Protein 4ZM3 (pdb70)

CATH classification: 3.90.1150.10 (+1 more: 3.40.640.10)

Foldseek 3Di:
DDFAFDDFWQQWTQGPVRDIFREQCQVPAAAQAGPPDPLQVVLLVVCVVVFFFDLDDDPLLVLLQVLLCVQAVFFNGKFKDQAQLVQLVVLQVLLCVVLVAQAEEEEAQADRDDDQQGAACHPVAVDQFDGHHNDPPRDPCSPVRYTYDHAQDLVVVVVCLVVCLLRASEYEYQCFRQRQFGFHHDVCRLVSRLVSNVVSVHFYEHECQRQDCALGSNGVCVVVVPHTQKYKYHRNQQSPRRMIMMGGPCVSVVDDPSSTPTRSSSSSNSSRSVVSVVCVCSQVLLQVLLVLLVVLVVVLCVVLPFDWDWDDRRQKMFIFTFDPPPDNGNVSVVVGGDLVVLLQLQVQLVVLRYHDDSGRRNIGGDHSSCDSVVSVSSSVSSNSSSVVD/DDFDDFWQQWTQDPVRDIFREQCQVPAAAQATPPPPLLVVLLVVCVVVFFFDLDDDPLLVLLQVLLCVQAVFFNGKFKAQAQLVQLVVLQVLLCVVLVAQAEEEEQQADRDQQQQGQAPNVPQFDGHHNDPPRDPCSPVRYTYDHAQDLVVVVVCLVVCLQRYSEYEYQCFNQRQFGFHHDPCRLVSVLVSNVVSVHFYEHECQRQDCALGSNGPCVVNVHHTQKYKYHRNQQSPRRMIMMGGPPVSPCYDSSTPTRSSSSSNSSRSVVSVVCVCSQVLLQVLCVLLVVLVVVLCVVLPWDWDWDDRRQKMFIFTFCVDNGNVSVVVGGDLVVLLQLQVQLVVLRYHDDSGRRNIGGDHPSCDSVVSVSSSVSSNSSSVVD/DADFDDFDQQWTQGPVRDIFREQCQVPAAAQATPPDPLLVVLLVVCVVVFFFDPDDDPLVVLLQVLLCVQAVFFNGKDKDQAQLVQLVVLQVLLCVVLVAQAEEEEAQADRDDDQQPAACHPNVCQFFDGHHNDPPRDPCSPVRYTYDHAQDLVVVVVCLVPCLLRYSEYEYQCFRQRQFGFHHPVCRLVSVLVSNVVSVHFYEHECQRQDCALGSNGVCVVVVNHTQKYKYHRNQQSPRRMIMMGGPCVSPVVDTRSSSSSNSSRSVVSVVCVCSLVLLQVLCVLLVVLVVVLCVVLVWDWDWDDRRQKMFIFTFDPPDPDNGNVSVVVGGDLVVLLQLQVQLVVLRYHDDSGRRNITGDHSSCDSVVSVSSSVSSNSSSVVD/DAFDDFWQQWTQHPVRDIFREQCQVPAQAQATPPDPLLVVLLVVCVVVFFFDVDDDPLVVLLQVLLCVQAVFFNGKDKDQAQLVQLVVLLVLLCVVLVAQAEEEEAQADRDQDQQGAFCNVVSQDPCPTDHNDPPRDPCSPVRYYYDHAQDLVVVVVCLVPCLLRYSEYEYQCFNFQWQGFHHDVCRLVSVLVSCVVSVHFYEHECQRQDCALGSNGVCVVVVHHTQKYKYHRNQQSPRRMIMMGGPCVSVVVDTRSSSSSNSSRSVVSVVCVCSQVVLQVLCVLLVVLVVVLCVVLPWAWDWDDRRQKMFIFTFPDHDPVVQDDNGSNSVSVGGDLVVLLQLQVQLVVLRYHDDSGRTNIGGDHPSCDSVVSVSSSVSSNSSSVVD

Secondary structure (DSSP, 8-state):
----EEEEEBTEEEETT--EEEESSGGGTT-TT-BS-HHHHHHHHHHHHT-S--SS-BHHHHHHHHHHHHH-TT-SEEEEESSHHHHHHHHHHHHHHHHT--EEEEETT----S-TTT-B--TT---TT---BSSTT--TTTTTTEEEE-TT-HHHHHHHHHHHGGGEEEEEE-SSB-SSS-BPPPTTHHHHHHHHHHHHTPEEEEEETTTTTTSSTTHHHHHHT---SEEEE-GGGGTTSS-EEEEE-TTTT----TTTT-HHHHHHHHHHHHHHHT-TTHHHHHHHHHHHHHHHHHHHHHHTT--EEEEEETTEEEEEEBP-----SHHHHHHHB-HHHHHHHHHHHHHTTEE--SSTTSPEE--TTS-HHHHHHHHHHHHHHHHT-/--EEEEEBTEEEETT--EEEESSGGGTT-TT-BS-HHHHHHHHHHHHT-S--SS-BHHHHHHHHHHHHHSTT-SEEEEESSHHHHHHHHHHHHHHHHT--EEEEETT----S-TTT-B----TT---BSSTT--TTTTTTEEEE-TT-HHHHHHHHHHHGGGEEEEEE-SSB-SSS-BPPPTTHHHHHHHHHHHHTPEEEEEETTTTTTSSTTHHHHHHT---SEEEE-GGGGTTSS-EEEEE-TTTT---TTTT-HHHHHHHHHHHHHHHT-TTHHHHHHHHHHHHHHHHHHHHHHTT--EEEEEETTEEEEEEB----SHHHHHHHB-HHHHHHHHHHHHHTTEE--SSTTSPEE--TTS-HHHHHHHHHHHHHHHHT-/---EEEEEBTEEEETT--EEEESSGGGTT-TT-BS-HHHHHHHHHHHHT-S--SS-BHHHHHHHHHHHHH-TT-SEEEEESSHHHHHHHHHHHHHHHHT--EEEEETT----S-TTT-B--GGG--TT---BSSTT--TTTTTTEEEE-TT-HHHHHHHHHHHGGGEEEEEE-SSB-SSS-BPPPTTHHHHHHHHHHHHTPEEEEEETTTTTTSSTTHHHHHHT---SEEEE-GGGGTTSS-EEEEE-HHHH----HHHHHHHHHHHHHHHT-TTHHHHHHHHHHHHHHHHHHHHHHTT--EEEEEETTEEEEEEBPTT----SHHHHHHHB-HHHHHHHHHHHHHTTEE--SSTTSPEE--TTS-HHHHHHHHHHHHHHHHT-/--EEEEEBTEEEETTS-EEEESSGGGTT-TT-BS-HHHHHHHHHHHHT-S--SS-BHHHHHHHHHHHHH-TT-SEEEEESSHHHHHHHHHHHHHHHHT--EEEEETT----S-TTT-B-SGGGGS-----BSSTT--TTTTTTEEEE-TT-HHHHHHHHHHHGGGEEEEEE-SSB-SSS-BPPPTTHHHHHHHHHHHHTPEEEEEETTTTTTSSTTHHHHHHT---SEEEE-GGGGTTSS-EEEEE-TTTT----HHHHHHHHHHHHHHHT-TTHHHHHHHHHHHHHHHHHHHHHHTT--EEEEEETTEEEEEEBSS---TTS---SHHHHHHHB-HHHHHHHHHHHHHTTEE--SSTTSPEE--TTS-HHHHHHHHHHHHHHHHT-

Sequence (1541 aa):
LPLVVRSAGGCLLRDVEDGEIIDLNMGYGPHLFGYADREVLDAVADQFAKGHMTGLPHELDARAGALIAELVPGVEQVRFANSGTEAVASALRLARATTGRTLVVTFEGHYHGWSETVLRAGKTATRPTDVVPGALGMIPEALAHTVQLGWNDPDALRELFARDGDRIAAVIVEPVLANAGVIPPAPGFLQLLRELTGRSGAMLVFDEVITGFRVARGGAQERYGVEPDLTVLSKVMGGGFPVAAFGGRRHAMRMAGVYAGNHAALRAVVAMLGKIRSLPDLYERLEDTGQYMEDTVREVFATEKRPVHINRVGTLMSVALLKGSEPRDLRQLAALVDFPRHRRLQTLAQKEGVYFHPNALEPWFLSTAHTRDVIDKVAGALQRSLVGLLVVRSAGGCLLRDVEDGEIIDLNMGYGPHLFGYADREVLDAVADQFAKGHMTGLPHELDARAGALIAELVPGVEQVRFANSGTEAVASALRLARATTGRTLVVTFEGHYHGWSETVLRAGTRPTDVVPGALGMIPEALAHTVQLGWNDPDALRELFARDGDRIAAVIVEPVLANAGVIPPAPGFLQLLRELTGRSGAMLVFDEVITGFRVARGGAQERYGVEPDLTVLSKVMGGGFPVAAFGGRRHAMRAGVYAGNHAALRAVVAMLGKIRSLPDLYERLEDTGQYMEDTVREVFATEKRPVHINRVGTLMSVALLKEPRDLRQLAALVDFPRHRRLQTLAQKEGVYFHPNALEPWFLSTAHTRDVIDKVAGALQRSLVGLPLVVRSAGGCLLRDVEDGEIIDLNMGYGPHLFGYADREVLDAVADQFAKGHMTGLPHELDARAGALIAELVPGVEQVRFANSGTEAVASALRLARATTGRTLVVTFEGHYHGWSETVLRAGKTALRPTDVVPGALGMIPEALAHTVQLGWNDPDALRELFARDGDRIAAVIVEPVLANAGVIPPAPGFLQLLRELTGRSGAMLVFDEVITGFRVARGGAQERYGVEPDLTVLSKVMGGGFPVAAFGGRRHAMRMGNHAALRAVVAMLGKIRSLPDLYERLEDTGQYMEDTVREVFATEKRPVHINRVGTLMSVALLKGSAEPRDLRQLAALVDFPRHRRLQTLAQKEGVYFHPNALEPWFLSTAHTRDVIDKVAGALQRSLVGLLVVRSAGGCLLRDVEDGEIIDLNMGYGPHLFGYADREVLDAVADQFAKGHMTGLPHELDARAGALIAELVPGVEQVRFANSGTEAVASALRLARATTGRTLVVTFEGHYHGWSETVLRAGKTALHMEDVVPGALGMIPEALAHTVQLGWNDPDALRELFARDGDRIAAVIVEPVLANAGVIPPAPGFLQLLRELTGRSGAMLVFDEVITGFRVARGGAQERYGVEPDLTVLSKVMGGGFPVAAFGGRRHAMRMGNHAALRAVVAMLGKIRSLPDLYERLEDTGQYMEDTVREVFATEKRPVHINRVGTLMSVALLKGSAEPSAEPRDLRQLAALVDFPRHRRLQTLAQKEGVYFHPNALEPWFLSTAHTRDVIDKVAGALQRSLVGL

Solvent-accessible surface area: 53387 Å² total; per-residue (Å²): 105,133,12,51,1,88,16,2,16,26,6,57,0,76,22,56,147,104,29,104,11,18,0,0,2,1,0,53,2,0,6,0,21,3,5,20,23,145,107,3,11,75,10,0,21,47,5,5,51,89,1,13,1,1,39,20,74,12,66,7,50,78,132,0,16,62,25,0,35,80,2,2,44,1,2,44,60,16,136,35,3,3,12,14,8,6,0,1,9,38,0,2,25,20,0,10,10,28,24,54,34,36,16,1,0,0,0,7,7,4,89,3,6,18,10,12,8,1,19,18,13,22,79,128,47,124,162,31,80,57,47,62,74,34,35,152,15,20,3,95,48,2,16,63,21,5,41,4,8,7,0,4,38,58,100,26,0,140,108,5,14,94,164,32,4,108,119,0,0,0,0,0,0,6,0,0,0,1,31,0,0,0,3,44,16,36,143,40,5,3,88,23,1,42,63,31,0,9,60,19,8,4,16,0,0,0,7,1,21,17,2,1,0,3,6,14,84,0,2,0,5,80,108,64,66,8,43,4,34,0,1,0,2,2,16,0,0,0,5,0,2,1,1,0,0,16,1,0,31,130,130,11,14,156,69,103,11,62,6,29,18,8,4,0,1,2,43,0,0,14,19,4,0,24,30,1,124,78,50,115,70,0,41,111,109,3,57,72,10,0,73,75,0,25,74,19,0,95,122,10,2,76,85,20,165,68,64,26,19,8,21,42,5,6,0,0,0,2,4,2,2,35,92,86,139,170,17,100,16,8,73,74,2,31,65,74,2,16,54,80,116,2,124,124,1,7,40,29,0,17,133,68,18,0,13,2,46,43,41,2,5,29,2,5,3,0,0,50,25,0,70,107,102,24,0,70,142,0,16,24,3,2,69,136,2,4,106,39,33,59,55,1,76,13,7,30,27,6,70,0,82,27,52,144,88,27,107,18,17,0,0,2,0,0,55,1,0,6,0,22,3,5,23,30,173,97,8,21,72,13,0,25,46,4,2,47,88,1,4,1,1,40,20,74,12,63,7,50,79,134,0,13,60,25,0,35,95,7,3,60,2,2,66,62,33,77,28,1,3,12,14,7,3,0,1,7,18,0,2,24,38,0,10,45,52,35,68,54,44,13,0,0,0,0,30,12,4,78,3,7,13,10,11,7,1,19,21,36,108,97,110,42,80,36,49,62,62,22,26,33,14,20,4,92,45,2,18,64,27,5,39,9,10,7,0,3,37,49,94,29,0,112,90,15,14,92,162,34,4,106,130,0,0,0,0,0,0,6,0,0,0,1,48,5,0,0,4,43,13,34,141,42,5,4,92,27,0,63,88,10,0,49,177,27,43,5,15,0,0,0,7,1,22,17,2,1,0,3,5,11,65,0,2,0,5,86,108,62,66,8,58,4,36,0,1,0,3,1,13,0,0,0,5,0,3,1,1,0,0,10,1,0,100,153,135,13,30,192,89,6,58,3,24,17,8,4,0,1,2,41,0,0,14,14,5,0,21,37,0,120,80,52,110,84,0,38,116,115,2,57,89,25,0,73,68,0,26,76,20,0,96,113,10,1,74,83,41,176,61,73,26,21,8,13,44,4,5,0,0,0,3,4,2,2,36,163,170,18,96,17,27,94,74,2,33,65,76,2,17,53,102,98,3,89,130,1,11,71,35,0,50,163,60,15,1,15,2,42,34,39,2,25,46,2,5,4,0,0,41,25,1,66,157,83,20,1,66,132,0,16,44,13,2,68,133,2,4,97,39,37,146,22,51,1,89,33,7,31,25,5,65,0,96,14,52,133,89,29,84,11,18,1,0,3,0,0,68,1,0,7,0,22,3,6,24,24,143,108,10,17,68,14,4,20,46,5,3,51,88,1,10,42,1,40,23,72,9,66,16,50,77,139,0,16,62,20,0,34,85,3,2,59,1,1,61,83,34,150,21,6,40,18,15,12,20,0,1,10,36,0,2,24,17,0,10,29,44,36,70,54,44,9,0,0,0,0,8,8,4,102,4,6,43,9,13,9,1,20,17,12,21,65,114,44,100,185,37,72,69,46,67,73,35,36,131,15,20,4,90,47,2,17,64,28,5,42,7,10,6,1,2,56,45,113,24,0,134,107,6,14,96,146,20,3,106,129,0,0,0,0,0,0,6,0,0,0,1,35,0,0,0,4,43,16,18,140,41,4,3,91,22,0,60,98,30,0,12,136,23,43,4,16,0,0,0,8,1,22,15,2,2,0,3,6,14,84,0,2,0,4,82,107,63,67,8,56,3,36,0,1,0,2,12,55,0,0,1,5,5,9,18,4,0,0,12,1,0,102,137,89,12,20,71,53,50,22,2,0,1,1,46,0,0,16,19,4,0,25,32,1,120,75,53,117,83,0,36,117,119,2,63,60,17,0,76,64,0,25,64,16,0,93,119,13,2,72,96,51,177,69,64,27,20,10,12,43,6,6,0,0,0,1,4,2,2,23,84,83,106,72,170,18,101,23,1,74,80,2,13,64,55,2,17,49,91,116,2,130,119,2,11,72,27,0,37,168,67,18,1,14,3,45,43,40,2,4,31,4,5,5,0,0,38,24,1,72,129,104,25,0,71,143,0,16,26,4,1,67,130,1,3,106,34,44,64,58,1,80,17,8,30,27,7,80,0,101,21,56,148,83,27,84,12,18,0,0,3,0,0,67,1,0,5,0,22,3,6,21,23,179,104,5,26,80,14,0,21,47,4,6,46,87,1,19,47,1,39,19,74,16,58,12,53,76,127,0,18,61,26,0,34,86,2,2,49,3,2,99,44,21,142,46,6,42,18,14,11,26,0,1,8,36,0,2,24,23,0,9,23,32,34,69,56,45,7,0,0,0,0,12,10,4,110,3,7,46,9,13,9,1,18,20,10,39,107,9,4,44,32,113,136,126,46,41,71,30,35,43,15,20,4,94,46,2,15,64,28,6,36,27,25,18,1,5,34,46,101,29,0,112,99,20,14,92,178,30,4,107,136,0,0,0,0,0,0,7,0,0,0,0,37,6,0,0,3,51,17,34,142,40,3,2,92,30,0,63,97,10,0,49,169,24,42,5,15,0,0,0,8,1,25,20,2,1,0,3,5,13,82,1,1,0,2,80,108,62,65,7,52,10,36,0,1,0,3,12,53,0,0,0,5,6,7,17,4,0,1,16,1,0,122,166,134,8,20,149,124,49,22,4,0,1,3,46,0,0,28,18,4,0,25,33,0,126,76,48,121,78,0,44,109,106,3,60,78,24,0,73,66,0,25,75,18,0,98,122,11,2,72,90,52,187,68,42,16,19,10,15,47,6,7,0,0,0,2,4,1,2,11,137,40,103,47,110,100,104,61,103,10,106,10,10,23,72,1,9,63,72,2,18,45,46,116,2,38,114,1,6,61,30,0,55,158,65,19,1,15,2,43,14,36,2,7,42,2,5,4,0,0,48,26,2,72,162,103,24,0,70,141,0,16,25,3,2,64,129,2,3,107,37,36

Nearest PDB structures (foldseek):
  4zm3-assembly2_D  TM=1.003E+00  e=1.899E-80  Streptomyces pactum
  4zm3-assembly1_A  TM=9.795E-01  e=1.947E-73  Streptomyces pactum
  4zm4-assembly3_E  TM=9.783E-01  e=1.465E-72  Streptomyces pactum
  4zm4-assembly2_D  TM=9.568E-01  e=1.021E-60  Streptomyces pactum
  3bs8-assembly1_A-2  TM=9.179E-01  e=4.945E-38  Bacillus subtilis

B-factor: mean 33.94, std 11.96, range [5.8, 99.67]

Organism: NCBI:txid68249

Structure (mmCIF, N/CA/C/O backbone):
data_4ZM3
#
_entry.id   4ZM3
#
_cell.length_a   58.990
_cell.length_b   170.830
_cell.length_c   74.570
_cell.angle_alpha   90.00
_cell.angle_beta   98.33
_cell.angle_gamma   90.00
#
_symmetry.space_group_name_H-M   'P 1 21 1'
#
loop_
_entity.id
_entity.type
_entity.pdbx_description
1 polymer Aminotransferase
2 non-polymer "PYRIDOXAL-5'-PHOSPHATE"
3 non-polymer 'TRIETHYLENE GLYCOL'
4 non-polymer DI(HYDROXYETHYL)ETHER
5 water water
#
loop_
_atom_site.group_PDB
_atom_site.id
_atom_site.type_symbol
_atom_site.label_atom_id
_atom_site.label_alt_id
_atom_site.label_comp_id
_atom_site.label_asym_id
_atom_site.label_entity_id
_atom_site.label_seq_id
_atom_site.pdbx_PDB_ins_code
_atom_site.Cartn_x
_atom_site.Cartn_y
_atom_site.Cartn_z
_atom_site.occupancy
_atom_site.B_iso_or_equiv
_atom_site.auth_seq_id
_atom_site.auth_comp_id
_atom_site.auth_asym_id
_atom_site.auth_atom_id
_atom_site.pdbx_PDB_model_num
ATOM 1 N N . LEU A 1 57 ? 11.692 67.071 43.411 1.00 42.42 37 LEU A N 1
ATOM 2 C CA . LEU A 1 57 ? 10.501 67.918 43.076 1.00 45.70 37 LEU A CA 1
ATOM 3 C C . LEU A 1 57 ? 9.226 67.453 43.839 1.00 48.17 37 LEU A C 1
ATOM 4 O O . LEU A 1 57 ? 8.653 66.406 43.507 1.00 42.70 37 LEU A O 1
ATOM 9 N N . PRO A 1 58 ? 8.797 68.227 44.875 1.00 54.38 38 PRO A N 1
ATOM 10 C CA . PRO A 1 58 ? 7.659 67.853 45.740 1.00 54.36 38 PRO A CA 1
ATOM 11 C C . PRO A 1 58 ? 6.382 67.480 44.974 1.00 52.14 38 PRO A C 1
ATOM 12 O O . PRO A 1 58 ? 5.920 68.261 44.159 1.00 51.47 38 PRO A O 1
ATOM 16 N N . LEU A 1 59 ? 5.896 66.264 45.221 1.00 48.30 39 LEU A N 1
ATOM 17 C CA . LEU A 1 59 ? 4.679 65.685 44.712 1.00 49.39 39 LEU A CA 1
ATOM 18 C C . LEU A 1 59 ? 3.973 65.082 45.926 1.00 54.23 39 LEU A C 1
ATOM 19 O O . LEU A 1 59 ? 4.473 64.120 46.516 1.00 54.42 39 LEU A O 1
ATOM 24 N N . VAL A 1 60 ? 2.834 65.664 46.303 1.00 46.57 40 VAL A N 1
ATOM 25 C CA . VAL A 1 60 ? 1.984 65.113 47.352 1.00 40.70 40 VAL A CA 1
ATOM 26 C C . VAL A 1 60 ? 0.697 64.625 46.709 1.00 38.06 40 VAL A C 1
ATOM 27 O O . VAL A 1 60 ? 0.032 65.376 46.014 1.00 37.44 40 VAL A O 1
ATOM 31 N N . VAL A 1 61 ? 0.362 63.359 46.942 1.00 35.77 41 VAL A N 1
ATOM 32 C CA . VAL A 1 61 ? -0.755 62.714 46.306 1.00 34.59 41 VAL A CA 1
ATOM 33 C C . VAL A 1 61 ? -2.058 63.080 46.990 1.00 35.68 41 VAL A C 1
ATOM 34 O O . VAL A 1 61 ? -2.154 63.068 48.216 1.00 39.63 41 VAL A O 1
ATOM 38 N N . ARG A 1 62 ? -3.077 63.343 46.174 1.00 37.97 42 ARG A N 1
ATOM 39 C CA . ARG A 1 62 ? -4.458 63.553 46.621 1.00 39.34 42 ARG A CA 1
ATOM 40 C C . ARG A 1 62 ? -5.295 62.313 46.328 1.00 39.66 42 ARG A C 1
ATOM 41 O O . ARG A 1 62 ? -6.045 61.836 47.172 1.00 40.80 42 ARG A O 1
ATOM 49 N N . SER A 1 63 ? -5.174 61.780 45.121 1.00 37.77 43 SER A N 1
ATOM 50 C CA . SER A 1 63 ? -5.856 60.543 44.799 1.00 34.18 43 SER A CA 1
ATOM 51 C C . SER A 1 63 ? -5.169 59.860 43.608 1.00 31.06 43 SER A C 1
ATOM 52 O O . SER A 1 63 ? -4.243 60.388 43.007 1.00 30.21 43 SER A O 1
ATOM 55 N N . ALA A 1 64 ? -5.625 58.657 43.287 1.00 30.86 44 ALA A N 1
ATOM 56 C CA . ALA A 1 64 ? -5.016 57.902 42.218 1.00 27.21 44 ALA A CA 1
ATOM 57 C C . ALA A 1 64 ? -6.055 56.936 41.654 1.00 27.80 44 ALA A C 1
ATOM 58 O O . ALA A 1 64 ? -6.886 56.401 42.393 1.00 27.60 44 ALA A O 1
ATOM 60 N N . GLY A 1 65 ? -5.970 56.679 40.357 1.00 26.98 45 GLY A N 1
ATOM 61 C CA . GLY A 1 65 ? -6.897 55.773 39.689 1.00 27.93 45 GLY A CA 1
ATOM 62 C C . GLY A 1 65 ? -6.287 55.402 38.348 1.00 28.05 45 GLY A C 1
ATOM 63 O O . GLY A 1 65 ? -5.696 56.250 37.714 1.00 27.83 45 GLY A O 1
ATOM 64 N N . GLY A 1 66 ? -6.343 54.124 37.976 1.00 27.23 46 GLY A N 1
ATOM 65 C CA . GLY A 1 66 ? -5.660 53.614 36.797 1.00 26.47 46 GLY A CA 1
ATOM 66 C C . GLY A 1 66 ? -4.156 53.809 36.857 1.00 28.24 46 GLY A C 1
ATOM 67 O O . GLY A 1 66 ? -3.493 53.319 37.766 1.00 29.89 46 GLY A O 1
ATOM 68 N N . CYS A 1 67 ? -3.609 54.560 35.904 1.00 30.74 47 CYS A N 1
ATOM 69 C CA . CYS A 1 67 ? -2.179 54.886 35.911 1.00 29.90 47 CYS A CA 1
ATOM 70 C C . CYS A 1 67 ? -1.956 56.338 36.272 1.00 29.30 47 CYS A C 1
ATOM 71 O O . CYS A 1 67 ? -0.860 56.853 36.096 1.00 35.55 47 CYS A O 1
ATOM 74 N N . LEU A 1 68 ? -2.965 56.989 36.842 1.00 28.74 48 LEU A N 1
ATOM 75 C CA . LEU A 1 68 ? -2.901 58.419 37.105 1.00 31.90 48 LEU A CA 1
ATOM 76 C C . LEU A 1 68 ? -2.852 58.767 38.593 1.00 33.98 48 LEU A C 1
ATOM 77 O O . LEU A 1 68 ? -3.622 58.234 39.376 1.00 30.36 48 LEU A O 1
ATOM 82 N N . LEU A 1 69 ? -1.969 59.700 38.940 1.00 35.58 49 LEU A N 1
ATOM 83 C CA . LEU A 1 69 ? -1.992 60.366 40.222 1.00 34.78 49 LEU A CA 1
ATOM 84 C C . LEU A 1 69 ? -2.629 61.753 40.062 1.00 38.39 49 LEU A C 1
ATOM 85 O O . LEU A 1 69 ? -2.450 62.388 39.048 1.00 31.33 49 LEU A O 1
ATOM 90 N N . ARG A 1 70 ? -3.310 62.213 41.106 1.00 45.18 50 ARG A N 1
ATOM 91 C CA . ARG A 1 70 ? -3.724 63.606 41.248 1.00 47.34 50 ARG A CA 1
ATOM 92 C C . ARG A 1 70 ? -2.984 64.154 42.435 1.00 48.26 50 ARG A C 1
ATOM 93 O O . ARG A 1 70 ? -3.060 63.598 43.512 1.00 39.41 50 ARG A O 1
ATOM 101 N N . ASP A 1 71 ? -2.196 65.195 42.213 1.00 47.75 51 ASP A N 1
ATOM 102 C CA . ASP A 1 71 ? -1.507 65.820 43.314 1.00 51.88 51 ASP A CA 1
ATOM 103 C C . ASP A 1 71 ? -2.435 66.856 43.994 1.00 50.90 51 ASP A C 1
ATOM 104 O O . ASP A 1 71 ? -3.588 67.021 43.602 1.00 50.43 51 ASP A O 1
ATOM 109 N N . VAL A 1 72 ? -1.919 67.512 45.028 1.00 49.87 52 VAL A N 1
ATOM 110 C CA . VAL A 1 72 ? -2.708 68.448 45.837 1.00 51.70 52 VAL A CA 1
ATOM 111 C C . VAL A 1 72 ? -2.968 69.769 45.128 1.00 53.93 52 VAL A C 1
ATOM 112 O O . VAL A 1 72 ? -3.734 70.587 45.627 1.00 57.14 52 VAL A O 1
ATOM 116 N N . GLU A 1 73 ? -2.324 69.974 43.984 1.00 57.99 53 GLU A N 1
ATOM 117 C CA . GLU A 1 73 ? -2.632 71.096 43.102 1.00 64.73 53 GLU A CA 1
ATOM 118 C C . GLU A 1 73 ? -3.700 70.696 42.092 1.00 62.02 53 GLU A C 1
ATOM 119 O O . GLU A 1 73 ? -3.963 71.438 41.159 1.00 67.99 53 GLU A O 1
ATOM 125 N N . ASP A 1 74 ? -4.289 69.516 42.258 1.00 63.62 54 ASP A N 1
ATOM 126 C CA . ASP A 1 74 ? -5.142 68.890 41.234 1.00 60.74 54 ASP A CA 1
ATOM 127 C C . ASP A 1 74 ? -4.443 68.676 39.887 1.00 53.52 54 ASP A C 1
ATOM 128 O O . ASP A 1 74 ? -5.116 68.518 38.866 1.00 58.66 54 ASP A O 1
ATOM 133 N N . GLY A 1 75 ? -3.113 68.674 39.867 1.00 48.90 55 GLY A N 1
ATOM 134 C CA . GLY A 1 75 ? -2.375 68.252 38.670 1.00 47.67 55 GLY A CA 1
ATOM 135 C C . GLY A 1 75 ? -2.542 66.741 38.470 1.00 45.65 55 GLY A C 1
ATOM 136 O O . GLY A 1 75 ? -2.734 66.006 39.438 1.00 48.27 55 GLY A O 1
ATOM 137 N N . GLU A 1 76 ? -2.477 66.286 37.225 1.00 41.70 56 GLU A N 1
ATOM 138 C CA . GLU A 1 76 ? -2.572 64.868 36.903 1.00 43.24 56 GLU A CA 1
ATOM 139 C C . GLU A 1 76 ? -1.256 64.344 36.326 1.00 39.52 56 GLU A C 1
ATOM 140 O O . GLU A 1 76 ? -0.581 65.024 35.567 1.00 37.30 56 GLU A O 1
ATOM 146 N N . ILE A 1 77 ? -0.859 63.153 36.761 1.00 36.01 57 ILE A N 1
ATOM 147 C CA . ILE A 1 77 ? 0.473 62.629 36.454 1.00 33.91 57 ILE A CA 1
ATOM 148 C C . ILE A 1 77 ? 0.356 61.161 36.112 1.00 31.33 57 ILE A C 1
ATOM 149 O O . ILE A 1 77 ? -0.256 60.389 36.870 1.00 24.52 57 ILE A O 1
ATOM 154 N N . ILE A 1 78 ? 0.931 60.789 34.975 1.00 28.57 58 ILE A N 1
ATOM 155 C CA . ILE A 1 78 ? 1.018 59.380 34.618 1.00 31.88 58 ILE A CA 1
ATOM 156 C C . ILE A 1 78 ? 2.149 58.762 35.433 1.00 31.81 58 ILE A C 1
ATOM 157 O O . ILE A 1 78 ? 3.263 59.318 35.470 1.00 28.39 58 ILE A O 1
ATOM 162 N N . ASP A 1 79 ? 1.827 57.664 36.123 1.00 28.89 59 ASP A N 1
ATOM 163 C CA . ASP A 1 79 ? 2.737 57.053 37.085 1.00 27.07 59 ASP A CA 1
ATOM 164 C C . ASP A 1 79 ? 3.336 55.786 36.453 1.00 25.71 59 ASP A C 1
ATOM 165 O O . ASP A 1 79 ? 2.603 54.879 36.064 1.00 26.28 59 ASP A O 1
ATOM 170 N N . LEU A 1 80 ? 4.662 55.744 36.362 1.00 25.35 60 LEU A N 1
ATOM 171 C CA . LEU A 1 80 ? 5.377 54.576 35.846 1.00 24.71 60 LEU A CA 1
ATOM 172 C C . LEU A 1 80 ? 5.920 53.695 36.966 1.00 28.95 60 LEU A C 1
ATOM 173 O O . LEU A 1 80 ? 6.354 52.547 36.718 1.00 24.12 60 LEU A O 1
ATOM 178 N N . ASN A 1 81 ? 5.899 54.229 38.196 1.00 27.97 61 ASN A N 1
ATOM 179 C CA . ASN A 1 81 ? 6.395 53.531 39.377 1.00 27.51 61 ASN A CA 1
ATOM 180 C C . ASN A 1 81 ? 5.314 52.641 39.982 1.00 27.35 61 ASN A C 1
ATOM 181 O O . ASN A 1 81 ? 5.567 51.486 40.366 1.00 28.91 61 ASN A O 1
ATOM 186 N N . MET A 1 82 ? 4.095 53.162 40.009 1.00 26.03 62 MET A N 1
ATOM 187 C CA . MET A 1 82 ? 2.928 52.398 40.374 1.00 25.17 62 MET A CA 1
ATOM 188 C C . MET A 1 82 ? 3.094 51.763 41.754 1.00 27.89 62 MET A C 1
ATOM 189 O O . MET A 1 82 ? 2.683 50.618 41.992 1.00 26.51 62 MET A O 1
ATOM 194 N N . GLY A 1 83 ? 3.672 52.509 42.678 1.00 26.55 63 GLY A N 1
ATOM 195 C CA . GLY A 1 83 ? 3.740 52.022 44.060 1.00 26.30 63 GLY A CA 1
ATOM 196 C C . GLY A 1 83 ? 4.625 50.828 44.244 1.00 25.96 63 GLY A C 1
ATOM 197 O O . GLY A 1 83 ? 4.442 50.089 45.181 1.00 25.15 63 GLY A O 1
ATOM 198 N N . TYR A 1 84 ? 5.587 50.629 43.341 1.00 28.83 64 TYR A N 1
ATOM 199 C CA . TYR A 1 84 ? 6.650 49.619 43.514 1.00 27.82 64 TYR A CA 1
ATOM 200 C C . TYR A 1 84 ? 6.181 48.158 43.382 1.00 27.52 64 TYR A C 1
ATOM 201 O O . TYR A 1 84 ? 6.755 47.271 43.991 1.00 25.54 64 TYR A O 1
ATOM 210 N N . GLY A 1 85 ? 5.156 47.900 42.576 1.00 30.07 65 GLY A N 1
ATOM 211 C CA . GLY A 1 85 ? 4.946 46.552 42.101 1.00 28.52 65 GLY A CA 1
ATOM 212 C C . GLY A 1 85 ? 3.624 45.841 42.229 1.00 28.20 65 GLY A C 1
ATOM 213 O O . GLY A 1 85 ? 3.398 44.898 41.497 1.00 29.01 65 GLY A O 1
ATOM 214 N N . PRO A 1 86 ? 2.759 46.241 43.163 1.00 29.10 66 PRO A N 1
ATOM 215 C CA . PRO A 1 86 ? 1.552 45.413 43.394 1.00 28.61 66 PRO A CA 1
ATOM 216 C C . PRO A 1 86 ? 0.416 45.580 42.407 1.00 30.40 66 PRO A C 1
ATOM 217 O O . PRO A 1 86 ? -0.452 44.704 42.311 1.00 32.84 66 PRO A O 1
ATOM 221 N N . HIS A 1 87 ? 0.420 46.672 41.652 1.00 31.38 67 HIS A N 1
ATOM 222 C CA . HIS A 1 87 ? -0.754 47.063 40.872 1.00 30.86 67 HIS A CA 1
ATOM 223 C C . HIS A 1 87 ? -0.676 46.634 39.408 1.00 30.78 67 HIS A C 1
ATOM 224 O O . HIS A 1 87 ? -0.557 47.475 38.505 1.00 32.33 67 HIS A O 1
ATOM 231 N N . LEU A 1 88 ? -0.848 45.340 39.184 1.00 29.34 68 LEU A N 1
ATOM 232 C CA . LEU A 1 88 ? -0.920 44.796 37.850 1.00 28.63 68 LEU A CA 1
ATOM 233 C C . LEU A 1 88 ? -2.050 45.391 36.986 1.00 25.19 68 LEU A C 1
ATOM 234 O O . LEU A 1 88 ? -1.911 45.460 35.767 1.00 29.36 68 LEU A O 1
ATOM 239 N N . PHE A 1 89 ? -3.164 45.768 37.583 1.00 26.40 69 PHE A N 1
ATOM 240 C CA . PHE A 1 89 ? -4.304 46.321 36.840 1.00 28.78 69 PHE A CA 1
ATOM 241 C C . PHE A 1 89 ? -4.494 47.790 37.134 1.00 34.14 69 PHE A C 1
ATOM 242 O O . PHE A 1 89 ? -5.504 48.360 36.752 1.00 35.19 69 PHE A O 1
ATOM 250 N N . GLY A 1 90 ? -3.512 48.423 37.762 1.00 32.53 70 GLY A N 1
ATOM 251 C CA . GLY A 1 90 ? -3.597 49.851 37.993 1.00 33.33 70 GLY A CA 1
ATOM 252 C C . GLY A 1 90 ? -4.237 50.152 39.310 1.00 31.37 70 GLY A C 1
ATOM 253 O O . GLY A 1 90 ? -4.641 49.255 40.041 1.00 30.20 70 GLY A O 1
ATOM 254 N N . TYR A 1 91 ? -4.308 51.437 39.609 1.00 30.90 71 TYR A N 1
ATOM 255 C CA . TYR A 1 91 ? -4.775 51.921 40.900 1.00 32.95 71 TYR A CA 1
ATOM 256 C C . TYR A 1 91 ? -6.287 51.884 40.934 1.00 33.52 71 TYR A C 1
ATOM 257 O O . TYR A 1 91 ? -6.931 51.936 39.882 1.00 29.73 71 TYR A O 1
ATOM 266 N N . ALA A 1 92 ? -6.844 51.819 42.145 1.00 31.78 72 ALA A N 1
ATOM 267 C CA . ALA A 1 92 ? -8.291 51.765 42.344 1.00 31.01 72 ALA A CA 1
ATOM 268 C C . ALA A 1 92 ? -8.982 50.672 41.516 1.00 32.02 72 ALA A C 1
ATOM 269 O O . ALA A 1 92 ? -9.988 50.934 40.886 1.00 34.22 72 ALA A O 1
ATOM 271 N N . ASP A 1 93 ? -8.449 49.446 41.539 1.00 34.10 73 ASP A N 1
ATOM 272 C CA . ASP A 1 93 ? -9.045 48.320 40.830 1.00 38.75 73 ASP A CA 1
ATOM 273 C C . ASP A 1 93 ? -10.314 47.889 41.555 1.00 41.08 73 ASP A C 1
ATOM 274 O O . ASP A 1 93 ? -10.257 47.429 42.687 1.00 38.74 73 ASP A O 1
ATOM 279 N N . ARG A 1 94 ? -11.458 48.034 40.895 1.00 45.24 74 ARG A N 1
ATOM 280 C CA . ARG A 1 94 ? -12.764 47.841 41.545 1.00 49.87 74 ARG A CA 1
ATOM 281 C C . ARG A 1 94 ? -13.082 46.402 41.893 1.00 43.10 74 ARG A C 1
ATOM 282 O O . ARG A 1 94 ? -13.604 46.127 42.960 1.00 34.85 74 ARG A O 1
ATOM 290 N N . GLU A 1 95 ? -12.716 45.467 41.038 1.00 49.32 75 GLU A N 1
ATOM 291 C CA . GLU A 1 95 ? -12.930 44.051 41.370 1.00 51.59 75 GLU A CA 1
ATOM 292 C C . GLU A 1 95 ? -12.281 43.694 42.705 1.00 48.17 75 GLU A C 1
ATOM 293 O O . GLU A 1 95 ? -12.860 42.971 43.541 1.00 53.07 75 GLU A O 1
ATOM 299 N N . VAL A 1 96 ? -11.112 44.262 42.957 1.00 43.18 76 VAL A N 1
ATOM 300 C CA . VAL A 1 96 ? -10.374 43.904 44.154 1.00 43.77 76 VAL A CA 1
ATOM 301 C C . VAL A 1 96 ? -10.857 44.696 45.312 1.00 40.45 76 VAL A C 1
ATOM 302 O O . VAL A 1 96 ? -11.057 44.201 46.434 1.00 41.28 76 VAL A O 1
ATOM 306 N N . LEU A 1 97 ? -10.984 45.977 45.102 1.00 38.13 77 LEU A N 1
ATOM 307 C CA . LEU A 1 97 ? -11.305 46.750 46.212 1.00 39.89 77 LEU A CA 1
ATOM 308 C C . LEU A 1 97 ? -12.808 46.547 46.699 1.00 41.31 77 LEU A C 1
ATOM 309 O O . LEU A 1 97 ? -13.079 46.561 47.911 1.00 36.45 77 LEU A O 1
ATOM 314 N N . ASP A 1 98 ? -13.738 46.209 45.811 1.00 38.93 78 ASP A N 1
ATOM 315 C CA . ASP A 1 98 ? -15.096 45.824 46.236 1.00 48.98 78 ASP A CA 1
ATOM 316 C C . ASP A 1 98 ? -15.035 44.620 47.177 1.00 48.43 78 ASP A C 1
ATOM 317 O O . ASP A 1 98 ? -15.766 44.559 48.154 1.00 50.79 78 ASP A O 1
ATOM 322 N N . ALA A 1 99 ? -14.196 43.640 46.849 1.00 44.33 79 ALA A N 1
ATOM 323 C CA . ALA A 1 99 ? -14.044 42.458 47.681 1.00 41.26 79 ALA A CA 1
ATOM 324 C C . ALA A 1 99 ? -13.456 42.778 49.055 1.00 40.58 79 ALA A C 1
ATOM 325 O O . ALA A 1 99 ? -13.913 42.251 50.081 1.00 37.16 79 ALA A O 1
ATOM 327 N N . VAL A 1 100 ? -12.449 43.636 49.091 1.00 37.04 80 VAL A N 1
ATOM 328 C CA . VAL A 1 100 ? -11.803 43.980 50.354 1.00 36.42 80 VAL A CA 1
ATOM 329 C C . VAL A 1 100 ? -12.749 44.809 51.235 1.00 38.44 80 VAL A C 1
ATOM 330 O O . VAL A 1 100 ? -12.892 44.545 52.439 1.00 47.43 80 VAL A O 1
ATOM 334 N N . ALA A 1 101 ? -13.421 45.785 50.661 1.00 38.84 81 ALA A N 1
ATOM 335 C CA . ALA A 1 101 ? -14.430 46.569 51.395 1.00 41.12 81 ALA A CA 1
ATOM 336 C C . ALA A 1 101 ? -15.525 45.663 51.948 1.00 44.42 81 ALA A C 1
ATOM 337 O O . ALA A 1 101 ? -16.003 45.835 53.061 1.00 49.59 81 ALA A O 1
ATOM 339 N N . ASP A 1 102 ? -15.956 44.710 51.139 1.00 40.36 82 ASP A N 1
ATOM 340 C CA . ASP A 1 102 ? -16.961 43.772 51.570 1.00 41.99 82 ASP A CA 1
ATOM 341 C C . ASP A 1 102 ? -16.488 42.995 52.800 1.00 42.54 82 ASP A C 1
ATOM 342 O O . ASP A 1 102 ? -17.264 42.739 53.710 1.00 43.82 82 ASP A O 1
ATOM 347 N N . GLN A 1 103 ? -15.212 42.615 52.831 1.00 41.16 83 GLN A N 1
ATOM 348 C CA . GLN A 1 103 ? -14.696 41.861 53.970 1.00 38.27 83 GLN A CA 1
ATOM 349 C C . GLN A 1 103 ? -14.629 42.723 55.228 1.00 36.14 83 GLN A C 1
ATOM 350 O O . GLN A 1 103 ? -14.819 42.217 56.336 1.00 39.44 83 GLN A O 1
ATOM 356 N N . PHE A 1 104 ? -14.365 44.012 55.068 1.00 36.99 84 PHE A N 1
ATOM 357 C CA . PHE A 1 104 ? -14.453 44.942 56.205 1.00 41.85 84 PHE A CA 1
ATOM 358 C C . PHE A 1 104 ? -15.862 44.967 56.798 1.00 41.49 84 PHE A C 1
ATOM 359 O O . PHE A 1 104 ? -16.028 45.018 57.992 1.00 40.08 84 PHE A O 1
ATOM 367 N N . ALA A 1 105 ? -16.870 44.897 55.939 1.00 42.28 85 ALA A N 1
ATOM 368 C CA . ALA A 1 105 ? -18.264 44.871 56.379 1.00 48.51 85 ALA A CA 1
ATOM 369 C C . ALA A 1 105 ? -18.630 43.542 57.068 1.00 49.24 85 ALA A C 1
ATOM 370 O O . ALA A 1 105 ? -19.569 43.529 57.844 1.00 52.36 85 ALA A O 1
ATOM 372 N N . LYS A 1 106 ? -17.862 42.474 56.830 1.00 46.28 86 LYS A N 1
ATOM 373 C CA . LYS A 1 106 ? -18.153 41.143 57.358 1.00 46.75 86 LYS A CA 1
ATOM 374 C C . LYS A 1 106 ? -17.150 40.605 58.381 1.00 40.64 86 LYS A C 1
ATOM 375 O O . LYS A 1 106 ? -17.201 39.425 58.718 1.00 38.48 86 LYS A O 1
ATOM 381 N N . GLY A 1 107 ? -16.250 41.448 58.884 1.00 40.05 87 GLY A N 1
ATOM 382 C CA . GLY A 1 107 ? -15.222 41.013 59.857 1.00 38.50 87 GLY A CA 1
ATOM 383 C C . GLY A 1 107 ? -13.847 40.854 59.229 1.00 38.50 87 GLY A C 1
ATOM 384 O O . GLY A 1 107 ? -13.591 39.842 58.547 1.00 37.51 87 GLY A O 1
ATOM 385 N N . HIS A 1 108 ? -12.961 41.828 59.450 1.00 36.15 88 HIS A N 1
ATOM 386 C CA . HIS A 1 108 ? -11.659 41.800 58.771 1.00 39.16 88 HIS A CA 1
ATOM 387 C C . HIS A 1 108 ? -10.568 41.105 59.537 1.00 34.78 88 HIS A C 1
ATOM 388 O O . HIS A 1 108 ? -9.520 40.787 58.979 1.00 40.78 88 HIS A O 1
ATOM 395 N N . MET A 1 109 ? -10.787 40.924 60.828 1.00 35.48 89 MET A N 1
ATOM 396 C CA . MET A 1 109 ? -9.793 40.332 61.671 1.00 33.29 89 MET A CA 1
ATOM 397 C C . MET A 1 109 ? -10.341 39.822 62.988 1.00 31.28 89 MET A C 1
ATOM 398 O O . MET A 1 109 ? -10.577 40.578 63.933 1.00 30.35 89 MET A O 1
ATOM 403 N N . THR A 1 110 ? -10.420 38.512 63.076 1.00 28.91 90 THR A N 1
ATOM 404 C CA . THR A 1 110 ? -10.808 37.852 64.296 1.00 30.71 90 THR A CA 1
ATOM 405 C C . THR A 1 110 ? -9.679 37.066 64.949 1.00 31.99 90 THR A C 1
ATOM 406 O O . THR A 1 110 ? -9.851 36.523 66.052 1.00 32.46 90 THR A O 1
ATOM 410 N N . GLY A 1 111 ? -8.546 36.956 64.256 1.00 33.37 91 GLY A N 1
ATOM 411 C CA . GLY A 1 111 ? -7.460 36.063 64.680 1.00 33.68 91 GLY A CA 1
ATOM 412 C C . GLY A 1 111 ? -7.778 34.573 64.664 1.00 36.54 91 GLY A C 1
ATOM 413 O O . GLY A 1 111 ? -7.006 33.788 65.152 1.00 41.56 91 GLY A O 1
ATOM 414 N N . LEU A 1 112 ? -8.917 34.181 64.105 1.00 38.18 92 LEU A N 1
ATOM 415 C CA . LEU A 1 112 ? -9.364 32.802 64.147 1.00 38.47 92 LEU A CA 1
ATOM 416 C C . LEU A 1 112 ? -9.323 32.201 62.738 1.00 37.79 92 LEU A C 1
ATOM 417 O O . LEU A 1 112 ? -9.318 32.924 61.738 1.00 32.23 92 LEU A O 1
ATOM 422 N N . PRO A 1 113 ? -9.319 30.877 62.643 1.00 41.65 93 PRO A N 1
ATOM 423 C CA . PRO A 1 113 ? -9.500 30.270 61.313 1.00 41.78 93 PRO A CA 1
ATOM 424 C C . PRO A 1 113 ? -10.769 30.760 60.583 1.00 38.53 93 PRO A C 1
ATOM 425 O O . PRO A 1 113 ? -11.811 30.963 61.212 1.00 36.83 93 PRO A O 1
ATOM 429 N N . HIS A 1 114 ? -10.663 30.954 59.264 1.00 39.19 94 HIS A N 1
ATOM 430 C CA . HIS A 1 114 ? -11.738 31.495 58.411 1.00 39.51 94 HIS A CA 1
ATOM 431 C C . HIS A 1 114 ? -11.886 30.666 57.116 1.00 40.17 94 HIS A C 1
ATOM 432 O O . HIS A 1 114 ? -10.910 30.062 56.669 1.00 38.72 94 HIS A O 1
ATOM 439 N N . GLU A 1 115 ? -13.069 30.653 56.505 1.00 45.66 95 GLU A N 1
ATOM 440 C CA . GLU A 1 115 ? -13.277 29.928 55.202 1.00 48.97 95 GLU A CA 1
ATOM 441 C C . GLU A 1 115 ? -12.298 30.363 54.103 1.00 47.53 95 GLU A C 1
ATOM 442 O O . GLU A 1 115 ? -11.920 29.567 53.262 1.00 46.73 95 GLU A O 1
ATOM 448 N N . LEU A 1 116 ? -11.926 31.641 54.111 1.00 46.57 96 LEU A N 1
ATOM 449 C CA . LEU A 1 116 ? -11.039 32.220 53.120 1.00 46.79 96 LEU A CA 1
ATOM 450 C C . LEU A 1 116 ? -9.661 31.594 53.131 1.00 41.76 96 LEU A C 1
ATOM 451 O O . LEU A 1 116 ? -8.989 31.548 52.104 1.00 37.86 96 LEU A O 1
ATOM 456 N N . ASP A 1 117 ? -9.226 31.142 54.292 1.00 41.05 97 ASP A N 1
ATOM 457 C CA . ASP A 1 117 ? -7.872 30.590 54.431 1.00 40.19 97 ASP A CA 1
ATOM 458 C C . ASP A 1 117 ? -7.577 29.539 53.391 1.00 42.12 97 ASP A C 1
ATOM 459 O O . ASP A 1 117 ? -6.563 29.621 52.691 1.00 43.13 97 ASP A O 1
ATOM 464 N N . ALA A 1 118 ? -8.470 28.551 53.299 1.00 43.01 98 ALA A N 1
ATOM 465 C CA . ALA A 1 118 ? -8.311 27.442 52.370 1.00 43.24 98 ALA A CA 1
ATOM 466 C C . ALA A 1 118 ? -8.431 27.890 50.902 1.00 38.57 98 ALA A C 1
ATOM 467 O O . ALA A 1 118 ? -7.739 27.375 50.048 1.00 40.68 98 ALA A O 1
ATOM 469 N N . ARG A 1 119 ? -9.265 28.877 50.616 1.00 39.70 99 ARG A N 1
ATOM 470 C CA . ARG A 1 119 ? -9.402 29.400 49.243 1.00 42.38 99 ARG A CA 1
ATOM 471 C C . ARG A 1 119 ? -8.140 30.145 48.774 1.00 39.81 99 ARG A C 1
ATOM 472 O O . ARG A 1 119 ? -7.765 30.029 47.613 1.00 31.78 99 ARG A O 1
ATOM 480 N N . ALA A 1 120 ? -7.524 30.950 49.643 1.00 36.10 100 ALA A N 1
ATOM 481 C CA . ALA A 1 120 ? -6.349 31.728 49.226 1.00 35.90 100 ALA A CA 1
ATOM 482 C C . ALA A 1 120 ? -5.196 30.785 49.002 1.00 30.18 100 ALA A C 1
ATOM 483 O O . ALA A 1 120 ? -4.507 30.863 48.022 1.00 31.22 100 ALA A O 1
ATOM 485 N N . GLY A 1 121 ? -5.023 29.852 49.926 1.00 31.72 101 GLY A N 1
ATOM 486 C CA . GLY A 1 121 ? -4.013 28.805 49.813 1.00 31.42 101 GLY A CA 1
ATOM 487 C C . GLY A 1 121 ? -4.156 28.005 48.540 1.00 32.74 101 GLY A C 1
ATOM 488 O O . GLY A 1 121 ? -3.163 27.719 47.868 1.00 27.35 101 GLY A O 1
ATOM 489 N N . ALA A 1 122 ? -5.400 27.673 48.174 1.00 33.48 102 ALA A N 1
ATOM 490 C CA . ALA A 1 122 ? -5.628 26.814 47.011 1.00 35.10 102 ALA A CA 1
ATOM 491 C C . ALA A 1 122 ? -5.325 27.594 45.738 1.00 34.33 102 ALA A C 1
ATOM 492 O O . ALA A 1 122 ? -4.721 27.055 44.829 1.00 37.85 102 ALA A O 1
ATOM 494 N N . LEU A 1 123 ? -5.694 28.874 45.675 1.00 34.66 103 LEU A N 1
ATOM 495 C CA . LEU A 1 123 ? -5.372 29.682 44.474 1.00 34.18 103 LEU A CA 1
ATOM 496 C C . LEU A 1 123 ? -3.856 29.867 44.293 1.00 35.67 103 LEU A C 1
ATOM 497 O O . LEU A 1 123 ? -3.364 29.756 43.178 1.00 34.47 103 LEU A O 1
ATOM 502 N N . ILE A 1 124 ? -3.109 30.064 45.373 1.00 32.18 104 ILE A N 1
ATOM 503 C CA . ILE A 1 124 ? -1.651 30.172 45.253 1.00 34.32 104 ILE A CA 1
ATOM 504 C C . ILE A 1 124 ? -1.049 28.862 44.773 1.00 35.65 104 ILE A C 1
ATOM 505 O O . ILE A 1 124 ? -0.237 28.841 43.835 1.00 39.65 104 ILE A O 1
ATOM 510 N N . ALA A 1 125 ? -1.447 27.758 45.406 1.00 38.42 105 ALA A N 1
ATOM 511 C CA . ALA A 1 125 ? -0.991 26.407 44.984 1.00 36.61 105 ALA A CA 1
ATOM 512 C C . ALA A 1 125 ? -1.305 26.142 43.511 1.00 33.09 105 ALA A C 1
ATOM 513 O O . ALA A 1 125 ? -0.531 25.507 42.829 1.00 35.02 105 ALA A O 1
ATOM 515 N N . GLU A 1 126 ? -2.452 26.604 43.042 1.00 32.67 106 GLU A N 1
ATOM 516 C CA . GLU A 1 126 ? -2.842 26.387 41.668 1.00 36.53 106 GLU A CA 1
ATOM 517 C C . GLU A 1 126 ? -1.966 27.173 40.705 1.00 36.45 106 GLU A C 1
ATOM 518 O O . GLU A 1 126 ? -1.490 26.626 39.710 1.00 37.22 106 GLU A O 1
ATOM 524 N N . LEU A 1 127 ? -1.785 28.467 40.966 1.00 33.73 107 LEU A N 1
ATOM 525 C CA . LEU A 1 127 ? -1.060 29.304 40.033 1.00 31.73 107 LEU A CA 1
ATOM 526 C C . LEU A 1 127 ? 0.459 29.159 40.170 1.00 30.75 107 LEU A C 1
ATOM 527 O O . LEU A 1 127 ? 1.197 29.358 39.218 1.00 32.39 107 LEU A O 1
ATOM 532 N N . VAL A 1 128 ? 0.959 28.814 41.347 1.00 32.30 108 VAL A N 1
ATOM 533 C CA . VAL A 1 128 ? 2.409 28.718 41.501 1.00 33.04 108 VAL A CA 1
ATOM 534 C C . VAL A 1 128 ? 2.844 27.252 41.635 1.00 35.02 108 VAL A C 1
ATOM 535 O O . VAL A 1 128 ? 2.631 26.638 42.664 1.00 29.39 108 VAL A O 1
ATOM 539 N N . PRO A 1 129 ? 3.513 26.737 40.595 1.00 41.82 109 PRO A N 1
ATOM 540 C CA . PRO A 1 129 ? 3.828 25.309 40.517 1.00 45.35 109 PRO A CA 1
ATOM 541 C C . PRO A 1 129 ? 4.505 24.764 41.794 1.00 42.03 109 PRO A C 1
ATOM 542 O O . PRO A 1 129 ? 4.047 23.772 42.364 1.00 39.61 109 PRO A O 1
ATOM 546 N N . GLY A 1 130 ? 5.582 25.405 42.223 1.00 38.93 110 GLY A N 1
ATOM 547 C CA . GLY A 1 130 ? 6.369 24.916 43.356 1.00 37.21 110 GLY A CA 1
ATOM 548 C C . GLY A 1 130 ? 5.772 25.113 44.740 1.00 37.22 110 GLY A C 1
ATOM 549 O O . GLY A 1 130 ? 6.415 24.788 45.743 1.00 34.41 110 GLY A O 1
ATOM 550 N N . VAL A 1 131 ? 4.564 25.667 44.805 1.00 34.28 111 VAL A N 1
ATOM 551 C CA . VAL A 1 131 ? 3.928 25.904 46.077 1.00 37.21 111 VAL A CA 1
ATOM 552 C C . VAL A 1 131 ? 2.768 24.929 46.238 1.00 41.86 111 VAL A C 1
ATOM 553 O O . VAL A 1 131 ? 1.898 24.825 45.361 1.00 44.84 111 VAL A O 1
ATOM 557 N N . GLU A 1 132 ? 2.773 24.229 47.360 1.00 41.05 112 GLU A N 1
ATOM 558 C CA . GLU A 1 132 ? 1.686 23.323 47.737 1.00 39.44 112 GLU A CA 1
ATOM 559 C C . GLU A 1 132 ? 1.088 23.702 49.093 1.00 39.80 112 GLU A C 1
ATOM 560 O O . GLU A 1 132 ? -0.115 23.591 49.271 1.00 43.27 112 GLU A O 1
ATOM 566 N N . GLN A 1 133 ? 1.930 24.052 50.067 1.00 38.72 113 GLN A N 1
ATOM 567 C CA . GLN A 1 133 ? 1.495 24.601 51.331 1.00 36.75 113 GLN A CA 1
ATOM 568 C C . GLN A 1 133 ? 2.082 25.992 51.463 1.00 34.55 113 GLN A C 1
ATOM 569 O O . GLN A 1 133 ? 3.180 26.238 50.991 1.00 31.69 113 GLN A O 1
ATOM 575 N N . VAL A 1 134 ? 1.349 26.876 52.120 1.00 33.14 114 VAL A N 1
ATOM 576 C CA . VAL A 1 134 ? 1.755 28.259 52.312 1.00 36.83 114 VAL A CA 1
ATOM 577 C C . VAL A 1 134 ? 1.527 28.666 53.752 1.00 34.54 114 VAL A C 1
ATOM 578 O O . VAL A 1 134 ? 0.659 28.128 54.415 1.00 38.57 114 VAL A O 1
ATOM 582 N N . ARG A 1 135 ? 2.345 29.577 54.237 1.00 33.69 115 ARG A N 1
ATOM 583 C CA . ARG A 1 135 ? 2.123 30.263 55.515 1.00 35.27 115 ARG A CA 1
ATOM 584 C C . ARG A 1 135 ? 2.079 31.756 55.181 1.00 33.42 115 ARG A C 1
ATOM 585 O O . ARG A 1 135 ? 2.902 32.261 54.400 1.00 36.16 115 ARG A O 1
ATOM 593 N N . PHE A 1 136 ? 1.103 32.445 55.731 1.00 29.19 116 PHE A N 1
ATOM 594 C CA . PHE A 1 136 ? 0.930 33.833 55.427 1.00 26.47 116 PHE A CA 1
ATOM 595 C C . PHE A 1 136 ? 1.697 34.682 56.411 1.00 25.38 116 PHE A C 1
ATOM 596 O O . PHE A 1 136 ? 2.013 34.262 57.492 1.00 26.21 116 PHE A O 1
ATOM 604 N N . ALA A 1 137 ? 1.959 35.900 56.006 1.00 23.53 117 ALA A N 1
ATOM 605 C CA . ALA A 1 137 ? 2.685 36.849 56.808 1.00 24.05 117 ALA A CA 1
ATOM 606 C C . ALA A 1 137 ? 2.176 38.227 56.415 1.00 23.32 117 ALA A C 1
ATOM 607 O O . ALA A 1 137 ? 1.407 38.371 55.454 1.00 19.46 117 ALA A O 1
ATOM 609 N N . ASN A 1 138 ? 2.575 39.217 57.192 1.00 22.76 118 ASN A N 1
ATOM 610 C CA . ASN A 1 138 ? 2.087 40.567 57.028 1.00 25.36 118 ASN A CA 1
ATOM 611 C C . ASN A 1 138 ? 2.958 41.384 56.091 1.00 25.04 118 ASN A C 1
ATOM 612 O O . ASN A 1 138 ? 2.526 42.399 55.582 1.00 28.65 118 ASN A O 1
ATOM 617 N N . SER A 1 139 ? 4.162 40.903 55.806 1.00 25.03 119 SER A N 1
ATOM 618 C CA . SER A 1 139 ? 5.067 41.572 54.869 1.00 24.53 119 SER A CA 1
ATOM 619 C C . SER A 1 139 ? 6.057 40.620 54.206 1.00 22.68 119 SER A C 1
ATOM 620 O O . SER A 1 139 ? 6.259 39.515 54.656 1.00 21.87 119 SER A O 1
ATOM 623 N N . GLY A 1 140 ? 6.701 41.096 53.150 1.00 24.51 120 GLY A N 1
ATOM 624 C CA . GLY A 1 140 ? 7.765 40.342 52.532 1.00 22.75 120 GLY A CA 1
ATOM 625 C C . GLY A 1 140 ? 8.865 40.073 53.545 1.00 22.22 120 GLY A C 1
ATOM 626 O O . GLY A 1 140 ? 9.459 38.977 53.594 1.00 20.81 120 GLY A O 1
ATOM 627 N N . THR A 1 141 ? 9.202 41.097 54.297 1.00 18.99 121 THR A N 1
ATOM 628 C CA . THR A 1 141 ? 10.310 40.997 55.244 1.00 19.04 121 THR A CA 1
ATOM 629 C C . THR A 1 141 ? 10.071 39.868 56.193 1.00 20.54 121 THR A C 1
ATOM 630 O O . THR A 1 141 ? 11.000 39.091 56.478 1.00 21.92 121 THR A O 1
ATOM 634 N N . GLU A 1 142 ? 8.847 39.765 56.676 1.00 20.54 122 GLU A N 1
ATOM 635 C CA . GLU A 1 142 ? 8.470 38.716 57.622 1.00 24.78 122 GLU A CA 1
ATOM 636 C C . GLU A 1 142 ? 8.534 37.308 56.965 1.00 25.20 122 GLU A C 1
ATOM 637 O O . GLU A 1 142 ? 9.043 36.349 57.569 1.00 24.73 122 GLU A O 1
ATOM 643 N N . ALA A 1 143 ? 8.008 37.213 55.752 1.00 24.12 123 ALA A N 1
ATOM 644 C CA . ALA A 1 143 ? 8.014 35.978 55.030 1.00 26.15 123 ALA A CA 1
ATOM 645 C C . ALA A 1 143 ? 9.463 35.504 54.770 1.00 25.39 123 ALA A C 1
ATOM 646 O O . ALA A 1 143 ? 9.743 34.310 54.865 1.00 24.84 123 ALA A O 1
ATOM 648 N N . VAL A 1 144 ? 10.347 36.441 54.426 1.00 21.57 124 VAL A N 1
ATOM 649 C CA . VAL A 1 144 ? 11.740 36.126 54.213 1.00 21.37 124 VAL A CA 1
ATOM 650 C C . VAL A 1 144 ? 12.335 35.607 55.520 1.00 22.09 124 VAL A C 1
ATOM 651 O O . VAL A 1 144 ? 12.989 34.569 55.533 1.00 19.88 124 VAL A O 1
ATOM 655 N N . ALA A 1 145 ? 12.108 36.335 56.606 1.00 20.47 125 ALA A N 1
ATOM 656 C CA . ALA A 1 145 ? 12.705 35.950 57.844 1.00 22.34 125 ALA A CA 1
ATOM 657 C C . ALA A 1 145 ? 12.251 34.533 58.215 1.00 23.69 125 ALA A C 1
ATOM 658 O O . ALA A 1 145 ? 13.068 33.709 58.629 1.00 22.14 125 ALA A O 1
ATOM 660 N N . SER A 1 146 ? 10.947 34.267 58.087 1.00 23.00 126 SER A N 1
ATOM 661 C CA . SER A 1 146 ? 10.404 32.950 58.397 1.00 25.20 126 SER A CA 1
ATOM 662 C C . SER A 1 146 ? 10.959 31.861 57.462 1.00 23.01 126 SER A C 1
ATOM 663 O O . SER A 1 146 ? 11.306 30.797 57.911 1.00 20.72 126 SER A O 1
ATOM 666 N N . ALA A 1 147 ? 11.047 32.155 56.179 1.00 24.93 127 ALA A N 1
ATOM 667 C CA . ALA A 1 147 ? 11.581 31.184 55.247 1.00 24.95 127 ALA A CA 1
ATOM 668 C C . ALA A 1 147 ? 13.013 30.838 55.607 1.00 25.39 127 ALA A C 1
ATOM 669 O O . ALA A 1 147 ? 13.403 29.650 55.601 1.00 21.72 127 ALA A O 1
ATOM 671 N N . LEU A 1 148 ? 13.784 31.853 55.968 1.00 22.09 128 LEU A N 1
ATOM 672 C CA . LEU A 1 148 ? 15.198 31.609 56.296 1.00 24.97 128 LEU A CA 1
ATOM 673 C C . LEU A 1 148 ? 15.352 30.887 57.617 1.00 25.18 128 LEU A C 1
ATOM 674 O O . LEU A 1 148 ? 16.212 30.036 57.744 1.00 29.89 128 LEU A O 1
ATOM 679 N N . ARG A 1 149 ? 14.520 31.207 58.598 1.00 26.17 129 ARG A N 1
ATOM 680 C CA . ARG A 1 149 ? 14.537 30.449 59.831 1.00 28.85 129 ARG A CA 1
ATOM 681 C C . ARG A 1 149 ? 14.159 28.972 59.579 1.00 26.80 129 ARG A C 1
ATOM 682 O O . ARG A 1 149 ? 14.746 28.091 60.181 1.00 25.74 129 ARG A O 1
ATOM 690 N N . LEU A 1 150 ? 13.195 28.734 58.701 1.00 25.89 130 LEU A N 1
ATOM 691 C CA . LEU A 1 150 ? 12.794 27.394 58.351 1.00 26.46 130 LEU A CA 1
ATOM 692 C C . LEU A 1 150 ? 13.972 26.645 57.733 1.00 26.92 130 LEU A C 1
ATOM 693 O O . LEU A 1 150 ? 14.234 25.524 58.088 1.00 25.86 130 LEU A O 1
ATOM 698 N N . ALA A 1 151 ? 14.682 27.282 56.812 1.00 27.94 131 ALA A N 1
ATOM 699 C CA . ALA A 1 151 ? 15.808 26.655 56.165 1.00 26.47 131 ALA A CA 1
ATOM 700 C C . ALA A 1 151 ? 16.926 26.350 57.184 1.00 29.61 131 ALA A C 1
ATOM 701 O O . ALA A 1 151 ? 17.473 25.235 57.193 1.00 28.84 131 ALA A O 1
ATOM 703 N N . ARG A 1 152 ? 17.237 27.294 58.073 1.00 26.39 132 ARG A N 1
ATOM 704 C CA . ARG A 1 152 ? 18.299 27.072 59.083 1.00 26.72 132 ARG A CA 1
ATOM 705 C C . ARG A 1 152 ? 17.907 25.905 59.993 1.00 27.28 132 ARG A C 1
ATOM 706 O O . ARG A 1 152 ? 18.716 25.042 60.331 1.00 27.45 132 ARG A O 1
ATOM 714 N N . ALA A 1 153 ? 16.633 25.872 60.357 1.00 27.99 133 ALA A N 1
ATOM 715 C CA . ALA A 1 153 ? 16.120 24.886 61.298 1.00 28.29 133 ALA A CA 1
ATOM 716 C C . ALA A 1 153 ? 16.050 23.507 60.664 1.00 30.33 133 ALA A C 1
ATOM 717 O O . ALA A 1 153 ? 16.403 22.517 61.290 1.00 32.18 133 ALA A O 1
ATOM 719 N N . THR A 1 154 ? 15.596 23.478 59.411 1.00 32.28 134 THR A N 1
ATOM 720 C CA . THR A 1 154 ? 15.430 22.267 58.653 1.00 32.08 134 THR A CA 1
ATOM 721 C C . THR A 1 154 ? 16.771 21.600 58.310 1.00 35.09 134 THR A C 1
ATOM 722 O O . THR A 1 154 ? 16.890 20.369 58.405 1.00 31.71 134 THR A O 1
ATOM 726 N N . THR A 1 155 ? 17.774 22.399 57.953 1.00 29.64 135 THR A N 1
ATOM 727 C CA . THR A 1 155 ? 19.078 21.851 57.582 1.00 30.63 135 THR A CA 1
ATOM 728 C C . THR A 1 155 ? 20.035 21.739 58.741 1.00 29.87 135 THR A C 1
ATOM 729 O O . THR A 1 155 ? 21.032 21.034 58.634 1.00 32.39 135 THR A O 1
ATOM 733 N N . GLY A 1 156 ? 19.738 22.379 59.867 1.00 28.37 136 GLY A N 1
ATOM 734 C CA . GLY A 1 156 ? 20.692 22.378 60.973 1.00 26.88 136 GLY A CA 1
ATOM 735 C C . GLY A 1 156 ? 21.933 23.208 60.681 1.00 29.64 136 GLY A C 1
ATOM 736 O O . GLY A 1 156 ? 22.951 23.096 61.367 1.00 31.90 136 GLY A O 1
ATOM 737 N N . ARG A 1 157 ? 21.841 24.106 59.712 1.00 28.72 137 ARG A N 1
ATOM 738 C CA . ARG A 1 157 ? 22.954 24.929 59.341 1.00 27.86 137 ARG A CA 1
ATOM 739 C C . ARG A 1 157 ? 22.601 26.408 59.548 1.00 28.74 137 ARG A C 1
ATOM 740 O O . ARG A 1 157 ? 21.444 26.750 59.737 1.00 26.30 137 ARG A O 1
ATOM 748 N N . THR A 1 158 ? 23.597 27.282 59.486 1.00 30.28 138 THR A N 1
ATOM 749 C CA . THR A 1 158 ? 23.353 28.676 59.751 1.00 32.89 138 THR A CA 1
ATOM 750 C C . THR A 1 158 ? 23.617 29.610 58.594 1.00 33.85 138 THR A C 1
ATOM 751 O O . THR A 1 158 ? 23.081 30.711 58.574 1.00 34.82 138 THR A O 1
ATOM 755 N N . LEU A 1 159 ? 24.446 29.201 57.644 1.00 32.99 139 LEU A N 1
ATOM 756 C CA . LEU A 1 159 ? 24.888 30.141 56.632 1.00 29.10 139 LEU A CA 1
ATOM 757 C C . LEU A 1 159 ? 23.854 30.381 55.575 1.00 24.13 139 LEU A C 1
ATOM 758 O O . LEU A 1 159 ? 23.324 29.435 55.010 1.00 22.14 139 LEU A O 1
ATOM 763 N N . VAL A 1 160 ? 23.639 31.661 55.259 1.00 21.75 140 VAL A N 1
ATOM 764 C CA . VAL A 1 160 ? 22.734 32.032 54.175 1.00 22.23 140 VAL A CA 1
ATOM 765 C C . VAL A 1 160 ? 23.466 32.841 53.140 1.00 22.51 140 VAL A C 1
ATOM 766 O O . VAL A 1 160 ? 24.223 33.753 53.472 1.00 27.66 140 VAL A O 1
ATOM 770 N N . VAL A 1 161 ? 23.286 32.463 51.897 1.00 22.54 141 VAL A N 1
ATOM 771 C CA . VAL A 1 161 ? 23.978 33.082 50.784 1.00 23.02 141 VAL A CA 1
ATOM 772 C C . VAL A 1 161 ? 23.022 34.053 50.088 1.00 24.68 141 VAL A C 1
ATOM 773 O O . VAL A 1 161 ? 21.845 33.732 49.838 1.00 21.05 141 VAL A O 1
ATOM 777 N N . THR A 1 162 ? 23.521 35.284 49.891 1.00 24.12 142 THR A N 1
ATOM 778 C CA . THR A 1 162 ? 22.803 36.333 49.204 1.00 24.99 142 THR A CA 1
ATOM 779 C C . THR A 1 162 ? 23.611 36.803 47.990 1.00 24.80 142 THR A C 1
ATOM 780 O O . THR A 1 162 ? 24.814 36.530 47.910 1.00 26.15 142 THR A O 1
ATOM 784 N N . PHE A 1 163 ? 22.967 37.556 47.115 1.00 23.34 143 PHE A N 1
ATOM 785 C CA . PHE A 1 163 ? 23.659 38.226 46.017 1.00 27.42 143 PHE A CA 1
ATOM 786 C C . PHE A 1 163 ? 23.639 39.758 46.152 1.00 27.18 143 PHE A C 1
ATOM 787 O O . PHE A 1 163 ? 22.643 40.350 46.622 1.00 30.34 143 PHE A O 1
ATOM 795 N N . GLU A 1 164 ? 24.753 40.391 45.779 1.00 26.63 144 GLU A N 1
ATOM 796 C CA . GLU A 1 164 ? 24.854 41.860 45.855 1.00 25.73 144 GLU A CA 1
ATOM 797 C C . GLU A 1 164 ? 23.750 42.596 45.089 1.00 25.36 144 GLU A C 1
ATOM 798 O O . GLU A 1 164 ? 23.574 42.390 43.883 1.00 26.81 144 GLU A O 1
ATOM 804 N N . GLY A 1 165 ? 23.057 43.480 45.787 1.00 21.67 145 GLY A N 1
ATOM 805 C CA . GLY A 1 165 ? 22.000 44.262 45.221 1.00 23.79 145 GLY A CA 1
ATOM 806 C C . GLY A 1 165 ? 20.615 43.677 45.449 1.00 24.07 145 GLY A C 1
ATOM 807 O O . GLY A 1 165 ? 19.623 44.373 45.236 1.00 21.47 145 GLY A O 1
ATOM 808 N N . HIS A 1 166 ? 20.568 42.370 45.754 1.00 23.82 146 HIS A N 1
ATOM 809 C CA . HIS A 1 166 ? 19.349 41.664 45.961 1.00 22.93 146 HIS A CA 1
ATOM 810 C C . HIS A 1 166 ? 18.830 42.033 47.308 1.00 22.03 146 HIS A C 1
ATOM 811 O O . HIS A 1 166 ? 19.549 42.006 48.309 1.00 23.53 146 HIS A O 1
ATOM 818 N N . TYR A 1 167 ? 17.566 42.420 47.350 1.00 22.61 147 TYR A N 1
ATOM 819 C CA . TYR A 1 167 ? 16.967 42.965 48.587 1.00 22.92 147 TYR A CA 1
ATOM 820 C C . TYR A 1 167 ? 15.858 42.038 49.075 1.00 21.29 147 TYR A C 1
ATOM 821 O O . TYR A 1 167 ? 14.971 41.665 48.300 1.00 21.51 147 TYR A O 1
ATOM 830 N N . HIS A 1 168 ? 15.923 41.678 50.353 1.00 20.06 148 HIS A N 1
ATOM 831 C CA . HIS A 1 168 ? 15.027 40.706 50.943 1.00 20.36 148 HIS A CA 1
ATOM 832 C C . HIS A 1 168 ? 14.313 41.218 52.171 1.00 20.92 148 HIS A C 1
ATOM 833 O O . HIS A 1 168 ? 13.915 40.443 53.061 1.00 18.14 148 HIS A O 1
ATOM 840 N N . GLY A 1 169 ? 14.194 42.544 52.245 1.00 21.55 149 GLY A N 1
ATOM 841 C CA . GLY A 1 169 ? 13.600 43.192 53.411 1.00 21.93 149 GLY A CA 1
ATOM 842 C C . GLY A 1 169 ? 14.574 43.597 54.492 1.00 20.61 149 GLY A C 1
ATOM 843 O O . GLY A 1 169 ? 15.807 43.533 54.309 1.00 23.17 149 GLY A O 1
ATOM 844 N N . TRP A 1 170 ? 14.027 43.967 55.639 1.00 21.66 150 TRP A N 1
ATOM 845 C CA . TRP A 1 170 ? 14.812 44.733 56.649 1.00 23.74 150 TRP A CA 1
ATOM 846 C C . TRP A 1 170 ? 15.226 43.870 57.858 1.00 22.03 150 TRP A C 1
ATOM 847 O O . TRP A 1 170 ? 15.822 44.379 58.784 1.00 23.51 150 TRP A O 1
ATOM 858 N N . SER A 1 171 ? 14.968 42.563 57.833 1.00 20.48 151 SER A N 1
ATOM 859 C CA . SER A 1 171 ? 15.264 41.742 58.972 1.00 19.54 151 SER A CA 1
ATOM 860 C C . SER A 1 171 ? 16.783 41.667 59.206 1.00 20.28 151 SER A C 1
ATOM 861 O O . SER A 1 171 ? 17.596 41.860 58.310 1.00 21.76 151 SER A O 1
ATOM 864 N N . GLU A 1 172 ? 17.127 41.345 60.441 1.00 22.52 152 GLU A N 1
ATOM 865 C CA . GLU A 1 172 ? 18.437 41.514 60.976 1.00 23.30 152 GLU A CA 1
ATOM 866 C C . GLU A 1 172 ? 19.512 40.728 60.206 1.00 25.06 152 GLU A C 1
ATOM 867 O O . GLU A 1 172 ? 20.644 41.231 60.076 1.00 29.05 152 GLU A O 1
ATOM 873 N N . THR A 1 173 ? 19.192 39.520 59.705 1.00 23.00 153 THR A N 1
ATOM 874 C CA . THR A 1 173 ? 20.214 38.634 59.138 1.00 23.65 153 THR A CA 1
ATOM 875 C C . THR A 1 173 ? 20.448 38.882 57.659 1.00 23.31 153 THR A C 1
ATOM 876 O O . THR A 1 173 ? 21.405 38.358 57.110 1.00 23.55 153 THR A O 1
ATOM 880 N N . VAL A 1 174 ? 19.553 39.616 56.996 1.00 21.89 154 VAL A N 1
ATOM 881 C CA . VAL A 1 174 ? 19.690 39.832 55.570 1.00 21.67 154 VAL A CA 1
ATOM 882 C C . VAL A 1 174 ? 19.881 41.289 55.190 1.00 21.60 154 VAL A C 1
ATOM 883 O O . VAL A 1 174 ? 20.162 41.543 54.021 1.00 24.32 154 VAL A O 1
ATOM 887 N N . LEU A 1 175 ? 19.690 42.245 56.087 1.00 22.92 155 LEU A N 1
ATOM 888 C CA . LEU A 1 175 ? 19.733 43.677 55.663 1.00 25.28 155 LEU A CA 1
ATOM 889 C C . LEU A 1 175 ? 21.164 44.117 55.405 1.00 24.55 155 LEU A C 1
ATOM 890 O O . LEU A 1 175 ? 21.911 44.421 56.317 1.00 24.71 155 LEU A O 1
ATOM 895 N N . ARG A 1 176 ? 21.517 44.120 54.131 1.00 27.03 156 ARG A N 1
ATOM 896 C CA . ARG A 1 176 ? 22.821 44.535 53.655 1.00 26.12 156 ARG A CA 1
ATOM 897 C C . ARG A 1 176 ? 22.708 45.933 53.017 1.00 27.91 156 ARG A C 1
ATOM 898 O O . ARG A 1 176 ? 21.636 46.356 52.567 1.00 25.89 156 ARG A O 1
ATOM 906 N N . ALA A 1 177 ? 23.833 46.632 52.970 1.00 32.07 157 ALA A N 1
ATOM 907 C CA . ALA A 1 177 ? 23.939 47.858 52.172 1.00 36.16 157 ALA A CA 1
ATOM 908 C C . ALA A 1 177 ? 24.044 47.351 50.715 1.00 38.25 157 ALA A C 1
ATOM 909 O O . ALA A 1 177 ? 24.893 46.507 50.407 1.00 40.87 157 ALA A O 1
ATOM 911 N N . GLY A 1 178 ? 23.130 47.781 49.870 1.00 40.09 158 GLY A N 1
ATOM 912 C CA . GLY A 1 178 ? 23.102 47.373 48.463 1.00 40.11 158 GLY A CA 1
ATOM 913 C C . GLY A 1 178 ? 23.705 48.429 47.541 1.00 47.62 158 GLY A C 1
ATOM 914 O O . GLY A 1 178 ? 24.918 48.527 47.411 1.00 46.23 158 GLY A O 1
ATOM 915 N N . LYS A 1 179 ? 22.850 49.248 46.944 1.00 52.85 159 LYS A N 1
ATOM 916 C CA . LYS A 1 179 ? 23.329 50.366 46.149 1.00 60.28 159 LYS A CA 1
ATOM 917 C C . LYS A 1 179 ? 24.281 51.243 46.945 1.00 63.56 159 LYS A C 1
ATOM 918 O O . LYS A 1 179 ? 25.236 51.775 46.384 1.00 65.03 159 LYS A O 1
ATOM 924 N N . THR A 1 180 ? 24.044 51.382 48.252 1.00 67.27 160 THR A N 1
ATOM 925 C CA . THR A 1 180 ? 24.894 52.252 49.076 1.00 68.51 160 THR A CA 1
ATOM 926 C C . THR A 1 180 ? 26.323 51.703 49.174 1.00 67.62 160 THR A C 1
ATOM 927 O O . THR A 1 180 ? 27.244 52.448 49.480 1.00 70.13 160 THR A O 1
ATOM 931 N N . ALA A 1 181 ? 26.494 50.409 48.907 1.00 64.33 161 ALA A N 1
ATOM 932 C CA . ALA A 1 181 ? 27.790 49.865 48.594 1.00 62.60 161 ALA A CA 1
ATOM 933 C C . ALA A 1 181 ? 27.959 50.085 47.092 1.00 63.81 161 ALA A C 1
ATOM 934 O O . ALA A 1 181 ? 29.005 50.515 46.627 1.00 68.84 161 ALA A O 1
ATOM 936 N N . THR A 1 187 ? 35.526 48.787 47.899 1.00 69.34 167 THR A N 1
ATOM 937 C CA . THR A 1 187 ? 34.650 47.729 48.375 1.00 64.33 167 THR A CA 1
ATOM 938 C C . THR A 1 187 ? 34.364 46.694 47.273 1.00 57.50 167 THR A C 1
ATOM 939 O O . THR A 1 187 ? 34.600 46.949 46.098 1.00 52.01 167 THR A O 1
ATOM 943 N N . ARG A 1 188 ? 33.824 45.542 47.664 1.00 51.15 168 ARG A N 1
ATOM 944 C CA . ARG A 1 188 ? 33.674 44.378 46.758 1.00 57.40 168 ARG A CA 1
ATOM 945 C C . ARG A 1 188 ? 32.328 43.629 46.921 1.00 44.66 168 ARG A C 1
ATOM 946 O O . ARG A 1 188 ? 31.720 43.709 47.967 1.00 40.24 168 ARG A O 1
ATOM 954 N N . PRO A 1 189 ? 31.917 42.833 45.920 1.00 42.68 169 PRO A N 1
ATOM 955 C CA . PRO A 1 189 ? 30.630 42.151 46.052 1.00 41.96 169 PRO A CA 1
ATOM 956 C C . PRO A 1 189 ? 30.560 41.130 47.164 1.00 39.64 169 PRO A C 1
ATOM 957 O O . PRO A 1 189 ? 29.458 40.826 47.627 1.00 36.96 169 PRO A O 1
ATOM 961 N N . THR A 1 190 ? 31.711 40.662 47.628 1.00 37.71 170 THR A N 1
ATOM 962 C CA . THR A 1 190 ? 31.786 39.663 48.699 1.00 35.84 170 THR A CA 1
ATOM 963 C C . THR A 1 190 ? 31.841 40.315 50.091 1.00 36.75 170 THR A C 1
ATOM 964 O O . THR A 1 190 ? 31.797 39.625 51.098 1.00 36.18 170 THR A O 1
ATOM 968 N N . ASP A 1 191 ? 31.933 41.632 50.161 1.00 35.36 171 ASP A N 1
ATOM 969 C CA . ASP A 1 191 ? 31.824 42.315 51.453 1.00 38.77 171 ASP A CA 1
ATOM 970 C C . ASP A 1 191 ? 30.380 42.301 51.963 1.00 39.76 171 ASP A C 1
ATOM 971 O O . ASP A 1 191 ? 29.431 42.605 51.220 1.00 36.28 171 ASP A O 1
ATOM 976 N N . VAL A 1 192 ? 30.211 41.965 53.237 1.00 36.22 172 VAL A N 1
ATOM 977 C CA . VAL A 1 192 ? 28.897 41.978 53.846 1.00 34.53 172 VAL A CA 1
ATOM 978 C C . VAL A 1 192 ? 28.823 43.200 54.757 1.00 30.69 172 VAL A C 1
ATOM 979 O O . VAL A 1 192 ? 29.430 43.222 55.807 1.00 35.87 172 VAL A O 1
ATOM 983 N N . VAL A 1 193 ? 28.146 44.248 54.286 1.00 29.79 173 VAL A N 1
ATOM 984 C CA . VAL A 1 193 ? 28.055 45.538 54.986 1.00 29.51 173 VAL A CA 1
ATOM 985 C C . VAL A 1 193 ? 26.652 45.735 55.473 1.00 28.52 173 VAL A C 1
ATOM 986 O O . VAL A 1 193 ? 25.705 45.577 54.698 1.00 29.64 173 VAL A O 1
ATOM 990 N N . PRO A 1 194 ? 26.487 46.032 56.769 1.00 31.97 174 PRO A N 1
ATOM 991 C CA . PRO A 1 194 ? 25.136 46.194 57.309 1.00 31.56 174 PRO A CA 1
ATOM 992 C C . PRO A 1 194 ? 24.384 47.323 56.609 1.00 32.60 174 PRO A C 1
ATOM 993 O O . PRO A 1 194 ? 24.968 48.356 56.264 1.00 30.15 174 PRO A O 1
ATOM 997 N N . GLY A 1 195 ? 23.091 47.129 56.401 1.00 31.19 175 GLY A N 1
ATOM 998 C CA . GLY A 1 195 ? 22.313 48.102 55.646 1.00 29.73 175 GLY A CA 1
ATOM 999 C C . GLY A 1 195 ? 21.640 49.168 56.491 1.00 30.28 175 GLY A C 1
ATOM 1000 O O . GLY A 1 195 ? 21.009 50.051 55.956 1.00 35.40 175 GLY A O 1
ATOM 1001 N N . ALA A 1 196 ? 21.684 49.034 57.809 1.00 30.95 176 ALA A N 1
ATOM 1002 C CA . ALA A 1 196 ? 21.103 50.013 58.711 1.00 32.65 176 ALA A CA 1
ATOM 1003 C C . ALA A 1 196 ? 21.994 50.123 59.922 1.00 35.47 176 ALA A C 1
ATOM 1004 O O . ALA A 1 196 ? 22.706 49.185 60.272 1.00 38.40 176 ALA A O 1
ATOM 1006 N N . LEU A 1 197 ? 21.977 51.292 60.540 1.00 36.08 177 LEU A N 1
ATOM 1007 C CA . LEU A 1 197 ? 22.705 51.519 61.796 1.00 34.85 177 LEU A CA 1
ATOM 1008 C C . LEU A 1 197 ? 21.895 50.897 62.920 1.00 32.68 177 LEU A C 1
ATOM 1009 O O . LEU A 1 197 ? 20.672 50.843 62.843 1.00 29.99 177 LEU A O 1
ATOM 1014 N N . GLY A 1 198 ? 22.571 50.480 63.978 1.00 30.23 178 GLY A N 1
ATOM 1015 C CA . GLY A 1 198 ? 21.898 50.002 65.158 1.00 29.62 178 GLY A CA 1
ATOM 1016 C C . GLY A 1 198 ? 21.564 48.527 65.127 1.00 27.88 178 GLY A C 1
ATOM 1017 O O . GLY A 1 198 ? 20.943 48.028 66.030 1.00 23.60 178 GLY A O 1
ATOM 1018 N N . MET A 1 199 ? 21.993 47.829 64.086 1.00 30.28 179 MET A N 1
ATOM 1019 C CA . MET A 1 199 ? 21.945 46.370 64.040 1.00 28.65 179 MET A CA 1
ATOM 1020 C C . MET A 1 199 ? 22.991 45.826 64.988 1.00 31.40 179 MET A C 1
ATOM 1021 O O . MET A 1 199 ? 24.035 46.445 65.160 1.00 31.05 179 MET A O 1
ATOM 1026 N N . ILE A 1 200 ? 22.750 44.639 65.560 1.00 30.98 180 ILE A N 1
ATOM 1027 C CA . ILE A 1 200 ? 23.789 44.013 66.348 1.00 28.15 180 ILE A CA 1
ATOM 1028 C C . ILE A 1 200 ? 25.010 43.676 65.528 1.00 29.59 180 ILE A C 1
ATOM 1029 O O . ILE A 1 200 ? 24.918 43.343 64.344 1.00 28.11 180 ILE A O 1
ATOM 1034 N N . PRO A 1 201 ? 26.192 43.731 66.171 1.00 33.41 181 PRO A N 1
ATOM 1035 C CA . PRO A 1 201 ? 27.451 43.462 65.478 1.00 34.78 181 PRO A CA 1
ATOM 1036 C C . PRO A 1 201 ? 27.507 42.126 64.739 1.00 32.51 181 PRO A C 1
ATOM 1037 O O . PRO A 1 201 ? 28.092 42.056 63.679 1.00 35.33 181 PRO A O 1
ATOM 1041 N N . GLU A 1 202 ? 26.886 41.087 65.277 1.00 31.37 182 GLU A N 1
ATOM 1042 C CA . GLU A 1 202 ? 26.895 39.759 64.650 1.00 30.48 182 GLU A CA 1
ATOM 1043 C C . GLU A 1 202 ? 25.707 39.526 63.706 1.00 31.71 182 GLU A C 1
ATOM 1044 O O . GLU A 1 202 ? 25.478 38.380 63.247 1.00 33.27 182 GLU A O 1
ATOM 1050 N N . ALA A 1 203 ? 24.988 40.606 63.367 1.00 28.94 183 ALA A N 1
ATOM 1051 C CA . ALA A 1 203 ? 23.745 40.466 62.571 1.00 30.34 183 ALA A CA 1
ATOM 1052 C C . ALA A 1 203 ? 23.947 39.618 61.322 1.00 27.88 183 ALA A C 1
ATOM 1053 O O . ALA A 1 203 ? 23.134 38.774 60.981 1.00 25.12 183 ALA A O 1
ATOM 1055 N N . LEU A 1 204 ? 25.034 39.909 60.648 1.00 27.17 184 LEU A N 1
ATOM 1056 C CA . LEU A 1 204 ? 25.383 39.356 59.368 1.00 30.97 184 LEU A CA 1
ATOM 1057 C C . LEU A 1 204 ? 26.512 38.345 59.454 1.00 31.13 184 LEU A C 1
ATOM 1058 O O . LEU A 1 204 ? 27.116 37.998 58.465 1.00 37.72 184 LEU A O 1
ATOM 1063 N N . ALA A 1 205 ? 26.787 37.841 60.629 1.00 32.27 185 ALA A N 1
ATOM 1064 C CA . ALA A 1 205 ? 27.938 36.981 60.778 1.00 31.46 185 ALA A CA 1
ATOM 1065 C C . ALA A 1 205 ? 27.666 35.630 60.146 1.00 32.89 185 ALA A C 1
ATOM 1066 O O . ALA A 1 205 ? 28.602 34.903 59.943 1.00 30.14 185 ALA A O 1
ATOM 1068 N N . HIS A 1 206 ? 26.402 35.297 59.848 1.00 29.72 186 HIS A N 1
ATOM 1069 C CA . HIS A 1 206 ? 26.067 34.025 59.147 1.00 29.33 186 HIS A CA 1
ATOM 1070 C C . HIS A 1 206 ? 25.471 34.263 57.785 1.00 27.20 186 HIS A C 1
ATOM 1071 O O . HIS A 1 206 ? 24.739 33.444 57.230 1.00 29.14 186 HIS A O 1
ATOM 1078 N N . THR A 1 207 ? 25.813 35.401 57.237 1.00 25.60 187 THR A N 1
ATOM 1079 C CA . THR A 1 207 ? 25.342 35.784 55.936 1.00 25.15 187 THR A CA 1
ATOM 1080 C C . THR A 1 207 ? 26.524 36.075 55.036 1.00 27.83 187 THR A C 1
ATOM 1081 O O . THR A 1 207 ? 27.438 36.774 55.415 1.00 28.93 187 THR A O 1
ATOM 1085 N N . VAL A 1 208 ? 26.486 35.533 53.837 1.00 30.06 188 VAL A N 1
ATOM 1086 C CA . VAL A 1 208 ? 27.541 35.690 52.854 1.00 32.37 188 VAL A CA 1
ATOM 1087 C C . VAL A 1 208 ? 26.981 36.311 51.607 1.00 27.21 188 VAL A C 1
ATOM 1088 O O . VAL A 1 208 ? 25.783 36.250 51.375 1.00 23.61 188 VAL A O 1
ATOM 1092 N N . GLN A 1 209 ? 27.855 36.868 50.774 1.00 24.73 189 GLN A N 1
ATOM 1093 C CA . GLN A 1 209 ? 27.385 37.539 49.598 1.00 25.94 189 GLN A CA 1
ATOM 1094 C C . GLN A 1 209 ? 28.335 37.335 48.425 1.00 25.46 189 GLN A C 1
ATOM 1095 O O . GLN A 1 209 ? 29.534 37.378 48.589 1.00 26.59 189 GLN A O 1
ATOM 1101 N N . LEU A 1 210 ? 27.733 37.162 47.260 1.00 25.09 190 LEU A N 1
ATOM 1102 C CA . LEU A 1 210 ? 28.393 37.031 46.004 1.00 27.28 190 LEU A CA 1
ATOM 1103 C C . LEU A 1 210 ? 27.801 38.001 45.025 1.00 26.54 190 LEU A C 1
ATOM 1104 O O . LEU A 1 210 ? 26.692 38.474 45.204 1.00 28.67 190 LEU A O 1
ATOM 1109 N N . GLY A 1 211 ? 28.545 38.246 43.962 1.00 27.91 191 GLY A N 1
ATOM 1110 C CA . GLY A 1 211 ? 28.060 38.990 42.817 1.00 29.69 191 GLY A CA 1
ATOM 1111 C C . GLY A 1 211 ? 26.985 38.186 42.103 1.00 29.67 191 GLY A C 1
ATOM 1112 O O . GLY A 1 211 ? 27.135 36.982 41.902 1.00 35.88 191 GLY A O 1
ATOM 1113 N N . TRP A 1 212 ? 25.913 38.858 41.728 1.00 28.31 192 TRP A N 1
ATOM 1114 C CA . TRP A 1 212 ? 24.896 38.280 40.856 1.00 29.66 192 TRP A CA 1
ATOM 1115 C C . TRP A 1 212 ? 25.534 37.766 39.550 1.00 30.96 192 TRP A C 1
ATOM 1116 O O . TRP A 1 212 ? 26.421 38.413 38.978 1.00 29.86 192 TRP A O 1
ATOM 1127 N N . ASN A 1 213 ? 25.091 36.600 39.093 1.00 31.48 193 ASN A N 1
ATOM 1128 C CA . ASN A 1 213 ? 25.507 36.091 37.770 1.00 31.77 193 ASN A CA 1
ATOM 1129 C C . ASN A 1 213 ? 27.027 35.863 37.675 1.00 30.62 193 ASN A C 1
ATOM 1130 O O . ASN A 1 213 ? 27.629 36.132 36.639 1.00 29.74 193 ASN A O 1
ATOM 1135 N N . ASP A 1 214 ? 27.639 35.404 38.759 1.00 28.99 194 ASP A N 1
ATOM 1136 C CA . ASP A 1 214 ? 29.063 35.011 38.735 1.00 32.58 194 ASP A CA 1
ATOM 1137 C C . ASP A 1 214 ? 29.186 33.479 39.050 1.00 30.50 194 ASP A C 1
ATOM 1138 O O . ASP A 1 214 ? 29.391 33.097 40.195 1.00 29.57 194 ASP A O 1
ATOM 1143 N N . PRO A 1 215 ? 28.970 32.610 38.050 1.00 29.83 195 PRO A N 1
ATOM 1144 C CA . PRO A 1 215 ? 29.013 31.140 38.326 1.00 34.26 195 PRO A CA 1
ATOM 1145 C C . PRO A 1 215 ? 30.309 30.598 38.956 1.00 31.68 195 PRO A C 1
ATOM 1146 O O . PRO A 1 215 ? 30.268 29.669 39.739 1.00 32.52 195 PRO A O 1
ATOM 1150 N N . ASP A 1 216 ? 31.436 31.217 38.656 1.00 37.57 196 ASP A N 1
ATOM 1151 C CA . ASP A 1 216 ? 32.736 30.743 39.161 1.00 36.48 196 ASP A CA 1
ATOM 1152 C C . ASP A 1 216 ? 32.825 30.959 40.637 1.00 37.91 196 ASP A C 1
ATOM 1153 O O . ASP A 1 216 ? 33.162 30.045 41.358 1.00 36.47 196 ASP A O 1
ATOM 1158 N N . ALA A 1 217 ? 32.484 32.158 41.105 1.00 38.19 197 ALA A N 1
ATOM 1159 C CA . ALA A 1 217 ? 32.478 32.425 42.557 1.00 32.70 197 ALA A CA 1
ATOM 1160 C C . ALA A 1 217 ? 31.488 31.492 43.263 1.00 29.63 197 ALA A C 1
ATOM 1161 O O . ALA A 1 217 ? 31.735 31.015 44.355 1.00 28.01 197 ALA A O 1
ATOM 1163 N N . LEU A 1 218 ? 30.344 31.261 42.633 1.00 30.37 198 LEU A N 1
ATOM 1164 C CA . LEU A 1 218 ? 29.299 30.480 43.243 1.00 31.42 198 LEU A CA 1
ATOM 1165 C C . LEU A 1 218 ? 29.771 29.006 43.371 1.00 34.73 198 LEU A C 1
ATOM 1166 O O . LEU A 1 218 ? 29.547 28.361 44.395 1.00 36.23 198 LEU A O 1
ATOM 1171 N N . ARG A 1 219 ? 30.382 28.482 42.321 1.00 34.44 199 ARG A N 1
ATOM 1172 C CA . ARG A 1 219 ? 30.953 27.114 42.385 1.00 38.48 199 ARG A CA 1
ATOM 1173 C C . ARG A 1 219 ? 32.023 27.026 43.471 1.00 36.51 199 ARG A C 1
ATOM 1174 O O . ARG A 1 219 ? 32.016 26.105 44.273 1.00 38.66 199 ARG A O 1
ATOM 1182 N N . GLU A 1 220 ? 32.916 28.006 43.501 1.00 35.49 200 GLU A N 1
ATOM 1183 C CA . GLU A 1 220 ? 33.968 28.076 44.523 1.00 38.39 200 GLU A CA 1
ATOM 1184 C C . GLU A 1 220 ? 33.392 28.051 45.952 1.00 40.63 200 GLU A C 1
ATOM 1185 O O . GLU A 1 220 ? 33.867 27.297 46.819 1.00 41.17 200 GLU A O 1
ATOM 1191 N N . LEU A 1 221 ? 32.375 28.879 46.193 1.00 36.44 201 LEU A N 1
ATOM 1192 C CA . LEU A 1 221 ? 31.741 28.908 47.475 1.00 35.40 201 LEU A CA 1
ATOM 1193 C C . LEU A 1 221 ? 31.158 27.544 47.835 1.00 34.61 201 LEU A C 1
ATOM 1194 O O . LEU A 1 221 ? 31.343 27.079 48.949 1.00 38.12 201 LEU A O 1
ATOM 1199 N N . PHE A 1 222 ? 30.424 26.908 46.937 1.00 34.59 202 PHE A N 1
ATOM 1200 C CA . PHE A 1 222 ? 29.908 25.559 47.263 1.00 36.64 202 PHE A CA 1
ATOM 1201 C C . PHE A 1 222 ? 30.994 24.495 47.426 1.00 40.71 202 PHE A C 1
ATOM 1202 O O . PHE A 1 222 ? 30.824 23.582 48.236 1.00 42.68 202 PHE A O 1
ATOM 1210 N N . ALA A 1 223 ? 32.090 24.605 46.676 1.00 41.88 203 ALA A N 1
ATOM 1211 C CA . ALA A 1 223 ? 33.202 23.642 46.815 1.00 46.74 203 ALA A CA 1
ATOM 1212 C C . ALA A 1 223 ? 33.840 23.758 48.189 1.00 49.17 203 ALA A C 1
ATOM 1213 O O . ALA A 1 223 ? 34.239 22.775 48.761 1.00 47.89 203 ALA A O 1
ATOM 1215 N N . ARG A 1 224 ? 33.907 24.982 48.703 1.00 57.53 204 ARG A N 1
ATOM 1216 C CA . ARG A 1 224 ? 34.502 25.255 49.999 1.00 52.92 204 ARG A CA 1
ATOM 1217 C C . ARG A 1 224 ? 33.531 25.012 51.162 1.00 59.26 204 ARG A C 1
ATOM 1218 O O . ARG A 1 224 ? 33.928 24.456 52.187 1.00 61.23 204 ARG A O 1
ATOM 1226 N N . ASP A 1 225 ? 32.270 25.428 51.008 1.00 55.04 205 ASP A N 1
ATOM 1227 C CA . ASP A 1 225 ? 31.371 25.580 52.151 1.00 50.28 205 ASP A CA 1
ATOM 1228 C C . ASP A 1 225 ? 29.980 24.987 51.990 1.00 49.35 205 ASP A C 1
ATOM 1229 O O . ASP A 1 225 ? 29.125 25.188 52.850 1.00 46.12 205 ASP A O 1
ATOM 1234 N N . GLY A 1 226 ? 29.757 24.269 50.896 1.00 43.04 206 GLY A N 1
ATOM 1235 C CA . GLY A 1 226 ? 28.452 23.728 50.591 1.00 46.03 206 GLY A CA 1
ATOM 1236 C C . GLY A 1 226 ? 27.828 23.006 51.762 1.00 46.45 206 GLY A C 1
ATOM 1237 O O . GLY A 1 226 ? 26.603 23.013 51.910 1.00 46.68 206 GLY A O 1
ATOM 1238 N N . ASP A 1 227 ? 28.669 22.366 52.572 1.00 45.57 207 ASP A N 1
ATOM 1239 C CA . ASP A 1 227 ? 28.206 21.547 53.700 1.00 45.21 207 ASP A CA 1
ATOM 1240 C C . ASP A 1 227 ? 27.634 22.413 54.845 1.00 43.60 207 ASP A C 1
ATOM 1241 O O . ASP A 1 227 ? 26.809 21.955 55.616 1.00 38.32 207 ASP A O 1
ATOM 1246 N N . ARG A 1 228 ? 28.033 23.681 54.885 1.00 41.68 208 ARG A N 1
ATOM 1247 C CA . ARG A 1 228 ? 27.579 24.644 55.875 1.00 40.80 208 ARG A CA 1
ATOM 1248 C C . ARG A 1 228 ? 26.428 25.556 55.445 1.00 36.89 208 ARG A C 1
ATOM 1249 O O . ARG A 1 228 ? 25.893 26.282 56.260 1.00 34.45 208 ARG A O 1
ATOM 1257 N N . ILE A 1 229 ? 26.008 25.485 54.193 1.00 34.39 209 ILE A N 1
ATOM 1258 C CA . ILE A 1 229 ? 25.007 26.446 53.683 1.00 32.30 209 ILE A CA 1
ATOM 1259 C C . ILE A 1 229 ? 23.593 25.978 53.950 1.00 29.03 209 ILE A C 1
ATOM 1260 O O . ILE A 1 229 ? 23.161 24.917 53.461 1.00 25.72 209 ILE A O 1
ATOM 1265 N N . ALA A 1 230 ? 22.851 26.780 54.710 1.00 26.11 210 ALA A N 1
ATOM 1266 C CA . ALA A 1 230 ? 21.437 26.450 54.960 1.00 22.91 210 ALA A CA 1
ATOM 1267 C C . ALA A 1 230 ? 20.550 26.814 53.804 1.00 23.81 210 ALA A C 1
ATOM 1268 O O . ALA A 1 230 ? 19.564 26.120 53.510 1.00 25.98 210 ALA A O 1
ATOM 1270 N N . ALA A 1 231 ? 20.873 27.920 53.144 1.00 24.82 211 ALA A N 1
ATOM 1271 C CA . ALA A 1 231 ? 20.032 28.402 52.073 1.00 24.18 211 ALA A CA 1
ATOM 1272 C C . ALA A 1 231 ? 20.761 29.361 51.185 1.00 25.41 211 ALA A C 1
ATOM 1273 O O . ALA A 1 231 ? 21.695 30.044 51.639 1.00 26.17 211 ALA A O 1
ATOM 1275 N N . VAL A 1 232 ? 20.336 29.401 49.925 1.00 23.02 212 VAL A N 1
ATOM 1276 C CA . VAL A 1 232 ? 20.651 30.498 49.031 1.00 22.67 212 VAL A CA 1
ATOM 1277 C C . VAL A 1 232 ? 19.323 31.212 48.761 1.00 24.54 212 VAL A C 1
ATOM 1278 O O . VAL A 1 232 ? 18.310 30.568 48.356 1.00 20.02 212 VAL A O 1
ATOM 1282 N N . ILE A 1 233 ? 19.317 32.522 49.035 1.00 21.20 213 ILE A N 1
ATOM 1283 C CA . ILE A 1 233 ? 18.178 33.350 48.723 1.00 21.82 213 ILE A CA 1
ATOM 1284 C C . ILE A 1 233 ? 18.548 34.262 47.578 1.00 22.02 213 ILE A C 1
ATOM 1285 O O . ILE A 1 233 ? 19.701 34.671 47.447 1.00 22.87 213 ILE A O 1
ATOM 1290 N N . VAL A 1 234 ? 17.581 34.521 46.729 1.00 23.67 214 VAL A N 1
ATOM 1291 C CA . VAL A 1 234 ? 17.831 35.172 45.441 1.00 24.57 214 VAL A CA 1
ATOM 1292 C C . VAL A 1 234 ? 16.562 35.757 44.898 1.00 25.09 214 VAL A C 1
ATOM 1293 O O . VAL A 1 234 ? 15.495 35.119 45.001 1.00 24.98 214 VAL A O 1
ATOM 1297 N N . GLU A 1 235 ? 16.655 36.987 44.365 1.00 24.00 215 GLU A N 1
ATOM 1298 C CA . GLU A 1 235 ? 15.647 37.495 43.442 1.00 23.60 215 GLU A CA 1
ATOM 1299 C C . GLU A 1 235 ? 15.913 36.822 42.098 1.00 23.84 215 GLU A C 1
ATOM 1300 O O . GLU A 1 235 ? 16.902 37.110 41.462 1.00 24.36 215 GLU A O 1
ATOM 1306 N N . PRO A 1 236 ? 15.025 35.939 41.643 1.00 26.18 216 PRO A N 1
ATOM 1307 C CA . PRO A 1 236 ? 15.376 35.181 40.432 1.00 27.95 216 PRO A CA 1
ATOM 1308 C C . PRO A 1 236 ? 15.656 36.057 39.216 1.00 30.72 216 PRO A C 1
ATOM 1309 O O . PRO A 1 236 ? 16.518 35.701 38.381 1.00 26.75 216 PRO A O 1
ATOM 1313 N N . VAL A 1 237 ? 14.875 37.140 39.095 1.00 28.75 217 VAL A N 1
ATOM 1314 C CA . VAL A 1 237 ? 15.240 38.303 38.285 1.00 28.85 217 VAL A CA 1
ATOM 1315 C C . VAL A 1 237 ? 15.518 39.454 39.245 1.00 25.40 217 VAL A C 1
ATOM 1316 O O . VAL A 1 237 ? 14.681 39.782 40.062 1.00 25.18 217 VAL A O 1
ATOM 1320 N N . LEU A 1 238 ? 16.697 40.061 39.166 1.00 25.69 218 LEU A N 1
ATOM 1321 C CA . LEU A 1 238 ? 17.016 41.150 40.086 1.00 26.98 218 LEU A CA 1
ATOM 1322 C C . LEU A 1 238 ? 16.139 42.326 39.702 1.00 25.52 218 LEU A C 1
ATOM 1323 O O . LEU A 1 238 ? 16.194 42.770 38.594 1.00 23.97 218 LEU A O 1
ATOM 1328 N N . ALA A 1 239 ? 15.313 42.801 40.612 1.00 28.84 219 ALA A N 1
ATOM 1329 C CA . ALA A 1 239 ? 14.396 43.900 40.298 1.00 33.91 219 ALA A CA 1
ATOM 1330 C C . ALA A 1 239 ? 14.484 45.067 41.301 1.00 40.36 219 ALA A C 1
ATOM 1331 O O . ALA A 1 239 ? 13.597 45.900 41.322 1.00 53.08 219 ALA A O 1
ATOM 1333 N N . ASN A 1 240 ? 15.539 45.099 42.131 1.00 37.27 220 ASN A N 1
ATOM 1334 C CA . ASN A 1 240 ? 15.813 46.167 43.128 1.00 35.49 220 ASN A CA 1
ATOM 1335 C C . ASN A 1 240 ? 17.114 46.909 42.911 1.00 34.51 220 ASN A C 1
ATOM 1336 O O . ASN A 1 240 ? 17.554 47.649 43.789 1.00 33.31 220 ASN A O 1
ATOM 1341 N N . ALA A 1 241 ? 17.724 46.735 41.751 1.00 33.57 221 ALA A N 1
ATOM 1342 C CA . ALA A 1 241 ? 19.027 47.339 41.502 1.00 35.76 221 ALA A CA 1
ATOM 1343 C C . ALA A 1 241 ? 19.229 47.271 40.013 1.00 35.37 221 ALA A C 1
ATOM 1344 O O . ALA A 1 241 ? 20.159 46.602 39.551 1.00 35.64 221 ALA A O 1
ATOM 1346 N N . GLY A 1 242 ? 18.305 47.897 39.285 1.00 30.83 222 GLY A N 1
ATOM 1347 C CA . GLY A 1 242 ? 18.088 47.589 37.905 1.00 29.76 222 GLY A CA 1
ATOM 1348 C C . GLY A 1 242 ? 17.198 46.339 37.840 1.00 32.31 222 GLY A C 1
ATOM 1349 O O . GLY A 1 242 ? 16.814 45.743 38.872 1.00 29.16 222 GLY A O 1
ATOM 1350 N N . VAL A 1 243 ? 16.818 45.996 36.623 1.00 31.48 223 VAL A N 1
ATOM 1351 C CA . VAL A 1 243 ? 16.181 44.735 36.299 1.00 31.33 223 VAL A CA 1
ATOM 1352 C C . VAL A 1 243 ? 17.246 43.946 35.592 1.00 32.30 223 VAL A C 1
ATOM 1353 O O . VAL A 1 243 ? 17.593 44.253 34.484 1.00 36.24 223 VAL A O 1
ATOM 1357 N N . ILE A 1 244 ? 17.801 42.939 36.243 1.00 32.06 224 ILE A N 1
ATOM 1358 C CA . ILE A 1 244 ? 18.903 42.153 35.668 1.00 30.21 224 ILE A CA 1
ATOM 1359 C C . ILE A 1 244 ? 18.514 40.684 35.710 1.00 26.55 224 ILE A C 1
ATOM 1360 O O . ILE A 1 244 ? 18.582 40.067 36.766 1.00 24.21 224 ILE A O 1
ATOM 1365 N N . PRO A 1 245 ? 18.088 40.132 34.573 1.00 26.83 225 PRO A N 1
ATOM 1366 C CA . PRO A 1 245 ? 17.687 38.714 34.543 1.00 25.79 225 PRO A CA 1
ATOM 1367 C C . PRO A 1 245 ? 18.865 37.816 34.865 1.00 24.53 225 PRO A C 1
ATOM 1368 O O . PRO A 1 245 ? 19.996 38.299 34.905 1.00 24.51 225 PRO A O 1
ATOM 1372 N N . PRO A 1 246 ? 18.601 36.560 35.212 1.00 24.65 226 PRO A N 1
ATOM 1373 C CA . PRO A 1 246 ? 19.685 35.619 35.512 1.00 26.28 226 PRO A CA 1
ATOM 1374 C C . PRO A 1 246 ? 20.383 35.315 34.219 1.00 26.75 226 PRO A C 1
ATOM 1375 O O . PRO A 1 246 ? 19.719 35.314 33.187 1.00 29.32 226 PRO A O 1
ATOM 1379 N N . ALA A 1 247 ? 21.699 35.150 34.241 1.00 24.72 227 ALA A N 1
ATOM 1380 C CA . ALA A 1 247 ? 22.432 34.694 33.033 1.00 27.33 227 ALA A CA 1
ATOM 1381 C C . ALA A 1 247 ? 21.946 33.299 32.636 1.00 28.24 227 ALA A C 1
ATOM 1382 O O . ALA A 1 247 ? 21.474 32.541 33.490 1.00 26.56 227 ALA A O 1
ATOM 1384 N N . PRO A 1 248 ? 22.070 32.941 31.360 1.00 31.52 228 PRO A N 1
ATOM 1385 C CA . PRO A 1 248 ? 21.575 31.622 30.921 1.00 32.02 228 PRO A CA 1
ATOM 1386 C C . PRO A 1 248 ? 22.212 30.505 31.710 1.00 27.42 228 PRO A C 1
ATOM 1387 O O . PRO A 1 248 ? 23.431 30.507 31.938 1.00 26.94 228 PRO A O 1
ATOM 1391 N N . GLY A 1 249 ? 21.392 29.611 32.226 1.00 27.90 229 GLY A N 1
ATOM 1392 C CA . GLY A 1 249 ? 21.894 28.506 33.060 1.00 26.69 229 GLY A CA 1
ATOM 1393 C C . GLY A 1 249 ? 22.142 28.828 34.521 1.00 27.70 229 GLY A C 1
ATOM 1394 O O . GLY A 1 249 ? 22.428 27.914 35.327 1.00 29.22 229 GLY A O 1
ATOM 1395 N N . PHE A 1 250 ? 22.080 30.111 34.906 1.00 26.39 230 PHE A N 1
ATOM 1396 C CA . PHE A 1 250 ? 22.480 30.495 36.277 1.00 25.73 230 PHE A CA 1
ATOM 1397 C C . PHE A 1 250 ? 21.511 29.963 37.319 1.00 26.77 230 PHE A C 1
ATOM 1398 O O . PHE A 1 250 ? 21.949 29.365 38.289 1.00 26.41 230 PHE A O 1
ATOM 1406 N N . LEU A 1 251 ? 20.206 30.136 37.105 1.00 27.54 231 LEU A N 1
ATOM 1407 C CA . LEU A 1 251 ? 19.244 29.575 38.033 1.00 28.46 231 LEU A CA 1
ATOM 1408 C C . LEU A 1 251 ? 19.372 28.034 38.129 1.00 31.04 231 LEU A C 1
ATOM 1409 O O . LEU A 1 251 ? 19.212 27.460 39.221 1.00 28.88 231 LEU A O 1
ATOM 1414 N N . GLN A 1 252 ? 19.633 27.371 36.998 1.00 32.48 232 GLN A N 1
ATOM 1415 C CA . GLN A 1 252 ? 19.784 25.902 36.986 1.00 35.08 232 GLN A CA 1
ATOM 1416 C C . GLN A 1 252 ? 21.032 25.490 37.791 1.00 34.08 232 GLN A C 1
ATOM 1417 O O . GLN A 1 252 ? 21.002 24.511 38.518 1.00 34.11 232 GLN A O 1
ATOM 1423 N N . LEU A 1 253 ? 22.104 26.259 37.673 1.00 30.64 233 LEU A N 1
ATOM 1424 C CA . LEU A 1 253 ? 23.302 25.998 38.445 1.00 30.28 233 LEU A CA 1
ATOM 1425 C C . LEU A 1 253 ? 23.044 26.138 39.959 1.00 29.06 233 LEU A C 1
ATOM 1426 O O . LEU A 1 253 ? 23.332 25.217 40.733 1.00 25.52 233 LEU A O 1
ATOM 1431 N N . LEU A 1 254 ? 22.414 27.240 40.363 1.00 28.51 234 LEU A N 1
ATOM 1432 C CA . LEU A 1 254 ? 21.933 27.403 41.758 1.00 27.51 234 LEU A CA 1
ATOM 1433 C C . LEU A 1 254 ? 21.100 26.165 42.225 1.00 24.28 234 LEU A C 1
ATOM 1434 O O . LEU A 1 254 ? 21.294 25.660 43.306 1.00 24.55 234 LEU A O 1
ATOM 1439 N N . ARG A 1 255 ? 20.147 25.753 41.415 1.00 25.35 235 ARG A N 1
ATOM 1440 C CA . ARG A 1 255 ? 19.332 24.591 41.750 1.00 31.38 235 ARG A CA 1
ATOM 1441 C C . ARG A 1 255 ? 20.198 23.309 41.916 1.00 29.42 235 ARG A C 1
ATOM 1442 O O . ARG A 1 255 ? 20.033 22.586 42.872 1.00 26.50 235 ARG A O 1
ATOM 1450 N N . GLU A 1 256 ? 21.120 23.080 40.999 1.00 33.89 236 GLU A N 1
ATOM 1451 C CA . GLU A 1 256 ? 22.024 21.916 41.078 1.00 37.71 236 GLU A CA 1
ATOM 1452 C C . GLU A 1 256 ? 22.933 21.978 42.305 1.00 35.41 236 GLU A C 1
ATOM 1453 O O . GLU A 1 256 ? 23.072 20.999 43.058 1.00 31.92 236 GLU A O 1
ATOM 1459 N N . LEU A 1 257 ? 23.556 23.122 42.548 1.00 38.10 237 LEU A N 1
ATOM 1460 C CA . LEU A 1 257 ? 24.501 23.194 43.680 1.00 37.61 237 LEU A CA 1
ATOM 1461 C C . LEU A 1 257 ? 23.788 23.055 45.019 1.00 35.92 237 LEU A C 1
ATOM 1462 O O . LEU A 1 257 ? 24.302 22.404 45.926 1.00 38.29 237 LEU A O 1
ATOM 1467 N N . THR A 1 258 ? 22.623 23.697 45.155 1.00 34.79 238 THR A N 1
ATOM 1468 C CA . THR A 1 258 ? 21.892 23.641 46.425 1.00 30.22 238 THR A CA 1
ATOM 1469 C C . THR A 1 258 ? 21.365 22.187 46.626 1.00 27.48 238 THR A C 1
ATOM 1470 O O . THR A 1 258 ? 21.496 21.604 47.701 1.00 21.96 238 THR A O 1
ATOM 1474 N N . GLY A 1 259 ? 20.799 21.622 45.578 1.00 24.16 239 GLY A N 1
ATOM 1475 C CA . GLY A 1 259 ? 20.299 20.252 45.652 1.00 26.93 239 GLY A CA 1
ATOM 1476 C C . GLY A 1 259 ? 21.399 19.299 46.075 1.00 26.59 239 GLY A C 1
ATOM 1477 O O . GLY A 1 259 ? 21.187 18.461 46.964 1.00 24.49 239 GLY A O 1
ATOM 1478 N N . ARG A 1 260 ? 22.580 19.457 45.489 1.00 26.60 240 ARG A N 1
ATOM 1479 C CA . ARG A 1 260 ? 23.654 18.551 45.796 1.00 32.27 240 ARG A CA 1
ATOM 1480 C C . ARG A 1 260 ? 24.183 18.713 47.212 1.00 35.69 240 ARG A C 1
ATOM 1481 O O . ARG A 1 260 ? 24.600 17.722 47.835 1.00 34.75 240 ARG A O 1
ATOM 1489 N N . SER A 1 261 ? 24.161 19.943 47.735 1.00 33.15 241 SER A N 1
ATOM 1490 C CA . SER A 1 261 ? 24.770 20.212 49.023 1.00 34.33 241 SER A CA 1
ATOM 1491 C C . SER A 1 261 ? 23.840 19.977 50.203 1.00 31.72 241 SER A C 1
ATOM 1492 O O . SER A 1 261 ? 24.309 19.963 51.342 1.00 32.96 241 SER A O 1
ATOM 1495 N N . GLY A 1 262 ? 22.555 19.811 49.937 1.00 27.19 242 GLY A N 1
ATOM 1496 C CA . GLY A 1 262 ? 21.544 19.834 50.986 1.00 28.07 242 GLY A CA 1
ATOM 1497 C C . GLY A 1 262 ? 21.009 21.227 51.388 1.00 30.36 242 GLY A C 1
ATOM 1498 O O . GLY A 1 262 ? 20.298 21.349 52.401 1.00 30.59 242 GLY A O 1
ATOM 1499 N N . ALA A 1 263 ? 21.421 22.280 50.673 1.00 28.38 243 ALA A N 1
ATOM 1500 C CA . ALA A 1 263 ? 21.002 23.645 51.006 1.00 27.69 243 ALA A CA 1
ATOM 1501 C C . ALA A 1 263 ? 19.664 23.895 50.386 1.00 28.01 243 ALA A C 1
ATOM 1502 O O . ALA A 1 263 ? 19.393 23.439 49.287 1.00 27.33 243 ALA A O 1
ATOM 1504 N N . MET A 1 264 ? 18.814 24.632 51.066 1.00 29.48 244 MET A N 1
ATOM 1505 C CA . MET A 1 264 ? 17.546 25.062 50.468 1.00 30.56 244 MET A CA 1
ATOM 1506 C C . MET A 1 264 ? 17.720 26.233 49.493 1.00 28.19 244 MET A C 1
ATOM 1507 O O . MET A 1 264 ? 18.490 27.167 49.728 1.00 27.21 244 MET A O 1
ATOM 1512 N N . LEU A 1 265 ? 16.998 26.172 48.384 1.00 26.55 245 LEU A N 1
ATOM 1513 C CA . LEU A 1 265 ? 17.000 27.243 47.429 1.00 24.45 245 LEU A CA 1
ATOM 1514 C C . LEU A 1 265 ? 15.734 28.042 47.628 1.00 23.39 245 LEU A C 1
ATOM 1515 O O . LEU A 1 265 ? 14.613 27.496 47.524 1.00 22.84 245 LEU A O 1
ATOM 1520 N N . VAL A 1 266 ? 15.905 29.345 47.926 1.00 22.16 246 VAL A N 1
ATOM 1521 C CA . VAL A 1 266 ? 14.765 30.210 48.226 1.00 20.69 246 VAL A CA 1
ATOM 1522 C C . VAL A 1 266 ? 14.658 31.280 47.177 1.00 19.17 246 VAL A C 1
ATOM 1523 O O . VAL A 1 266 ? 15.540 32.136 47.042 1.00 17.63 246 VAL A O 1
ATOM 1527 N N . PHE A 1 267 ? 13.556 31.242 46.431 1.00 19.48 247 PHE A N 1
ATOM 1528 C CA . PHE A 1 267 ? 13.283 32.275 45.468 1.00 20.58 247 PHE A CA 1
ATOM 1529 C C . PHE A 1 267 ? 12.482 33.362 46.183 1.00 21.60 247 PHE A C 1
ATOM 1530 O O . PHE A 1 267 ? 11.362 33.114 46.635 1.00 21.71 247 PHE A O 1
ATOM 1538 N N . ASP A 1 268 ? 13.039 34.564 46.260 1.00 21.68 248 ASP A N 1
ATOM 1539 C CA . ASP A 1 268 ? 12.264 35.752 46.718 1.00 20.40 248 ASP A CA 1
ATOM 1540 C C . ASP A 1 268 ? 11.528 36.291 45.528 1.00 20.48 248 ASP A C 1
ATOM 1541 O O . ASP A 1 268 ? 12.118 36.971 44.675 1.00 21.37 248 ASP A O 1
ATOM 1546 N N . GLU A 1 269 ? 10.237 35.981 45.435 1.00 22.68 249 GLU A N 1
ATOM 1547 C CA . GLU A 1 269 ? 9.399 36.380 44.294 1.00 22.24 249 GLU A CA 1
ATOM 1548 C C . GLU A 1 269 ? 8.414 37.472 44.711 1.00 22.85 249 GLU A C 1
ATOM 1549 O O . GLU A 1 269 ? 7.306 37.595 44.173 1.00 23.44 249 GLU A O 1
ATOM 1555 N N . VAL A 1 270 ? 8.806 38.255 45.699 1.00 23.08 250 VAL A N 1
ATOM 1556 C CA . VAL A 1 270 ? 7.972 39.375 46.158 1.00 21.44 250 VAL A CA 1
ATOM 1557 C C . VAL A 1 270 ? 7.621 40.316 44.987 1.00 20.30 250 VAL A C 1
ATOM 1558 O O . VAL A 1 270 ? 6.481 40.814 44.899 1.00 23.54 250 VAL A O 1
ATOM 1562 N N . ILE A 1 271 ? 8.563 40.510 44.080 1.00 19.39 251 ILE A N 1
ATOM 1563 C CA . ILE A 1 271 ? 8.330 41.315 42.905 1.00 21.42 251 ILE A CA 1
ATOM 1564 C C . ILE A 1 271 ? 7.949 40.446 41.716 1.00 21.45 251 ILE A C 1
ATOM 1565 O O . ILE A 1 271 ? 6.967 40.739 41.037 1.00 21.76 251 ILE A O 1
ATOM 1570 N N . THR A 1 272 ? 8.747 39.406 41.442 1.00 21.94 252 THR A N 1
ATOM 1571 C CA . THR A 1 272 ? 8.516 38.571 40.237 1.00 22.30 252 THR A CA 1
ATOM 1572 C C . THR A 1 272 ? 7.223 37.738 40.245 1.00 21.33 252 THR A C 1
ATOM 1573 O O . THR A 1 272 ? 6.698 37.389 39.200 1.00 24.12 252 THR A O 1
ATOM 1577 N N . GLY A 1 273 ? 6.699 37.438 41.415 1.00 22.26 253 GLY A N 1
ATOM 1578 C CA . GLY A 1 273 ? 5.501 36.594 41.527 1.00 22.41 253 GLY A CA 1
ATOM 1579 C C . GLY A 1 273 ? 4.289 37.212 40.900 1.00 20.71 253 GLY A C 1
ATOM 1580 O O . GLY A 1 273 ? 4.043 38.385 41.073 1.00 20.90 253 GLY A O 1
ATOM 1581 N N . PHE A 1 274 ? 3.537 36.410 40.141 1.00 22.91 254 PHE A N 1
ATOM 1582 C CA . PHE A 1 274 ? 2.340 36.872 39.399 1.00 21.69 254 PHE A CA 1
ATOM 1583 C C . PHE A 1 274 ? 2.621 38.077 38.522 1.00 22.62 254 PHE A C 1
ATOM 1584 O O . PHE A 1 274 ? 1.707 38.775 38.132 1.00 25.11 254 PHE A O 1
ATOM 1592 N N . ARG A 1 275 ? 3.882 38.296 38.166 1.00 22.75 255 ARG A N 1
ATOM 1593 C CA . ARG A 1 275 ? 4.238 39.492 37.414 1.00 24.70 255 ARG A CA 1
ATOM 1594 C C . ARG A 1 275 ? 4.948 39.152 36.132 1.00 24.69 255 ARG A C 1
ATOM 1595 O O . ARG A 1 275 ? 4.560 39.624 35.063 1.00 28.69 255 ARG A O 1
ATOM 1603 N N . VAL A 1 276 ? 6.036 38.398 36.235 1.00 29.00 256 VAL A N 1
ATOM 1604 C CA . VAL A 1 276 ? 6.819 38.031 35.037 1.00 27.83 256 VAL A CA 1
ATOM 1605 C C . VAL A 1 276 ? 6.197 36.817 34.323 1.00 29.31 256 VAL A C 1
ATOM 1606 O O . VAL A 1 276 ? 6.608 36.471 33.230 1.00 27.03 256 VAL A O 1
ATOM 1610 N N . ALA A 1 277 ? 5.194 36.218 34.962 1.00 30.20 257 ALA A N 1
ATOM 1611 C CA . ALA A 1 277 ? 4.395 35.111 34.430 1.00 31.94 257 ALA A CA 1
ATOM 1612 C C . ALA A 1 277 ? 3.430 34.773 35.549 1.00 34.08 257 ALA A C 1
ATOM 1613 O O . ALA A 1 277 ? 3.628 35.196 36.717 1.00 34.13 257 ALA A O 1
ATOM 1615 N N . ARG A 1 278 ? 2.406 34.010 35.199 1.00 30.58 258 ARG A N 1
ATOM 1616 C CA . ARG A 1 278 ? 1.365 33.669 36.148 1.00 30.49 258 ARG A CA 1
ATOM 1617 C C . ARG A 1 278 ? 1.942 32.942 37.349 1.00 27.84 258 ARG A C 1
ATOM 1618 O O . ARG A 1 278 ? 1.575 33.237 38.474 1.00 27.80 258 ARG A O 1
ATOM 1626 N N . GLY A 1 279 ? 2.790 31.937 37.081 1.00 30.90 259 GLY A N 1
ATOM 1627 C CA . GLY A 1 279 ? 3.571 31.222 38.105 1.00 27.00 259 GLY A CA 1
ATOM 1628 C C . GLY A 1 279 ? 4.963 31.800 38.398 1.00 28.04 259 GLY A C 1
ATOM 1629 O O . GLY A 1 279 ? 5.839 31.118 38.933 1.00 25.15 259 GLY A O 1
ATOM 1630 N N . GLY A 1 280 ? 5.156 33.090 38.122 1.00 28.92 260 GLY A N 1
ATOM 1631 C CA . GLY A 1 280 ? 6.379 33.778 38.511 1.00 27.01 260 GLY A CA 1
ATOM 1632 C C . GLY A 1 280 ? 7.605 33.388 37.690 1.00 27.74 260 GLY A C 1
ATOM 1633 O O . GLY A 1 280 ? 7.511 32.728 36.675 1.00 29.52 260 GLY A O 1
ATOM 1634 N N . ALA A 1 281 ? 8.776 33.782 38.175 1.00 29.80 261 ALA A N 1
ATOM 1635 C CA . ALA A 1 281 ? 10.043 33.447 37.516 1.00 28.29 261 ALA A CA 1
ATOM 1636 C C . ALA A 1 281 ? 10.265 31.931 37.483 1.00 25.05 261 ALA A C 1
ATOM 1637 O O . ALA A 1 281 ? 10.799 31.388 36.561 1.00 20.66 261 ALA A O 1
ATOM 1639 N N . GLN A 1 282 ? 9.844 31.265 38.539 1.00 29.73 262 GLN A N 1
ATOM 1640 C CA . GLN A 1 282 ? 9.834 29.806 38.597 1.00 29.25 262 GLN A CA 1
ATOM 1641 C C . GLN A 1 282 ? 9.285 29.176 37.357 1.00 26.45 262 GLN A C 1
ATOM 1642 O O . GLN A 1 282 ? 9.903 28.318 36.755 1.00 27.30 262 GLN A O 1
ATOM 1648 N N . GLU A 1 283 ? 8.100 29.615 36.990 1.00 26.87 263 GLU A N 1
ATOM 1649 C CA . GLU A 1 283 ? 7.450 29.123 35.793 1.00 29.68 263 GLU A CA 1
ATOM 1650 C C . GLU A 1 283 ? 8.136 29.645 34.531 1.00 31.73 263 GLU A C 1
ATOM 1651 O O . GLU A 1 283 ? 8.513 28.873 33.652 1.00 33.92 263 GLU A O 1
ATOM 1657 N N . ARG A 1 284 ? 8.394 30.940 34.489 1.00 30.13 264 ARG A N 1
ATOM 1658 C CA . ARG A 1 284 ? 9.050 31.516 33.332 1.00 32.24 264 ARG A CA 1
ATOM 1659 C C . ARG A 1 284 ? 10.401 30.877 33.001 1.00 30.18 264 ARG A C 1
ATOM 1660 O O . ARG A 1 284 ? 10.687 30.703 31.833 1.00 27.80 264 ARG A O 1
ATOM 1668 N N . TYR A 1 285 ? 11.233 30.575 33.993 1.00 26.95 265 TYR A N 1
ATOM 1669 C CA . TYR A 1 285 ? 12.534 29.991 33.698 1.00 29.33 265 TYR A CA 1
ATOM 1670 C C . TYR A 1 285 ? 12.589 28.470 33.866 1.00 32.00 265 TYR A C 1
ATOM 1671 O O . TYR A 1 285 ? 13.626 27.876 33.636 1.00 35.15 265 TYR A O 1
ATOM 1680 N N . GLY A 1 286 ? 11.477 27.844 34.243 1.00 29.49 266 GLY A N 1
ATOM 1681 C CA . GLY A 1 286 ? 11.456 26.415 34.421 1.00 28.81 266 GLY A CA 1
ATOM 1682 C C . GLY A 1 286 ? 12.384 25.910 35.512 1.00 31.37 266 GLY A C 1
ATOM 1683 O O . GLY A 1 286 ? 12.958 24.841 35.379 1.00 34.41 266 GLY A O 1
ATOM 1684 N N . VAL A 1 287 ? 12.572 26.665 36.592 1.00 30.66 267 VAL A N 1
ATOM 1685 C CA . VAL A 1 287 ? 13.389 26.180 37.696 1.00 28.30 267 VAL A CA 1
ATOM 1686 C C . VAL A 1 287 ? 12.585 26.355 38.964 1.00 29.56 267 VAL A C 1
ATOM 1687 O O . VAL A 1 287 ? 12.146 27.456 39.269 1.00 28.76 267 VAL A O 1
ATOM 1691 N N . GLU A 1 288 ? 12.437 25.271 39.712 1.00 31.41 268 GLU A N 1
ATOM 1692 C CA . GLU A 1 288 ? 11.620 25.271 40.905 1.00 33.51 268 GLU A CA 1
ATOM 1693 C C . GLU A 1 288 ? 12.448 25.293 42.181 1.00 28.02 268 GLU A C 1
ATOM 1694 O O . GLU A 1 288 ? 13.288 24.423 42.396 1.00 35.25 268 GLU A O 1
ATOM 1700 N N . PRO A 1 289 ? 12.239 26.307 43.028 1.00 25.00 269 PRO A N 1
ATOM 1701 C CA . PRO A 1 289 ? 13.026 26.411 44.271 1.00 24.01 269 PRO A CA 1
ATOM 1702 C C . PRO A 1 289 ? 12.430 25.501 45.350 1.00 22.42 269 PRO A C 1
ATOM 1703 O O . PRO A 1 289 ? 11.373 24.928 45.156 1.00 21.31 269 PRO A O 1
ATOM 1707 N N . ASP A 1 290 ? 13.081 25.396 46.479 1.00 24.06 270 ASP A N 1
ATOM 1708 C CA . ASP A 1 290 ? 12.494 24.688 47.608 1.00 25.53 270 ASP A CA 1
ATOM 1709 C C . ASP A 1 290 ? 11.495 25.568 48.341 1.00 27.29 270 ASP A C 1
ATOM 1710 O O . ASP A 1 290 ? 10.513 25.066 48.854 1.00 28.72 270 ASP A O 1
ATOM 1715 N N . LEU A 1 291 ? 11.775 26.887 48.450 1.00 24.20 271 LEU A N 1
ATOM 1716 C CA . LEU A 1 291 ? 10.804 27.816 49.041 1.00 22.60 271 LEU A CA 1
ATOM 1717 C C . LEU A 1 291 ? 10.639 29.037 48.176 1.00 21.33 271 LEU A C 1
ATOM 1718 O O . LEU A 1 291 ? 11.571 29.449 47.506 1.00 21.51 271 LEU A O 1
ATOM 1723 N N . THR A 1 292 ? 9.423 29.565 48.193 1.00 22.70 272 THR A N 1
ATOM 1724 C CA . THR A 1 292 ? 9.049 30.731 47.437 1.00 25.01 272 THR A CA 1
ATOM 1725 C C . THR A 1 292 ? 8.448 31.759 48.365 1.00 26.13 272 THR A C 1
ATOM 1726 O O . THR A 1 292 ? 7.611 31.446 49.199 1.00 22.51 272 THR A O 1
ATOM 1730 N N . VAL A 1 293 ? 8.913 33.013 48.243 1.00 29.20 273 VAL A N 1
ATOM 1731 C CA . VAL A 1 293 ? 8.322 34.141 48.981 1.00 26.99 273 VAL A CA 1
ATOM 1732 C C . VAL A 1 293 ? 7.503 34.985 48.002 1.00 26.77 273 VAL A C 1
ATOM 1733 O O . VAL A 1 293 ? 7.959 35.308 46.899 1.00 26.17 273 VAL A O 1
ATOM 1737 N N . LEU A 1 294 ? 6.280 35.298 48.400 1.00 23.86 274 LEU A N 1
ATOM 1738 C CA . LEU A 1 294 ? 5.361 36.070 47.571 1.00 25.27 274 LEU A CA 1
ATOM 1739 C C . LEU A 1 294 ? 4.846 37.301 48.314 1.00 24.33 274 LEU A C 1
ATOM 1740 O O . LEU A 1 294 ? 4.673 37.257 49.535 1.00 29.33 274 LEU A O 1
ATOM 1745 N N . SER A 1 295 ? 4.486 38.332 47.551 1.00 23.18 275 SER A N 1
ATOM 1746 C CA . SER A 1 295 ? 3.809 39.510 48.102 1.00 24.99 275 SER A CA 1
ATOM 1747 C C . SER A 1 295 ? 3.314 40.409 46.957 1.00 26.03 275 SER A C 1
ATOM 1748 O O . SER A 1 295 ? 3.109 39.957 45.830 1.00 32.56 275 SER A O 1
ATOM 1751 N N . LYS A 1 296 ? 3.175 41.694 47.219 1.00 26.95 276 LYS A N 1
ATOM 1752 C CA . LYS A 1 296 ? 2.926 42.700 46.191 1.00 26.18 276 LYS A CA 1
ATOM 1753 C C . LYS A 1 296 ? 1.753 42.375 45.275 1.00 27.32 276 LYS A C 1
ATOM 1754 O O . LYS A 1 296 ? 0.641 42.648 45.668 1.00 25.34 276 LYS A O 1
ATOM 1760 N N . VAL A 1 297 ? 1.967 41.773 44.098 1.00 27.60 277 VAL A N 1
ATOM 1761 C CA . VAL A 1 297 ? 0.817 41.535 43.184 1.00 30.86 277 VAL A CA 1
ATOM 1762 C C . VAL A 1 297 ? -0.223 40.655 43.850 1.00 29.58 277 VAL A C 1
ATOM 1763 O O . VAL A 1 297 ? -1.427 40.847 43.643 1.00 27.10 277 VAL A O 1
ATOM 1767 N N . MET A 1 298 ? 0.255 39.738 44.677 1.00 30.24 278 MET A N 1
ATOM 1768 C CA . MET A 1 298 ? -0.577 38.694 45.280 1.00 31.12 278 MET A CA 1
ATOM 1769 C C . MET A 1 298 ? -1.780 39.256 45.977 1.00 32.27 278 MET A C 1
ATOM 1770 O O . MET A 1 298 ? -2.856 38.653 45.939 1.00 31.81 278 MET A O 1
ATOM 1775 N N . GLY A 1 299 ? -1.579 40.394 46.644 1.00 35.06 279 GLY A N 1
ATOM 1776 C CA . GLY A 1 299 ? -2.623 40.984 47.477 1.00 35.52 279 GLY A CA 1
ATOM 1777 C C . GLY A 1 299 ? -3.168 42.260 46.897 1.00 31.48 279 GLY A C 1
ATOM 1778 O O . GLY A 1 299 ? -3.914 42.979 47.558 1.00 29.99 279 GLY A O 1
ATOM 1779 N N . GLY A 1 300 ? -2.737 42.595 45.695 1.00 32.16 280 GLY A N 1
ATOM 1780 C CA . GLY A 1 300 ? -3.205 43.826 45.036 1.00 32.00 280 GLY A CA 1
ATOM 1781 C C . GLY A 1 300 ? -2.818 45.104 45.746 1.00 31.58 280 GLY A C 1
ATOM 1782 O O . GLY A 1 300 ? -3.476 46.123 45.602 1.00 31.43 280 GLY A O 1
ATOM 1783 N N . GLY A 1 301 ? -1.744 45.073 46.522 1.00 32.25 281 GLY A N 1
ATOM 1784 C CA . GLY A 1 301 ? -1.361 46.251 47.314 1.00 36.20 281 GLY A CA 1
ATOM 1785 C C . GLY A 1 301 ? -1.955 46.344 48.708 1.00 38.05 281 GLY A C 1
ATOM 1786 O O . GLY A 1 301 ? -1.629 47.273 49.474 1.00 36.57 281 GLY A O 1
ATOM 1787 N N . PHE A 1 302 ? -2.808 45.380 49.064 1.00 39.33 282 PHE A N 1
ATOM 1788 C CA . PHE A 1 302 ? -3.145 45.186 50.476 1.00 34.31 282 PHE A CA 1
ATOM 1789 C C . PHE A 1 302 ? -1.916 44.581 51.154 1.00 29.67 282 PHE A C 1
ATOM 1790 O O . PHE A 1 302 ? -1.262 43.708 50.594 1.00 33.76 282 PHE A O 1
ATOM 1798 N N . PRO A 1 303 ? -1.582 45.028 52.364 1.00 27.52 283 PRO A N 1
ATOM 1799 C CA . PRO A 1 303 ? -0.388 44.426 52.965 1.00 27.99 283 PRO A CA 1
ATOM 1800 C C . PRO A 1 303 ? -0.599 42.932 53.290 1.00 27.02 283 PRO A C 1
ATOM 1801 O O . PRO A 1 303 ? -1.263 42.569 54.264 1.00 28.90 283 PRO A O 1
ATOM 1805 N N . VAL A 1 304 ? 0.056 42.075 52.539 1.00 26.22 284 VAL A N 1
ATOM 1806 C CA . VAL A 1 304 ? 0.023 40.629 52.812 1.00 23.46 284 VAL A CA 1
ATOM 1807 C C . VAL A 1 304 ? 1.185 39.994 52.081 1.00 23.08 284 VAL A C 1
ATOM 1808 O O . VAL A 1 304 ? 1.717 40.554 51.096 1.00 24.83 284 VAL A O 1
ATOM 1812 N N . ALA A 1 305 ? 1.612 38.836 52.543 1.00 23.65 285 ALA A N 1
ATOM 1813 C CA . ALA A 1 305 ? 2.747 38.155 51.939 1.00 23.49 285 ALA A CA 1
ATOM 1814 C C . ALA A 1 305 ? 2.624 36.679 52.303 1.00 23.91 285 ALA A C 1
ATOM 1815 O O . ALA A 1 305 ? 1.746 36.299 53.043 1.00 22.27 285 ALA A O 1
ATOM 1817 N N . ALA A 1 306 ? 3.497 35.867 51.775 1.00 22.10 286 ALA A N 1
ATOM 1818 C CA . ALA A 1 306 ? 3.454 34.455 52.102 1.00 24.13 286 ALA A CA 1
ATOM 1819 C C . ALA A 1 306 ? 4.769 33.832 51.777 1.00 23.31 286 ALA A C 1
ATOM 1820 O O . ALA A 1 306 ? 5.516 34.325 50.959 1.00 21.98 286 ALA A O 1
ATOM 1822 N N . PHE A 1 307 ? 5.029 32.700 52.376 1.00 27.05 287 PHE A N 1
ATOM 1823 C CA . PHE A 1 307 ? 6.024 31.813 51.825 1.00 25.69 287 PHE A CA 1
ATOM 1824 C C . PHE A 1 307 ? 5.449 30.431 51.813 1.00 29.03 287 PHE A C 1
ATOM 1825 O O . PHE A 1 307 ? 4.596 30.108 52.606 1.00 25.49 287 PHE A O 1
ATOM 1833 N N . GLY A 1 308 ? 5.958 29.623 50.885 1.00 32.13 288 GLY A N 1
ATOM 1834 C CA . GLY A 1 308 ? 5.548 28.269 50.754 1.00 32.57 288 GLY A CA 1
ATOM 1835 C C . GLY A 1 308 ? 6.461 27.448 49.869 1.00 34.49 288 GLY A C 1
ATOM 1836 O O . GLY A 1 308 ? 7.515 27.901 49.378 1.00 32.71 288 GLY A O 1
ATOM 1837 N N . GLY A 1 309 ? 6.022 26.223 49.652 1.00 33.30 289 GLY A N 1
ATOM 1838 C CA . GLY A 1 309 ? 6.838 25.211 49.012 1.00 34.00 289 GLY A CA 1
ATOM 1839 C C . GLY A 1 309 ? 6.070 23.909 48.895 1.00 38.12 289 GLY A C 1
ATOM 1840 O O . GLY A 1 309 ? 4.858 23.865 49.186 1.00 34.93 289 GLY A O 1
ATOM 1841 N N . ARG A 1 310 ? 6.750 22.869 48.415 1.00 37.08 290 ARG A N 1
ATOM 1842 C CA . ARG A 1 310 ? 6.177 21.517 48.393 1.00 42.69 290 ARG A CA 1
ATOM 1843 C C . ARG A 1 310 ? 6.077 21.027 49.825 1.00 44.81 290 ARG A C 1
ATOM 1844 O O . ARG A 1 310 ? 6.798 21.541 50.736 1.00 38.25 290 ARG A O 1
ATOM 1852 N N . ARG A 1 311 ? 5.178 20.073 50.040 1.00 49.89 291 ARG A N 1
ATOM 1853 C CA . ARG A 1 311 ? 4.997 19.449 51.365 1.00 56.67 291 ARG A CA 1
ATOM 1854 C C . ARG A 1 311 ? 6.292 19.033 52.059 1.00 54.17 291 ARG A C 1
ATOM 1855 O O . ARG A 1 311 ? 6.474 19.295 53.260 1.00 51.46 291 ARG A O 1
ATOM 1863 N N . HIS A 1 312 ? 7.206 18.424 51.318 1.00 54.35 292 HIS A N 1
ATOM 1864 C CA . HIS A 1 312 ? 8.487 18.013 51.907 1.00 61.35 292 HIS A CA 1
ATOM 1865 C C . HIS A 1 312 ? 9.200 19.206 52.562 1.00 56.58 292 HIS A C 1
ATOM 1866 O O . HIS A 1 312 ? 9.548 19.162 53.748 1.00 55.27 292 HIS A O 1
ATOM 1873 N N . ALA A 1 313 ? 9.404 20.278 51.788 1.00 55.38 293 ALA A N 1
ATOM 1874 C CA . ALA A 1 313 ? 10.094 21.502 52.283 1.00 56.73 293 ALA A CA 1
ATOM 1875 C C . ALA A 1 313 ? 9.414 22.181 53.482 1.00 49.97 293 ALA A C 1
ATOM 1876 O O . ALA A 1 313 ? 10.081 22.879 54.262 1.00 54.47 293 ALA A O 1
ATOM 1878 N N . MET A 1 314 ? 8.100 21.996 53.614 1.00 45.10 294 MET A N 1
ATOM 1879 C CA . MET A 1 314 ? 7.306 22.717 54.622 1.00 45.32 294 MET A CA 1
ATOM 1880 C C . MET A 1 314 ? 7.040 21.908 55.901 1.00 46.01 294 MET A C 1
ATOM 1881 O O . MET A 1 314 ? 6.218 22.305 56.729 1.00 40.79 294 MET A O 1
ATOM 1886 N N . ARG A 1 315 ? 7.730 20.775 56.046 1.00 58.99 295 ARG A N 1
ATOM 1887 C CA . ARG A 1 315 ? 7.532 19.795 57.149 1.00 63.29 295 ARG A CA 1
ATOM 1888 C C . ARG A 1 315 ? 7.534 20.372 58.560 1.00 60.01 295 ARG A C 1
ATOM 1889 O O . ARG A 1 315 ? 6.869 19.833 59.429 1.00 59.39 295 ARG A O 1
ATOM 1897 N N . MET A 1 316 ? 8.313 21.430 58.790 1.00 65.56 296 MET A N 1
ATOM 1898 C CA . MET A 1 316 ? 8.454 22.050 60.109 1.00 65.52 296 MET A CA 1
ATOM 1899 C C . MET A 1 316 ? 7.373 23.122 60.302 1.00 64.75 296 MET A C 1
ATOM 1900 O O . MET A 1 316 ? 6.601 23.080 61.263 1.00 61.92 296 MET A O 1
ATOM 1905 N N . ALA A 1 325 ? 3.342 34.487 62.306 1.00 51.12 305 ALA A N 1
ATOM 1906 C CA . ALA A 1 325 ? 3.418 34.819 63.720 1.00 47.00 305 ALA A CA 1
ATOM 1907 C C . ALA A 1 325 ? 3.036 36.290 63.988 1.00 47.15 305 ALA A C 1
ATOM 1908 O O . ALA A 1 325 ? 2.387 36.539 64.989 1.00 62.74 305 ALA A O 1
ATOM 1910 N N . GLY A 1 326 ? 3.357 37.245 63.106 1.00 48.53 306 GLY A N 1
ATOM 1911 C CA . GLY A 1 326 ? 2.796 38.612 63.210 1.00 50.55 306 GLY A CA 1
ATOM 1912 C C . GLY A 1 326 ? 1.275 38.576 63.358 1.00 55.51 306 GLY A C 1
ATOM 1913 O O . GLY A 1 326 ? 0.587 37.868 62.602 1.00 57.31 306 GLY A O 1
ATOM 1914 N N . VAL A 1 327 ? 0.729 39.317 64.316 1.00 54.47 307 VAL A N 1
ATOM 1915 C CA . VAL A 1 327 ? -0.699 39.159 64.627 1.00 56.20 307 VAL A CA 1
ATOM 1916 C C . VAL A 1 327 ? -1.608 39.508 63.430 1.00 52.42 307 VAL A C 1
ATOM 1917 O O . VAL A 1 327 ? -2.691 38.936 63.277 1.00 50.16 307 VAL A O 1
ATOM 1921 N N . TYR A 1 328 ? -1.159 40.415 62.564 1.00 52.72 308 TYR A N 1
ATOM 1922 C CA . TYR A 1 328 ? -1.914 40.727 61.341 1.00 46.41 308 TYR A CA 1
ATOM 1923 C C . TYR A 1 328 ? -1.800 39.648 60.248 1.00 45.20 308 TYR A C 1
ATOM 1924 O O . TYR A 1 328 ? -2.553 39.705 59.257 1.00 40.69 308 TYR A O 1
ATOM 1933 N N . ALA A 1 329 ? -0.862 38.702 60.426 1.00 41.11 309 ALA A N 1
ATOM 1934 C CA . ALA A 1 329 ? -0.563 37.668 59.412 1.00 44.45 309 ALA A CA 1
ATOM 1935 C C . ALA A 1 329 ? -1.737 36.746 59.142 1.00 43.62 309 ALA A C 1
ATOM 1936 O O . ALA A 1 329 ? -2.123 35.915 59.972 1.00 47.68 309 ALA A O 1
ATOM 1938 N N . GLY A 1 330 ? -2.299 36.884 57.963 1.00 43.63 310 GLY A N 1
ATOM 1939 C CA . GLY A 1 330 ? -3.318 35.990 57.528 1.00 46.45 310 GLY A CA 1
ATOM 1940 C C . GLY A 1 330 ? -4.701 36.507 57.837 1.00 44.81 310 GLY A C 1
ATOM 1941 O O . GLY A 1 330 ? -5.648 35.734 57.779 1.00 40.63 310 GLY A O 1
ATOM 1942 N N . ASN A 1 331 ? -4.823 37.803 58.179 1.00 43.18 311 ASN A N 1
ATOM 1943 C CA . ASN A 1 331 ? -6.137 38.361 58.531 1.00 36.89 311 ASN A CA 1
ATOM 1944 C C . ASN A 1 331 ? -7.089 38.312 57.339 1.00 31.70 311 ASN A C 1
ATOM 1945 O O . ASN A 1 331 ? -6.661 38.222 56.223 1.00 27.43 311 ASN A O 1
ATOM 1950 N N . HIS A 1 332 ? -8.382 38.406 57.606 1.00 32.51 312 HIS A N 1
ATOM 1951 C CA . HIS A 1 332 ? -9.399 38.059 56.629 1.00 31.90 312 HIS A CA 1
ATOM 1952 C C . HIS A 1 332 ? -9.454 38.996 55.459 1.00 29.14 312 HIS A C 1
ATOM 1953 O O . HIS A 1 332 ? -9.648 38.545 54.323 1.00 29.78 312 HIS A O 1
ATOM 1960 N N . ALA A 1 333 ? -9.300 40.294 55.690 1.00 27.51 313 ALA A N 1
ATOM 1961 C CA . ALA A 1 333 ? -9.296 41.219 54.555 1.00 26.83 313 ALA A CA 1
ATOM 1962 C C . ALA A 1 333 ? -8.102 40.984 53.584 1.00 27.87 313 ALA A C 1
ATOM 1963 O O . ALA A 1 333 ? -8.249 41.085 52.367 1.00 27.70 313 ALA A O 1
ATOM 1965 N N . ALA A 1 334 ? -6.936 40.675 54.152 1.00 26.99 314 ALA A N 1
ATOM 1966 C CA . ALA A 1 334 ? -5.736 40.327 53.385 1.00 26.11 314 ALA A CA 1
ATOM 1967 C C . ALA A 1 334 ? -6.001 39.118 52.513 1.00 25.21 314 ALA A C 1
ATOM 1968 O O . ALA A 1 334 ? -5.695 39.127 51.323 1.00 26.34 314 ALA A O 1
ATOM 1970 N N . LEU A 1 335 ? -6.522 38.051 53.104 1.00 25.91 315 LEU A N 1
ATOM 1971 C CA . LEU A 1 335 ? -6.796 36.836 52.322 1.00 28.75 315 LEU A CA 1
ATOM 1972 C C . LEU A 1 335 ? -7.898 37.052 51.311 1.00 31.25 315 LEU A C 1
ATOM 1973 O O . LEU A 1 335 ? -7.865 36.473 50.225 1.00 34.58 315 LEU A O 1
ATOM 1978 N N . ARG A 1 336 ? -8.841 37.944 51.610 1.00 30.23 316 ARG A N 1
ATOM 1979 C CA . ARG A 1 336 ? -9.877 38.265 50.639 1.00 28.77 316 ARG A CA 1
ATOM 1980 C C . ARG A 1 336 ? -9.271 38.951 49.402 1.00 27.51 316 ARG A C 1
ATOM 1981 O O . ARG A 1 336 ? -9.622 38.638 48.259 1.00 23.66 316 ARG A O 1
ATOM 1989 N N . ALA A 1 337 ? -8.341 39.878 49.653 1.00 25.84 317 ALA A N 1
ATOM 1990 C CA . ALA A 1 337 ? -7.633 40.561 48.600 1.00 27.81 317 ALA A CA 1
ATOM 1991 C C . ALA A 1 337 ? -6.873 39.557 47.741 1.00 26.08 317 ALA A C 1
ATOM 1992 O O . ALA A 1 337 ? -6.819 39.684 46.524 1.00 23.41 317 ALA A O 1
ATOM 1994 N N . VAL A 1 338 ? -6.269 38.562 48.387 1.00 26.74 318 VAL A N 1
ATOM 1995 C CA . VAL A 1 338 ? -5.562 37.515 47.658 1.00 26.12 318 VAL A CA 1
ATOM 1996 C C . VAL A 1 338 ? -6.547 36.729 46.792 1.00 28.26 318 VAL A C 1
ATOM 1997 O O . VAL A 1 338 ? -6.315 36.546 45.599 1.00 28.24 318 VAL A O 1
ATOM 2001 N N . VAL A 1 339 ? -7.674 36.314 47.384 1.00 27.67 319 VAL A N 1
ATOM 2002 C CA . VAL A 1 339 ? -8.681 35.588 46.648 1.00 29.72 319 VAL A CA 1
ATOM 2003 C C . VAL A 1 339 ? -9.201 36.421 45.432 1.00 29.04 319 VAL A C 1
ATOM 2004 O O . VAL A 1 339 ? -9.254 35.921 44.319 1.00 28.66 319 VAL A O 1
ATOM 2008 N N . ALA A 1 340 ? -9.515 37.690 45.635 1.00 25.63 320 ALA A N 1
ATOM 2009 C CA . ALA A 1 340 ? -10.012 38.531 44.552 1.00 25.27 320 ALA A CA 1
ATOM 2010 C C . ALA A 1 340 ? -8.962 38.788 43.493 1.00 30.64 320 ALA A C 1
ATOM 2011 O O . ALA A 1 340 ? -9.271 38.728 42.293 1.00 32.54 320 ALA A O 1
ATOM 2013 N N . MET A 1 341 ? -7.707 39.052 43.905 1.00 29.32 321 MET A N 1
ATOM 2014 C CA . MET A 1 341 ? -6.647 39.317 42.936 1.00 27.95 321 MET A CA 1
ATOM 2015 C C . MET A 1 341 ? -6.232 38.078 42.165 1.00 27.37 321 MET A C 1
ATOM 2016 O O . MET A 1 341 ? -6.116 38.136 40.949 1.00 28.20 321 MET A O 1
ATOM 2021 N N . LEU A 1 342 ? -5.985 36.968 42.869 1.00 27.07 322 LEU A N 1
ATOM 2022 C CA . LEU A 1 342 ? -5.558 35.733 42.198 1.00 28.43 322 LEU A CA 1
ATOM 2023 C C . LEU A 1 342 ? -6.716 35.139 41.394 1.00 32.19 322 LEU A C 1
ATOM 2024 O O . LEU A 1 342 ? -6.500 34.545 40.335 1.00 31.82 322 LEU A O 1
ATOM 2029 N N . GLY A 1 343 ? -7.937 35.321 41.885 1.00 32.53 323 GLY A N 1
ATOM 2030 C CA . GLY A 1 343 ? -9.127 34.935 41.149 1.00 31.18 323 GLY A CA 1
ATOM 2031 C C . GLY A 1 343 ? -9.223 35.697 39.836 1.00 32.24 323 GLY A C 1
ATOM 2032 O O . GLY A 1 343 ? -9.452 35.100 38.798 1.00 31.17 323 GLY A O 1
ATOM 2033 N N . LYS A 1 344 ? -9.033 37.015 39.889 1.00 30.59 324 LYS A N 1
ATOM 2034 C CA . LYS A 1 344 ? -9.108 37.837 38.697 1.00 27.72 324 LYS A CA 1
ATOM 2035 C C . LYS A 1 344 ? -8.065 37.430 37.674 1.00 28.70 324 LYS A C 1
ATOM 2036 O O . LYS A 1 344 ? -8.384 37.227 36.496 1.00 31.96 324 LYS A O 1
ATOM 2042 N N . ILE A 1 345 ? -6.825 37.231 38.118 1.00 30.78 325 ILE A N 1
ATOM 2043 C CA . ILE A 1 345 ? -5.743 36.725 37.250 1.00 28.47 325 ILE A CA 1
ATOM 2044 C C . ILE A 1 345 ? -6.062 35.336 36.654 1.00 30.51 325 ILE A C 1
ATOM 2045 O O . ILE A 1 345 ? -5.769 35.053 35.506 1.00 32.63 325 ILE A O 1
ATOM 2050 N N . ARG A 1 346 ? -6.553 34.445 37.474 1.00 35.36 326 ARG A N 1
ATOM 2051 C CA . ARG A 1 346 ? -6.892 33.109 37.026 1.00 39.15 326 ARG A CA 1
ATOM 2052 C C . ARG A 1 346 ? -7.933 33.172 35.936 1.00 40.12 326 ARG A C 1
ATOM 2053 O O . ARG A 1 346 ? -7.880 32.389 35.014 1.00 43.64 326 ARG A O 1
ATOM 2061 N N . SER A 1 347 ? -8.835 34.142 35.995 1.00 36.79 327 SER A N 1
ATOM 2062 C CA . SER A 1 347 ? -9.873 34.258 34.989 1.00 35.21 327 SER A CA 1
ATOM 2063 C C . SER A 1 347 ? -9.403 34.959 33.687 1.00 40.37 327 SER A C 1
ATOM 2064 O O . SER A 1 347 ? -10.196 35.109 32.773 1.00 40.00 327 SER A O 1
ATOM 2067 N N . LEU A 1 348 ? -8.135 35.386 33.586 1.00 37.61 328 LEU A N 1
ATOM 2068 C CA . LEU A 1 348 ? -7.655 36.108 32.383 1.00 36.12 328 LEU A CA 1
ATOM 2069 C C . LEU A 1 348 ? -6.515 35.334 31.754 1.00 37.43 328 LEU A C 1
ATOM 2070 O O . LEU A 1 348 ? -5.336 35.657 31.964 1.00 35.88 328 LEU A O 1
ATOM 2075 N N . PRO A 1 349 ? -6.849 34.290 30.987 1.00 39.24 329 PRO A N 1
ATOM 2076 C CA . PRO A 1 349 ? -5.809 33.349 30.540 1.00 38.64 329 PRO A CA 1
ATOM 2077 C C . PRO A 1 349 ? -4.804 33.952 29.563 1.00 36.00 329 PRO A C 1
ATOM 2078 O O . PRO A 1 349 ? -3.758 33.377 29.376 1.00 40.58 329 PRO A O 1
ATOM 2082 N N . ASP A 1 350 ? -5.114 35.097 28.972 1.00 34.98 330 ASP A N 1
ATOM 2083 C CA . ASP A 1 350 ? -4.188 35.755 28.072 1.00 37.00 330 ASP A CA 1
ATOM 2084 C C . ASP A 1 350 ? -3.518 36.960 28.701 1.00 32.09 330 ASP A C 1
ATOM 2085 O O . ASP A 1 350 ? -2.827 37.694 28.008 1.00 31.74 330 ASP A O 1
ATOM 2090 N N . LEU A 1 351 ? -3.749 37.180 29.990 1.00 29.37 331 LEU A N 1
ATOM 2091 C CA . LEU A 1 351 ? -3.239 38.350 30.684 1.00 30.39 331 LEU A CA 1
ATOM 2092 C C . LEU A 1 351 ? -1.741 38.600 30.452 1.00 28.78 331 LEU A C 1
ATOM 2093 O O . LEU A 1 351 ? -1.332 39.736 30.181 1.00 23.03 331 LEU A O 1
ATOM 2098 N N . TYR A 1 352 ? -0.931 37.559 30.571 1.00 25.23 332 TYR A N 1
ATOM 2099 C CA . TYR A 1 352 ? 0.511 37.775 30.482 1.00 27.47 332 TYR A CA 1
ATOM 2100 C C . TYR A 1 352 ? 0.971 38.028 29.069 1.00 32.48 332 TYR A C 1
ATOM 2101 O O . TYR A 1 352 ? 2.020 38.632 28.879 1.00 33.02 332 TYR A O 1
ATOM 2110 N N . GLU A 1 353 ? 0.188 37.596 28.066 1.00 37.49 333 GLU A N 1
ATOM 2111 C CA . GLU A 1 353 ? 0.522 37.913 26.668 1.00 35.05 333 GLU A CA 1
ATOM 2112 C C . GLU A 1 353 ? 0.224 39.386 26.462 1.00 30.87 333 GLU A C 1
ATOM 2113 O O . GLU A 1 353 ? 0.981 40.088 25.815 1.00 31.99 333 GLU A O 1
ATOM 2119 N N . ARG A 1 354 ? -0.864 39.864 27.053 1.00 31.12 334 ARG A N 1
ATOM 2120 C CA . ARG A 1 354 ? -1.257 41.258 26.919 1.00 30.46 334 ARG A CA 1
ATOM 2121 C C . ARG A 1 354 ? -0.275 42.160 27.682 1.00 30.65 334 ARG A C 1
ATOM 2122 O O . ARG A 1 354 ? 0.098 43.231 27.203 1.00 29.74 334 ARG A O 1
ATOM 2130 N N . LEU A 1 355 ? 0.136 41.737 28.875 1.00 28.64 335 LEU A N 1
ATOM 2131 C CA . LEU A 1 355 ? 1.126 42.497 29.636 1.00 29.88 335 LEU A CA 1
ATOM 2132 C C . LEU A 1 355 ? 2.402 42.530 28.862 1.00 29.98 335 LEU A C 1
ATOM 2133 O O . LEU A 1 355 ? 3.019 43.590 28.732 1.00 27.31 335 LEU A O 1
ATOM 2138 N N . GLU A 1 356 ? 2.778 41.393 28.285 1.00 29.94 336 GLU A N 1
ATOM 2139 C CA . GLU A 1 356 ? 3.995 41.371 27.479 1.00 32.95 336 GLU A CA 1
ATOM 2140 C C . GLU A 1 356 ? 3.915 42.434 26.380 1.00 32.68 336 GLU A C 1
ATOM 2141 O O . GLU A 1 356 ? 4.913 43.121 26.153 1.00 33.27 336 GLU A O 1
ATOM 2147 N N . ASP A 1 357 ? 2.758 42.561 25.703 1.00 31.28 337 ASP A N 1
ATOM 2148 C CA . ASP A 1 357 ? 2.619 43.548 24.605 1.00 35.85 337 ASP A CA 1
ATOM 2149 C C . ASP A 1 357 ? 2.712 45.015 25.082 1.00 30.52 337 ASP A C 1
ATOM 2150 O O . ASP A 1 357 ? 3.232 45.857 24.396 1.00 34.37 337 ASP A O 1
ATOM 2155 N N . THR A 1 358 ? 2.151 45.309 26.227 1.00 31.65 338 THR A N 1
ATOM 2156 C CA . THR A 1 358 ? 2.309 46.602 26.878 1.00 31.05 338 THR A CA 1
ATOM 2157 C C . THR A 1 358 ? 3.781 46.899 27.138 1.00 30.41 338 THR A C 1
ATOM 2158 O O . THR A 1 358 ? 4.264 48.008 26.895 1.00 28.18 338 THR A O 1
ATOM 2162 N N . GLY A 1 359 ? 4.489 45.906 27.667 1.00 28.76 339 GLY A N 1
ATOM 2163 C CA . GLY A 1 359 ? 5.891 46.041 27.997 1.00 25.40 339 GLY A CA 1
ATOM 2164 C C . GLY A 1 359 ? 6.703 46.321 26.776 1.00 26.17 339 GLY A C 1
ATOM 2165 O O . GLY A 1 359 ? 7.463 47.279 26.738 1.00 26.17 339 GLY A O 1
ATOM 2166 N N . GLN A 1 360 ? 6.505 45.496 25.751 1.00 26.58 340 GLN A N 1
ATOM 2167 C CA . GLN A 1 360 ? 7.166 45.685 24.470 1.00 27.15 340 GLN A CA 1
ATOM 2168 C C . GLN A 1 360 ? 6.916 47.083 23.877 1.00 24.02 340 GLN A C 1
ATOM 2169 O O . GLN A 1 360 ? 7.827 47.755 23.453 1.00 24.57 340 GLN A O 1
ATOM 2175 N N . TYR A 1 361 ? 5.676 47.500 23.847 1.00 23.84 341 TYR A N 1
ATOM 2176 C CA . TYR A 1 361 ? 5.344 48.767 23.260 1.00 25.63 341 TYR A CA 1
ATOM 2177 C C . TYR A 1 361 ? 5.999 49.931 24.012 1.00 26.40 341 TYR A C 1
ATOM 2178 O O . TYR A 1 361 ? 6.496 50.872 23.398 1.00 27.47 341 TYR A O 1
ATOM 2187 N N . MET A 1 362 ? 6.044 49.854 25.343 1.00 27.54 342 MET A N 1
ATOM 2188 C CA . MET A 1 362 ? 6.728 50.868 26.149 1.00 25.55 342 MET A CA 1
ATOM 2189 C C . MET A 1 362 ? 8.225 50.871 25.917 1.00 26.35 342 MET A C 1
ATOM 2190 O O . MET A 1 362 ? 8.828 51.927 25.686 1.00 26.41 342 MET A O 1
ATOM 2195 N N . GLU A 1 363 ? 8.831 49.690 25.928 1.00 26.13 343 GLU A N 1
ATOM 2196 C CA . GLU A 1 363 ? 10.255 49.563 25.649 1.00 26.57 343 GLU A CA 1
ATOM 2197 C C . GLU A 1 363 ? 10.621 50.139 24.270 1.00 28.67 343 GLU A C 1
ATOM 2198 O O . GLU A 1 363 ? 11.595 50.906 24.147 1.00 28.33 343 GLU A O 1
ATOM 2204 N N . ASP A 1 364 ? 9.849 49.769 23.236 1.00 27.35 344 ASP A N 1
ATOM 2205 C CA . ASP A 1 364 ? 10.133 50.260 21.880 1.00 28.42 344 ASP A CA 1
ATOM 2206 C C . ASP A 1 364 ? 9.995 51.773 21.830 1.00 29.11 344 ASP A C 1
ATOM 2207 O O . ASP A 1 364 ? 10.857 52.469 21.296 1.00 28.58 344 ASP A O 1
ATOM 2212 N N . THR A 1 365 ? 8.899 52.263 22.396 1.00 27.07 345 THR A N 1
ATOM 2213 C CA . THR A 1 365 ? 8.619 53.701 22.444 1.00 27.85 345 THR A CA 1
ATOM 2214 C C . THR A 1 365 ? 9.753 54.489 23.125 1.00 26.97 345 THR A C 1
ATOM 2215 O O . THR A 1 365 ? 10.271 55.461 22.591 1.00 25.60 345 THR A O 1
ATOM 2219 N N . VAL A 1 366 ? 10.142 54.050 24.319 1.00 29.83 346 VAL A N 1
ATOM 2220 C CA . VAL A 1 366 ? 11.175 54.776 25.057 1.00 29.04 346 VAL A CA 1
ATOM 2221 C C . VAL A 1 366 ? 12.500 54.704 24.302 1.00 27.47 346 VAL A C 1
ATOM 2222 O O . VAL A 1 366 ? 13.192 55.690 24.160 1.00 29.20 346 VAL A O 1
ATOM 2226 N N . ARG A 1 367 ? 12.844 53.540 23.763 1.00 27.41 347 ARG A N 1
ATOM 2227 C CA . ARG A 1 367 ? 14.074 53.421 22.981 1.00 27.60 347 ARG A CA 1
ATOM 2228 C C . ARG A 1 367 ? 14.125 54.367 21.828 1.00 25.03 347 ARG A C 1
ATOM 2229 O O . ARG A 1 367 ? 15.177 54.900 21.526 1.00 28.85 347 ARG A O 1
ATOM 2237 N N . GLU A 1 368 ? 13.013 54.489 21.125 1.00 26.92 348 GLU A N 1
ATOM 2238 C CA . GLU A 1 368 ? 12.944 55.313 19.939 1.00 33.35 348 GLU A CA 1
ATOM 2239 C C . GLU A 1 368 ? 13.167 56.764 20.301 1.00 31.89 348 GLU A C 1
ATOM 2240 O O . GLU A 1 368 ? 13.875 57.461 19.609 1.00 33.33 348 GLU A O 1
ATOM 2246 N N . VAL A 1 369 ? 12.552 57.201 21.390 1.00 31.04 349 VAL A N 1
ATOM 2247 C CA . VAL A 1 369 ? 12.673 58.576 21.825 1.00 29.86 349 VAL A CA 1
ATOM 2248 C C . VAL A 1 369 ? 14.109 58.897 22.236 1.00 31.50 349 VAL A C 1
ATOM 2249 O O . VAL A 1 369 ? 14.631 59.947 21.854 1.00 30.54 349 VAL A O 1
ATOM 2253 N N . PHE A 1 370 ? 14.736 58.009 23.000 1.00 29.77 350 PHE A N 1
ATOM 2254 C CA . PHE A 1 370 ? 16.138 58.210 23.364 1.00 30.68 350 PHE A CA 1
ATOM 2255 C C . PHE A 1 370 ? 17.075 58.127 22.158 1.00 30.26 350 PHE A C 1
ATOM 2256 O O . PHE A 1 370 ? 17.932 58.987 21.999 1.00 27.53 350 PHE A O 1
ATOM 2264 N N . ALA A 1 371 ? 16.873 57.147 21.268 1.00 28.72 351 ALA A N 1
ATOM 2265 C CA . ALA A 1 371 ? 17.722 57.086 20.063 1.00 29.48 351 ALA A CA 1
ATOM 2266 C C . ALA A 1 371 ? 17.551 58.335 19.215 1.00 28.70 351 ALA A C 1
ATOM 2267 O O . ALA A 1 371 ? 18.515 58.880 18.680 1.00 28.72 351 ALA A O 1
ATOM 2269 N N . THR A 1 372 ? 16.333 58.850 19.141 1.00 29.28 352 THR A N 1
ATOM 2270 C CA . THR A 1 372 ? 16.059 60.046 18.337 1.00 30.18 352 THR A CA 1
ATOM 2271 C C . THR A 1 372 ? 16.773 61.294 18.870 1.00 32.59 352 THR A C 1
ATOM 2272 O O . THR A 1 372 ? 17.146 62.174 18.105 1.00 31.54 352 THR A O 1
ATOM 2276 N N . GLU A 1 373 ? 16.942 61.382 20.189 1.00 37.67 353 GLU A N 1
ATOM 2277 C CA . GLU A 1 373 ? 17.650 62.510 20.791 1.00 39.55 353 GLU A CA 1
ATOM 2278 C C . GLU A 1 373 ? 19.106 62.160 20.997 1.00 41.16 353 GLU A C 1
ATOM 2279 O O . GLU A 1 373 ? 19.837 62.908 21.644 1.00 37.61 353 GLU A O 1
ATOM 2285 N N . LYS A 1 374 ? 19.526 61.038 20.411 1.00 43.07 354 LYS A N 1
ATOM 2286 C CA . LYS A 1 374 ? 20.890 60.565 20.471 1.00 44.97 354 LYS A CA 1
ATOM 2287 C C . LYS A 1 374 ? 21.408 60.614 21.920 1.00 37.38 354 LYS A C 1
ATOM 2288 O O . LYS A 1 374 ? 22.519 61.008 22.195 1.00 38.64 354 LYS A O 1
ATOM 2294 N N . ARG A 1 375 ? 20.579 60.146 22.846 1.00 37.20 355 ARG A N 1
ATOM 2295 C CA . ARG A 1 375 ? 20.967 59.968 24.258 1.00 36.64 355 ARG A CA 1
ATOM 2296 C C . ARG A 1 375 ? 21.067 58.474 24.576 1.00 34.34 355 ARG A C 1
ATOM 2297 O O . ARG A 1 375 ? 20.088 57.770 24.589 1.00 33.75 355 ARG A O 1
ATOM 2305 N N . PRO A 1 376 ? 22.265 57.994 24.839 1.00 34.97 356 PRO A N 1
ATOM 2306 C CA . PRO A 1 376 ? 22.350 56.589 25.196 1.00 34.40 356 PRO A CA 1
ATOM 2307 C C . PRO A 1 376 ? 21.588 56.208 26.469 1.00 32.04 356 PRO A C 1
ATOM 2308 O O . PRO A 1 376 ? 21.491 56.975 27.428 1.00 33.37 356 PRO A O 1
ATOM 2312 N N . VAL A 1 377 ? 21.023 55.014 26.455 1.00 30.86 357 VAL A N 1
ATOM 2313 C CA . VAL A 1 377 ? 20.134 54.585 27.497 1.00 31.51 357 VAL A CA 1
ATOM 2314 C C . VAL A 1 377 ? 20.317 53.086 27.700 1.00 31.08 357 VAL A C 1
ATOM 2315 O O . VAL A 1 377 ? 20.586 52.368 26.768 1.00 31.67 357 VAL A O 1
ATOM 2319 N N . HIS A 1 378 ? 20.135 52.613 28.922 1.00 32.50 358 HIS A N 1
ATOM 2320 C CA . HIS A 1 378 ? 20.062 51.184 29.165 1.00 30.75 358 HIS A CA 1
ATOM 2321 C C . HIS A 1 378 ? 18.663 50.796 29.609 1.00 29.50 358 HIS A C 1
ATOM 2322 O O . HIS A 1 378 ? 18.138 51.370 30.546 1.00 29.14 358 HIS A O 1
ATOM 2329 N N . ILE A 1 379 ? 18.080 49.806 28.937 1.00 27.36 359 ILE A N 1
ATOM 2330 C CA . ILE A 1 379 ? 16.778 49.307 29.269 1.00 25.94 359 ILE A CA 1
ATOM 2331 C C . ILE A 1 379 ? 16.792 47.782 29.325 1.00 28.79 359 ILE A C 1
ATOM 2332 O O . ILE A 1 379 ? 17.048 47.121 28.344 1.00 24.62 359 ILE A O 1
ATOM 2337 N N . ASN A 1 380 ? 16.476 47.253 30.487 1.00 29.96 360 ASN A N 1
ATOM 2338 C CA . ASN A 1 380 ? 16.176 45.854 30.648 1.00 30.02 360 ASN A CA 1
ATOM 2339 C C . ASN A 1 380 ? 14.692 45.691 31.020 1.00 30.76 360 ASN A C 1
ATOM 2340 O O . ASN A 1 380 ? 14.167 46.422 31.853 1.00 25.94 360 ASN A O 1
ATOM 2345 N N . ARG A 1 381 ? 14.039 44.699 30.418 1.00 26.76 361 ARG A N 1
ATOM 2346 C CA . ARG A 1 381 ? 12.635 44.439 30.626 1.00 25.32 361 ARG A CA 1
ATOM 2347 C C . ARG A 1 381 ? 12.392 42.934 30.725 1.00 27.23 361 ARG A C 1
ATOM 2348 O O . ARG A 1 381 ? 12.936 42.155 29.941 1.00 27.07 361 ARG A O 1
ATOM 2356 N N . VAL A 1 382 ? 11.607 42.552 31.723 1.00 27.25 362 VAL A N 1
ATOM 2357 C CA . VAL A 1 382 ? 10.996 41.242 31.782 1.00 26.09 362 VAL A CA 1
ATOM 2358 C C . VAL A 1 382 ? 9.515 41.458 31.976 1.00 25.06 362 VAL A C 1
ATOM 2359 O O . VAL A 1 382 ? 9.080 41.871 33.063 1.00 24.67 362 VAL A O 1
ATOM 2363 N N . GLY A 1 383 ? 8.736 41.284 30.912 1.00 22.59 363 GLY A N 1
ATOM 2364 C CA . GLY A 1 383 ? 7.318 41.563 30.980 1.00 24.67 363 GLY A CA 1
ATOM 2365 C C . GLY A 1 383 ? 7.044 43.038 31.233 1.00 25.52 363 GLY A C 1
ATOM 2366 O O . GLY A 1 383 ? 7.480 43.884 30.478 1.00 28.86 363 GLY A O 1
ATOM 2367 N N . THR A 1 384 ? 6.315 43.355 32.291 1.00 24.23 364 THR A N 1
ATOM 2368 C CA . THR A 1 384 ? 5.979 44.750 32.619 1.00 24.99 364 THR A CA 1
ATOM 2369 C C . THR A 1 384 ? 6.923 45.342 33.676 1.00 25.89 364 THR A C 1
ATOM 2370 O O . THR A 1 384 ? 6.742 46.467 34.114 1.00 27.31 364 THR A O 1
ATOM 2374 N N . LEU A 1 385 ? 7.922 44.563 34.042 1.00 30.66 365 LEU A N 1
ATOM 2375 C CA . LEU A 1 385 ? 9.023 44.968 34.891 1.00 31.47 365 LEU A CA 1
ATOM 2376 C C . LEU A 1 385 ? 10.144 45.492 34.020 1.00 28.60 365 LEU A C 1
ATOM 2377 O O . LEU A 1 385 ? 10.546 44.823 33.096 1.00 29.74 365 LEU A O 1
ATOM 2382 N N . MET A 1 386 ? 10.676 46.669 34.329 1.00 30.61 366 MET A N 1
ATOM 2383 C CA . MET A 1 386 ? 11.535 47.347 33.416 1.00 32.85 366 MET A CA 1
ATOM 2384 C C . MET A 1 386 ? 12.365 48.497 34.055 1.00 35.26 366 MET A C 1
ATOM 2385 O O . MET A 1 386 ? 11.800 49.422 34.660 1.00 36.68 366 MET A O 1
ATOM 2390 N N . SER A 1 387 ? 13.683 48.494 33.823 1.00 29.66 367 SER A N 1
ATOM 2391 C CA . SER A 1 387 ? 14.556 49.581 34.271 1.00 28.63 367 SER A CA 1
ATOM 2392 C C . SER A 1 387 ? 14.992 50.405 33.095 1.00 26.29 367 SER A C 1
ATOM 2393 O O . SER A 1 387 ? 15.255 49.896 32.014 1.00 27.60 367 SER A O 1
ATOM 2396 N N . VAL A 1 388 ? 14.992 51.716 33.291 1.00 24.13 368 VAL A N 1
ATOM 2397 C CA . VAL A 1 388 ? 15.362 52.665 32.244 1.00 24.23 368 VAL A CA 1
ATOM 2398 C C . VAL A 1 388 ? 16.403 53.609 32.838 1.00 23.62 368 VAL A C 1
ATOM 2399 O O . VAL A 1 388 ? 16.119 54.290 33.804 1.00 23.13 368 VAL A O 1
ATOM 2403 N N . ALA A 1 389 ? 17.603 53.628 32.269 1.00 24.06 369 ALA A N 1
ATOM 2404 C CA . ALA A 1 389 ? 18.762 54.362 32.849 1.00 24.69 369 ALA A CA 1
ATOM 2405 C C . ALA A 1 389 ? 19.577 55.112 31.781 1.00 23.77 369 ALA A C 1
ATOM 2406 O O . ALA A 1 389 ? 20.039 54.533 30.819 1.00 26.54 369 ALA A O 1
ATOM 2408 N N . LEU A 1 390 ? 19.680 56.419 31.937 1.00 23.99 370 LEU A N 1
ATOM 2409 C CA . LEU A 1 390 ? 20.452 57.268 31.053 1.00 22.92 370 LEU A CA 1
ATOM 2410 C C . LEU A 1 390 ? 21.907 56.939 31.286 1.00 22.11 370 LEU A C 1
ATOM 2411 O O . LEU A 1 390 ? 22.345 56.865 32.428 1.00 19.74 370 LEU A O 1
ATOM 2416 N N . LEU A 1 391 ? 22.654 56.745 30.214 1.00 23.31 371 LEU A N 1
ATOM 2417 C CA . LEU A 1 391 ? 24.055 56.446 30.313 1.00 27.44 371 LEU A CA 1
ATOM 2418 C C . LEU A 1 391 ? 24.952 57.678 30.140 1.00 27.61 371 LEU A C 1
ATOM 2419 O O . LEU A 1 391 ? 24.576 58.667 29.564 1.00 26.85 371 LEU A O 1
ATOM 2424 N N . LYS A 1 392 ? 26.122 57.580 30.752 1.00 31.39 372 LYS A N 1
ATOM 2425 C CA . LYS A 1 392 ? 27.184 58.540 30.617 1.00 34.82 372 LYS A CA 1
ATOM 2426 C C . LYS A 1 392 ? 27.604 58.615 29.176 1.00 36.69 372 LYS A C 1
ATOM 2427 O O . LYS A 1 392 ? 27.781 57.553 28.558 1.00 33.99 372 LYS A O 1
ATOM 2433 N N . GLY A 1 393 ? 27.863 59.845 28.686 1.00 39.35 373 GLY A N 1
ATOM 2434 C CA . GLY A 1 393 ? 28.427 60.099 27.317 1.00 41.32 373 GLY A CA 1
ATOM 2435 C C . GLY A 1 393 ? 29.483 59.088 26.881 1.00 46.19 373 GLY A C 1
ATOM 2436 O O . GLY A 1 393 ? 29.523 58.679 25.719 1.00 49.62 373 GLY A O 1
ATOM 2437 N N . SER A 1 394 ? 30.320 58.663 27.831 1.00 53.01 374 SER A N 1
ATOM 2438 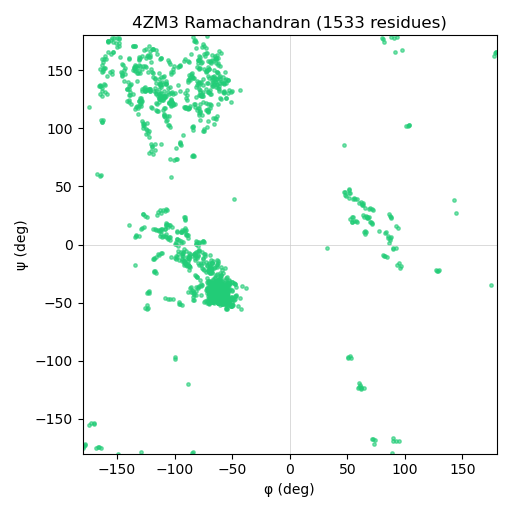C CA . SER A 1 394 ? 31.216 57.505 27.678 1.00 54.33 374 SER A CA 1
ATOM 2439 C C . SER A 1 394 ? 30.515 56.223 28.132 1.00 51.42 374 SER A C 1
ATOM 2440 O O . SER A 1 394 ? 31.001 55.128 27.926 1.00 53.19 374 SER A O 1
ATOM 2443 N N . GLU A 1 400 ? 26.494 44.112 27.817 1.00 51.72 380 GLU A N 1
ATOM 2444 C CA . GLU A 1 400 ? 25.394 43.799 28.692 1.00 45.96 380 GLU A CA 1
ATOM 2445 C C . GLU A 1 400 ? 25.871 43.630 30.166 1.00 43.76 380 GLU A C 1
ATOM 2446 O O . GLU A 1 400 ? 26.532 42.671 30.498 1.00 39.12 380 GLU A O 1
ATOM 2452 N N . PRO A 1 401 ? 25.568 44.595 31.045 1.00 38.09 381 PRO A N 1
ATOM 2453 C CA . PRO A 1 401 ? 25.945 44.437 32.466 1.00 35.87 381 PRO A CA 1
ATOM 2454 C C . PRO A 1 401 ? 25.293 43.227 33.114 1.00 36.53 381 PRO A C 1
ATOM 2455 O O . PRO A 1 401 ? 24.116 43.003 32.921 1.00 34.35 381 PRO A O 1
ATOM 2459 N N . ARG A 1 402 ? 26.052 42.427 33.853 1.00 36.12 382 ARG A N 1
ATOM 2460 C CA . ARG A 1 402 ? 25.485 41.194 34.405 1.00 39.26 382 ARG A CA 1
ATOM 2461 C C . ARG A 1 402 ? 25.162 41.350 35.891 1.00 34.68 382 ARG A C 1
ATOM 2462 O O . ARG A 1 402 ? 24.483 40.507 36.473 1.00 28.43 382 ARG A O 1
ATOM 2470 N N . ASP A 1 403 ? 25.623 42.444 36.482 1.00 32.44 383 ASP A N 1
ATOM 2471 C CA . ASP A 1 403 ? 25.389 42.701 37.877 1.00 31.75 383 ASP A CA 1
ATOM 2472 C C . ASP A 1 403 ? 25.289 44.212 38.144 1.00 31.08 383 ASP A C 1
ATOM 2473 O O . ASP A 1 403 ? 25.383 45.034 37.223 1.00 30.06 383 ASP A O 1
ATOM 2478 N N . LEU A 1 404 ? 25.013 44.544 39.393 1.00 29.93 384 LEU A N 1
ATOM 2479 C CA . LEU A 1 404 ? 24.783 45.916 39.816 1.00 31.71 384 LEU A CA 1
ATOM 2480 C C . LEU A 1 404 ? 25.971 46.841 39.616 1.00 30.26 384 LEU A C 1
ATOM 2481 O O . LEU A 1 404 ? 25.790 48.010 39.206 1.00 30.81 384 LEU A O 1
ATOM 2486 N N . ARG A 1 405 ? 27.179 46.326 39.910 1.00 29.44 385 ARG A N 1
ATOM 2487 C CA . ARG A 1 405 ? 28.405 47.101 39.755 1.00 27.81 385 ARG A CA 1
ATOM 2488 C C . ARG A 1 405 ? 28.610 47.498 38.313 1.00 26.42 385 ARG A C 1
ATOM 2489 O O . ARG A 1 405 ? 28.764 48.675 37.995 1.00 29.11 385 ARG A O 1
ATOM 2497 N N . GLN A 1 406 ? 28.482 46.536 37.419 1.00 27.58 386 GLN A N 1
ATOM 2498 C CA . GLN A 1 406 ? 28.624 46.814 35.999 1.00 25.60 386 GLN A CA 1
ATOM 2499 C C . GLN A 1 406 ? 27.583 47.812 35.536 1.00 26.47 386 GLN A C 1
ATOM 2500 O O . GLN A 1 406 ? 27.913 48.690 34.745 1.00 26.31 386 GLN A O 1
ATOM 2506 N N . LEU A 1 407 ? 26.332 47.674 36.003 1.00 26.12 387 LEU A N 1
ATOM 2507 C CA . LEU A 1 407 ? 25.253 48.578 35.530 1.00 27.51 387 LEU A CA 1
ATOM 2508 C C . LEU A 1 407 ? 25.446 50.002 36.063 1.00 25.06 387 LEU A C 1
ATOM 2509 O O . LEU A 1 407 ? 25.452 50.944 35.319 1.00 30.93 387 LEU A O 1
ATOM 2514 N N . ALA A 1 408 ? 25.668 50.128 37.357 1.00 25.08 388 ALA A N 1
ATOM 2515 C CA . ALA A 1 408 ? 25.871 51.394 37.996 1.00 24.58 388 ALA A CA 1
ATOM 2516 C C . ALA A 1 408 ? 27.029 52.154 37.368 1.00 27.41 388 ALA A C 1
ATOM 2517 O O . ALA A 1 408 ? 26.894 53.346 37.104 1.00 28.19 388 ALA A O 1
ATOM 2519 N N . ALA A 1 409 ? 28.137 51.474 37.083 1.00 27.95 389 ALA A N 1
ATOM 2520 C CA . ALA A 1 409 ? 29.311 52.118 36.425 1.00 28.69 389 ALA A CA 1
ATOM 2521 C C . ALA A 1 409 ? 28.966 52.805 35.112 1.00 28.93 389 ALA A C 1
ATOM 2522 O O . ALA A 1 409 ? 29.590 53.806 34.781 1.00 30.83 389 ALA A O 1
ATOM 2524 N N . LEU A 1 410 ? 27.936 52.332 34.395 1.00 27.29 390 LEU A N 1
ATOM 2525 C CA . LEU A 1 410 ? 27.570 52.952 33.108 1.00 28.62 390 LEU A CA 1
ATOM 2526 C C . LEU A 1 410 ? 26.609 54.125 33.209 1.00 26.94 390 LEU A C 1
ATOM 2527 O O . LEU A 1 410 ? 26.461 54.882 32.262 1.00 25.71 390 LEU A O 1
ATOM 2532 N N . VAL A 1 411 ? 25.918 54.231 34.343 1.00 26.46 391 VAL A N 1
ATOM 2533 C CA . VAL A 1 411 ? 24.757 55.108 34.448 1.00 24.88 391 VAL A CA 1
ATOM 2534 C C . VAL A 1 411 ? 25.202 56.530 34.867 1.00 24.19 391 VAL A C 1
ATOM 2535 O O . VAL A 1 411 ? 26.064 56.692 35.719 1.00 22.97 391 VAL A O 1
ATOM 2539 N N . ASP A 1 412 ? 24.548 57.531 34.288 1.00 26.57 392 ASP A N 1
ATOM 2540 C CA . ASP A 1 412 ? 24.700 58.963 34.685 1.00 23.44 392 ASP A CA 1
ATOM 2541 C C . ASP A 1 412 ? 23.590 59.323 35.682 1.00 22.42 392 ASP A C 1
ATOM 2542 O O . ASP A 1 412 ? 22.539 59.780 35.312 1.00 21.93 392 ASP A O 1
ATOM 2547 N N . PHE A 1 413 ? 23.838 59.103 36.962 1.00 21.89 393 PHE A N 1
ATOM 2548 C CA . PHE A 1 413 ? 22.837 59.286 37.956 1.00 20.13 393 PHE A CA 1
ATOM 2549 C C . PHE A 1 413 ? 22.321 60.729 38.064 1.00 21.43 393 PHE A C 1
ATOM 2550 O O . PHE A 1 413 ? 21.103 60.934 37.999 1.00 21.44 393 PHE A O 1
ATOM 2558 N N . PRO A 1 414 ? 23.211 61.725 38.174 1.00 21.26 394 PRO A N 1
ATOM 2559 C CA . PRO A 1 414 ? 22.758 63.126 38.236 1.00 22.49 394 PRO A CA 1
ATOM 2560 C C . PRO A 1 414 ? 21.852 63.579 37.091 1.00 21.96 394 PRO A C 1
ATOM 2561 O O . PRO A 1 414 ? 20.805 64.148 37.332 1.00 21.31 394 PRO A O 1
ATOM 2565 N N . ARG A 1 415 ? 22.237 63.273 35.859 1.00 23.79 395 ARG A N 1
ATOM 2566 C CA . ARG A 1 415 ? 21.403 63.605 34.709 1.00 25.54 395 ARG A CA 1
ATOM 2567 C C . ARG A 1 415 ? 20.091 62.828 34.696 1.00 25.10 395 ARG A C 1
ATOM 2568 O O . ARG A 1 415 ? 19.078 63.351 34.235 1.00 23.96 395 ARG A O 1
ATOM 2576 N N . HIS A 1 416 ? 20.110 61.573 35.148 1.00 24.32 396 HIS A N 1
ATOM 2577 C CA . HIS A 1 416 ? 18.869 60.819 35.209 1.00 22.96 396 HIS A CA 1
ATOM 2578 C C . HIS A 1 416 ? 17.924 61.446 36.227 1.00 23.01 396 HIS A C 1
ATOM 2579 O O . HIS A 1 416 ? 16.741 61.543 35.957 1.00 19.94 396 HIS A O 1
ATOM 2586 N N . ARG A 1 417 ? 18.442 61.902 37.378 1.00 23.34 397 ARG A N 1
ATOM 2587 C CA . ARG A 1 417 ? 17.604 62.692 38.313 1.00 26.47 397 ARG A CA 1
ATOM 2588 C C . ARG A 1 417 ? 17.032 63.976 37.676 1.00 25.55 397 ARG A C 1
ATOM 2589 O O . ARG A 1 417 ? 15.872 64.315 37.874 1.00 23.86 397 ARG A O 1
ATOM 2597 N N . ARG A 1 418 ? 17.873 64.694 36.944 1.00 25.92 398 ARG A N 1
ATOM 2598 C CA . ARG A 1 418 ? 17.427 65.904 36.260 1.00 29.98 398 ARG A CA 1
ATOM 2599 C C . ARG A 1 418 ? 16.320 65.529 35.298 1.00 28.80 398 ARG A C 1
ATOM 2600 O O . ARG A 1 418 ? 15.283 66.215 35.229 1.00 27.58 398 ARG A O 1
ATOM 2608 N N . LEU A 1 419 ? 16.507 64.431 34.554 1.00 25.82 399 LEU A N 1
ATOM 2609 C CA . LEU A 1 419 ? 15.466 63.967 33.606 1.00 23.40 399 LEU A CA 1
ATOM 2610 C C . LEU A 1 419 ? 14.168 63.701 34.340 1.00 24.22 399 LEU A C 1
ATOM 2611 O O . LEU A 1 419 ? 13.100 64.070 33.877 1.00 22.78 399 LEU A O 1
ATOM 2616 N N . GLN A 1 420 ? 14.263 63.065 35.505 1.00 25.26 400 GLN A N 1
ATOM 2617 C CA . GLN A 1 420 ? 13.065 62.745 36.281 1.00 23.39 400 GLN A CA 1
ATOM 2618 C C . GLN A 1 420 ? 12.298 64.029 36.679 1.00 24.07 400 GLN A C 1
ATOM 2619 O O . GLN A 1 420 ? 11.061 64.083 36.613 1.00 23.28 400 GLN A O 1
ATOM 2625 N N . THR A 1 421 ? 13.035 65.039 37.130 1.00 26.22 401 THR A N 1
ATOM 2626 C CA . THR A 1 421 ? 12.437 66.356 37.465 1.00 27.32 401 THR A CA 1
ATOM 2627 C C . THR A 1 421 ? 11.670 66.902 36.276 1.00 27.51 401 THR A C 1
ATOM 2628 O O . THR A 1 421 ? 10.477 67.254 36.382 1.00 29.69 401 THR A O 1
ATOM 2632 N N . LEU A 1 422 ? 12.326 66.905 35.120 1.00 28.72 402 LEU A N 1
ATOM 2633 C CA . LEU A 1 422 ? 11.731 67.417 33.886 1.00 28.65 402 LEU A CA 1
ATOM 2634 C C . LEU A 1 422 ? 10.491 66.601 33.480 1.00 27.30 402 LEU A C 1
ATOM 2635 O O . LEU A 1 422 ? 9.491 67.176 33.125 1.00 26.64 402 LEU A O 1
ATOM 2640 N N . ALA A 1 423 ? 10.582 65.272 33.529 1.00 24.38 403 ALA A N 1
ATOM 2641 C CA . ALA A 1 423 ? 9.483 64.436 33.168 1.00 25.06 403 ALA A CA 1
ATOM 2642 C C . ALA A 1 423 ? 8.274 64.668 34.102 1.00 24.87 403 ALA A C 1
ATOM 2643 O O . ALA A 1 423 ? 7.126 64.657 33.683 1.00 23.99 403 ALA A O 1
ATOM 2645 N N . GLN A 1 424 ? 8.555 64.862 35.370 1.00 25.48 404 GLN A N 1
ATOM 2646 C CA . GLN A 1 424 ? 7.493 65.111 36.302 1.00 26.36 404 GLN A CA 1
ATOM 2647 C C . GLN A 1 424 ? 6.742 66.402 35.949 1.00 28.09 404 GLN A C 1
ATOM 2648 O O . GLN A 1 424 ? 5.525 66.420 35.972 1.00 27.57 404 GLN A O 1
ATOM 2654 N N . LYS A 1 425 ? 7.467 67.465 35.604 1.00 31.53 405 LYS A N 1
ATOM 2655 C CA . LYS A 1 425 ? 6.837 68.719 35.137 1.00 32.28 405 LYS A CA 1
ATOM 2656 C C . LYS A 1 425 ? 6.005 68.484 33.890 1.00 32.38 405 LYS A C 1
ATOM 2657 O O . LYS A 1 425 ? 5.021 69.155 33.673 1.00 30.48 405 LYS A O 1
ATOM 2663 N N . GLU A 1 426 ? 6.444 67.569 33.040 1.00 32.08 406 GLU A N 1
ATOM 2664 C CA . GLU A 1 426 ? 5.669 67.212 31.863 1.00 31.23 406 GLU A CA 1
ATOM 2665 C C . GLU A 1 426 ? 4.513 66.262 32.163 1.00 29.46 406 GLU A C 1
ATOM 2666 O O . GLU A 1 426 ? 3.829 65.838 31.238 1.00 32.50 406 GLU A O 1
ATOM 2672 N N . GLY A 1 427 ? 4.298 65.892 33.421 1.00 24.70 407 GLY A N 1
ATOM 2673 C CA . GLY A 1 427 ? 3.199 64.964 33.736 1.00 26.99 407 GLY A CA 1
ATOM 2674 C C . GLY A 1 427 ? 3.501 63.462 33.679 1.00 26.48 407 GLY A C 1
ATOM 2675 O O . GLY A 1 427 ? 2.585 62.659 33.513 1.00 26.83 407 GLY A O 1
ATOM 2676 N N . VAL A 1 428 ? 4.774 63.078 33.826 1.00 25.70 408 VAL A N 1
ATOM 2677 C CA . VAL A 1 428 ? 5.134 61.675 33.984 1.00 28.57 408 VAL A CA 1
ATOM 2678 C C . VAL A 1 428 ? 6.055 61.443 35.200 1.00 26.97 408 VAL A C 1
ATOM 2679 O O . VAL A 1 428 ? 7.131 62.042 35.318 1.00 28.68 408 VAL A O 1
ATOM 2683 N N . TYR A 1 429 ? 5.647 60.567 36.085 1.00 26.78 409 TYR A N 1
ATOM 2684 C CA . TYR A 1 429 ? 6.442 60.251 37.267 1.00 25.97 409 TYR A CA 1
ATOM 2685 C C . TYR A 1 429 ? 7.152 58.909 37.098 1.00 26.33 409 TYR A C 1
ATOM 2686 O O . TYR A 1 429 ? 6.512 57.872 36.863 1.00 29.20 409 TYR A O 1
ATOM 2695 N N . PHE A 1 430 ? 8.483 58.921 37.223 1.00 25.45 410 PHE A N 1
ATOM 2696 C CA . PHE A 1 430 ? 9.264 57.692 37.553 1.00 23.23 410 PHE A CA 1
ATOM 2697 C C . PHE A 1 430 ? 10.210 58.030 38.694 1.00 21.85 410 PHE A C 1
ATOM 2698 O O . PHE A 1 430 ? 10.432 59.193 38.986 1.00 20.65 410 PHE A O 1
ATOM 2706 N N . HIS A 1 431 ? 10.682 57.022 39.402 1.00 21.00 411 HIS A N 1
ATOM 2707 C CA . HIS A 1 431 ? 11.578 57.292 40.524 1.00 24.00 411 HIS A CA 1
ATOM 2708 C C . HIS A 1 431 ? 12.863 57.943 39.999 1.00 23.37 411 HIS A C 1
ATOM 2709 O O . HIS A 1 431 ? 13.396 57.497 38.993 1.00 19.69 411 HIS A O 1
ATOM 2716 N N . PRO A 1 432 ? 13.378 58.970 40.698 1.00 24.84 412 PRO A N 1
ATOM 2717 C CA . PRO A 1 432 ? 14.620 59.650 40.248 1.00 25.32 412 PRO A CA 1
ATOM 2718 C C . PRO A 1 432 ? 15.901 58.793 40.158 1.00 24.08 412 PRO A C 1
ATOM 2719 O O . PRO A 1 432 ? 16.830 59.129 39.435 1.00 26.42 412 PRO A O 1
ATOM 2723 N N . ASN A 1 433 ? 15.993 57.771 40.951 1.00 23.28 413 ASN A N 1
ATOM 2724 C CA . ASN A 1 433 ? 17.123 56.838 40.901 1.00 24.87 413 ASN A CA 1
ATOM 2725 C C . ASN A 1 433 ? 16.926 55.851 39.764 1.00 24.32 413 ASN A C 1
ATOM 2726 O O . ASN A 1 433 ? 15.966 55.060 39.777 1.00 20.27 413 ASN A O 1
ATOM 2731 N N . ALA A 1 434 ? 17.848 55.898 38.815 1.00 23.70 414 ALA A N 1
ATOM 2732 C CA . ALA A 1 434 ? 17.757 55.109 37.590 1.00 26.88 414 ALA A CA 1
ATOM 2733 C C . ALA A 1 434 ? 17.764 53.590 37.833 1.00 27.34 414 ALA A C 1
ATOM 2734 O O . ALA A 1 434 ? 17.338 52.853 36.959 1.00 25.34 414 ALA A O 1
ATOM 2736 N N . LEU A 1 435 ? 18.169 53.151 39.021 1.00 25.09 415 LEU A N 1
ATOM 2737 C CA . LEU A 1 435 ? 18.106 51.736 39.372 1.00 26.47 415 LEU A CA 1
ATOM 2738 C C . LEU A 1 435 ? 16.736 51.295 39.929 1.00 26.74 415 LEU A C 1
ATOM 2739 O O . LEU A 1 435 ? 16.483 50.079 40.064 1.00 25.19 415 LEU A O 1
ATOM 2744 N N . GLU A 1 436 ? 15.844 52.230 40.227 1.00 26.01 416 GLU A N 1
ATOM 2745 C CA . GLU A 1 436 ? 14.481 51.844 40.631 1.00 26.45 416 GLU A CA 1
ATOM 2746 C C . GLU A 1 436 ? 13.639 51.581 39.386 1.00 26.02 416 GLU A C 1
ATOM 2747 O O . GLU A 1 436 ? 13.486 52.435 38.536 1.00 23.31 416 GLU A O 1
ATOM 2753 N N . PRO A 1 437 ? 13.097 50.357 39.258 1.00 25.57 417 PRO A N 1
ATOM 2754 C CA . PRO A 1 437 ? 12.396 50.021 38.010 1.00 22.86 417 PRO A CA 1
ATOM 2755 C C . PRO A 1 437 ? 11.038 50.668 37.868 1.00 22.32 417 PRO A C 1
ATOM 2756 O O . PRO A 1 437 ? 10.485 51.184 38.811 1.00 21.62 417 PRO A O 1
ATOM 2760 N N . TRP A 1 438 ? 10.547 50.662 36.637 1.00 23.91 418 TRP A N 1
ATOM 2761 C CA . TRP A 1 438 ? 9.154 50.925 36.335 1.00 23.18 418 TRP A CA 1
ATOM 2762 C C . TRP A 1 438 ? 8.325 49.627 36.461 1.00 22.60 418 TRP A C 1
ATOM 2763 O O . TRP A 1 438 ? 8.804 48.517 36.137 1.00 21.13 418 TRP A O 1
ATOM 2774 N N . PHE A 1 439 ? 7.071 49.777 36.883 1.00 23.59 419 PHE A N 1
ATOM 2775 C CA . PHE A 1 439 ? 6.103 48.678 36.978 1.00 22.45 419 PHE A CA 1
ATOM 2776 C C . PHE A 1 439 ? 4.817 48.983 36.197 1.00 24.06 419 PHE A C 1
ATOM 2777 O O . PHE A 1 439 ? 3.935 49.701 36.680 1.00 25.14 419 PHE A O 1
ATOM 2785 N N . LEU A 1 440 ? 4.746 48.506 34.961 1.00 25.07 420 LEU A N 1
ATOM 2786 C CA . LEU A 1 440 ? 3.611 48.803 34.126 1.00 25.11 420 LEU A CA 1
ATOM 2787 C C . LEU A 1 440 ? 2.410 47.950 34.494 1.00 25.87 420 LEU A C 1
ATOM 2788 O O . LEU A 1 440 ? 2.530 46.894 35.132 1.00 28.61 420 LEU A O 1
ATOM 2793 N N . SER A 1 441 ? 1.248 48.401 34.067 1.00 26.23 421 SER A N 1
ATOM 2794 C CA . SER A 1 441 ? -0.039 47.788 34.405 1.00 27.20 421 SER A CA 1
ATOM 2795 C C . SER A 1 441 ? -0.913 47.716 33.163 1.00 30.75 421 SER A C 1
ATOM 2796 O O . SER A 1 441 ? -0.563 48.286 32.126 1.00 31.62 421 SER A O 1
ATOM 2799 N N . THR A 1 442 ? -2.049 47.019 33.247 1.00 31.19 422 THR A N 1
ATOM 2800 C CA . THR A 1 442 ? -2.958 46.987 32.106 1.00 30.65 422 THR A CA 1
ATOM 2801 C C . THR A 1 442 ? -3.555 48.360 31.873 1.00 29.26 422 THR A C 1
ATOM 2802 O O . THR A 1 442 ? -4.113 48.610 30.812 1.00 35.20 422 THR A O 1
ATOM 2806 N N . ALA A 1 443 ? -3.455 49.255 32.844 1.00 26.90 423 ALA A N 1
ATOM 2807 C CA . ALA A 1 443 ? -3.942 50.612 32.642 1.00 27.39 423 ALA A CA 1
ATOM 2808 C C . ALA A 1 443 ? -2.940 51.472 31.846 1.00 30.33 423 ALA A C 1
ATOM 2809 O O . ALA A 1 443 ? -3.283 52.594 31.450 1.00 31.84 423 ALA A O 1
ATOM 2811 N N . HIS A 1 444 ? -1.719 50.967 31.610 1.00 26.39 424 HIS A N 1
ATOM 2812 C CA . HIS A 1 444 ? -0.788 51.651 30.695 1.00 26.81 424 HIS A CA 1
ATOM 2813 C C . HIS A 1 444 ? -1.081 51.238 29.249 1.00 27.76 424 HIS A C 1
ATOM 2814 O O . HIS A 1 444 ? -0.377 50.441 28.670 1.00 27.70 424 HIS A O 1
ATOM 2821 N N . THR A 1 445 ? -2.162 51.800 28.694 1.00 31.38 425 THR A N 1
ATOM 2822 C CA . THR A 1 445 ? -2.632 51.476 27.340 1.00 30.13 425 THR A CA 1
ATOM 2823 C C . THR A 1 445 ? -1.696 52.081 26.311 1.00 30.24 425 THR A C 1
ATOM 2824 O O . THR A 1 445 ? -0.870 52.956 26.643 1.00 31.88 425 THR A O 1
ATOM 2828 N N . ARG A 1 446 ? -1.879 51.678 25.056 1.00 30.22 426 ARG A N 1
ATOM 2829 C CA . ARG A 1 446 ? -1.148 52.250 23.944 1.00 34.99 426 ARG A CA 1
ATOM 2830 C C . ARG A 1 446 ? -1.282 53.795 23.908 1.00 32.53 426 ARG A C 1
ATOM 2831 O O . ARG A 1 446 ? -0.286 54.467 23.664 1.00 33.49 426 ARG A O 1
ATOM 2839 N N . ASP A 1 447 ? -2.465 54.350 24.188 1.00 30.06 427 ASP A N 1
ATOM 2840 C CA . ASP A 1 447 ? -2.606 55.806 24.217 1.00 33.95 427 ASP A CA 1
ATOM 2841 C C . ASP A 1 447 ? -1.868 56.440 25.414 1.00 31.27 427 ASP A C 1
ATOM 2842 O O . ASP A 1 447 ? -1.320 57.524 25.284 1.00 29.83 427 ASP A O 1
ATOM 2847 N N . VAL A 1 448 ? -1.821 55.755 26.552 1.00 28.10 428 VAL A N 1
ATOM 2848 C CA . VAL A 1 448 ? -1.065 56.280 27.674 1.00 28.56 428 VAL A CA 1
ATOM 2849 C C . VAL A 1 448 ? 0.426 56.310 27.330 1.00 24.22 428 VAL A C 1
ATOM 2850 O O . VAL A 1 448 ? 1.093 57.292 27.558 1.00 26.80 428 VAL A O 1
ATOM 2854 N N . ILE A 1 449 ? 0.907 55.246 26.724 1.00 24.54 429 ILE A N 1
ATOM 2855 C CA . ILE A 1 449 ? 2.303 55.115 26.361 1.00 24.74 429 ILE A CA 1
ATOM 2856 C C . ILE A 1 449 ? 2.689 56.142 25.306 1.00 28.42 429 ILE A C 1
ATOM 2857 O O . ILE A 1 449 ? 3.759 56.748 25.401 1.00 30.62 429 ILE A O 1
ATOM 2862 N N . ASP A 1 450 ? 1.832 56.356 24.301 1.00 29.94 430 ASP A N 1
ATOM 2863 C CA . ASP A 1 450 ? 2.064 57.433 23.325 1.00 35.22 430 ASP A CA 1
ATOM 2864 C C . ASP A 1 450 ? 2.182 58.797 24.031 1.00 33.42 430 ASP A C 1
ATOM 2865 O O . ASP A 1 450 ? 3.081 59.564 23.724 1.00 38.56 430 ASP A O 1
ATOM 2870 N N . LYS A 1 451 ? 1.314 59.083 24.996 1.00 34.30 431 LYS A N 1
ATOM 2871 C CA . LYS A 1 451 ? 1.496 60.309 25.796 1.00 35.88 431 LYS A CA 1
ATOM 2872 C C . LYS A 1 451 ? 2.832 60.332 26.545 1.00 32.27 431 LYS A C 1
ATOM 2873 O O . LYS A 1 451 ? 3.477 61.373 26.640 1.00 32.22 431 LYS A O 1
ATOM 2879 N N . VAL A 1 452 ? 3.251 59.194 27.089 1.00 31.58 432 VAL A N 1
ATOM 2880 C CA . VAL A 1 452 ? 4.502 59.153 27.872 1.00 31.45 432 VAL A CA 1
ATOM 2881 C C . VAL A 1 452 ? 5.654 59.483 26.964 1.00 31.50 432 VAL A C 1
ATOM 2882 O O . VAL A 1 452 ? 6.559 60.217 27.324 1.00 34.42 432 VAL A O 1
ATOM 2886 N N . ALA A 1 453 ? 5.600 58.945 25.754 1.00 28.70 433 ALA A N 1
ATOM 2887 C CA . ALA A 1 453 ? 6.596 59.239 24.749 1.00 29.95 433 ALA A CA 1
ATOM 2888 C C . ALA A 1 453 ? 6.737 60.743 24.513 1.00 26.97 433 ALA A C 1
ATOM 2889 O O . ALA A 1 453 ? 7.827 61.261 24.469 1.00 25.28 433 ALA A O 1
ATOM 2891 N N . GLY A 1 454 ? 5.631 61.427 24.277 1.00 29.43 434 GLY A N 1
ATOM 2892 C CA . GLY A 1 454 ? 5.672 62.899 24.037 1.00 31.61 434 GLY A CA 1
ATOM 2893 C C . GLY A 1 454 ? 6.279 63.622 25.212 1.00 28.15 434 GLY A C 1
ATOM 2894 O O . GLY A 1 454 ? 7.163 64.448 25.057 1.00 30.30 434 GLY A O 1
ATOM 2895 N N . ALA A 1 455 ? 5.857 63.236 26.410 1.00 29.94 435 ALA A N 1
ATOM 2896 C CA . ALA A 1 455 ? 6.402 63.817 27.632 1.00 26.37 435 ALA A CA 1
ATOM 2897 C C . ALA A 1 455 ? 7.883 63.567 27.794 1.00 26.25 435 ALA A C 1
ATOM 2898 O O . ALA A 1 455 ? 8.642 64.461 28.207 1.00 31.09 435 ALA A O 1
ATOM 2900 N N . LEU A 1 456 ? 8.335 62.356 27.496 1.00 27.81 436 LEU A N 1
ATOM 2901 C CA . LEU A 1 456 ? 9.762 62.046 27.622 1.00 26.68 436 LEU A CA 1
ATOM 2902 C C . LEU A 1 456 ? 10.591 62.805 26.620 1.00 25.13 436 LEU A C 1
ATOM 2903 O O . LEU A 1 456 ? 11.727 63.184 26.911 1.00 24.46 436 LEU A O 1
ATOM 2908 N N . GLN A 1 457 ? 10.083 62.920 25.396 1.00 25.79 437 GLN A N 1
ATOM 2909 C CA . GLN A 1 457 ? 10.787 63.665 24.360 1.00 28.93 437 GLN A CA 1
ATOM 2910 C C . GLN A 1 457 ? 10.892 65.158 24.751 1.00 30.37 437 GLN A C 1
ATOM 2911 O O . GLN A 1 457 ? 11.955 65.756 24.627 1.00 29.36 437 GLN A O 1
ATOM 2917 N N . ARG A 1 458 ? 9.779 65.739 25.177 1.00 30.94 438 ARG A N 1
ATOM 2918 C CA . ARG A 1 458 ? 9.792 67.114 25.672 1.00 35.09 438 ARG A CA 1
ATOM 2919 C C . ARG A 1 458 ? 10.812 67.247 26.819 1.00 34.24 438 ARG A C 1
ATOM 2920 O O . ARG A 1 458 ? 11.475 68.267 26.922 1.00 34.35 438 ARG A O 1
ATOM 2928 N N . SER A 1 459 ? 10.950 66.202 27.652 1.00 31.33 439 SER A N 1
ATOM 2929 C CA . SER A 1 459 ? 11.907 66.234 28.782 1.00 29.62 439 SER A CA 1
ATOM 2930 C C . SER A 1 459 ? 13.352 66.200 28.300 1.00 30.36 439 SER A C 1
ATOM 2931 O O . SER A 1 459 ? 14.195 66.929 28.824 1.00 33.75 439 SER A O 1
ATOM 2934 N N . LEU A 1 460 ? 13.650 65.301 27.356 1.00 28.07 440 LEU A N 1
ATOM 2935 C CA . LEU A 1 460 ? 15.019 65.078 26.885 1.00 24.97 440 LEU A CA 1
ATOM 2936 C C . LEU A 1 460 ? 15.573 66.287 26.191 1.00 24.89 440 LEU A C 1
ATOM 2937 O O . LEU A 1 460 ? 16.693 66.682 26.432 1.00 21.66 440 LEU A O 1
ATOM 2942 N N . VAL A 1 461 ? 14.759 66.878 25.348 1.00 26.66 441 VAL A N 1
ATOM 2943 C CA . VAL A 1 461 ? 15.085 68.153 24.709 1.00 31.49 441 VAL A CA 1
ATOM 2944 C C . VAL A 1 461 ? 15.455 69.224 25.716 1.00 30.34 441 VAL A C 1
ATOM 2945 O O . VAL A 1 461 ? 16.286 70.056 25.450 1.00 34.21 441 VAL A O 1
ATOM 2949 N N . GLY A 1 462 ? 14.837 69.178 26.893 1.00 34.72 442 GLY A N 1
ATOM 2950 C CA . GLY A 1 462 ? 15.146 70.130 27.954 1.00 30.07 442 GLY A CA 1
ATOM 2951 C C . GLY A 1 462 ? 16.366 69.809 28.763 1.00 29.02 442 GLY A C 1
ATOM 2952 O O . GLY A 1 462 ? 16.718 70.573 29.656 1.00 27.49 442 GLY A O 1
ATOM 2953 N N . LEU A 1 463 ? 16.969 68.641 28.525 1.00 29.17 443 LEU A N 1
ATOM 2954 C CA . LEU A 1 463 ? 18.060 68.107 29.363 1.00 26.12 443 LEU A CA 1
ATOM 2955 C C . LEU A 1 463 ? 19.409 68.548 28.839 1.00 26.08 443 LEU A C 1
ATOM 2956 O O . LEU A 1 463 ? 20.261 68.856 29.626 1.00 28.16 443 LEU A O 1
ATOM 2961 N N . LEU B 1 59 ? -13.950 25.679 65.542 1.00 58.99 39 LEU B N 1
ATOM 2962 C CA . LEU B 1 59 ? -14.446 27.069 65.221 1.00 60.51 39 LEU B CA 1
ATOM 2963 C C . LEU B 1 59 ? -13.787 27.700 63.994 1.00 61.13 39 LEU B C 1
ATOM 2964 O O . LEU B 1 59 ? -12.665 28.213 64.063 1.00 68.12 39 LEU B O 1
ATOM 2969 N N . VAL B 1 60 ? -14.523 27.706 62.881 1.00 56.85 40 VAL B N 1
ATOM 2970 C CA . VAL B 1 60 ? -14.116 28.401 61.666 1.00 51.10 40 VAL B CA 1
ATOM 2971 C C . VAL B 1 60 ? -15.099 29.548 61.444 1.00 46.69 40 VAL B C 1
ATOM 2972 O O . VAL B 1 60 ? -16.305 29.351 61.384 1.00 41.50 40 VAL B O 1
ATOM 2976 N N . VAL B 1 61 ? -14.565 30.754 61.299 1.00 48.38 41 VAL B N 1
ATOM 2977 C CA . VAL B 1 61 ? -15.370 31.965 61.177 1.00 40.65 41 VAL B CA 1
ATOM 2978 C C . VAL B 1 61 ? -15.908 32.139 59.766 1.00 40.10 41 VAL B C 1
ATOM 2979 O O . VAL B 1 61 ? -15.178 31.959 58.777 1.00 41.28 41 VAL B O 1
ATOM 2983 N N . ARG B 1 62 ? -17.165 32.571 59.687 1.00 42.45 42 ARG B N 1
ATOM 2984 C CA . ARG B 1 62 ? -17.824 32.960 58.439 1.00 44.64 42 ARG B CA 1
ATOM 2985 C C . ARG B 1 62 ? -17.948 34.472 58.350 1.00 46.67 42 ARG B C 1
ATOM 2986 O O . ARG B 1 62 ? -17.658 35.074 57.327 1.00 49.73 42 ARG B O 1
ATOM 2994 N N . SER B 1 63 ? -18.397 35.094 59.425 1.00 47.70 43 SER B N 1
ATOM 2995 C CA . SER B 1 63 ? -18.427 36.537 59.476 1.00 40.98 43 SER B CA 1
ATOM 2996 C C . SER B 1 63 ? -18.443 37.018 60.929 1.00 37.13 43 SER B C 1
ATOM 2997 O O . SER B 1 63 ? -18.502 36.219 61.878 1.00 33.41 43 SER B O 1
ATOM 3000 N N . ALA B 1 64 ? -18.371 38.333 61.103 1.00 34.27 44 ALA B N 1
ATOM 3001 C CA . ALA B 1 64 ? -18.301 38.897 62.425 1.00 33.40 44 ALA B CA 1
ATOM 3002 C C . ALA B 1 64 ? -18.810 40.321 62.392 1.00 33.18 44 ALA B C 1
ATOM 3003 O O . ALA B 1 64 ? -18.640 41.035 61.414 1.00 32.75 44 ALA B O 1
ATOM 3005 N N . GLY B 1 65 ? -19.418 40.752 63.486 1.00 34.77 45 GLY B N 1
ATOM 3006 C CA . GLY B 1 65 ? -19.977 42.104 63.571 1.00 30.95 45 GLY B CA 1
ATOM 3007 C C . GLY B 1 65 ? -20.230 42.360 65.035 1.00 29.86 45 GLY B C 1
ATOM 3008 O O . GLY B 1 65 ? -20.724 41.472 65.728 1.00 29.23 45 GLY B O 1
ATOM 3009 N N . GLY B 1 66 ? -19.888 43.549 65.510 1.00 27.49 46 GLY B N 1
ATOM 3010 C CA . GLY B 1 66 ? -20.012 43.866 66.920 1.00 29.03 46 GLY B CA 1
ATOM 3011 C C . GLY B 1 66 ? -19.159 42.952 67.780 1.00 33.10 46 GLY B C 1
ATOM 3012 O O . GLY B 1 66 ? -17.933 42.908 67.606 1.00 30.43 46 GLY B O 1
ATOM 3013 N N . CYS B 1 67 ? -19.783 42.227 68.708 1.00 32.76 47 CYS B N 1
ATOM 3014 C CA . CYS B 1 67 ? -19.051 41.277 69.538 1.00 41.03 47 CYS B CA 1
ATOM 3015 C C . CYS B 1 67 ? -19.370 39.855 69.133 1.00 39.29 47 CYS B C 1
ATOM 3016 O O . CYS B 1 67 ? -19.060 38.915 69.870 1.00 36.68 47 CYS B O 1
ATOM 3019 N N . LEU B 1 68 ? -19.939 39.683 67.942 1.00 41.21 48 LEU B N 1
ATOM 3020 C CA . LEU B 1 68 ? -20.437 38.368 67.535 1.00 43.34 48 LEU B CA 1
ATOM 3021 C C . LEU B 1 68 ? -19.659 37.783 66.401 1.00 39.12 48 LEU B C 1
ATOM 3022 O O . LEU B 1 68 ? -19.377 38.469 65.427 1.00 42.60 48 LEU B O 1
ATOM 3027 N N . LEU B 1 69 ? -19.380 36.487 66.512 1.00 38.02 49 LEU B N 1
ATOM 3028 C CA . LEU B 1 69 ? -18.889 35.677 65.411 1.00 37.64 49 LEU B CA 1
ATOM 3029 C C . LEU B 1 69 ? -20.015 34.818 64.875 1.00 38.81 49 LEU B C 1
ATOM 3030 O O . LEU B 1 69 ? -20.869 34.394 65.636 1.00 38.45 49 LEU B O 1
ATOM 3035 N N . ARG B 1 70 ? -19.989 34.562 63.567 1.00 41.79 50 ARG B N 1
ATOM 3036 C CA . ARG B 1 70 ? -20.802 33.526 62.954 1.00 47.20 50 ARG B CA 1
ATOM 3037 C C . ARG B 1 70 ? -19.850 32.453 62.428 1.00 49.19 50 ARG B C 1
ATOM 3038 O O . ARG B 1 70 ? -18.966 32.787 61.657 1.00 55.80 50 ARG B O 1
ATOM 3046 N N . ASP B 1 71 ? -20.042 31.218 62.903 1.00 48.40 51 ASP B N 1
ATOM 3047 C CA . ASP B 1 71 ? -19.428 29.936 62.504 1.00 56.56 51 ASP B CA 1
ATOM 3048 C C . ASP B 1 71 ? -19.871 29.536 61.109 1.00 63.02 51 ASP B C 1
ATOM 3049 O O . ASP B 1 71 ? -20.835 30.092 60.589 1.00 66.35 51 ASP B O 1
ATOM 3054 N N . VAL B 1 72 ? -19.139 28.605 60.489 1.00 59.76 52 VAL B N 1
ATOM 3055 C CA . VAL B 1 72 ? -19.533 28.048 59.187 1.00 65.27 52 VAL B CA 1
ATOM 3056 C C . VAL B 1 72 ? -20.776 27.164 59.289 1.00 68.76 52 VAL B C 1
ATOM 3057 O O . VAL B 1 72 ? -21.306 26.740 58.268 1.00 62.94 52 VAL B O 1
ATOM 3061 N N . GLU B 1 73 ? -21.209 26.878 60.521 1.00 72.46 53 GLU B N 1
ATOM 3062 C CA . GLU B 1 73 ? -22.489 26.232 60.794 1.00 73.81 53 GLU B CA 1
ATOM 3063 C C . GLU B 1 73 ? -23.590 27.265 60.975 1.00 68.56 53 GLU B C 1
ATOM 3064 O O . GLU B 1 73 ? -24.695 26.925 61.363 1.00 64.52 53 GLU B O 1
ATOM 3070 N N . ASP B 1 74 ? -23.293 28.524 60.684 1.00 76.03 54 ASP B N 1
ATOM 3071 C CA . ASP B 1 74 ? -24.169 29.658 61.036 1.00 82.86 54 ASP B CA 1
ATOM 3072 C C . ASP B 1 74 ? -24.511 29.764 62.536 1.00 78.58 54 ASP B C 1
ATOM 3073 O O . ASP B 1 74 ? -25.496 30.415 62.896 1.00 78.27 54 ASP B O 1
ATOM 3078 N N . GLY B 1 75 ? -23.709 29.138 63.403 1.00 75.01 55 GLY B N 1
ATOM 3079 C CA . GLY B 1 75 ? -23.839 29.351 64.846 1.00 67.89 55 GLY B CA 1
ATOM 3080 C C . GLY B 1 75 ? -23.374 30.755 65.198 1.00 66.46 55 GLY B C 1
ATOM 3081 O O . GLY B 1 75 ? -22.525 31.322 64.486 1.00 68.61 55 GLY B O 1
ATOM 3082 N N . GLU B 1 76 ? -23.930 31.338 66.264 1.00 59.11 56 GLU B N 1
ATOM 3083 C CA . GLU B 1 76 ? -23.498 32.666 66.722 1.00 61.29 56 GLU B CA 1
ATOM 3084 C C . GLU B 1 76 ? -22.783 32.572 68.055 1.00 58.64 56 GLU B C 1
ATOM 3085 O O . GLU B 1 76 ? -23.180 31.809 68.918 1.00 53.07 56 GLU B O 1
ATOM 3091 N N . ILE B 1 77 ? -21.678 33.311 68.182 1.00 54.36 57 ILE B N 1
ATOM 3092 C CA . ILE B 1 77 ? -20.792 33.174 69.326 1.00 45.50 57 ILE B CA 1
ATOM 3093 C C . ILE B 1 77 ? -20.384 34.591 69.807 1.00 44.46 57 ILE B C 1
ATOM 3094 O O . ILE B 1 77 ? -19.944 35.437 69.010 1.00 35.20 57 ILE B O 1
ATOM 3099 N N . ILE B 1 78 ? -20.535 34.854 71.107 1.00 40.54 58 ILE B N 1
ATOM 3100 C CA . ILE B 1 78 ? -20.042 36.104 71.676 1.00 36.82 58 ILE B CA 1
ATOM 3101 C C . ILE B 1 78 ? -18.555 35.928 71.868 1.00 35.42 58 ILE B C 1
ATOM 3102 O O . ILE B 1 78 ? -18.122 34.925 72.455 1.00 37.26 58 ILE B O 1
ATOM 3107 N N . ASP B 1 79 ? -17.795 36.889 71.346 1.00 31.39 59 ASP B N 1
ATOM 3108 C CA . ASP B 1 79 ? -16.303 36.817 71.327 1.00 31.40 59 ASP B CA 1
ATOM 3109 C C . ASP B 1 79 ? -15.743 37.722 72.423 1.00 29.63 59 ASP B C 1
ATOM 3110 O O . ASP B 1 79 ? -16.010 38.953 72.432 1.00 29.39 59 ASP B O 1
ATOM 3115 N N . LEU B 1 80 ? -15.015 37.123 73.353 1.00 27.68 60 LEU B N 1
ATOM 3116 C CA . LEU B 1 80 ? -14.311 37.859 74.402 1.00 29.47 60 LEU B CA 1
ATOM 3117 C C . LEU B 1 80 ? -12.847 38.182 74.050 1.00 27.72 60 LEU B C 1
ATOM 3118 O O . LEU B 1 80 ? -12.199 39.014 74.706 1.00 27.50 60 LEU B O 1
ATOM 3123 N N . ASN B 1 81 ? -12.365 37.542 73.009 1.00 30.38 61 ASN B N 1
ATOM 3124 C CA . ASN B 1 81 ? -10.983 37.684 72.567 1.00 32.21 61 ASN B CA 1
ATOM 3125 C C . ASN B 1 81 ? -10.849 38.871 71.585 1.00 32.03 61 ASN B C 1
ATOM 3126 O O . ASN B 1 81 ? -9.887 39.647 71.635 1.00 26.88 61 ASN B O 1
ATOM 3131 N N . MET B 1 82 ? -11.832 39.000 70.699 1.00 30.00 62 MET B N 1
ATOM 3132 C CA . MET B 1 82 ? -11.925 40.126 69.802 1.00 28.13 62 MET B CA 1
ATOM 3133 C C . MET B 1 82 ? -10.664 40.326 68.971 1.00 25.18 62 MET B C 1
ATOM 3134 O O . MET B 1 82 ? -10.233 41.452 68.729 1.00 23.85 62 MET B O 1
ATOM 3139 N N . GLY B 1 83 ? -10.070 39.229 68.534 1.00 24.86 63 GLY B N 1
ATOM 3140 C CA . GLY B 1 83 ? -8.975 39.341 67.601 1.00 25.66 63 GLY B CA 1
ATOM 3141 C C . GLY B 1 83 ? -7.753 39.933 68.220 1.00 25.28 63 GLY B C 1
ATOM 3142 O O . GLY B 1 83 ? -6.908 40.473 67.511 1.00 23.15 63 GLY B O 1
ATOM 3143 N N . TYR B 1 84 ? -7.649 39.816 69.535 1.00 26.01 64 TYR B N 1
ATOM 3144 C CA . TYR B 1 84 ? -6.424 40.133 70.262 1.00 28.71 64 TYR B CA 1
ATOM 3145 C C . TYR B 1 84 ? -6.067 41.613 70.303 1.00 28.25 64 TYR B C 1
ATOM 3146 O O . TYR B 1 84 ? -4.881 41.978 70.379 1.00 24.56 64 TYR B O 1
ATOM 3155 N N . GLY B 1 85 ? -7.064 42.484 70.290 1.00 27.64 65 GLY B N 1
ATOM 3156 C CA . GLY B 1 85 ? -6.823 43.852 70.756 1.00 25.01 65 GLY B CA 1
ATOM 3157 C C . GLY B 1 85 ? -7.193 45.065 69.959 1.00 25.13 65 GLY B C 1
ATOM 3158 O O . GLY B 1 85 ? -7.330 46.136 70.550 1.00 27.37 65 GLY B O 1
ATOM 3159 N N . PRO B 1 86 ? -7.329 44.950 68.633 1.00 25.58 66 PRO B N 1
ATOM 3160 C CA . PRO B 1 86 ? -7.548 46.189 67.877 1.00 26.26 66 PRO B CA 1
ATOM 3161 C C . PRO B 1 86 ? -8.975 46.797 67.924 1.00 27.31 66 PRO B C 1
ATOM 3162 O O . PRO B 1 86 ? -9.146 47.983 67.578 1.00 27.96 66 PRO B O 1
ATOM 3166 N N . HIS B 1 87 ? -9.963 46.014 68.311 1.00 26.33 67 HIS B N 1
ATOM 3167 C CA . HIS B 1 87 ? -11.362 46.386 68.070 1.00 28.00 67 HIS B CA 1
ATOM 3168 C C . HIS B 1 87 ? -12.061 47.014 69.266 1.00 26.88 67 HIS B C 1
ATOM 3169 O O . HIS B 1 87 ? -12.880 46.382 69.933 1.00 26.62 67 HIS B O 1
ATOM 3176 N N . LEU B 1 88 ? -11.703 48.257 69.533 1.00 24.50 68 LEU B N 1
ATOM 3177 C CA . LEU B 1 88 ? -12.244 48.994 70.678 1.00 25.71 68 LEU B CA 1
ATOM 3178 C C . LEU B 1 88 ? -13.748 49.185 70.565 1.00 24.39 68 LEU B C 1
ATOM 3179 O O . LEU B 1 88 ? -14.425 49.262 71.566 1.00 22.23 68 LEU B O 1
ATOM 3184 N N . PHE B 1 89 ? -14.243 49.288 69.339 1.00 26.89 69 PHE B N 1
ATOM 3185 C CA . PHE B 1 89 ? -15.655 49.494 69.116 1.00 29.56 69 PHE B CA 1
ATOM 3186 C C . PHE B 1 89 ? -16.329 48.253 68.558 1.00 30.35 69 PHE B C 1
ATOM 3187 O O . PHE B 1 89 ? -17.431 48.343 68.044 1.00 33.79 69 PHE B O 1
ATOM 3195 N N . GLY B 1 90 ? -15.654 47.106 68.604 1.00 31.98 70 GLY B N 1
ATOM 3196 C CA . GLY B 1 90 ? -16.220 45.886 68.053 1.00 30.69 70 GLY B CA 1
ATOM 3197 C C . GLY B 1 90 ? -15.914 45.685 66.580 1.00 30.04 70 GLY B C 1
ATOM 3198 O O . GLY B 1 90 ? -15.261 46.527 65.922 1.00 33.32 70 GLY B O 1
ATOM 3199 N N . TYR B 1 91 ? -16.386 44.564 66.063 1.00 27.59 71 TYR B N 1
ATOM 3200 C CA . TYR B 1 91 ? -16.125 44.158 64.680 1.00 28.34 71 TYR B CA 1
ATOM 3201 C C . TYR B 1 91 ? -16.983 44.941 63.744 1.00 31.40 71 TYR B C 1
ATOM 3202 O O . TYR B 1 91 ? -18.057 45.407 64.129 1.00 33.80 71 TYR B O 1
ATOM 3211 N N . ALA B 1 92 ? -16.548 45.050 62.496 1.00 34.50 72 ALA B N 1
ATOM 3212 C CA . ALA B 1 92 ? -17.303 45.743 61.446 1.00 34.54 72 ALA B CA 1
ATOM 3213 C C . ALA B 1 92 ? -17.753 47.163 61.830 1.00 37.26 72 ALA B C 1
ATOM 3214 O O . ALA B 1 92 ? -18.897 47.525 61.617 1.00 34.40 72 ALA B O 1
ATOM 3216 N N . ASP B 1 93 ? -16.847 47.949 62.385 1.00 39.20 73 ASP B N 1
ATOM 3217 C CA . ASP B 1 93 ? -17.122 49.342 62.732 1.00 40.50 73 ASP B CA 1
ATOM 3218 C C . ASP B 1 93 ? -17.236 50.116 61.435 1.00 42.52 73 ASP B C 1
ATOM 3219 O O . ASP B 1 93 ? -16.255 50.266 60.699 1.00 36.40 73 ASP B O 1
ATOM 3224 N N . ARG B 1 94 ? -18.431 50.611 61.153 1.00 45.52 74 ARG B N 1
ATOM 3225 C CA . ARG B 1 94 ? -18.723 51.229 59.864 1.00 50.47 74 ARG B CA 1
ATOM 3226 C C . ARG B 1 94 ? -17.981 52.558 59.675 1.00 47.96 74 ARG B C 1
ATOM 3227 O O . ARG B 1 94 ? -17.516 52.892 58.582 1.00 39.96 74 ARG B O 1
ATOM 3235 N N . GLU B 1 95 ? -17.827 53.335 60.719 1.00 45.33 75 GLU B N 1
ATOM 3236 C CA . GLU B 1 95 ? -17.077 54.559 60.508 1.00 45.33 75 GLU B CA 1
ATOM 3237 C C . GLU B 1 95 ? -15.720 54.288 59.915 1.00 43.45 75 GLU B C 1
ATOM 3238 O O . GLU B 1 95 ? -15.194 55.098 59.181 1.00 42.97 75 GLU B O 1
ATOM 3244 N N . VAL B 1 96 ? -15.084 53.252 60.424 1.00 40.62 76 VAL B N 1
ATOM 3245 C CA . VAL B 1 96 ? -13.700 52.965 60.068 1.00 40.38 76 VAL B CA 1
ATOM 3246 C C . VAL B 1 96 ? -13.662 52.239 58.728 1.00 39.74 76 VAL B C 1
ATOM 3247 O O . VAL B 1 96 ? -12.908 52.622 57.865 1.00 40.88 76 VAL B O 1
ATOM 3251 N N . LEU B 1 97 ? -14.548 51.274 58.539 1.00 41.23 77 LEU B N 1
ATOM 3252 C CA . LEU B 1 97 ? -14.802 50.603 57.233 1.00 49.66 77 LEU B CA 1
ATOM 3253 C C . LEU B 1 97 ? -15.024 51.545 56.078 1.00 49.95 77 LEU B C 1
ATOM 3254 O O . LEU B 1 97 ? -14.432 51.397 55.018 1.00 52.00 77 LEU B O 1
ATOM 3259 N N . ASP B 1 98 ? -15.962 52.462 56.269 1.00 49.67 78 ASP B N 1
ATOM 3260 C CA . ASP B 1 98 ? -16.355 53.372 55.205 1.00 50.23 78 ASP B CA 1
ATOM 3261 C C . ASP B 1 98 ? -15.143 54.171 54.769 1.00 46.09 78 ASP B C 1
ATOM 3262 O O . ASP B 1 98 ? -14.930 54.377 53.584 1.00 52.20 78 ASP B O 1
ATOM 3267 N N . ALA B 1 99 ? -14.355 54.634 55.726 1.00 40.91 79 ALA B N 1
ATOM 3268 C CA . ALA B 1 99 ? -13.158 55.400 55.406 1.00 40.05 79 ALA B CA 1
ATOM 3269 C C . ALA B 1 99 ? -12.107 54.568 54.632 1.00 39.54 79 ALA B C 1
ATOM 3270 O O . ALA B 1 99 ? -11.498 55.057 53.686 1.00 43.45 79 ALA B O 1
ATOM 3272 N N . VAL B 1 100 ? -11.877 53.342 55.059 1.00 37.93 80 VAL B N 1
ATOM 3273 C CA . VAL B 1 100 ? -10.858 52.509 54.425 1.00 41.95 80 VAL B CA 1
ATOM 3274 C C . VAL B 1 100 ? -11.302 52.116 52.992 1.00 44.36 80 VAL B C 1
ATOM 3275 O O . VAL B 1 100 ? -10.520 52.187 52.052 1.00 44.58 80 VAL B O 1
ATOM 3279 N N . ALA B 1 101 ? -12.573 51.755 52.827 1.00 43.56 81 ALA B N 1
ATOM 3280 C CA . ALA B 1 101 ? -13.121 51.466 51.514 1.00 43.53 81 ALA B CA 1
ATOM 3281 C C . ALA B 1 101 ? -13.015 52.673 50.597 1.00 43.04 81 ALA B C 1
ATOM 3282 O O . ALA B 1 101 ? -12.699 52.554 49.425 1.00 42.77 81 ALA B O 1
ATOM 3284 N N . ASP B 1 102 ? -13.323 53.831 51.130 1.00 38.09 82 ASP B N 1
ATOM 3285 C CA . ASP B 1 102 ? -13.225 55.047 50.375 1.00 38.78 82 ASP B CA 1
ATOM 3286 C C . ASP B 1 102 ? -11.796 55.279 49.886 1.00 42.77 82 ASP B C 1
ATOM 3287 O O . ASP B 1 102 ? -11.584 55.672 48.746 1.00 48.02 82 ASP B O 1
ATOM 3292 N N . GLN B 1 103 ? -10.807 54.973 50.715 1.00 38.17 83 GLN B N 1
ATOM 3293 C CA . GLN B 1 103 ? -9.425 55.131 50.289 1.00 36.32 83 GLN B CA 1
ATOM 3294 C C . GLN B 1 103 ? -9.024 54.128 49.198 1.00 36.87 83 GLN B C 1
ATOM 3295 O O . GLN B 1 103 ? -8.185 54.447 48.350 1.00 38.20 83 GLN B O 1
ATOM 3301 N N . PHE B 1 104 ? -9.587 52.926 49.232 1.00 37.71 84 PHE B N 1
ATOM 3302 C CA . PHE B 1 104 ? -9.367 51.979 48.147 1.00 42.99 84 PHE B CA 1
ATOM 3303 C C . PHE B 1 104 ? -9.879 52.549 46.814 1.00 43.23 84 PHE B C 1
ATOM 3304 O O . PHE B 1 104 ? -9.254 52.379 45.781 1.00 41.45 84 PHE B O 1
ATOM 3312 N N . ALA B 1 105 ? -11.009 53.234 46.863 1.00 42.76 85 ALA B N 1
ATOM 3313 C CA . ALA B 1 105 ? -11.588 53.838 45.682 1.00 42.33 85 ALA B CA 1
ATOM 3314 C C . ALA B 1 105 ? -10.752 55.014 45.174 1.00 40.70 85 ALA B C 1
ATOM 3315 O O . ALA B 1 105 ? -10.856 55.359 44.002 1.00 38.20 85 ALA B O 1
ATOM 3317 N N . LYS B 1 106 ? -9.900 55.587 46.024 1.00 39.50 86 LYS B N 1
ATOM 3318 C CA . LYS B 1 106 ? -9.109 56.780 45.679 1.00 40.96 86 LYS B CA 1
ATOM 3319 C C . LYS B 1 106 ? -7.583 56.584 45.609 1.00 39.59 86 LYS B C 1
ATOM 3320 O O . LYS B 1 106 ? -6.839 57.569 45.588 1.00 40.55 86 LYS B O 1
ATOM 3326 N N . GLY B 1 107 ? -7.112 55.349 45.615 1.00 37.21 87 GLY B N 1
ATOM 3327 C CA . GLY B 1 107 ? -5.668 55.067 45.650 1.00 35.54 87 GLY B CA 1
ATOM 3328 C C . GLY B 1 107 ? -5.156 54.644 47.017 1.00 38.45 87 GLY B C 1
ATOM 3329 O O . GLY B 1 107 ? -4.920 55.509 47.879 1.00 41.28 87 GLY B O 1
ATOM 3330 N N . HIS B 1 108 ? -4.935 53.331 47.224 1.00 35.66 88 HIS B N 1
ATOM 3331 C CA . HIS B 1 108 ? -4.522 52.844 48.539 1.00 35.56 88 HIS B CA 1
ATOM 3332 C C . HIS B 1 108 ? -3.028 52.755 48.745 1.00 32.39 88 HIS B C 1
ATOM 3333 O O . HIS B 1 108 ? -2.553 52.643 49.898 1.00 31.08 88 HIS B O 1
ATOM 3340 N N . MET B 1 109 ? -2.277 52.808 47.662 1.00 33.28 89 MET B N 1
ATOM 3341 C CA . MET B 1 109 ? -0.823 52.699 47.767 1.00 33.09 89 MET B CA 1
ATOM 3342 C C . MET B 1 109 ? -0.065 53.166 46.547 1.00 30.36 89 MET B C 1
ATOM 3343 O O . MET B 1 109 ? 0.004 52.476 45.528 1.00 26.25 89 MET B O 1
ATOM 3348 N N . THR B 1 110 ? 0.537 54.336 46.674 1.00 27.48 90 THR B N 1
ATOM 3349 C CA . THR B 1 110 ? 1.343 54.882 45.609 1.00 29.38 90 THR B CA 1
ATOM 3350 C C . THR B 1 110 ? 2.830 54.956 45.991 1.00 29.37 90 THR B C 1
ATOM 3351 O O . THR B 1 110 ? 3.672 55.273 45.140 1.00 28.94 90 THR B O 1
ATOM 3355 N N . GLY B 1 111 ? 3.131 54.699 47.259 1.00 27.04 91 GLY B N 1
ATOM 3356 C CA . GLY B 1 111 ? 4.487 54.860 47.779 1.00 31.02 91 GLY B CA 1
ATOM 3357 C C . GLY B 1 111 ? 4.980 56.295 47.807 1.00 34.37 91 GLY B C 1
ATOM 3358 O O . GLY B 1 111 ? 6.136 56.540 48.073 1.00 35.41 91 GLY B O 1
ATOM 3359 N N . LEU B 1 112 ? 4.090 57.251 47.584 1.00 37.25 92 LEU B N 1
ATOM 3360 C CA . LEU B 1 112 ? 4.487 58.653 47.527 1.00 37.15 92 LEU B CA 1
ATOM 3361 C C . LEU B 1 112 ? 3.908 59.399 48.736 1.00 37.49 92 LEU B C 1
ATOM 3362 O O . LEU B 1 112 ? 2.972 58.917 49.363 1.00 33.42 92 LEU B O 1
ATOM 3367 N N . PRO B 1 113 ? 4.480 60.566 49.069 1.00 38.77 93 PRO B N 1
ATOM 3368 C CA . PRO B 1 113 ? 3.858 61.382 50.106 1.00 38.38 93 PRO B CA 1
ATOM 3369 C C . PRO B 1 113 ? 2.365 61.644 49.781 1.00 38.38 93 PRO B C 1
ATOM 3370 O O . PRO B 1 113 ? 2.002 61.858 48.611 1.00 38.29 93 PRO B O 1
ATOM 3374 N N . HIS B 1 114 ? 1.533 61.630 50.821 1.00 35.28 94 HIS B N 1
ATOM 3375 C CA . HIS B 1 114 ? 0.078 61.807 50.726 1.00 37.59 94 HIS B CA 1
ATOM 3376 C C . HIS B 1 114 ? -0.416 62.827 51.768 1.00 35.74 94 HIS B C 1
ATOM 3377 O O . HIS B 1 114 ? 0.204 62.977 52.808 1.00 36.74 94 HIS B O 1
ATOM 3384 N N . GLU B 1 115 ? -1.513 63.528 51.491 1.00 43.26 95 GLU B N 1
ATOM 3385 C CA . GLU B 1 115 ? -2.112 64.478 52.470 1.00 45.69 95 GLU B CA 1
ATOM 3386 C C . GLU B 1 115 ? -2.396 63.837 53.834 1.00 47.84 95 GLU B C 1
ATOM 3387 O O . GLU B 1 115 ? -2.310 64.491 54.852 1.00 53.49 95 GLU B O 1
ATOM 3393 N N . LEU B 1 116 ? -2.768 62.565 53.828 1.00 43.19 96 LEU B N 1
ATOM 3394 C CA . LEU B 1 116 ? -3.085 61.846 55.025 1.00 39.91 96 LEU B CA 1
ATOM 3395 C C . LEU B 1 116 ? -1.914 61.742 55.990 1.00 41.20 96 LEU B C 1
ATOM 3396 O O . LEU B 1 116 ? -2.113 61.605 57.193 1.00 36.53 96 LEU B O 1
ATOM 3401 N N . ASP B 1 117 ? -0.699 61.717 55.462 1.00 39.26 97 ASP B N 1
ATOM 3402 C CA . ASP B 1 117 ? 0.488 61.486 56.290 1.00 40.94 97 ASP B CA 1
ATOM 3403 C C . ASP B 1 117 ? 0.534 62.444 57.452 1.00 42.06 97 ASP B C 1
ATOM 3404 O O . ASP B 1 117 ? 0.688 62.011 58.595 1.00 37.62 97 ASP B O 1
ATOM 3409 N N . ALA B 1 118 ? 0.362 63.739 57.145 1.00 37.65 98 ALA B N 1
ATOM 3410 C CA . ALA B 1 118 ? 0.400 64.806 58.147 1.00 38.42 98 ALA B CA 1
ATOM 3411 C C . ALA B 1 118 ? -0.797 64.746 59.107 1.00 36.47 98 ALA B C 1
ATOM 3412 O O . ALA B 1 118 ? -0.619 64.987 60.282 1.00 35.00 98 ALA B O 1
ATOM 3414 N N . ARG B 1 119 ? -1.975 64.331 58.633 1.00 34.38 99 ARG B N 1
ATOM 3415 C CA . ARG B 1 119 ? -3.140 64.167 59.514 1.00 34.94 99 ARG B CA 1
ATOM 3416 C C . ARG B 1 119 ? -2.979 63.003 60.499 1.00 34.45 99 ARG B C 1
ATOM 3417 O O . ARG B 1 119 ? -3.363 63.123 61.642 1.00 32.99 99 ARG B O 1
ATOM 3425 N N . ALA B 1 120 ? -2.450 61.859 60.059 1.00 30.04 100 ALA B N 1
ATOM 3426 C CA . ALA B 1 120 ? -2.305 60.728 60.955 1.00 29.61 100 ALA B CA 1
ATOM 3427 C C . ALA B 1 120 ? -1.254 61.058 62.017 1.00 27.68 100 ALA B C 1
ATOM 3428 O O . ALA B 1 120 ? -1.448 60.798 63.209 1.00 23.98 100 ALA B O 1
ATOM 3430 N N . GLY B 1 121 ? -0.159 61.656 61.581 1.00 27.38 101 GLY B N 1
ATOM 3431 C CA . GLY B 1 121 ? 0.906 62.074 62.488 1.00 28.07 101 GLY B CA 1
ATOM 3432 C C . GLY B 1 121 ? 0.420 63.047 63.526 1.00 29.88 101 GLY B C 1
ATOM 3433 O O . GLY B 1 121 ? 0.767 62.928 64.715 1.00 32.27 101 GLY B O 1
ATOM 3434 N N . ALA B 1 122 ? -0.428 63.983 63.098 1.00 30.76 102 ALA B N 1
ATOM 3435 C CA . ALA B 1 122 ? -0.884 65.020 64.003 1.00 31.81 102 ALA B CA 1
ATOM 3436 C C . ALA B 1 122 ? -1.827 64.430 65.025 1.00 29.95 102 ALA B C 1
ATOM 3437 O O . ALA B 1 122 ? -1.746 64.777 66.199 1.00 28.97 102 ALA B O 1
ATOM 3439 N N . LEU B 1 123 ? -2.701 63.519 64.601 1.00 29.57 103 LEU B N 1
ATOM 3440 C CA . LEU B 1 123 ? -3.603 62.882 65.567 1.00 31.12 103 LEU B CA 1
ATOM 3441 C C . LEU B 1 123 ? -2.851 62.074 66.631 1.00 31.26 103 LEU B C 1
ATOM 3442 O O . LEU B 1 123 ? -3.197 62.131 67.809 1.00 27.27 103 LEU B O 1
ATOM 3447 N N . ILE B 1 124 ? -1.806 61.357 66.230 1.00 28.19 104 ILE B N 1
ATOM 3448 C CA . ILE B 1 124 ? -1.060 60.593 67.205 1.00 29.99 104 ILE B CA 1
ATOM 3449 C C . ILE B 1 124 ? -0.363 61.565 68.199 1.00 29.91 104 ILE B C 1
ATOM 3450 O O . ILE B 1 124 ? -0.400 61.338 69.414 1.00 27.67 104 ILE B O 1
ATOM 3455 N N . ALA B 1 125 ? 0.297 62.586 67.661 1.00 29.99 105 ALA B N 1
ATOM 3456 C CA . ALA B 1 125 ? 0.992 63.629 68.493 1.00 30.39 105 ALA B CA 1
ATOM 3457 C C . ALA B 1 125 ? 0.049 64.327 69.425 1.00 29.68 105 ALA B C 1
ATOM 3458 O O . ALA B 1 125 ? 0.386 64.555 70.577 1.00 31.91 105 ALA B O 1
ATOM 3460 N N . GLU B 1 126 ? -1.181 64.538 68.996 1.00 31.51 106 GLU B N 1
ATOM 3461 C CA . GLU B 1 126 ? -2.192 65.102 69.890 1.00 32.43 106 GLU B CA 1
ATOM 3462 C C . GLU B 1 126 ? -2.599 64.151 71.037 1.00 33.96 106 GLU B C 1
ATOM 3463 O O . GLU B 1 126 ? -2.646 64.566 72.197 1.00 33.05 106 GLU B O 1
ATOM 3469 N N . LEU B 1 127 ? -2.929 62.896 70.721 1.00 31.56 107 LEU B N 1
ATOM 3470 C CA . LEU B 1 127 ? -3.449 61.975 71.723 1.00 32.26 107 LEU B CA 1
ATOM 3471 C C . LEU B 1 127 ? -2.379 61.350 72.587 1.00 32.48 107 LEU B C 1
ATOM 3472 O O . LEU B 1 127 ? -2.634 61.010 73.756 1.00 31.50 107 LEU B O 1
ATOM 3477 N N . VAL B 1 128 ? -1.171 61.218 72.062 1.00 31.79 108 VAL B N 1
ATOM 3478 C CA . VAL B 1 128 ? -0.167 60.573 72.872 1.00 32.45 108 VAL B CA 1
ATOM 3479 C C . VAL B 1 128 ? 0.845 61.595 73.313 1.00 41.93 108 VAL B C 1
ATOM 3480 O O . VAL B 1 128 ? 1.636 62.063 72.505 1.00 36.79 108 VAL B O 1
ATOM 3484 N N . PRO B 1 129 ? 0.861 61.890 74.640 1.00 53.58 109 PRO B N 1
ATOM 3485 C CA . PRO B 1 129 ? 1.672 63.002 75.174 1.00 57.51 109 PRO B CA 1
ATOM 3486 C C . PRO B 1 129 ? 3.152 62.962 74.723 1.00 53.82 109 PRO B C 1
ATOM 3487 O O . PRO B 1 129 ? 3.678 63.930 74.163 1.00 54.91 109 PRO B O 1
ATOM 3491 N N . GLY B 1 130 ? 3.794 61.823 74.939 1.00 50.76 110 GLY B N 1
ATOM 3492 C CA . GLY B 1 130 ? 5.225 61.671 74.632 1.00 46.32 110 GLY B CA 1
ATOM 3493 C C . GLY B 1 130 ? 5.586 61.532 73.156 1.00 44.10 110 GLY B C 1
ATOM 3494 O O . GLY B 1 130 ? 6.752 61.302 72.848 1.00 43.95 110 GLY B O 1
ATOM 3495 N N . VAL B 1 131 ? 4.607 61.626 72.249 1.00 36.97 111 VAL B N 1
ATOM 3496 C CA . VAL B 1 131 ? 4.896 61.459 70.843 1.00 36.56 111 VAL B CA 1
ATOM 3497 C C . VAL B 1 131 ? 4.759 62.807 70.160 1.00 41.51 111 VAL B C 1
ATOM 3498 O O . VAL B 1 131 ? 3.749 63.489 70.329 1.00 53.87 111 VAL B O 1
ATOM 3502 N N . GLU B 1 132 ? 5.808 63.210 69.452 1.00 41.66 112 GLU B N 1
ATOM 3503 C CA . GLU B 1 132 ? 5.845 64.456 68.672 1.00 42.03 112 GLU B CA 1
ATOM 3504 C C . GLU B 1 132 ? 6.159 64.182 67.206 1.00 41.71 112 GLU B C 1
ATOM 3505 O O . GLU B 1 132 ? 5.574 64.797 66.336 1.00 44.14 112 GLU B O 1
ATOM 3511 N N . GLN B 1 133 ? 7.086 63.260 66.946 1.00 38.75 113 GLN B N 1
ATOM 3512 C CA . GLN B 1 133 ? 7.329 62.758 65.617 1.00 41.10 113 GLN B CA 1
ATOM 3513 C C . GLN B 1 133 ? 7.096 61.272 65.623 1.00 36.34 113 GLN B C 1
ATOM 3514 O O . GLN B 1 133 ? 7.355 60.613 66.602 1.00 35.65 113 GLN B O 1
ATOM 3520 N N . VAL B 1 134 ? 6.691 60.751 64.494 1.00 34.05 114 VAL B N 1
ATOM 3521 C CA . VAL B 1 134 ? 6.344 59.371 64.407 1.00 34.98 114 VAL B CA 1
ATOM 3522 C C . VAL B 1 134 ? 6.776 58.794 63.052 1.00 34.62 114 VAL B C 1
ATOM 3523 O O . VAL B 1 134 ? 6.816 59.493 62.080 1.00 32.26 114 VAL B O 1
ATOM 3527 N N . ARG B 1 135 ? 7.153 57.523 63.028 1.00 34.97 115 ARG B N 1
ATOM 3528 C CA . ARG B 1 135 ? 7.504 56.829 61.801 1.00 36.28 115 ARG B CA 1
ATOM 3529 C C . ARG B 1 135 ? 6.545 55.654 61.747 1.00 36.45 115 ARG B C 1
ATOM 3530 O O . ARG B 1 135 ? 6.339 54.940 62.755 1.00 35.71 115 ARG B O 1
ATOM 3538 N N . PHE B 1 136 ? 5.918 55.467 60.592 1.00 32.81 116 PHE B N 1
ATOM 3539 C CA . PHE B 1 136 ? 4.989 54.370 60.426 1.00 31.59 116 PHE B CA 1
ATOM 3540 C C . PHE B 1 136 ? 5.678 53.099 59.972 1.00 29.25 116 PHE B C 1
ATOM 3541 O O . PHE B 1 136 ? 6.751 53.104 59.429 1.00 26.75 116 PHE B O 1
ATOM 3549 N N . ALA B 1 137 ? 5.024 51.991 60.242 1.00 32.08 117 ALA B N 1
ATOM 3550 C CA . ALA B 1 137 ? 5.525 50.688 59.900 1.00 29.54 117 ALA B CA 1
ATOM 3551 C C . ALA B 1 137 ? 4.300 49.817 59.613 1.00 27.10 117 ALA B C 1
ATOM 3552 O O . ALA B 1 137 ? 3.175 50.196 59.856 1.00 26.63 117 ALA B O 1
ATOM 3554 N N . ASN B 1 138 ? 4.554 48.633 59.104 1.00 29.04 118 ASN B N 1
ATOM 3555 C CA . ASN B 1 138 ? 3.510 47.724 58.696 1.00 27.37 118 ASN B CA 1
ATOM 3556 C C . ASN B 1 138 ? 3.063 46.821 59.839 1.00 23.17 118 ASN B C 1
ATOM 3557 O O . ASN B 1 138 ? 2.029 46.221 59.769 1.00 24.75 118 ASN B O 1
ATOM 3562 N N . SER B 1 139 ? 3.875 46.689 60.887 1.00 21.43 119 SER B N 1
ATOM 3563 C CA . SER B 1 139 ? 3.543 45.820 61.995 1.00 20.97 119 SER B CA 1
ATOM 3564 C C . SER B 1 139 ? 4.203 46.267 63.291 1.00 20.49 119 SER B C 1
ATOM 3565 O O . SER B 1 139 ? 5.159 47.038 63.283 1.00 22.83 119 SER B O 1
ATOM 3568 N N . GLY B 1 140 ? 3.729 45.710 64.402 1.00 21.30 120 GLY B N 1
ATOM 3569 C CA . GLY B 1 140 ? 4.363 45.986 65.695 1.00 22.81 120 GLY B CA 1
ATOM 3570 C C . GLY B 1 140 ? 5.804 45.478 65.709 1.00 23.16 120 GLY B C 1
ATOM 3571 O O . GLY B 1 140 ? 6.717 46.152 66.192 1.00 25.04 120 GLY B O 1
ATOM 3572 N N . THR B 1 141 ? 6.007 44.301 65.137 1.00 22.68 121 THR B N 1
ATOM 3573 C CA . THR B 1 141 ? 7.325 43.730 65.087 1.00 23.51 121 THR B CA 1
ATOM 3574 C C . THR B 1 141 ? 8.313 44.692 64.423 1.00 22.95 121 THR B C 1
ATOM 3575 O O . THR B 1 141 ? 9.414 44.873 64.918 1.00 23.50 121 THR B O 1
ATOM 3579 N N . GLU B 1 142 ? 7.921 45.260 63.296 1.00 24.91 122 GLU B N 1
ATOM 3580 C CA . GLU B 1 142 ? 8.777 46.172 62.540 1.00 27.95 122 GLU B CA 1
ATOM 3581 C C . GLU B 1 142 ? 9.047 47.487 63.311 1.00 26.96 122 GLU B C 1
ATOM 3582 O O . GLU B 1 142 ? 10.169 47.958 63.381 1.00 28.88 122 GLU B O 1
ATOM 3588 N N . ALA B 1 143 ? 8.008 48.016 63.938 1.00 25.54 123 ALA B N 1
ATOM 3589 C CA . ALA B 1 143 ? 8.147 49.218 64.739 1.00 26.38 123 ALA B CA 1
ATOM 3590 C C . ALA B 1 143 ? 9.076 48.982 65.928 1.00 24.80 123 ALA B C 1
ATOM 3591 O O . ALA B 1 143 ? 9.885 49.858 66.270 1.00 21.92 123 ALA B O 1
ATOM 3593 N N . VAL B 1 144 ? 8.965 47.809 66.555 1.00 22.94 124 VAL B N 1
ATOM 3594 C CA . VAL B 1 144 ? 9.876 47.450 67.646 1.00 23.95 124 VAL B CA 1
ATOM 3595 C C . VAL B 1 144 ? 11.294 47.361 67.128 1.00 25.31 124 VAL B C 1
ATOM 3596 O O . VAL B 1 144 ? 12.210 47.927 67.711 1.00 28.79 124 VAL B O 1
ATOM 3600 N N . ALA B 1 145 ? 11.483 46.647 66.023 1.00 25.43 125 ALA B N 1
ATOM 3601 C CA . ALA B 1 145 ? 12.824 46.488 65.485 1.00 26.29 125 ALA B CA 1
ATOM 3602 C C . ALA B 1 145 ? 13.449 47.858 65.173 1.00 23.71 125 ALA B C 1
ATOM 3603 O O . ALA B 1 145 ? 14.576 48.120 65.529 1.00 24.52 125 ALA B O 1
ATOM 3605 N N . SER B 1 146 ? 12.688 48.712 64.515 1.00 25.59 126 SER B N 1
ATOM 3606 C CA . SER B 1 146 ? 13.165 50.059 64.216 1.00 27.69 126 SER B CA 1
ATOM 3607 C C . SER B 1 146 ? 13.438 50.847 65.475 1.00 25.49 126 SER B C 1
ATOM 3608 O O . SER B 1 146 ? 14.431 51.555 65.537 1.00 26.43 126 SER B O 1
ATOM 3611 N N . ALA B 1 147 ? 12.562 50.755 66.475 1.00 24.49 127 ALA B N 1
ATOM 3612 C CA . ALA B 1 147 ? 12.791 51.532 67.685 1.00 25.16 127 ALA B CA 1
ATOM 3613 C C . ALA B 1 147 ? 14.081 51.113 68.332 1.00 26.91 127 ALA B C 1
ATOM 3614 O O . ALA B 1 147 ? 14.872 51.937 68.794 1.00 27.06 127 ALA B O 1
ATOM 3616 N N . LEU B 1 148 ? 14.306 49.804 68.382 1.00 25.88 128 LEU B N 1
ATOM 3617 C CA . LEU B 1 148 ? 15.481 49.282 69.028 1.00 23.17 128 LEU B CA 1
ATOM 3618 C C . LEU B 1 148 ? 16.728 49.593 68.244 1.00 22.59 128 LEU B C 1
ATOM 3619 O O . LEU B 1 148 ? 17.761 49.883 68.837 1.00 21.90 128 LEU B O 1
ATOM 3624 N N . ARG B 1 149 ? 16.662 49.548 66.916 1.00 25.30 129 ARG B N 1
ATOM 3625 C CA . ARG B 1 149 ? 17.812 49.973 66.131 1.00 28.29 129 ARG B CA 1
ATOM 3626 C C . ARG B 1 149 ? 18.127 51.458 66.357 1.00 32.79 129 ARG B C 1
ATOM 3627 O O . ARG B 1 149 ? 19.299 51.854 66.429 1.00 33.89 129 ARG B O 1
ATOM 3635 N N . LEU B 1 150 ? 17.087 52.280 66.464 1.00 34.00 130 LEU B N 1
ATOM 3636 C CA . LEU B 1 150 ? 17.263 53.715 66.732 1.00 32.04 130 LEU B CA 1
ATOM 3637 C C . LEU B 1 150 ? 17.947 53.898 68.074 1.00 30.21 130 LEU B C 1
ATOM 3638 O O . LEU B 1 150 ? 18.883 54.664 68.191 1.00 24.91 130 LEU B O 1
ATOM 3643 N N . ALA B 1 151 ? 17.513 53.153 69.085 1.00 29.41 131 ALA B N 1
ATOM 3644 C CA . ALA B 1 151 ? 18.127 53.286 70.385 1.00 29.73 131 ALA B CA 1
ATOM 3645 C C . ALA B 1 151 ? 19.612 52.866 70.339 1.00 31.50 131 ALA B C 1
ATOM 3646 O O . ALA B 1 151 ? 20.470 53.538 70.916 1.00 29.19 131 ALA B O 1
ATOM 3648 N N . ARG B 1 152 ? 19.906 51.740 69.685 1.00 32.05 132 ARG B N 1
ATOM 3649 C CA . ARG B 1 152 ? 21.278 51.230 69.652 1.00 31.96 132 ARG B CA 1
ATOM 3650 C C . ARG B 1 152 ? 22.167 52.283 68.936 1.00 33.52 132 ARG B C 1
ATOM 3651 O O . ARG B 1 152 ? 23.290 52.593 69.339 1.00 32.13 132 ARG B O 1
ATOM 3659 N N . ALA B 1 153 ? 21.639 52.818 67.866 1.00 38.29 133 ALA B N 1
ATOM 3660 C CA . ALA B 1 153 ? 22.391 53.750 67.026 1.00 41.34 133 ALA B CA 1
ATOM 3661 C C . ALA B 1 153 ? 22.602 55.092 67.740 1.00 42.25 133 ALA B C 1
ATOM 3662 O O . ALA B 1 153 ? 23.674 55.676 67.665 1.00 47.73 133 ALA B O 1
ATOM 3664 N N . THR B 1 154 ? 21.555 55.558 68.407 1.00 41.95 134 THR B N 1
ATOM 3665 C CA . THR B 1 154 ? 21.544 56.837 69.105 1.00 38.76 134 THR B CA 1
ATOM 3666 C C . THR B 1 154 ? 22.474 56.820 70.297 1.00 37.70 134 THR B C 1
ATOM 3667 O O . THR B 1 154 ? 23.170 57.792 70.536 1.00 37.47 134 THR B O 1
ATOM 3671 N N . THR B 1 155 ? 22.496 55.726 71.047 1.00 34.83 135 THR B N 1
ATOM 3672 C CA . THR B 1 155 ? 23.328 55.651 72.244 1.00 31.50 135 THR B CA 1
ATOM 3673 C C . THR B 1 155 ? 24.716 55.122 71.956 1.00 33.61 135 THR B C 1
ATOM 3674 O O . THR B 1 155 ? 25.588 55.209 72.809 1.00 36.08 135 THR B O 1
ATOM 3678 N N . GLY B 1 156 ? 24.920 54.488 70.811 1.00 36.04 136 GLY B N 1
ATOM 3679 C CA . GLY B 1 156 ? 26.194 53.793 70.565 1.00 34.42 136 GLY B CA 1
ATOM 3680 C C . GLY B 1 156 ? 26.357 52.529 71.406 1.00 32.90 136 GLY B C 1
ATOM 3681 O O . GLY B 1 156 ? 27.468 51.996 71.534 1.00 31.62 136 GLY B O 1
ATOM 3682 N N . ARG B 1 157 ? 25.256 51.994 71.928 1.00 31.65 137 ARG B N 1
ATOM 3683 C CA . ARG B 1 157 ? 25.323 50.793 72.768 1.00 32.17 137 ARG B CA 1
ATOM 3684 C C . ARG B 1 157 ? 24.547 49.685 72.124 1.00 31.80 137 ARG B C 1
ATOM 3685 O O . ARG B 1 157 ? 23.817 49.920 71.144 1.00 33.64 137 ARG B O 1
ATOM 3693 N N . THR B 1 158 ? 24.704 48.465 72.637 1.00 32.34 138 THR B N 1
ATOM 3694 C CA . THR B 1 158 ? 24.061 47.304 72.019 1.00 31.73 138 THR B CA 1
ATOM 3695 C C . THR B 1 158 ? 23.072 46.582 72.894 1.00 32.83 138 THR B C 1
ATOM 3696 O O . THR B 1 158 ? 22.195 45.897 72.362 1.00 32.55 138 THR B O 1
ATOM 3700 N N . LEU B 1 159 ? 23.199 46.700 74.201 1.00 30.00 139 LEU B N 1
ATOM 3701 C CA . LEU B 1 159 ? 22.420 45.845 75.075 1.00 29.35 139 LEU B CA 1
ATOM 3702 C C . LEU B 1 159 ? 20.999 46.314 75.220 1.00 29.36 139 LEU B C 1
ATOM 3703 O O . LEU B 1 159 ? 20.750 47.511 75.467 1.00 26.52 139 LEU B O 1
ATOM 3708 N N . VAL B 1 160 ? 20.068 45.372 75.103 1.00 27.08 140 VAL B N 1
ATOM 3709 C CA . VAL B 1 160 ? 18.658 45.683 75.280 1.00 25.26 140 VAL B CA 1
ATOM 3710 C C . VAL B 1 160 ? 18.114 44.850 76.391 1.00 25.40 140 VAL B C 1
ATOM 3711 O O . VAL B 1 160 ? 18.335 43.635 76.425 1.00 27.38 140 VAL B O 1
ATOM 3715 N N . VAL B 1 161 ? 17.360 45.488 77.280 1.00 23.77 141 VAL B N 1
ATOM 3716 C CA . VAL B 1 161 ? 16.770 44.806 78.436 1.00 23.45 141 VAL B CA 1
ATOM 3717 C C . VAL B 1 161 ? 15.291 44.539 78.168 1.00 22.34 141 VAL B C 1
ATOM 3718 O O . VAL B 1 161 ? 14.559 45.412 77.689 1.00 23.90 141 VAL B O 1
ATOM 3722 N N . THR B 1 162 ? 14.888 43.304 78.407 1.00 23.11 142 THR B N 1
ATOM 3723 C CA . THR B 1 162 ? 13.499 42.851 78.272 1.00 22.48 142 THR B CA 1
ATOM 3724 C C . THR B 1 162 ? 13.065 42.191 79.589 1.00 20.95 142 THR B C 1
ATOM 3725 O O . THR B 1 162 ? 13.878 41.949 80.475 1.00 22.54 142 THR B O 1
ATOM 3729 N N . PHE B 1 163 ? 11.776 41.976 79.717 1.00 21.80 143 PHE B N 1
ATOM 3730 C CA . PHE B 1 163 ? 11.183 41.327 80.896 1.00 22.47 143 PHE B CA 1
ATOM 3731 C C . PHE B 1 163 ? 10.493 40.003 80.510 1.00 21.75 143 PHE B C 1
ATOM 3732 O O . PHE B 1 163 ? 9.917 39.888 79.398 1.00 18.15 143 PHE B O 1
ATOM 3740 N N . GLU B 1 164 ? 10.604 39.019 81.394 1.00 21.72 144 GLU B N 1
ATOM 3741 C CA . GLU B 1 164 ? 10.045 37.686 81.126 1.00 25.65 144 GLU B CA 1
ATOM 3742 C C . GLU B 1 164 ? 8.546 37.713 80.912 1.00 25.37 144 GLU B C 1
ATOM 3743 O O . GLU B 1 164 ? 7.806 38.222 81.729 1.00 28.12 144 GLU B O 1
ATOM 3749 N N . GLY B 1 165 ? 8.110 37.156 79.796 1.00 24.87 145 GLY B N 1
ATOM 3750 C CA . GLY B 1 165 ? 6.708 37.094 79.452 1.00 23.87 145 GLY B CA 1
ATOM 3751 C C . GLY B 1 165 ? 6.281 38.214 78.533 1.00 25.27 145 GLY B C 1
ATOM 3752 O O . GLY B 1 165 ? 5.235 38.120 77.885 1.00 27.21 145 GLY B O 1
ATOM 3753 N N . HIS B 1 166 ? 7.093 39.276 78.471 1.00 26.70 146 HIS B N 1
ATOM 3754 C CA . HIS B 1 166 ? 6.810 40.429 77.646 1.00 24.24 146 HIS B CA 1
ATOM 3755 C C . HIS B 1 166 ? 7.147 40.110 76.207 1.00 21.53 146 HIS B C 1
ATOM 3756 O O . HIS B 1 166 ? 8.237 39.651 75.901 1.00 21.96 146 HIS B O 1
ATOM 3763 N N . TYR B 1 167 ? 6.208 40.365 75.320 1.00 21.93 147 TYR B N 1
ATOM 3764 C CA . TYR B 1 167 ? 6.338 39.989 73.912 1.00 21.43 147 TYR B CA 1
ATOM 3765 C C . TYR B 1 167 ? 6.411 41.242 73.049 1.00 23.28 147 TYR B C 1
ATOM 3766 O O . TYR B 1 167 ? 5.546 42.124 73.138 1.00 23.01 147 TYR B O 1
ATOM 3775 N N . HIS B 1 168 ? 7.433 41.309 72.209 1.00 21.68 148 HIS B N 1
ATOM 3776 C CA . HIS B 1 168 ? 7.707 42.472 71.339 1.00 21.67 148 HIS B CA 1
ATOM 3777 C C . HIS B 1 168 ? 7.803 42.132 69.851 1.00 23.25 148 HIS B C 1
ATOM 3778 O O . HIS B 1 168 ? 8.446 42.855 69.058 1.00 25.46 148 HIS B O 1
ATOM 3785 N N . GLY B 1 169 ? 7.169 41.027 69.470 1.00 25.74 149 GLY B N 1
ATOM 3786 C CA . GLY B 1 169 ? 7.169 40.589 68.073 1.00 23.70 149 GLY B CA 1
ATOM 3787 C C . GLY B 1 169 ? 8.276 39.585 67.817 1.00 23.24 149 GLY B C 1
ATOM 3788 O O . GLY B 1 169 ? 8.935 39.090 68.759 1.00 24.99 149 GLY B O 1
ATOM 3789 N N . TRP B 1 170 ? 8.501 39.314 66.540 1.00 22.96 150 TRP B N 1
ATOM 3790 C CA . TRP B 1 170 ? 9.249 38.131 66.133 1.00 23.77 150 TRP B CA 1
ATOM 3791 C C . TRP B 1 170 ? 10.659 38.489 65.667 1.00 22.70 150 TRP B C 1
ATOM 3792 O O . TRP B 1 170 ? 11.378 37.616 65.227 1.00 24.11 150 TRP B O 1
ATOM 3803 N N . SER B 1 171 ? 11.076 39.754 65.763 1.00 22.85 151 SER B N 1
ATOM 3804 C CA . SER B 1 171 ? 12.374 40.127 65.252 1.00 21.62 151 SER B CA 1
ATOM 3805 C C . SER B 1 171 ? 13.508 39.431 66.007 1.00 23.41 151 SER B C 1
ATOM 3806 O O . SER B 1 171 ? 13.364 38.973 67.152 1.00 24.55 151 SER B O 1
ATOM 3809 N N . GLU B 1 172 ? 14.636 39.329 65.317 1.00 24.49 152 GLU B N 1
ATOM 3810 C CA . GLU B 1 172 ? 15.727 38.423 65.695 1.00 24.58 152 GLU B CA 1
ATOM 3811 C C . GLU B 1 172 ? 16.270 38.691 67.095 1.00 24.67 152 GLU B C 1
ATOM 3812 O O . GLU B 1 172 ? 16.667 37.764 67.788 1.00 24.48 152 GLU B O 1
ATOM 3818 N N . THR B 1 173 ? 16.305 39.956 67.509 1.00 23.35 153 THR B N 1
ATOM 3819 C CA . THR B 1 173 ? 17.002 40.354 68.719 1.00 23.78 153 THR B CA 1
ATOM 3820 C C . THR B 1 173 ? 16.113 40.345 69.967 1.00 23.03 153 THR B C 1
ATOM 3821 O O . THR B 1 173 ? 16.630 40.390 71.080 1.00 24.17 153 THR B O 1
ATOM 3825 N N . VAL B 1 174 ? 14.799 40.253 69.789 1.00 23.26 154 VAL B N 1
ATOM 3826 C CA . VAL B 1 174 ? 13.875 40.195 70.906 1.00 25.01 154 VAL B CA 1
ATOM 3827 C C . VAL B 1 174 ? 13.051 38.915 71.065 1.00 25.41 154 VAL B C 1
ATOM 3828 O O . VAL B 1 174 ? 12.409 38.778 72.081 1.00 26.26 154 VAL B O 1
ATOM 3832 N N . LEU B 1 175 ? 13.040 38.006 70.090 1.00 25.29 155 LEU B N 1
ATOM 3833 C CA . LEU B 1 175 ? 12.143 36.849 70.150 1.00 23.93 155 LEU B CA 1
ATOM 3834 C C . LEU B 1 175 ? 12.647 35.833 71.150 1.00 23.46 155 LEU B C 1
ATOM 3835 O O . LEU B 1 175 ? 13.590 35.080 70.865 1.00 22.51 155 LEU B O 1
ATOM 3840 N N . ARG B 1 176 ? 12.085 35.898 72.351 1.00 22.89 156 ARG B N 1
ATOM 3841 C CA . ARG B 1 176 ? 12.437 35.003 73.453 1.00 26.46 156 ARG B CA 1
ATOM 3842 C C . ARG B 1 176 ? 11.310 33.962 73.603 1.00 27.85 156 ARG B C 1
ATOM 3843 O O . ARG B 1 176 ? 10.173 34.183 73.149 1.00 24.29 156 ARG B O 1
ATOM 3851 N N . ALA B 1 177 ? 11.648 32.811 74.168 1.00 32.17 157 ALA B N 1
ATOM 3852 C CA . ALA B 1 177 ? 10.622 31.799 74.504 1.00 35.22 157 ALA B CA 1
ATOM 3853 C C . ALA B 1 177 ? 9.704 32.264 75.632 1.00 40.29 157 ALA B C 1
ATOM 3854 O O . ALA B 1 177 ? 10.178 32.567 76.727 1.00 48.82 157 ALA B O 1
ATOM 3856 N N . GLY B 1 178 ? 8.402 32.363 75.361 1.00 47.69 158 GLY B N 1
ATOM 3857 C CA . GLY B 1 178 ? 7.405 32.641 76.404 1.00 52.79 158 GLY B CA 1
ATOM 3858 C C . GLY B 1 178 ? 6.737 31.352 76.862 1.00 49.28 158 GLY B C 1
ATOM 3859 O O . GLY B 1 178 ? 7.226 30.691 77.778 1.00 50.74 158 GLY B O 1
ATOM 3860 N N . THR B 1 187 ? 14.587 26.383 85.393 1.00 42.06 167 THR B N 1
ATOM 3861 C CA . THR B 1 187 ? 14.856 27.607 84.627 1.00 47.23 167 THR B CA 1
ATOM 3862 C C . THR B 1 187 ? 14.511 28.879 85.424 1.00 47.37 167 THR B C 1
ATOM 3863 O O . THR B 1 187 ? 13.828 28.816 86.426 1.00 45.93 167 THR B O 1
ATOM 3867 N N . ARG B 1 188 ? 14.959 30.030 84.927 1.00 46.29 168 ARG B N 1
ATOM 3868 C CA . ARG B 1 188 ? 14.855 31.295 85.657 1.00 45.91 168 ARG B CA 1
ATOM 3869 C C . ARG B 1 188 ? 14.476 32.492 84.782 1.00 38.73 168 ARG B C 1
ATOM 3870 O O . ARG B 1 188 ? 14.719 32.485 83.571 1.00 32.65 168 ARG B O 1
ATOM 3878 N N . PRO B 1 189 ? 13.955 33.561 85.402 1.00 37.48 169 PRO B N 1
ATOM 3879 C CA . PRO B 1 189 ? 13.556 34.726 84.591 1.00 36.87 169 PRO B CA 1
ATOM 3880 C C . PRO B 1 189 ? 14.688 35.411 83.862 1.00 32.08 169 PRO B C 1
ATOM 3881 O O . PRO B 1 189 ? 14.476 36.097 82.893 1.00 30.20 169 PRO B O 1
ATOM 3885 N N . THR B 1 190 ? 15.906 35.168 84.311 1.00 35.01 170 THR B N 1
ATOM 3886 C CA . THR B 1 190 ? 17.100 35.779 83.755 1.00 32.31 170 THR B CA 1
ATOM 3887 C C . THR B 1 190 ? 17.664 34.958 82.573 1.00 30.77 170 THR B C 1
ATOM 3888 O O . THR B 1 190 ? 18.595 35.371 81.916 1.00 31.28 170 THR B O 1
ATOM 3892 N N . ASP B 1 191 ? 17.171 33.743 82.364 1.00 31.36 171 ASP B N 1
ATOM 3893 C CA . ASP B 1 191 ? 17.579 32.953 81.180 1.00 33.10 171 ASP B CA 1
ATOM 3894 C C . ASP B 1 191 ? 17.046 33.554 79.890 1.00 30.33 171 ASP B C 1
ATOM 3895 O O . ASP B 1 191 ? 15.884 33.919 79.821 1.00 27.50 171 ASP B O 1
ATOM 3900 N N . VAL B 1 192 ? 17.931 33.745 78.902 1.00 30.00 172 VAL B N 1
ATOM 3901 C CA . VAL B 1 192 ? 17.527 34.260 77.599 1.00 33.43 172 VAL B CA 1
ATOM 3902 C C . VAL B 1 192 ? 17.501 33.091 76.608 1.00 35.58 172 VAL B C 1
ATOM 3903 O O . VAL B 1 192 ? 18.544 32.603 76.179 1.00 30.98 172 VAL B O 1
ATOM 3907 N N . VAL B 1 193 ? 16.290 32.593 76.343 1.00 37.24 173 VAL B N 1
ATOM 3908 C CA . VAL B 1 193 ? 16.066 31.438 75.508 1.00 33.47 173 VAL B CA 1
ATOM 3909 C C . VAL B 1 193 ? 15.434 31.908 74.205 1.00 34.37 173 VAL B C 1
ATOM 3910 O O . VAL B 1 193 ? 14.395 32.563 74.241 1.00 30.90 173 VAL B O 1
ATOM 3914 N N . PRO B 1 194 ? 16.020 31.520 73.045 1.00 34.62 174 PRO B N 1
ATOM 3915 C CA . PRO B 1 194 ? 15.418 31.838 71.741 1.00 32.09 174 PRO B CA 1
ATOM 3916 C C . PRO B 1 194 ? 13.988 31.329 71.558 1.00 32.85 174 PRO B C 1
ATOM 3917 O O . PRO B 1 194 ? 13.633 30.228 72.025 1.00 36.09 174 PRO B O 1
ATOM 3921 N N . GLY B 1 195 ? 13.144 32.160 70.963 1.00 32.28 175 GLY B N 1
ATOM 3922 C CA . GLY B 1 195 ? 11.707 31.863 70.872 1.00 35.12 175 GLY B CA 1
ATOM 3923 C C . GLY B 1 195 ? 11.298 31.156 69.599 1.00 34.43 175 GLY B C 1
ATOM 3924 O O . GLY B 1 195 ? 10.168 30.755 69.463 1.00 37.94 175 GLY B O 1
ATOM 3925 N N . ALA B 1 196 ? 12.228 31.008 68.669 1.00 33.40 176 ALA B N 1
ATOM 3926 C CA . ALA B 1 196 ? 11.979 30.286 67.436 1.00 33.18 176 ALA B CA 1
ATOM 3927 C C . ALA B 1 196 ? 13.233 29.542 67.049 1.00 34.09 176 ALA B C 1
ATOM 3928 O O . ALA B 1 196 ? 14.345 29.955 67.414 1.00 28.60 176 ALA B O 1
ATOM 3930 N N . LEU B 1 197 ? 13.047 28.415 66.370 1.00 32.57 177 LEU B N 1
ATOM 3931 C CA . LEU B 1 197 ? 14.184 27.650 65.828 1.00 34.15 177 LEU B CA 1
ATOM 3932 C C . LEU B 1 197 ? 14.661 28.330 64.561 1.00 30.84 177 LEU B C 1
ATOM 3933 O O . LEU B 1 197 ? 13.886 29.009 63.900 1.00 28.67 177 LEU B O 1
ATOM 3938 N N . GLY B 1 198 ? 15.940 28.195 64.249 1.00 26.07 178 GLY B N 1
ATOM 3939 C CA . GLY B 1 198 ? 16.470 28.784 63.030 1.00 27.78 178 GLY B CA 1
ATOM 3940 C C . GLY B 1 198 ? 16.939 30.236 63.174 1.00 25.04 178 GLY B C 1
ATOM 3941 O O . GLY B 1 198 ? 17.319 30.852 62.208 1.00 26.27 178 GLY B O 1
ATOM 3942 N N . MET B 1 199 ? 16.931 30.770 64.372 1.00 22.55 179 MET B N 1
ATOM 3943 C CA . MET B 1 199 ? 17.549 32.052 64.646 1.00 24.91 179 MET B CA 1
ATOM 3944 C C . MET B 1 199 ? 19.053 31.889 64.672 1.00 25.97 179 MET B C 1
ATOM 3945 O O . MET B 1 199 ? 19.548 30.817 65.030 1.00 25.76 179 MET B O 1
ATOM 3950 N N . ILE B 1 200 ? 19.807 32.939 64.320 1.00 25.27 180 ILE B N 1
ATOM 3951 C CA . ILE B 1 200 ? 21.269 32.847 64.436 1.00 22.33 180 ILE B CA 1
ATOM 3952 C C . ILE B 1 200 ? 21.730 32.711 65.895 1.00 23.54 180 ILE B C 1
ATOM 3953 O O . ILE B 1 200 ? 21.068 33.221 66.802 1.00 20.96 180 ILE B O 1
ATOM 3958 N N . PRO B 1 201 ? 22.866 32.027 66.111 1.00 24.96 181 PRO B N 1
ATOM 3959 C CA . PRO B 1 201 ? 23.370 31.781 67.428 1.00 26.66 181 PRO B CA 1
ATOM 3960 C C . PRO B 1 201 ? 23.538 33.046 68.285 1.00 30.27 181 PRO B C 1
ATOM 3961 O O . PRO B 1 201 ? 23.290 33.006 69.469 1.00 32.77 181 PRO B O 1
ATOM 3965 N N . GLU B 1 202 ? 23.947 34.145 67.685 1.00 33.36 182 GLU B N 1
ATOM 3966 C CA . GLU B 1 202 ? 24.146 35.384 68.413 1.00 33.34 182 GLU B CA 1
ATOM 3967 C C . GLU B 1 202 ? 22.902 36.278 68.469 1.00 31.33 182 GLU B C 1
ATOM 3968 O O . GLU B 1 202 ? 22.986 37.434 68.907 1.00 28.85 182 GLU B O 1
ATOM 3974 N N . ALA B 1 203 ? 21.740 35.732 68.098 1.00 30.67 183 ALA B N 1
ATOM 3975 C CA . ALA B 1 203 ? 20.506 36.543 67.959 1.00 29.27 183 ALA B CA 1
ATOM 3976 C C . ALA B 1 203 ? 20.251 37.367 69.204 1.00 28.13 183 ALA B C 1
ATOM 3977 O O . ALA B 1 203 ? 19.921 38.537 69.131 1.00 27.74 183 ALA B O 1
ATOM 3979 N N . LEU B 1 204 ? 20.368 36.697 70.333 1.00 29.83 184 LEU B N 1
ATOM 3980 C CA . LEU B 1 204 ? 20.033 37.235 71.646 1.00 27.69 184 LEU B CA 1
ATOM 3981 C C . LEU B 1 204 ? 21.300 37.520 72.468 1.00 27.18 184 LEU B C 1
ATOM 3982 O O . LEU B 1 204 ? 21.236 37.696 73.681 1.00 26.53 184 LEU B O 1
ATOM 3987 N N . ALA B 1 205 ? 22.436 37.619 71.814 1.00 25.77 185 ALA B N 1
ATOM 3988 C CA . ALA B 1 205 ? 23.679 37.814 72.567 1.00 29.65 185 ALA B CA 1
ATOM 3989 C C . ALA B 1 205 ? 23.737 39.224 73.148 1.00 28.00 185 ALA B C 1
ATOM 3990 O O . ALA B 1 205 ? 24.507 39.421 74.055 1.00 27.81 185 ALA B O 1
ATOM 3992 N N . HIS B 1 206 ? 22.927 40.171 72.633 1.00 28.45 186 HIS B N 1
ATOM 3993 C CA . HIS B 1 206 ? 22.874 41.541 73.177 1.00 28.39 186 HIS B CA 1
ATOM 3994 C C . HIS B 1 206 ? 21.550 41.841 73.843 1.00 25.84 186 HIS B C 1
ATOM 3995 O O . HIS B 1 206 ? 21.106 42.979 73.904 1.00 24.33 186 HIS B O 1
ATOM 4002 N N . THR B 1 207 ? 20.920 40.785 74.332 1.00 24.70 187 THR B N 1
ATOM 4003 C CA . THR B 1 207 ? 19.605 40.912 74.912 1.00 26.04 187 THR B CA 1
ATOM 4004 C C . THR B 1 207 ? 19.630 40.262 76.283 1.00 25.35 187 THR B C 1
ATOM 4005 O O . THR B 1 207 ? 20.091 39.167 76.432 1.00 25.14 187 THR B O 1
ATOM 4009 N N . VAL B 1 208 ? 19.108 40.971 77.262 1.00 25.84 188 VAL B N 1
ATOM 4010 C CA . VAL B 1 208 ? 19.059 40.519 78.631 1.00 28.41 188 VAL B CA 1
ATOM 4011 C C . VAL B 1 208 ? 17.629 40.460 79.097 1.00 26.71 188 VAL B C 1
ATOM 4012 O O . VAL B 1 208 ? 16.772 41.113 78.519 1.00 29.69 188 VAL B O 1
ATOM 4016 N N . GLN B 1 209 ? 17.357 39.650 80.115 1.00 25.00 189 GLN B N 1
ATOM 4017 C CA . GLN B 1 209 ? 16.037 39.508 80.596 1.00 25.62 189 GLN B CA 1
ATOM 4018 C C . GLN B 1 209 ? 15.992 39.476 82.127 1.00 27.87 189 GLN B C 1
ATOM 4019 O O . GLN B 1 209 ? 16.808 38.836 82.768 1.00 26.00 189 GLN B O 1
ATOM 4025 N N . LEU B 1 210 ? 14.990 40.185 82.670 1.00 28.52 190 LEU B N 1
ATOM 4026 C CA . LEU B 1 210 ? 14.669 40.187 84.074 1.00 30.15 190 LEU B CA 1
ATOM 4027 C C . LEU B 1 210 ? 13.230 39.761 84.271 1.00 27.60 190 LEU B C 1
ATOM 4028 O O . LEU B 1 210 ? 12.412 39.876 83.370 1.00 27.13 190 LEU B O 1
ATOM 4033 N N . GLY B 1 211 ? 12.916 39.382 85.500 1.00 26.60 191 GLY B N 1
ATOM 4034 C CA . GLY B 1 211 ? 11.535 39.203 85.936 1.00 25.30 191 GLY B CA 1
ATOM 4035 C C . GLY B 1 211 ? 10.781 40.535 85.976 1.00 27.02 191 GLY B C 1
ATOM 4036 O O . GLY B 1 211 ? 11.310 41.550 86.420 1.00 28.05 191 GLY B O 1
ATOM 4037 N N . TRP B 1 212 ? 9.534 40.511 85.508 1.00 28.26 192 TRP B N 1
ATOM 4038 C CA . TRP B 1 212 ? 8.622 41.635 85.604 1.00 28.13 192 TRP B CA 1
ATOM 4039 C C . TRP B 1 212 ? 8.425 42.002 87.060 1.00 27.07 192 TRP B C 1
ATOM 4040 O O . TRP B 1 212 ? 8.315 41.130 87.924 1.00 26.33 192 TRP B O 1
ATOM 4051 N N . ASN B 1 213 ? 8.388 43.297 87.335 1.00 27.16 193 ASN B N 1
ATOM 4052 C CA . ASN B 1 213 ? 8.078 43.775 88.687 1.00 27.76 193 ASN B CA 1
ATOM 4053 C C . ASN B 1 213 ? 9.048 43.249 89.756 1.00 28.99 193 ASN B C 1
ATOM 4054 O O . ASN B 1 213 ? 8.652 42.989 90.873 1.00 30.26 193 ASN B O 1
ATOM 4059 N N . ASP B 1 214 ? 10.335 43.175 89.430 1.00 31.25 194 ASP B N 1
ATOM 4060 C CA . ASP B 1 214 ? 11.382 42.853 90.397 1.00 30.16 194 ASP B CA 1
ATOM 4061 C C . ASP B 1 214 ? 12.405 44.028 90.504 1.00 31.00 194 ASP B C 1
ATOM 4062 O O . ASP B 1 214 ? 13.432 44.052 89.836 1.00 27.41 194 ASP B O 1
ATOM 4067 N N . PRO B 1 215 ? 12.110 45.042 91.348 1.00 38.10 195 PRO B N 1
ATOM 4068 C CA . PRO B 1 215 ? 12.986 46.234 91.407 1.00 36.83 195 PRO B CA 1
ATOM 4069 C C . PRO B 1 215 ? 14.409 45.944 91.842 1.00 35.19 195 PRO B C 1
ATOM 4070 O O . PRO B 1 215 ? 15.341 46.636 91.403 1.00 39.28 195 PRO B O 1
ATOM 4074 N N . ASP B 1 216 ? 14.606 44.919 92.656 1.00 39.88 196 ASP B N 1
ATOM 4075 C CA . ASP B 1 216 ? 15.956 44.600 93.149 1.00 40.60 196 ASP B CA 1
ATOM 4076 C C . ASP B 1 216 ? 16.849 44.139 92.024 1.00 35.60 196 ASP B C 1
ATOM 4077 O O . ASP B 1 216 ? 17.954 44.627 91.878 1.00 31.43 196 ASP B O 1
ATOM 4082 N N . ALA B 1 217 ? 16.371 43.196 91.218 1.00 33.83 197 ALA B N 1
ATOM 4083 C CA . ALA B 1 217 ? 17.164 42.714 90.085 1.00 31.33 197 ALA B CA 1
ATOM 4084 C C . ALA B 1 217 ? 17.425 43.842 89.098 1.00 34.57 197 ALA B C 1
ATOM 4085 O O . ALA B 1 217 ? 18.530 43.973 88.532 1.00 32.33 197 ALA B O 1
ATOM 4087 N N . LEU B 1 218 ? 16.415 44.693 88.901 1.00 32.27 198 LEU B N 1
ATOM 4088 C CA . LEU B 1 218 ? 16.564 45.798 87.977 1.00 32.71 198 LEU B CA 1
ATOM 4089 C C . LEU B 1 218 ? 17.649 46.789 88.451 1.00 30.93 198 LEU B C 1
ATOM 4090 O O . LEU B 1 218 ? 18.456 47.287 87.673 1.00 28.43 198 LEU B O 1
ATOM 4095 N N . ARG B 1 219 ? 17.628 47.117 89.729 1.00 34.29 199 ARG B N 1
ATOM 4096 C CA . ARG B 1 219 ? 18.657 48.021 90.288 1.00 37.22 199 ARG B CA 1
ATOM 4097 C C . ARG B 1 219 ? 20.055 47.409 90.173 1.00 35.42 199 ARG B C 1
ATOM 4098 O O . ARG B 1 219 ? 20.983 48.072 89.746 1.00 37.20 199 ARG B O 1
ATOM 4106 N N . GLU B 1 220 ? 20.165 46.122 90.492 1.00 40.23 200 GLU B N 1
ATOM 4107 C CA . GLU B 1 220 ? 21.431 45.371 90.344 1.00 41.71 200 GLU B CA 1
ATOM 4108 C C . GLU B 1 220 ? 21.987 45.418 88.925 1.00 43.17 200 GLU B C 1
ATOM 4109 O O . GLU B 1 220 ? 23.186 45.716 88.705 1.00 39.26 200 GLU B O 1
ATOM 4115 N N . LEU B 1 221 ? 21.103 45.178 87.951 1.00 36.82 201 LEU B N 1
ATOM 4116 C CA . LEU B 1 221 ? 21.510 45.248 86.563 1.00 31.45 201 LEU B CA 1
ATOM 4117 C C . LEU B 1 221 ? 22.022 46.656 86.196 1.00 30.93 201 LEU B C 1
ATOM 4118 O O . LEU B 1 221 ? 23.055 46.773 85.551 1.00 28.29 201 LEU B O 1
ATOM 4123 N N . PHE B 1 222 ? 21.300 47.708 86.554 1.00 25.74 202 PHE B N 1
ATOM 4124 C CA . PHE B 1 222 ? 21.803 49.053 86.231 1.00 32.26 202 PHE B CA 1
ATOM 4125 C C . PHE B 1 222 ? 23.058 49.458 86.996 1.00 33.11 202 PHE B C 1
ATOM 4126 O O . PHE B 1 222 ? 23.902 50.147 86.431 1.00 34.74 202 PHE B O 1
ATOM 4134 N N . ALA B 1 223 ? 23.199 48.995 88.245 1.00 35.65 203 ALA B N 1
ATOM 4135 C CA . ALA B 1 223 ? 24.428 49.250 89.012 1.00 40.23 203 ALA B CA 1
ATOM 4136 C C . ALA B 1 223 ? 25.627 48.636 88.333 1.00 42.09 203 ALA B C 1
ATOM 4137 O O . ALA B 1 223 ? 26.704 49.218 88.334 1.00 37.34 203 ALA B O 1
ATOM 4139 N N . ARG B 1 224 ? 25.438 47.450 87.766 1.00 46.70 204 ARG B N 1
ATOM 4140 C CA . ARG B 1 224 ? 26.539 46.737 87.110 1.00 50.00 204 ARG B CA 1
ATOM 4141 C C . ARG B 1 224 ? 26.777 47.202 85.673 1.00 46.09 204 ARG B C 1
ATOM 4142 O O . ARG B 1 224 ? 27.925 47.318 85.254 1.00 43.32 204 ARG B O 1
ATOM 4150 N N . ASP B 1 225 ? 25.703 47.396 84.910 1.00 42.31 205 ASP B N 1
ATOM 4151 C CA . ASP B 1 225 ? 25.800 47.488 83.444 1.00 42.54 205 ASP B CA 1
ATOM 4152 C C . ASP B 1 225 ? 25.096 48.678 82.809 1.00 40.39 205 ASP B C 1
ATOM 4153 O O . ASP B 1 225 ? 25.012 48.758 81.557 1.00 37.31 205 ASP B O 1
ATOM 4158 N N . GLY B 1 226 ? 24.598 49.599 83.637 1.00 37.00 206 GLY B N 1
ATOM 4159 C CA . GLY B 1 226 ? 23.863 50.744 83.134 1.00 32.93 206 GLY B CA 1
ATOM 4160 C C . GLY B 1 226 ? 24.543 51.450 81.990 1.00 34.99 206 GLY B C 1
ATOM 4161 O O . GLY B 1 226 ? 23.886 51.978 81.076 1.00 34.50 206 GLY B O 1
ATOM 4162 N N . ASP B 1 227 ? 25.870 51.471 82.021 1.00 39.76 207 ASP B N 1
ATOM 4163 C CA . ASP B 1 227 ? 26.669 52.203 81.015 1.00 43.47 207 ASP B CA 1
ATOM 4164 C C . ASP B 1 227 ? 26.625 51.527 79.628 1.00 37.70 207 ASP B C 1
ATOM 4165 O O . ASP B 1 227 ? 26.818 52.170 78.593 1.00 34.55 207 ASP B O 1
ATOM 4170 N N . ARG B 1 228 ? 26.319 50.238 79.61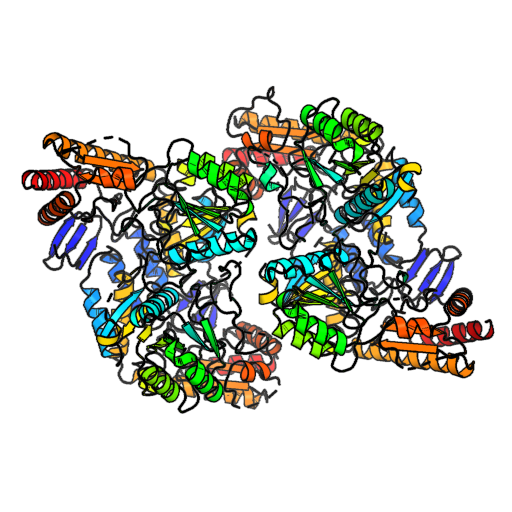8 1.00 38.24 208 ARG B N 1
ATOM 4171 C CA . ARG B 1 228 ? 26.230 49.439 78.384 1.00 38.03 208 ARG B CA 1
ATOM 4172 C C . ARG B 1 228 ? 24.809 49.323 77.789 1.00 36.24 208 ARG B C 1
ATOM 4173 O O . ARG B 1 228 ? 24.649 48.788 76.700 1.00 31.06 208 ARG B O 1
ATOM 4181 N N . ILE B 1 229 ? 23.783 49.818 78.485 1.00 32.75 209 ILE B N 1
ATOM 4182 C CA . ILE B 1 229 ? 22.380 49.519 78.077 1.00 30.54 209 ILE B CA 1
ATOM 4183 C C . ILE B 1 229 ? 21.886 50.532 77.083 1.00 28.85 209 ILE B C 1
ATOM 4184 O O . ILE B 1 229 ? 21.843 51.725 77.388 1.00 33.34 209 ILE B O 1
ATOM 4189 N N . ALA B 1 230 ? 21.563 50.078 75.870 1.00 27.06 210 ALA B N 1
ATOM 4190 C CA . ALA B 1 230 ? 21.032 50.982 74.857 1.00 24.85 210 ALA B CA 1
ATOM 4191 C C . ALA B 1 230 ? 19.565 51.301 75.139 1.00 24.35 210 ALA B C 1
ATOM 4192 O O . ALA B 1 230 ? 19.080 52.424 74.872 1.00 21.57 210 ALA B O 1
ATOM 4194 N N . ALA B 1 231 ? 18.839 50.329 75.680 1.00 24.62 211 ALA B N 1
ATOM 4195 C CA . ALA B 1 231 ? 17.387 50.493 75.868 1.00 22.47 211 ALA B CA 1
ATOM 4196 C C . ALA B 1 231 ? 16.837 49.466 76.810 1.00 23.76 211 ALA B C 1
ATOM 4197 O O . ALA B 1 231 ? 17.343 48.363 76.898 1.00 23.36 211 ALA B O 1
ATOM 4199 N N . VAL B 1 232 ? 15.769 49.849 77.491 1.00 26.47 212 VAL B N 1
ATOM 4200 C CA . VAL B 1 232 ? 14.878 48.940 78.136 1.00 26.38 212 VAL B CA 1
ATOM 4201 C C . VAL B 1 232 ? 13.558 48.986 77.425 1.00 22.75 212 VAL B C 1
ATOM 4202 O O . VAL B 1 232 ? 12.976 50.075 77.218 1.00 20.98 212 VAL B O 1
ATOM 4206 N N . ILE B 1 233 ? 13.075 47.797 77.031 1.00 22.06 213 ILE B N 1
ATOM 4207 C CA . ILE B 1 233 ? 11.787 47.698 76.359 1.00 22.15 213 ILE B CA 1
ATOM 4208 C C . ILE B 1 233 ? 10.859 46.947 77.279 1.00 22.49 213 ILE B C 1
ATOM 4209 O O . ILE B 1 233 ? 11.297 46.067 78.010 1.00 25.84 213 ILE B O 1
ATOM 4214 N N . VAL B 1 234 ? 9.583 47.291 77.234 1.00 22.55 214 VAL B N 1
ATOM 4215 C CA . VAL B 1 234 ? 8.642 46.864 78.248 1.00 21.44 214 VAL B CA 1
ATOM 4216 C C . VAL B 1 234 ? 7.206 47.093 77.772 1.00 22.47 214 VAL B C 1
ATOM 4217 O O . VAL B 1 234 ? 6.934 48.111 77.155 1.00 23.63 214 VAL B O 1
ATOM 4221 N N . GLU B 1 235 ? 6.330 46.106 78.006 1.00 21.58 215 GLU B N 1
ATOM 4222 C CA . GLU B 1 235 ? 4.880 46.286 77.967 1.00 21.63 215 GLU B CA 1
ATOM 4223 C C . GLU B 1 235 ? 4.501 46.937 79.271 1.00 22.46 215 GLU B C 1
ATOM 4224 O O . GLU B 1 235 ? 4.658 46.336 80.336 1.00 23.24 215 GLU B O 1
ATOM 4230 N N . PRO B 1 236 ? 4.064 48.195 79.228 1.00 22.75 216 PRO B N 1
ATOM 4231 C CA . PRO B 1 236 ? 3.956 48.908 80.520 1.00 21.95 216 PRO B CA 1
ATOM 4232 C C . PRO B 1 236 ? 2.948 48.259 81.474 1.00 21.77 216 PRO B C 1
ATOM 4233 O O . PRO B 1 236 ? 3.157 48.286 82.683 1.00 23.42 216 PRO B O 1
ATOM 4237 N N . VAL B 1 237 ? 1.905 47.688 80.900 1.00 19.74 217 VAL B N 1
ATOM 4238 C CA . VAL B 1 237 ? 1.109 46.664 81.514 1.00 20.08 217 VAL B CA 1
ATOM 4239 C C . VAL B 1 237 ? 1.358 45.355 80.747 1.00 20.74 217 VAL B C 1
ATOM 4240 O O . VAL B 1 237 ? 1.147 45.330 79.535 1.00 21.69 217 VAL B O 1
ATOM 4244 N N . LEU B 1 238 ? 1.714 44.269 81.427 1.00 20.40 218 LEU B N 1
ATOM 4245 C CA . LEU B 1 238 ? 1.939 42.986 80.735 1.00 22.01 218 LEU B CA 1
ATOM 4246 C C . LEU B 1 238 ? 0.612 42.417 80.279 1.00 23.39 218 LEU B C 1
ATOM 4247 O O . LEU B 1 238 ? -0.282 42.244 81.071 1.00 30.27 218 LEU B O 1
ATOM 4252 N N . ALA B 1 239 ? 0.416 42.308 78.987 1.00 25.22 219 ALA B N 1
ATOM 4253 C CA . ALA B 1 239 ? -0.898 41.907 78.452 1.00 28.44 219 ALA B CA 1
ATOM 4254 C C . ALA B 1 239 ? -0.771 40.712 77.494 1.00 32.42 219 ALA B C 1
ATOM 4255 O O . ALA B 1 239 ? -1.720 40.403 76.807 1.00 33.40 219 ALA B O 1
ATOM 4257 N N . ASN B 1 240 ? 0.375 40.020 77.520 1.00 35.93 220 ASN B N 1
ATOM 4258 C CA . ASN B 1 240 ? 0.637 38.775 76.758 1.00 42.25 220 ASN B CA 1
ATOM 4259 C C . ASN B 1 240 ? 0.916 37.525 77.595 1.00 46.87 220 ASN B C 1
ATOM 4260 O O . ASN B 1 240 ? 1.437 36.549 77.071 1.00 41.63 220 ASN B O 1
ATOM 4265 N N . ALA B 1 241 ? 0.639 37.575 78.894 1.00 53.00 221 ALA B N 1
ATOM 4266 C CA . ALA B 1 241 ? 1.019 36.509 79.805 1.00 51.36 221 ALA B CA 1
ATOM 4267 C C . ALA B 1 241 ? 0.262 36.791 81.095 1.00 50.82 221 ALA B C 1
ATOM 4268 O O . ALA B 1 241 ? 0.881 36.968 82.146 1.00 47.96 221 ALA B O 1
ATOM 4270 N N . GLY B 1 242 ? -1.071 36.791 80.996 1.00 47.87 222 GLY B N 1
ATOM 4271 C CA . GLY B 1 242 ? -1.938 37.400 81.969 1.00 42.69 222 GLY B CA 1
ATOM 4272 C C . GLY B 1 242 ? -1.958 38.891 81.645 1.00 46.21 222 GLY B C 1
ATOM 4273 O O . GLY B 1 242 ? -1.242 39.387 80.721 1.00 47.15 222 GLY B O 1
ATOM 4274 N N . VAL B 1 243 ? -2.764 39.606 82.411 1.00 37.12 223 VAL B N 1
ATOM 4275 C CA . VAL B 1 243 ? -2.707 41.087 82.457 1.00 31.29 223 VAL B CA 1
ATOM 4276 C C . VAL B 1 243 ? -2.095 41.422 83.819 1.00 28.76 223 VAL B C 1
ATOM 4277 O O . VAL B 1 243 ? -2.724 41.211 84.849 1.00 33.75 223 VAL B O 1
ATOM 4281 N N . ILE B 1 244 ? -0.857 41.852 83.842 1.00 25.88 224 ILE B N 1
ATOM 4282 C CA . ILE B 1 244 ? -0.141 42.104 85.110 1.00 28.39 224 ILE B CA 1
ATOM 4283 C C . ILE B 1 244 ? 0.370 43.526 85.081 1.00 28.22 224 ILE B C 1
ATOM 4284 O O . ILE B 1 244 ? 1.344 43.824 84.403 1.00 25.65 224 ILE B O 1
ATOM 4289 N N . PRO B 1 245 ? -0.347 44.424 85.743 1.00 29.89 225 PRO B N 1
ATOM 4290 C CA . PRO B 1 245 ? 0.075 45.823 85.727 1.00 29.98 225 PRO B CA 1
ATOM 4291 C C . PRO B 1 245 ? 1.445 45.948 86.298 1.00 26.05 225 PRO B C 1
ATOM 4292 O O . PRO B 1 245 ? 1.910 45.023 86.954 1.00 26.00 225 PRO B O 1
ATOM 4296 N N . PRO B 1 246 ? 2.092 47.085 86.086 1.00 27.03 226 PRO B N 1
ATOM 4297 C CA . PRO B 1 246 ? 3.337 47.331 86.794 1.00 28.66 226 PRO B CA 1
ATOM 4298 C C . PRO B 1 246 ? 3.078 47.482 88.277 1.00 27.58 226 PRO B C 1
ATOM 4299 O O . PRO B 1 246 ? 2.074 48.025 88.664 1.00 29.04 226 PRO B O 1
ATOM 4303 N N . ALA B 1 247 ? 3.977 46.979 89.109 1.00 32.62 227 ALA B N 1
ATOM 4304 C CA . ALA B 1 247 ? 3.885 47.224 90.536 1.00 32.43 227 ALA B CA 1
ATOM 4305 C C . ALA B 1 247 ? 3.969 48.752 90.742 1.00 36.46 227 ALA B C 1
ATOM 4306 O O . ALA B 1 247 ? 4.678 49.477 90.024 1.00 30.84 227 ALA B O 1
ATOM 4308 N N . PRO B 1 248 ? 3.245 49.255 91.736 1.00 37.18 228 PRO B N 1
ATOM 4309 C CA . PRO B 1 248 ? 3.345 50.692 91.999 1.00 35.02 228 PRO B CA 1
ATOM 4310 C C . PRO B 1 248 ? 4.814 51.173 92.132 1.00 30.21 228 PRO B C 1
ATOM 4311 O O . PRO B 1 248 ? 5.613 50.600 92.860 1.00 26.63 228 PRO B O 1
ATOM 4315 N N . GLY B 1 249 ? 5.164 52.240 91.431 1.00 29.83 229 GLY B N 1
ATOM 4316 C CA . GLY B 1 249 ? 6.525 52.773 91.442 1.00 27.21 229 GLY B CA 1
ATOM 4317 C C . GLY B 1 249 ? 7.503 52.120 90.467 1.00 30.22 229 GLY B C 1
ATOM 4318 O O . GLY B 1 249 ? 8.605 52.659 90.203 1.00 26.49 229 GLY B O 1
ATOM 4319 N N . PHE B 1 250 ? 7.103 50.997 89.861 1.00 28.69 230 PHE B N 1
ATOM 4320 C CA . PHE B 1 250 ? 8.008 50.276 88.986 1.00 26.19 230 PHE B CA 1
ATOM 4321 C C . PHE B 1 250 ? 8.326 51.029 87.701 1.00 27.39 230 PHE B C 1
ATOM 4322 O O . PHE B 1 250 ? 9.494 51.143 87.348 1.00 24.92 230 PHE B O 1
ATOM 4330 N N . LEU B 1 251 ? 7.313 51.563 87.026 1.00 27.67 231 LEU B N 1
ATOM 4331 C CA . LEU B 1 251 ? 7.578 52.357 85.827 1.00 28.00 231 LEU B CA 1
ATOM 4332 C C . LEU B 1 251 ? 8.451 53.584 86.130 1.00 30.45 231 LEU B C 1
ATOM 4333 O O . LEU B 1 251 ? 9.310 53.954 85.315 1.00 28.67 231 LEU B O 1
ATOM 4338 N N . GLN B 1 252 ? 8.228 54.208 87.292 1.00 32.61 232 GLN B N 1
ATOM 4339 C CA . GLN B 1 252 ? 8.995 55.401 87.702 1.00 34.28 232 GLN B CA 1
ATOM 4340 C C . GLN B 1 252 ? 10.447 55.050 87.952 1.00 29.86 232 GLN B C 1
ATOM 4341 O O . GLN B 1 252 ? 11.344 55.760 87.541 1.00 27.89 232 GLN B O 1
ATOM 4347 N N . LEU B 1 253 ? 10.669 53.905 88.577 1.00 31.16 233 LEU B N 1
ATOM 4348 C CA . LEU B 1 253 ? 12.007 53.401 88.742 1.00 29.08 233 LEU B CA 1
ATOM 4349 C C . LEU B 1 253 ? 12.699 53.192 87.395 1.00 29.79 233 LEU B C 1
ATOM 4350 O O . LEU B 1 253 ? 13.836 53.656 87.169 1.00 33.07 233 LEU B O 1
ATOM 4355 N N . LEU B 1 254 ? 12.042 52.491 86.484 1.00 30.42 234 LEU B N 1
ATOM 4356 C CA . LEU B 1 254 ? 12.584 52.325 85.120 1.00 31.50 234 LEU B CA 1
ATOM 4357 C C . LEU B 1 254 ? 12.958 53.640 84.476 1.00 28.07 234 LEU B C 1
ATOM 4358 O O . LEU B 1 254 ? 13.999 53.758 83.830 1.00 27.30 234 LEU B O 1
ATOM 4363 N N . ARG B 1 255 ? 12.056 54.606 84.574 1.00 30.82 235 ARG B N 1
ATOM 4364 C CA . ARG B 1 255 ? 12.303 55.954 84.007 1.00 29.87 235 ARG B CA 1
ATOM 4365 C C . ARG B 1 255 ? 13.544 56.575 84.649 1.00 29.50 235 ARG B C 1
ATOM 4366 O O . ARG B 1 255 ? 14.396 57.107 83.972 1.00 29.90 235 ARG B O 1
ATOM 4374 N N . GLU B 1 256 ? 13.651 56.490 85.967 1.00 29.52 236 GLU B N 1
ATOM 4375 C CA . GLU B 1 256 ? 14.807 57.017 86.660 1.00 32.08 236 GLU B CA 1
ATOM 4376 C C . GLU B 1 256 ? 16.130 56.292 86.297 1.00 30.02 236 GLU B C 1
ATOM 4377 O O . GLU B 1 256 ? 17.149 56.936 86.043 1.00 30.86 236 GLU B O 1
ATOM 4383 N N . LEU B 1 257 ? 16.123 54.964 86.298 1.00 30.21 237 LEU B N 1
ATOM 4384 C CA . LEU B 1 257 ? 17.371 54.231 86.018 1.00 29.05 237 LEU B CA 1
ATOM 4385 C C . LEU B 1 257 ? 17.844 54.424 84.594 1.00 28.26 237 LEU B C 1
ATOM 4386 O O . LEU B 1 257 ? 19.043 54.649 84.370 1.00 28.99 237 LEU B O 1
ATOM 4391 N N . THR B 1 258 ? 16.911 54.434 83.635 1.00 28.25 238 THR B N 1
ATOM 4392 C CA . THR B 1 258 ? 17.273 54.669 82.258 1.00 27.42 238 THR B CA 1
ATOM 4393 C C . THR B 1 258 ? 17.786 56.102 82.101 1.00 28.97 238 THR B C 1
ATOM 4394 O O . THR B 1 258 ? 18.790 56.349 81.443 1.00 28.67 238 THR B O 1
ATOM 4398 N N . GLY B 1 259 ? 17.075 57.059 82.670 1.00 31.58 239 GLY B N 1
ATOM 4399 C CA . GLY B 1 259 ? 17.453 58.484 82.518 1.00 32.25 239 GLY B CA 1
ATOM 4400 C C . GLY B 1 259 ? 18.826 58.712 83.077 1.00 35.95 239 GLY B C 1
ATOM 4401 O O . GLY B 1 259 ? 19.656 59.333 82.418 1.00 40.03 239 GLY B O 1
ATOM 4402 N N . ARG B 1 260 ? 19.116 58.117 84.241 1.00 37.53 240 ARG B N 1
ATOM 4403 C CA . ARG B 1 260 ? 20.445 58.265 84.849 1.00 38.44 240 ARG B CA 1
ATOM 4404 C C . ARG B 1 260 ? 21.552 57.612 84.018 1.00 38.64 240 ARG B C 1
ATOM 4405 O O . ARG B 1 260 ? 22.666 58.136 83.956 1.00 35.64 240 ARG B O 1
ATOM 4413 N N . SER B 1 261 ? 21.261 56.485 83.362 1.00 36.60 241 SER B N 1
ATOM 4414 C CA . SER B 1 261 ? 22.303 55.735 82.665 1.00 35.28 241 SER B CA 1
ATOM 4415 C C . SER B 1 261 ? 22.532 56.175 81.238 1.00 30.61 241 SER B C 1
ATOM 4416 O O . SER B 1 261 ? 23.544 55.800 80.647 1.00 30.79 241 SER B O 1
ATOM 4419 N N . GLY B 1 262 ? 21.649 56.992 80.694 1.00 29.54 242 GLY B N 1
ATOM 4420 C CA . GLY B 1 262 ? 21.702 57.307 79.250 1.00 31.39 242 GLY B CA 1
ATOM 4421 C C . GLY B 1 262 ? 21.032 56.259 78.334 1.00 37.00 242 GLY B C 1
ATOM 4422 O O . GLY B 1 262 ? 21.169 56.313 77.100 1.00 35.21 242 GLY B O 1
ATOM 4423 N N . ALA B 1 263 ? 20.314 55.299 78.928 1.00 36.76 243 ALA B N 1
ATOM 4424 C CA . ALA B 1 263 ? 19.597 54.300 78.165 1.00 33.45 243 ALA B CA 1
ATOM 4425 C C . ALA B 1 263 ? 18.237 54.858 77.773 1.00 30.71 243 ALA B C 1
ATOM 4426 O O . ALA B 1 263 ? 17.634 55.575 78.526 1.00 30.36 243 ALA B O 1
ATOM 4428 N N . MET B 1 264 ? 17.762 54.487 76.594 1.00 32.27 244 MET B N 1
ATOM 4429 C CA . MET B 1 264 ? 16.415 54.823 76.161 1.00 33.17 244 MET B CA 1
ATOM 4430 C C . MET B 1 264 ? 15.341 53.911 76.771 1.00 33.76 244 MET B C 1
ATOM 4431 O O . MET B 1 264 ? 15.541 52.692 76.904 1.00 33.81 244 MET B O 1
ATOM 4436 N N . LEU B 1 265 ? 14.242 54.514 77.197 1.00 25.11 245 LEU B N 1
ATOM 4437 C CA . LEU B 1 265 ? 13.140 53.744 77.716 1.00 27.22 245 LEU B CA 1
ATOM 4438 C C . LEU B 1 265 ? 12.100 53.611 76.642 1.00 24.59 245 LEU B C 1
ATOM 4439 O O . LEU B 1 265 ? 11.614 54.631 76.122 1.00 21.92 245 LEU B O 1
ATOM 4444 N N . VAL B 1 266 ? 11.781 52.367 76.278 1.00 22.65 246 VAL B N 1
ATOM 4445 C CA . VAL B 1 266 ? 10.840 52.106 75.185 1.00 22.14 246 VAL B CA 1
ATOM 4446 C C . VAL B 1 266 ? 9.616 51.427 75.712 1.00 22.83 246 VAL B C 1
ATOM 4447 O O . VAL B 1 266 ? 9.666 50.280 76.208 1.00 29.39 246 VAL B O 1
ATOM 4451 N N . PHE B 1 267 ? 8.499 52.110 75.614 1.00 22.97 247 PHE B N 1
ATOM 4452 C CA . PHE B 1 267 ? 7.217 51.517 75.964 1.00 21.76 247 PHE B CA 1
ATOM 4453 C C . PHE B 1 267 ? 6.638 50.860 74.722 1.00 22.91 247 PHE B C 1
ATOM 4454 O O . PHE B 1 267 ? 6.369 51.534 73.731 1.00 22.93 247 PHE B O 1
ATOM 4462 N N . ASP B 1 268 ? 6.447 49.544 74.779 1.00 22.89 248 ASP B N 1
ATOM 4463 C CA . ASP B 1 268 ? 5.717 48.820 73.737 1.00 22.50 248 ASP B CA 1
ATOM 4464 C C . ASP B 1 268 ? 4.250 48.937 74.101 1.00 22.61 248 ASP B C 1
ATOM 4465 O O . ASP B 1 268 ? 3.758 48.179 74.948 1.00 21.43 248 ASP B O 1
ATOM 4470 N N . GLU B 1 269 ? 3.547 49.848 73.427 1.00 24.05 249 GLU B N 1
ATOM 4471 C CA . GLU B 1 269 ? 2.121 50.093 73.682 1.00 24.85 249 GLU B CA 1
ATOM 4472 C C . GLU B 1 269 ? 1.262 49.548 72.556 1.00 23.76 249 GLU B C 1
ATOM 4473 O O . GLU B 1 269 ? 0.199 50.080 72.242 1.00 24.87 249 GLU B O 1
ATOM 4479 N N . VAL B 1 270 ? 1.729 48.495 71.921 1.00 21.96 250 VAL B N 1
ATOM 4480 C CA . VAL B 1 270 ? 0.965 47.846 70.857 1.00 22.31 250 VAL B CA 1
ATOM 4481 C C . VAL B 1 270 ? -0.402 47.427 71.336 1.00 20.87 250 VAL B C 1
ATOM 4482 O O . VAL B 1 270 ? -1.392 47.563 70.595 1.00 19.88 250 VAL B O 1
ATOM 4486 N N . ILE B 1 271 ? -0.469 46.971 72.579 1.00 21.61 251 ILE B N 1
ATOM 4487 C CA . ILE B 1 271 ? -1.731 46.603 73.170 1.00 23.26 251 ILE B CA 1
ATOM 4488 C C . ILE B 1 271 ? -2.306 47.764 73.978 1.00 24.93 251 ILE B C 1
ATOM 4489 O O . ILE B 1 271 ? -3.471 48.069 73.833 1.00 23.14 251 ILE B O 1
ATOM 4494 N N . THR B 1 272 ? -1.506 48.331 74.871 1.00 22.20 252 THR B N 1
ATOM 4495 C CA . THR B 1 272 ? -1.996 49.324 75.805 1.00 25.14 252 THR B CA 1
ATOM 4496 C C . THR B 1 272 ? -2.369 50.679 75.149 1.00 23.14 252 THR B C 1
ATOM 4497 O O . THR B 1 272 ? -3.141 51.417 75.697 1.00 28.04 252 THR B O 1
ATOM 4501 N N . GLY B 1 273 ? -1.806 50.980 73.995 1.00 23.50 253 GLY B N 1
ATOM 4502 C CA . GLY B 1 273 ? -2.036 52.249 73.332 1.00 22.72 253 GLY B CA 1
ATOM 4503 C C . GLY B 1 273 ? -3.497 52.394 72.989 1.00 24.48 253 GLY B C 1
ATOM 4504 O O . GLY B 1 273 ? -4.105 51.464 72.464 1.00 21.82 253 GLY B O 1
ATOM 4505 N N . PHE B 1 274 ? -4.058 53.589 73.273 1.00 21.62 254 PHE B N 1
ATOM 4506 C CA . PHE B 1 274 ? -5.429 53.907 72.982 1.00 20.28 254 PHE B CA 1
ATOM 4507 C C . PHE B 1 274 ? -6.381 52.889 73.573 1.00 20.08 254 PHE B C 1
ATOM 4508 O O . PHE B 1 274 ? -7.520 52.795 73.148 1.00 21.03 254 PHE B O 1
ATOM 4516 N N . ARG B 1 275 ? -5.956 52.179 74.611 1.00 19.22 255 ARG B N 1
ATOM 4517 C CA . ARG B 1 275 ? -6.770 51.134 75.183 1.00 21.21 255 ARG B CA 1
ATOM 4518 C C . ARG B 1 275 ? -6.988 51.306 76.661 1.00 20.89 255 ARG B C 1
ATOM 4519 O O . ARG B 1 275 ? -8.103 51.258 77.145 1.00 21.35 255 ARG B O 1
ATOM 4527 N N . VAL B 1 276 ? -5.911 51.424 77.401 1.00 21.43 256 VAL B N 1
ATOM 4528 C CA . VAL B 1 276 ? -6.022 51.580 78.846 1.00 23.02 256 VAL B CA 1
ATOM 4529 C C . VAL B 1 276 ? -6.282 53.029 79.207 1.00 24.05 256 VAL B C 1
ATOM 4530 O O . VAL B 1 276 ? -6.491 53.332 80.358 1.00 25.62 256 VAL B O 1
ATOM 4534 N N . ALA B 1 277 ? -6.191 53.914 78.200 1.00 26.92 257 ALA B N 1
ATOM 4535 C CA . ALA B 1 277 ? -6.426 55.368 78.315 1.00 27.76 257 ALA B CA 1
ATOM 4536 C C . ALA B 1 277 ? -6.131 55.907 76.949 1.00 29.33 257 ALA B C 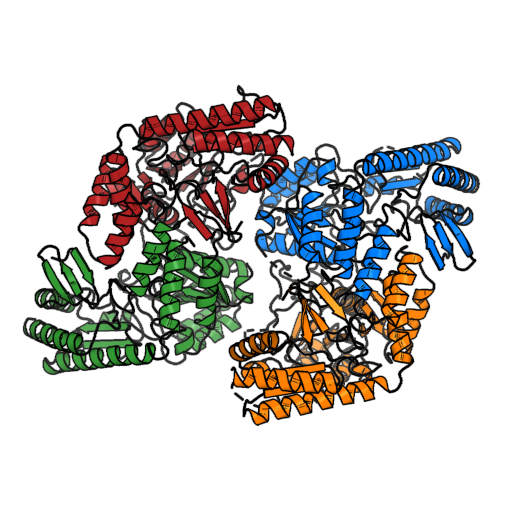1
ATOM 4537 O O . ALA B 1 277 ? -5.510 55.230 76.104 1.00 30.65 257 ALA B O 1
ATOM 4539 N N . ARG B 1 278 ? -6.611 57.100 76.717 1.00 24.62 258 ARG B N 1
ATOM 4540 C CA . ARG B 1 278 ? -6.522 57.697 75.416 1.00 27.81 258 ARG B CA 1
ATOM 4541 C C . ARG B 1 278 ? -5.058 57.877 74.983 1.00 24.66 258 ARG B C 1
ATOM 4542 O O . ARG B 1 278 ? -4.718 57.597 73.837 1.00 23.93 258 ARG B O 1
ATOM 4550 N N . GLY B 1 279 ? -4.242 58.367 75.898 1.00 22.22 259 GLY B N 1
ATOM 4551 C CA . GLY B 1 279 ? -2.779 58.444 75.734 1.00 25.18 259 GLY B CA 1
ATOM 4552 C C . GLY B 1 279 ? -2.028 57.218 76.242 1.00 22.27 259 GLY B C 1
ATOM 4553 O O . GLY B 1 279 ? -0.839 57.293 76.536 1.00 23.05 259 GLY B O 1
ATOM 4554 N N . GLY B 1 280 ? -2.713 56.087 76.341 1.00 24.30 260 GLY B N 1
ATOM 4555 C CA . GLY B 1 280 ? -2.049 54.817 76.716 1.00 25.67 260 GLY B CA 1
ATOM 4556 C C . GLY B 1 280 ? -1.597 54.717 78.155 1.00 27.33 260 GLY B C 1
ATOM 4557 O O . GLY B 1 280 ? -1.972 55.509 79.009 1.00 27.39 260 GLY B O 1
ATOM 4558 N N . ALA B 1 281 ? -0.771 53.714 78.437 1.00 31.20 261 ALA B N 1
ATOM 4559 C CA . ALA B 1 281 ? -0.236 53.504 79.782 1.00 27.20 261 ALA B CA 1
ATOM 4560 C C . ALA B 1 281 ? 0.608 54.701 80.225 1.00 26.95 261 ALA B C 1
ATOM 4561 O O . ALA B 1 281 ? 0.607 55.073 81.381 1.00 25.68 261 ALA B O 1
ATOM 4563 N N . GLN B 1 282 ? 1.340 55.277 79.287 1.00 26.75 262 GLN B N 1
ATOM 4564 C CA . GLN B 1 282 ? 2.058 56.540 79.515 1.00 31.35 262 GLN B CA 1
ATOM 4565 C C . GLN B 1 282 ? 1.232 57.572 80.289 1.00 29.00 262 GLN B C 1
ATOM 4566 O O . GLN B 1 282 ? 1.654 58.115 81.272 1.00 31.26 262 GLN B O 1
ATOM 4572 N N . GLU B 1 283 ? 0.068 57.860 79.745 1.00 26.55 263 GLU B N 1
ATOM 4573 C CA . GLU B 1 283 ? -0.828 58.792 80.349 1.00 27.70 263 GLU B CA 1
ATOM 4574 C C . GLU B 1 283 ? -1.433 58.215 81.633 1.00 29.09 263 GLU B C 1
ATOM 4575 O O . GLU B 1 283 ? -1.419 58.853 82.663 1.00 31.91 263 GLU B O 1
ATOM 4581 N N . ARG B 1 284 ? -1.931 56.982 81.580 1.00 29.65 264 ARG B N 1
ATOM 4582 C CA . ARG B 1 284 ? -2.560 56.392 82.736 1.00 28.45 264 ARG B CA 1
ATOM 4583 C C . ARG B 1 284 ? -1.640 56.351 83.955 1.00 28.57 264 ARG B C 1
ATOM 4584 O O . ARG B 1 284 ? -2.097 56.549 85.049 1.00 25.78 264 ARG B O 1
ATOM 4592 N N . TYR B 1 285 ? -0.363 56.031 83.772 1.00 30.19 265 TYR B N 1
ATOM 4593 C CA . TYR B 1 285 ? 0.520 55.934 84.910 1.00 27.43 265 TYR B CA 1
ATOM 4594 C C . TYR B 1 285 ? 1.385 57.174 85.103 1.00 28.81 265 TYR B C 1
ATOM 4595 O O . TYR B 1 285 ? 2.159 57.240 86.038 1.00 30.28 265 TYR B O 1
ATOM 4604 N N . GLY B 1 286 ? 1.241 58.174 84.247 1.00 27.97 266 GLY B N 1
ATOM 4605 C CA . GLY B 1 286 ? 2.017 59.398 84.407 1.00 26.86 266 GLY B CA 1
ATOM 4606 C C . GLY B 1 286 ? 3.512 59.184 84.255 1.00 28.24 266 GLY B C 1
ATOM 4607 O O . GLY B 1 286 ? 4.286 59.873 84.861 1.00 26.76 266 GLY B O 1
ATOM 4608 N N . VAL B 1 287 ? 3.935 58.256 83.394 1.00 28.88 267 VAL B N 1
ATOM 4609 C CA . VAL B 1 287 ? 5.360 58.100 83.111 1.00 27.25 267 VAL B CA 1
ATOM 4610 C C . VAL B 1 287 ? 5.584 58.082 81.597 1.00 30.31 267 VAL B C 1
ATOM 4611 O O . VAL B 1 287 ? 4.991 57.286 80.882 1.00 29.15 267 VAL B O 1
ATOM 4615 N N . GLU B 1 288 ? 6.464 58.955 81.134 1.00 30.92 268 GLU B N 1
ATOM 4616 C CA . GLU B 1 288 ? 6.713 59.137 79.728 1.00 32.08 268 GLU B CA 1
ATOM 4617 C C . GLU B 1 288 ? 8.019 58.478 79.283 1.00 31.72 268 GLU B C 1
ATOM 4618 O O . GLU B 1 288 ? 9.079 58.792 79.814 1.00 29.42 268 GLU B O 1
ATOM 4624 N N . PRO B 1 289 ? 7.946 57.580 78.279 1.00 29.79 269 PRO B N 1
ATOM 4625 C CA . PRO B 1 289 ? 9.147 56.891 77.813 1.00 29.85 269 PRO B CA 1
ATOM 4626 C C . PRO B 1 289 ? 9.894 57.763 76.822 1.00 26.96 269 PRO B C 1
ATOM 4627 O O . PRO B 1 289 ? 9.395 58.838 76.458 1.00 25.72 269 PRO B O 1
ATOM 4631 N N . ASP B 1 290 ? 11.064 57.327 76.375 1.00 22.89 270 ASP B N 1
ATOM 4632 C CA . ASP B 1 290 ? 11.724 58.007 75.265 1.00 22.39 270 ASP B CA 1
ATOM 4633 C C . ASP B 1 290 ? 11.142 57.615 73.936 1.00 21.71 270 ASP B C 1
ATOM 4634 O O . ASP B 1 290 ? 11.067 58.438 73.023 1.00 20.73 270 ASP B O 1
ATOM 4639 N N . LEU B 1 291 ? 10.770 56.342 73.782 1.00 23.20 271 LEU B N 1
ATOM 4640 C CA . LEU B 1 291 ? 10.062 55.920 72.561 1.00 22.60 271 LEU B CA 1
ATOM 4641 C C . LEU B 1 291 ? 8.848 55.117 72.885 1.00 22.66 271 LEU B C 1
ATOM 4642 O O . LEU B 1 291 ? 8.812 54.414 73.897 1.00 24.31 271 LEU B O 1
ATOM 4647 N N . THR B 1 292 ? 7.852 55.229 72.022 1.00 22.47 272 THR B N 1
ATOM 4648 C CA . THR B 1 292 ? 6.605 54.539 72.148 1.00 20.68 272 THR B CA 1
ATOM 4649 C C . THR B 1 292 ? 6.326 53.759 70.860 1.00 22.30 272 THR B C 1
ATOM 4650 O O . THR B 1 292 ? 6.460 54.291 69.767 1.00 22.61 272 THR B O 1
ATOM 4654 N N . VAL B 1 293 ? 5.931 52.490 71.005 1.00 21.56 273 VAL B N 1
ATOM 4655 C CA . VAL B 1 293 ? 5.443 51.719 69.879 1.00 21.99 273 VAL B CA 1
ATOM 4656 C C . VAL B 1 293 ? 3.920 51.619 69.972 1.00 21.49 273 VAL B C 1
ATOM 4657 O O . VAL B 1 293 ? 3.385 51.251 71.004 1.00 23.23 273 VAL B O 1
ATOM 4661 N N . LEU B 1 294 ? 3.257 51.823 68.848 1.00 23.07 274 LEU B N 1
ATOM 4662 C CA . LEU B 1 294 ? 1.797 51.732 68.728 1.00 22.41 274 LEU B CA 1
ATOM 4663 C C . LEU B 1 294 ? 1.357 50.830 67.593 1.00 23.58 274 LEU B C 1
ATOM 4664 O O . LEU B 1 294 ? 2.066 50.660 66.610 1.00 24.74 274 LEU B O 1
ATOM 4669 N N . SER B 1 295 ? 0.181 50.228 67.758 1.00 23.47 275 SER B N 1
ATOM 4670 C CA . SER B 1 295 ? -0.437 49.420 66.730 1.00 27.03 275 SER B CA 1
ATOM 4671 C C . SER B 1 295 ? -1.909 49.069 67.120 1.00 29.10 275 SER B C 1
ATOM 4672 O O . SER B 1 295 ? -2.503 49.725 67.935 1.00 36.89 275 SER B O 1
ATOM 4675 N N . LYS B 1 296 ? -2.431 47.972 66.600 1.00 33.06 276 LYS B N 1
ATOM 4676 C CA . LYS B 1 296 ? -3.695 47.380 67.066 1.00 32.56 276 LYS B CA 1
ATOM 4677 C C . LYS B 1 296 ? -4.817 48.418 67.059 1.00 30.11 276 LYS B C 1
ATOM 4678 O O . LYS B 1 296 ? -5.410 48.616 66.035 1.00 31.28 276 LYS B O 1
ATOM 4684 N N . VAL B 1 297 ? -5.140 49.052 68.184 1.00 31.03 277 VAL B N 1
ATOM 4685 C CA . VAL B 1 297 ? -6.307 49.938 68.244 1.00 28.11 277 VAL B CA 1
ATOM 4686 C C . VAL B 1 297 ? -6.114 51.102 67.277 1.00 30.06 277 VAL B C 1
ATOM 4687 O O . VAL B 1 297 ? -7.054 51.533 66.641 1.00 30.46 277 VAL B O 1
ATOM 4691 N N . MET B 1 298 ? -4.867 51.551 67.137 1.00 28.82 278 MET B N 1
ATOM 4692 C CA . MET B 1 298 ? -4.520 52.696 66.325 1.00 29.14 278 MET B CA 1
ATOM 4693 C C . MET B 1 298 ? -5.097 52.642 64.928 1.00 32.73 278 MET B C 1
ATOM 4694 O O . MET B 1 298 ? -5.482 53.690 64.395 1.00 34.83 278 MET B O 1
ATOM 4699 N N . GLY B 1 299 ? -5.104 51.449 64.335 1.00 29.90 279 GLY B N 1
ATOM 4700 C CA . GLY B 1 299 ? -5.513 51.269 62.947 1.00 29.48 279 GLY B CA 1
ATOM 4701 C C . GLY B 1 299 ? -6.805 50.471 62.820 1.00 28.61 279 GLY B C 1
ATOM 4702 O O . GLY B 1 299 ? -7.216 50.150 61.728 1.00 29.36 279 GLY B O 1
ATOM 4703 N N . GLY B 1 300 ? -7.449 50.192 63.941 1.00 26.05 280 GLY B N 1
ATOM 4704 C CA . GLY B 1 300 ? -8.730 49.516 63.931 1.00 28.20 280 GLY B CA 1
ATOM 4705 C C . GLY B 1 300 ? -8.672 48.067 63.435 1.00 27.38 280 GLY B C 1
ATOM 4706 O O . GLY B 1 300 ? -9.632 47.558 62.911 1.00 25.37 280 GLY B O 1
ATOM 4707 N N . GLY B 1 301 ? -7.520 47.444 63.520 1.00 26.24 281 GLY B N 1
ATOM 4708 C CA . GLY B 1 301 ? -7.338 46.140 62.906 1.00 27.42 281 GLY B CA 1
ATOM 4709 C C . GLY B 1 301 ? -6.921 46.132 61.423 1.00 27.50 281 GLY B C 1
ATOM 4710 O O . GLY B 1 301 ? -6.720 45.065 60.852 1.00 25.57 281 GLY B O 1
ATOM 4711 N N . PHE B 1 302 ? -6.739 47.299 60.820 1.00 27.04 282 PHE B N 1
ATOM 4712 C CA . PHE B 1 302 ? -5.988 47.380 59.562 1.00 29.43 282 PHE B CA 1
ATOM 4713 C C . PHE B 1 302 ? -4.508 47.226 59.901 1.00 27.43 282 PHE B C 1
ATOM 4714 O O . PHE B 1 302 ? -4.036 47.736 60.914 1.00 27.93 282 PHE B O 1
ATOM 4722 N N . PRO B 1 303 ? -3.773 46.453 59.122 1.00 28.25 283 PRO B N 1
ATOM 4723 C CA . PRO B 1 303 ? -2.341 46.295 59.518 1.00 29.11 283 PRO B CA 1
ATOM 4724 C C . PRO B 1 303 ? -1.537 47.603 59.440 1.00 25.94 283 PRO B C 1
ATOM 4725 O O . PRO B 1 303 ? -1.197 48.058 58.352 1.00 28.22 283 PRO B O 1
ATOM 4729 N N . VAL B 1 304 ? -1.188 48.158 60.597 1.00 24.34 284 VAL B N 1
ATOM 4730 C CA . VAL B 1 304 ? -0.394 49.375 60.639 1.00 25.33 284 VAL B CA 1
ATOM 4731 C C . VAL B 1 304 ? 0.171 49.521 62.021 1.00 24.20 284 VAL B C 1
ATOM 4732 O O . VAL B 1 304 ? -0.361 48.958 62.975 1.00 24.94 284 VAL B O 1
ATOM 4736 N N . ALA B 1 305 ? 1.285 50.215 62.127 1.00 24.79 285 ALA B N 1
ATOM 4737 C CA . ALA B 1 305 ? 1.949 50.391 63.423 1.00 24.84 285 ALA B CA 1
ATOM 4738 C C . ALA B 1 305 ? 2.763 51.628 63.353 1.00 24.24 285 ALA B C 1
ATOM 4739 O O . ALA B 1 305 ? 2.873 52.240 62.288 1.00 22.48 285 ALA B O 1
ATOM 4741 N N . ALA B 1 306 ? 3.374 52.012 64.462 1.00 22.57 286 ALA B N 1
ATOM 4742 C CA . ALA B 1 306 ? 4.234 53.200 64.427 1.00 23.32 286 ALA B CA 1
ATOM 4743 C C . ALA B 1 306 ? 5.128 53.214 65.623 1.00 23.72 286 ALA B C 1
ATOM 4744 O O . ALA B 1 306 ? 4.861 52.544 66.606 1.00 23.57 286 ALA B O 1
ATOM 4746 N N . PHE B 1 307 ? 6.209 53.955 65.534 1.00 25.42 287 PHE B N 1
ATOM 4747 C CA . PHE B 1 307 ? 6.918 54.299 66.725 1.00 26.52 287 PHE B CA 1
ATOM 4748 C C . PHE B 1 307 ? 7.258 55.737 66.633 1.00 24.34 287 PHE B C 1
ATOM 4749 O O . PHE B 1 307 ? 7.368 56.300 65.560 1.00 26.75 287 PHE B O 1
ATOM 4757 N N . GLY B 1 308 ? 7.387 56.341 67.795 1.00 27.28 288 GLY B N 1
ATOM 4758 C CA . GLY B 1 308 ? 7.707 57.747 67.889 1.00 27.28 288 GLY B CA 1
ATOM 4759 C C . GLY B 1 308 ? 8.083 58.181 69.292 1.00 26.48 288 GLY B C 1
ATOM 4760 O O . GLY B 1 308 ? 8.189 57.382 70.228 1.00 24.88 288 GLY B O 1
ATOM 4761 N N . GLY B 1 309 ? 8.275 59.477 69.402 1.00 27.22 289 GLY B N 1
ATOM 4762 C CA . GLY B 1 309 ? 8.855 60.082 70.590 1.00 29.46 289 GLY B CA 1
ATOM 4763 C C . GLY B 1 309 ? 8.920 61.599 70.448 1.00 30.93 289 GLY B C 1
ATOM 4764 O O . GLY B 1 309 ? 8.420 62.166 69.467 1.00 24.51 289 GLY B O 1
ATOM 4765 N N . ARG B 1 310 ? 9.564 62.248 71.415 1.00 34.93 290 ARG B N 1
ATOM 4766 C CA . ARG B 1 310 ? 9.861 63.676 71.318 1.00 38.07 290 ARG B CA 1
ATOM 4767 C C . ARG B 1 310 ? 10.913 63.862 70.242 1.00 41.65 290 ARG B C 1
ATOM 4768 O O . ARG B 1 310 ? 11.668 62.915 69.930 1.00 38.02 290 ARG B O 1
ATOM 4776 N N . ARG B 1 311 ? 10.977 65.082 69.694 1.00 43.23 291 ARG B N 1
ATOM 4777 C CA . ARG B 1 311 ? 12.006 65.470 68.714 1.00 41.18 291 ARG B CA 1
ATOM 4778 C C . ARG B 1 311 ? 13.443 65.064 69.114 1.00 42.44 291 ARG B C 1
ATOM 4779 O O . ARG B 1 311 ? 14.180 64.545 68.285 1.00 36.49 291 ARG B O 1
ATOM 4787 N N . HIS B 1 312 ? 13.819 65.270 70.369 1.00 44.35 292 HIS B N 1
ATOM 4788 C CA . HIS B 1 312 ? 15.157 64.907 70.833 1.00 55.60 292 HIS B CA 1
ATOM 4789 C C . HIS B 1 312 ? 15.428 63.409 70.540 1.00 55.11 292 HIS B C 1
ATOM 4790 O O . HIS B 1 312 ? 16.396 63.067 69.838 1.00 55.69 292 HIS B O 1
ATOM 4797 N N . ALA B 1 313 ? 14.544 62.532 71.031 1.00 49.05 293 ALA B N 1
ATOM 4798 C CA . ALA B 1 313 ? 14.676 61.065 70.842 1.00 48.46 293 ALA B CA 1
ATOM 4799 C C . ALA B 1 313 ? 14.656 60.598 69.376 1.00 45.51 293 ALA B C 1
ATOM 4800 O O . ALA B 1 313 ? 15.211 59.544 69.052 1.00 41.52 293 ALA B O 1
ATOM 4802 N N . MET B 1 314 ? 14.048 61.388 68.499 1.00 41.98 294 MET B N 1
ATOM 4803 C CA . MET B 1 314 ? 13.853 60.976 67.110 1.00 46.32 294 MET B CA 1
ATOM 4804 C C . MET B 1 314 ? 14.897 61.522 66.127 1.00 52.20 294 MET B C 1
ATOM 4805 O O . MET B 1 314 ? 14.722 61.363 64.924 1.00 53.69 294 MET B O 1
ATOM 4810 N N . ARG B 1 315 ? 15.988 62.101 66.636 1.00 61.84 295 ARG B N 1
ATOM 4811 C CA . ARG B 1 315 ? 17.122 62.558 65.788 1.00 68.75 295 ARG B CA 1
ATOM 4812 C C . ARG B 1 315 ? 17.587 61.490 64.787 1.00 69.88 295 ARG B C 1
ATOM 4813 O O . ARG B 1 315 ? 17.719 61.756 63.589 1.00 67.94 295 ARG B O 1
ATOM 4821 N N . ALA B 1 325 ? 12.206 50.956 55.709 1.00 51.70 305 ALA B N 1
ATOM 4822 C CA . ALA B 1 325 ? 10.746 50.891 55.722 1.00 52.86 305 ALA B CA 1
ATOM 4823 C C . ALA B 1 325 ? 10.236 49.719 54.893 1.00 50.89 305 ALA B C 1
ATOM 4824 O O . ALA B 1 325 ? 10.436 49.682 53.674 1.00 45.37 305 ALA B O 1
ATOM 4826 N N . GLY B 1 326 ? 9.547 48.791 55.549 1.00 47.27 306 GLY B N 1
ATOM 4827 C CA . GLY B 1 326 ? 8.678 47.853 54.838 1.00 48.55 306 GLY B CA 1
ATOM 4828 C C . GLY B 1 326 ? 7.881 48.586 53.777 1.00 47.24 306 GLY B C 1
ATOM 4829 O O . GLY B 1 326 ? 7.325 49.662 54.038 1.00 49.87 306 GLY B O 1
ATOM 4830 N N . VAL B 1 327 ? 7.825 48.057 52.565 1.00 45.62 307 VAL B N 1
ATOM 4831 C CA . VAL B 1 327 ? 7.217 48.837 51.471 1.00 46.89 307 VAL B CA 1
ATOM 4832 C C . VAL B 1 327 ? 5.744 49.218 51.736 1.00 47.97 307 VAL B C 1
ATOM 4833 O O . VAL B 1 327 ? 5.244 50.235 51.211 1.00 46.74 307 VAL B O 1
ATOM 4837 N N . TYR B 1 328 ? 5.040 48.386 52.511 1.00 42.11 308 TYR B N 1
ATOM 4838 C CA . TYR B 1 328 ? 3.672 48.692 52.898 1.00 41.87 308 TYR B CA 1
ATOM 4839 C C . TYR B 1 328 ? 3.578 49.779 53.990 1.00 45.58 308 TYR B C 1
ATOM 4840 O O . TYR B 1 328 ? 2.473 50.296 54.241 1.00 45.96 308 TYR B O 1
ATOM 4849 N N . ALA B 1 329 ? 4.716 50.113 54.618 1.00 42.04 309 ALA B N 1
ATOM 4850 C CA . ALA B 1 329 ? 4.755 51.035 55.785 1.00 40.73 309 ALA B CA 1
ATOM 4851 C C . ALA B 1 329 ? 4.304 52.473 55.450 1.00 45.32 309 ALA B C 1
ATOM 4852 O O . ALA B 1 329 ? 4.987 53.242 54.778 1.00 47.45 309 ALA B O 1
ATOM 4854 N N . GLY B 1 330 ? 3.133 52.830 55.933 1.00 48.50 310 GLY B N 1
ATOM 4855 C CA . GLY B 1 330 ? 2.625 54.158 55.758 1.00 47.29 310 GLY B CA 1
ATOM 4856 C C . GLY B 1 330 ? 1.763 54.275 54.517 1.00 41.29 310 GLY B C 1
ATOM 4857 O O . GLY B 1 330 ? 1.520 55.372 54.072 1.00 43.23 310 GLY B O 1
ATOM 4858 N N . ASN B 1 331 ? 1.310 53.160 53.949 1.00 36.80 311 ASN B N 1
ATOM 4859 C CA . ASN B 1 331 ? 0.434 53.243 52.779 1.00 35.97 311 ASN B CA 1
ATOM 4860 C C . ASN B 1 331 ? -0.881 53.962 53.113 1.00 33.23 311 ASN B C 1
ATOM 4861 O O . ASN B 1 331 ? -1.283 54.005 54.255 1.00 29.34 311 ASN B O 1
ATOM 4866 N N . HIS B 1 332 ? -1.561 54.446 52.092 1.00 36.25 312 HIS B N 1
ATOM 4867 C CA . HIS B 1 332 ? -2.649 55.388 52.264 1.00 34.37 312 HIS B CA 1
ATOM 4868 C C . HIS B 1 332 ? -3.882 54.807 52.937 1.00 33.85 312 HIS B C 1
ATOM 4869 O O . HIS B 1 332 ? -4.482 55.470 53.778 1.00 32.32 312 HIS B O 1
ATOM 4876 N N . ALA B 1 333 ? -4.239 53.562 52.632 1.00 32.47 313 ALA B N 1
ATOM 4877 C CA . ALA B 1 333 ? -5.372 52.954 53.331 1.00 32.49 313 ALA B CA 1
ATOM 4878 C C . ALA B 1 333 ? -5.098 52.768 54.853 1.00 34.92 313 ALA B C 1
ATOM 4879 O O . ALA B 1 333 ? -6.022 52.957 55.681 1.00 29.50 313 ALA B O 1
ATOM 4881 N N . ALA B 1 334 ? -3.851 52.402 55.208 1.00 28.77 314 ALA B N 1
ATOM 4882 C CA . ALA B 1 334 ? -3.434 52.244 56.608 1.00 27.18 314 ALA B CA 1
ATOM 4883 C C . ALA B 1 334 ? -3.553 53.584 57.359 1.00 27.91 314 ALA B C 1
ATOM 4884 O O . ALA B 1 334 ? -4.155 53.646 58.426 1.00 24.75 314 ALA B O 1
ATOM 4886 N N . LEU B 1 335 ? -2.988 54.640 56.777 1.00 26.26 315 LEU B N 1
ATOM 4887 C CA . LEU B 1 335 ? -3.076 55.955 57.398 1.00 28.11 315 LEU B CA 1
ATOM 4888 C C . LEU B 1 335 ? -4.522 56.469 57.453 1.00 28.20 315 LEU B C 1
ATOM 4889 O O . LEU B 1 335 ? -4.908 57.141 58.403 1.00 29.92 315 LEU B O 1
ATOM 4894 N N . ARG B 1 336 ? -5.337 56.101 56.479 1.00 29.58 316 ARG B N 1
ATOM 4895 C CA . ARG B 1 336 ? -6.745 56.465 56.523 1.00 32.27 316 ARG B CA 1
ATOM 4896 C C . ARG B 1 336 ? -7.451 55.833 57.721 1.00 31.80 316 ARG B C 1
ATOM 4897 O O . ARG B 1 336 ? -8.233 56.478 58.423 1.00 33.30 316 ARG B O 1
ATOM 4905 N N . ALA B 1 337 ? -7.187 54.547 57.930 1.00 31.70 317 ALA B N 1
ATOM 4906 C CA . ALA B 1 337 ? -7.741 53.811 59.037 1.00 28.18 317 ALA B CA 1
ATOM 4907 C C . ALA B 1 337 ? -7.303 54.462 60.358 1.00 27.67 317 ALA B C 1
ATOM 4908 O O . ALA B 1 337 ? -8.070 54.570 61.302 1.00 25.08 317 ALA B O 1
ATOM 4910 N N . VAL B 1 338 ? -6.057 54.908 60.421 1.00 28.25 318 VAL B N 1
ATOM 4911 C CA . VAL B 1 338 ? -5.562 55.596 61.590 1.00 26.38 318 VAL B CA 1
ATOM 4912 C C . VAL B 1 338 ? -6.343 56.915 61.782 1.00 27.89 318 VAL B C 1
ATOM 4913 O O . VAL B 1 338 ? -6.805 57.223 62.885 1.00 27.35 318 VAL B O 1
ATOM 4917 N N . VAL B 1 339 ? -6.525 57.667 60.706 1.00 28.77 319 VAL B N 1
ATOM 4918 C CA . VAL B 1 339 ? -7.224 58.949 60.790 1.00 29.47 319 VAL B CA 1
ATOM 4919 C C . VAL B 1 339 ? -8.666 58.745 61.238 1.00 27.99 319 VAL B C 1
ATOM 4920 O O . VAL B 1 339 ? -9.134 59.390 62.175 1.00 24.56 319 VAL B O 1
ATOM 4924 N N . ALA B 1 340 ? -9.344 57.779 60.645 1.00 29.81 320 ALA B N 1
ATOM 4925 C CA . ALA B 1 340 ? -10.730 57.471 61.026 1.00 29.80 320 ALA B CA 1
ATOM 4926 C C . ALA B 1 340 ? -10.821 56.964 62.468 1.00 31.44 320 ALA B C 1
ATOM 4927 O O . ALA B 1 340 ? -11.729 57.346 63.202 1.00 33.18 320 ALA B O 1
ATOM 4929 N N . MET B 1 341 ? -9.903 56.087 62.873 1.00 30.89 321 MET B N 1
ATOM 4930 C CA . MET B 1 341 ? -9.984 55.501 64.241 1.00 31.40 321 MET B CA 1
ATOM 4931 C C . MET B 1 341 ? -9.598 56.494 65.317 1.00 30.10 321 MET B C 1
ATOM 4932 O O . MET B 1 341 ? -10.284 56.603 66.315 1.00 32.52 321 MET B O 1
ATOM 4937 N N . LEU B 1 342 ? -8.465 57.177 65.138 1.00 29.23 322 LEU B N 1
ATOM 4938 C CA . LEU B 1 342 ? -8.014 58.159 66.121 1.00 28.91 322 LEU B CA 1
ATOM 4939 C C . LEU B 1 342 ? -8.899 59.393 66.116 1.00 30.70 322 LEU B C 1
ATOM 4940 O O . LEU B 1 342 ? -9.146 59.982 67.186 1.00 28.26 322 LEU B O 1
ATOM 4945 N N . GLY B 1 343 ? -9.421 59.750 64.940 1.00 29.89 323 GLY B N 1
ATOM 4946 C CA . GLY B 1 343 ? -10.445 60.790 64.861 1.00 30.38 323 GLY B CA 1
ATOM 4947 C C . GLY B 1 343 ? -11.649 60.438 65.691 1.00 30.88 323 GLY B C 1
ATOM 4948 O O . GLY B 1 343 ? -12.167 61.269 66.465 1.00 32.90 323 GLY B O 1
ATOM 4949 N N . LYS B 1 344 ? -12.120 59.200 65.563 1.00 30.13 324 LYS B N 1
ATOM 4950 C CA . LYS B 1 344 ? -13.294 58.767 66.310 1.00 29.53 324 LYS B CA 1
ATOM 4951 C C . LYS B 1 344 ? -13.068 58.843 67.813 1.00 31.55 324 LYS B C 1
ATOM 4952 O O . LYS B 1 344 ? -13.911 59.348 68.557 1.00 39.13 324 LYS B O 1
ATOM 4958 N N . ILE B 1 345 ? -11.938 58.315 68.260 1.00 31.93 325 ILE B N 1
ATOM 4959 C CA . ILE B 1 345 ? -11.563 58.339 69.687 1.00 27.08 325 ILE B CA 1
ATOM 4960 C C . ILE B 1 345 ? -11.374 59.774 70.209 1.00 26.95 325 ILE B C 1
ATOM 4961 O O . ILE B 1 345 ? -11.789 60.093 71.298 1.00 25.39 325 ILE B O 1
ATOM 4966 N N . ARG B 1 346 ? -10.721 60.613 69.433 1.00 28.30 326 ARG B N 1
ATOM 4967 C CA . ARG B 1 346 ? -10.581 62.023 69.782 1.00 31.78 326 ARG B CA 1
ATOM 4968 C C . ARG B 1 346 ? -11.952 62.691 70.012 1.00 30.01 326 ARG B C 1
ATOM 4969 O O . ARG B 1 346 ? -12.088 63.459 70.924 1.00 29.05 326 ARG B O 1
ATOM 4977 N N . SER B 1 347 ? -12.971 62.295 69.260 1.00 31.56 327 SER B N 1
ATOM 4978 C CA . SER B 1 347 ? -14.319 62.850 69.436 1.00 31.33 327 SER B CA 1
ATOM 4979 C C . SER B 1 347 ? -15.073 62.325 70.620 1.00 31.37 327 SER B C 1
ATOM 4980 O O . SER B 1 347 ? -16.189 62.750 70.806 1.00 32.21 327 SER B O 1
ATOM 4983 N N . LEU B 1 348 ? -14.543 61.325 71.340 1.00 32.03 328 LEU B N 1
ATOM 4984 C CA . LEU B 1 348 ? -15.280 60.707 72.424 1.00 30.25 328 LEU B CA 1
ATOM 4985 C C . LEU B 1 348 ? -14.518 60.901 73.715 1.00 32.48 328 LEU B C 1
ATOM 4986 O O . LEU B 1 348 ? -13.905 59.988 74.215 1.00 35.45 328 LEU B O 1
ATOM 4991 N N . PRO B 1 349 ? -14.603 62.102 74.286 1.00 34.70 329 PRO B N 1
ATOM 4992 C CA . PRO B 1 349 ? -13.829 62.407 75.458 1.00 32.91 329 PRO B CA 1
ATOM 4993 C C . PRO B 1 349 ? -14.122 61.603 76.693 1.00 30.91 329 PRO B C 1
ATOM 4994 O O . PRO B 1 349 ? -13.303 61.588 77.591 1.00 32.05 329 PRO B O 1
ATOM 4998 N N . ASP B 1 350 ? -15.257 60.945 76.765 1.00 33.39 330 ASP B N 1
ATOM 4999 C CA . ASP B 1 350 ? -15.557 60.105 77.919 1.00 39.87 330 ASP B CA 1
ATOM 5000 C C . ASP B 1 350 ? -15.394 58.616 77.629 1.00 35.94 330 ASP B C 1
ATOM 5001 O O . ASP B 1 350 ? -15.810 57.795 78.433 1.00 31.49 330 ASP B O 1
ATOM 5006 N N . LEU B 1 351 ? -14.883 58.287 76.450 1.00 32.83 331 LEU B N 1
ATOM 5007 C CA . LEU B 1 351 ? -14.795 56.901 76.006 1.00 32.18 331 LEU B CA 1
ATOM 5008 C C . LEU B 1 351 ? -14.149 55.985 77.028 1.00 31.53 331 LEU B C 1
ATOM 5009 O O . LEU B 1 351 ? -14.659 54.897 77.284 1.00 35.63 331 LEU B O 1
ATOM 5014 N N . TYR B 1 352 ? -13.039 56.412 77.620 1.00 29.45 332 TYR B N 1
ATOM 5015 C CA . TYR B 1 352 ? -12.318 55.562 78.542 1.00 31.66 332 TYR B CA 1
ATOM 5016 C C . TYR B 1 352 ? -13.040 55.402 79.882 1.00 34.89 332 TYR B C 1
ATOM 5017 O O . TYR B 1 352 ? -12.845 54.404 80.555 1.00 30.60 332 TYR B O 1
ATOM 5026 N N . GLU B 1 353 ? -13.902 56.360 80.237 1.00 35.47 333 GLU B N 1
ATOM 5027 C CA . GLU B 1 353 ? -14.776 56.231 81.400 1.00 39.17 333 GLU B CA 1
ATOM 5028 C C . GLU B 1 353 ? -15.849 55.186 81.122 1.00 34.18 333 GLU B C 1
ATOM 5029 O O . GLU B 1 353 ? -16.153 54.343 81.957 1.00 32.57 333 GLU B O 1
ATOM 5035 N N . ARG B 1 354 ? -16.389 55.218 79.913 1.00 33.57 334 ARG B N 1
ATOM 5036 C CA . ARG B 1 354 ? -17.384 54.264 79.514 1.00 35.92 334 ARG B CA 1
ATOM 5037 C C . ARG B 1 354 ? -16.776 52.847 79.350 1.00 35.59 334 ARG B C 1
ATOM 5038 O O . ARG B 1 354 ? -17.388 51.832 79.751 1.00 32.94 334 ARG B O 1
ATOM 5046 N N . LEU B 1 355 ? -15.587 52.759 78.751 1.00 31.23 335 LEU B N 1
ATOM 5047 C CA . LEU B 1 355 ? -14.899 51.455 78.670 1.00 29.78 335 LEU B CA 1
ATOM 5048 C C . LEU B 1 355 ? -14.646 50.958 80.077 1.00 29.16 335 LEU B C 1
ATOM 5049 O O . LEU B 1 355 ? -14.878 49.789 80.364 1.00 24.33 335 LEU B O 1
ATOM 5054 N N . GLU B 1 356 ? -14.215 51.847 80.978 1.00 30.52 336 GLU B N 1
ATOM 5055 C CA . GLU B 1 356 ? -13.997 51.429 82.379 1.00 33.51 336 GLU B CA 1
ATOM 5056 C C . GLU B 1 356 ? -15.250 50.783 82.960 1.00 37.20 336 GLU B C 1
ATOM 5057 O O . GLU B 1 356 ? -15.141 49.746 83.602 1.00 36.43 336 GLU B O 1
ATOM 5063 N N . ASP B 1 357 ? -16.426 51.381 82.717 1.00 39.52 337 ASP B N 1
ATOM 5064 C CA . ASP B 1 357 ? -17.713 50.827 83.240 1.00 37.45 337 ASP B CA 1
ATOM 5065 C C . ASP B 1 357 ? -18.111 49.466 82.658 1.00 34.59 337 ASP B C 1
ATOM 5066 O O . ASP B 1 357 ? -18.615 48.616 83.358 1.00 33.16 337 ASP B O 1
ATOM 5071 N N . THR B 1 358 ? -17.884 49.264 81.365 1.00 36.17 338 THR B N 1
ATOM 5072 C CA . THR B 1 358 ? -17.981 47.954 80.753 1.00 37.23 338 THR B CA 1
ATOM 5073 C C . THR B 1 358 ? -17.058 46.926 81.427 1.00 38.35 338 THR B C 1
ATOM 5074 O O . THR B 1 358 ? -17.471 45.788 81.712 1.00 38.56 338 THR B O 1
ATOM 5078 N N . GLY B 1 359 ? -15.802 47.319 81.635 1.00 33.49 339 GLY B N 1
ATOM 5079 C CA . GLY B 1 359 ? -14.812 46.458 82.277 1.00 34.24 339 GLY B CA 1
ATOM 5080 C C . GLY B 1 359 ? -15.234 46.060 83.667 1.00 34.82 339 GLY B C 1
ATOM 5081 O O . GLY B 1 359 ? -15.262 44.884 83.991 1.00 34.41 339 GLY B O 1
ATOM 5082 N N . GLN B 1 360 ? -15.627 47.051 84.465 1.00 40.19 340 GLN B N 1
ATOM 5083 C CA . GLN B 1 360 ? -16.108 46.812 85.823 1.00 40.67 340 GLN B CA 1
ATOM 5084 C C . GLN B 1 360 ? -17.325 45.885 85.847 1.00 43.20 340 GLN B C 1
ATOM 5085 O O . GLN B 1 360 ? -17.355 44.928 86.606 1.00 41.72 340 GLN B O 1
ATOM 5091 N N . TYR B 1 361 ? -18.315 46.150 84.994 1.00 42.02 341 TYR B N 1
ATOM 5092 C CA . TYR B 1 361 ? -19.496 45.346 84.982 1.00 43.12 341 TYR B CA 1
ATOM 5093 C C . TYR B 1 361 ? -19.189 43.870 84.627 1.00 45.31 341 TYR B C 1
ATOM 5094 O O . TYR B 1 361 ? -19.735 42.942 85.235 1.00 40.94 341 TYR B O 1
ATOM 5103 N N . MET B 1 362 ? -18.289 43.658 83.666 1.00 45.53 342 MET B N 1
ATOM 5104 C CA . MET B 1 362 ? -17.842 42.296 83.320 1.00 41.66 342 MET B CA 1
ATOM 5105 C C . MET B 1 362 ? -17.102 41.630 84.482 1.00 38.84 342 MET B C 1
ATOM 5106 O O . MET B 1 362 ? -17.367 40.487 84.816 1.00 36.53 342 MET B O 1
ATOM 5111 N N . GLU B 1 363 ? -16.164 42.351 85.072 1.00 38.98 343 GLU B N 1
ATOM 5112 C CA . GLU B 1 363 ? -15.408 41.811 86.171 1.00 37.76 343 GLU B CA 1
ATOM 5113 C C . GLU B 1 363 ? -16.329 41.394 87.335 1.00 42.75 343 GLU B C 1
ATOM 5114 O O . GLU B 1 363 ? -16.185 40.283 87.892 1.00 35.93 343 GLU B O 1
ATOM 5120 N N . ASP B 1 364 ? -17.263 42.276 87.702 1.00 41.75 344 ASP B N 1
ATOM 5121 C CA . ASP B 1 364 ? -18.191 41.986 88.813 1.00 44.46 344 ASP B CA 1
ATOM 5122 C C . ASP B 1 364 ? -19.054 40.779 88.484 1.00 43.27 344 ASP B C 1
ATOM 5123 O O . ASP B 1 364 ? -19.198 39.855 89.292 1.00 40.68 344 ASP B O 1
ATOM 5128 N N . THR B 1 365 ? -19.606 40.785 87.277 1.00 42.01 345 THR B N 1
ATOM 5129 C CA . THR B 1 365 ? -20.421 39.681 86.804 1.00 44.22 345 THR B CA 1
ATOM 5130 C C . THR B 1 365 ? -19.683 38.323 86.864 1.00 41.65 345 THR B C 1
ATOM 5131 O O . THR B 1 365 ? -20.201 37.310 87.391 1.00 42.58 345 THR B O 1
ATOM 5135 N N . VAL B 1 366 ? -18.492 38.285 86.295 1.00 40.78 346 VAL B N 1
ATOM 5136 C CA . VAL B 1 366 ? -17.745 37.038 86.229 1.00 44.90 346 VAL B CA 1
ATOM 5137 C C . VAL B 1 366 ? -17.398 36.589 87.659 1.00 42.75 346 VAL B C 1
ATOM 5138 O O . VAL B 1 366 ? -17.531 35.417 87.988 1.00 38.49 346 VAL B O 1
ATOM 5142 N N . ARG B 1 367 ? -16.976 37.522 88.510 1.00 41.06 347 ARG B N 1
ATOM 5143 C CA . ARG B 1 367 ? -16.644 37.169 89.894 1.00 44.04 347 ARG B CA 1
ATOM 5144 C C . ARG B 1 367 ? -17.806 36.541 90.635 1.00 42.26 347 ARG B C 1
ATOM 5145 O O . ARG B 1 367 ? -17.632 35.602 91.373 1.00 36.12 347 ARG B O 1
ATOM 5153 N N . GLU B 1 368 ? -18.979 37.111 90.444 1.00 44.52 348 GLU B N 1
ATOM 5154 C CA . GLU B 1 368 ? -20.177 36.609 91.070 1.00 50.00 348 GLU B CA 1
ATOM 5155 C C . GLU B 1 368 ? -20.531 35.192 90.631 1.00 43.91 348 GLU B C 1
ATOM 5156 O O . GLU B 1 368 ? -20.886 34.359 91.451 1.00 47.29 348 GLU B O 1
ATOM 5162 N N . VAL B 1 369 ? -20.443 34.931 89.343 1.00 40.14 349 VAL B N 1
ATOM 5163 C CA . VAL B 1 369 ? -20.743 33.611 88.819 1.00 39.98 349 VAL B CA 1
ATOM 5164 C C . VAL B 1 369 ? -19.783 32.563 89.346 1.00 39.46 349 VAL B C 1
ATOM 5165 O O . VAL B 1 369 ? -20.193 31.457 89.732 1.00 38.16 349 VAL B O 1
ATOM 5169 N N . PHE B 1 370 ? -18.496 32.891 89.353 1.00 40.59 350 PHE B N 1
ATOM 5170 C CA . PHE B 1 370 ? -17.511 31.965 89.913 1.00 41.52 350 PHE B CA 1
ATOM 5171 C C . PHE B 1 370 ? -17.695 31.787 91.417 1.00 42.72 350 PHE B C 1
ATOM 5172 O O . PHE B 1 370 ? -17.624 30.661 91.904 1.00 42.48 350 PHE B O 1
ATOM 5180 N N . ALA B 1 371 ? -17.907 32.871 92.154 1.00 37.82 351 ALA B N 1
ATOM 5181 C CA . ALA B 1 371 ? -18.100 32.725 93.588 1.00 42.87 351 ALA B CA 1
ATOM 5182 C C . ALA B 1 371 ? -19.353 31.880 93.883 1.00 47.63 351 ALA B C 1
ATOM 5183 O O . ALA B 1 371 ? -19.344 31.040 94.780 1.00 46.54 351 ALA B O 1
ATOM 5185 N N . THR B 1 372 ? -20.394 32.056 93.080 1.00 49.75 352 THR B N 1
ATOM 5186 C CA . THR B 1 372 ? -21.630 31.300 93.244 1.00 51.58 352 THR B CA 1
ATOM 5187 C C . THR B 1 372 ? -21.449 29.789 93.008 1.00 56.18 352 THR B C 1
ATOM 5188 O O . THR B 1 372 ? -22.102 28.974 93.670 1.00 53.03 352 THR B O 1
ATOM 5192 N N . GLU B 1 373 ? -20.526 29.407 92.134 1.00 53.25 353 GLU B N 1
ATOM 5193 C CA . GLU B 1 373 ? -20.211 27.989 91.943 1.00 49.24 353 GLU B CA 1
ATOM 5194 C C . GLU B 1 373 ? -19.042 27.551 92.786 1.00 52.98 353 GLU B C 1
ATOM 5195 O O . GLU B 1 373 ? -18.504 26.447 92.605 1.00 54.81 353 GLU B O 1
ATOM 5201 N N . LYS B 1 374 ? -18.635 28.411 93.716 1.00 56.94 354 LYS B N 1
ATOM 5202 C CA . LYS B 1 374 ? -17.494 28.141 94.577 1.00 57.54 354 LYS B CA 1
ATOM 5203 C C . LYS B 1 374 ? -16.239 27.676 93.810 1.00 58.40 354 LYS B C 1
ATOM 5204 O O . LYS B 1 374 ? -15.546 26.751 94.226 1.00 69.26 354 LYS B O 1
ATOM 5210 N N . ARG B 1 375 ? -15.959 28.296 92.680 1.00 57.00 355 ARG B N 1
ATOM 5211 C CA . ARG B 1 375 ? -14.760 27.982 91.903 1.00 52.66 355 ARG B CA 1
ATOM 5212 C C . ARG B 1 375 ? -13.786 29.135 92.033 1.00 45.31 355 ARG B C 1
ATOM 5213 O O . ARG B 1 375 ? -14.074 30.229 91.580 1.00 41.93 355 ARG B O 1
ATOM 5221 N N . PRO B 1 376 ? -12.617 28.889 92.601 1.00 41.83 356 PRO B N 1
ATOM 5222 C CA . PRO B 1 376 ? -11.685 30.005 92.689 1.00 40.16 356 PRO B CA 1
ATOM 5223 C C . PRO B 1 376 ? -11.220 30.476 91.305 1.00 39.84 356 PRO B C 1
ATOM 5224 O O . PRO B 1 376 ? -11.008 29.674 90.386 1.00 42.39 356 PRO B O 1
ATOM 5228 N N . VAL B 1 377 ? -11.014 31.771 91.179 1.00 33.53 357 VAL B N 1
ATOM 5229 C CA . VAL B 1 377 ? -10.679 32.369 89.918 1.00 32.69 357 VAL B CA 1
ATOM 5230 C C . VAL B 1 377 ? -9.723 33.549 90.163 1.00 33.41 357 VAL B C 1
ATOM 5231 O O . VAL B 1 377 ? -9.778 34.193 91.197 1.00 33.38 357 VAL B O 1
ATOM 5235 N N . HIS B 1 378 ? -8.820 33.805 89.231 1.00 34.46 358 HIS B N 1
ATOM 5236 C CA . HIS B 1 378 ? -8.008 34.999 89.291 1.00 34.14 358 HIS B CA 1
ATOM 5237 C C . HIS B 1 378 ? -8.397 35.915 88.158 1.00 30.92 358 HIS B C 1
ATOM 5238 O O . HIS B 1 378 ? -8.437 35.506 87.007 1.00 28.66 358 HIS B O 1
ATOM 5245 N N . ILE B 1 379 ? -8.643 37.165 88.497 1.00 31.91 359 ILE B N 1
ATOM 5246 C CA . ILE B 1 379 ? -9.010 38.183 87.532 1.00 33.21 359 ILE B CA 1
ATOM 5247 C C . ILE B 1 379 ? -8.225 39.438 87.747 1.00 33.26 359 ILE B C 1
ATOM 5248 O O . ILE B 1 379 ? -8.306 40.027 88.802 1.00 32.88 359 ILE B O 1
ATOM 5253 N N . ASN B 1 380 ? -7.436 39.818 86.736 1.00 37.61 360 ASN B N 1
ATOM 5254 C CA . ASN B 1 380 ? -6.819 41.134 86.658 1.00 36.18 360 ASN B CA 1
ATOM 5255 C C . ASN B 1 380 ? -7.437 41.938 85.526 1.00 32.06 360 ASN B C 1
ATOM 5256 O O . ASN B 1 380 ? -7.594 41.420 84.409 1.00 30.45 360 ASN B O 1
ATOM 5261 N N . ARG B 1 381 ? -7.654 43.235 85.772 1.00 27.55 361 ARG B N 1
ATOM 5262 C CA . ARG B 1 381 ? -8.247 44.096 84.779 1.00 26.50 361 ARG B CA 1
ATOM 5263 C C . ARG B 1 381 ? -7.558 45.438 84.780 1.00 26.97 361 ARG B C 1
ATOM 5264 O O . ARG B 1 381 ? -7.314 46.003 85.833 1.00 23.92 361 ARG B O 1
ATOM 5272 N N . VAL B 1 382 ? -7.274 45.942 83.587 1.00 26.86 362 VAL B N 1
ATOM 5273 C CA . VAL B 1 382 ? -6.974 47.343 83.384 1.00 27.35 362 VAL B CA 1
ATOM 5274 C C . VAL B 1 382 ? -7.901 47.836 82.267 1.00 28.10 362 VAL B C 1
ATOM 5275 O O . VAL B 1 382 ? -7.693 47.506 81.085 1.00 27.74 362 VAL B O 1
ATOM 5279 N N . GLY B 1 383 ? -8.940 48.589 82.629 1.00 26.07 363 GLY B N 1
ATOM 5280 C CA . GLY B 1 383 ? -9.919 49.013 81.658 1.00 22.89 363 GLY B CA 1
ATOM 5281 C C . GLY B 1 383 ? -10.620 47.818 81.044 1.00 23.92 363 GLY B C 1
ATOM 5282 O O . GLY B 1 383 ? -11.229 47.025 81.753 1.00 24.62 363 GLY B O 1
ATOM 5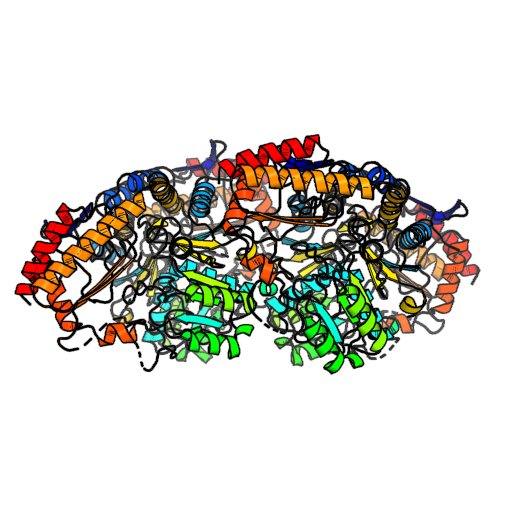283 N N . THR B 1 384 ? -10.577 47.720 79.713 1.00 24.00 364 THR B N 1
ATOM 5284 C CA . THR B 1 384 ? -11.228 46.635 79.004 1.00 24.87 364 THR B CA 1
ATOM 5285 C C . THR B 1 384 ? -10.301 45.453 78.693 1.00 27.14 364 THR B C 1
ATOM 5286 O O . THR B 1 384 ? -10.682 44.527 78.031 1.00 24.25 364 THR B O 1
ATOM 5290 N N . LEU B 1 385 ? -9.060 45.573 79.165 1.00 30.41 365 LEU B N 1
ATOM 5291 C CA . LEU B 1 385 ? -8.051 44.548 79.101 1.00 30.02 365 LEU B CA 1
ATOM 5292 C C . LEU B 1 385 ? -8.200 43.735 80.397 1.00 27.64 365 LEU B C 1
ATOM 5293 O O . LEU B 1 385 ? -8.191 44.288 81.472 1.00 26.05 365 LEU B O 1
ATOM 5298 N N . MET B 1 386 ? -8.346 42.425 80.288 1.00 26.20 366 MET B N 1
ATOM 5299 C CA . MET B 1 386 ? -8.691 41.627 81.426 1.00 30.30 366 MET B CA 1
ATOM 5300 C C . MET B 1 386 ? -8.358 40.101 81.283 1.00 28.37 366 MET B C 1
ATOM 5301 O O . MET B 1 386 ? -8.711 39.468 80.289 1.00 26.45 366 MET B O 1
ATOM 5306 N N . SER B 1 387 ? -7.705 39.529 82.282 1.00 28.80 367 SER B N 1
ATOM 5307 C CA . SER B 1 387 ? -7.390 38.093 82.265 1.00 33.00 367 SER B CA 1
ATOM 5308 C C . SER B 1 387 ? -8.298 37.398 83.290 1.00 32.31 367 SER B C 1
ATOM 5309 O O . SER B 1 387 ? -8.510 37.897 84.383 1.00 31.87 367 SER B O 1
ATOM 5312 N N . VAL B 1 388 ? -8.809 36.247 82.910 1.00 30.67 368 VAL B N 1
ATOM 5313 C CA . VAL B 1 388 ? -9.666 35.434 83.752 1.00 31.63 368 VAL B CA 1
ATOM 5314 C C . VAL B 1 388 ? -9.098 33.998 83.750 1.00 32.19 368 VAL B C 1
ATOM 5315 O O . VAL B 1 388 ? -8.998 33.378 82.704 1.00 32.26 368 VAL B O 1
ATOM 5319 N N . ALA B 1 389 ? -8.757 33.482 84.925 1.00 31.20 369 ALA B N 1
ATOM 5320 C CA . ALA B 1 389 ? -8.067 32.209 85.054 1.00 30.54 369 ALA B CA 1
ATOM 5321 C C . ALA B 1 389 ? -8.615 31.396 86.223 1.00 32.10 369 ALA B C 1
ATOM 5322 O O . ALA B 1 389 ? -8.611 31.838 87.373 1.00 31.77 369 ALA B O 1
ATOM 5324 N N . LEU B 1 390 ? -9.043 30.178 85.923 1.00 33.58 370 LEU B N 1
ATOM 5325 C CA . LEU B 1 390 ? -9.501 29.243 86.929 1.00 35.58 370 LEU B CA 1
ATOM 5326 C C . LEU B 1 390 ? -8.290 28.780 87.736 1.00 36.35 370 LEU B C 1
ATOM 5327 O O . LEU B 1 390 ? -7.260 28.433 87.172 1.00 31.01 370 LEU B O 1
ATOM 5332 N N . LEU B 1 391 ? -8.401 28.811 89.060 1.00 38.80 371 LEU B N 1
ATOM 5333 C CA . LEU B 1 391 ? -7.310 28.384 89.922 1.00 38.08 371 LEU B CA 1
ATOM 5334 C C . LEU B 1 391 ? -7.428 26.926 90.388 1.00 41.58 371 LEU B C 1
ATOM 5335 O O . LEU B 1 391 ? -8.512 26.352 90.432 1.00 40.26 371 LEU B O 1
ATOM 5340 N N . LYS B 1 392 ? -6.277 26.345 90.699 1.00 41.57 372 LYS B N 1
ATOM 5341 C CA . LYS B 1 392 ? -6.148 25.012 91.324 1.00 41.86 372 LYS B CA 1
ATOM 5342 C C . LYS B 1 392 ? -6.775 25.005 92.706 1.00 42.68 372 LYS B C 1
ATOM 5343 O O . LYS B 1 392 ? -6.612 26.003 93.408 1.00 43.20 372 LYS B O 1
ATOM 5349 N N . GLU B 1 400 ? -1.430 38.545 95.599 1.00 49.69 380 GLU B N 1
ATOM 5350 C CA . GLU B 1 400 ? -1.479 38.982 94.203 1.00 50.72 380 GLU B CA 1
ATOM 5351 C C . GLU B 1 400 ? -0.193 38.632 93.457 1.00 47.03 380 GLU B C 1
ATOM 5352 O O . GLU B 1 400 ? 0.856 39.183 93.743 1.00 41.81 380 GLU B O 1
ATOM 5358 N N . PRO B 1 401 ? -0.276 37.774 92.436 1.00 44.23 381 PRO B N 1
ATOM 5359 C CA . PRO B 1 401 ? 0.907 37.517 91.591 1.00 41.52 381 PRO B CA 1
ATOM 5360 C C . PRO B 1 401 ? 1.494 38.757 90.909 1.00 43.17 381 PRO B C 1
ATOM 5361 O O . PRO B 1 401 ? 0.772 39.516 90.308 1.00 41.67 381 PRO B O 1
ATOM 5365 N N . ARG B 1 402 ? 2.814 38.955 90.992 1.00 46.15 382 ARG B N 1
ATOM 5366 C CA . ARG B 1 402 ? 3.435 40.143 90.382 1.00 44.36 382 ARG B CA 1
ATOM 5367 C C . ARG B 1 402 ? 4.071 39.840 89.016 1.00 37.29 382 ARG B C 1
ATOM 5368 O O . ARG B 1 402 ? 4.500 40.743 88.307 1.00 31.51 382 ARG B O 1
ATOM 5376 N N . ASP B 1 403 ? 4.200 38.560 88.687 1.00 32.40 383 ASP B N 1
ATOM 5377 C CA . ASP B 1 403 ? 4.809 38.159 87.445 1.00 35.30 383 ASP B CA 1
ATOM 5378 C C . ASP B 1 403 ? 4.184 36.872 86.943 1.00 35.14 383 ASP B C 1
ATOM 5379 O O . ASP B 1 403 ? 3.274 36.321 87.567 1.00 38.01 383 ASP B O 1
ATOM 5384 N N . LEU B 1 404 ? 4.633 36.439 85.779 1.00 36.13 384 LEU B N 1
ATOM 5385 C CA . LEU B 1 404 ? 4.087 35.284 85.111 1.00 39.05 384 LEU B CA 1
ATOM 5386 C C . LEU B 1 404 ? 4.241 34.020 85.901 1.00 37.21 384 LEU B C 1
ATOM 5387 O O . LEU B 1 404 ? 3.333 33.183 85.876 1.00 43.55 384 LEU B O 1
ATOM 5392 N N . ARG B 1 405 ? 5.425 33.838 86.485 1.00 36.49 385 ARG B N 1
ATOM 5393 C CA . ARG B 1 405 ? 5.750 32.628 87.231 1.00 37.94 385 ARG B CA 1
ATOM 5394 C C . ARG B 1 405 ? 4.772 32.484 88.393 1.00 35.11 385 ARG B C 1
ATOM 5395 O O . ARG B 1 405 ? 4.128 31.458 88.539 1.00 35.37 385 ARG B O 1
ATOM 5403 N N . GLN B 1 406 ? 4.601 33.545 89.166 1.00 33.62 386 GLN B N 1
ATOM 5404 C CA . GLN B 1 406 ? 3.660 33.515 90.278 1.00 36.25 386 GLN B CA 1
ATOM 5405 C C . GLN B 1 406 ? 2.221 33.263 89.831 1.00 35.52 386 GLN B C 1
ATOM 5406 O O . GLN B 1 406 ? 1.524 32.465 90.446 1.00 34.00 386 GLN B O 1
ATOM 5412 N N . LEU B 1 407 ? 1.805 33.874 88.717 1.00 33.52 387 LEU B N 1
ATOM 5413 C CA . LEU B 1 407 ? 0.442 33.683 88.216 1.00 35.58 387 LEU B CA 1
ATOM 5414 C C . LEU B 1 407 ? 0.234 32.241 87.661 1.00 36.30 387 LEU B C 1
ATOM 5415 O O . LEU B 1 407 ? -0.698 31.552 88.035 1.00 38.27 387 LEU B O 1
ATOM 5420 N N . ALA B 1 408 ? 1.120 31.797 86.791 1.00 36.85 388 ALA B N 1
ATOM 5421 C CA . ALA B 1 408 ? 1.033 30.458 86.204 1.00 37.76 388 ALA B CA 1
ATOM 5422 C C . ALA B 1 408 ? 0.987 29.371 87.272 1.00 36.39 388 ALA B C 1
ATOM 5423 O O . ALA B 1 408 ? 0.196 28.464 87.164 1.00 37.51 388 ALA B O 1
ATOM 5425 N N . ALA B 1 409 ? 1.815 29.491 88.304 1.00 36.63 389 ALA B N 1
ATOM 5426 C CA . ALA B 1 409 ? 1.819 28.525 89.408 1.00 38.41 389 ALA B CA 1
ATOM 5427 C C . ALA B 1 409 ? 0.449 28.317 90.019 1.00 41.20 389 ALA B C 1
ATOM 5428 O O . ALA B 1 409 ? 0.173 27.227 90.518 1.00 45.88 389 ALA B O 1
ATOM 5430 N N . LEU B 1 410 ? -0.409 29.350 90.026 1.00 40.98 390 LEU B N 1
ATOM 5431 C CA . LEU B 1 410 ? -1.729 29.243 90.672 1.00 38.40 390 LEU B CA 1
ATOM 5432 C C . LEU B 1 410 ? -2.815 28.689 89.775 1.00 37.88 390 LEU B C 1
ATOM 5433 O O . LEU B 1 410 ? -3.855 28.249 90.265 1.00 39.25 390 LEU B O 1
ATOM 5438 N N . VAL B 1 411 ? -2.594 28.725 88.463 1.00 37.46 391 VAL B N 1
ATOM 5439 C CA . VAL B 1 411 ? -3.650 28.448 87.492 1.00 33.91 391 VAL B CA 1
ATOM 5440 C C . VAL B 1 411 ? -3.783 26.951 87.186 1.00 32.44 391 VAL B C 1
ATOM 5441 O O . VAL B 1 411 ? -2.785 26.231 87.072 1.00 36.57 391 VAL B O 1
ATOM 5445 N N . ASP B 1 412 ? -5.019 26.501 87.032 1.00 33.16 392 ASP B N 1
ATOM 5446 C CA . ASP B 1 412 ? -5.355 25.125 86.602 1.00 35.41 392 ASP B CA 1
ATOM 5447 C C . ASP B 1 412 ? -5.594 25.097 85.088 1.00 33.03 392 ASP B C 1
ATOM 5448 O O . ASP B 1 412 ? -6.696 25.285 84.611 1.00 35.17 392 ASP B O 1
ATOM 5453 N N . PHE B 1 413 ? -4.533 24.928 84.327 1.00 30.38 393 PHE B N 1
ATOM 5454 C CA . PHE B 1 413 ? -4.617 25.077 82.894 1.00 31.38 393 PHE B CA 1
ATOM 5455 C C . PHE B 1 413 ? -5.553 24.090 82.230 1.00 33.07 393 PHE B C 1
ATOM 5456 O O . PHE B 1 413 ? -6.410 24.503 81.455 1.00 34.20 393 PHE B O 1
ATOM 5464 N N . PRO B 1 414 ? -5.414 22.777 82.533 1.00 34.90 394 PRO B N 1
ATOM 5465 C CA . PRO B 1 414 ? -6.293 21.779 81.900 1.00 35.21 394 PRO B CA 1
ATOM 5466 C C . PRO B 1 414 ? -7.777 22.057 82.124 1.00 35.27 394 PRO B C 1
ATOM 5467 O O . PRO B 1 414 ? -8.568 22.007 81.184 1.00 38.63 394 PRO B O 1
ATOM 5471 N N . ARG B 1 415 ? -8.165 22.358 83.355 1.00 39.79 395 ARG B N 1
ATOM 5472 C CA . ARG B 1 415 ? -9.570 22.676 83.629 1.00 40.02 395 ARG B CA 1
ATOM 5473 C C . ARG B 1 415 ? -10.021 23.946 82.954 1.00 39.44 395 ARG B C 1
ATOM 5474 O O . ARG B 1 415 ? -11.196 24.083 82.587 1.00 42.36 395 ARG B O 1
ATOM 5482 N N . HIS B 1 416 ? -9.125 24.914 82.836 1.00 37.07 396 HIS B N 1
ATOM 5483 C CA . HIS B 1 416 ? -9.504 26.149 82.157 1.00 36.56 396 HIS B CA 1
ATOM 5484 C C . HIS B 1 416 ? -9.731 25.860 80.678 1.00 34.05 396 HIS B C 1
ATOM 5485 O O . HIS B 1 416 ? -10.684 26.375 80.116 1.00 34.40 396 HIS B O 1
ATOM 5492 N N . ARG B 1 417 ? -8.910 25.020 80.062 1.00 34.92 397 ARG B N 1
ATOM 5493 C CA . ARG B 1 417 ? -9.207 24.551 78.680 1.00 40.67 397 ARG B CA 1
ATOM 5494 C C . ARG B 1 417 ? -10.564 23.867 78.573 1.00 40.18 397 ARG B C 1
ATOM 5495 O O . ARG B 1 417 ? -11.321 24.088 77.611 1.00 37.54 397 ARG B O 1
ATOM 5503 N N . ARG B 1 418 ? -10.868 23.012 79.542 1.00 38.55 398 ARG B N 1
ATOM 5504 C CA . ARG B 1 418 ? -12.153 22.301 79.538 1.00 40.55 398 ARG B CA 1
ATOM 5505 C C . ARG B 1 418 ? -13.293 23.318 79.655 1.00 35.06 398 ARG B C 1
ATOM 5506 O O . ARG B 1 418 ? -14.263 23.250 78.912 1.00 32.73 398 ARG B O 1
ATOM 5514 N N . LEU B 1 419 ? -13.148 24.273 80.559 1.00 32.11 399 LEU B N 1
ATOM 5515 C CA . LEU B 1 419 ? -14.117 25.360 80.667 1.00 29.86 399 LEU B CA 1
ATOM 5516 C C . LEU B 1 419 ? -14.308 26.059 79.330 1.00 28.57 399 LEU B C 1
ATOM 5517 O O . LEU B 1 419 ? -15.423 26.374 78.936 1.00 32.20 399 LEU B O 1
ATOM 5522 N N . GLN B 1 420 ? -13.234 26.308 78.621 1.00 28.36 400 GLN B N 1
ATOM 5523 C CA . GLN B 1 420 ? -13.314 27.033 77.357 1.00 30.68 400 GLN B CA 1
ATOM 5524 C C . GLN B 1 420 ? -14.138 26.267 76.334 1.00 33.12 400 GLN B C 1
ATOM 5525 O O . GLN B 1 420 ? -14.944 26.843 75.598 1.00 34.83 400 GLN B O 1
ATOM 5531 N N . THR B 1 421 ? -13.890 24.957 76.260 1.00 36.06 401 THR B N 1
ATOM 5532 C CA . THR B 1 421 ? -14.676 24.071 75.394 1.00 34.64 401 THR B CA 1
ATOM 5533 C C . THR B 1 421 ? -16.167 24.179 75.699 1.00 33.90 401 THR B C 1
ATOM 5534 O O . THR B 1 421 ? -16.982 24.452 74.820 1.00 35.22 401 THR B O 1
ATOM 5538 N N . LEU B 1 422 ? -16.500 24.056 76.972 1.00 37.93 402 LEU B N 1
ATOM 5539 C CA . LEU B 1 422 ? -17.866 24.166 77.425 1.00 36.91 402 LEU B CA 1
ATOM 5540 C C . LEU B 1 422 ? -18.478 25.544 77.111 1.00 37.74 402 LEU B C 1
ATOM 5541 O O . LEU B 1 422 ? -19.594 25.619 76.642 1.00 39.31 402 LEU B O 1
ATOM 5546 N N . ALA B 1 423 ? -17.748 26.632 77.366 1.00 38.04 403 ALA B N 1
ATOM 5547 C CA . ALA B 1 423 ? -18.259 27.982 77.116 1.00 32.68 403 ALA B CA 1
ATOM 5548 C C . ALA B 1 423 ? -18.489 28.167 75.626 1.00 33.92 403 ALA B C 1
ATOM 5549 O O . ALA B 1 423 ? -19.459 28.812 75.210 1.00 33.20 403 ALA B O 1
ATOM 5551 N N . GLN B 1 424 ? -17.611 27.595 74.811 1.00 33.67 404 GLN B N 1
ATOM 5552 C CA . GLN B 1 424 ? -17.796 27.710 73.388 1.00 40.21 404 GLN B CA 1
ATOM 5553 C C . GLN B 1 424 ? -19.102 27.033 72.922 1.00 46.69 404 GLN B C 1
ATOM 5554 O O . GLN B 1 424 ? -19.846 27.629 72.144 1.00 45.87 404 GLN B O 1
ATOM 5560 N N . LYS B 1 425 ? -19.397 25.834 73.446 1.00 48.77 405 LYS B N 1
ATOM 5561 C CA . LYS B 1 425 ? -20.680 25.158 73.175 1.00 50.84 405 LYS B CA 1
ATOM 5562 C C . LYS B 1 425 ? -21.853 26.002 73.637 1.00 46.36 405 LYS B C 1
ATOM 5563 O O . LYS B 1 425 ? -22.905 25.970 73.037 1.00 44.08 405 LYS B O 1
ATOM 5569 N N . GLU B 1 426 ? -21.675 26.744 74.721 1.00 44.51 406 GLU B N 1
ATOM 5570 C CA . GLU B 1 426 ? -22.705 27.666 75.192 1.00 41.48 406 GLU B CA 1
ATOM 5571 C C . GLU B 1 426 ? -22.775 28.981 74.417 1.00 42.07 406 GLU B C 1
ATOM 5572 O O . GLU B 1 426 ? -23.567 29.852 74.775 1.00 39.57 406 GLU B O 1
ATOM 5578 N N . GLY B 1 427 ? -21.940 29.157 73.391 1.00 39.93 407 GLY B N 1
ATOM 5579 C CA . GLY B 1 427 ? -21.950 30.422 72.638 1.00 41.92 407 GLY B CA 1
ATOM 5580 C C . GLY B 1 427 ? -21.079 31.578 73.153 1.00 38.13 407 GLY B C 1
ATOM 5581 O O . GLY B 1 427 ? -21.383 32.748 72.893 1.00 40.04 407 GLY B O 1
ATOM 5582 N N . VAL B 1 428 ? -20.019 31.267 73.898 1.00 39.36 408 VAL B N 1
ATOM 5583 C CA . VAL B 1 428 ? -19.017 32.271 74.306 1.00 39.83 408 VAL B CA 1
ATOM 5584 C C . VAL B 1 428 ? -17.593 31.794 74.015 1.00 36.56 408 VAL B C 1
ATOM 5585 O O . VAL B 1 428 ? -17.167 30.741 74.506 1.00 33.20 408 VAL B O 1
ATOM 5589 N N . TYR B 1 429 ? -16.861 32.586 73.238 1.00 32.40 409 TYR B N 1
ATOM 5590 C CA . TYR B 1 429 ? -15.482 32.265 72.913 1.00 33.33 409 TYR B CA 1
ATOM 5591 C C . TYR B 1 429 ? -14.501 33.107 73.745 1.00 33.07 409 TYR B C 1
ATOM 5592 O O . TYR B 1 429 ? -14.551 34.340 73.726 1.00 36.42 409 TYR B O 1
ATOM 5601 N N . PHE B 1 430 ? -13.638 32.430 74.484 1.00 30.85 410 PHE B N 1
ATOM 5602 C CA . PHE B 1 430 ? -12.379 33.019 74.938 1.00 32.34 410 PHE B CA 1
ATOM 5603 C C . PHE B 1 430 ? -11.256 32.037 74.603 1.00 28.97 410 PHE B C 1
ATOM 5604 O O . PHE B 1 430 ? -11.512 30.883 74.300 1.00 27.60 410 PHE B O 1
ATOM 5612 N N . HIS B 1 431 ? -10.027 32.517 74.564 1.00 29.43 411 HIS B N 1
ATOM 5613 C CA . HIS B 1 431 ? -8.898 31.653 74.212 1.00 29.35 411 HIS B CA 1
ATOM 5614 C C . HIS B 1 431 ? -8.714 30.603 75.306 1.00 29.27 411 HIS B C 1
ATOM 5615 O O . HIS B 1 431 ? -8.870 30.906 76.480 1.00 31.79 411 HIS B O 1
ATOM 5622 N N . PRO B 1 432 ? -8.411 29.346 74.928 1.00 30.15 412 PRO B N 1
ATOM 5623 C CA . PRO B 1 432 ? -8.337 28.233 75.913 1.00 28.18 412 PRO B CA 1
ATOM 5624 C C . PRO B 1 432 ? -7.204 28.324 76.914 1.00 30.57 412 PRO B C 1
ATOM 5625 O O . PRO B 1 432 ? -7.294 27.755 77.991 1.00 31.53 412 PRO B O 1
ATOM 5629 N N . ASN B 1 433 ? -6.139 29.028 76.557 1.00 29.79 413 ASN B N 1
ATOM 5630 C CA . ASN B 1 433 ? -5.082 29.325 77.466 1.00 31.53 413 ASN B CA 1
ATOM 5631 C C . ASN B 1 433 ? -5.474 30.469 78.382 1.00 31.11 413 ASN B C 1
ATOM 5632 O O . ASN B 1 433 ? -5.662 31.605 77.936 1.00 31.72 413 ASN B O 1
ATOM 5637 N N . ALA B 1 434 ? -5.539 30.169 79.677 1.00 34.06 414 ALA B N 1
ATOM 5638 C CA . ALA B 1 434 ? -5.979 31.142 80.711 1.00 36.87 414 ALA B CA 1
ATOM 5639 C C . ALA B 1 434 ? -5.129 32.412 80.812 1.00 33.78 414 ALA B C 1
ATOM 5640 O O . ALA B 1 434 ? -5.594 33.409 81.324 1.00 38.10 414 ALA B O 1
ATOM 5642 N N . LEU B 1 435 ? -3.906 32.376 80.298 1.00 36.47 415 LEU B N 1
ATOM 5643 C CA . LEU B 1 435 ? -3.040 33.566 80.236 1.00 35.20 415 LEU B CA 1
ATOM 5644 C C . LEU B 1 435 ? -3.322 34.483 79.052 1.00 35.66 415 LEU B C 1
ATOM 5645 O O . LEU B 1 435 ? -2.788 35.602 78.996 1.00 37.86 415 LEU B O 1
ATOM 5650 N N . GLU B 1 436 ? -4.117 34.039 78.079 1.00 33.21 416 GLU B N 1
ATOM 5651 C CA . GLU B 1 436 ? -4.493 34.935 76.995 1.00 33.26 416 GLU B CA 1
ATOM 5652 C C . GLU B 1 436 ? -5.665 35.811 77.447 1.00 29.26 416 GLU B C 1
ATOM 5653 O O . GLU B 1 436 ? -6.729 35.312 77.793 1.00 27.97 416 GLU B O 1
ATOM 5659 N N . PRO B 1 437 ? -5.480 37.120 77.437 1.00 25.74 417 PRO B N 1
ATOM 5660 C CA . PRO B 1 437 ? -6.548 37.974 77.994 1.00 25.38 417 PRO B CA 1
ATOM 5661 C C . PRO B 1 437 ? -7.791 38.099 77.154 1.00 22.77 417 PRO B C 1
ATOM 5662 O O . PRO B 1 437 ? -7.775 37.808 75.972 1.00 22.98 417 PRO B O 1
ATOM 5666 N N . TRP B 1 438 ? -8.843 38.586 77.787 1.00 21.13 418 TRP B N 1
ATOM 5667 C CA . TRP B 1 438 ? -10.006 39.118 77.093 1.00 23.73 418 TRP B CA 1
ATOM 5668 C C . TRP B 1 438 ? -9.802 40.622 76.697 1.00 24.29 418 TRP B C 1
ATOM 5669 O O . TRP B 1 438 ? -9.192 41.387 77.444 1.00 22.51 418 TRP B O 1
ATOM 5680 N N . PHE B 1 439 ? -10.332 41.008 75.534 1.00 24.70 419 PHE B N 1
ATOM 5681 C CA . PHE B 1 439 ? -10.308 42.400 75.067 1.00 27.14 419 PHE B CA 1
ATOM 5682 C C . PHE B 1 439 ? -11.752 42.878 74.814 1.00 27.76 419 PHE B C 1
ATOM 5683 O O . PHE B 1 439 ? -12.324 42.618 73.755 1.00 30.87 419 PHE B O 1
ATOM 5691 N N . LEU B 1 440 ? -12.330 43.573 75.779 1.00 29.17 420 LEU B N 1
ATOM 5692 C CA . LEU B 1 440 ? -13.703 44.040 75.658 1.00 29.21 420 LEU B CA 1
ATOM 5693 C C . LEU B 1 440 ? -13.785 45.304 74.804 1.00 29.78 420 LEU B C 1
ATOM 5694 O O . LEU B 1 440 ? -12.803 46.013 74.575 1.00 28.49 420 LEU B O 1
ATOM 5699 N N . SER B 1 441 ? -14.974 45.530 74.290 1.00 30.23 421 SER B N 1
ATOM 5700 C CA . SER B 1 441 ? -15.253 46.603 73.351 1.00 33.61 421 SER B CA 1
ATOM 5701 C C . SER B 1 441 ? -16.544 47.331 73.765 1.00 31.27 421 SER B C 1
ATOM 5702 O O . SER B 1 441 ? -17.264 46.861 74.645 1.00 30.21 421 SER B O 1
ATOM 5705 N N . THR B 1 442 ? -16.836 48.453 73.112 1.00 31.91 422 THR B N 1
ATOM 5706 C CA . THR B 1 442 ? -18.086 49.172 73.400 1.00 31.60 422 THR B CA 1
ATOM 5707 C C . THR B 1 442 ? -19.257 48.335 72.914 1.00 32.72 422 THR B C 1
ATOM 5708 O O . THR B 1 442 ? -20.382 48.575 73.330 1.00 38.92 422 THR B O 1
ATOM 5712 N N . ALA B 1 443 ? -19.003 47.305 72.102 1.00 29.22 423 ALA B N 1
ATOM 5713 C CA . ALA B 1 443 ? -20.092 46.382 71.716 1.00 30.66 423 ALA B CA 1
ATOM 5714 C C . ALA B 1 443 ? -20.389 45.298 72.753 1.00 32.63 423 ALA B C 1
ATOM 5715 O O . ALA B 1 443 ? -21.414 44.613 72.651 1.00 32.69 423 ALA B O 1
ATOM 5717 N N . HIS B 1 444 ? -19.545 45.170 73.786 1.00 34.40 424 HIS B N 1
ATOM 5718 C CA . HIS B 1 444 ? -19.885 44.320 74.950 1.00 33.39 424 HIS B CA 1
ATOM 5719 C C . HIS B 1 444 ? -20.769 45.100 75.939 1.00 33.49 424 HIS B C 1
ATOM 5720 O O . HIS B 1 444 ? -20.329 45.543 76.996 1.00 32.01 424 HIS B O 1
ATOM 5727 N N . THR B 1 445 ? -22.047 45.248 75.590 1.00 43.73 425 THR B N 1
ATOM 5728 C CA . THR B 1 445 ? -23.031 46.005 76.389 1.00 43.50 425 THR B CA 1
ATOM 5729 C C . THR B 1 445 ? -23.439 45.207 77.612 1.00 44.68 425 THR B C 1
ATOM 5730 O O . THR B 1 445 ? -23.141 44.016 77.739 1.00 50.41 425 THR B O 1
ATOM 5734 N N . ARG B 1 446 ? -24.164 45.862 78.498 1.00 52.01 426 ARG B N 1
ATOM 5735 C CA . ARG B 1 446 ? -24.665 45.196 79.683 1.00 53.08 426 ARG B CA 1
ATOM 5736 C C . ARG B 1 446 ? -25.468 43.970 79.356 1.00 51.35 426 ARG B C 1
ATOM 5737 O O . ARG B 1 446 ? -25.395 42.979 80.074 1.00 56.08 426 ARG B O 1
ATOM 5745 N N . ASP B 1 447 ? -26.253 44.017 78.297 1.00 48.59 427 ASP B N 1
ATOM 5746 C CA . ASP B 1 447 ? -27.019 42.841 77.977 1.00 49.61 427 ASP B CA 1
ATOM 5747 C C . ASP B 1 447 ? -26.150 41.730 77.434 1.00 48.90 427 ASP B C 1
ATOM 5748 O O . ASP B 1 447 ? -26.451 40.558 77.631 1.00 45.74 427 ASP B O 1
ATOM 5753 N N . VAL B 1 448 ? -25.084 42.084 76.729 1.00 48.51 428 VAL B N 1
ATOM 5754 C CA . VAL B 1 448 ? -24.201 41.053 76.220 1.00 43.64 428 VAL B CA 1
ATOM 5755 C C . VAL B 1 448 ? -23.560 40.381 77.417 1.00 41.64 428 VAL B C 1
ATOM 5756 O O . VAL B 1 448 ? -23.445 39.184 77.464 1.00 42.28 428 VAL B O 1
ATOM 5760 N N . ILE B 1 449 ? -23.160 41.181 78.380 1.00 38.59 429 ILE B N 1
ATOM 5761 C CA . ILE B 1 449 ? -22.455 40.679 79.548 1.00 40.41 429 ILE B CA 1
ATOM 5762 C C . ILE B 1 449 ? -23.352 39.794 80.390 1.00 41.88 429 ILE B C 1
ATOM 5763 O O . ILE B 1 449 ? -22.916 38.772 80.883 1.00 41.80 429 ILE B O 1
ATOM 5768 N N . ASP B 1 450 ? -24.615 40.188 80.548 1.00 49.00 430 ASP B N 1
ATOM 5769 C CA . ASP B 1 450 ? -25.604 39.338 81.236 1.00 41.41 430 ASP B CA 1
ATOM 5770 C C . ASP B 1 450 ? -25.690 37.987 80.511 1.00 40.68 430 ASP B C 1
ATOM 5771 O O . ASP B 1 450 ? -25.727 36.969 81.155 1.00 37.65 430 ASP B O 1
ATOM 5776 N N . LYS B 1 451 ? -25.740 37.982 79.184 1.00 42.28 431 LYS B N 1
ATOM 5777 C CA . LYS B 1 451 ? -25.760 36.729 78.448 1.00 43.33 431 LYS B CA 1
ATOM 5778 C C . LYS B 1 451 ? -24.469 35.936 78.705 1.00 45.87 431 LYS B C 1
ATOM 5779 O O . LYS B 1 451 ? -24.512 34.711 78.855 1.00 42.17 431 LYS B O 1
ATOM 5785 N N . VAL B 1 452 ? -23.328 36.617 78.761 1.00 41.89 432 VAL B N 1
ATOM 5786 C CA . VAL B 1 452 ? -22.064 35.909 79.006 1.00 41.24 432 VAL B CA 1
ATOM 5787 C C . VAL B 1 452 ? -22.113 35.225 80.370 1.00 41.89 432 VAL B C 1
ATOM 5788 O O . VAL B 1 452 ? -21.669 34.096 80.516 1.00 36.90 432 VAL B O 1
ATOM 5792 N N . ALA B 1 453 ? -22.667 35.934 81.351 1.00 43.75 433 ALA B N 1
ATOM 5793 C CA . ALA B 1 453 ? -22.847 35.411 82.699 1.00 48.13 433 ALA B CA 1
ATOM 5794 C C . ALA B 1 453 ? -23.646 34.108 82.691 1.00 46.27 433 ALA B C 1
ATOM 5795 O O . ALA B 1 453 ? -23.221 33.126 83.268 1.00 54.74 433 ALA B O 1
ATOM 5797 N N . GLY B 1 454 ? -24.776 34.079 81.992 1.00 43.26 434 GLY B N 1
ATOM 5798 C CA . GLY B 1 454 ? -25.579 32.846 81.889 1.00 43.42 434 GLY B CA 1
ATOM 5799 C C . GLY B 1 454 ? -24.785 31.706 81.264 1.00 46.11 434 GLY B C 1
ATOM 5800 O O . GLY B 1 454 ? -24.782 30.567 81.761 1.00 35.47 434 GLY B O 1
ATOM 5801 N N . ALA B 1 455 ? -24.079 32.028 80.177 1.00 44.03 435 ALA B N 1
ATOM 5802 C CA . ALA B 1 455 ? -23.296 31.037 79.489 1.00 46.23 435 ALA B CA 1
ATOM 5803 C C . ALA B 1 455 ? -22.169 30.498 80.360 1.00 45.26 435 ALA B C 1
ATOM 5804 O O . ALA B 1 455 ? -21.886 29.285 80.337 1.00 50.76 435 ALA B O 1
ATOM 5806 N N . LEU B 1 456 ? -21.512 31.379 81.099 1.00 41.86 436 LEU B N 1
ATOM 5807 C CA . LEU B 1 456 ? -20.403 30.940 81.955 1.00 42.96 436 LEU B CA 1
ATOM 5808 C C . LEU B 1 456 ? -20.900 30.077 83.115 1.00 43.95 436 LEU B C 1
ATOM 5809 O O . LEU B 1 456 ? -20.231 29.128 83.509 1.00 40.20 436 LEU B O 1
ATOM 5814 N N . GLN B 1 457 ? -22.056 30.435 83.672 1.00 47.06 437 GLN B N 1
ATOM 5815 C CA . GLN B 1 457 ? -22.667 29.633 84.729 1.00 49.94 437 GLN B CA 1
ATOM 5816 C C . GLN B 1 457 ? -23.069 28.230 84.232 1.00 45.16 437 GLN B C 1
ATOM 5817 O O . GLN B 1 457 ? -22.761 27.227 84.871 1.00 36.02 437 GLN B O 1
ATOM 5823 N N . ARG B 1 458 ? -23.735 28.172 83.083 1.00 43.82 438 ARG B N 1
ATOM 5824 C CA . ARG B 1 458 ? -24.082 26.890 82.483 1.00 47.55 438 ARG B CA 1
ATOM 5825 C C . ARG B 1 458 ? -22.792 26.086 82.171 1.00 49.50 438 ARG B C 1
ATOM 5826 O O . ARG B 1 458 ? -22.786 24.867 82.335 1.00 48.57 438 ARG B O 1
ATOM 5834 N N . SER B 1 459 ? -21.683 26.762 81.835 1.00 49.03 439 SER B N 1
ATOM 5835 C CA . SER B 1 459 ? -20.401 26.069 81.607 1.00 47.90 439 SER B CA 1
ATOM 5836 C C . SER B 1 459 ? -19.789 25.503 82.886 1.00 45.53 439 SER B C 1
ATOM 5837 O O . SER B 1 459 ? -19.296 24.357 82.885 1.00 41.62 439 SER B O 1
ATOM 5840 N N . LEU B 1 460 ? -19.792 26.304 83.957 1.00 43.26 440 LEU B N 1
ATOM 5841 C CA . LEU B 1 460 ? -19.148 25.911 85.220 1.00 46.81 440 LEU B CA 1
ATOM 5842 C C . LEU B 1 460 ? -19.823 24.726 85.853 1.00 49.17 440 LEU B C 1
ATOM 5843 O O . LEU B 1 460 ? -19.174 23.799 86.298 1.00 48.25 440 LEU B O 1
ATOM 5848 N N . VAL B 1 461 ? -21.149 24.771 85.879 1.00 51.79 441 VAL B N 1
ATOM 5849 C CA . VAL B 1 461 ? -21.971 23.637 86.313 1.00 52.03 441 VAL B CA 1
ATOM 5850 C C . VAL B 1 461 ? -21.611 22.354 85.547 1.00 54.12 441 VAL B C 1
ATOM 5851 O O . VAL B 1 461 ? -21.642 21.264 86.115 1.00 51.71 441 VAL B O 1
ATOM 5855 N N . GLY B 1 462 ? -21.230 22.492 84.276 1.00 56.60 442 GLY B N 1
ATOM 5856 C CA . GLY B 1 462 ? -20.812 21.347 83.480 1.00 56.94 442 GLY B CA 1
ATOM 5857 C C . GLY B 1 462 ? -19.400 20.869 83.729 1.00 56.92 442 GLY B C 1
ATOM 5858 O O . GLY B 1 462 ? -18.987 19.858 83.182 1.00 52.78 442 GLY B O 1
ATOM 5859 N N . LEU B 1 463 ? -18.645 21.598 84.543 1.00 63.07 443 LEU B N 1
ATOM 5860 C CA . LEU B 1 463 ? -17.227 21.345 84.721 1.00 62.93 443 LEU B CA 1
ATOM 5861 C C . LEU B 1 463 ? -17.052 20.282 85.793 1.00 56.55 443 LEU B C 1
ATOM 5862 O O . LEU B 1 463 ? -16.042 19.609 85.794 1.00 44.35 443 LEU B O 1
ATOM 5867 N N . PRO C 1 58 ? 10.991 -26.750 81.751 1.00 64.71 38 PRO C N 1
ATOM 5868 C CA . PRO C 1 58 ? 11.003 -26.438 80.307 1.00 59.75 38 PRO C CA 1
ATOM 5869 C C . PRO C 1 58 ? 9.821 -25.561 79.951 1.00 56.14 38 PRO C C 1
ATOM 5870 O O . PRO C 1 58 ? 8.684 -26.040 80.091 1.00 48.58 38 PRO C O 1
ATOM 5874 N N . LEU C 1 59 ? 10.048 -24.310 79.510 1.00 49.37 39 LEU C N 1
ATOM 5875 C CA . LEU C 1 59 ? 8.879 -23.416 79.260 1.00 42.64 39 LEU C CA 1
ATOM 5876 C C . LEU C 1 59 ? 8.642 -22.790 77.876 1.00 35.68 39 LEU C C 1
ATOM 5877 O O . LEU C 1 59 ? 9.167 -21.732 77.539 1.00 36.80 39 LEU C O 1
ATOM 5882 N N . VAL C 1 60 ? 7.850 -23.488 77.084 1.00 32.56 40 VAL C N 1
ATOM 5883 C CA . VAL C 1 60 ? 7.417 -23.048 75.789 1.00 30.59 40 VAL C CA 1
ATOM 5884 C C . VAL C 1 60 ? 5.899 -22.828 75.905 1.00 31.33 40 VAL C C 1
ATOM 5885 O O . VAL C 1 60 ? 5.160 -23.730 76.302 1.00 25.86 40 VAL C O 1
ATOM 5889 N N . VAL C 1 61 ? 5.457 -21.625 75.553 1.00 26.46 41 VAL C N 1
ATOM 5890 C CA . VAL C 1 61 ? 4.073 -21.225 75.713 1.00 28.18 41 VAL C CA 1
ATOM 5891 C C . VAL C 1 61 ? 3.176 -21.750 74.607 1.00 27.41 41 VAL C C 1
ATOM 5892 O O . VAL C 1 61 ? 3.556 -21.729 73.413 1.00 25.24 41 VAL C O 1
ATOM 5896 N N . ARG C 1 62 ? 1.980 -22.164 75.009 1.00 29.36 42 ARG C N 1
ATOM 5897 C CA . ARG C 1 62 ? 0.918 -22.600 74.105 1.00 33.26 42 ARG C CA 1
ATOM 5898 C C . ARG C 1 62 ? -0.196 -21.569 74.055 1.00 34.81 42 ARG C C 1
ATOM 5899 O O . ARG C 1 62 ? -0.669 -21.205 72.988 1.00 33.71 42 ARG C O 1
ATOM 5907 N N . SER C 1 63 ? -0.615 -21.086 75.215 1.00 30.46 43 SER C N 1
ATOM 5908 C CA . SER C 1 63 ? -1.507 -19.960 75.245 1.00 26.33 43 SER C CA 1
ATOM 5909 C C . SER C 1 63 ? -1.384 -19.176 76.541 1.00 27.57 43 SER C C 1
ATOM 5910 O O . SER C 1 63 ? -0.716 -19.627 77.481 1.00 23.25 43 SER C O 1
ATOM 5913 N N . ALA C 1 64 ? -2.140 -18.087 76.626 1.00 24.36 44 ALA C N 1
ATOM 5914 C CA . ALA C 1 64 ? -2.086 -17.270 77.802 1.00 25.88 44 ALA C CA 1
ATOM 5915 C C . ALA C 1 64 ? -3.333 -16.444 77.927 1.00 22.49 44 ALA C C 1
ATOM 5916 O O . ALA C 1 64 ? -3.916 -16.035 76.925 1.00 21.67 44 ALA C O 1
ATOM 5918 N N . GLY C 1 65 ? -3.765 -16.222 79.157 1.00 20.42 45 GLY C N 1
ATOM 5919 C CA . GLY C 1 65 ? -5.032 -15.513 79.408 1.00 19.84 45 GLY C CA 1
ATOM 5920 C C . GLY C 1 65 ? -5.012 -15.075 80.851 1.00 21.61 45 GLY C C 1
ATOM 5921 O O . GLY C 1 65 ? -4.603 -15.857 81.699 1.00 18.61 45 GLY C O 1
ATOM 5922 N N . GLY C 1 66 ? -5.343 -13.807 81.113 1.00 20.54 46 GLY C N 1
ATOM 5923 C CA . GLY C 1 66 ? -5.206 -13.269 82.454 1.00 22.19 46 GLY C CA 1
ATOM 5924 C C . GLY C 1 66 ? -3.750 -13.279 82.967 1.00 22.39 46 GLY C C 1
ATOM 5925 O O . GLY C 1 66 ? -2.898 -12.706 82.362 1.00 23.06 46 GLY C O 1
ATOM 5926 N N . CYS C 1 67 ? -3.494 -13.929 84.101 1.00 24.04 47 CYS C N 1
ATOM 5927 C CA . CYS C 1 67 ? -2.169 -14.083 84.599 1.00 22.57 47 CYS C CA 1
ATOM 5928 C C . CYS C 1 67 ? -1.637 -15.512 84.371 1.00 22.35 47 CYS C C 1
ATOM 5929 O O . CYS C 1 67 ? -0.636 -15.902 84.988 1.00 25.16 47 CYS C O 1
ATOM 5932 N N . LEU C 1 68 ? -2.264 -16.281 83.487 1.00 20.79 48 LEU C N 1
ATOM 5933 C CA . LEU C 1 68 ? -1.975 -17.720 83.353 1.00 21.66 48 LEU C CA 1
ATOM 5934 C C . LEU C 1 68 ? -1.401 -18.073 82.035 1.00 22.71 48 LEU C C 1
ATOM 5935 O O . LEU C 1 68 ? -1.865 -17.587 80.989 1.00 22.77 48 LEU C O 1
ATOM 5940 N N . LEU C 1 69 ? -0.314 -18.857 82.064 1.00 22.12 49 LEU C N 1
ATOM 5941 C CA . LEU C 1 69 ? 0.245 -19.438 80.853 1.00 21.99 49 LEU C CA 1
ATOM 5942 C C . LEU C 1 69 ? -0.197 -20.915 80.785 1.00 26.57 49 LEU C C 1
ATOM 5943 O O . LEU C 1 69 ? -0.345 -21.553 81.820 1.00 25.86 49 LEU C O 1
ATOM 5948 N N . ARG C 1 70 ? -0.323 -21.440 79.569 1.00 26.06 50 ARG C N 1
ATOM 5949 C CA . ARG C 1 70 ? -0.383 -22.877 79.330 1.00 27.12 50 ARG C CA 1
ATOM 5950 C C . ARG C 1 70 ? 0.815 -23.239 78.517 1.00 28.04 50 ARG C C 1
ATOM 5951 O O . ARG C 1 70 ? 1.052 -22.635 77.485 1.00 30.79 50 ARG C O 1
ATOM 5959 N N . ASP C 1 71 ? 1.647 -24.137 79.029 1.00 32.31 51 ASP C N 1
ATOM 5960 C CA . ASP C 1 71 ? 2.825 -24.592 78.252 1.00 36.98 51 ASP C CA 1
ATOM 5961 C C . ASP C 1 71 ? 2.441 -25.714 77.285 1.00 35.25 51 ASP C C 1
ATOM 5962 O O . ASP C 1 71 ? 1.261 -26.101 77.209 1.00 37.06 51 ASP C O 1
ATOM 5967 N N . VAL C 1 72 ? 3.413 -26.194 76.511 1.00 37.37 52 VAL C N 1
ATOM 5968 C CA . VAL C 1 72 ? 3.162 -27.203 75.467 1.00 39.18 52 VAL C CA 1
ATOM 5969 C C . VAL C 1 72 ? 2.910 -28.613 76.020 1.00 42.01 52 VAL C C 1
ATOM 5970 O O . VAL C 1 72 ? 2.551 -29.508 75.270 1.00 43.22 52 VAL C O 1
ATOM 5974 N N . GLU C 1 73 ? 3.114 -28.783 77.321 1.00 45.07 53 GLU C N 1
ATOM 5975 C CA . GLU C 1 73 ? 2.709 -29.984 78.038 1.00 48.09 53 GLU C CA 1
ATOM 5976 C C . GLU C 1 73 ? 1.297 -29.848 78.564 1.00 42.21 53 GLU C C 1
ATOM 5977 O O . GLU C 1 73 ? 0.855 -30.679 79.355 1.00 45.41 53 GLU C O 1
ATOM 5983 N N . ASP C 1 74 ? 0.597 -28.787 78.174 1.00 40.40 54 ASP C N 1
ATOM 5984 C CA . ASP C 1 74 ? -0.686 -28.398 78.819 1.00 39.55 54 ASP C CA 1
ATOM 5985 C C . ASP C 1 74 ? -0.609 -28.124 80.324 1.00 35.33 54 ASP C C 1
ATOM 5986 O O . ASP C 1 74 ? -1.625 -28.176 81.020 1.00 35.75 54 ASP C O 1
ATOM 5991 N N . GLY C 1 75 ? 0.587 -27.865 80.844 1.00 34.76 55 GLY C N 1
ATOM 5992 C CA . GLY C 1 75 ? 0.721 -27.403 82.240 1.00 32.42 55 GLY C CA 1
ATOM 5993 C C . GLY C 1 75 ? 0.209 -25.960 82.348 1.00 33.11 55 GLY C C 1
ATOM 5994 O O . GLY C 1 75 ? 0.245 -25.205 81.365 1.00 28.17 55 GLY C O 1
ATOM 5995 N N . GLU C 1 76 ? -0.268 -25.583 83.537 1.00 31.21 56 GLU C N 1
ATOM 5996 C CA . GLU C 1 76 ? -0.682 -24.235 83.822 1.00 31.92 56 GLU C CA 1
ATOM 5997 C C . GLU C 1 76 ? 0.294 -23.523 84.720 1.00 32.32 56 GLU C C 1
ATOM 5998 O O . GLU C 1 76 ? 0.672 -24.108 85.737 1.00 31.51 56 GLU C O 1
ATOM 6004 N N . ILE C 1 77 ? 0.547 -22.228 84.466 1.00 28.00 57 ILE C N 1
ATOM 6005 C CA . ILE C 1 77 ? 1.516 -21.471 85.263 1.00 28.57 57 ILE C CA 1
ATOM 6006 C C . ILE C 1 77 ? 1.034 -20.034 85.521 1.00 24.57 57 ILE C C 1
ATOM 6007 O O . ILE C 1 77 ? 0.605 -19.349 84.615 1.00 20.77 57 ILE C O 1
ATOM 6012 N N . ILE C 1 78 ? 1.148 -19.594 86.769 1.00 23.38 58 ILE C N 1
ATOM 6013 C CA . ILE C 1 78 ? 0.873 -18.220 87.106 1.00 24.27 58 ILE C CA 1
ATOM 6014 C C . ILE C 1 78 ? 2.133 -17.443 86.746 1.00 24.87 58 ILE C C 1
ATOM 6015 O O . ILE C 1 78 ? 3.248 -17.813 87.179 1.00 22.86 58 ILE C O 1
ATOM 6020 N N . ASP C 1 79 ? 1.951 -16.387 85.951 1.00 21.16 59 ASP C N 1
ATOM 6021 C CA . ASP C 1 79 ? 3.054 -15.582 85.426 1.00 23.29 59 ASP C CA 1
ATOM 6022 C C . ASP C 1 79 ? 3.192 -14.288 86.217 1.00 21.02 59 ASP C C 1
ATOM 6023 O O . ASP C 1 79 ? 2.254 -13.474 86.275 1.00 19.67 59 ASP C O 1
ATOM 6028 N N . LEU C 1 80 ? 4.366 -14.089 86.813 1.00 22.29 60 LEU C N 1
ATOM 6029 C CA . LEU C 1 80 ? 4.701 -12.828 87.515 1.00 23.26 60 LEU C CA 1
ATOM 6030 C C . LEU C 1 80 ? 5.485 -11.833 86.652 1.00 23.51 60 LEU C C 1
ATOM 6031 O O . LEU C 1 80 ? 5.611 -10.639 87.006 1.00 26.97 60 LEU C O 1
ATOM 6036 N N . ASN C 1 81 ? 5.993 -12.316 85.529 1.00 25.23 61 ASN C N 1
ATOM 6037 C CA . ASN C 1 81 ? 6.779 -11.525 84.594 1.00 27.06 61 ASN C CA 1
ATOM 6038 C C . ASN C 1 81 ? 5.875 -10.760 83.613 1.00 25.63 61 ASN C C 1
ATOM 6039 O O . ASN C 1 81 ? 6.123 -9.588 83.273 1.00 24.26 61 ASN C O 1
ATOM 6044 N N . MET C 1 82 ? 4.815 -11.419 83.191 1.00 21.61 62 MET C N 1
ATOM 6045 C CA . MET C 1 82 ? 3.850 -10.820 82.338 1.00 22.93 62 MET C CA 1
ATOM 6046 C C . MET C 1 82 ? 4.421 -10.148 81.072 1.00 23.29 62 MET C C 1
ATOM 6047 O O . MET C 1 82 ? 3.967 -9.093 80.656 1.00 21.11 62 MET C O 1
ATOM 6052 N N . GLY C 1 83 ? 5.411 -10.780 80.452 1.00 22.18 63 GLY C N 1
ATOM 6053 C CA . GLY C 1 83 ? 5.911 -10.278 79.187 1.00 21.48 63 GLY C CA 1
ATOM 6054 C C . GLY C 1 83 ? 6.613 -8.937 79.341 1.00 20.82 63 GLY C C 1
ATOM 6055 O O . GLY C 1 83 ? 6.725 -8.223 78.390 1.00 16.95 63 GLY C O 1
ATOM 6056 N N . TYR C 1 84 ? 7.103 -8.635 80.539 1.00 21.13 64 TYR C N 1
ATOM 6057 C CA . TYR C 1 84 ? 8.020 -7.521 80.769 1.00 23.19 64 TYR C CA 1
ATOM 6058 C C . TYR C 1 84 ? 7.351 -6.139 80.666 1.00 22.78 64 TYR C C 1
ATOM 6059 O O . TYR C 1 84 ? 8.003 -5.156 80.277 1.00 19.19 64 TYR C O 1
ATOM 6068 N N . GLY C 1 85 ? 6.061 -6.054 80.996 1.00 23.91 65 GLY C N 1
ATOM 6069 C CA . GLY C 1 85 ? 5.499 -4.742 81.285 1.00 25.43 65 GLY C CA 1
ATOM 6070 C C . GLY C 1 85 ? 4.261 -4.206 80.619 1.00 23.70 65 GLY C C 1
ATOM 6071 O O . GLY C 1 85 ? 3.615 -3.349 81.195 1.00 20.52 65 GLY C O 1
ATOM 6072 N N . PRO C 1 86 ? 3.890 -4.715 79.447 1.00 24.90 66 PRO C N 1
ATOM 6073 C CA . PRO C 1 86 ? 2.755 -4.071 78.757 1.00 24.00 66 PRO C CA 1
ATOM 6074 C C . PRO C 1 86 ? 1.328 -4.427 79.228 1.00 24.51 66 PRO C C 1
ATOM 6075 O O . PRO C 1 86 ? 0.386 -3.679 78.960 1.00 25.68 66 PRO C O 1
ATOM 6079 N N . HIS C 1 87 ? 1.173 -5.503 79.982 1.00 23.24 67 HIS C N 1
ATOM 6080 C CA . HIS C 1 87 ? -0.152 -6.093 80.246 1.00 21.22 67 HIS C CA 1
ATOM 6081 C C . HIS C 1 87 ? -0.707 -5.710 81.614 1.00 21.80 67 HIS C C 1
ATOM 6082 O O . HIS C 1 87 ? -0.762 -6.520 82.559 1.00 24.25 67 HIS C O 1
ATOM 6089 N N . LEU C 1 88 ? -1.124 -4.463 81.731 1.00 21.91 68 LEU C N 1
ATOM 6090 C CA . LEU C 1 88 ? -1.732 -3.935 82.955 1.00 22.86 68 LEU C CA 1
ATOM 6091 C C . LEU C 1 88 ? -2.994 -4.658 83.351 1.00 23.44 68 LEU C C 1
ATOM 6092 O O . LEU C 1 88 ? -3.291 -4.779 84.544 1.00 27.07 68 LEU C O 1
ATOM 6097 N N . PHE C 1 89 ? -3.745 -5.174 82.377 1.00 21.88 69 PHE C N 1
ATOM 6098 C CA . PHE C 1 89 ? -4.968 -5.915 82.685 1.00 23.29 69 PHE C CA 1
ATOM 6099 C C . PHE C 1 89 ? -4.803 -7.414 82.427 1.00 22.66 69 PHE C C 1
ATOM 6100 O O . PHE C 1 89 ? -5.796 -8.136 82.396 1.00 25.60 69 PHE C O 1
ATOM 6108 N N . GLY C 1 90 ? -3.584 -7.873 82.245 1.00 20.56 70 GLY C N 1
ATOM 6109 C CA . GLY C 1 90 ? -3.365 -9.289 82.022 1.00 22.18 70 GLY C CA 1
ATOM 6110 C C . GLY C 1 90 ? -3.429 -9.649 80.569 1.00 22.38 70 GLY C C 1
ATOM 6111 O O . GLY C 1 90 ? -3.650 -8.795 79.688 1.00 22.37 70 GLY C O 1
ATOM 6112 N N . TYR C 1 91 ? -3.241 -10.942 80.299 1.00 19.84 71 TYR C N 1
ATOM 6113 C CA . TYR C 1 91 ? -3.144 -11.411 78.938 1.00 20.60 71 TYR C CA 1
ATOM 6114 C C . TYR C 1 91 ? -4.543 -11.542 78.341 1.00 23.04 71 TYR C C 1
ATOM 6115 O O . TYR C 1 91 ? -5.503 -11.706 79.077 1.00 22.25 71 TYR C O 1
ATOM 6124 N N . ALA C 1 92 ? -4.624 -11.536 77.001 1.00 25.24 72 ALA C N 1
ATOM 6125 C CA . ALA C 1 92 ? -5.874 -11.728 76.268 1.00 24.65 72 ALA C CA 1
ATOM 6126 C C . ALA C 1 92 ? -6.967 -10.800 76.731 1.00 24.33 72 ALA C C 1
ATOM 6127 O O . ALA C 1 92 ? -8.091 -11.206 76.924 1.00 22.67 72 ALA C O 1
ATOM 6129 N N . ASP C 1 93 ? -6.636 -9.530 76.923 1.00 27.33 73 ASP C N 1
ATOM 6130 C CA . ASP C 1 93 ? -7.628 -8.532 77.311 1.00 30.55 73 ASP C CA 1
ATOM 6131 C C . ASP C 1 93 ? -8.553 -8.265 76.133 1.00 31.06 73 ASP C C 1
ATOM 6132 O O . ASP C 1 93 ? -8.119 -7.747 75.111 1.00 31.47 73 ASP C O 1
ATOM 6137 N N . ARG C 1 94 ? -9.819 -8.579 76.300 1.00 33.29 74 ARG C N 1
ATOM 6138 C CA . ARG C 1 94 ? -10.772 -8.534 75.205 1.00 39.90 74 ARG C CA 1
ATOM 6139 C C . ARG C 1 94 ? -11.086 -7.140 74.711 1.00 38.07 74 ARG C C 1
ATOM 6140 O O . ARG C 1 94 ? -11.206 -6.936 73.500 1.00 30.62 74 ARG C O 1
ATOM 6148 N N . GLU C 1 95 ? -11.184 -6.179 75.619 1.00 36.91 75 GLU C N 1
ATOM 6149 C CA . GLU C 1 95 ? -11.462 -4.805 75.187 1.00 43.36 75 GLU C CA 1
ATOM 6150 C C . GLU C 1 95 ? -10.398 -4.315 74.197 1.00 41.18 75 GLU C C 1
ATOM 6151 O O . GLU C 1 95 ? -10.712 -3.721 73.143 1.00 49.01 75 GLU C O 1
ATOM 6157 N N . VAL C 1 96 ? -9.156 -4.719 74.420 1.00 36.43 76 VAL C N 1
ATOM 6158 C CA . VAL C 1 96 ? -8.055 -4.326 73.544 1.00 34.89 76 VAL C CA 1
ATOM 6159 C C . VAL C 1 96 ? -7.923 -5.204 72.298 1.00 32.89 76 VAL C C 1
ATOM 6160 O O . VAL C 1 96 ? -7.776 -4.698 71.203 1.00 37.00 76 VAL C O 1
ATOM 6164 N N . LEU C 1 97 ? -7.956 -6.509 72.492 1.00 35.41 77 LEU C N 1
ATOM 6165 C CA . LEU C 1 97 ? -8.001 -7.502 71.428 1.00 42.65 77 LEU C CA 1
ATOM 6166 C C . LEU C 1 97 ? -9.065 -7.243 70.372 1.00 42.53 77 LEU C C 1
ATOM 6167 O O . LEU C 1 97 ? -8.774 -7.280 69.179 1.00 44.92 77 LEU C O 1
ATOM 6172 N N . ASP C 1 98 ? -10.302 -7.046 70.819 1.00 35.10 78 ASP C N 1
ATOM 6173 C CA . ASP C 1 98 ? -11.407 -6.837 69.909 1.00 36.33 78 ASP C CA 1
ATOM 6174 C C . ASP C 1 98 ? -11.143 -5.618 69.029 1.00 33.75 78 ASP C C 1
ATOM 6175 O O . ASP C 1 98 ? -11.367 -5.663 67.824 1.00 36.75 78 ASP C O 1
ATOM 6180 N N . ALA C 1 99 ? -10.630 -4.549 69.612 1.00 30.31 79 ALA C N 1
ATOM 6181 C CA . ALA C 1 99 ? -10.307 -3.350 68.834 1.00 29.52 79 ALA C CA 1
ATOM 6182 C C . ALA C 1 99 ? -9.178 -3.590 67.815 1.00 30.65 79 ALA C C 1
ATOM 6183 O O . ALA C 1 99 ? -9.241 -3.120 66.678 1.00 30.34 79 ALA C O 1
ATOM 6185 N N . VAL C 1 100 ? -8.122 -4.299 68.220 1.00 31.04 80 VAL C N 1
ATOM 6186 C CA . VAL C 1 100 ? -6.984 -4.517 67.315 1.00 29.31 80 VAL C CA 1
ATOM 6187 C C . VAL C 1 100 ? -7.395 -5.451 66.172 1.00 32.11 80 VAL C C 1
ATOM 6188 O O . VAL C 1 100 ? -7.077 -5.193 65.006 1.00 37.20 80 VAL C O 1
ATOM 6192 N N . ALA C 1 101 ? -8.110 -6.517 66.485 1.00 33.26 81 ALA C N 1
ATOM 6193 C CA . ALA C 1 101 ? -8.606 -7.435 65.458 1.00 34.57 81 ALA C CA 1
ATOM 6194 C C . ALA C 1 101 ? -9.509 -6.705 64.475 1.00 34.21 81 ALA C C 1
ATOM 6195 O O . ALA C 1 101 ? -9.443 -6.922 63.267 1.00 35.79 81 ALA C O 1
ATOM 6197 N N . ASP C 1 102 ? -10.376 -5.860 65.016 1.00 33.44 82 ASP C N 1
ATOM 6198 C CA . ASP C 1 102 ? -11.236 -5.074 64.190 1.00 34.14 82 ASP C CA 1
ATOM 6199 C C . ASP C 1 102 ? -10.410 -4.234 63.194 1.00 33.42 82 ASP C C 1
ATOM 6200 O O . ASP C 1 102 ? -10.803 -4.064 62.047 1.00 29.88 82 ASP C O 1
ATOM 6205 N N . GLN C 1 103 ? -9.296 -3.648 63.646 1.00 33.49 83 GLN C N 1
ATOM 6206 C CA . GLN C 1 103 ? -8.500 -2.770 62.753 1.00 32.42 83 GLN C CA 1
ATOM 6207 C C . GLN C 1 103 ? -7.783 -3.561 61.684 1.00 31.59 83 GLN C C 1
ATOM 6208 O O . GLN C 1 103 ? -7.624 -3.077 60.562 1.00 30.55 83 GLN C O 1
ATOM 6214 N N . PHE C 1 104 ? -7.398 -4.804 61.999 1.00 29.64 84 PHE C N 1
ATOM 6215 C CA . PHE C 1 104 ? -6.926 -5.693 60.950 1.00 32.68 84 PHE C CA 1
ATOM 6216 C C . PHE C 1 104 ? -7.957 -5.909 59.849 1.00 32.41 84 PHE C C 1
ATOM 6217 O O . PHE C 1 104 ? -7.622 -5.985 58.667 1.00 31.68 84 PHE C O 1
ATOM 6225 N N . ALA C 1 105 ? -9.201 -6.050 60.237 1.00 33.79 85 ALA C N 1
ATOM 6226 C CA . ALA C 1 105 ? -10.290 -6.240 59.268 1.00 37.89 85 ALA C CA 1
ATOM 6227 C C . ALA C 1 105 ? -10.550 -4.991 58.424 1.00 38.13 85 ALA C C 1
ATOM 6228 O O . ALA C 1 105 ? -11.115 -5.107 57.357 1.00 40.07 85 ALA C O 1
ATOM 6230 N N . LYS C 1 106 ? -10.135 -3.818 58.910 1.00 37.68 86 LYS C N 1
ATOM 6231 C CA . LYS C 1 106 ? -10.421 -2.536 58.253 1.00 35.56 86 LYS C CA 1
ATOM 6232 C C . LYS C 1 106 ? -9.193 -1.816 57.687 1.00 32.09 86 LYS C C 1
ATOM 6233 O O . LYS C 1 106 ? -9.279 -0.647 57.333 1.00 29.57 86 LYS C O 1
ATOM 6239 N N . GLY C 1 107 ? -8.062 -2.504 57.613 1.00 28.62 87 GLY C N 1
ATOM 6240 C CA . GLY C 1 107 ? -6.825 -1.885 57.139 1.00 30.47 87 GLY C CA 1
ATOM 6241 C C . GLY C 1 107 ? -5.853 -1.543 58.252 1.00 28.72 87 GLY C C 1
ATOM 6242 O O . GLY C 1 107 ? -6.008 -0.498 58.903 1.00 34.02 87 GLY C O 1
ATOM 6243 N N . HIS C 1 108 ? -4.807 -2.354 58.410 1.00 29.86 88 HIS C N 1
ATOM 6244 C CA . HIS C 1 108 ? -3.855 -2.115 59.504 1.00 33.34 88 HIS C CA 1
ATOM 6245 C C . HIS C 1 108 ? -2.659 -1.246 59.145 1.00 33.15 88 HIS C C 1
ATOM 6246 O O . HIS C 1 108 ? -1.972 -0.760 60.058 1.00 32.35 88 HIS C O 1
ATOM 6253 N N . MET C 1 109 ? -2.425 -1.040 57.850 1.00 32.64 89 MET C N 1
ATOM 6254 C CA . MET C 1 109 ? -1.299 -0.275 57.409 1.00 35.56 89 MET C CA 1
ATOM 6255 C C . MET C 1 109 ? -1.356 0.224 55.971 1.00 32.76 89 MET C C 1
ATOM 6256 O O . MET C 1 109 ? -1.141 -0.502 55.025 1.00 30.43 89 MET C O 1
ATOM 6261 N N . THR C 1 110 ? -1.602 1.512 55.835 1.00 35.35 90 THR C N 1
ATOM 6262 C CA . THR C 1 110 ? -1.646 2.171 54.530 1.00 33.15 90 THR C CA 1
ATOM 6263 C C . THR C 1 110 ? -0.478 3.126 54.302 1.00 33.20 90 THR C C 1
ATOM 6264 O O . THR C 1 110 ? -0.318 3.664 53.194 1.00 30.53 90 THR C O 1
ATOM 6268 N N . GLY C 1 111 ? 0.316 3.352 55.345 1.00 32.61 91 GLY C N 1
ATOM 6269 C CA . GLY C 1 111 ? 1.374 4.358 55.294 1.00 33.89 91 GLY C CA 1
ATOM 6270 C C . GLY C 1 111 ? 0.902 5.792 55.157 1.00 31.75 91 GLY C C 1
ATOM 6271 O O . GLY C 1 111 ? 1.709 6.663 54.915 1.00 31.33 91 GLY C O 1
ATOM 6272 N N . LEU C 1 112 ? -0.407 6.036 55.337 1.00 32.94 92 LEU C N 1
ATOM 6273 C CA . LEU C 1 112 ? -0.997 7.365 55.172 1.00 33.79 92 LEU C CA 1
ATOM 6274 C C . LEU C 1 112 ? -1.556 7.895 56.507 1.00 38.55 92 LEU C C 1
ATOM 6275 O O . LEU C 1 112 ? -1.754 7.115 57.456 1.00 35.26 92 LEU C O 1
ATOM 6280 N N . PRO C 1 113 ? -1.832 9.212 56.593 1.00 36.23 93 PRO C N 1
ATOM 6281 C CA . PRO C 1 113 ? -2.553 9.725 57.753 1.00 41.29 93 PRO C CA 1
ATOM 6282 C C . PRO C 1 113 ? -3.932 9.006 57.942 1.00 42.78 93 PRO C C 1
ATOM 6283 O O . PRO C 1 113 ? -4.632 8.739 56.964 1.00 45.33 93 PRO C O 1
ATOM 6287 N N . HIS C 1 114 ? -4.303 8.745 59.189 1.00 39.44 94 HIS C N 1
ATOM 6288 C CA . HIS C 1 114 ? -5.540 8.038 59.538 1.00 41.49 94 HIS C CA 1
ATOM 6289 C C . HIS C 1 114 ? -6.302 8.815 60.622 1.00 43.50 94 HIS C C 1
ATOM 6290 O O . HIS C 1 114 ? -5.680 9.552 61.380 1.00 46.41 94 HIS C O 1
ATOM 6297 N N . GLU C 1 115 ? -7.628 8.660 60.708 1.00 39.47 95 GLU C N 1
ATOM 6298 C CA . GLU C 1 115 ? -8.421 9.307 61.777 1.00 36.14 95 GLU C CA 1
ATOM 6299 C C . GLU C 1 115 ? -7.901 8.983 63.179 1.00 29.42 95 GLU C C 1
ATOM 6300 O O . GLU C 1 115 ? -8.035 9.784 64.083 1.00 29.83 95 GLU C O 1
ATOM 6306 N N . LEU C 1 116 ? -7.396 7.768 63.364 1.00 28.70 96 LEU C N 1
ATOM 6307 C CA . LEU C 1 116 ? -6.898 7.297 64.651 1.00 31.97 96 LEU C CA 1
ATOM 6308 C C . LEU C 1 116 ? -5.719 8.141 65.176 1.00 31.73 96 LEU C C 1
ATOM 6309 O O . LEU C 1 116 ? -5.541 8.260 66.354 1.00 29.97 96 LEU C O 1
ATOM 6314 N N . ASP C 1 117 ? -4.933 8.699 64.268 1.00 33.66 97 ASP C N 1
ATOM 6315 C CA . ASP C 1 117 ? -3.726 9.454 64.629 1.00 34.97 97 ASP C CA 1
ATOM 6316 C C . ASP C 1 117 ? -4.023 10.521 65.639 1.00 36.50 97 ASP C C 1
ATOM 6317 O O . ASP C 1 117 ? -3.385 10.559 66.692 1.00 39.47 97 ASP C O 1
ATOM 6322 N N . ALA C 1 118 ? -5.028 11.343 65.336 1.00 36.10 98 ALA C N 1
ATOM 6323 C CA . ALA C 1 118 ? -5.420 12.424 66.204 1.00 35.46 98 ALA C CA 1
ATOM 6324 C C . ALA C 1 118 ? -6.005 11.916 67.538 1.00 34.23 98 ALA C C 1
ATOM 6325 O O . ALA C 1 118 ? -5.804 12.541 68.577 1.00 35.19 98 ALA C O 1
ATOM 6327 N N . ARG C 1 119 ? -6.711 10.796 67.520 1.00 35.49 99 ARG C N 1
ATOM 6328 C CA . ARG C 1 119 ? -7.291 10.244 68.750 1.00 35.19 99 ARG C CA 1
ATOM 6329 C C . ARG C 1 119 ? -6.234 9.690 69.700 1.00 29.76 99 ARG C C 1
ATOM 6330 O O . ARG C 1 119 ? -6.347 9.871 70.900 1.00 25.33 99 ARG C O 1
ATOM 6338 N N . ALA C 1 120 ? -5.243 8.980 69.165 1.00 24.24 100 ALA C N 1
ATOM 6339 C CA . ALA C 1 120 ? -4.198 8.422 70.006 1.00 22.68 100 ALA C CA 1
ATOM 6340 C C . ALA C 1 120 ? -3.401 9.567 70.643 1.00 21.63 100 ALA C C 1
ATOM 6341 O O . ALA C 1 120 ? -3.106 9.548 71.814 1.00 20.54 100 ALA C O 1
ATOM 6343 N N . GLY C 1 121 ? -3.041 10.549 69.834 1.00 21.71 101 GLY C N 1
ATOM 6344 C CA . GLY C 1 121 ? -2.315 11.728 70.298 1.00 22.97 101 GLY C CA 1
ATOM 6345 C C . GLY C 1 121 ? -3.033 12.462 71.371 1.00 24.36 101 GLY C C 1
ATOM 6346 O O . GLY C 1 121 ? -2.442 12.833 72.393 1.00 27.01 101 GLY C O 1
ATOM 6347 N N . ALA C 1 122 ? -4.346 12.619 71.192 1.00 26.78 102 ALA C N 1
ATOM 6348 C CA . ALA C 1 122 ? -5.132 13.370 72.165 1.00 25.99 102 ALA C CA 1
ATOM 6349 C C . ALA C 1 122 ? -5.242 12.602 73.484 1.00 24.02 102 ALA C C 1
ATOM 6350 O O . ALA C 1 122 ? -5.141 13.195 74.544 1.00 28.53 102 ALA C O 1
ATOM 6352 N N . LEU C 1 123 ? -5.412 11.272 73.443 1.00 23.54 103 LEU C N 1
ATOM 6353 C CA . LEU C 1 123 ? -5.427 10.507 74.698 1.00 22.93 103 LEU C CA 1
ATOM 6354 C C . LEU C 1 123 ? -4.104 10.586 75.466 1.00 21.43 103 LEU C C 1
ATOM 6355 O O . LEU C 1 123 ? -4.107 10.712 76.678 1.00 20.59 103 LEU C O 1
ATOM 6360 N N . ILE C 1 124 ? -2.971 10.526 74.771 1.00 20.58 104 ILE C N 1
ATOM 6361 C CA . ILE C 1 124 ? -1.689 10.599 75.468 1.00 21.14 104 ILE C CA 1
ATOM 6362 C C . ILE C 1 124 ? -1.537 11.972 76.097 1.00 23.98 104 ILE C C 1
ATOM 6363 O O . ILE C 1 124 ? -1.143 12.090 77.266 1.00 21.54 104 ILE C O 1
ATOM 6368 N N . ALA C 1 125 ? -1.844 13.024 75.323 1.00 26.61 105 ALA C N 1
ATOM 6369 C CA . ALA C 1 125 ? -1.786 14.419 75.840 1.00 28.70 105 ALA C CA 1
ATOM 6370 C C . ALA C 1 125 ? -2.682 14.617 77.041 1.00 30.99 105 ALA C C 1
ATOM 6371 O O . ALA C 1 125 ? -2.307 15.308 77.977 1.00 35.63 105 ALA C O 1
ATOM 6373 N N . GLU C 1 126 ? -3.852 14.001 77.024 1.00 31.40 106 GLU C N 1
ATOM 6374 C CA . GLU C 1 126 ? -4.740 14.110 78.160 1.00 35.26 106 GLU C CA 1
ATOM 6375 C C . GLU C 1 126 ? -4.170 13.415 79.436 1.00 36.10 106 GLU C C 1
ATOM 6376 O O . GLU C 1 126 ? -4.186 13.993 80.520 1.00 29.76 106 GLU C O 1
ATOM 6382 N N . LEU C 1 127 ? -3.719 12.169 79.305 1.00 34.36 107 LEU C N 1
ATOM 6383 C CA . LEU C 1 127 ? -3.260 11.417 80.459 1.00 32.21 107 LEU C CA 1
ATOM 6384 C C . LEU C 1 127 ? -1.836 11.821 80.909 1.00 31.76 107 LEU C C 1
ATOM 6385 O O . LEU C 1 127 ? -1.492 11.694 82.077 1.00 26.28 107 LEU C O 1
ATOM 6390 N N . VAL C 1 128 ? -0.986 12.243 79.993 1.00 28.55 108 VAL C N 1
ATOM 6391 C CA . VAL C 1 128 ? 0.379 12.542 80.411 1.00 32.08 108 VAL C CA 1
ATOM 6392 C C . VAL C 1 128 ? 0.615 14.058 80.438 1.00 36.47 108 VAL C C 1
ATOM 6393 O O . VAL C 1 128 ? 0.676 14.661 79.402 1.00 29.70 108 VAL C O 1
ATOM 6397 N N . PRO C 1 129 ? 0.780 14.639 81.645 1.00 46.32 109 PRO C N 1
ATOM 6398 C CA . PRO C 1 129 ? 0.802 16.105 81.831 1.00 51.86 109 PRO C CA 1
ATOM 6399 C C . PRO C 1 129 ? 1.815 16.821 80.913 1.00 50.33 109 PRO C C 1
ATOM 6400 O O . PRO C 1 129 ? 1.447 17.720 80.159 1.00 43.39 109 PRO C O 1
ATOM 6404 N N . GLY C 1 130 ? 3.055 16.343 80.928 1.00 50.21 110 GLY C N 1
ATOM 6405 C CA . GLY C 1 130 ? 4.122 16.950 80.159 1.00 47.23 110 GLY C CA 1
ATOM 6406 C C . GLY C 1 130 ? 4.091 16.678 78.659 1.00 44.45 110 GLY C C 1
ATOM 6407 O O . GLY C 1 130 ? 5.005 17.121 77.951 1.00 44.33 110 GLY C O 1
ATOM 6408 N N . VAL C 1 131 ? 3.072 15.977 78.159 1.00 34.21 111 VAL C N 1
ATOM 6409 C CA . VAL C 1 131 ? 3.020 15.669 76.747 1.00 34.77 111 VAL C CA 1
ATOM 6410 C C . VAL C 1 131 ? 1.884 16.444 76.116 1.00 35.69 111 VAL C C 1
ATOM 6411 O O . VAL C 1 131 ? 0.761 16.415 76.600 1.00 42.47 111 VAL C O 1
ATOM 6415 N N . GLU C 1 132 ? 2.205 17.175 75.054 1.00 35.21 112 GLU C N 1
ATOM 6416 C CA . GLU C 1 132 ? 1.235 17.941 74.293 1.00 32.39 112 GLU C CA 1
ATOM 6417 C C . GLU C 1 132 ? 1.247 17.512 72.836 1.00 32.86 112 GLU C C 1
ATOM 6418 O O . GLU C 1 132 ? 0.202 17.495 72.205 1.00 30.59 112 GLU C O 1
ATOM 6424 N N . GLN C 1 133 ? 2.435 17.264 72.283 1.00 30.67 113 GLN C N 1
ATOM 6425 C CA . GLN C 1 133 ? 2.584 16.693 70.962 1.00 32.13 113 GLN C CA 1
ATOM 6426 C C . GLN C 1 133 ? 3.392 15.435 71.077 1.00 29.61 113 GLN C C 1
ATOM 6427 O O . GLN C 1 133 ? 4.274 15.361 71.924 1.00 23.69 113 GLN C O 1
ATOM 6433 N N . VAL C 1 134 ? 3.113 14.482 70.202 1.00 28.11 114 VAL C N 1
ATOM 6434 C CA . VAL C 1 134 ? 3.804 13.209 70.204 1.00 34.58 114 VAL C CA 1
ATOM 6435 C C . VAL C 1 134 ? 4.217 12.822 68.799 1.00 33.43 114 VAL C C 1
ATOM 6436 O O . VAL C 1 134 ? 3.574 13.217 67.831 1.00 33.86 114 VAL C O 1
ATOM 6440 N N . ARG C 1 135 ? 5.277 12.038 68.697 1.00 31.93 115 ARG C N 1
ATOM 6441 C CA . ARG C 1 135 ? 5.678 11.391 67.467 1.00 33.23 115 ARG C CA 1
ATOM 6442 C C . ARG C 1 135 ? 5.734 9.876 67.765 1.00 33.55 115 ARG C C 1
ATOM 6443 O O . ARG C 1 135 ? 6.233 9.459 68.811 1.00 31.56 115 ARG C O 1
ATOM 6451 N N . PHE C 1 136 ? 5.157 9.059 66.876 1.00 29.89 116 PHE C N 1
ATOM 6452 C CA . PHE C 1 136 ? 5.088 7.636 67.089 1.00 26.38 116 PHE C CA 1
ATOM 6453 C C . PHE C 1 136 ? 6.264 6.941 66.480 1.00 28.41 116 PHE C C 1
ATOM 6454 O O . PHE C 1 136 ? 6.919 7.448 65.579 1.00 26.12 116 PHE C O 1
ATOM 6462 N N . ALA C 1 137 ? 6.522 5.756 66.988 1.00 25.76 117 ALA C N 1
ATOM 6463 C CA . ALA C 1 137 ? 7.619 4.958 66.526 1.00 28.12 117 ALA C CA 1
ATOM 6464 C C . ALA C 1 137 ? 7.233 3.498 66.719 1.00 28.67 117 ALA C C 1
ATOM 6465 O O . ALA C 1 137 ? 6.210 3.199 67.329 1.00 24.42 117 ALA C O 1
ATOM 6467 N N . ASN C 1 138 ? 8.078 2.613 66.221 1.00 33.00 118 ASN C N 1
ATOM 6468 C CA . ASN C 1 138 ? 7.830 1.188 66.266 1.00 36.04 118 ASN C CA 1
ATOM 6469 C C . ASN C 1 138 ? 8.307 0.551 67.524 1.00 32.96 118 ASN C C 1
ATOM 6470 O O . ASN C 1 138 ? 7.915 -0.558 67.805 1.00 34.23 118 ASN C O 1
ATOM 6475 N N . SER C 1 139 ? 9.242 1.187 68.208 1.00 30.20 119 SER C N 1
ATOM 6476 C CA . SER C 1 139 ? 9.859 0.593 69.400 1.00 23.64 119 SER C CA 1
ATOM 6477 C C . SER C 1 139 ? 10.420 1.644 70.339 1.00 23.08 119 SER C C 1
ATOM 6478 O O . SER C 1 139 ? 10.554 2.812 69.965 1.00 21.46 119 SER C O 1
ATOM 6481 N N . GLY C 1 140 ? 10.697 1.227 71.575 1.00 22.27 120 GLY C N 1
ATOM 6482 C CA . GLY C 1 140 ? 11.243 2.129 72.544 1.00 24.30 120 GLY C CA 1
ATOM 6483 C C . GLY C 1 140 ? 12.637 2.585 72.074 1.00 24.35 120 GLY C C 1
ATOM 6484 O O . GLY C 1 140 ? 12.974 3.758 72.163 1.00 22.25 120 GLY C O 1
ATOM 6485 N N . THR C 1 141 ? 13.389 1.649 71.511 1.00 22.34 121 THR C N 1
ATOM 6486 C CA . THR C 1 141 ? 14.681 1.957 70.973 1.00 24.63 121 THR C CA 1
ATOM 6487 C C . THR C 1 141 ? 14.647 3.110 69.956 1.00 28.28 121 THR C C 1
ATOM 6488 O O . THR C 1 141 ? 15.448 4.055 70.050 1.00 27.13 121 THR C O 1
ATOM 6492 N N . GLU C 1 142 ? 13.677 3.051 69.040 1.00 27.71 122 GLU C N 1
ATOM 6493 C CA . GLU C 1 142 ? 13.525 4.078 68.007 1.00 27.13 122 GLU C CA 1
ATOM 6494 C C . GLU C 1 142 ? 13.101 5.446 68.612 1.00 26.73 122 GLU C C 1
ATOM 6495 O O . GLU C 1 142 ? 13.625 6.502 68.246 1.00 23.34 122 GLU C O 1
ATOM 6501 N N . ALA C 1 143 ? 12.156 5.405 69.542 1.00 26.60 123 ALA C N 1
ATOM 6502 C CA . ALA C 1 143 ? 11.668 6.601 70.187 1.00 23.74 123 ALA C CA 1
ATOM 6503 C C . ALA C 1 143 ? 12.813 7.271 70.960 1.00 23.08 123 ALA C C 1
ATOM 6504 O O . ALA C 1 143 ? 12.922 8.513 70.959 1.00 22.30 123 ALA C O 1
ATOM 6506 N N . VAL C 1 144 ? 13.638 6.456 71.629 1.00 20.24 124 VAL C N 1
ATOM 6507 C CA . VAL C 1 144 ? 14.805 6.987 72.333 1.00 20.91 124 VAL C CA 1
ATOM 6508 C C . VAL C 1 144 ? 15.746 7.640 71.353 1.00 21.31 124 VAL C C 1
ATOM 6509 O O . VAL C 1 144 ? 16.187 8.798 71.558 1.00 19.06 124 VAL C O 1
ATOM 6513 N N . ALA C 1 145 ? 16.046 6.940 70.267 1.00 22.15 125 ALA C N 1
ATOM 6514 C CA . ALA C 1 145 ? 17.003 7.512 6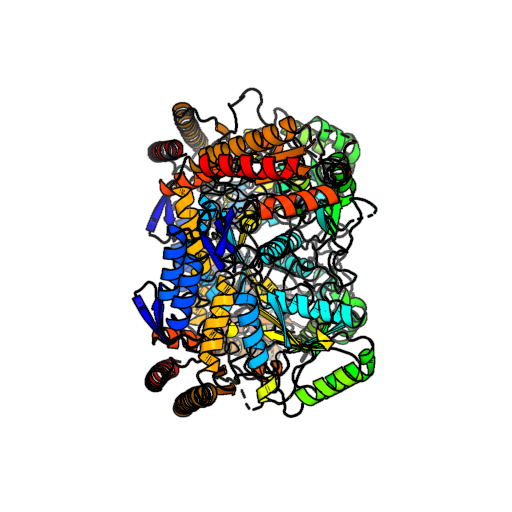9.304 1.00 21.95 125 ALA C CA 1
ATOM 6515 C C . ALA C 1 145 ? 16.496 8.861 68.752 1.00 22.09 125 ALA C C 1
ATOM 6516 O O . ALA C 1 145 ? 17.253 9.831 68.684 1.00 21.44 125 ALA C O 1
ATOM 6518 N N . SER C 1 146 ? 15.202 8.923 68.415 1.00 22.59 126 SER C N 1
ATOM 6519 C CA . SER C 1 146 ? 14.589 10.141 67.903 1.00 22.50 126 SER C CA 1
ATOM 6520 C C . SER C 1 146 ? 14.558 11.236 68.952 1.00 20.53 126 SER C C 1
ATOM 6521 O O . SER C 1 146 ? 14.887 12.380 68.656 1.00 21.99 126 SER C O 1
ATOM 6524 N N . ALA C 1 147 ? 14.259 10.895 70.196 1.00 18.78 127 ALA C N 1
ATOM 6525 C CA . ALA C 1 147 ? 14.283 11.879 71.241 1.00 19.43 127 ALA C CA 1
ATOM 6526 C C . ALA C 1 147 ? 15.665 12.485 71.381 1.00 19.54 127 ALA C C 1
ATOM 6527 O O . ALA C 1 147 ? 15.827 13.714 71.572 1.00 18.67 127 ALA C O 1
ATOM 6529 N N . LEU C 1 148 ? 16.657 11.632 71.371 1.00 21.20 128 LEU C N 1
ATOM 6530 C CA . LEU C 1 148 ? 18.020 12.115 71.621 1.00 22.90 128 LEU C CA 1
ATOM 6531 C C . LEU C 1 148 ? 18.530 12.930 70.453 1.00 24.41 128 LEU C C 1
ATOM 6532 O O . LEU C 1 148 ? 19.238 13.908 70.655 1.00 24.57 128 LEU C O 1
ATOM 6537 N N . ARG C 1 149 ? 18.187 12.533 69.235 1.00 24.60 129 ARG C N 1
ATOM 6538 C CA . ARG C 1 149 ? 18.518 13.356 68.091 1.00 24.40 129 ARG C CA 1
ATOM 6539 C C . ARG C 1 149 ? 17.855 14.737 68.180 1.00 23.97 129 ARG C C 1
ATOM 6540 O O . ARG C 1 149 ? 18.477 15.731 67.837 1.00 23.64 129 ARG C O 1
ATOM 6548 N N . LEU C 1 150 ? 16.598 14.769 68.608 1.00 23.63 130 LEU C N 1
ATOM 6549 C CA . LEU C 1 150 ? 15.890 16.010 68.795 1.00 24.33 130 LEU C CA 1
ATOM 6550 C C . LEU C 1 150 ? 16.609 16.902 69.819 1.00 24.39 130 LEU C C 1
ATOM 6551 O O . LEU C 1 150 ? 16.811 18.084 69.559 1.00 22.65 130 LEU C O 1
ATOM 6556 N N . ALA C 1 151 ? 17.041 16.333 70.935 1.00 21.22 131 ALA C N 1
ATOM 6557 C CA . ALA C 1 151 ? 17.741 17.096 71.925 1.00 23.36 131 ALA C CA 1
ATOM 6558 C C . ALA C 1 151 ? 19.092 17.639 71.384 1.00 24.96 131 ALA C C 1
ATOM 6559 O O . ALA C 1 151 ? 19.403 18.809 71.574 1.00 27.07 131 ALA C O 1
ATOM 6561 N N . ARG C 1 152 ? 19.863 16.805 70.705 1.00 24.90 132 ARG C N 1
ATOM 6562 C CA . ARG C 1 152 ? 21.164 17.215 70.169 1.00 23.66 132 ARG C CA 1
ATOM 6563 C C . ARG C 1 152 ? 20.949 18.359 69.125 1.00 28.74 132 ARG C C 1
ATOM 6564 O O . ARG C 1 152 ? 21.661 19.366 69.132 1.00 29.90 132 ARG C O 1
ATOM 6572 N N . ALA C 1 153 ? 19.924 18.208 68.296 1.00 25.69 133 ALA C N 1
ATOM 6573 C CA . ALA C 1 153 ? 19.638 19.148 67.247 1.00 26.56 133 ALA C CA 1
ATOM 6574 C C . ALA C 1 153 ? 19.123 20.473 67.782 1.00 27.56 133 ALA C C 1
ATOM 6575 O O . ALA C 1 153 ? 19.531 21.532 67.324 1.00 26.97 133 ALA C O 1
ATOM 6577 N N . THR C 1 154 ? 18.242 20.386 68.767 1.00 28.95 134 THR C N 1
ATOM 6578 C CA . THR C 1 154 ? 17.625 21.522 69.401 1.00 30.58 134 THR C CA 1
ATOM 6579 C C . THR C 1 154 ? 18.625 22.347 70.210 1.00 32.35 134 THR C C 1
ATOM 6580 O O . THR C 1 154 ? 18.582 23.573 70.149 1.00 34.43 134 THR C O 1
ATOM 6584 N N . THR C 1 155 ? 19.518 21.701 70.960 1.00 33.29 135 THR C N 1
ATOM 6585 C CA . THR C 1 155 ? 20.489 22.421 71.785 1.00 29.84 135 THR C CA 1
ATOM 6586 C C . THR C 1 155 ? 21.775 22.750 71.037 1.00 30.44 135 THR C C 1
ATOM 6587 O O . THR C 1 155 ? 22.560 23.567 71.512 1.00 30.72 135 THR C O 1
ATOM 6591 N N . GLY C 1 156 ? 22.031 22.092 69.906 1.00 26.79 136 GLY C N 1
ATOM 6592 C CA . GLY C 1 156 ? 23.319 22.240 69.237 1.00 27.27 136 GLY C CA 1
ATOM 6593 C C . GLY C 1 156 ? 24.484 21.574 69.971 1.00 28.73 136 GLY C C 1
ATOM 6594 O O . GLY C 1 156 ? 25.639 21.924 69.756 1.00 29.54 136 GLY C O 1
ATOM 6595 N N . ARG C 1 157 ? 24.184 20.647 70.872 1.00 25.83 137 ARG C N 1
ATOM 6596 C CA . ARG C 1 157 ? 25.210 20.038 71.682 1.00 26.57 137 ARG C CA 1
ATOM 6597 C C . ARG C 1 157 ? 25.182 18.544 71.346 1.00 29.84 137 ARG C C 1
ATOM 6598 O O . ARG C 1 157 ? 24.224 18.051 70.714 1.00 25.99 137 ARG C O 1
ATOM 6606 N N . THR C 1 158 ? 26.193 17.829 71.794 1.00 27.94 138 THR C N 1
ATOM 6607 C CA . THR C 1 158 ? 26.278 16.405 71.463 1.00 28.83 138 THR C CA 1
ATOM 6608 C C . THR C 1 158 ? 26.235 15.494 72.654 1.00 27.47 138 THR C C 1
ATOM 6609 O O . THR C 1 158 ? 25.908 14.320 72.483 1.00 32.87 138 THR C O 1
ATOM 6613 N N . LEU C 1 159 ? 26.577 15.977 73.844 1.00 26.33 139 LEU C N 1
ATOM 6614 C CA . LEU C 1 159 ? 26.770 15.071 74.968 1.00 27.45 139 LEU C CA 1
ATOM 6615 C C . LEU C 1 159 ? 25.469 14.610 75.573 1.00 26.51 139 LEU C C 1
ATOM 6616 O O . LEU C 1 159 ? 24.611 15.429 75.873 1.00 28.31 139 LEU C O 1
ATOM 6621 N N . VAL C 1 160 ? 25.349 13.297 75.764 1.00 24.80 140 VAL C N 1
ATOM 6622 C CA . VAL C 1 160 ? 24.187 12.741 76.446 1.00 25.12 140 VAL C CA 1
ATOM 6623 C C . VAL C 1 160 ? 24.642 12.053 77.704 1.00 23.79 140 VAL C C 1
ATOM 6624 O O . VAL C 1 160 ? 25.557 11.247 77.680 1.00 26.43 140 VAL C O 1
ATOM 6628 N N . VAL C 1 161 ? 23.964 12.355 78.800 1.00 22.36 141 VAL C N 1
ATOM 6629 C CA . VAL C 1 161 ? 24.221 11.710 80.079 1.00 22.65 141 VAL C CA 1
ATOM 6630 C C . VAL C 1 161 ? 23.255 10.529 80.312 1.00 23.30 141 VAL C C 1
ATOM 6631 O O . VAL C 1 161 ? 22.023 10.673 80.148 1.00 22.96 141 VAL C O 1
ATOM 6635 N N . THR C 1 162 ? 23.825 9.389 80.720 1.00 25.56 142 THR C N 1
ATOM 6636 C CA . THR C 1 162 ? 23.052 8.197 81.115 1.00 25.91 142 THR C CA 1
ATOM 6637 C C . THR C 1 162 ? 23.451 7.769 82.524 1.00 26.53 142 THR C C 1
ATOM 6638 O O . THR C 1 162 ? 24.430 8.251 83.077 1.00 26.67 142 THR C O 1
ATOM 6642 N N . PHE C 1 163 ? 22.664 6.868 83.102 1.00 27.04 143 PHE C N 1
ATOM 6643 C CA . PHE C 1 163 ? 22.953 6.304 84.425 1.00 28.07 143 PHE C CA 1
ATOM 6644 C C . PHE C 1 163 ? 23.180 4.803 84.325 1.00 29.00 143 PHE C C 1
ATOM 6645 O O . PHE C 1 163 ? 22.562 4.116 83.510 1.00 28.26 143 PHE C O 1
ATOM 6653 N N . GLU C 1 164 ? 24.124 4.313 85.118 1.00 29.19 144 GLU C N 1
ATOM 6654 C CA . GLU C 1 164 ? 24.494 2.887 85.094 1.00 27.52 144 GLU C CA 1
ATOM 6655 C C . GLU C 1 164 ? 23.331 1.982 85.421 1.00 24.93 144 GLU C C 1
ATOM 6656 O O . GLU C 1 164 ? 22.704 2.102 86.475 1.00 23.49 144 GLU C O 1
ATOM 6662 N N . GLY C 1 165 ? 23.077 1.048 84.527 1.00 25.15 145 GLY C N 1
ATOM 6663 C CA . GLY C 1 165 ? 21.997 0.068 84.706 1.00 24.23 145 GLY C CA 1
ATOM 6664 C C . GLY C 1 165 ? 20.722 0.509 84.026 1.00 24.58 145 GLY C C 1
ATOM 6665 O O . GLY C 1 165 ? 19.845 -0.331 83.780 1.00 20.54 145 GLY C O 1
ATOM 6666 N N . HIS C 1 166 ? 20.646 1.807 83.671 1.00 21.26 146 HIS C N 1
ATOM 6667 C CA . HIS C 1 166 ? 19.512 2.327 82.966 1.00 21.10 146 HIS C CA 1
ATOM 6668 C C . HIS C 1 166 ? 19.607 1.908 81.495 1.00 22.51 146 HIS C C 1
ATOM 6669 O O . HIS C 1 166 ? 20.635 2.089 80.835 1.00 21.82 146 HIS C O 1
ATOM 6676 N N . TYR C 1 167 ? 18.529 1.326 80.994 1.00 23.44 147 TYR C N 1
ATOM 6677 C CA . TYR C 1 167 ? 18.523 0.773 79.651 1.00 22.31 147 TYR C CA 1
ATOM 6678 C C . TYR C 1 167 ? 17.574 1.572 78.774 1.00 19.53 147 TYR C C 1
ATOM 6679 O O . TYR C 1 167 ? 16.418 1.774 79.135 1.00 18.67 147 TYR C O 1
ATOM 6688 N N . HIS C 1 168 ? 18.075 1.990 77.615 1.00 19.21 148 HIS C N 1
ATOM 6689 C CA . HIS C 1 168 ? 17.335 2.854 76.687 1.00 19.73 148 HIS C CA 1
ATOM 6690 C C . HIS C 1 168 ? 17.276 2.298 75.269 1.00 21.05 148 HIS C C 1
ATOM 6691 O O . HIS C 1 168 ? 17.059 3.042 74.300 1.00 19.22 148 HIS C O 1
ATOM 6698 N N . GLY C 1 169 ? 17.372 0.970 75.167 1.00 21.38 149 GLY C N 1
ATOM 6699 C CA . GLY C 1 169 ? 17.354 0.304 73.891 1.00 20.75 149 GLY C CA 1
ATOM 6700 C C . GLY C 1 169 ? 18.719 0.133 73.265 1.00 22.50 149 GLY C C 1
ATOM 6701 O O . GLY C 1 169 ? 19.761 0.366 73.907 1.00 24.92 149 GLY C O 1
ATOM 6702 N N . TRP C 1 170 ? 18.724 -0.276 71.993 1.00 23.97 150 TRP C N 1
ATOM 6703 C CA . TRP C 1 170 ? 19.932 -0.848 71.371 1.00 26.59 150 TRP C CA 1
ATOM 6704 C C . TRP C 1 170 ? 20.623 0.139 70.426 1.00 21.47 150 TRP C C 1
ATOM 6705 O O . TRP C 1 170 ? 21.581 -0.227 69.751 1.00 19.24 150 TRP C O 1
ATOM 6716 N N . SER C 1 171 ? 20.129 1.372 70.336 1.00 19.21 151 SER C N 1
ATOM 6717 C CA . SER C 1 171 ? 20.681 2.290 69.364 1.00 19.40 151 SER C CA 1
ATOM 6718 C C . SER C 1 171 ? 22.153 2.605 69.672 1.00 19.40 151 SER C C 1
ATOM 6719 O O . SER C 1 171 ? 22.622 2.497 70.810 1.00 17.97 151 SER C O 1
ATOM 6722 N N . GLU C 1 172 ? 22.830 3.067 68.636 1.00 23.09 152 GLU C N 1
ATOM 6723 C CA . GLU C 1 172 ? 24.279 3.199 68.601 1.00 23.96 152 GLU C CA 1
ATOM 6724 C C . GLU C 1 172 ? 24.862 4.108 69.707 1.00 25.32 152 GLU C C 1
ATOM 6725 O O . GLU C 1 172 ? 25.939 3.762 70.279 1.00 25.82 152 GLU C O 1
ATOM 6731 N N . THR C 1 173 ? 24.143 5.183 70.081 1.00 20.55 153 THR C N 1
ATOM 6732 C CA . THR C 1 173 ? 24.727 6.180 70.991 1.00 22.14 153 THR C CA 1
ATOM 6733 C C . THR C 1 173 ? 24.423 5.930 72.460 1.00 22.90 153 THR C C 1
ATOM 6734 O O . THR C 1 173 ? 25.061 6.494 73.324 1.00 21.91 153 THR C O 1
ATOM 6738 N N . VAL C 1 174 ? 23.522 5.001 72.749 1.00 24.87 154 VAL C N 1
ATOM 6739 C CA . VAL C 1 174 ? 23.181 4.678 74.124 1.00 22.89 154 VAL C CA 1
ATOM 6740 C C . VAL C 1 174 ? 23.448 3.264 74.576 1.00 21.82 154 VAL C C 1
ATOM 6741 O O . VAL C 1 174 ? 23.314 3.005 75.766 1.00 20.17 154 VAL C O 1
ATOM 6745 N N . LEU C 1 175 ? 23.731 2.319 73.672 1.00 22.26 155 LEU C N 1
ATOM 6746 C CA . LEU C 1 175 ? 23.882 0.930 74.096 1.00 21.86 155 LEU C CA 1
ATOM 6747 C C . LEU C 1 175 ? 25.173 0.714 74.873 1.00 25.02 155 LEU C C 1
ATOM 6748 O O . LEU C 1 175 ? 26.251 0.594 74.311 1.00 24.42 155 LEU C O 1
ATOM 6753 N N . ARG C 1 176 ? 25.024 0.665 76.188 1.00 26.21 156 ARG C N 1
ATOM 6754 C CA . ARG C 1 176 ? 26.098 0.425 77.081 1.00 26.52 156 ARG C CA 1
ATOM 6755 C C . ARG C 1 176 ? 25.990 -1.011 77.624 1.00 28.52 156 ARG C C 1
ATOM 6756 O O . ARG C 1 176 ? 24.895 -1.614 77.686 1.00 23.86 156 ARG C O 1
ATOM 6764 N N . ALA C 1 177 ? 27.114 -1.519 78.095 1.00 30.26 157 ALA C N 1
ATOM 6765 C CA . ALA C 1 177 ? 27.066 -2.728 78.910 1.00 37.53 157 ALA C CA 1
ATOM 6766 C C . ALA C 1 177 ? 26.488 -2.315 80.298 1.00 43.79 157 ALA C C 1
ATOM 6767 O O . ALA C 1 177 ? 27.023 -1.413 80.947 1.00 49.95 157 ALA C O 1
ATOM 6769 N N . GLY C 1 178 ? 25.379 -2.922 80.711 1.00 49.40 158 GLY C N 1
ATOM 6770 C CA . GLY C 1 178 ? 24.735 -2.623 82.003 1.00 54.04 158 GLY C CA 1
ATOM 6771 C C . GLY C 1 178 ? 25.048 -3.633 83.100 1.00 56.87 158 GLY C C 1
ATOM 6772 O O . GLY C 1 178 ? 26.119 -3.555 83.728 1.00 56.03 158 GLY C O 1
ATOM 6773 N N . LYS C 1 179 ? 24.138 -4.589 83.334 1.00 65.01 159 LYS C N 1
ATOM 6774 C CA . LYS C 1 179 ? 24.431 -5.685 84.279 1.00 71.41 159 LYS C CA 1
ATOM 6775 C C . LYS C 1 179 ? 25.716 -6.398 83.857 1.00 68.52 159 LYS C C 1
ATOM 6776 O O . LYS C 1 179 ? 26.469 -6.863 84.698 1.00 69.00 159 LYS C O 1
ATOM 6782 N N . THR C 1 180 ? 25.982 -6.452 82.558 1.00 70.65 160 THR C N 1
ATOM 6783 C CA . THR C 1 180 ? 27.171 -7.155 82.052 1.00 68.39 160 THR C CA 1
ATOM 6784 C C . THR C 1 180 ? 28.475 -6.458 82.446 1.00 66.02 160 THR C C 1
ATOM 6785 O O . THR C 1 180 ? 29.524 -7.094 82.464 1.00 69.89 160 THR C O 1
ATOM 6789 N N . ALA C 1 181 ? 28.428 -5.169 82.786 1.00 60.05 161 ALA C N 1
ATOM 6790 C CA . ALA C 1 181 ? 29.635 -4.486 83.298 1.00 60.58 161 ALA C CA 1
ATOM 6791 C C . ALA C 1 181 ? 30.155 -5.085 84.634 1.00 59.46 161 ALA C C 1
ATOM 6792 O O . ALA C 1 181 ? 31.301 -4.826 85.015 1.00 64.68 161 ALA C O 1
ATOM 6794 N N . LEU C 1 182 ? 29.342 -5.902 85.315 1.00 57.01 162 LEU C N 1
ATOM 6795 C CA . LEU C 1 182 ? 29.707 -6.473 86.627 1.00 58.81 162 LEU C CA 1
ATOM 6796 C C . LEU C 1 182 ? 30.372 -7.840 86.556 1.00 55.17 162 LEU C C 1
ATOM 6797 O O . LEU C 1 182 ? 29.933 -8.724 85.812 1.00 55.42 162 LEU C O 1
ATOM 6802 N N . ARG C 1 188 ? 33.947 0.551 86.957 1.00 39.54 168 ARG C N 1
ATOM 6803 C CA . ARG C 1 188 ? 33.342 1.673 87.722 1.00 45.51 168 ARG C CA 1
ATOM 6804 C C . ARG C 1 188 ? 32.104 2.354 86.995 1.00 43.47 168 ARG C C 1
ATOM 6805 O O . ARG C 1 188 ? 31.940 2.217 85.792 1.00 39.11 168 ARG C O 1
ATOM 6813 N N . PRO C 1 189 ? 31.214 3.054 87.728 1.00 39.81 169 PRO C N 1
ATOM 6814 C CA . PRO C 1 189 ? 29.957 3.489 87.081 1.00 40.41 169 PRO C CA 1
ATOM 6815 C C . PRO C 1 189 ? 30.155 4.557 86.017 1.00 41.09 169 PRO C C 1
ATOM 6816 O O . PRO C 1 189 ? 29.267 4.719 85.172 1.00 34.52 169 PRO C O 1
ATOM 6820 N N . THR C 1 190 ? 31.303 5.254 86.058 1.00 35.50 170 THR C N 1
ATOM 6821 C CA . THR C 1 190 ? 31.607 6.308 85.105 1.00 33.25 170 THR C CA 1
ATOM 6822 C C . THR C 1 190 ? 32.277 5.746 83.848 1.00 30.44 170 THR C C 1
ATOM 6823 O O . THR C 1 190 ? 32.483 6.465 82.904 1.00 32.62 170 THR C O 1
ATOM 6827 N N . ASP C 1 191 ? 32.629 4.464 83.835 1.00 33.60 171 ASP C N 1
ATOM 6828 C CA . ASP C 1 191 ? 33.110 3.824 82.605 1.00 35.24 171 ASP C CA 1
ATOM 6829 C C . ASP C 1 191 ? 31.980 3.638 81.583 1.00 35.30 171 ASP C C 1
ATOM 6830 O O . ASP C 1 191 ? 30.893 3.162 81.904 1.00 38.66 171 ASP C O 1
ATOM 6835 N N . VAL C 1 192 ? 32.237 4.041 80.349 1.00 33.56 172 VAL C N 1
ATOM 6836 C CA . VAL C 1 192 ? 31.276 3.878 79.280 1.00 31.37 172 VAL C CA 1
ATOM 6837 C C . VAL C 1 192 ? 31.782 2.721 78.431 1.00 33.29 172 VAL C C 1
ATOM 6838 O O . VAL C 1 192 ? 32.747 2.861 77.674 1.00 36.63 172 VAL C O 1
ATOM 6842 N N . VAL C 1 193 ? 31.147 1.561 78.604 1.00 33.92 173 VAL C N 1
ATOM 6843 C CA . VAL C 1 193 ? 31.514 0.335 77.909 1.00 33.47 173 VAL C CA 1
ATOM 6844 C C . VAL C 1 193 ? 30.435 0.029 76.875 1.00 31.61 173 VAL C C 1
ATOM 6845 O O . VAL C 1 193 ? 29.267 -0.064 77.241 1.00 29.16 173 VAL C O 1
ATOM 6849 N N . PRO C 1 194 ? 30.827 -0.181 75.613 1.00 31.58 174 PRO C N 1
ATOM 6850 C CA . PRO C 1 194 ? 29.854 -0.596 74.576 1.00 33.70 174 PRO C CA 1
ATOM 6851 C C . PRO C 1 194 ? 29.103 -1.906 74.915 1.00 30.70 174 PRO C C 1
ATOM 6852 O O . PRO C 1 194 ? 29.673 -2.819 75.500 1.00 32.17 174 PRO C O 1
ATOM 6856 N N . GLY C 1 195 ? 27.808 -1.927 74.636 1.00 27.70 175 GLY C N 1
ATOM 6857 C CA . GLY C 1 195 ? 26.947 -3.009 75.043 1.00 29.43 175 GLY C CA 1
ATOM 6858 C C . GLY C 1 195 ? 26.891 -4.109 74.002 1.00 30.24 175 GLY C C 1
ATOM 6859 O O . GLY C 1 195 ? 26.297 -5.145 74.240 1.00 28.90 175 GLY C O 1
ATOM 6860 N N . ALA C 1 196 ? 27.428 -3.859 72.823 1.00 31.04 176 ALA C N 1
ATOM 6861 C CA . ALA C 1 196 ? 27.426 -4.862 71.729 1.00 33.74 176 ALA C CA 1
ATOM 6862 C C . ALA C 1 196 ? 28.708 -4.745 70.943 1.00 28.67 176 ALA C C 1
ATOM 6863 O O . ALA C 1 196 ? 29.299 -3.682 70.895 1.00 31.68 176 ALA C O 1
ATOM 6865 N N . LEU C 1 197 ? 29.112 -5.830 70.311 1.00 29.50 177 LEU C N 1
ATOM 6866 C CA . LEU C 1 197 ? 30.283 -5.842 69.430 1.00 29.92 177 LEU C CA 1
ATOM 6867 C C . LEU C 1 197 ? 29.852 -5.275 68.093 1.00 27.98 177 LEU C C 1
ATOM 6868 O O . LEU C 1 197 ? 28.673 -5.409 67.701 1.00 27.21 177 LEU C O 1
ATOM 6873 N N . GLY C 1 198 ? 30.797 -4.692 67.374 1.00 24.24 178 GLY C N 1
ATOM 6874 C CA . GLY C 1 198 ? 30.536 -4.243 66.047 1.00 24.55 178 GLY C CA 1
ATOM 6875 C C . GLY C 1 198 ? 29.920 -2.849 66.002 1.00 22.71 178 GLY C C 1
ATOM 6876 O O . GLY C 1 198 ? 29.484 -2.405 64.952 1.00 24.32 178 GLY C O 1
ATOM 6877 N N . MET C 1 199 ? 29.845 -2.183 67.117 1.00 21.54 179 MET C N 1
ATOM 6878 C CA . MET C 1 199 ? 29.483 -0.736 67.135 1.00 23.89 179 MET C CA 1
ATOM 6879 C C . MET C 1 199 ? 30.665 0.042 66.607 1.00 24.97 179 MET C C 1
ATOM 6880 O O . MET C 1 199 ? 31.792 -0.410 66.762 1.00 23.08 179 MET C O 1
ATOM 6885 N N . ILE C 1 200 ? 30.420 1.185 65.944 1.00 25.42 180 ILE C N 1
ATOM 6886 C CA . ILE C 1 200 ? 31.517 2.026 65.526 1.00 24.43 180 ILE C CA 1
ATOM 6887 C C . ILE C 1 200 ? 32.319 2.552 66.719 1.00 26.83 180 ILE C C 1
ATOM 6888 O O . ILE C 1 200 ? 31.779 2.716 67.839 1.00 29.21 180 ILE C O 1
ATOM 6893 N N . PRO C 1 201 ? 33.638 2.734 66.518 1.00 28.30 181 PRO C N 1
ATOM 6894 C CA . PRO C 1 201 ? 34.528 3.146 67.625 1.00 31.26 181 PRO C CA 1
ATOM 6895 C C . PRO C 1 201 ? 34.081 4.408 68.351 1.00 29.09 181 PRO C C 1
ATOM 6896 O O . PRO C 1 201 ? 34.232 4.504 69.544 1.00 32.52 181 PRO C O 1
ATOM 6900 N N . GLU C 1 202 ? 33.493 5.352 67.640 1.00 28.66 182 GLU C N 1
ATOM 6901 C CA . GLU C 1 202 ? 33.025 6.582 68.262 1.00 27.08 182 GLU C CA 1
ATOM 6902 C C . GLU C 1 202 ? 31.591 6.517 68.745 1.00 27.50 182 GLU C C 1
ATOM 6903 O O . GLU C 1 202 ? 31.009 7.554 69.129 1.00 25.72 182 GLU C O 1
ATOM 6909 N N . ALA C 1 203 ? 31.000 5.306 68.780 1.00 26.82 183 ALA C N 1
ATOM 6910 C CA . ALA C 1 203 ? 29.546 5.170 69.075 1.00 24.24 183 ALA C CA 1
ATOM 6911 C C . ALA C 1 203 ? 29.154 5.927 70.323 1.00 22.84 183 ALA C C 1
ATOM 6912 O O . ALA C 1 203 ? 28.127 6.597 70.375 1.00 22.79 183 ALA C O 1
ATOM 6914 N N . LEU C 1 204 ? 29.959 5.745 71.359 1.00 22.45 184 LEU C N 1
ATOM 6915 C CA . LEU C 1 204 ? 29.705 6.269 72.696 1.00 25.11 184 LEU C CA 1
ATOM 6916 C C . LEU C 1 204 ? 30.607 7.454 73.036 1.00 25.59 184 LEU C C 1
ATOM 6917 O O . LEU C 1 204 ? 30.730 7.839 74.195 1.00 28.07 184 LEU C O 1
ATOM 6922 N N . ALA C 1 205 ? 31.235 8.035 72.048 1.00 25.16 185 ALA C N 1
ATOM 6923 C CA . ALA C 1 205 ? 32.186 9.091 72.327 1.00 28.41 185 ALA C CA 1
ATOM 6924 C C . ALA C 1 205 ? 31.483 10.339 72.832 1.00 28.74 185 ALA C C 1
ATOM 6925 O O . ALA C 1 205 ? 32.143 11.179 73.405 1.00 29.66 185 ALA C O 1
ATOM 6927 N N . HIS C 1 206 ? 30.170 10.460 72.601 1.00 28.77 186 HIS C N 1
ATOM 6928 C CA . HIS C 1 206 ? 29.391 11.582 73.103 1.00 26.71 186 HIS C CA 1
ATOM 6929 C C . HIS C 1 206 ? 28.375 11.158 74.163 1.00 24.88 186 HIS C C 1
ATOM 6930 O O . HIS C 1 206 ? 27.338 11.794 74.377 1.00 26.44 186 HIS C O 1
ATOM 6937 N N . THR C 1 207 ? 28.718 10.112 74.881 1.00 23.66 187 THR C N 1
ATOM 6938 C CA . THR C 1 207 ? 27.857 9.589 75.875 1.00 22.83 187 THR C CA 1
ATOM 6939 C C . THR C 1 207 ? 28.642 9.470 77.133 1.00 22.38 187 THR C C 1
ATOM 6940 O O . THR C 1 207 ? 29.711 8.893 77.149 1.00 24.74 187 THR C O 1
ATOM 6944 N N . VAL C 1 208 ? 28.063 9.925 78.225 1.00 23.01 188 VAL C N 1
ATOM 6945 C CA . VAL C 1 208 ? 28.699 9.786 79.548 1.00 25.91 188 VAL C CA 1
ATOM 6946 C C . VAL C 1 208 ? 27.772 9.008 80.488 1.00 23.68 188 VAL C C 1
ATOM 6947 O O . VAL C 1 208 ? 26.571 8.878 80.247 1.00 23.23 188 VAL C O 1
ATOM 6951 N N . GLN C 1 209 ? 28.318 8.508 81.564 1.00 23.39 189 GLN C N 1
ATOM 6952 C CA . GLN C 1 209 ? 27.564 7.736 82.497 1.00 25.09 189 GLN C CA 1
ATOM 6953 C C . GLN C 1 209 ? 27.944 8.043 83.930 1.00 25.53 189 GLN C C 1
ATOM 6954 O O . GLN C 1 209 ? 29.121 8.159 84.261 1.00 26.68 189 GLN C O 1
ATOM 6960 N N . LEU C 1 210 ? 26.921 8.098 84.779 1.00 26.86 190 LEU C N 1
ATOM 6961 C CA . LEU C 1 210 ? 27.051 8.213 86.241 1.00 28.49 190 LEU C CA 1
ATOM 6962 C C . LEU C 1 210 ? 26.328 7.085 86.932 1.00 27.61 190 LEU C C 1
ATOM 6963 O O . LEU C 1 210 ? 25.415 6.480 86.358 1.00 29.47 190 LEU C O 1
ATOM 6968 N N . GLY C 1 211 ? 26.670 6.880 88.197 1.00 27.46 191 GLY C N 1
ATOM 6969 C CA . GLY C 1 211 ? 25.898 6.040 89.101 1.00 25.95 191 GLY C CA 1
ATOM 6970 C C . GLY C 1 211 ? 24.526 6.647 89.408 1.00 25.42 191 GLY C C 1
ATOM 6971 O O . GLY C 1 211 ? 24.378 7.856 89.575 1.00 28.82 191 GLY C O 1
ATOM 6972 N N . TRP C 1 212 ? 23.507 5.817 89.387 1.00 25.13 192 TRP C N 1
ATOM 6973 C CA . TRP C 1 212 ? 22.162 6.243 89.740 1.00 24.46 192 TRP C CA 1
ATOM 6974 C C . TRP C 1 212 ? 22.199 6.793 91.157 1.00 26.94 192 TRP C C 1
ATOM 6975 O O . TRP C 1 212 ? 22.854 6.219 92.035 1.00 23.16 192 TRP C O 1
ATOM 6986 N N . ASN C 1 213 ? 21.403 7.833 91.397 1.00 28.27 193 ASN C N 1
ATOM 6987 C CA . ASN C 1 213 ? 21.176 8.318 92.746 1.00 28.13 193 ASN C CA 1
ATOM 6988 C C . ASN C 1 213 ? 22.474 8.771 93.438 1.00 28.76 193 ASN C C 1
ATOM 6989 O O . ASN C 1 213 ? 22.673 8.528 94.640 1.00 24.07 193 ASN C O 1
ATOM 6994 N N . ASP C 1 214 ? 23.385 9.352 92.672 1.00 28.60 194 ASP C N 1
ATOM 6995 C CA . ASP C 1 214 ? 24.615 9.915 93.247 1.00 32.41 194 ASP C CA 1
ATOM 6996 C C . ASP C 1 214 ? 24.640 11.448 92.995 1.00 30.71 194 ASP C C 1
ATOM 6997 O O . ASP C 1 214 ? 25.177 11.881 92.016 1.00 30.73 194 ASP C O 1
ATOM 7002 N N . PRO C 1 215 ? 24.028 12.246 93.881 1.00 30.63 195 PRO C N 1
ATOM 7003 C CA . PRO C 1 215 ? 23.872 13.671 93.593 1.00 32.94 195 PRO C CA 1
ATOM 7004 C C . PRO C 1 215 ? 25.197 14.408 93.517 1.00 32.34 195 PRO C C 1
ATOM 7005 O O . PRO C 1 215 ? 25.307 15.356 92.746 1.00 29.46 195 PRO C O 1
ATOM 7009 N N . ASP C 1 216 ? 26.217 13.935 94.237 1.00 34.76 196 ASP C N 1
ATOM 7010 C CA . ASP C 1 216 ? 27.539 14.583 94.224 1.00 35.10 196 ASP C CA 1
ATOM 7011 C C . ASP C 1 216 ? 28.180 14.467 92.869 1.00 35.17 196 ASP C C 1
ATOM 7012 O O . ASP C 1 216 ? 28.610 15.457 92.304 1.00 34.74 196 ASP C O 1
ATOM 7017 N N . ALA C 1 217 ? 28.214 13.263 92.320 1.00 38.17 197 ALA C N 1
ATOM 7018 C CA . ALA C 1 217 ? 28.775 13.071 90.972 1.00 36.77 197 ALA C CA 1
ATOM 7019 C C . ALA C 1 217 ? 27.980 13.872 89.926 1.00 32.99 197 ALA C C 1
ATOM 7020 O O . ALA C 1 217 ? 28.545 14.453 89.004 1.00 30.43 197 ALA C O 1
ATOM 7022 N N . LEU C 1 218 ? 26.667 13.913 90.096 1.00 31.34 198 LEU C N 1
ATOM 7023 C CA . LEU C 1 218 ? 25.818 14.593 89.135 1.00 30.80 198 LEU C CA 1
ATOM 7024 C C . LEU C 1 218 ? 26.038 16.115 89.177 1.00 30.53 198 LEU C C 1
ATOM 7025 O O . LEU C 1 218 ? 26.153 16.777 88.147 1.00 28.82 198 LEU C O 1
ATOM 7030 N N . ARG C 1 219 ? 26.127 16.671 90.376 1.00 33.54 199 ARG C N 1
ATOM 7031 C CA . ARG C 1 219 ? 26.496 18.102 90.512 1.00 36.56 199 ARG C CA 1
ATOM 7032 C C . ARG C 1 219 ? 27.862 18.405 89.905 1.00 33.48 199 ARG C C 1
ATOM 7033 O O . ARG C 1 219 ? 28.038 19.354 89.156 1.00 33.06 199 ARG C O 1
ATOM 7041 N N . GLU C 1 220 ? 28.836 17.574 90.220 1.00 37.33 200 GLU C N 1
ATOM 7042 C CA . GLU C 1 220 ? 30.169 17.726 89.679 1.00 41.24 200 GLU C CA 1
ATOM 7043 C C . GLU C 1 220 ? 30.177 17.707 88.160 1.00 41.24 200 GLU C C 1
ATOM 7044 O O . GLU C 1 220 ? 30.870 18.513 87.535 1.00 41.75 200 GLU C O 1
ATOM 7050 N N . LEU C 1 221 ? 29.438 16.773 87.560 1.00 34.85 201 LEU C N 1
ATOM 7051 C CA . LEU C 1 221 ? 29.376 16.691 86.106 1.00 32.46 201 LEU C CA 1
ATOM 7052 C C . LEU C 1 221 ? 28.789 17.959 85.520 1.00 29.34 201 LEU C C 1
ATOM 7053 O O . LEU C 1 221 ? 29.329 18.499 84.570 1.00 33.15 201 LEU C O 1
ATOM 7058 N N . PHE C 1 222 ? 27.683 18.443 86.061 1.00 30.44 202 PHE C N 1
ATOM 7059 C CA . PHE C 1 222 ? 27.136 19.707 85.575 1.00 30.71 202 PHE C CA 1
ATOM 7060 C C . PHE C 1 222 ? 28.020 20.932 85.835 1.00 33.24 202 PHE C C 1
ATOM 7061 O O . PHE C 1 222 ? 28.059 21.823 85.006 1.00 31.39 202 PHE C O 1
ATOM 7069 N N . ALA C 1 223 ? 28.760 20.944 86.948 1.00 33.72 203 ALA C N 1
ATOM 7070 C CA . ALA C 1 223 ? 29.693 22.039 87.218 1.00 34.75 203 ALA C CA 1
ATOM 7071 C C . ALA C 1 223 ? 30.787 22.081 86.160 1.00 37.90 203 ALA C C 1
ATOM 7072 O O . ALA C 1 223 ? 31.246 23.148 85.783 1.00 34.88 203 ALA C O 1
ATOM 7074 N N . ARG C 1 224 ? 31.218 20.906 85.719 1.00 43.61 204 ARG C N 1
ATOM 7075 C CA . ARG C 1 224 ? 32.308 20.780 84.751 1.00 45.68 204 ARG C CA 1
ATOM 7076 C C . ARG C 1 224 ? 31.861 20.919 83.300 1.00 43.06 204 ARG C C 1
ATOM 7077 O O . ARG C 1 224 ? 32.519 21.582 82.519 1.00 42.41 204 ARG C O 1
ATOM 7085 N N . ASP C 1 225 ? 30.720 20.314 82.962 1.00 44.49 205 ASP C N 1
ATOM 7086 C CA . ASP C 1 225 ? 30.337 20.108 81.575 1.00 41.24 205 ASP C CA 1
ATOM 7087 C C . ASP C 1 225 ? 28.895 20.472 81.222 1.00 41.06 205 ASP C C 1
ATOM 7088 O O . ASP C 1 225 ? 28.486 20.266 80.075 1.00 41.79 205 ASP C O 1
ATOM 7093 N N . GLY C 1 226 ? 28.168 21.089 82.153 1.00 36.95 206 GLY C N 1
ATOM 7094 C CA . GLY C 1 226 ? 26.797 21.485 81.942 1.00 36.63 206 GLY C CA 1
ATOM 7095 C C . GLY C 1 226 ? 26.539 22.193 80.628 1.00 38.60 206 GLY C C 1
ATOM 7096 O O . GLY C 1 226 ? 25.494 21.993 79.989 1.00 35.87 206 GLY C O 1
ATOM 7097 N N . ASP C 1 227 ? 27.500 23.009 80.199 1.00 36.66 207 ASP C N 1
ATOM 7098 C CA . ASP C 1 227 ? 27.363 23.807 78.969 1.00 33.94 207 ASP C CA 1
ATOM 7099 C C . ASP C 1 227 ? 27.390 22.922 77.699 1.00 32.58 207 ASP C C 1
ATOM 7100 O O . ASP C 1 227 ? 26.880 23.296 76.641 1.00 29.80 207 ASP C O 1
ATOM 7105 N N . ARG C 1 228 ? 28.005 21.750 77.813 1.00 34.28 208 ARG C N 1
ATOM 7106 C CA . ARG C 1 228 ? 28.135 20.830 76.682 1.00 39.83 208 ARG C CA 1
ATOM 7107 C C . ARG C 1 228 ? 26.998 19.763 76.597 1.00 36.37 208 ARG C C 1
ATOM 7108 O O . ARG C 1 228 ? 26.951 18.994 75.653 1.00 36.72 208 ARG C O 1
ATOM 7116 N N . ILE C 1 229 ? 26.137 19.678 77.601 1.00 32.83 209 ILE C N 1
ATOM 7117 C CA . ILE C 1 229 ? 25.202 18.526 77.713 1.00 31.07 209 ILE C CA 1
ATOM 7118 C C . ILE C 1 229 ? 23.913 18.788 76.933 1.00 30.94 209 ILE C C 1
ATOM 7119 O O . ILE C 1 229 ? 23.197 19.760 77.226 1.00 24.65 209 ILE C O 1
ATOM 7124 N N . ALA C 1 230 ? 23.652 17.954 75.917 1.00 24.89 210 ALA C N 1
ATOM 7125 C CA . ALA C 1 230 ? 22.444 18.095 75.165 1.00 23.46 210 ALA C CA 1
ATOM 7126 C C . ALA C 1 230 ? 21.234 17.542 75.934 1.00 25.70 210 ALA C C 1
ATOM 7127 O O . ALA C 1 230 ? 20.107 18.061 75.814 1.00 25.81 210 ALA C O 1
ATOM 7129 N N . ALA C 1 231 ? 21.453 16.482 76.693 1.00 27.05 211 ALA C N 1
ATOM 7130 C CA . ALA C 1 231 ? 20.350 15.798 77.356 1.00 25.43 211 ALA C CA 1
ATOM 7131 C C . ALA C 1 231 ? 20.834 14.911 78.442 1.00 22.90 211 ALA C C 1
ATOM 7132 O O . ALA C 1 231 ? 21.948 14.396 78.387 1.00 26.64 211 ALA C O 1
ATOM 7134 N N . VAL C 1 232 ? 20.014 14.775 79.461 1.00 24.17 212 VAL C N 1
ATOM 7135 C CA . VAL C 1 232 ? 20.137 13.684 80.399 1.00 26.94 212 VAL C CA 1
ATOM 7136 C C . VAL C 1 232 ? 18.916 12.772 80.105 1.00 27.15 212 VAL C C 1
ATOM 7137 O O . VAL C 1 232 ? 17.757 13.224 80.154 1.00 24.50 212 VAL C O 1
ATOM 7141 N N . ILE C 1 233 ? 19.208 11.495 79.879 1.00 26.13 213 ILE C N 1
ATOM 7142 C CA . ILE C 1 233 ? 18.175 10.476 79.774 1.00 23.32 213 ILE C CA 1
ATOM 7143 C C . ILE C 1 233 ? 18.258 9.570 81.002 1.00 21.05 213 ILE C C 1
ATOM 7144 O O . ILE C 1 233 ? 19.319 9.337 81.568 1.00 18.84 213 ILE C O 1
ATOM 7149 N N . VAL C 1 234 ? 17.092 9.132 81.450 1.00 20.51 214 VAL C N 1
ATOM 7150 C CA . VAL C 1 234 ? 16.937 8.471 82.744 1.00 20.46 214 VAL C CA 1
ATOM 7151 C C . VAL C 1 234 ? 15.633 7.694 82.785 1.00 19.83 214 VAL C C 1
ATOM 7152 O O . VAL C 1 234 ? 14.611 8.171 82.271 1.00 22.46 214 VAL C O 1
ATOM 7156 N N . GLU C 1 235 ? 15.685 6.492 83.354 1.00 18.56 215 GLU C N 1
ATOM 7157 C CA . GLU C 1 235 ? 14.488 5.785 83.830 1.00 17.89 215 GLU C CA 1
ATOM 7158 C C . GLU C 1 235 ? 14.111 6.388 85.158 1.00 18.36 215 GLU C C 1
ATOM 7159 O O . GLU C 1 235 ? 14.862 6.257 86.113 1.00 18.07 215 GLU C O 1
ATOM 7165 N N . PRO C 1 236 ? 12.973 7.069 85.240 1.00 18.49 216 PRO C N 1
ATOM 7166 C CA . PRO C 1 236 ? 12.784 7.898 86.459 1.00 20.97 216 PRO C CA 1
ATOM 7167 C C . PRO C 1 236 ? 12.720 7.051 87.712 1.00 21.60 216 PRO C C 1
ATOM 7168 O O . PRO C 1 236 ? 13.139 7.487 88.779 1.00 21.69 216 PRO C O 1
ATOM 7172 N N . VAL C 1 237 ? 12.109 5.862 87.574 1.00 23.66 217 VAL C N 1
ATOM 7173 C CA . VAL C 1 237 ? 12.304 4.724 88.481 1.00 22.43 217 VAL C CA 1
ATOM 7174 C C . VAL C 1 237 ? 13.086 3.651 87.706 1.00 21.59 217 VAL C C 1
ATOM 7175 O O . VAL C 1 237 ? 12.678 3.255 86.618 1.00 22.95 217 VAL C O 1
ATOM 7179 N N . LEU C 1 238 ? 14.217 3.211 88.212 1.00 20.73 218 LEU C N 1
ATOM 7180 C CA . LEU C 1 238 ? 15.025 2.242 87.482 1.00 23.28 218 LEU C CA 1
ATOM 7181 C C . LEU C 1 238 ? 14.274 0.912 87.526 1.00 22.16 218 LEU C C 1
ATOM 7182 O O . LEU C 1 238 ? 13.978 0.428 88.588 1.00 19.91 218 LEU C O 1
ATOM 7187 N N . ALA C 1 239 ? 13.941 0.364 86.378 1.00 23.72 219 ALA C N 1
ATOM 7188 C CA . ALA C 1 239 ? 13.139 -0.858 86.364 1.00 27.46 219 ALA C CA 1
ATOM 7189 C C . ALA C 1 239 ? 13.756 -1.959 85.484 1.00 30.90 219 ALA C C 1
ATOM 7190 O O . ALA C 1 239 ? 13.071 -2.919 85.188 1.00 35.12 219 ALA C O 1
ATOM 7192 N N . ASN C 1 240 ? 15.026 -1.796 85.088 1.00 31.34 220 ASN C N 1
ATOM 7193 C CA . ASN C 1 240 ? 15.819 -2.770 84.307 1.00 30.97 220 ASN C CA 1
ATOM 7194 C C . ASN C 1 240 ? 17.029 -3.331 85.009 1.00 32.97 220 ASN C C 1
ATOM 7195 O O . ASN C 1 240 ? 17.877 -3.952 84.372 1.00 31.94 220 ASN C O 1
ATOM 7200 N N . ALA C 1 241 ? 17.132 -3.121 86.313 1.00 34.21 221 ALA C N 1
ATOM 7201 C CA . ALA C 1 241 ? 18.316 -3.546 87.033 1.00 32.62 221 ALA C CA 1
ATOM 7202 C C . ALA C 1 241 ? 17.944 -3.526 88.494 1.00 28.79 221 ALA C C 1
ATOM 7203 O O . ALA C 1 241 ? 18.499 -2.745 89.251 1.00 27.63 221 ALA C O 1
ATOM 7205 N N . GLY C 1 242 ? 16.925 -4.329 88.843 1.00 27.75 222 GLY C N 1
ATOM 7206 C CA . GLY C 1 242 ? 16.103 -4.092 90.019 1.00 24.80 222 GLY C CA 1
ATOM 7207 C C . GLY C 1 242 ? 15.057 -3.024 89.721 1.00 25.92 222 GLY C C 1
ATOM 7208 O O . GLY C 1 242 ? 15.041 -2.425 88.632 1.00 27.15 222 GLY C O 1
ATOM 7209 N N . VAL C 1 243 ? 14.205 -2.763 90.717 1.00 24.33 223 VAL C N 1
ATOM 7210 C CA . VAL C 1 243 ? 13.372 -1.593 90.784 1.00 23.56 223 VAL C CA 1
ATOM 7211 C C . VAL C 1 243 ? 14.027 -0.703 91.825 1.00 23.51 223 VAL C C 1
ATOM 7212 O O . VAL C 1 243 ? 13.940 -0.961 93.003 1.00 24.19 223 VAL C O 1
ATOM 7216 N N . ILE C 1 244 ? 14.590 0.408 91.398 1.00 22.61 224 ILE C N 1
ATOM 7217 C CA . ILE C 1 244 ? 15.277 1.342 92.305 1.00 21.86 224 ILE C CA 1
ATOM 7218 C C . ILE C 1 244 ? 14.709 2.723 92.086 1.00 23.70 224 ILE C C 1
ATOM 7219 O O . ILE C 1 244 ? 15.067 3.382 91.114 1.00 24.68 224 ILE C O 1
ATOM 7224 N N . PRO C 1 245 ? 13.795 3.157 92.970 1.00 25.12 225 PRO C N 1
ATOM 7225 C CA . PRO C 1 245 ? 13.225 4.490 92.805 1.00 25.54 225 PRO C CA 1
ATOM 7226 C C . PRO C 1 245 ? 14.308 5.538 92.889 1.00 23.72 225 PRO C C 1
ATOM 7227 O O . PRO C 1 245 ? 15.415 5.245 93.309 1.00 22.94 225 PRO C O 1
ATOM 7231 N N . PRO C 1 246 ? 13.988 6.748 92.491 1.00 24.81 226 PRO C N 1
ATOM 7232 C CA . PRO C 1 246 ? 14.956 7.819 92.637 1.00 25.38 226 PRO C CA 1
ATOM 7233 C C . PRO C 1 246 ? 15.073 8.119 94.120 1.00 26.25 226 PRO C C 1
ATOM 7234 O O . PRO C 1 246 ? 14.093 8.018 94.808 1.00 28.13 226 PRO C O 1
ATOM 7238 N N . ALA C 1 247 ? 16.260 8.465 94.605 1.00 27.57 227 ALA C N 1
ATOM 7239 C CA . ALA C 1 247 ? 16.423 8.975 95.989 1.00 32.03 227 ALA C CA 1
ATOM 7240 C C . ALA C 1 247 ? 15.600 10.256 96.165 1.00 30.27 227 ALA C C 1
ATOM 7241 O O . ALA C 1 247 ? 15.364 10.991 95.184 1.00 30.67 227 ALA C O 1
ATOM 7243 N N . PRO C 1 248 ? 15.180 10.554 97.400 1.00 34.31 228 PRO C N 1
ATOM 7244 C CA . PRO C 1 248 ? 14.398 11.781 97.611 1.00 38.67 228 PRO C CA 1
ATOM 7245 C C . PRO C 1 248 ? 15.117 13.017 97.059 1.00 32.97 228 PRO C C 1
ATOM 7246 O O . PRO C 1 248 ? 16.296 13.205 97.309 1.00 33.91 228 PRO C O 1
ATOM 7250 N N . GLY C 1 249 ? 14.411 13.819 96.282 1.00 32.52 229 GLY C N 1
ATOM 7251 C CA . GLY C 1 249 ? 14.997 15.028 95.702 1.00 31.91 229 GLY C CA 1
ATOM 7252 C C . GLY C 1 249 ? 15.835 14.817 94.437 1.00 30.48 229 GLY C C 1
ATOM 7253 O O . GLY C 1 249 ? 16.215 15.780 93.783 1.00 33.71 229 GLY C O 1
ATOM 7254 N N . PHE C 1 250 ? 16.110 13.568 94.070 1.00 28.57 230 PHE C N 1
ATOM 7255 C CA . PHE C 1 250 ? 17.022 13.310 92.952 1.00 23.81 230 PHE C CA 1
ATOM 7256 C C . PHE C 1 250 ? 16.441 13.752 91.624 1.00 22.99 230 PHE C C 1
ATOM 7257 O O . PHE C 1 250 ? 17.114 14.427 90.870 1.00 22.08 230 PHE C O 1
ATOM 7265 N N . LEU C 1 251 ? 15.175 13.414 91.334 1.00 25.07 231 LEU C N 1
ATOM 7266 C CA . LEU C 1 251 ? 14.563 13.872 90.076 1.00 26.64 231 LEU C CA 1
ATOM 7267 C C . LEU C 1 251 ? 14.483 15.407 90.017 1.00 27.47 231 LEU C C 1
ATOM 7268 O O . LEU C 1 251 ? 14.672 15.997 88.947 1.00 28.12 231 LEU C O 1
ATOM 7273 N N . GLN C 1 252 ? 14.198 16.037 91.156 1.00 29.85 232 GLN C N 1
ATOM 7274 C CA . GLN C 1 252 ? 14.123 17.515 91.231 1.00 31.84 232 GLN C CA 1
ATOM 7275 C C . GLN C 1 252 ? 15.496 18.123 90.961 1.00 29.63 232 GLN C C 1
ATOM 7276 O O . GLN C 1 252 ? 15.608 19.109 90.248 1.00 32.15 232 GLN C O 1
ATOM 7282 N N . LEU C 1 253 ? 16.539 17.519 91.512 1.00 30.52 233 LEU C N 1
ATOM 7283 C CA . LEU C 1 253 ? 17.888 17.965 91.253 1.00 31.08 233 LEU C CA 1
ATOM 7284 C C . LEU C 1 253 ? 18.222 17.879 89.755 1.00 31.33 233 LEU C C 1
ATOM 7285 O O . LEU C 1 253 ? 18.682 18.846 89.137 1.00 31.44 233 LEU C O 1
ATOM 7290 N N . LEU C 1 254 ? 17.938 16.744 89.145 1.00 30.46 234 LEU C N 1
ATOM 7291 C CA . LEU C 1 254 ? 18.084 16.631 87.685 1.00 32.44 234 LEU C CA 1
ATOM 7292 C C . LEU C 1 254 ? 17.379 17.728 86.939 1.00 25.90 234 LEU C C 1
ATOM 7293 O O . LEU C 1 254 ? 17.887 18.240 85.960 1.00 30.65 234 LEU C O 1
ATOM 7298 N N . ARG C 1 255 ? 16.130 17.973 87.302 1.00 26.10 235 ARG C N 1
ATOM 7299 C CA . ARG C 1 255 ? 15.318 18.977 86.634 1.00 28.32 235 ARG C CA 1
ATOM 7300 C C . ARG C 1 255 ? 15.981 20.379 86.801 1.00 29.15 235 ARG C C 1
ATOM 7301 O O . ARG C 1 255 ? 16.070 21.116 85.857 1.00 30.44 235 ARG C O 1
ATOM 7309 N N . GLU C 1 256 ? 16.450 20.686 87.996 1.00 30.00 236 GLU C N 1
ATOM 7310 C CA . GLU C 1 256 ? 17.134 21.938 88.282 1.00 34.10 236 GLU C CA 1
ATOM 7311 C C . GLU C 1 256 ? 18.439 22.059 87.485 1.00 35.11 236 GLU C C 1
ATOM 7312 O O . GLU C 1 256 ? 18.693 23.094 86.852 1.00 31.85 236 GLU C O 1
ATOM 7318 N N . LEU C 1 257 ? 19.266 21.014 87.493 1.00 33.15 237 LEU C N 1
ATOM 7319 C CA . LEU C 1 257 ? 20.563 21.124 86.821 1.00 32.72 237 LEU C CA 1
ATOM 7320 C C . LEU C 1 257 ? 20.397 21.217 85.320 1.00 31.58 237 LEU C C 1
ATOM 7321 O O . LEU C 1 257 ? 21.101 22.003 84.674 1.00 31.20 237 LEU C O 1
ATOM 7326 N N . THR C 1 258 ? 19.459 20.442 84.758 1.00 27.69 238 THR C N 1
ATOM 7327 C CA . THR C 1 258 ? 19.249 20.486 83.323 1.00 28.44 238 THR C CA 1
ATOM 7328 C C . THR C 1 258 ? 18.655 21.867 82.926 1.00 30.54 238 THR C C 1
ATOM 7329 O O . THR C 1 258 ? 19.078 22.493 81.952 1.00 32.09 238 THR C O 1
ATOM 7333 N N . GLY C 1 259 ? 17.668 22.329 83.676 1.00 32.55 239 GLY C N 1
ATOM 7334 C CA . GLY C 1 259 ? 17.044 23.612 83.386 1.00 35.93 239 GLY C CA 1
ATOM 7335 C C . GLY C 1 259 ? 18.080 24.733 83.413 1.00 37.39 239 GLY C C 1
ATOM 7336 O O . GLY C 1 259 ? 18.128 25.552 82.537 1.00 36.64 239 GLY C O 1
ATOM 7337 N N . ARG C 1 260 ? 18.949 24.713 84.412 1.00 42.60 240 ARG C N 1
ATOM 7338 C CA . ARG C 1 260 ? 19.975 25.735 84.540 1.00 50.47 240 ARG C CA 1
ATOM 7339 C C . ARG C 1 260 ? 21.013 25.676 83.426 1.00 47.25 240 ARG C C 1
ATOM 7340 O O . ARG C 1 260 ? 21.514 26.713 83.005 1.00 55.46 240 ARG C O 1
ATOM 7348 N N . SER C 1 261 ? 21.332 24.487 82.933 1.00 39.37 241 SER C N 1
ATOM 7349 C CA . SER C 1 261 ? 22.389 24.356 81.942 1.00 34.47 241 SER C CA 1
ATOM 7350 C C . SER C 1 261 ? 21.931 24.532 80.517 1.00 29.63 241 SER C C 1
ATOM 7351 O O . SER C 1 261 ? 22.756 24.635 79.629 1.00 28.96 241 SER C O 1
ATOM 7354 N N . GLY C 1 262 ? 20.626 24.580 80.281 1.00 27.95 242 GLY C N 1
ATOM 7355 C CA . GLY C 1 262 ? 20.101 24.479 78.905 1.00 27.64 242 GLY C CA 1
ATOM 7356 C C . GLY C 1 262 ? 20.079 23.040 78.308 1.00 25.69 242 GLY C C 1
ATOM 7357 O O . GLY C 1 262 ? 19.777 22.851 77.111 1.00 25.03 242 GLY C O 1
ATOM 7358 N N . ALA C 1 263 ? 20.304 22.026 79.142 1.00 23.30 243 ALA C N 1
ATOM 7359 C CA . ALA C 1 263 ? 20.163 20.598 78.692 1.00 23.79 243 ALA C CA 1
ATOM 7360 C C . ALA C 1 263 ? 18.719 20.126 78.758 1.00 25.62 243 ALA C C 1
ATOM 7361 O O . ALA C 1 263 ? 17.984 20.509 79.661 1.00 27.81 243 ALA C O 1
ATOM 7363 N N . MET C 1 264 ? 18.295 19.299 77.808 1.00 26.51 244 MET C N 1
ATOM 7364 C CA . MET C 1 264 ? 16.975 18.649 77.882 1.00 26.23 244 MET C CA 1
ATOM 7365 C C . MET C 1 264 ? 16.943 17.462 78.849 1.00 24.39 244 MET C C 1
ATOM 7366 O O . MET C 1 264 ? 17.890 16.694 78.932 1.00 25.19 244 MET C O 1
ATOM 7371 N N . LEU C 1 265 ? 15.857 17.355 79.612 1.00 20.84 245 LEU C N 1
ATOM 7372 C CA . LEU C 1 265 ? 15.672 16.263 80.497 1.00 19.60 245 LEU C CA 1
ATOM 7373 C C . LEU C 1 265 ? 14.717 15.291 79.842 1.00 20.10 245 LEU C C 1
ATOM 7374 O O . LEU C 1 265 ? 13.589 15.671 79.506 1.00 20.08 245 LEU C O 1
ATOM 7379 N N . VAL C 1 266 ? 15.189 14.060 79.628 1.00 18.80 246 VAL C N 1
ATOM 7380 C CA . VAL C 1 266 ? 14.420 13.058 78.946 1.00 19.64 246 VAL C CA 1
ATOM 7381 C C . VAL C 1 266 ? 14.090 11.916 79.897 1.00 19.34 246 VAL C C 1
ATOM 7382 O O . VAL C 1 266 ? 14.973 11.213 80.373 1.00 20.16 246 VAL C O 1
ATOM 7386 N N . PHE C 1 267 ? 12.794 11.750 80.171 1.00 19.85 247 PHE C N 1
ATOM 7387 C CA . PHE C 1 267 ? 12.330 10.635 80.988 1.00 19.82 247 PHE C CA 1
ATOM 7388 C C . PHE C 1 267 ? 12.012 9.492 80.058 1.00 18.65 247 PHE C C 1
ATOM 7389 O O . PHE C 1 267 ? 11.157 9.613 79.189 1.00 17.91 247 PHE C O 1
ATOM 7397 N N . ASP C 1 268 ? 12.736 8.389 80.209 1.00 20.80 248 ASP C N 1
ATOM 7398 C CA . ASP C 1 268 ? 12.404 7.133 79.491 1.00 19.47 248 ASP C CA 1
ATOM 7399 C C . ASP C 1 268 ? 11.362 6.438 80.314 1.00 19.50 248 ASP C C 1
ATOM 7400 O O . ASP C 1 268 ? 11.682 5.840 81.353 1.00 21.16 248 ASP C O 1
ATOM 7405 N N . GLU C 1 269 ? 10.097 6.590 79.920 1.00 19.29 249 GLU C N 1
ATOM 7406 C CA . GLU C 1 269 ? 8.935 6.023 80.669 1.00 19.70 249 GLU C CA 1
ATOM 7407 C C . GLU C 1 269 ? 8.360 4.811 79.920 1.00 18.64 249 GLU C C 1
ATOM 7408 O O . GLU C 1 269 ? 7.176 4.517 80.009 1.00 21.22 249 GLU C O 1
ATOM 7414 N N . VAL C 1 270 ? 9.215 4.111 79.203 1.00 18.38 250 VAL C N 1
ATOM 7415 C CA . VAL C 1 270 ? 8.830 2.888 78.486 1.00 20.02 250 VAL C CA 1
ATOM 7416 C C . VAL C 1 270 ? 8.202 1.861 79.425 1.00 19.64 250 VAL C C 1
ATOM 7417 O O . VAL C 1 270 ? 7.190 1.259 79.108 1.00 19.45 250 VAL C O 1
ATOM 7421 N N . ILE C 1 271 ? 8.749 1.761 80.621 1.00 21.20 251 ILE C N 1
ATOM 7422 C CA . ILE C 1 271 ? 8.181 0.927 81.670 1.00 20.84 251 ILE C CA 1
ATOM 7423 C C . ILE C 1 271 ? 7.238 1.700 82.582 1.00 21.76 251 ILE C C 1
ATOM 7424 O O . ILE C 1 271 ? 6.111 1.263 82.843 1.00 20.29 251 ILE C O 1
ATOM 7429 N N . THR C 1 272 ? 7.698 2.835 83.118 1.00 23.43 252 THR C N 1
ATOM 7430 C CA . THR C 1 272 ? 6.910 3.573 84.131 1.00 20.49 252 THR C CA 1
ATOM 7431 C C . THR C 1 272 ? 5.637 4.231 83.620 1.00 22.08 252 THR C C 1
ATOM 7432 O O . THR C 1 272 ? 4.696 4.486 84.382 1.00 21.88 252 THR C O 1
ATOM 7436 N N . GLY C 1 273 ? 5.581 4.532 82.335 1.00 21.38 253 GLY C N 1
ATOM 7437 C CA . GLY C 1 273 ? 4.402 5.205 81.782 1.00 21.87 253 GLY C CA 1
ATOM 7438 C C . GLY C 1 273 ? 3.115 4.382 81.924 1.00 20.78 253 GLY C C 1
ATOM 7439 O O . GLY C 1 273 ? 3.110 3.183 81.666 1.00 18.41 253 GLY C O 1
ATOM 7440 N N . PHE C 1 274 ? 2.039 5.040 82.309 1.00 20.59 254 PHE C N 1
ATOM 7441 C CA . PHE C 1 274 ? 0.722 4.406 82.540 1.00 21.73 254 PHE C CA 1
ATOM 7442 C C . PHE C 1 274 ? 0.785 3.243 83.500 1.00 20.64 254 PHE C C 1
ATOM 7443 O O . PHE C 1 274 ? -0.078 2.404 83.492 1.00 21.53 254 PHE C O 1
ATOM 7451 N N . ARG C 1 275 ? 1.850 3.173 84.306 1.00 21.09 255 ARG C N 1
ATOM 7452 C CA . ARG C 1 275 ? 2.069 2.011 85.147 1.00 22.35 255 ARG C CA 1
ATOM 7453 C C . ARG C 1 275 ? 2.184 2.391 86.619 1.00 23.42 255 ARG C C 1
ATOM 7454 O O . ARG C 1 275 ? 1.501 1.821 87.465 1.00 23.94 255 ARG C O 1
ATOM 7462 N N . VAL C 1 276 ? 3.096 3.304 86.932 1.00 21.10 256 VAL C N 1
ATOM 7463 C CA . VAL C 1 276 ? 3.294 3.718 88.304 1.00 19.98 256 VAL C CA 1
ATOM 7464 C C . VAL C 1 276 ? 2.262 4.796 88.676 1.00 21.90 256 VAL C C 1
ATOM 7465 O O . VAL C 1 276 ? 2.188 5.189 89.831 1.00 23.38 256 VAL C O 1
ATOM 7469 N N . ALA C 1 277 ? 1.519 5.269 87.679 1.00 22.42 257 ALA C N 1
ATOM 7470 C CA . ALA C 1 277 ? 0.427 6.250 87.818 1.00 23.32 257 ALA C CA 1
ATOM 7471 C C . ALA C 1 277 ? -0.063 6.471 86.420 1.00 22.09 257 ALA C C 1
ATOM 7472 O O . ALA C 1 277 ? 0.627 6.138 85.448 1.00 20.34 257 ALA C O 1
ATOM 7474 N N . ARG C 1 278 ? -1.237 7.079 86.322 1.00 23.58 258 ARG C N 1
ATOM 7475 C CA . ARG C 1 278 ? -1.878 7.284 85.066 1.00 23.91 258 ARG C CA 1
ATOM 7476 C C . ARG C 1 278 ? -1.025 8.163 84.148 1.00 25.94 258 ARG C C 1
ATOM 7477 O O . ARG C 1 278 ? -0.873 7.850 82.971 1.00 27.05 258 ARG C O 1
ATOM 7485 N N . GLY C 1 279 ? -0.476 9.245 84.704 1.00 24.45 259 GLY C N 1
ATOM 7486 C CA . GLY C 1 279 ? 0.522 10.104 84.042 1.00 25.01 259 GLY C CA 1
ATOM 7487 C C . GLY C 1 279 ? 1.969 9.746 84.296 1.00 24.29 259 GLY C C 1
ATOM 7488 O O . GLY C 1 279 ? 2.877 10.575 84.151 1.00 25.88 259 GLY C O 1
ATOM 7489 N N . GLY C 1 280 ? 2.224 8.501 84.648 1.00 23.30 260 GLY C N 1
ATOM 7490 C CA . GLY C 1 280 ? 3.598 8.034 84.768 1.00 21.48 260 GLY C CA 1
ATOM 7491 C C . GLY C 1 280 ? 4.352 8.559 85.981 1.00 22.68 260 GLY C C 1
ATOM 7492 O O . GLY C 1 280 ? 3.784 9.141 86.897 1.00 19.44 260 GLY C O 1
ATOM 7493 N N . ALA C 1 281 ? 5.653 8.282 86.016 1.00 24.06 261 ALA C N 1
ATOM 7494 C CA . ALA C 1 281 ? 6.500 8.765 87.094 1.00 25.01 261 ALA C CA 1
ATOM 7495 C C . ALA C 1 281 ? 6.452 10.276 87.182 1.00 24.03 261 ALA C C 1
ATOM 7496 O O . ALA C 1 281 ? 6.528 10.860 88.266 1.00 26.82 261 ALA C O 1
ATOM 7498 N N . GLN C 1 282 ? 6.405 10.924 86.038 1.00 26.01 262 GLN C N 1
ATOM 7499 C CA . GLN C 1 282 ? 6.361 12.397 85.999 1.00 27.22 262 GLN C CA 1
ATOM 7500 C C . GLN C 1 282 ? 5.215 12.934 86.834 1.00 26.84 262 GLN C C 1
ATOM 7501 O O . GLN C 1 282 ? 5.414 13.813 87.656 1.00 27.46 262 GLN C O 1
ATOM 7507 N N . GLU C 1 283 ? 4.039 12.329 86.726 1.00 28.27 263 GLU C N 1
ATOM 7508 C CA . GLU C 1 283 ? 2.911 12.687 87.595 1.00 29.54 263 GLU C CA 1
ATOM 7509 C C . GLU C 1 283 ? 3.165 12.219 89.038 1.00 29.07 263 GLU C C 1
ATOM 7510 O O . GLU C 1 283 ? 3.018 12.976 89.974 1.00 31.80 263 GLU C O 1
ATOM 7516 N N . ARG C 1 284 ? 3.532 10.958 89.222 1.00 26.90 264 ARG C N 1
ATOM 7517 C CA . ARG C 1 284 ? 3.748 10.436 90.563 1.00 24.64 264 ARG C CA 1
ATOM 7518 C C . ARG C 1 284 ? 4.750 11.259 91.353 1.00 26.99 264 ARG C C 1
ATOM 7519 O O . ARG C 1 284 ? 4.568 11.433 92.539 1.00 27.30 264 ARG C O 1
ATOM 7527 N N . TYR C 1 285 ? 5.852 11.681 90.750 1.00 26.06 265 TYR C N 1
ATOM 7528 C CA . TYR C 1 285 ? 6.872 12.414 91.516 1.00 26.95 265 TYR C CA 1
ATOM 7529 C C . TYR C 1 285 ? 6.754 13.941 91.365 1.00 27.05 265 TYR C C 1
ATOM 7530 O O . TYR C 1 285 ? 7.514 14.663 91.977 1.00 26.45 265 TYR C O 1
ATOM 7539 N N . GLY C 1 286 ? 5.797 14.414 90.575 1.00 27.31 266 GLY C N 1
ATOM 7540 C CA . GLY C 1 286 ? 5.614 15.837 90.391 1.00 29.33 266 GLY C CA 1
ATOM 7541 C C . GLY C 1 286 ? 6.819 16.506 89.742 1.00 30.75 266 GLY C C 1
ATOM 7542 O O . GLY C 1 286 ? 7.141 17.625 90.077 1.00 33.44 266 GLY C O 1
ATOM 7543 N N . VAL C 1 287 ? 7.511 15.816 88.832 1.00 29.66 267 VAL C N 1
ATOM 7544 C CA . VAL C 1 287 ? 8.619 16.432 88.113 1.00 29.00 267 VAL C CA 1
ATOM 7545 C C . VAL C 1 287 ? 8.398 16.194 86.636 1.00 28.69 267 VAL C C 1
ATOM 7546 O O . VAL C 1 287 ? 8.255 15.048 86.201 1.00 27.01 267 VAL C O 1
ATOM 7550 N N . GLU C 1 288 ? 8.355 17.279 85.878 1.00 28.44 268 GLU C N 1
ATOM 7551 C CA . GLU C 1 288 ? 8.047 17.210 84.443 1.00 30.84 268 GLU C CA 1
ATOM 7552 C C . GLU C 1 288 ? 9.291 17.345 83.562 1.00 28.23 268 GLU C C 1
ATOM 7553 O O . GLU C 1 288 ? 10.027 18.324 83.690 1.00 27.30 268 GLU C O 1
ATOM 7559 N N . PRO C 1 289 ? 9.568 16.327 82.709 1.00 23.96 269 PRO C N 1
ATOM 7560 C CA . PRO C 1 289 ? 10.758 16.379 81.890 1.00 22.61 269 PRO C CA 1
ATOM 7561 C C . PRO C 1 289 ? 10.481 17.239 80.654 1.00 22.37 269 PRO C C 1
ATOM 7562 O O . PRO C 1 289 ? 9.363 17.627 80.431 1.00 23.93 269 PRO C O 1
ATOM 7566 N N . ASP C 1 290 ? 11.478 17.479 79.824 1.00 23.59 270 ASP C N 1
ATOM 7567 C CA . ASP C 1 290 ? 11.259 18.150 78.546 1.00 24.37 270 ASP C CA 1
ATOM 7568 C C . ASP C 1 290 ? 10.763 17.168 77.516 1.00 24.36 270 ASP C C 1
ATOM 7569 O O . ASP C 1 290 ? 9.982 17.533 76.654 1.00 26.10 270 ASP C O 1
ATOM 7574 N N . LEU C 1 291 ? 11.267 15.924 77.551 1.00 24.66 271 LEU C N 1
ATOM 7575 C CA . LEU C 1 291 ? 10.739 14.887 76.681 1.00 22.97 271 LEU C CA 1
ATOM 7576 C C . LEU C 1 291 ? 10.454 13.631 77.438 1.00 23.29 271 LEU C C 1
ATOM 7577 O O . LEU C 1 291 ? 11.130 13.311 78.411 1.00 22.94 271 LEU C O 1
ATOM 7582 N N . THR C 1 292 ? 9.430 12.929 76.967 1.00 21.92 272 THR C N 1
ATOM 7583 C CA . THR C 1 292 ? 8.997 11.672 77.541 1.00 25.14 272 THR C CA 1
ATOM 7584 C C . THR C 1 292 ? 8.945 10.558 76.461 1.00 21.97 272 THR C C 1
ATOM 7585 O O . THR C 1 292 ? 8.452 10.781 75.368 1.00 22.82 272 THR C O 1
ATOM 7589 N N . VAL C 1 293 ? 9.513 9.405 76.769 1.00 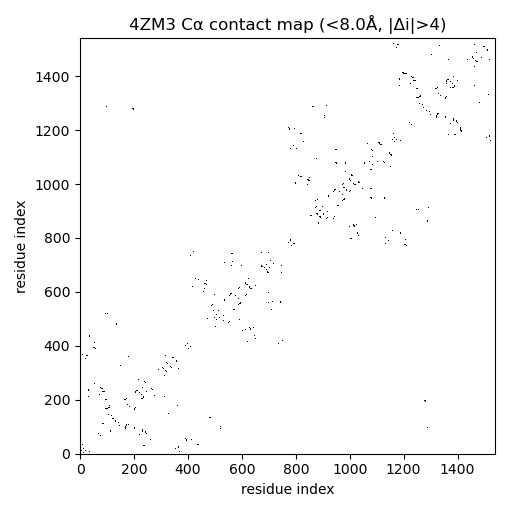21.02 273 VAL C N 1
ATOM 7590 C CA . VAL C 1 293 ? 9.424 8.197 75.889 1.00 21.15 273 VAL C CA 1
ATOM 7591 C C . VAL C 1 293 ? 8.454 7.200 76.473 1.00 20.04 273 VAL C C 1
ATOM 7592 O O . VAL C 1 293 ? 8.478 6.954 77.679 1.00 19.53 273 VAL C O 1
ATOM 7596 N N . LEU C 1 294 ? 7.513 6.743 75.644 1.00 21.01 274 LEU C N 1
ATOM 7597 C CA . LEU C 1 294 ? 6.468 5.826 76.084 1.00 21.13 274 LEU C CA 1
ATOM 7598 C C . LEU C 1 294 ? 6.434 4.585 75.228 1.00 23.75 274 LEU C C 1
ATOM 7599 O O . LEU C 1 294 ? 6.788 4.631 74.038 1.00 24.33 274 LEU C O 1
ATOM 7604 N N . SER C 1 295 ? 5.952 3.481 75.814 1.00 21.71 275 SER C N 1
ATOM 7605 C CA . SER C 1 295 ? 5.756 2.239 75.101 1.00 22.85 275 SER C CA 1
ATOM 7606 C C . SER C 1 295 ? 5.044 1.215 76.041 1.00 24.68 275 SER C C 1
ATOM 7607 O O . SER C 1 295 ? 4.342 1.587 76.971 1.00 28.83 275 SER C O 1
ATOM 7610 N N . LYS C 1 296 ? 5.225 -0.067 75.778 1.00 26.42 276 LYS C N 1
ATOM 7611 C CA . LYS C 1 296 ? 4.707 -1.127 76.656 1.00 25.43 276 LYS C CA 1
ATOM 7612 C C . LYS C 1 296 ? 3.209 -1.006 77.029 1.00 23.28 276 LYS C C 1
ATOM 7613 O O . LYS C 1 296 ? 2.397 -1.409 76.246 1.00 21.62 276 LYS C O 1
ATOM 7619 N N . VAL C 1 297 ? 2.853 -0.442 78.184 1.00 24.46 277 VAL C N 1
ATOM 7620 C CA . VAL C 1 297 ? 1.434 -0.369 78.568 1.00 23.31 277 VAL C CA 1
ATOM 7621 C C . VAL C 1 297 ? 0.617 0.362 77.532 1.00 23.51 277 VAL C C 1
ATOM 7622 O O . VAL C 1 297 ? -0.527 0.016 77.293 1.00 25.10 277 VAL C O 1
ATOM 7626 N N . MET C 1 298 ? 1.231 1.376 76.938 1.00 24.67 278 MET C N 1
ATOM 7627 C CA . MET C 1 298 ? 0.554 2.316 76.044 1.00 25.69 278 MET C CA 1
ATOM 7628 C C . MET C 1 298 ? -0.173 1.616 74.935 1.00 24.07 278 MET C C 1
ATOM 7629 O O . MET C 1 298 ? -1.253 2.030 74.573 1.00 25.37 278 MET C O 1
ATOM 7634 N N . GLY C 1 299 ? 0.457 0.569 74.407 1.00 26.14 279 GLY C N 1
ATOM 7635 C CA . GLY C 1 299 ? -0.063 -0.193 73.271 1.00 27.57 279 GLY C CA 1
ATOM 7636 C C . GLY C 1 299 ? -0.533 -1.582 73.630 1.00 26.60 279 GLY C C 1
ATOM 7637 O O . GLY C 1 299 ? -0.890 -2.357 72.775 1.00 26.03 279 GLY C O 1
ATOM 7638 N N . GLY C 1 300 ? -0.574 -1.895 74.910 1.00 26.82 280 GLY C N 1
ATOM 7639 C CA . GLY C 1 300 ? -1.132 -3.192 75.343 1.00 29.45 280 GLY C CA 1
ATOM 7640 C C . GLY C 1 300 ? -0.321 -4.372 74.846 1.00 28.25 280 GLY C C 1
ATOM 7641 O O . GLY C 1 300 ? -0.819 -5.458 74.759 1.00 33.44 280 GLY C O 1
ATOM 7642 N N . GLY C 1 301 ? 0.944 -4.157 74.558 1.00 31.06 281 GLY C N 1
ATOM 7643 C CA . GLY C 1 301 ? 1.789 -5.233 74.048 1.00 33.22 281 GLY C CA 1
ATOM 7644 C C . GLY C 1 301 ? 1.850 -5.334 72.546 1.00 34.98 281 GLY C C 1
ATOM 7645 O O . GLY C 1 301 ? 2.552 -6.193 72.009 1.00 34.68 281 GLY C O 1
ATOM 7646 N N . PHE C 1 302 ? 1.088 -4.477 71.860 1.00 36.53 282 PHE C N 1
ATOM 7647 C CA . PHE C 1 302 ? 1.257 -4.319 70.433 1.00 34.28 282 PHE C CA 1
ATOM 7648 C C . PHE C 1 302 ? 2.551 -3.480 70.230 1.00 34.78 282 PHE C C 1
ATOM 7649 O O . PHE C 1 302 ? 2.799 -2.584 71.005 1.00 35.63 282 PHE C O 1
ATOM 7657 N N . PRO C 1 303 ? 3.370 -3.773 69.193 1.00 29.81 283 PRO C N 1
ATOM 7658 C CA . PRO C 1 303 ? 4.624 -3.039 69.088 1.00 29.76 283 PRO C CA 1
ATOM 7659 C C . PRO C 1 303 ? 4.396 -1.606 68.683 1.00 29.04 283 PRO C C 1
ATOM 7660 O O . PRO C 1 303 ? 4.013 -1.328 67.530 1.00 29.55 283 PRO C O 1
ATOM 7664 N N . VAL C 1 304 ? 4.547 -0.702 69.634 1.00 24.89 284 VAL C N 1
ATOM 7665 C CA . VAL C 1 304 ? 4.342 0.713 69.356 1.00 24.02 284 VAL C CA 1
ATOM 7666 C C . VAL C 1 304 ? 5.046 1.475 70.449 1.00 23.83 284 VAL C C 1
ATOM 7667 O O . VAL C 1 304 ? 5.198 0.990 71.566 1.00 24.37 284 VAL C O 1
ATOM 7671 N N . ALA C 1 305 ? 5.479 2.679 70.130 1.00 21.32 285 ALA C N 1
ATOM 7672 C CA . ALA C 1 305 ? 6.135 3.514 71.093 1.00 20.56 285 ALA C CA 1
ATOM 7673 C C . ALA C 1 305 ? 5.920 4.961 70.668 1.00 20.43 285 ALA C C 1
ATOM 7674 O O . ALA C 1 305 ? 5.309 5.227 69.666 1.00 20.02 285 ALA C O 1
ATOM 7676 N N . ALA C 1 306 ? 6.348 5.895 71.495 1.00 20.06 286 ALA C N 1
ATOM 7677 C CA . ALA C 1 306 ? 6.192 7.287 71.161 1.00 20.56 286 ALA C CA 1
ATOM 7678 C C . ALA C 1 306 ? 7.146 8.113 71.962 1.00 21.15 286 ALA C C 1
ATOM 7679 O O . ALA C 1 306 ? 7.638 7.701 72.991 1.00 19.81 286 ALA C O 1
ATOM 7681 N N . PHE C 1 307 ? 7.405 9.308 71.488 1.00 24.63 287 PHE C N 1
ATOM 7682 C CA . PHE C 1 307 ? 8.018 10.301 72.353 1.00 27.07 287 PHE C CA 1
ATOM 7683 C C . PHE C 1 307 ? 7.302 11.591 72.132 1.00 26.39 287 PHE C C 1
ATOM 7684 O O . PHE C 1 307 ? 6.771 11.816 71.060 1.00 23.59 287 PHE C O 1
ATOM 7692 N N . GLY C 1 308 ? 7.261 12.391 73.188 1.00 27.49 288 GLY C N 1
ATOM 7693 C CA . GLY C 1 308 ? 6.644 13.678 73.128 1.00 28.54 288 GLY C CA 1
ATOM 7694 C C . GLY C 1 308 ? 7.016 14.598 74.271 1.00 28.48 288 GLY C C 1
ATOM 7695 O O . GLY C 1 308 ? 7.868 14.300 75.115 1.00 24.45 288 GLY C O 1
ATOM 7696 N N . GLY C 1 309 ? 6.355 15.743 74.256 1.00 31.02 289 GLY C N 1
ATOM 7697 C CA . GLY C 1 309 ? 6.692 16.845 75.123 1.00 32.09 289 GLY C CA 1
ATOM 7698 C C . GLY C 1 309 ? 5.739 18.002 74.927 1.00 31.71 289 GLY C C 1
ATOM 7699 O O . GLY C 1 309 ? 4.765 17.898 74.184 1.00 25.36 289 GLY C O 1
ATOM 7700 N N . ARG C 1 310 ? 6.057 19.131 75.573 1.00 35.64 290 ARG C N 1
ATOM 7701 C CA . ARG C 1 310 ? 5.328 20.377 75.322 1.00 38.66 290 ARG C CA 1
ATOM 7702 C C . ARG C 1 310 ? 5.658 20.842 73.921 1.00 39.50 290 ARG C C 1
ATOM 7703 O O . ARG C 1 310 ? 6.734 20.499 73.391 1.00 35.86 290 ARG C O 1
ATOM 7711 N N . ARG C 1 311 ? 4.752 21.647 73.347 1.00 40.51 291 ARG C N 1
ATOM 7712 C CA . ARG C 1 311 ? 5.000 22.306 72.055 1.00 45.37 291 ARG C CA 1
ATOM 7713 C C . ARG C 1 311 ? 6.404 22.908 71.912 1.00 42.85 291 ARG C C 1
ATOM 7714 O O . ARG C 1 311 ? 7.028 22.741 70.879 1.00 44.75 291 ARG C O 1
ATOM 7722 N N . HIS C 1 312 ? 6.887 23.636 72.915 1.00 43.43 292 HIS C N 1
ATOM 7723 C CA . HIS C 1 312 ? 8.216 24.271 72.825 1.00 46.00 292 HIS C CA 1
ATOM 7724 C C . HIS C 1 312 ? 9.272 23.207 72.494 1.00 43.45 292 HIS C C 1
ATOM 7725 O O . HIS C 1 312 ? 9.999 23.339 71.507 1.00 34.45 292 HIS C O 1
ATOM 7732 N N . ALA C 1 313 ? 9.331 22.158 73.326 1.00 38.22 293 ALA C N 1
ATOM 7733 C CA . ALA C 1 313 ? 10.324 21.089 73.182 1.00 36.70 293 ALA C CA 1
ATOM 7734 C C . ALA C 1 313 ? 10.228 20.354 71.848 1.00 34.39 293 ALA C C 1
ATOM 7735 O O . ALA C 1 313 ? 11.226 19.816 71.386 1.00 32.42 293 ALA C O 1
ATOM 7737 N N . MET C 1 314 ? 9.047 20.328 71.241 1.00 31.40 294 MET C N 1
ATOM 7738 C CA . MET C 1 314 ? 8.814 19.517 70.054 1.00 35.67 294 MET C CA 1
ATOM 7739 C C . MET C 1 314 ? 8.911 20.238 68.724 1.00 39.74 294 MET C C 1
ATOM 7740 O O . MET C 1 314 ? 8.698 19.611 67.671 1.00 32.11 294 MET C O 1
ATOM 7745 N N . ARG C 1 315 ? 9.293 21.512 68.760 1.00 46.33 295 ARG C N 1
ATOM 7746 C CA . ARG C 1 315 ? 9.210 22.365 67.560 1.00 52.01 295 ARG C CA 1
ATOM 7747 C C . ARG C 1 315 ? 9.894 21.724 66.333 1.00 52.96 295 ARG C C 1
ATOM 7748 O O . ARG C 1 315 ? 9.357 21.802 65.228 1.00 56.30 295 ARG C O 1
ATOM 7756 N N . MET C 1 316 ? 11.029 21.047 66.532 1.00 53.36 296 MET C N 1
ATOM 7757 C CA . MET C 1 316 ? 11.788 20.471 65.424 1.00 57.12 296 MET C CA 1
ATOM 7758 C C . MET C 1 316 ? 11.146 19.209 64.913 1.00 60.13 296 MET C C 1
ATOM 7759 O O . MET C 1 316 ? 10.005 19.243 64.500 1.00 63.31 296 MET C O 1
ATOM 7764 N N . GLY C 1 330 ? 3.783 4.717 63.321 1.00 44.73 310 GLY C N 1
ATOM 7765 C CA . GLY C 1 330 ? 2.356 5.017 63.525 1.00 46.60 310 GLY C CA 1
ATOM 7766 C C . GLY C 1 330 ? 1.334 4.261 62.667 1.00 47.33 310 GLY C C 1
ATOM 7767 O O . GLY C 1 330 ? 0.277 4.811 62.373 1.00 50.72 310 GLY C O 1
ATOM 7768 N N . ASN C 1 331 ? 1.540 2.974 62.384 1.00 43.41 311 ASN C N 1
ATOM 7769 C CA . ASN C 1 331 ? 0.531 2.202 61.647 1.00 46.44 311 ASN C CA 1
ATOM 7770 C C . ASN C 1 331 ? -0.804 2.021 62.398 1.00 45.35 311 ASN C C 1
ATOM 7771 O O . ASN C 1 331 ? -0.857 2.134 63.607 1.00 46.08 311 ASN C O 1
ATOM 7776 N N . HIS C 1 332 ? -1.873 1.697 61.670 1.00 44.10 312 HIS C N 1
ATOM 7777 C CA . HIS C 1 332 ? -3.249 1.874 62.192 1.00 34.45 312 HIS C CA 1
ATOM 7778 C C . HIS C 1 332 ? -3.634 0.889 63.285 1.00 30.71 312 HIS C C 1
ATOM 7779 O O . HIS C 1 332 ? -4.280 1.270 64.244 1.00 27.11 312 HIS C O 1
ATOM 7786 N N . ALA C 1 333 ? -3.205 -0.358 63.183 1.00 28.31 313 ALA C N 1
ATOM 7787 C CA . ALA C 1 333 ? -3.476 -1.281 64.266 1.00 28.87 313 ALA C CA 1
ATOM 7788 C C . ALA C 1 333 ? -2.775 -0.898 65.582 1.00 30.68 313 ALA C C 1
ATOM 7789 O O . ALA C 1 333 ? -3.359 -1.062 66.675 1.00 28.58 313 ALA C O 1
ATOM 7791 N N . ALA C 1 334 ? -1.542 -0.379 65.474 1.00 32.01 314 ALA C N 1
ATOM 7792 C CA . ALA C 1 334 ? -0.785 0.112 66.640 1.00 31.71 314 ALA C CA 1
ATOM 7793 C C . ALA C 1 334 ? -1.538 1.238 67.323 1.00 34.69 314 ALA C C 1
ATOM 7794 O O . ALA C 1 334 ? -1.731 1.231 68.541 1.00 32.72 314 ALA C O 1
ATOM 7796 N N . LEU C 1 335 ? -1.936 2.237 66.546 1.00 34.26 315 LEU C N 1
ATOM 7797 C CA . LEU C 1 335 ? -2.655 3.376 67.109 1.00 34.81 315 LEU C CA 1
ATOM 7798 C C . LEU C 1 335 ? -4.038 2.970 67.626 1.00 31.91 315 LEU C C 1
ATOM 7799 O O . LEU C 1 335 ? -4.507 3.516 68.628 1.00 34.10 315 LEU C O 1
ATOM 7804 N N . ARG C 1 336 ? -4.642 1.968 67.011 1.00 28.80 316 ARG C N 1
ATOM 7805 C CA . ARG C 1 336 ? -5.909 1.437 67.540 1.00 29.15 316 ARG C CA 1
ATOM 7806 C C . ARG C 1 336 ? -5.719 0.839 68.951 1.00 27.63 316 ARG C C 1
ATOM 7807 O O . ARG C 1 336 ? -6.535 1.079 69.857 1.00 27.82 316 ARG C O 1
ATOM 7815 N N . ALA C 1 337 ? -4.649 0.058 69.113 1.00 25.45 317 ALA C N 1
ATOM 7816 C CA . ALA C 1 337 ? -4.311 -0.550 70.380 1.00 26.61 317 ALA C CA 1
ATOM 7817 C C . ALA C 1 337 ? -4.088 0.551 71.421 1.00 27.52 317 ALA C C 1
ATOM 7818 O O . ALA C 1 337 ? -4.508 0.424 72.560 1.00 26.93 317 ALA C O 1
ATOM 7820 N N . VAL C 1 338 ? -3.441 1.641 71.017 1.00 25.76 318 VAL C N 1
ATOM 7821 C CA . VAL C 1 338 ? -3.233 2.760 71.915 1.00 24.98 318 VAL C CA 1
ATOM 7822 C C . VAL C 1 338 ? -4.573 3.380 72.314 1.00 22.32 318 VAL C C 1
ATOM 7823 O O . VAL C 1 338 ? -4.857 3.586 73.494 1.00 21.94 318 VAL C O 1
ATOM 7827 N N . VAL C 1 339 ? -5.421 3.628 71.338 1.00 22.92 319 VAL C N 1
ATOM 7828 C CA . VAL C 1 339 ? -6.772 4.177 71.602 1.00 23.23 319 VAL C CA 1
ATOM 7829 C C . VAL C 1 339 ? -7.596 3.303 72.532 1.00 22.05 319 VAL C C 1
ATOM 7830 O O . VAL C 1 339 ? -8.126 3.755 73.528 1.00 24.59 319 VAL C O 1
ATOM 7834 N N . ALA C 1 340 ? -7.611 2.002 72.270 1.00 24.09 320 ALA C N 1
ATOM 7835 C CA . ALA C 1 340 ? -8.354 1.065 73.112 1.00 20.50 320 ALA C CA 1
ATOM 7836 C C . ALA C 1 340 ? -7.767 0.949 74.526 1.00 19.54 320 ALA C C 1
ATOM 7837 O O . ALA C 1 340 ? -8.504 0.937 75.490 1.00 20.45 320 ALA C O 1
ATOM 7839 N N . MET C 1 341 ? -6.431 0.878 74.648 1.00 19.70 321 MET C N 1
ATOM 7840 C CA . MET C 1 341 ? -5.790 0.763 75.935 1.00 19.19 321 MET C CA 1
ATOM 7841 C C . MET C 1 341 ? -5.871 2.007 76.761 1.00 22.85 321 MET C C 1
ATOM 7842 O O . MET C 1 341 ? -6.239 1.941 77.940 1.00 23.29 321 MET C O 1
ATOM 7847 N N . LEU C 1 342 ? -5.497 3.157 76.170 1.00 22.04 322 LEU C N 1
ATOM 7848 C CA . LEU C 1 342 ? -5.577 4.434 76.914 1.00 23.52 322 LEU C CA 1
ATOM 7849 C C . LEU C 1 342 ? -7.033 4.832 77.190 1.00 20.85 322 LEU C C 1
ATOM 7850 O O . LEU C 1 342 ? -7.324 5.401 78.226 1.00 22.02 322 LEU C O 1
ATOM 7855 N N . GLY C 1 343 ? -7.933 4.503 76.261 1.00 21.96 323 GLY C N 1
ATOM 7856 C CA . GLY C 1 343 ? -9.391 4.690 76.478 1.00 21.52 323 GLY C CA 1
ATOM 7857 C C . GLY C 1 343 ? -9.895 3.895 77.672 1.00 24.32 323 GLY C C 1
ATOM 7858 O O . GLY C 1 343 ? -10.543 4.413 78.536 1.00 23.28 323 GLY C O 1
ATOM 7859 N N . LYS C 1 344 ? -9.500 2.634 77.753 1.00 27.28 324 LYS C N 1
ATOM 7860 C CA . LYS C 1 344 ? -9.872 1.813 78.883 1.00 27.34 324 LYS C CA 1
ATOM 7861 C C . LYS C 1 344 ? -9.366 2.352 80.223 1.00 25.37 324 LYS C C 1
ATOM 7862 O O . LYS C 1 344 ? -10.120 2.449 81.177 1.00 26.94 324 LYS C O 1
ATOM 7868 N N . ILE C 1 345 ? -8.087 2.701 80.296 1.00 25.47 325 ILE C N 1
ATOM 7869 C CA . ILE C 1 345 ? -7.485 3.311 81.481 1.00 22.40 325 ILE C CA 1
ATOM 7870 C C . ILE C 1 345 ? -8.156 4.653 81.853 1.00 23.79 325 ILE C C 1
ATOM 7871 O O . ILE C 1 345 ? -8.403 4.949 83.004 1.00 21.65 325 ILE C O 1
ATOM 7876 N N . ARG C 1 346 ? -8.441 5.469 80.859 1.00 26.89 326 ARG C N 1
ATOM 7877 C CA . ARG C 1 346 ? -9.141 6.737 81.106 1.00 31.98 326 ARG C CA 1
ATOM 7878 C C . ARG C 1 346 ? -10.519 6.493 81.722 1.00 30.05 326 ARG C C 1
ATOM 7879 O O . ARG C 1 346 ? -10.939 7.235 82.556 1.00 26.23 326 ARG C O 1
ATOM 7887 N N . SER C 1 347 ? -11.177 5.402 81.349 1.00 26.85 327 SER C N 1
ATOM 7888 C CA . SER C 1 347 ? -12.481 5.102 81.890 1.00 28.90 327 SER C CA 1
ATOM 7889 C C . SER C 1 347 ? -12.438 4.426 83.292 1.00 28.93 327 SER C C 1
ATOM 7890 O O . SER C 1 347 ? -13.476 4.194 83.866 1.00 29.70 327 SER C O 1
ATOM 7893 N N . LEU C 1 348 ? -11.259 4.196 83.875 1.00 27.87 328 LEU C N 1
ATOM 7894 C CA . LEU C 1 348 ? -11.171 3.547 85.201 1.00 29.11 328 LEU C CA 1
ATOM 7895 C C . LEU C 1 348 ? -10.484 4.452 86.214 1.00 28.55 328 LEU C C 1
ATOM 7896 O O . LEU C 1 348 ? -9.284 4.309 86.456 1.00 26.89 328 LEU C O 1
ATOM 7901 N N . PRO C 1 349 ? -11.242 5.371 86.827 1.00 33.23 329 PRO C N 1
ATOM 7902 C CA . PRO C 1 349 ? -10.632 6.432 87.614 1.00 33.73 329 PRO C CA 1
ATOM 7903 C C . PRO C 1 349 ? -10.019 5.946 88.890 1.00 33.05 329 PRO C C 1
ATOM 7904 O O . PRO C 1 349 ? -9.200 6.659 89.454 1.00 34.96 329 PRO C O 1
ATOM 7908 N N . ASP C 1 350 ? -10.353 4.734 89.321 1.00 29.58 330 ASP C N 1
ATOM 7909 C CA . ASP C 1 350 ? -9.747 4.190 90.535 1.00 32.85 330 ASP C CA 1
ATOM 7910 C C . ASP C 1 350 ? -8.735 3.087 90.228 1.00 29.80 330 ASP C C 1
ATOM 7911 O O . ASP C 1 350 ? -8.239 2.426 91.135 1.00 26.51 330 ASP C O 1
ATOM 7916 N N . LEU C 1 351 ? -8.413 2.912 88.956 1.00 28.43 331 LEU C N 1
ATOM 7917 C CA . LEU C 1 351 ? -7.470 1.864 88.549 1.00 26.97 331 LEU C CA 1
ATOM 7918 C C . LEU C 1 351 ? -6.161 1.823 89.362 1.00 26.93 331 LEU C C 1
ATOM 7919 O O . LEU C 1 351 ? -5.713 0.748 89.753 1.00 27.18 331 LEU C O 1
ATOM 7924 N N . TYR C 1 352 ? -5.523 2.972 89.553 1.00 25.17 332 TYR C N 1
ATOM 7925 C CA . TYR C 1 352 ? -4.189 2.995 90.137 1.00 26.48 332 TYR C CA 1
ATOM 7926 C C . TYR C 1 352 ? -4.281 2.755 91.637 1.00 30.56 332 TYR C C 1
ATOM 7927 O O . TYR C 1 352 ? -3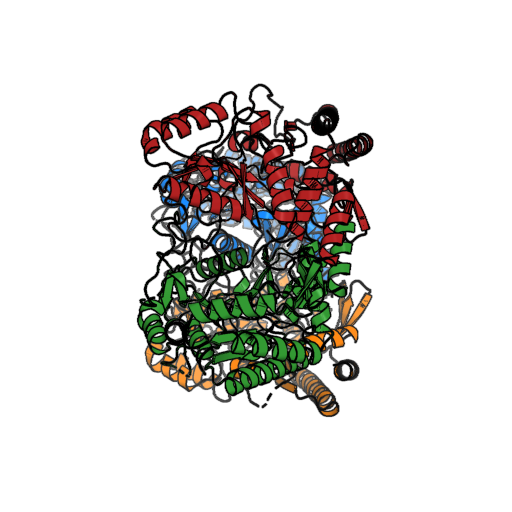.337 2.263 92.229 1.00 30.58 332 TYR C O 1
ATOM 7936 N N . GLU C 1 353 ? -5.457 2.987 92.209 1.00 31.68 333 GLU C N 1
ATOM 7937 C CA . GLU C 1 353 ? -5.740 2.621 93.580 1.00 36.43 333 GLU C CA 1
ATOM 7938 C C . GLU C 1 353 ? -5.805 1.112 93.716 1.00 33.20 333 GLU C C 1
ATOM 7939 O O . GLU C 1 353 ? -5.226 0.496 94.634 1.00 34.02 333 GLU C O 1
ATOM 7945 N N . ARG C 1 354 ? -6.493 0.515 92.775 1.00 31.89 334 ARG C N 1
ATOM 7946 C CA . ARG C 1 354 ? -6.670 -0.941 92.758 1.00 33.72 334 ARG C CA 1
ATOM 7947 C C . ARG C 1 354 ? -5.357 -1.668 92.420 1.00 29.16 334 ARG C C 1
ATOM 7948 O O . ARG C 1 354 ? -4.993 -2.642 93.062 1.00 28.18 334 ARG C O 1
ATOM 7956 N N . LEU C 1 355 ? -4.599 -1.133 91.472 1.00 29.22 335 LEU C N 1
ATOM 7957 C CA . LEU C 1 355 ? -3.262 -1.653 91.233 1.00 25.88 335 LEU C CA 1
ATOM 7958 C C . LEU C 1 355 ? -2.402 -1.531 92.479 1.00 24.31 335 LEU C C 1
ATOM 7959 O O . LEU C 1 355 ? -1.703 -2.468 92.853 1.00 27.59 335 LEU C O 1
ATOM 7964 N N . GLU C 1 356 ? -2.454 -0.394 93.147 1.00 23.86 336 GLU C N 1
ATOM 7965 C CA . GLU C 1 356 ? -1.651 -0.219 94.356 1.00 23.29 336 GLU C CA 1
ATOM 7966 C C . GLU C 1 356 ? -1.957 -1.337 95.379 1.00 24.25 336 GLU C C 1
ATOM 7967 O O . GLU C 1 356 ? -1.036 -1.863 95.974 1.00 22.50 336 GLU C O 1
ATOM 7973 N N . ASP C 1 357 ? -3.243 -1.672 95.550 1.00 27.05 337 ASP C N 1
ATOM 7974 C CA . ASP C 1 357 ? -3.646 -2.723 96.501 1.00 26.58 337 ASP C CA 1
ATOM 7975 C C . ASP C 1 357 ? -3.191 -4.101 96.132 1.00 26.77 337 ASP C C 1
ATOM 7976 O O . ASP C 1 357 ? -2.830 -4.867 96.993 1.00 27.51 337 ASP C O 1
ATOM 7981 N N . THR C 1 358 ? -3.246 -4.429 94.861 1.00 24.62 338 THR C N 1
ATOM 7982 C CA . THR C 1 358 ? -2.622 -5.635 94.366 1.00 26.43 338 THR C CA 1
ATOM 7983 C C . THR C 1 358 ? -1.114 -5.700 94.717 1.00 25.53 338 THR C C 1
ATOM 7984 O O . THR C 1 358 ? -0.607 -6.720 95.181 1.00 23.28 338 THR C O 1
ATOM 7988 N N . GLY C 1 359 ? -0.427 -4.586 94.512 1.00 24.53 339 GLY C N 1
ATOM 7989 C CA . GLY C 1 359 ? 1.014 -4.507 94.731 1.00 24.63 339 GLY C CA 1
ATOM 7990 C C . GLY C 1 359 ? 1.311 -4.716 96.171 1.00 24.52 339 GLY C C 1
ATOM 7991 O O . GLY C 1 359 ? 2.145 -5.547 96.518 1.00 23.16 339 GLY C O 1
ATOM 7992 N N . GLN C 1 360 ? 0.579 -3.995 97.025 1.00 24.88 340 GLN C N 1
ATOM 7993 C CA . GLN C 1 360 ? 0.766 -4.103 98.486 1.00 26.43 340 GLN C CA 1
ATOM 7994 C C . GLN C 1 360 ? 0.498 -5.530 98.978 1.00 24.64 340 GLN C C 1
ATOM 7995 O O . GLN C 1 360 ? 1.284 -6.076 99.737 1.00 24.12 340 GLN C O 1
ATOM 8001 N N . TYR C 1 361 ? -0.607 -6.127 98.541 1.00 24.74 341 TYR C N 1
ATOM 8002 C CA . TYR C 1 361 ? -0.979 -7.455 98.981 1.00 24.82 341 TYR C CA 1
ATOM 8003 C C . TYR C 1 361 ? 0.105 -8.476 98.564 1.00 23.61 341 TYR C C 1
ATOM 8004 O O . TYR C 1 361 ? 0.505 -9.323 99.363 1.00 18.93 341 TYR C O 1
ATOM 8013 N N . MET C 1 362 ? 0.629 -8.345 97.345 1.00 25.78 342 MET C N 1
ATOM 8014 C CA . MET C 1 362 ? 1.722 -9.205 96.919 1.00 25.66 342 MET C CA 1
ATOM 8015 C C . MET C 1 362 ? 2.982 -8.999 97.744 1.00 26.22 342 MET C C 1
ATOM 8016 O O . MET C 1 362 ? 3.625 -9.969 98.186 1.00 27.47 342 MET C O 1
ATOM 8021 N N . GLU C 1 363 ? 3.381 -7.749 97.917 1.00 28.42 343 GLU C N 1
ATOM 8022 C CA . GLU C 1 363 ? 4.576 -7.443 98.706 1.00 28.34 343 GLU C CA 1
ATOM 8023 C C . GLU C 1 363 ? 4.491 -8.006 100.152 1.00 25.98 343 GLU C C 1
ATOM 8024 O O . GLU C 1 363 ? 5.448 -8.640 100.627 1.00 26.42 343 GLU C O 1
ATOM 8030 N N . ASP C 1 364 ? 3.359 -7.788 100.817 1.00 25.17 344 ASP C N 1
ATOM 8031 C CA . ASP C 1 364 ? 3.154 -8.270 102.185 1.00 25.90 344 ASP C CA 1
ATOM 8032 C C . ASP C 1 364 ? 3.206 -9.783 102.205 1.00 30.45 344 ASP C C 1
ATOM 8033 O O . ASP C 1 364 ? 3.918 -10.376 103.027 1.00 33.15 344 ASP C O 1
ATOM 8038 N N . THR C 1 365 ? 2.491 -10.408 101.279 1.00 26.94 345 THR C N 1
ATOM 8039 C CA . THR C 1 365 ? 2.460 -11.864 101.185 1.00 26.78 345 THR C CA 1
ATOM 8040 C C . THR C 1 365 ? 3.879 -12.465 100.993 1.00 27.69 345 THR C C 1
ATOM 8041 O O . THR C 1 365 ? 4.285 -13.392 101.711 1.00 28.55 345 THR C O 1
ATOM 8045 N N . VAL C 1 366 ? 4.625 -11.941 100.022 1.00 25.00 346 VAL C N 1
ATOM 8046 C CA . VAL C 1 366 ? 5.934 -12.464 99.721 1.00 25.15 346 VAL C CA 1
ATOM 8047 C C . VAL C 1 366 ? 6.863 -12.226 100.920 1.00 26.01 346 VAL C C 1
ATOM 8048 O O . VAL C 1 366 ? 7.581 -13.127 101.329 1.00 27.17 346 VAL C O 1
ATOM 8052 N N . ARG C 1 367 ? 6.794 -11.057 101.521 1.00 25.94 347 ARG C N 1
ATOM 8053 C CA . ARG C 1 367 ? 7.618 -10.794 102.726 1.00 27.54 347 ARG C CA 1
ATOM 8054 C C . ARG C 1 367 ? 7.348 -11.741 103.863 1.00 24.84 347 ARG C C 1
ATOM 8055 O O . ARG C 1 367 ? 8.272 -12.164 104.507 1.00 23.83 347 ARG C O 1
ATOM 8063 N N . GLU C 1 368 ? 6.071 -12.040 104.092 1.00 29.41 348 GLU C N 1
ATOM 8064 C CA . GLU C 1 368 ? 5.640 -12.987 105.135 1.00 31.92 348 GLU C CA 1
ATOM 8065 C C . GLU C 1 368 ? 6.203 -14.378 104.927 1.00 29.79 348 GLU C C 1
ATOM 8066 O O . GLU C 1 368 ? 6.754 -14.981 105.841 1.00 33.64 348 GLU C O 1
ATOM 8072 N N . VAL C 1 369 ? 6.167 -14.829 103.706 1.00 27.37 349 VAL C N 1
ATOM 8073 C CA . VAL C 1 369 ? 6.649 -16.148 103.368 1.00 29.54 349 VAL C CA 1
ATOM 8074 C C . VAL C 1 369 ? 8.150 -16.251 103.511 1.00 28.68 349 VAL C C 1
ATOM 8075 O O . VAL C 1 369 ? 8.652 -17.229 104.063 1.00 30.07 349 VAL C O 1
ATOM 8079 N N . PHE C 1 370 ? 8.872 -15.254 103.003 1.00 29.59 350 PHE C N 1
ATOM 8080 C CA . PHE C 1 370 ? 10.311 -15.240 103.167 1.00 28.90 350 PHE C CA 1
ATOM 8081 C C . PHE C 1 370 ? 10.699 -15.080 104.650 1.00 30.45 350 PHE C C 1
ATOM 8082 O O . PHE C 1 370 ? 11.602 -15.783 105.114 1.00 32.43 350 PHE C O 1
ATOM 8090 N N . ALA C 1 371 ? 10.025 -14.195 105.394 1.00 24.87 351 ALA C N 1
ATOM 8091 C CA . ALA C 1 371 ? 10.389 -14.023 106.815 1.00 27.76 351 ALA C CA 1
ATOM 8092 C C . ALA C 1 371 ? 10.127 -15.308 107.595 1.00 27.10 351 ALA C C 1
ATOM 8093 O O . ALA C 1 371 ? 10.919 -15.722 108.401 1.00 28.71 351 ALA C O 1
ATOM 8095 N N . THR C 1 372 ? 9.050 -15.991 107.256 1.00 33.28 352 THR C N 1
ATOM 8096 C CA . THR C 1 372 ? 8.708 -17.251 107.890 1.00 33.01 352 THR C CA 1
ATOM 8097 C C . THR C 1 372 ? 9.759 -18.336 107.654 1.00 31.33 352 THR C C 1
ATOM 8098 O O . THR C 1 372 ? 9.991 -19.172 108.520 1.00 33.18 352 THR C O 1
ATOM 8102 N N . GLU C 1 373 ? 10.398 -18.348 106.493 1.00 32.35 353 GLU C N 1
ATOM 8103 C CA . GLU C 1 373 ? 11.462 -19.327 106.237 1.00 28.47 353 GLU C CA 1
ATOM 8104 C C . GLU C 1 373 ? 12.820 -18.743 106.591 1.00 27.15 353 GLU C C 1
ATOM 8105 O O . GLU C 1 373 ? 13.853 -19.314 106.268 1.00 23.86 353 GLU C O 1
ATOM 8111 N N . LYS C 1 374 ? 12.827 -17.584 107.251 1.00 27.28 354 LYS C N 1
ATOM 8112 C CA . LYS C 1 374 ? 14.058 -16.902 107.602 1.00 28.39 354 LYS C CA 1
ATOM 8113 C C . LYS C 1 374 ? 15.042 -16.796 106.451 1.00 26.74 354 LYS C C 1
ATOM 8114 O O . LYS C 1 374 ? 16.234 -17.037 106.624 1.00 26.26 354 LYS C O 1
ATOM 8120 N N . ARG C 1 375 ? 14.546 -16.432 105.289 1.00 28.51 355 ARG C N 1
ATOM 8121 C CA . ARG C 1 375 ? 15.389 -16.211 104.117 1.00 28.76 355 ARG C CA 1
ATOM 8122 C C . ARG C 1 375 ? 15.413 -14.730 103.796 1.00 28.39 355 ARG C C 1
ATOM 8123 O O . ARG C 1 375 ? 14.395 -14.164 103.478 1.00 29.68 355 ARG C O 1
ATOM 8131 N N . PRO C 1 376 ? 16.566 -14.111 103.901 1.00 28.69 356 PRO C N 1
ATOM 8132 C CA . PRO C 1 376 ? 16.583 -12.689 103.635 1.00 31.89 356 PRO C CA 1
ATOM 8133 C C . PRO C 1 376 ? 16.273 -12.383 102.172 1.00 31.16 356 PRO C C 1
ATOM 8134 O O . PRO C 1 376 ? 16.638 -13.130 101.275 1.00 29.37 356 PRO C O 1
ATOM 8138 N N . VAL C 1 377 ? 15.562 -11.293 101.958 1.00 29.88 357 VAL C N 1
ATOM 8139 C CA . VAL C 1 377 ? 15.051 -10.980 100.645 1.00 28.67 357 VAL C CA 1
ATOM 8140 C C . VAL C 1 377 ? 15.083 -9.450 100.500 1.00 31.66 357 VAL C C 1
ATOM 8141 O O . VAL C 1 377 ? 14.902 -8.726 101.485 1.00 34.72 357 VAL C O 1
ATOM 8145 N N . HIS C 1 378 ? 15.339 -8.965 99.297 1.00 28.74 358 HIS C N 1
ATOM 8146 C CA . HIS C 1 378 ? 15.162 -7.577 99.017 1.00 26.58 358 HIS C CA 1
ATOM 8147 C C . HIS C 1 378 ? 13.990 -7.355 98.076 1.00 24.39 358 HIS C C 1
ATOM 8148 O O . HIS C 1 378 ? 13.917 -7.989 97.027 1.00 26.11 358 HIS C O 1
ATOM 8155 N N . ILE C 1 379 ? 13.075 -6.488 98.473 1.00 22.11 359 ILE C N 1
ATOM 8156 C CA . ILE C 1 379 ? 11.912 -6.183 97.707 1.00 22.53 359 ILE C CA 1
ATOM 8157 C C . ILE C 1 379 ? 11.762 -4.676 97.622 1.00 22.80 359 ILE C C 1
ATOM 8158 O O . ILE C 1 379 ? 11.540 -4.016 98.618 1.00 23.67 359 ILE C O 1
ATOM 8163 N N . ASN C 1 380 ? 11.826 -4.161 96.400 1.00 24.12 360 ASN C N 1
ATOM 8164 C CA . ASN C 1 380 ? 11.407 -2.814 96.093 1.00 24.68 360 ASN C CA 1
ATOM 8165 C C . ASN C 1 380 ? 10.162 -2.831 95.211 1.00 25.06 360 ASN C C 1
ATOM 8166 O O . ASN C 1 380 ? 10.083 -3.611 94.258 1.00 27.05 360 ASN C O 1
ATOM 8171 N N . ARG C 1 381 ? 9.222 -1.939 95.488 1.00 22.03 361 ARG C N 1
ATOM 8172 C CA . ARG C 1 381 ? 7.969 -1.875 94.787 1.00 21.23 361 ARG C CA 1
ATOM 8173 C C . ARG C 1 381 ? 7.562 -0.424 94.562 1.00 22.91 361 ARG C C 1
ATOM 8174 O O . ARG C 1 381 ? 7.631 0.400 95.476 1.00 22.37 361 ARG C O 1
ATOM 8182 N N . VAL C 1 382 ? 7.145 -0.138 93.339 1.00 24.12 362 VAL C N 1
ATOM 8183 C CA . VAL C 1 382 ? 6.431 1.059 93.013 1.00 24.25 362 VAL C CA 1
ATOM 8184 C C . VAL C 1 382 ? 5.162 0.645 92.242 1.00 24.18 362 VAL C C 1
ATOM 8185 O O . VAL C 1 382 ? 5.233 0.203 91.104 1.00 23.02 362 VAL C O 1
ATOM 8189 N N . GLY C 1 383 ? 4.008 0.732 92.903 1.00 23.48 363 GLY C N 1
ATOM 8190 C CA . GLY C 1 383 ? 2.760 0.211 92.339 1.00 22.47 363 GLY C CA 1
ATOM 8191 C C . GLY C 1 383 ? 2.858 -1.285 92.061 1.00 21.27 363 GLY C C 1
ATOM 8192 O O . GLY C 1 383 ? 3.109 -2.082 92.963 1.00 24.39 363 GLY C O 1
ATOM 8193 N N . THR C 1 384 ? 2.612 -1.681 90.833 1.00 21.75 364 THR C N 1
ATOM 8194 C CA . THR C 1 384 ? 2.625 -3.095 90.428 1.00 22.12 364 THR C CA 1
ATOM 8195 C C . THR C 1 384 ? 3.964 -3.501 89.814 1.00 23.02 364 THR C C 1
ATOM 8196 O O . THR C 1 384 ? 4.137 -4.623 89.367 1.00 21.35 364 THR C O 1
ATOM 8200 N N . LEU C 1 385 ? 4.901 -2.564 89.810 1.00 24.37 365 LEU C N 1
ATOM 8201 C CA . LEU C 1 385 ? 6.316 -2.809 89.448 1.00 26.11 365 LEU C CA 1
ATOM 8202 C C . LEU C 1 385 ? 7.088 -3.207 90.687 1.00 24.78 365 LEU C C 1
ATOM 8203 O O . LEU C 1 385 ? 7.010 -2.512 91.708 1.00 26.10 365 LEU C O 1
ATOM 8208 N N . MET C 1 386 ? 7.830 -4.310 90.642 1.00 25.37 366 MET C N 1
ATOM 8209 C CA . MET C 1 386 ? 8.367 -4.882 91.872 1.00 27.76 366 MET C CA 1
ATOM 8210 C C . MET C 1 386 ? 9.530 -5.896 91.664 1.00 28.78 366 MET C C 1
ATOM 8211 O O . MET C 1 386 ? 9.395 -6.851 90.883 1.00 34.86 366 MET C O 1
ATOM 8216 N N . SER C 1 387 ? 10.657 -5.700 92.352 1.00 22.63 367 SER C N 1
ATOM 8217 C CA . SER C 1 387 ? 11.783 -6.627 92.233 1.00 23.94 367 SER C CA 1
ATOM 8218 C C . SER C 1 387 ? 11.849 -7.427 93.515 1.00 23.94 367 SER C C 1
ATOM 8219 O O . SER C 1 387 ? 11.601 -6.904 94.611 1.00 25.37 367 SER C O 1
ATOM 8222 N N . VAL C 1 388 ? 12.120 -8.710 93.364 1.00 23.95 368 VAL C N 1
ATOM 8223 C CA . VAL C 1 388 ? 12.199 -9.637 94.499 1.00 25.89 368 VAL C CA 1
ATOM 8224 C C . VAL C 1 388 ? 13.498 -10.417 94.332 1.00 27.29 368 VAL C C 1
ATOM 8225 O O . VAL C 1 388 ? 13.687 -11.086 93.332 1.00 31.14 368 VAL C O 1
ATOM 8229 N N . ALA C 1 389 ? 14.392 -10.308 95.297 1.00 29.33 369 ALA C N 1
ATOM 8230 C CA . ALA C 1 389 ? 15.753 -10.853 95.177 1.00 27.02 369 ALA C CA 1
ATOM 8231 C C . ALA C 1 389 ? 16.189 -11.493 96.483 1.00 26.92 369 ALA C C 1
ATOM 8232 O O . ALA C 1 389 ? 16.199 -10.858 97.540 1.00 23.59 369 ALA C O 1
ATOM 8234 N N . LEU C 1 390 ? 16.542 -12.767 96.402 1.00 27.11 370 LEU C N 1
ATOM 8235 C CA . LEU C 1 390 ? 17.055 -13.511 97.524 1.00 30.12 370 LEU C CA 1
ATOM 8236 C C . LEU C 1 390 ? 18.436 -13.008 97.850 1.00 30.75 370 LEU C C 1
ATOM 8237 O O . LEU C 1 390 ? 19.250 -12.793 96.962 1.00 34.11 370 LEU C O 1
ATOM 8242 N N . LEU C 1 391 ? 18.687 -12.724 99.117 1.00 32.44 371 LEU C N 1
ATOM 8243 C CA . LEU C 1 391 ? 19.981 -12.190 99.520 1.00 33.48 371 LEU C CA 1
ATOM 8244 C C . LEU C 1 391 ? 20.940 -13.269 100.022 1.00 35.73 371 LEU C C 1
ATOM 8245 O O . LEU C 1 391 ? 20.529 -14.316 100.511 1.00 32.73 371 LEU C O 1
ATOM 8250 N N . LYS C 1 392 ? 22.227 -12.976 99.887 1.00 37.44 372 LYS C N 1
ATOM 8251 C CA . LYS C 1 392 ? 23.315 -13.759 100.488 1.00 37.57 372 LYS C CA 1
ATOM 8252 C C . LYS C 1 392 ? 23.229 -13.726 102.003 1.00 37.46 372 LYS C C 1
ATOM 8253 O O . LYS C 1 392 ? 22.921 -12.679 102.555 1.00 37.54 372 LYS C O 1
ATOM 8259 N N . GLY C 1 393 ? 23.543 -14.845 102.672 1.00 42.54 373 GLY C N 1
ATOM 8260 C CA . GLY C 1 393 ? 23.662 -14.880 104.176 1.00 40.68 373 GLY C CA 1
ATOM 8261 C C . GLY C 1 393 ? 24.364 -13.660 104.758 1.00 40.08 373 GLY C C 1
ATOM 8262 O O . GLY C 1 393 ? 24.056 -13.187 105.841 1.00 48.59 373 GLY C O 1
ATOM 8263 N N . SER C 1 394 ? 25.349 -13.149 104.051 1.00 46.03 374 SER C N 1
ATOM 8264 C CA . SER C 1 394 ? 26.137 -11.990 104.530 1.00 46.89 374 SER C CA 1
ATOM 8265 C C . SER C 1 394 ? 25.421 -10.620 104.535 1.00 51.22 374 SER C C 1
ATOM 8266 O O . SER C 1 394 ? 25.885 -9.671 105.179 1.00 44.90 374 SER C O 1
ATOM 8269 N N . ALA C 1 395 ? 24.314 -10.483 103.808 1.00 52.70 375 ALA C N 1
ATOM 8270 C CA . ALA C 1 395 ? 23.648 -9.175 103.780 1.00 51.30 375 ALA C CA 1
ATOM 8271 C C . ALA C 1 395 ? 22.953 -8.863 105.099 1.00 49.67 375 ALA C C 1
ATOM 8272 O O . ALA C 1 395 ? 22.723 -7.683 105.382 1.00 51.57 375 ALA C O 1
ATOM 8274 N N . GLU C 1 400 ? 19.316 0.683 102.400 1.00 36.04 380 GLU C N 1
ATOM 8275 C CA . GLU C 1 400 ? 18.644 0.537 101.122 1.00 38.81 380 GLU C CA 1
ATOM 8276 C C . GLU C 1 400 ? 19.629 0.787 99.977 1.00 33.75 380 GLU C C 1
ATOM 8277 O O . GLU C 1 400 ? 20.195 1.831 99.915 1.00 40.67 380 GLU C O 1
ATOM 8283 N N . PRO C 1 401 ? 19.889 -0.202 99.114 1.00 31.25 381 PRO C N 1
ATOM 8284 C CA . PRO C 1 401 ? 20.778 0.033 97.978 1.00 30.22 381 PRO C CA 1
ATOM 8285 C C . PRO C 1 401 ? 20.286 1.175 97.111 1.00 29.65 381 PRO C C 1
ATOM 8286 O O . PRO C 1 401 ? 19.105 1.187 96.762 1.00 25.44 381 PRO C O 1
ATOM 8290 N N . ARG C 1 402 ? 21.163 2.112 96.754 1.00 29.75 382 ARG C N 1
ATOM 8291 C CA . ARG C 1 402 ? 20.696 3.243 95.968 1.00 33.33 382 ARG C CA 1
ATOM 8292 C C . ARG C 1 402 ? 20.968 3.058 94.450 1.00 29.91 382 ARG C C 1
ATOM 8293 O O . ARG C 1 402 ? 20.423 3.771 93.644 1.00 24.10 382 ARG C O 1
ATOM 8301 N N . ASP C 1 403 ? 21.762 2.056 94.089 1.00 28.29 383 ASP C N 1
ATOM 8302 C CA . ASP C 1 403 ? 22.092 1.805 92.717 1.00 29.97 383 ASP C CA 1
ATOM 8303 C C . ASP C 1 403 ? 22.326 0.306 92.469 1.00 30.02 383 ASP C C 1
ATOM 8304 O O . ASP C 1 403 ? 22.160 -0.524 93.372 1.00 32.53 383 ASP C O 1
ATOM 8309 N N . LEU C 1 404 ? 22.638 -0.019 91.233 1.00 29.01 384 LEU C N 1
ATOM 8310 C CA . LEU C 1 404 ? 22.765 -1.371 90.778 1.00 33.22 384 LEU C CA 1
ATOM 8311 C C . LEU C 1 404 ? 23.885 -2.119 91.446 1.00 30.99 384 LEU C C 1
ATOM 8312 O O . LEU C 1 404 ? 23.731 -3.319 91.772 1.00 27.70 384 LEU C O 1
ATOM 8317 N N . ARG C 1 405 ? 25.004 -1.434 91.598 1.00 32.46 385 ARG C N 1
ATOM 8318 C CA . ARG C 1 405 ? 26.196 -2.038 92.203 1.00 34.20 385 ARG C CA 1
ATOM 8319 C C . ARG C 1 405 ? 25.889 -2.435 93.630 1.00 32.94 385 ARG C C 1
ATOM 8320 O O . ARG C 1 405 ? 26.093 -3.588 94.019 1.00 36.59 385 ARG C O 1
ATOM 8328 N N . GLN C 1 406 ? 25.304 -1.528 94.390 1.00 32.57 386 GLN C N 1
ATOM 8329 C CA . GLN C 1 406 ? 24.930 -1.847 95.792 1.00 32.62 386 GLN C CA 1
ATOM 8330 C C . GLN C 1 406 ? 23.914 -2.986 95.881 1.00 32.27 386 GLN C C 1
ATOM 8331 O O . GLN C 1 406 ? 24.064 -3.849 96.725 1.00 33.35 386 GLN C O 1
ATOM 8337 N N . LEU C 1 407 ? 22.927 -3.013 94.983 1.00 28.47 387 LEU C N 1
ATOM 8338 C CA . LEU C 1 407 ? 21.920 -4.048 95.024 1.00 28.99 387 LEU C CA 1
ATOM 8339 C C . LEU C 1 407 ? 22.522 -5.408 94.619 1.00 28.38 387 LEU C C 1
ATOM 8340 O O . LEU C 1 407 ? 22.364 -6.396 95.313 1.00 27.80 387 LEU C O 1
ATOM 8345 N N . ALA C 1 408 ? 23.232 -5.443 93.497 1.00 30.47 388 ALA C N 1
ATOM 8346 C CA . ALA C 1 408 ? 23.829 -6.685 92.989 1.00 32.88 388 ALA C CA 1
ATOM 8347 C C . ALA C 1 408 ? 24.761 -7.300 94.011 1.00 33.25 388 ALA C C 1
ATOM 8348 O O . ALA C 1 408 ? 24.697 -8.496 94.216 1.00 35.09 388 ALA C O 1
ATOM 8350 N N . ALA C 1 409 ? 25.598 -6.476 94.661 1.00 31.66 389 ALA C N 1
ATOM 8351 C CA . ALA C 1 409 ? 26.475 -6.964 95.735 1.00 32.77 389 ALA C CA 1
ATOM 8352 C C . ALA C 1 409 ? 25.752 -7.781 96.793 1.00 32.49 389 ALA C C 1
ATOM 8353 O O . ALA C 1 409 ? 26.337 -8.679 97.355 1.00 35.02 389 ALA C O 1
ATOM 8355 N N . LEU C 1 410 ? 24.488 -7.478 97.072 1.00 33.18 390 LEU C N 1
ATOM 8356 C CA . LEU C 1 410 ? 23.774 -8.167 98.149 1.00 32.40 390 LEU C CA 1
ATOM 8357 C C . LEU C 1 410 ? 23.076 -9.450 97.723 1.00 31.65 390 LEU C C 1
ATOM 8358 O O . LEU C 1 410 ? 22.687 -10.242 98.572 1.00 28.96 390 LEU C O 1
ATOM 8363 N N . VAL C 1 411 ? 22.875 -9.610 96.414 1.00 30.41 391 VAL C N 1
ATOM 8364 C CA . VAL C 1 411 ? 21.984 -10.648 95.897 1.00 30.28 391 VAL C CA 1
ATOM 8365 C C . VAL C 1 411 ? 22.730 -11.968 95.678 1.00 29.86 391 VAL C C 1
ATOM 8366 O O . VAL C 1 411 ? 23.896 -11.977 95.279 1.00 26.37 391 VAL C O 1
ATOM 8370 N N . ASP C 1 412 ? 22.061 -13.062 96.024 1.00 30.75 392 ASP C N 1
ATOM 8371 C CA . ASP C 1 412 ? 22.557 -14.422 95.819 1.00 30.90 392 ASP C CA 1
ATOM 8372 C C . ASP C 1 412 ? 21.985 -14.929 94.495 1.00 32.77 392 ASP C C 1
ATOM 8373 O O . ASP C 1 412 ? 20.942 -15.563 94.467 1.00 35.33 392 ASP C O 1
ATOM 8378 N N . PHE C 1 413 ? 22.665 -14.621 93.397 1.00 30.77 393 PHE C N 1
ATOM 8379 C CA . PHE C 1 413 ? 22.127 -14.909 92.095 1.00 28.98 393 PHE C CA 1
ATOM 8380 C C . PHE C 1 413 ? 21.893 -16.408 91.828 1.00 30.02 393 PHE C C 1
ATOM 8381 O O . PHE C 1 413 ? 20.792 -16.790 91.457 1.00 32.55 393 PHE C O 1
ATOM 8389 N N . PRO C 1 414 ? 22.883 -17.266 92.105 1.00 29.58 394 PRO C N 1
ATOM 8390 C CA . PRO C 1 414 ? 22.689 -18.704 91.905 1.00 31.50 394 PRO C CA 1
ATOM 8391 C C . PRO C 1 414 ? 21.500 -19.311 92.653 1.00 31.64 394 PRO C C 1
ATOM 8392 O O . PRO C 1 414 ? 20.726 -20.053 92.069 1.00 29.48 394 PRO C O 1
ATOM 8396 N N . ARG C 1 415 ? 21.345 -18.991 93.931 1.00 33.39 395 ARG C N 1
ATOM 8397 C CA . ARG C 1 415 ? 20.199 -19.480 94.702 1.00 34.72 395 ARG C CA 1
ATOM 8398 C C . ARG C 1 415 ? 18.895 -18.925 94.211 1.00 30.35 395 ARG C C 1
ATOM 8399 O O . ARG C 1 415 ? 17.876 -19.583 94.282 1.00 30.35 395 ARG C O 1
ATOM 8407 N N . HIS C 1 416 ? 18.910 -17.682 93.767 1.00 30.15 396 HIS C N 1
ATOM 8408 C CA . HIS C 1 416 ? 17.698 -17.119 93.232 1.00 28.73 396 HIS C CA 1
ATOM 8409 C C . HIS C 1 416 ? 17.327 -17.862 91.962 1.00 26.71 396 HIS C C 1
ATOM 8410 O O . HIS C 1 416 ? 16.142 -18.113 91.739 1.00 25.51 396 HIS C O 1
ATOM 8417 N N . ARG C 1 417 ? 18.302 -18.201 91.113 1.00 28.85 397 ARG C N 1
ATOM 8418 C CA . ARG C 1 417 ? 17.973 -19.064 89.929 1.00 33.53 397 ARG C CA 1
ATOM 8419 C C . ARG C 1 417 ? 17.379 -20.401 90.338 1.00 31.54 397 ARG C C 1
ATOM 8420 O O . ARG C 1 417 ? 16.438 -20.909 89.725 1.00 30.84 397 ARG C O 1
ATOM 8428 N N . ARG C 1 418 ? 17.970 -20.999 91.362 1.00 35.28 398 ARG C N 1
ATOM 8429 C CA . ARG C 1 418 ? 17.487 -22.287 91.855 1.00 35.31 398 ARG C CA 1
ATOM 8430 C C . ARG C 1 418 ? 16.056 -22.110 92.327 1.00 31.21 398 ARG C C 1
ATOM 8431 O O . ARG C 1 418 ? 15.197 -22.925 92.018 1.00 24.30 398 ARG C O 1
ATOM 8439 N N . LEU C 1 419 ? 15.793 -21.028 93.063 1.00 32.93 399 LEU C N 1
ATOM 8440 C CA . LEU C 1 419 ? 14.421 -20.722 93.532 1.00 31.79 399 LEU C CA 1
ATOM 8441 C C . LEU C 1 419 ? 13.450 -20.621 92.367 1.00 29.56 399 LEU C C 1
ATOM 8442 O O . LEU C 1 419 ? 12.372 -21.168 92.413 1.00 27.70 399 LEU C O 1
ATOM 8447 N N . GLN C 1 420 ? 13.887 -19.977 91.295 1.00 30.51 400 GLN C N 1
ATOM 8448 C CA . GLN C 1 420 ? 13.061 -19.811 90.100 1.00 28.36 400 GLN C CA 1
ATOM 8449 C C . GLN C 1 420 ? 12.681 -21.160 89.476 1.00 27.89 400 GLN C C 1
ATOM 8450 O O . GLN C 1 420 ? 11.519 -21.396 89.126 1.00 24.87 400 GLN C O 1
ATOM 8456 N N . THR C 1 421 ? 13.659 -22.041 89.349 1.00 27.23 401 THR C N 1
ATOM 8457 C CA . THR C 1 421 ? 13.416 -23.439 88.891 1.00 29.50 401 THR C CA 1
ATOM 8458 C C . THR C 1 421 ? 12.354 -24.121 89.729 1.00 28.47 401 THR C C 1
ATOM 8459 O O . THR C 1 421 ? 11.356 -24.629 89.218 1.00 28.19 401 THR C O 1
ATOM 8463 N N . LEU C 1 422 ? 12.513 -24.040 91.047 1.00 30.41 402 LEU C N 1
ATOM 8464 C CA . LEU C 1 422 ? 11.577 -24.675 91.984 1.00 26.12 402 LEU C CA 1
ATOM 8465 C C . LEU C 1 422 ? 10.185 -24.061 91.930 1.00 27.66 402 LEU C C 1
ATOM 8466 O O . LEU C 1 422 ? 9.208 -24.786 91.868 1.00 28.55 402 LEU C O 1
ATOM 8471 N N . ALA C 1 423 ? 10.094 -22.720 91.887 1.00 23.95 403 ALA C N 1
ATOM 8472 C CA . ALA C 1 423 ? 8.830 -22.053 91.766 1.00 23.87 403 ALA C CA 1
ATOM 8473 C C . ALA C 1 423 ? 8.144 -22.454 90.467 1.00 24.07 403 ALA C C 1
ATOM 8474 O O . ALA C 1 423 ? 6.907 -22.606 90.400 1.00 23.19 403 ALA C O 1
ATOM 8476 N N . GLN C 1 424 ? 8.924 -22.594 89.410 1.00 26.88 404 GLN C N 1
ATOM 8477 C CA . GLN C 1 424 ? 8.326 -22.940 88.116 1.00 32.95 404 GLN C CA 1
ATOM 8478 C C . GLN C 1 424 ? 7.682 -24.328 88.172 1.00 35.07 404 GLN C C 1
ATOM 8479 O O . GLN C 1 424 ? 6.557 -24.498 87.695 1.00 36.74 404 GLN C O 1
ATOM 8485 N N . LYS C 1 425 ? 8.362 -25.293 88.793 1.00 37.85 405 LYS C N 1
ATOM 8486 C CA . LYS C 1 425 ? 7.775 -26.637 89.016 1.00 40.04 405 LYS C CA 1
ATOM 8487 C C . LYS C 1 425 ? 6.501 -26.530 89.827 1.00 34.11 405 LYS C C 1
ATOM 8488 O O . LYS C 1 425 ? 5.618 -27.346 89.682 1.00 33.72 405 LYS C O 1
ATOM 8494 N N . GLU C 1 426 ? 6.443 -25.574 90.744 1.00 30.06 406 GLU C N 1
ATOM 8495 C CA . GLU C 1 426 ? 5.253 -25.386 91.546 1.00 26.33 406 GLU C CA 1
ATOM 8496 C C . GLU C 1 426 ? 4.164 -24.615 90.827 1.00 26.86 406 GLU C C 1
ATOM 8497 O O . GLU C 1 426 ? 3.129 -24.316 91.436 1.00 25.47 406 GLU C O 1
ATOM 8503 N N . GLY C 1 427 ? 4.385 -24.235 89.568 1.00 25.35 407 GLY C N 1
ATOM 8504 C CA . GLY C 1 427 ? 3.391 -23.460 88.861 1.00 26.54 407 GLY C CA 1
ATOM 8505 C C . GLY C 1 427 ? 3.423 -21.924 88.983 1.00 26.03 407 GLY C C 1
ATOM 8506 O O . GLY C 1 427 ? 2.378 -21.276 88.799 1.00 25.33 407 GLY C O 1
ATOM 8507 N N . VAL C 1 428 ? 4.585 -21.356 89.316 1.00 25.73 408 VAL C N 1
ATOM 8508 C CA . VAL C 1 428 ? 4.781 -19.890 89.295 1.00 23.60 408 VAL C CA 1
ATOM 8509 C C . VAL C 1 428 ? 6.051 -19.502 88.532 1.00 23.80 408 VAL C C 1
ATOM 8510 O O . VAL C 1 428 ? 7.150 -19.972 88.830 1.00 23.49 408 VAL C O 1
ATOM 8514 N N . TYR C 1 429 ? 5.889 -18.642 87.525 1.00 22.80 409 TYR C N 1
ATOM 8515 C CA . TYR C 1 429 ? 7.011 -18.200 86.697 1.00 21.19 409 TYR C CA 1
ATOM 8516 C C . TYR C 1 429 ? 7.407 -16.774 87.068 1.00 21.76 409 TYR C C 1
ATOM 8517 O O . TYR C 1 429 ? 6.572 -15.861 87.055 1.00 22.97 409 TYR C O 1
ATOM 8526 N N . PHE C 1 430 ? 8.668 -16.603 87.438 1.00 24.08 410 PHE C N 1
ATOM 8527 C CA . PHE C 1 430 ? 9.321 -15.281 87.381 1.00 23.37 410 PHE C CA 1
ATOM 8528 C C . PHE C 1 430 ? 10.644 -15.487 86.680 1.00 23.80 410 PHE C C 1
ATOM 8529 O O . PHE C 1 430 ? 11.129 -16.624 86.572 1.00 23.64 410 PHE C O 1
ATOM 8537 N N . HIS C 1 431 ? 11.234 -14.407 86.169 1.00 23.30 411 HIS C N 1
ATOM 8538 C CA . HIS C 1 431 ? 12.502 -14.504 85.459 1.00 24.49 411 HIS C CA 1
ATOM 8539 C C . HIS C 1 431 ? 13.610 -14.949 86.445 1.00 27.00 411 HIS C C 1
ATOM 8540 O O . HIS C 1 431 ? 13.629 -14.490 87.576 1.00 27.13 411 HIS C O 1
ATOM 8547 N N . PRO C 1 432 ? 14.493 -15.856 86.023 1.00 25.99 412 PRO C N 1
ATOM 8548 C CA . PRO C 1 432 ? 15.545 -16.371 86.921 1.00 29.31 412 PRO C CA 1
ATOM 8549 C C . PRO C 1 432 ? 16.570 -15.379 87.438 1.00 26.48 412 PRO C C 1
ATOM 8550 O O . PRO C 1 432 ? 17.193 -15.617 88.470 1.00 28.81 412 PRO C O 1
ATOM 8554 N N . ASN C 1 433 ? 16.789 -14.315 86.701 1.00 25.81 413 ASN C N 1
ATOM 8555 C CA . ASN C 1 433 ? 17.663 -13.237 87.123 1.00 26.36 413 ASN C CA 1
ATOM 8556 C C . ASN C 1 433 ? 16.936 -12.331 88.079 1.00 24.95 413 ASN C C 1
ATOM 8557 O O . ASN C 1 433 ? 15.944 -11.706 87.710 1.00 25.29 413 ASN C O 1
ATOM 8562 N N . ALA C 1 434 ? 17.418 -12.289 89.305 1.00 23.67 414 ALA C N 1
ATOM 8563 C CA . ALA C 1 434 ? 16.749 -11.554 90.387 1.00 26.85 414 ALA C CA 1
ATOM 8564 C C . ALA C 1 434 ? 16.563 -10.065 90.106 1.00 27.60 414 ALA C C 1
ATOM 8565 O O . ALA C 1 434 ? 15.767 -9.441 90.771 1.00 32.30 414 ALA C O 1
ATOM 8567 N N . LEU C 1 435 ? 17.364 -9.498 89.201 1.00 26.58 415 LEU C N 1
ATOM 8568 C CA . LEU C 1 435 ? 17.254 -8.112 88.830 1.00 27.79 415 LEU C CA 1
ATOM 8569 C C . LEU C 1 435 ? 16.139 -7.837 87.822 1.00 29.41 415 LEU C C 1
ATOM 8570 O O . LEU C 1 435 ? 15.846 -6.676 87.522 1.00 28.36 415 LEU C O 1
ATOM 8575 N N . GLU C 1 436 ? 15.563 -8.883 87.235 1.00 29.34 416 GLU C N 1
ATOM 8576 C CA . GLU C 1 436 ? 14.420 -8.687 86.342 1.00 31.47 416 GLU C CA 1
ATOM 8577 C C . GLU C 1 436 ? 13.163 -8.575 87.189 1.00 25.67 416 GLU C C 1
ATOM 8578 O O . GLU C 1 436 ? 12.824 -9.475 87.917 1.00 28.60 416 GLU C O 1
ATOM 8584 N N . PRO C 1 437 ? 12.486 -7.454 87.121 1.00 22.19 417 PRO C N 1
ATOM 8585 C CA . PRO C 1 437 ? 11.320 -7.288 87.986 1.00 22.53 417 PRO C CA 1
ATOM 8586 C C . PRO C 1 437 ? 10.092 -8.105 87.629 1.00 19.66 417 PRO C C 1
ATOM 8587 O O . PRO C 1 437 ? 9.990 -8.654 86.549 1.00 20.23 417 PRO C O 1
ATOM 8591 N N . TRP C 1 438 ? 9.173 -8.182 88.576 1.00 18.53 418 TRP C N 1
ATOM 8592 C CA . TRP C 1 438 ? 7.813 -8.651 88.340 1.00 19.30 418 TRP C CA 1
ATOM 8593 C C . TRP C 1 438 ? 6.913 -7.494 87.906 1.00 20.06 418 TRP C C 1
ATOM 8594 O O . TRP C 1 438 ? 7.080 -6.344 88.360 1.00 19.29 418 TRP C O 1
ATOM 8605 N N . PHE C 1 439 ? 5.949 -7.801 87.032 1.00 19.66 419 PHE C N 1
ATOM 8606 C CA . PHE C 1 439 ? 4.993 -6.864 86.566 1.00 18.68 419 PHE C CA 1
ATOM 8607 C C . PHE C 1 439 ? 3.581 -7.384 86.839 1.00 22.56 419 PHE C C 1
ATOM 8608 O O . PHE C 1 439 ? 3.016 -8.150 86.046 1.00 23.93 419 PHE C O 1
ATOM 8616 N N . LEU C 1 440 ? 2.969 -6.920 87.919 1.00 23.38 420 LEU C N 1
ATOM 8617 C CA . LEU C 1 440 ? 1.626 -7.355 88.241 1.00 22.18 420 LEU C CA 1
ATOM 8618 C C . LEU C 1 440 ? 0.545 -6.664 87.413 1.00 21.90 420 LEU C C 1
ATOM 8619 O O . LEU C 1 440 ? 0.750 -5.612 86.845 1.00 22.28 420 LEU C O 1
ATOM 8624 N N . SER C 1 441 ? -0.630 -7.270 87.399 1.00 23.39 421 SER C N 1
ATOM 8625 C CA . SER C 1 441 ? -1.770 -6.840 86.607 1.00 20.76 421 SER C CA 1
ATOM 8626 C C . SER C 1 441 ? -3.032 -6.896 87.442 1.00 23.42 421 SER C C 1
ATOM 8627 O O . SER C 1 441 ? -3.036 -7.487 88.544 1.00 23.87 421 SER C O 1
ATOM 8630 N N . THR C 1 442 ? -4.140 -6.357 86.920 1.00 22.39 422 THR C N 1
ATOM 8631 C CA . THR C 1 442 ? -5.408 -6.496 87.615 1.00 22.35 422 THR C CA 1
ATOM 8632 C C . THR C 1 442 ? -5.855 -7.963 87.639 1.00 22.27 422 THR C C 1
ATOM 8633 O O . THR C 1 442 ? -6.759 -8.329 88.389 1.00 25.31 422 THR C O 1
ATOM 8637 N N . ALA C 1 443 ? -5.246 -8.811 86.823 1.00 21.54 423 ALA C N 1
ATOM 8638 C CA . ALA C 1 443 ? -5.594 -10.233 86.898 1.00 22.93 423 ALA C CA 1
ATOM 8639 C C . ALA C 1 443 ? -4.877 -10.962 88.041 1.00 22.76 423 ALA C C 1
ATOM 8640 O O . ALA C 1 443 ? -5.167 -12.136 88.300 1.00 24.92 423 ALA C O 1
ATOM 8642 N N . HIS C 1 444 ? -3.909 -10.311 88.687 1.00 21.39 424 HIS C N 1
ATOM 8643 C CA . HIS C 1 444 ? -3.286 -10.896 89.892 1.00 23.30 424 HIS C CA 1
ATOM 8644 C C . HIS C 1 444 ? -4.150 -10.573 91.128 1.00 23.92 424 HIS C C 1
ATOM 8645 O O . HIS C 1 444 ? -3.826 -9.699 91.903 1.00 24.25 424 HIS C O 1
ATOM 8652 N N . THR C 1 445 ? -5.261 -11.302 91.288 1.00 25.43 425 THR C N 1
ATOM 8653 C CA . THR C 1 445 ? -6.243 -11.072 92.348 1.00 24.43 425 THR C CA 1
ATOM 8654 C C . THR C 1 445 ? -5.711 -11.600 93.654 1.00 26.87 425 THR C C 1
ATOM 8655 O O . THR C 1 445 ? -4.712 -12.337 93.687 1.00 27.91 425 THR C O 1
ATOM 8659 N N . ARG C 1 446 ? -6.413 -11.271 94.733 1.00 29.79 426 ARG C N 1
ATOM 8660 C CA . ARG C 1 446 ? -6.041 -11.800 96.051 1.00 32.34 426 ARG C CA 1
ATOM 8661 C C . ARG C 1 446 ? -5.994 -13.313 96.089 1.00 33.59 426 ARG C C 1
ATOM 8662 O O . ARG C 1 446 ? -5.088 -13.858 96.701 1.00 37.13 426 ARG C O 1
ATOM 8670 N N . ASP C 1 447 ? -6.894 -14.002 95.382 1.00 32.99 427 ASP C N 1
ATOM 8671 C CA . ASP C 1 447 ? -6.808 -15.458 95.334 1.00 32.99 427 ASP C CA 1
ATOM 8672 C C . ASP C 1 447 ? -5.611 -15.937 94.548 1.00 29.87 427 ASP C C 1
ATOM 8673 O O . ASP C 1 447 ? -5.016 -16.964 94.890 1.00 27.46 427 ASP C O 1
ATOM 8678 N N . VAL C 1 448 ? -5.240 -15.228 93.490 1.00 30.27 428 VAL C N 1
ATOM 8679 C CA . VAL C 1 448 ? -4.065 -15.644 92.731 1.00 29.42 428 VAL C CA 1
ATOM 8680 C C . VAL C 1 448 ? -2.842 -15.494 93.613 1.00 24.36 428 VAL C C 1
ATOM 8681 O O . VAL C 1 448 ? -1.993 -16.346 93.656 1.00 24.17 428 VAL C O 1
ATOM 8685 N N . ILE C 1 449 ? -2.772 -14.371 94.308 1.00 24.91 429 ILE C N 1
ATOM 8686 C CA . ILE C 1 449 ? -1.641 -14.073 95.177 1.00 26.86 429 ILE C CA 1
ATOM 8687 C C . ILE C 1 449 ? -1.524 -15.060 96.353 1.00 25.37 429 ILE C C 1
ATOM 8688 O O . ILE C 1 449 ? -0.415 -15.517 96.664 1.00 28.99 429 ILE C O 1
ATOM 8693 N N . ASP C 1 450 ? -2.639 -15.424 96.961 1.00 25.80 430 ASP C N 1
ATOM 8694 C CA . ASP C 1 450 ? -2.652 -16.511 97.987 1.00 30.77 430 ASP C CA 1
ATOM 8695 C C . ASP C 1 450 ? -2.086 -17.802 97.407 1.00 27.21 430 ASP C C 1
ATOM 8696 O O . ASP C 1 450 ? -1.257 -18.440 98.022 1.00 32.31 430 ASP C O 1
ATOM 8701 N N . LYS C 1 451 ? -2.445 -18.145 96.180 1.00 28.34 431 LYS C N 1
ATOM 8702 C CA . LYS C 1 451 ? -1.826 -19.313 95.530 1.00 30.41 431 LYS C CA 1
ATOM 8703 C C . LYS C 1 451 ? -0.335 -19.143 95.342 1.00 26.76 431 LYS C C 1
ATOM 8704 O O . LYS C 1 451 ? 0.436 -20.091 95.497 1.00 26.21 431 LYS C O 1
ATOM 8710 N N . VAL C 1 452 ? 0.086 -17.948 94.947 1.00 29.03 432 VAL C N 1
ATOM 8711 C CA . VAL C 1 452 ? 1.516 -17.699 94.698 1.00 27.91 432 VAL C CA 1
ATOM 8712 C C . VAL C 1 452 ? 2.284 -17.909 95.995 1.00 27.04 432 VAL C C 1
ATOM 8713 O O . VAL C 1 452 ? 3.341 -18.488 96.004 1.00 28.10 432 VAL C O 1
ATOM 8717 N N . ALA C 1 453 ? 1.705 -17.438 97.080 1.00 30.06 433 ALA C N 1
ATOM 8718 C CA . ALA C 1 453 ? 2.275 -17.609 98.432 1.00 29.69 433 ALA C CA 1
ATOM 8719 C C . ALA C 1 453 ? 2.509 -19.062 98.762 1.00 29.03 433 ALA C C 1
ATOM 8720 O O . ALA C 1 453 ? 3.599 -19.433 99.156 1.00 34.64 433 ALA C O 1
ATOM 8722 N N . GLY C 1 454 ? 1.507 -19.908 98.565 1.00 34.38 434 GLY C N 1
ATOM 8723 C CA . GLY C 1 454 ? 1.692 -21.358 98.786 1.00 31.40 434 GLY C CA 1
ATOM 8724 C C . GLY C 1 454 ? 2.813 -21.933 97.924 1.00 33.35 434 GLY C C 1
ATOM 8725 O O . GLY C 1 454 ? 3.703 -22.659 98.419 1.00 30.27 434 GLY C O 1
ATOM 8726 N N . ALA C 1 455 ? 2.805 -21.594 96.640 1.00 28.38 435 ALA C N 1
ATOM 8727 C CA . ALA C 1 455 ? 3.832 -22.068 95.745 1.00 28.86 435 ALA C CA 1
ATOM 8728 C C . ALA C 1 455 ? 5.239 -21.599 96.132 1.00 30.97 435 ALA C C 1
ATOM 8729 O O . ALA C 1 455 ? 6.207 -22.367 96.035 1.00 33.28 435 ALA C O 1
ATOM 8731 N N . LEU C 1 456 ? 5.369 -20.330 96.531 1.00 29.55 436 LEU C N 1
ATOM 8732 C CA . LEU C 1 456 ? 6.673 -19.801 96.915 1.00 31.28 436 LEU C CA 1
ATOM 8733 C C . LEU C 1 456 ? 7.190 -20.442 98.221 1.00 31.90 436 LEU C C 1
ATOM 8734 O O . LEU C 1 456 ? 8.385 -20.685 98.363 1.00 28.16 436 LEU C O 1
ATOM 8739 N N . GLN C 1 457 ? 6.297 -20.650 99.176 1.00 32.35 437 GLN C N 1
ATOM 8740 C CA . GLN C 1 457 ? 6.660 -21.356 100.415 1.00 39.93 437 GLN C CA 1
ATOM 8741 C C . GLN C 1 457 ? 7.124 -22.799 100.131 1.00 36.58 437 GLN C C 1
ATOM 8742 O O . GLN C 1 457 ? 8.147 -23.235 100.645 1.00 37.15 437 GLN C O 1
ATOM 8748 N N . ARG C 1 458 ? 6.372 -23.531 99.299 1.00 36.48 438 ARG C N 1
ATOM 8749 C CA . ARG C 1 458 ? 6.780 -24.878 98.861 1.00 37.67 438 ARG C CA 1
ATOM 8750 C C . ARG C 1 458 ? 8.136 -24.822 98.189 1.00 36.12 438 ARG C C 1
ATOM 8751 O O . ARG C 1 458 ? 8.941 -25.712 98.372 1.00 40.18 438 ARG C O 1
ATOM 8759 N N . SER C 1 459 ? 8.413 -23.745 97.453 1.00 37.35 439 SER C N 1
ATOM 8760 C CA . SER C 1 459 ? 9.708 -23.609 96.762 1.00 34.81 439 SER C CA 1
ATOM 8761 C C . SER C 1 459 ? 10.855 -23.361 97.705 1.00 34.24 439 SER C C 1
ATOM 8762 O O . SER C 1 459 ? 11.927 -23.944 97.543 1.00 36.60 439 SER C O 1
ATOM 8765 N N . LEU C 1 460 ? 10.644 -22.459 98.666 1.00 34.21 440 LEU C N 1
ATOM 8766 C CA . LEU C 1 460 ? 11.693 -22.065 99.614 1.00 32.62 440 LEU C CA 1
ATOM 8767 C C . LEU C 1 460 ? 12.123 -23.217 100.456 1.00 31.42 440 LEU C C 1
ATOM 8768 O O . LEU C 1 460 ? 13.306 -23.436 100.657 1.00 38.75 440 LEU C O 1
ATOM 8773 N N . VAL C 1 461 ? 11.153 -23.924 100.988 1.00 33.11 441 VAL C N 1
ATOM 8774 C CA . VAL C 1 461 ? 11.420 -25.156 101.735 1.00 37.86 441 VAL C CA 1
ATOM 8775 C C . VAL C 1 461 ? 12.294 -26.112 100.919 1.00 37.33 441 VAL C C 1
ATOM 8776 O O . VAL C 1 461 ? 13.107 -26.837 101.469 1.00 37.95 441 VAL C O 1
ATOM 8780 N N . GLY C 1 462 ? 12.113 -26.121 99.600 1.00 40.58 442 GLY C N 1
ATOM 8781 C CA . GLY C 1 462 ? 12.897 -26.972 98.729 1.00 39.24 442 GLY C CA 1
ATOM 8782 C C . GLY C 1 462 ? 14.291 -26.484 98.422 1.00 43.07 442 GLY C C 1
ATOM 8783 O O . GLY C 1 462 ? 15.073 -27.207 97.785 1.00 40.69 442 GLY C O 1
ATOM 8784 N N . LEU C 1 463 ? 14.670 -25.288 98.868 1.00 45.54 443 LEU C N 1
ATOM 8785 C CA . LEU C 1 463 ? 16.046 -24.900 98.527 1.00 44.57 443 LEU C CA 1
ATOM 8786 C C . LEU C 1 463 ? 17.066 -25.901 99.129 1.00 44.25 443 LEU C C 1
ATOM 8787 O O . LEU C 1 463 ? 17.963 -25.565 99.916 1.00 40.80 443 LEU C O 1
ATOM 8792 N N . LEU D 1 59 ? -5.946 13.911 51.961 1.00 44.45 39 LEU D N 1
ATOM 8793 C CA . LEU D 1 59 ? -6.279 12.445 52.128 1.00 46.29 39 LEU D CA 1
ATOM 8794 C C . LEU D 1 59 ? -5.969 11.882 53.536 1.00 42.41 39 LEU D C 1
ATOM 8795 O O . LEU D 1 59 ? -4.846 11.531 53.831 1.00 42.39 39 LEU D O 1
ATOM 8800 N N . VAL D 1 60 ? -7.012 11.733 54.346 1.00 40.90 40 VAL D N 1
ATOM 8801 C CA . VAL D 1 60 ? -6.947 11.059 55.631 1.00 40.98 40 VAL D CA 1
ATOM 8802 C C . VAL D 1 60 ? -7.768 9.768 55.546 1.00 33.82 40 VAL D C 1
ATOM 8803 O O . VAL D 1 60 ? -8.924 9.791 55.172 1.00 39.66 40 VAL D O 1
ATOM 8807 N N . VAL D 1 61 ? -7.147 8.658 55.887 1.00 30.58 41 VAL D N 1
ATOM 8808 C CA . VAL D 1 61 ? -7.739 7.326 55.735 1.00 29.31 41 VAL D CA 1
ATOM 8809 C C . VAL D 1 61 ? -8.674 6.992 56.872 1.00 32.84 41 VAL D C 1
ATOM 8810 O O . VAL D 1 61 ? -8.351 7.232 58.049 1.00 37.26 41 VAL D O 1
ATOM 8814 N N . ARG D 1 62 ? -9.837 6.440 56.519 1.00 35.87 42 ARG D N 1
ATOM 8815 C CA . ARG D 1 62 ? -10.806 5.920 57.471 1.00 33.30 42 ARG D CA 1
ATOM 8816 C C . ARG D 1 62 ? -10.680 4.409 57.524 1.00 30.84 42 ARG D C 1
ATOM 8817 O O . ARG D 1 62 ? -10.647 3.814 58.588 1.00 31.10 42 ARG D O 1
ATOM 8825 N N . SER D 1 63 ? -10.621 3.768 56.364 1.00 30.85 43 SER D N 1
ATOM 8826 C CA . SER D 1 63 ? -10.414 2.321 56.313 1.00 28.40 43 SER D CA 1
ATOM 8827 C C . SER D 1 63 ? -9.860 1.911 54.957 1.00 25.39 43 SER D C 1
ATOM 8828 O O . SER D 1 63 ? -9.758 2.717 54.032 1.00 28.25 43 SER D O 1
ATOM 8831 N N . ALA D 1 64 ? -9.527 0.634 54.817 1.00 24.82 44 ALA D N 1
ATOM 8832 C CA . ALA D 1 64 ? -8.958 0.155 53.601 1.00 25.20 44 ALA D CA 1
ATOM 8833 C C . ALA D 1 64 ? -9.241 -1.322 53.457 1.00 26.51 44 ALA D C 1
ATOM 8834 O O . ALA D 1 64 ? -9.330 -2.039 54.444 1.00 29.20 44 ALA D O 1
ATOM 8836 N N . GLY D 1 65 ? -9.377 -1.795 52.229 1.00 24.60 45 GLY D N 1
ATOM 8837 C CA . GLY D 1 65 ? -9.692 -3.212 51.981 1.00 23.28 45 GLY D CA 1
ATOM 8838 C C . GLY D 1 65 ? -9.395 -3.465 50.518 1.00 23.45 45 GLY D C 1
ATOM 8839 O O . GLY D 1 65 ? -9.726 -2.646 49.685 1.00 22.27 45 GLY D O 1
ATOM 8840 N N . GLY D 1 66 ? -8.759 -4.584 50.207 1.00 28.14 46 GLY D N 1
ATOM 8841 C CA . GLY D 1 66 ? -8.334 -4.896 48.843 1.00 28.92 46 GLY D CA 1
ATOM 8842 C C . GLY D 1 66 ? -7.378 -3.853 48.300 1.00 27.60 46 GLY D C 1
ATOM 8843 O O . GLY D 1 66 ? -6.333 -3.608 48.898 1.00 28.01 46 GLY D O 1
ATOM 8844 N N . CYS D 1 67 ? -7.732 -3.245 47.166 1.00 27.03 47 CYS D N 1
ATOM 8845 C CA . CYS D 1 67 ? -6.964 -2.155 46.629 1.00 29.48 47 CYS D CA 1
ATOM 8846 C C . CYS D 1 67 ? -7.604 -0.778 46.896 1.00 27.51 47 CYS D C 1
ATOM 8847 O O . CYS D 1 67 ? -7.187 0.220 46.308 1.00 27.41 47 CYS D O 1
ATOM 8850 N N . LEU D 1 68 ? -8.558 -0.707 47.810 1.00 29.02 48 LEU D N 1
ATOM 8851 C CA . LEU D 1 68 ? -9.310 0.527 48.040 1.00 31.17 48 LEU D CA 1
ATOM 8852 C C . LEU D 1 68 ? -8.994 1.190 49.376 1.00 30.17 48 LEU D C 1
ATOM 8853 O O . LEU D 1 68 ? -8.988 0.517 50.401 1.00 26.60 48 LEU D O 1
ATOM 8858 N N . LEU D 1 69 ? -8.866 2.516 49.342 1.00 28.00 49 LEU D N 1
ATOM 8859 C CA . LEU D 1 69 ? -8.915 3.357 50.547 1.00 29.36 49 LEU D CA 1
ATOM 8860 C C . LEU D 1 69 ? -10.249 4.052 50.664 1.00 30.98 49 LEU D C 1
ATOM 8861 O O . LEU D 1 69 ? -10.916 4.336 49.652 1.00 28.47 49 LEU D O 1
ATOM 8866 N N . ARG D 1 70 ? -10.673 4.273 51.903 1.00 31.77 50 ARG D N 1
ATOM 8867 C CA . ARG D 1 70 ? -11.845 5.031 52.163 1.00 35.62 50 ARG D CA 1
ATOM 8868 C C . ARG D 1 70 ? -11.366 6.180 53.002 1.00 37.51 50 ARG D C 1
ATOM 8869 O O . ARG D 1 70 ? -10.777 5.978 54.051 1.00 35.40 50 ARG D O 1
ATOM 8877 N N . ASP D 1 71 ? -11.537 7.399 52.501 1.00 35.01 51 ASP D N 1
ATOM 8878 C CA . ASP D 1 71 ? -11.098 8.560 53.278 1.00 37.37 51 ASP D CA 1
ATOM 8879 C C . ASP D 1 71 ? -12.184 8.967 54.283 1.00 41.87 51 ASP D C 1
ATOM 8880 O O . ASP D 1 71 ? -13.277 8.356 54.340 1.00 39.43 51 ASP D O 1
ATOM 8885 N N . VAL D 1 72 ? -11.914 10.030 55.034 1.00 45.96 52 VAL D N 1
ATOM 8886 C CA . VAL D 1 72 ? -12.860 10.524 56.060 1.00 48.67 52 VAL D CA 1
ATOM 8887 C C . VAL D 1 72 ? -14.098 11.231 55.511 1.00 49.07 52 VAL D C 1
ATOM 8888 O O . VAL D 1 72 ? -15.021 11.518 56.275 1.00 52.50 52 VAL D O 1
ATOM 8892 N N . GLU D 1 73 ? -14.115 11.510 54.206 1.00 46.31 53 GLU D N 1
ATOM 8893 C CA . GLU D 1 73 ? -15.307 11.976 53.523 1.00 48.25 53 GLU D CA 1
ATOM 8894 C C . GLU D 1 73 ? -16.138 10.806 53.011 1.00 51.72 53 GLU D C 1
ATOM 8895 O O . GLU D 1 73 ? -17.082 11.017 52.271 1.00 57.81 53 GLU D O 1
ATOM 8901 N N . ASP D 1 74 ? -15.787 9.569 53.385 1.00 51.64 54 ASP D N 1
ATOM 8902 C CA . ASP D 1 74 ? -16.334 8.347 52.754 1.00 53.07 54 ASP D CA 1
ATOM 8903 C C . ASP D 1 74 ? -16.148 8.307 51.222 1.00 47.45 54 ASP D C 1
ATOM 8904 O O . ASP D 1 74 ? -16.851 7.573 50.532 1.00 47.26 54 ASP D O 1
ATOM 8909 N N . GLY D 1 75 ? -15.157 9.040 50.705 1.00 39.69 55 GLY D N 1
ATOM 8910 C CA . GLY D 1 75 ? -14.702 8.850 49.340 1.00 38.47 55 GLY D CA 1
ATOM 8911 C C . GLY D 1 75 ? -13.936 7.537 49.213 1.00 39.32 55 GLY D C 1
ATOM 8912 O O . GLY D 1 75 ? -13.317 7.079 50.155 1.00 46.04 55 GLY D O 1
ATOM 8913 N N . GLU D 1 76 ? -13.991 6.921 48.043 1.00 41.79 56 GLU D N 1
ATOM 8914 C CA . GLU D 1 76 ? -13.265 5.679 47.792 1.00 41.71 56 GLU D CA 1
ATOM 8915 C C . GLU D 1 76 ? -12.208 5.897 46.703 1.00 37.37 56 GLU D C 1
ATOM 8916 O O . GLU D 1 76 ? -12.436 6.620 45.739 1.00 40.62 56 GLU D O 1
ATOM 8922 N N . ILE D 1 77 ? -11.031 5.312 46.912 1.00 31.62 57 ILE D N 1
ATOM 8923 C CA . ILE D 1 77 ? -9.873 5.562 46.079 1.00 32.88 57 ILE D CA 1
ATOM 8924 C C . ILE D 1 77 ? -9.106 4.268 45.832 1.00 28.13 57 ILE D C 1
ATOM 8925 O O . ILE D 1 77 ? -8.787 3.533 46.773 1.00 28.61 57 ILE D O 1
ATOM 8930 N N . ILE D 1 78 ? -8.822 3.975 44.569 1.00 26.03 58 ILE D N 1
ATOM 8931 C CA . ILE D 1 78 ? -7.957 2.848 44.216 1.00 25.55 58 ILE D CA 1
ATOM 8932 C C . ILE D 1 78 ? -6.536 3.285 44.532 1.00 29.01 58 ILE D C 1
ATOM 8933 O O . ILE D 1 78 ? -6.100 4.376 44.073 1.00 30.03 58 ILE D O 1
ATOM 8938 N N . ASP D 1 79 ? -5.832 2.449 45.301 1.00 28.92 59 ASP D N 1
ATOM 8939 C CA . ASP D 1 79 ? -4.475 2.753 45.810 1.00 27.89 59 ASP D CA 1
ATOM 8940 C C . ASP D 1 79 ? -3.452 1.983 44.993 1.00 26.28 59 ASP D C 1
ATOM 8941 O O . ASP D 1 79 ? -3.483 0.747 44.927 1.00 24.88 59 ASP D O 1
ATOM 8946 N N . LEU D 1 80 ? -2.557 2.728 44.348 1.00 27.46 60 LEU D N 1
ATOM 8947 C CA . LEU D 1 80 ? -1.417 2.144 43.643 1.00 26.77 60 LEU D CA 1
ATOM 8948 C C . LEU D 1 80 ? -0.143 2.073 44.482 1.00 27.36 60 LEU D C 1
ATOM 8949 O O . LEU D 1 80 ? 0.828 1.373 44.123 1.00 29.29 60 LEU D O 1
ATOM 8954 N N . ASN D 1 81 ? -0.144 2.792 45.598 1.00 27.94 61 ASN D N 1
ATOM 8955 C CA . ASN D 1 81 ? 0.988 2.828 46.503 1.00 28.46 61 ASN D CA 1
ATOM 8956 C C . ASN D 1 81 ? 0.982 1.646 47.489 1.00 26.42 61 ASN D C 1
ATOM 8957 O O . ASN D 1 81 ? 2.010 1.048 47.816 1.00 27.05 61 ASN D O 1
ATOM 8962 N N . MET D 1 82 ? -0.204 1.322 47.978 1.00 26.48 62 MET D N 1
ATOM 8963 C CA . MET D 1 82 ? -0.422 0.142 48.821 1.00 24.95 62 MET D CA 1
ATOM 8964 C C . MET D 1 82 ? 0.444 0.114 50.078 1.00 24.17 62 MET D C 1
ATOM 8965 O O . MET D 1 82 ? 0.958 -0.917 50.464 1.00 23.32 62 MET D O 1
ATOM 8970 N N . GLY D 1 83 ? 0.623 1.265 50.707 1.00 21.40 63 GLY D N 1
ATOM 8971 C CA . GLY D 1 83 ? 1.364 1.300 51.943 1.00 21.97 63 GLY D CA 1
ATOM 8972 C C . GLY D 1 83 ? 2.843 0.980 51.780 1.00 23.38 63 GLY D C 1
ATOM 8973 O O . GLY D 1 83 ? 3.471 0.596 52.744 1.00 25.97 63 GLY D O 1
ATOM 8974 N N . TYR D 1 84 ? 3.385 1.172 50.579 1.00 23.08 64 TYR D N 1
ATOM 8975 C CA . TYR D 1 84 ? 4.814 1.112 50.349 1.00 24.10 64 TYR D CA 1
ATOM 8976 C C . TYR D 1 84 ? 5.379 -0.301 50.500 1.00 24.23 64 TYR D C 1
ATOM 8977 O O . TYR D 1 84 ? 6.547 -0.457 50.877 1.00 21.13 64 TYR D O 1
ATOM 8986 N N . GLY D 1 85 ? 4.594 -1.327 50.191 1.00 20.52 65 GLY D N 1
ATOM 8987 C CA . GLY D 1 85 ? 5.179 -2.627 49.889 1.00 22.47 65 GLY D CA 1
ATOM 8988 C C . GLY D 1 85 ? 4.740 -3.943 50.527 1.00 22.19 65 GLY D C 1
ATOM 8989 O O . GLY D 1 85 ? 5.023 -4.951 49.974 1.00 23.06 65 GLY D O 1
ATOM 8990 N N . PRO D 1 86 ? 4.099 -3.926 51.710 1.00 26.25 66 PRO D N 1
ATOM 8991 C CA . PRO D 1 86 ? 3.836 -5.179 52.387 1.00 26.09 66 PRO D CA 1
ATOM 8992 C C . PRO D 1 86 ? 2.668 -6.008 51.835 1.00 29.41 66 PRO D C 1
ATOM 8993 O O . PRO D 1 86 ? 2.573 -7.181 52.144 1.00 32.04 66 PRO D O 1
ATOM 8997 N N . HIS D 1 87 ? 1.792 -5.405 51.029 1.00 28.41 67 HIS D N 1
ATOM 8998 C CA . HIS D 1 87 ? 0.466 -5.973 50.807 1.00 26.06 67 HIS D CA 1
ATOM 8999 C C . HIS D 1 87 ? 0.387 -6.629 49.457 1.00 28.22 67 HIS D C 1
ATOM 9000 O O . HIS D 1 87 ? -0.273 -6.135 48.540 1.00 28.37 67 HIS D O 1
ATOM 9007 N N . LEU D 1 88 ? 1.029 -7.784 49.361 1.00 24.88 68 LEU D N 1
ATOM 9008 C CA . LEU D 1 88 ? 0.993 -8.579 48.160 1.00 24.68 68 LEU D CA 1
ATOM 9009 C C . LEU D 1 88 ? -0.433 -9.007 47.745 1.00 23.88 68 LEU D C 1
ATOM 9010 O O . LEU D 1 88 ? -0.688 -9.190 46.557 1.00 22.99 68 LEU D O 1
ATOM 9015 N N . PHE D 1 89 ? -1.319 -9.205 48.705 1.00 24.12 69 PHE D N 1
ATOM 9016 C CA . PHE D 1 89 ? -2.679 -9.655 48.385 1.00 28.79 69 PHE D CA 1
ATOM 9017 C C . PHE D 1 89 ? -3.673 -8.586 48.675 1.00 29.62 69 PHE D C 1
ATOM 9018 O O . PHE D 1 89 ? -4.851 -8.854 48.744 1.00 35.73 69 PHE D O 1
ATOM 9026 N N . GLY D 1 90 ? -3.207 -7.359 48.899 1.00 28.81 70 GLY D N 1
ATOM 9027 C CA . GLY D 1 90 ? -4.116 -6.248 49.170 1.00 25.86 70 GLY D CA 1
ATOM 9028 C C . GLY D 1 90 ? -4.346 -6.023 50.645 1.00 26.62 70 GLY D C 1
ATOM 9029 O O . GLY D 1 90 ? -3.864 -6.784 51.485 1.00 26.11 70 GLY D O 1
ATOM 9030 N N . TYR D 1 91 ? -5.133 -5.004 50.937 1.00 25.04 71 TYR D N 1
ATOM 9031 C CA . TYR D 1 91 ? -5.423 -4.614 52.300 1.00 26.08 71 TYR D CA 1
ATOM 9032 C C . TYR D 1 91 ? -6.432 -5.574 52.928 1.00 27.31 71 TYR D C 1
ATOM 9033 O O . TYR D 1 91 ? -7.256 -6.169 52.199 1.00 28.62 71 TYR D O 1
ATOM 9042 N N . ALA D 1 92 ? -6.439 -5.638 54.258 1.00 25.01 72 ALA D N 1
ATOM 9043 C CA . ALA D 1 92 ? -7.388 -6.455 55.021 1.00 26.11 72 ALA D CA 1
ATOM 9044 C C . ALA D 1 92 ? -7.453 -7.909 54.570 1.00 25.96 72 ALA D C 1
ATOM 9045 O O . ALA D 1 92 ? -8.516 -8.439 54.369 1.00 26.65 72 ALA D O 1
ATOM 9047 N N . ASP D 1 93 ? -6.314 -8.524 54.339 1.00 31.13 73 ASP D N 1
ATOM 9048 C CA . ASP D 1 93 ? -6.270 -9.917 53.864 1.00 35.98 73 ASP D CA 1
ATOM 9049 C C . ASP D 1 93 ? -6.725 -10.835 54.971 1.00 33.46 73 ASP D C 1
ATOM 9050 O O . ASP D 1 93 ? -6.107 -10.843 56.028 1.00 29.97 73 ASP D O 1
ATOM 9055 N N . ARG D 1 94 ? -7.829 -11.546 54.747 1.00 37.16 74 ARG D N 1
ATOM 9056 C CA . ARG D 1 94 ? -8.480 -12.337 55.785 1.00 42.89 74 ARG D CA 1
ATOM 9057 C C . ARG D 1 94 ? -7.610 -13.481 56.275 1.00 39.36 74 ARG D C 1
ATOM 9058 O O . ARG D 1 94 ? -7.601 -13.790 57.460 1.00 28.02 74 ARG D O 1
ATOM 9066 N N . GLU D 1 95 ? -6.914 -14.150 55.371 1.00 44.25 75 GLU D N 1
ATOM 9067 C CA . GLU D 1 95 ? -6.108 -15.306 55.801 1.00 50.36 75 GLU D CA 1
ATOM 9068 C C . GLU D 1 95 ? -5.096 -14.853 56.840 1.00 43.46 75 GLU D C 1
ATOM 9069 O O . GLU D 1 95 ? -4.873 -15.518 57.849 1.00 52.03 75 GLU D O 1
ATOM 9075 N N . VAL D 1 96 ? -4.595 -13.655 56.668 1.00 41.12 76 VAL D N 1
ATOM 9076 C CA . VAL D 1 96 ? -3.595 -13.102 57.577 1.00 40.84 76 VAL D CA 1
ATOM 9077 C C . VAL D 1 96 ? -4.203 -12.465 58.819 1.00 39.01 76 VAL D C 1
ATOM 9078 O O . VAL D 1 96 ? -3.767 -12.732 59.929 1.00 40.30 76 VAL D O 1
ATOM 9082 N N . LEU D 1 97 ? -5.247 -11.667 58.623 1.00 38.87 77 LEU D N 1
ATOM 9083 C CA . LEU D 1 97 ? -6.093 -11.135 59.708 1.00 41.48 77 LEU D CA 1
ATOM 9084 C C . LEU D 1 97 ? -6.598 -12.167 60.709 1.00 39.57 77 LEU D C 1
ATOM 9085 O O . LEU D 1 97 ? -6.493 -11.981 61.905 1.00 41.15 77 LEU D O 1
ATOM 9090 N N . ASP D 1 98 ? -7.191 -13.225 60.195 1.00 37.22 78 ASP D N 1
ATOM 9091 C CA . ASP D 1 98 ? -7.773 -14.261 61.034 1.00 43.51 78 ASP D CA 1
ATOM 9092 C C . ASP D 1 98 ? -6.712 -14.868 61.928 1.00 37.76 78 ASP D C 1
ATOM 9093 O O . ASP D 1 98 ? -6.948 -15.081 63.095 1.00 33.45 78 ASP D O 1
ATOM 9098 N N . ALA D 1 99 ? -5.544 -15.139 61.367 1.00 35.17 79 ALA D N 1
ATOM 9099 C CA . ALA D 1 99 ? -4.450 -15.690 62.131 1.00 34.15 79 ALA D CA 1
ATOM 9100 C C . ALA D 1 99 ? -3.914 -14.714 63.207 1.00 39.44 79 ALA D C 1
ATOM 9101 O O . ALA D 1 99 ? -3.672 -15.153 64.336 1.00 35.90 79 ALA D O 1
ATOM 9103 N N . VAL D 1 100 ? -3.754 -13.410 62.882 1.00 35.55 80 VAL D N 1
ATOM 9104 C CA . VAL D 1 100 ? -3.260 -12.456 63.894 1.00 40.32 80 VAL D CA 1
ATOM 9105 C C . VAL D 1 100 ? -4.289 -12.270 65.000 1.00 46.09 80 VAL D C 1
ATOM 9106 O O . VAL D 1 100 ? -3.930 -12.274 66.166 1.00 35.47 80 VAL D O 1
ATOM 9110 N N . ALA D 1 101 ? -5.565 -12.101 64.633 1.00 47.22 81 ALA D N 1
ATOM 9111 C CA . ALA D 1 101 ? -6.648 -11.995 65.625 1.00 51.53 81 ALA D CA 1
ATOM 9112 C C . ALA D 1 101 ? -6.699 -13.211 66.537 1.00 47.58 81 ALA D C 1
ATOM 9113 O O . ALA D 1 101 ? -6.859 -13.086 67.734 1.00 48.62 81 ALA D O 1
ATOM 9115 N N . ASP D 1 102 ? -6.559 -14.389 65.952 1.00 43.25 82 ASP D N 1
ATOM 9116 C CA . ASP D 1 102 ? -6.510 -15.592 66.724 1.00 40.33 82 ASP D CA 1
ATOM 9117 C C . ASP D 1 102 ? -5.367 -15.554 67.742 1.00 45.88 82 ASP D C 1
ATOM 9118 O O . ASP D 1 102 ? -5.541 -15.983 68.872 1.00 46.08 82 ASP D O 1
ATOM 9123 N N . GLN D 1 103 ? -4.198 -15.045 67.349 1.00 41.01 83 GLN D N 1
ATOM 9124 C CA . GLN D 1 103 ? -3.081 -14.998 68.261 1.00 39.74 83 GLN D CA 1
ATOM 9125 C C . GLN D 1 103 ? -3.325 -14.005 69.394 1.00 42.31 83 GLN D C 1
ATOM 9126 O O . GLN D 1 103 ? -2.829 -14.202 70.499 1.00 41.18 83 GLN D O 1
ATOM 9132 N N . PHE D 1 104 ? -4.012 -12.904 69.105 1.00 47.74 84 PHE D N 1
ATOM 9133 C CA . PHE D 1 104 ? -4.397 -11.963 70.146 1.00 50.50 84 PHE D CA 1
ATOM 9134 C C . PHE D 1 104 ? -5.283 -12.644 71.192 1.00 51.69 84 PHE D C 1
ATOM 9135 O O . PHE D 1 104 ? -5.135 -12.418 72.390 1.00 70.73 84 PHE D O 1
ATOM 9143 N N . ALA D 1 105 ? -6.161 -13.523 70.742 1.00 53.43 85 ALA D N 1
ATOM 9144 C CA . ALA D 1 105 ? -7.022 -14.302 71.638 1.00 54.00 85 ALA D CA 1
ATOM 9145 C C . ALA D 1 105 ? -6.245 -15.319 72.469 1.00 46.45 85 ALA D C 1
ATOM 9146 O O . ALA D 1 105 ? -6.717 -15.717 73.517 1.00 52.80 85 ALA D O 1
ATOM 9148 N N . LYS D 1 106 ? -5.059 -15.723 72.021 1.00 52.41 86 LYS D N 1
ATOM 9149 C CA . LYS D 1 106 ? -4.246 -16.773 72.681 1.00 51.60 86 LYS D CA 1
ATOM 9150 C C . LYS D 1 106 ? -2.932 -16.301 73.335 1.00 46.12 86 LYS D C 1
ATOM 9151 O O . LYS D 1 106 ? -2.081 -17.125 73.647 1.00 46.34 86 LYS D O 1
ATOM 9157 N N . GLY D 1 107 ? -2.732 -14.997 73.472 1.00 46.47 87 GLY D N 1
ATOM 9158 C CA . GLY D 1 107 ? -1.452 -14.451 73.975 1.00 40.33 87 GLY D CA 1
ATOM 9159 C C . GLY D 1 107 ? -0.520 -13.915 72.887 1.00 39.25 87 GLY D C 1
ATOM 9160 O O . GLY D 1 107 ? 0.144 -14.692 72.180 1.00 35.30 87 GLY D O 1
ATOM 9161 N N . HIS D 1 108 ? -0.467 -12.591 72.733 1.00 35.82 88 HIS D N 1
ATOM 9162 C CA . HIS D 1 108 ? 0.307 -11.983 71.647 1.00 36.12 88 HIS D CA 1
ATOM 9163 C C . HIS D 1 108 ? 1.740 -11.681 72.030 1.00 35.33 88 HIS D C 1
ATOM 9164 O O . HIS D 1 108 ? 2.583 -11.427 71.148 1.00 34.79 88 HIS D O 1
ATOM 9171 N N . MET D 1 109 ? 2.017 -11.652 73.334 1.00 33.41 89 MET D N 1
ATOM 9172 C CA . MET D 1 109 ? 3.340 -11.327 73.795 1.00 32.98 89 MET D CA 1
ATOM 9173 C C . MET D 1 109 ? 3.600 -11.711 75.260 1.00 30.01 89 MET D C 1
ATOM 9174 O O . MET D 1 109 ? 3.157 -11.043 76.201 1.00 25.64 89 MET D O 1
ATOM 9179 N N . THR D 1 110 ? 4.382 -12.751 75.427 1.00 28.24 90 THR D N 1
ATOM 9180 C CA . THR D 1 110 ? 4.734 -13.257 76.740 1.00 27.57 90 THR D CA 1
ATOM 9181 C C . THR D 1 110 ? 6.220 -13.113 77.061 1.00 28.96 90 THR D C 1
ATOM 9182 O O . THR D 1 110 ? 6.639 -13.386 78.202 1.00 26.14 90 THR D O 1
ATOM 9186 N N . GLY D 1 111 ? 6.986 -12.719 76.059 1.00 28.46 91 GLY D N 1
ATOM 9187 C CA . GLY D 1 111 ? 8.439 -12.702 76.170 1.00 34.35 91 GLY D CA 1
ATOM 9188 C C . GLY D 1 111 ? 9.083 -14.072 76.352 1.00 36.78 91 GLY D C 1
ATOM 9189 O O . GLY D 1 111 ? 10.249 -14.146 76.662 1.00 42.56 91 GLY D O 1
ATOM 9190 N N . LEU D 1 112 ? 8.322 -15.144 76.170 1.00 32.86 92 LEU D N 1
ATOM 9191 C CA . LEU D 1 112 ? 8.799 -16.483 76.400 1.00 32.12 92 LEU D CA 1
ATOM 9192 C C . LEU D 1 112 ? 8.879 -17.253 75.066 1.00 31.79 92 LEU D C 1
ATOM 9193 O O . LEU D 1 112 ? 8.244 -16.892 74.106 1.00 29.46 92 LEU D O 1
ATOM 9198 N N . PRO D 1 113 ? 9.677 -18.325 75.023 1.00 34.91 93 PRO D N 1
ATOM 9199 C CA . PRO D 1 113 ? 9.669 -19.163 73.829 1.00 33.90 93 PRO D CA 1
ATOM 9200 C C . PRO D 1 113 ? 8.237 -19.668 73.501 1.00 30.22 93 PRO D C 1
ATOM 9201 O O . PRO D 1 113 ? 7.465 -19.956 74.398 1.00 26.14 93 PRO D O 1
ATOM 9205 N N . HIS D 1 114 ? 7.929 -19.730 72.206 1.00 32.47 94 HIS D N 1
ATOM 9206 C CA . HIS D 1 114 ? 6.620 -20.100 71.696 1.00 31.81 94 HIS D CA 1
ATOM 9207 C C . HIS D 1 114 ? 6.783 -21.108 70.543 1.00 33.66 94 HIS D C 1
ATOM 9208 O O . HIS D 1 114 ? 7.812 -21.104 69.847 1.00 39.31 94 HIS D O 1
ATOM 9215 N N . GLU D 1 115 ? 5.815 -22.001 70.361 1.00 38.87 95 GLU D N 1
ATOM 9216 C CA . GLU D 1 115 ? 5.838 -22.968 69.213 1.00 45.71 95 GLU D CA 1
ATOM 9217 C C . GLU D 1 115 ? 6.019 -22.298 67.851 1.00 47.23 95 GLU D C 1
ATOM 9218 O O . GLU D 1 115 ? 6.640 -22.859 66.945 1.00 49.82 95 GLU D O 1
ATOM 9224 N N . LEU D 1 116 ? 5.481 -21.088 67.697 1.00 48.37 96 LEU D N 1
ATOM 9225 C CA . LEU D 1 116 ? 5.572 -20.319 66.451 1.00 44.61 96 LEU D CA 1
ATOM 9226 C C . LEU D 1 116 ? 6.971 -19.954 66.034 1.00 43.90 96 LEU D C 1
ATOM 9227 O O . LEU D 1 116 ? 7.272 -19.794 64.834 1.00 42.81 96 LEU D O 1
ATOM 9232 N N . ASP D 1 117 ? 7.830 -19.779 67.017 1.00 39.61 97 ASP D N 1
ATOM 9233 C CA . ASP D 1 117 ? 9.183 -19.330 66.725 1.00 45.20 97 ASP D CA 1
ATOM 9234 C C . ASP D 1 117 ? 9.799 -20.182 65.631 1.00 38.90 97 ASP D C 1
ATOM 9235 O O . ASP D 1 117 ? 10.394 -19.652 64.668 1.00 38.85 97 ASP D O 1
ATOM 9240 N N . ALA D 1 118 ? 9.743 -21.490 65.847 1.00 32.19 98 ALA D N 1
ATOM 9241 C CA . ALA D 1 118 ? 10.408 -22.411 64.972 1.00 35.99 98 ALA D CA 1
ATOM 9242 C C . ALA D 1 118 ? 9.722 -22.427 63.604 1.00 32.85 98 ALA D C 1
ATOM 9243 O O . ALA D 1 118 ? 10.389 -22.675 62.604 1.00 36.32 98 ALA D O 1
ATOM 9245 N N . ARG D 1 119 ? 8.400 -22.254 63.573 1.00 26.98 99 ARG D N 1
ATOM 9246 C CA . ARG D 1 119 ? 7.678 -22.310 62.344 1.00 26.43 99 ARG D CA 1
ATOM 9247 C C . ARG D 1 119 ? 7.979 -21.118 61.467 1.00 24.33 99 ARG D C 1
ATOM 9248 O O . ARG D 1 119 ? 8.102 -21.269 60.252 1.00 26.15 99 ARG D O 1
ATOM 9256 N N . ALA D 1 120 ? 8.126 -19.939 62.049 1.00 21.33 100 ALA D N 1
ATOM 9257 C CA . ALA D 1 120 ? 8.414 -18.768 61.224 1.00 22.00 100 ALA D CA 1
ATOM 9258 C C . ALA D 1 120 ? 9.809 -18.860 60.646 1.00 21.03 100 ALA D C 1
ATOM 9259 O O . ALA D 1 120 ? 10.029 -18.625 59.468 1.00 20.34 100 ALA D O 1
ATOM 9261 N N . GLY D 1 121 ? 10.756 -19.238 61.487 1.00 24.30 101 GLY D N 1
ATOM 9262 C CA . GLY D 1 121 ? 12.147 -19.454 61.059 1.00 24.79 101 GLY D CA 1
ATOM 9263 C C . GLY D 1 121 ? 12.264 -20.472 59.955 1.00 27.20 101 GLY D C 1
ATOM 9264 O O . GLY D 1 121 ? 12.981 -20.260 58.978 1.00 31.98 101 GLY D O 1
ATOM 9265 N N . ALA D 1 122 ? 11.512 -21.563 60.072 1.00 28.01 102 ALA D N 1
ATOM 9266 C CA . ALA D 1 122 ? 11.605 -22.637 59.079 1.00 29.21 102 ALA D CA 1
ATOM 9267 C C . ALA D 1 122 ? 11.007 -22.175 57.752 1.00 28.87 102 ALA D C 1
ATOM 9268 O O . ALA D 1 122 ? 11.566 -22.469 56.695 1.00 26.24 102 ALA D O 1
ATOM 9270 N N . LEU D 1 123 ? 9.879 -21.443 57.782 1.00 28.53 103 LEU D N 1
ATOM 9271 C CA . LEU D 1 123 ? 9.297 -20.962 56.510 1.00 28.57 103 LEU D CA 1
ATOM 9272 C C . LEU D 1 123 ? 10.255 -20.003 55.794 1.00 29.64 103 LEU D C 1
ATOM 9273 O O . LEU D 1 123 ? 10.368 -20.049 54.573 1.00 28.92 103 LEU D O 1
ATOM 9278 N N . ILE D 1 124 ? 10.950 -19.146 56.534 1.00 27.09 104 ILE D N 1
ATOM 9279 C CA . ILE D 1 124 ? 11.853 -18.195 55.869 1.00 28.14 104 ILE D CA 1
ATOM 9280 C C . ILE D 1 124 ? 13.019 -18.961 55.256 1.00 25.96 104 ILE D C 1
ATOM 9281 O O . ILE D 1 124 ? 13.376 -18.722 54.107 1.00 24.13 104 ILE D O 1
ATOM 9286 N N . ALA D 1 125 ? 13.583 -19.890 56.027 1.00 27.09 105 ALA D N 1
ATOM 9287 C CA . ALA D 1 125 ? 14.660 -20.745 55.538 1.00 31.57 105 ALA D CA 1
ATOM 9288 C C . ALA D 1 125 ? 14.255 -21.518 54.298 1.00 29.61 105 ALA D C 1
ATOM 9289 O O . ALA D 1 125 ? 15.059 -21.703 53.395 1.00 33.55 105 ALA D O 1
ATOM 9291 N N . GLU D 1 126 ? 13.019 -21.964 54.249 1.00 30.48 106 GLU D N 1
ATOM 9292 C CA . GLU D 1 126 ? 12.550 -22.712 53.096 1.00 30.78 106 GLU D CA 1
ATOM 9293 C C . GLU D 1 126 ? 12.444 -21.821 51.859 1.00 29.85 106 GLU D C 1
ATOM 9294 O O . GLU D 1 126 ? 12.893 -22.197 50.783 1.00 30.96 106 GLU D O 1
ATOM 9300 N N . LEU D 1 127 ? 11.812 -20.657 51.992 1.00 29.88 107 LEU D N 1
ATOM 9301 C CA . LEU D 1 127 ? 11.547 -19.816 50.822 1.00 30.87 107 LEU D CA 1
ATOM 9302 C C . LEU D 1 127 ? 12.749 -18.990 50.410 1.00 30.14 107 LEU D C 1
ATOM 9303 O O . LEU D 1 127 ? 12.888 -18.641 49.249 1.00 32.25 107 LEU D O 1
ATOM 9308 N N . VAL D 1 128 ? 13.632 -18.661 51.343 1.00 27.42 108 VAL D N 1
ATOM 9309 C CA . VAL D 1 128 ? 14.757 -17.821 50.961 1.00 29.27 108 VAL D CA 1
ATOM 9310 C C . VAL D 1 128 ? 16.052 -18.617 50.956 1.00 30.40 108 VAL D C 1
ATOM 9311 O O . VAL D 1 128 ? 16.542 -18.999 52.005 1.00 33.00 108 VAL D O 1
ATOM 9315 N N . PRO D 1 129 ? 16.602 -18.853 49.765 1.00 43.34 109 PRO D N 1
ATOM 9316 C CA . PRO D 1 129 ? 17.703 -19.824 49.576 1.00 47.11 109 PRO D CA 1
ATOM 9317 C C . PRO D 1 129 ? 18.888 -19.547 50.510 1.00 46.95 109 PRO D C 1
ATOM 9318 O O . PRO D 1 129 ? 19.340 -20.437 51.250 1.00 55.57 109 PRO D O 1
ATOM 9322 N N . GLY D 1 130 ? 19.340 -18.300 50.532 1.00 46.82 110 GLY D N 1
ATOM 9323 C CA . GLY D 1 130 ? 20.512 -17.912 51.349 1.00 41.26 110 GLY D CA 1
ATOM 9324 C C . GLY D 1 130 ? 20.287 -17.773 52.842 1.00 35.77 110 GLY D C 1
ATOM 9325 O O . GLY D 1 130 ? 21.214 -17.405 53.582 1.00 39.80 110 GLY D O 1
ATOM 9326 N N . VAL D 1 131 ? 19.075 -18.049 53.312 1.00 30.60 111 VAL D N 1
ATOM 9327 C CA . VAL D 1 131 ? 18.791 -17.918 54.741 1.00 33.66 111 VAL D CA 1
ATOM 9328 C C . VAL D 1 131 ? 18.629 -19.306 55.362 1.00 33.72 111 VAL D C 1
ATOM 9329 O O . VAL D 1 131 ? 17.909 -20.145 54.830 1.00 39.42 111 VAL D O 1
ATOM 9333 N N . GLU D 1 132 ? 19.353 -19.546 56.451 1.00 36.83 112 GLU D N 1
ATOM 9334 C CA . GLU D 1 132 ? 19.293 -20.803 57.211 1.00 37.11 112 GLU D CA 1
ATOM 9335 C C . GLU D 1 132 ? 18.960 -20.523 58.663 1.00 37.00 112 GLU D C 1
ATOM 9336 O O . GLU D 1 132 ? 18.244 -21.299 59.286 1.00 33.57 112 GLU D O 1
ATOM 9342 N N . GLN D 1 133 ? 19.562 -19.475 59.232 1.00 31.88 113 GLN D N 1
ATOM 9343 C CA . GLN D 1 133 ? 19.216 -19.015 60.558 1.00 30.61 113 GLN D CA 1
ATOM 9344 C C . GLN D 1 133 ? 18.733 -17.616 60.410 1.00 30.52 113 GLN D C 1
ATOM 9345 O O . GLN D 1 133 ? 19.288 -16.873 59.595 1.00 30.58 113 GLN D O 1
ATOM 9351 N N . VAL D 1 134 ? 17.808 -17.218 61.278 1.00 27.48 114 VAL D N 1
ATOM 9352 C CA . VAL D 1 134 ? 17.282 -15.862 61.275 1.00 32.04 114 VAL D CA 1
ATOM 9353 C C . VAL D 1 134 ? 17.211 -15.318 62.696 1.00 28.44 114 VAL D C 1
ATOM 9354 O O . VAL D 1 134 ? 17.114 -16.064 63.643 1.00 25.53 114 VAL D O 1
ATOM 9358 N N . ARG D 1 135 ? 17.314 -14.006 62.806 1.00 28.38 115 ARG D N 1
ATOM 9359 C CA . ARG D 1 135 ? 17.011 -13.282 64.028 1.00 30.45 115 ARG D CA 1
ATOM 9360 C C . ARG D 1 135 ? 15.927 -12.301 63.662 1.00 28.24 115 ARG D C 1
ATOM 9361 O O . ARG D 1 135 ? 16.026 -11.597 62.645 1.00 24.43 115 ARG D O 1
ATOM 9369 N N . PHE D 1 136 ? 14.895 -12.238 64.499 1.00 27.70 116 PHE D N 1
ATOM 9370 C CA . PHE D 1 136 ? 13.804 -11.313 64.272 1.00 27.09 116 PHE D CA 1
ATOM 9371 C C . PHE D 1 136 ? 14.072 -9.958 64.906 1.00 24.84 116 PHE D C 1
ATOM 9372 O O . PHE D 1 136 ? 14.871 -9.828 65.801 1.00 22.79 116 PHE D O 1
ATOM 9380 N N . ALA D 1 137 ? 13.388 -8.952 64.388 1.00 24.36 117 ALA D N 1
ATOM 9381 C CA . ALA D 1 137 ? 13.496 -7.590 64.872 1.00 22.96 117 ALA D CA 1
ATOM 9382 C C . ALA D 1 137 ? 12.141 -6.941 64.657 1.00 21.68 117 ALA D C 1
ATOM 9383 O O . ALA D 1 137 ? 11.261 -7.507 64.029 1.00 21.84 117 ALA D O 1
ATOM 9385 N N . ASN D 1 138 ? 11.997 -5.735 65.163 1.00 25.60 118 ASN D N 1
ATOM 9386 C CA . ASN D 1 138 ? 10.744 -5.009 65.106 1.00 27.03 118 ASN D CA 1
ATOM 9387 C C . ASN D 1 138 ? 10.600 -4.215 63.842 1.00 24.36 118 ASN D C 1
ATOM 9388 O O . ASN D 1 138 ? 9.542 -3.740 63.574 1.00 26.54 118 ASN D O 1
ATOM 9393 N N . SER D 1 139 ? 11.694 -3.956 63.148 1.00 24.96 119 SER D N 1
ATOM 9394 C CA . SER D 1 139 ? 11.658 -3.095 61.962 1.00 23.98 119 SER D CA 1
ATOM 9395 C C . SER D 1 139 ? 12.828 -3.360 61.048 1.00 22.02 119 SER D C 1
ATOM 9396 O O . SER D 1 139 ? 13.825 -3.960 61.464 1.00 26.25 119 SER D O 1
ATOM 9399 N N . GLY D 1 140 ? 12.744 -2.855 59.834 1.00 21.81 120 GLY D N 1
ATOM 9400 C CA . GLY D 1 140 ? 13.829 -2.994 58.895 1.00 21.63 120 GLY D CA 1
ATOM 9401 C C . GLY D 1 140 ? 15.059 -2.261 59.420 1.00 22.56 120 GLY D C 1
ATOM 9402 O O . GLY D 1 140 ? 16.202 -2.748 59.336 1.00 20.93 120 GLY D O 1
ATOM 9403 N N . THR D 1 141 ? 14.822 -1.083 59.961 1.00 19.87 121 THR D N 1
ATOM 9404 C CA . THR D 1 141 ? 15.904 -0.282 60.484 1.00 22.48 121 THR D CA 1
ATOM 9405 C C . THR D 1 141 ? 16.724 -1.034 61.513 1.00 21.53 121 THR D C 1
ATOM 9406 O O . THR D 1 141 ? 17.969 -1.040 61.458 1.00 22.06 121 THR D O 1
ATOM 9410 N N . GLU D 1 142 ? 16.026 -1.722 62.414 1.00 23.98 122 GLU D N 1
ATOM 9411 C CA . GLU D 1 142 ? 16.693 -2.509 63.480 1.00 26.92 122 GLU D CA 1
ATOM 9412 C C . GLU D 1 142 ? 17.469 -3.680 62.864 1.00 25.48 122 GLU D C 1
ATOM 9413 O O . GLU D 1 142 ? 18.606 -3.993 63.261 1.00 27.77 122 GLU D O 1
ATOM 9419 N N . ALA D 1 143 ? 16.835 -4.372 61.916 1.00 24.50 123 ALA D N 1
ATOM 9420 C CA . ALA D 1 143 ? 17.466 -5.554 61.293 1.00 23.43 123 ALA D CA 1
ATOM 9421 C C . ALA D 1 143 ? 18.750 -5.113 60.555 1.00 20.76 123 ALA D C 1
ATOM 9422 O O . ALA D 1 143 ? 19.734 -5.833 60.557 1.00 19.85 123 ALA D O 1
ATOM 9424 N N . VAL D 1 144 ? 18.688 -3.970 59.886 1.00 19.32 124 VAL D N 1
ATOM 9425 C CA . VAL D 1 144 ? 19.854 -3.425 59.176 1.00 21.32 124 VAL D CA 1
ATOM 9426 C C . VAL D 1 144 ? 20.934 -3.112 60.172 1.00 21.13 124 VAL D C 1
ATOM 9427 O O . VAL D 1 144 ? 22.070 -3.541 60.015 1.00 22.09 124 VAL D O 1
ATOM 9431 N N . ALA D 1 145 ? 20.573 -2.397 61.240 1.00 22.65 125 ALA D N 1
ATOM 9432 C CA . ALA D 1 145 ? 21.592 -2.068 62.243 1.00 22.02 125 ALA D CA 1
ATOM 9433 C C . ALA D 1 145 ? 22.257 -3.328 62.757 1.00 21.45 125 ALA D C 1
ATOM 9434 O O . ALA D 1 145 ? 23.507 -3.390 62.902 1.00 20.54 125 ALA D O 1
ATOM 9436 N N . SER D 1 146 ? 21.442 -4.323 63.119 1.00 22.17 126 SER D N 1
ATOM 9437 C CA . SER D 1 146 ? 22.015 -5.593 63.652 1.00 23.14 126 SER D CA 1
ATOM 9438 C C . SER D 1 146 ? 22.878 -6.279 62.633 1.00 21.52 126 SER D C 1
ATOM 9439 O O . SER D 1 146 ? 23.913 -6.839 62.961 1.00 22.02 126 SER D O 1
ATOM 9442 N N . ALA D 1 147 ? 22.433 -6.292 61.382 1.00 21.02 127 ALA D N 1
ATOM 9443 C CA . ALA D 1 147 ? 23.203 -6.987 60.378 1.00 21.54 127 ALA D CA 1
ATOM 9444 C C . ALA D 1 147 ? 24.572 -6.346 60.219 1.00 19.93 127 ALA D C 1
ATOM 9445 O O . ALA D 1 147 ? 25.585 -7.008 60.092 1.00 17.69 127 ALA D O 1
ATOM 9447 N N . LEU D 1 148 ? 24.573 -5.026 60.210 1.00 20.13 128 LEU D N 1
ATOM 9448 C CA . LEU D 1 148 ? 25.789 -4.294 60.040 1.00 19.60 128 LEU D CA 1
ATOM 9449 C C . LEU D 1 148 ? 26.698 -4.428 61.245 1.00 20.18 128 LEU D C 1
ATOM 9450 O O . LEU D 1 148 ? 27.911 -4.539 61.090 1.00 18.08 128 LEU D O 1
ATOM 9455 N N . ARG D 1 149 ? 26.140 -4.422 62.453 1.00 22.44 129 ARG D N 1
ATOM 9456 C CA . ARG D 1 149 ? 26.963 -4.728 63.628 1.00 25.60 129 ARG D CA 1
ATOM 9457 C C . ARG D 1 149 ? 27.597 -6.118 63.540 1.00 26.04 129 ARG D C 1
ATOM 9458 O O . ARG D 1 149 ? 28.758 -6.317 63.928 1.00 24.05 129 ARG D O 1
ATOM 9466 N N . LEU D 1 150 ? 26.816 -7.083 63.075 1.00 26.95 130 LEU D N 1
ATOM 9467 C CA . LEU D 1 150 ? 27.333 -8.449 62.936 1.00 26.12 130 LEU D CA 1
ATOM 9468 C C . LEU D 1 150 ? 28.481 -8.477 61.955 1.00 25.16 130 LEU D C 1
ATOM 9469 O O . LEU D 1 150 ? 29.518 -9.088 62.215 1.00 23.39 130 LEU D O 1
ATOM 9474 N N . ALA D 1 151 ? 28.324 -7.790 60.825 1.00 26.05 131 ALA D N 1
ATOM 9475 C CA . ALA D 1 151 ? 29.415 -7.752 59.851 1.00 27.13 131 ALA D CA 1
ATOM 9476 C C . ALA D 1 151 ? 30.674 -7.102 60.462 1.00 26.08 131 ALA D C 1
ATOM 9477 O O . ALA D 1 151 ? 31.791 -7.587 60.274 1.00 26.09 131 ALA D O 1
ATOM 9479 N N . ARG D 1 152 ? 30.496 -5.974 61.143 1.00 24.89 132 ARG D N 1
ATOM 9480 C CA . ARG D 1 152 ? 31.650 -5.242 61.675 1.00 25.92 132 ARG D CA 1
ATOM 9481 C C . ARG D 1 152 ? 32.372 -6.150 62.705 1.00 29.42 132 ARG D C 1
ATOM 9482 O O . ARG D 1 152 ? 33.617 -6.227 62.767 1.00 28.61 132 ARG D O 1
ATOM 9490 N N . ALA D 1 153 ? 31.581 -6.820 63.516 1.00 28.57 133 ALA D N 1
ATOM 9491 C CA . ALA D 1 153 ? 32.111 -7.659 64.607 1.00 31.73 133 ALA D CA 1
ATOM 9492 C C . ALA D 1 153 ? 32.798 -8.898 64.074 1.00 34.33 133 ALA D C 1
ATOM 9493 O O . ALA D 1 153 ? 33.878 -9.273 64.543 1.00 31.22 133 ALA D O 1
ATOM 9495 N N . THR D 1 154 ? 32.168 -9.503 63.065 1.00 34.23 134 THR D N 1
ATOM 9496 C CA . THR D 1 154 ? 32.674 -10.705 62.426 1.00 31.83 134 THR D CA 1
ATOM 9497 C C . THR D 1 154 ? 33.990 -10.458 61.666 1.00 33.93 134 THR D C 1
ATOM 9498 O O . THR D 1 154 ? 34.888 -11.290 61.712 1.00 35.57 134 THR D O 1
ATOM 9502 N N . THR D 1 155 ? 34.103 -9.338 60.963 1.00 30.85 135 THR D N 1
ATOM 9503 C CA . THR D 1 155 ? 35.312 -9.049 60.177 1.00 29.37 135 THR D CA 1
ATOM 9504 C C . THR D 1 155 ? 36.375 -8.281 60.939 1.00 27.73 135 THR D C 1
ATOM 9505 O O . THR D 1 155 ? 37.498 -8.186 60.486 1.00 33.35 135 THR D O 1
ATOM 9509 N N . GLY D 1 156 ? 36.011 -7.691 62.056 1.00 26.74 136 GLY D N 1
ATOM 9510 C CA . GLY D 1 156 ? 36.914 -6.799 62.771 1.00 28.05 136 GLY D CA 1
ATOM 9511 C C . GLY D 1 156 ? 37.143 -5.470 62.060 1.00 28.54 136 GLY D C 1
ATOM 9512 O O . GLY D 1 156 ? 38.143 -4.782 62.313 1.00 26.61 136 GLY D O 1
ATOM 9513 N N . ARG D 1 157 ? 36.264 -5.126 61.117 1.00 26.61 137 ARG D N 1
ATOM 9514 C CA . ARG D 1 157 ? 36.444 -3.929 60.337 1.00 26.37 137 ARG D CA 1
ATOM 9515 C C . ARG D 1 157 ? 35.290 -2.996 60.656 1.00 25.64 137 ARG D C 1
ATOM 9516 O O . ARG D 1 157 ? 34.295 -3.409 61.245 1.00 21.82 137 ARG D O 1
ATOM 9524 N N . THR D 1 158 ? 35.417 -1.749 60.243 1.00 25.82 138 THR D N 1
ATOM 9525 C CA . THR D 1 158 ? 34.398 -0.778 60.520 1.00 27.40 138 THR D CA 1
ATOM 9526 C C . THR D 1 158 ? 33.708 -0.221 59.290 1.00 26.15 138 THR D C 1
ATOM 9527 O O . THR D 1 158 ? 32.603 0.290 59.409 1.00 25.30 138 THR D O 1
ATOM 9531 N N . LEU D 1 159 ? 34.358 -0.249 58.137 1.00 25.82 139 LEU D N 1
ATOM 9532 C CA . LEU D 1 159 ? 33.855 0.466 56.970 1.00 27.13 139 LEU D CA 1
ATOM 9533 C C . LEU D 1 159 ? 32.686 -0.222 56.293 1.00 23.65 139 LEU D C 1
ATOM 9534 O O . LEU D 1 159 ? 32.737 -1.412 56.017 1.00 22.59 139 LEU D O 1
ATOM 9539 N N . VAL D 1 160 ? 31.599 0.516 56.079 1.00 20.19 140 VAL D N 1
ATOM 9540 C CA . VAL D 1 160 ? 30.442 -0.019 55.369 1.00 18.57 140 VAL D CA 1
ATOM 9541 C C . VAL D 1 160 ? 30.232 0.757 54.098 1.00 19.14 140 VAL D C 1
ATOM 9542 O O . VAL D 1 160 ? 30.219 2.009 54.107 1.00 20.37 140 VAL D O 1
ATOM 9546 N N . VAL D 1 161 ? 30.000 0.042 53.008 1.00 19.24 141 VAL D N 1
ATOM 9547 C CA . VAL D 1 161 ? 29.743 0.676 51.691 1.00 18.87 141 VAL D CA 1
ATOM 9548 C C . VAL D 1 161 ? 28.246 0.693 51.432 1.00 19.93 141 VAL D C 1
ATOM 9549 O O . VAL D 1 161 ? 27.536 -0.337 51.581 1.00 19.98 141 VAL D O 1
ATOM 9553 N N . THR D 1 162 ? 27.753 1.862 51.054 1.00 20.70 142 THR D N 1
ATOM 9554 C CA . THR D 1 162 ? 26.382 2.037 50.601 1.00 21.70 142 THR D CA 1
ATOM 9555 C C . THR D 1 162 ? 26.362 2.629 49.168 1.00 21.91 142 THR D C 1
ATOM 9556 O O . THR D 1 162 ? 27.389 3.066 48.638 1.00 19.77 142 THR D O 1
ATOM 9560 N N . PHE D 1 163 ? 25.178 2.658 48.562 1.00 20.76 143 PHE D N 1
ATOM 9561 C CA . PHE D 1 163 ? 24.979 3.228 47.222 1.00 20.76 143 PHE D CA 1
ATOM 9562 C C . PHE D 1 163 ? 24.024 4.384 47.289 1.00 21.29 143 PHE D C 1
ATOM 9563 O O . PHE D 1 163 ? 23.039 4.362 48.068 1.00 19.73 143 PHE D O 1
ATOM 9571 N N . GLU D 1 164 ? 24.295 5.391 46.464 1.00 22.06 144 GLU D N 1
ATOM 9572 C CA . GLU D 1 164 ? 23.460 6.598 46.384 1.00 25.19 144 GLU D CA 1
ATOM 9573 C C . GLU D 1 164 ? 22.027 6.265 46.099 1.00 21.69 144 GLU D C 1
ATOM 9574 O O . GLU D 1 164 ? 21.728 5.707 45.062 1.00 21.61 144 GLU D O 1
ATOM 9580 N N . GLY D 1 165 ? 21.142 6.748 46.935 1.00 18.67 145 GLY D N 1
ATOM 9581 C CA . GLY D 1 165 ? 19.722 6.566 46.702 1.00 18.54 145 GLY D CA 1
ATOM 9582 C C . GLY D 1 165 ? 19.175 5.353 47.399 1.00 18.64 145 GLY D C 1
ATOM 9583 O O . GLY D 1 165 ? 17.942 5.277 47.624 1.00 21.06 145 GLY D O 1
ATOM 9584 N N . HIS D 1 166 ? 20.070 4.431 47.799 1.00 17.04 146 HIS D N 1
ATOM 9585 C CA . HIS D 1 166 ? 19.683 3.266 48.543 1.00 18.54 146 HIS D CA 1
ATOM 9586 C C . HIS D 1 166 ? 19.386 3.613 49.989 1.00 19.31 146 HIS D C 1
ATOM 9587 O O . HIS D 1 166 ? 20.146 4.275 50.651 1.00 21.87 146 HIS D O 1
ATOM 9594 N N . TYR D 1 167 ? 18.255 3.145 50.485 1.00 20.46 147 TYR D N 1
ATOM 9595 C CA . TYR D 1 167 ? 17.800 3.482 51.802 1.00 20.26 147 TYR D CA 1
ATOM 9596 C C . TYR D 1 167 ? 17.747 2.235 52.667 1.00 19.39 147 TYR D C 1
ATOM 9597 O O . TYR D 1 167 ? 17.119 1.255 52.291 1.00 18.61 147 TYR D O 1
ATOM 9606 N N . HIS D 1 168 ? 18.329 2.333 53.851 1.00 18.54 148 HIS D N 1
ATOM 9607 C CA . HIS D 1 168 ? 18.425 1.226 54.795 1.00 21.18 148 HIS D CA 1
ATOM 9608 C C . HIS D 1 168 ? 17.915 1.536 56.195 1.00 21.42 148 HIS D C 1
ATOM 9609 O O . HIS D 1 168 ? 18.335 0.914 57.186 1.00 22.97 148 HIS D O 1
ATOM 9616 N N . GLY D 1 169 ? 16.994 2.493 56.264 1.00 22.42 149 GLY D N 1
ATOM 9617 C CA . GLY D 1 169 ? 16.424 2.901 57.524 1.00 25.06 149 GLY D CA 1
ATOM 9618 C C . GLY D 1 169 ? 17.189 4.017 58.180 1.00 23.19 149 GLY D C 1
ATOM 9619 O O . GLY D 1 169 ? 18.039 4.650 57.553 1.00 22.49 149 GLY D O 1
ATOM 9620 N N . TRP D 1 170 ? 16.877 4.241 59.443 1.00 25.60 150 TRP D N 1
ATOM 9621 C CA . TRP D 1 170 ? 17.189 5.530 60.088 1.00 27.32 150 TRP D CA 1
ATOM 9622 C C . TRP D 1 170 ? 18.344 5.377 61.077 1.00 24.50 150 TRP D C 1
ATOM 9623 O O . TRP D 1 170 ? 18.657 6.318 61.790 1.00 20.25 150 TRP D O 1
ATOM 9634 N N . SER D 1 171 ? 18.988 4.204 61.144 1.00 21.36 151 SER D N 1
ATOM 9635 C CA . SER D 1 171 ? 20.014 4.006 62.161 1.00 20.98 151 SER D CA 1
ATOM 9636 C C . SER D 1 171 ? 21.226 4.901 61.884 1.00 21.51 151 SER D C 1
ATOM 9637 O O . SER D 1 171 ? 21.448 5.395 60.759 1.00 21.73 151 SER D O 1
ATOM 9640 N N . GLU D 1 172 ? 21.982 5.128 62.940 1.00 22.95 152 GLU D N 1
ATOM 9641 C CA . GLU D 1 172 ? 23.010 6.193 63.010 1.00 23.15 152 GLU D CA 1
ATOM 9642 C C . GLU D 1 172 ? 24.079 6.088 61.937 1.00 23.79 152 GLU D C 1
ATOM 9643 O O . GLU D 1 172 ? 24.517 7.127 61.394 1.00 23.61 152 GLU D O 1
ATOM 9649 N N . THR D 1 173 ? 24.459 4.852 61.556 1.00 21.68 153 THR D N 1
ATOM 9650 C CA . THR D 1 173 ? 25.633 4.657 60.692 1.00 19.79 153 THR D CA 1
ATOM 9651 C C . THR D 1 173 ? 25.281 4.579 59.210 1.00 20.82 153 THR D C 1
ATOM 9652 O O . THR D 1 173 ? 26.153 4.718 58.361 1.00 20.16 153 THR D O 1
ATOM 9656 N N . VAL D 1 174 ? 23.992 4.495 58.883 1.00 22.54 154 VAL D N 1
ATOM 9657 C CA . VAL D 1 174 ? 23.568 4.457 57.488 1.00 22.51 154 VAL D CA 1
ATOM 9658 C C . VAL D 1 174 ? 22.692 5.597 57.011 1.00 20.44 154 VAL D C 1
ATOM 9659 O O . VAL D 1 174 ? 22.443 5.678 55.840 1.00 21.90 154 VAL D O 1
ATOM 9663 N N . LEU D 1 175 ? 22.155 6.426 57.897 1.00 22.38 155 LEU D N 1
ATOM 9664 C CA . LEU D 1 175 ? 21.167 7.429 57.477 1.00 21.69 155 LEU D CA 1
ATOM 9665 C C . LEU D 1 175 ? 21.859 8.592 56.742 1.00 21.35 155 LEU D C 1
ATOM 9666 O O . LEU D 1 175 ? 22.398 9.487 57.363 1.00 19.05 155 LEU D O 1
ATOM 9671 N N . ARG D 1 176 ? 21.833 8.516 55.409 1.00 22.50 156 ARG D N 1
ATOM 9672 C CA . ARG D 1 176 ? 22.323 9.518 54.521 1.00 21.04 156 ARG D CA 1
ATOM 9673 C C . ARG D 1 176 ? 21.181 10.375 53.956 1.00 23.72 156 ARG D C 1
ATOM 9674 O O . ARG D 1 176 ? 20.007 9.940 53.924 1.00 20.75 156 ARG D O 1
ATOM 9682 N N . ALA D 1 177 ? 21.477 11.640 53.577 1.00 25.42 157 ALA D N 1
ATOM 9683 C CA . ALA D 1 177 ? 20.460 12.472 52.895 1.00 28.09 157 ALA D CA 1
ATOM 9684 C C . ALA D 1 177 ? 20.245 11.929 51.497 1.00 28.97 157 ALA D C 1
ATOM 9685 O O . ALA D 1 177 ? 21.130 11.961 50.664 1.00 38.07 157 ALA D O 1
ATOM 9687 N N . GLY D 1 178 ? 19.061 11.417 51.210 1.00 31.92 158 GLY D N 1
ATOM 9688 C CA . GLY D 1 178 ? 18.829 10.791 49.926 1.00 30.53 158 GLY D CA 1
ATOM 9689 C C . GLY D 1 178 ? 18.522 11.811 48.854 1.00 34.57 158 GLY D C 1
ATOM 9690 O O . GLY D 1 178 ? 18.767 11.579 47.671 1.00 35.75 158 GLY D O 1
ATOM 9691 N N . LYS D 1 179 ? 17.984 12.956 49.260 1.00 33.90 159 LYS D N 1
ATOM 9692 C CA . LYS D 1 179 ? 17.614 14.010 48.309 1.00 36.17 159 LYS D CA 1
ATOM 9693 C C . LYS D 1 179 ? 18.790 14.461 47.477 1.00 32.21 159 LYS D C 1
ATOM 9694 O O . LYS D 1 179 ? 18.663 14.761 46.306 1.00 33.25 159 LYS D O 1
ATOM 9700 N N . THR D 1 180 ? 19.963 14.461 48.076 1.00 33.39 160 THR D N 1
ATOM 9701 C CA . THR D 1 180 ? 21.171 14.891 47.372 1.00 30.22 160 THR D CA 1
ATOM 9702 C C . THR D 1 180 ? 21.590 13.924 46.237 1.00 30.87 160 THR D C 1
ATOM 9703 O O . THR D 1 180 ? 22.292 14.316 45.321 1.00 27.75 160 THR D O 1
ATOM 9707 N N . ALA D 1 181 ? 21.130 12.670 46.273 1.00 29.52 161 ALA D N 1
ATOM 9708 C CA . ALA D 1 181 ? 21.358 11.758 45.150 1.00 27.87 161 ALA D CA 1
ATOM 9709 C C . ALA D 1 181 ? 20.687 12.192 43.813 1.00 28.99 161 ALA D C 1
ATOM 9710 O O . ALA D 1 181 ? 21.028 11.679 42.729 1.00 23.89 161 ALA D O 1
ATOM 9712 N N . LEU D 1 182 ? 19.774 13.159 43.877 1.00 28.50 162 LEU D N 1
ATOM 9713 C CA . LEU D 1 182 ? 19.066 13.565 42.679 1.00 29.52 162 LEU D CA 1
ATOM 9714 C C . LEU D 1 182 ? 19.782 14.656 41.893 1.00 28.88 162 LEU D C 1
ATOM 9715 O O . LEU D 1 182 ? 19.280 15.111 40.860 1.00 30.65 162 LEU D O 1
ATOM 9720 N N . HIS D 1 183 ? 20.984 15.017 42.303 1.00 30.51 163 HIS D N 1
ATOM 9721 C CA . HIS D 1 183 ? 21.656 16.200 41.705 1.00 31.64 163 HIS D CA 1
ATOM 9722 C C . HIS D 1 183 ? 23.047 15.853 41.222 1.00 35.93 163 HIS D C 1
ATOM 9723 O O . HIS D 1 183 ? 23.666 14.917 41.734 1.00 32.49 163 HIS D O 1
ATOM 9730 N N . MET D 1 184 ? 23.538 16.599 40.227 1.00 45.80 164 MET D N 1
ATOM 9731 C CA . MET D 1 184 ? 24.830 16.286 39.636 1.00 51.52 164 MET D CA 1
ATOM 9732 C C . MET D 1 184 ? 25.885 16.278 40.729 1.00 49.62 164 MET D C 1
ATOM 9733 O O . MET D 1 184 ? 25.746 16.983 41.729 1.00 45.58 164 MET D O 1
ATOM 9738 N N . GLU D 1 185 ? 26.904 15.435 40.548 1.00 47.40 165 GLU D N 1
ATOM 9739 C CA . GLU D 1 185 ? 27.951 15.231 41.553 1.00 55.26 165 GLU D CA 1
ATOM 9740 C C . GLU D 1 185 ? 28.997 16.341 41.451 1.00 55.51 165 GLU D C 1
ATOM 9741 O O . GLU D 1 185 ? 29.314 16.782 40.343 1.00 52.79 165 GLU D O 1
ATOM 9747 N N . ASP D 1 191 ? 32.034 11.815 50.777 1.00 49.96 171 ASP D N 1
ATOM 9748 C CA . ASP D 1 191 ? 30.979 11.806 49.786 1.00 49.30 171 ASP D CA 1
ATOM 9749 C C . ASP D 1 191 ? 29.561 11.710 50.390 1.00 45.30 171 ASP D C 1
ATOM 9750 O O . ASP D 1 191 ? 28.605 11.328 49.680 1.00 42.30 171 ASP D O 1
ATOM 9755 N N . VAL D 1 192 ? 29.426 11.992 51.683 1.00 39.59 172 VAL D N 1
ATOM 9756 C CA . VAL D 1 192 ? 28.133 11.810 52.360 1.00 40.57 172 VAL D CA 1
ATOM 9757 C C . VAL D 1 192 ? 27.584 12.921 53.264 1.00 39.07 172 VAL D C 1
ATOM 9758 O O . VAL D 1 192 ? 28.293 13.457 54.123 1.00 45.58 172 VAL D O 1
ATOM 9762 N N . VAL D 1 193 ? 26.277 13.112 53.181 1.00 35.07 173 VAL D N 1
ATOM 9763 C CA . VAL D 1 193 ? 25.551 14.078 54.002 1.00 32.28 173 VAL D CA 1
ATOM 9764 C C . VAL D 1 193 ? 24.603 13.339 54.973 1.00 30.58 173 VAL D C 1
ATOM 9765 O O . VAL D 1 193 ? 23.903 12.419 54.564 1.00 31.18 173 VAL D O 1
ATOM 9769 N N . PRO D 1 194 ? 24.595 13.737 56.260 1.00 30.01 174 PRO D N 1
ATOM 9770 C CA . PRO D 1 194 ? 23.746 13.071 57.239 1.00 29.19 174 PRO D CA 1
ATOM 9771 C C . PRO D 1 194 ? 22.280 13.280 56.887 1.00 29.63 174 PRO D C 1
ATOM 9772 O O . PRO D 1 194 ? 21.905 14.348 56.394 1.00 27.35 174 PRO D O 1
ATOM 9776 N N . GLY D 1 195 ? 21.458 12.252 57.096 1.00 24.72 175 GLY D N 1
ATOM 9777 C CA . GLY D 1 195 ? 20.070 12.308 56.671 1.00 24.64 175 GLY D CA 1
ATOM 9778 C C . GLY D 1 195 ? 19.090 12.816 57.724 1.00 24.61 175 GLY D C 1
ATOM 9779 O O . GLY D 1 195 ? 17.923 13.009 57.443 1.00 23.01 175 GLY D O 1
ATOM 9780 N N . ALA D 1 196 ? 19.586 13.072 58.918 1.00 24.61 176 ALA D N 1
ATOM 9781 C CA . ALA D 1 196 ? 18.771 13.646 59.968 1.00 26.77 176 ALA D CA 1
ATOM 9782 C C . ALA D 1 196 ? 19.640 14.550 60.794 1.00 26.19 176 ALA D C 1
ATOM 9783 O O . ALA D 1 196 ? 20.858 14.386 60.843 1.00 24.95 176 ALA D O 1
ATOM 9785 N N . LEU D 1 197 ? 19.003 15.518 61.436 1.00 29.62 177 LEU D N 1
ATOM 9786 C CA . LEU D 1 197 ? 19.688 16.399 62.364 1.00 31.50 177 LEU D CA 1
ATOM 9787 C C . LEU D 1 197 ? 19.874 15.661 63.672 1.00 28.57 177 LEU D C 1
ATOM 9788 O O . LEU D 1 197 ? 19.054 14.828 64.027 1.00 33.74 177 LEU D O 1
ATOM 9793 N N . GLY D 1 198 ? 20.916 16.009 64.416 1.00 22.94 178 GLY D N 1
ATOM 9794 C CA . GLY D 1 198 ? 21.093 15.537 65.760 1.00 22.57 178 GLY D CA 1
ATOM 9795 C C . GLY D 1 198 ? 21.842 14.194 65.823 1.00 22.90 178 GLY D C 1
ATOM 9796 O O . GLY D 1 198 ? 21.988 13.635 66.870 1.00 18.98 178 GLY D O 1
ATOM 9797 N N . MET D 1 199 ? 22.336 13.728 64.697 1.00 23.05 179 MET D N 1
ATOM 9798 C CA . MET D 1 199 ? 23.227 12.581 64.676 1.00 24.37 179 MET D CA 1
ATOM 9799 C C . MET D 1 199 ? 24.593 13.015 65.227 1.00 25.25 179 MET D C 1
ATOM 9800 O O . MET D 1 199 ? 24.974 14.172 65.093 1.00 22.34 179 MET D O 1
ATOM 9805 N N . ILE D 1 200 ? 25.312 12.100 65.860 1.00 26.01 180 ILE D N 1
ATOM 9806 C CA . ILE D 1 200 ? 26.652 12.410 66.302 1.00 24.71 180 ILE D CA 1
ATOM 9807 C C . ILE D 1 200 ? 27.595 12.724 65.140 1.00 26.45 180 ILE D C 1
ATOM 9808 O O . ILE D 1 200 ? 27.412 12.220 64.000 1.00 22.96 180 ILE D O 1
ATOM 9813 N N . PRO D 1 201 ? 28.587 13.609 65.397 1.00 28.28 181 PRO D N 1
ATOM 9814 C CA . PRO D 1 201 ? 29.488 14.077 64.309 1.00 28.40 181 PRO D CA 1
ATOM 9815 C C . PRO D 1 201 ? 30.179 12.942 63.566 1.00 25.23 181 PRO D C 1
ATOM 9816 O O . PRO D 1 201 ? 30.380 13.026 62.362 1.00 25.35 181 PRO D O 1
ATOM 9820 N N . GLU D 1 202 ? 30.511 11.884 64.250 1.00 24.97 182 GLU D N 1
ATOM 9821 C CA . GLU D 1 202 ? 31.169 10.746 63.608 1.00 28.23 182 GLU D CA 1
ATOM 9822 C C . GLU D 1 202 ? 30.203 9.651 63.065 1.00 27.56 182 GLU D C 1
ATOM 9823 O O . GLU D 1 202 ? 30.644 8.557 62.697 1.00 25.98 182 GLU D O 1
ATOM 9829 N N . ALA D 1 203 ? 28.920 9.967 62.969 1.00 25.03 183 ALA D N 1
ATOM 9830 C CA . ALA D 1 203 ? 27.878 8.966 62.648 1.00 23.96 183 ALA D CA 1
ATOM 9831 C C . ALA D 1 203 ? 28.190 8.223 61.376 1.00 23.36 183 ALA D C 1
ATOM 9832 O O . ALA D 1 203 ? 28.106 6.996 61.339 1.00 24.85 183 ALA D O 1
ATOM 9834 N N . LEU D 1 204 ? 28.619 8.987 60.383 1.00 21.79 184 LEU D N 1
ATOM 9835 C CA . LEU D 1 204 ? 28.935 8.493 59.066 1.00 22.34 184 LEU D CA 1
ATOM 9836 C C . LEU D 1 204 ? 30.423 8.380 58.768 1.00 22.05 184 LEU D C 1
ATOM 9837 O O . LEU D 1 204 ? 30.831 8.214 57.634 1.00 23.01 184 LEU D O 1
ATOM 9842 N N . ALA D 1 205 ? 31.254 8.396 59.795 1.00 24.39 185 ALA D N 1
ATOM 9843 C CA . ALA D 1 205 ? 32.697 8.456 59.548 1.00 25.10 185 ALA D CA 1
ATOM 9844 C C . ALA D 1 205 ? 33.199 7.117 59.081 1.00 26.59 185 ALA D C 1
ATOM 9845 O O . ALA D 1 205 ? 34.275 7.068 58.557 1.00 24.62 185 ALA D O 1
ATOM 9847 N N . HIS D 1 206 ? 32.413 6.046 59.274 1.00 25.36 186 HIS D N 1
ATOM 9848 C CA . HIS D 1 206 ? 32.768 4.728 58.779 1.00 26.36 186 HIS D CA 1
ATOM 9849 C C . HIS D 1 206 ? 31.818 4.228 57.703 1.00 26.24 186 HIS D C 1
ATOM 9850 O O . HIS D 1 206 ? 31.671 3.023 57.474 1.00 28.27 186 HIS D O 1
ATOM 9857 N N . THR D 1 207 ? 31.230 5.172 56.998 1.00 22.39 187 THR D N 1
ATOM 9858 C CA . THR D 1 207 ? 30.337 4.843 55.942 1.00 21.36 187 THR D CA 1
ATOM 9859 C C . THR D 1 207 ? 30.781 5.524 54.685 1.00 21.14 187 THR D C 1
ATOM 9860 O O . THR D 1 207 ? 31.094 6.692 54.699 1.00 22.94 187 THR D O 1
ATOM 9864 N N . VAL D 1 208 ? 30.769 4.808 53.584 1.00 21.20 188 VAL D N 1
ATOM 9865 C CA . VAL D 1 208 ? 31.170 5.368 52.297 1.00 22.53 188 VAL D CA 1
ATOM 9866 C C . VAL D 1 208 ? 30.026 5.158 51.301 1.00 24.01 188 VAL D C 1
ATOM 9867 O O . VAL D 1 208 ? 29.163 4.322 51.516 1.00 24.81 188 VAL D O 1
ATOM 9871 N N . GLN D 1 209 ? 30.027 5.923 50.211 1.00 25.49 189 GLN D N 1
ATOM 9872 C CA . GLN D 1 209 ? 28.970 5.832 49.235 1.00 27.98 189 GLN D CA 1
ATOM 9873 C C . GLN D 1 209 ? 29.472 5.892 47.800 1.00 29.75 189 GLN D C 1
ATOM 9874 O O . GLN D 1 209 ? 30.339 6.701 47.474 1.00 31.00 189 GLN D O 1
ATOM 9880 N N . LEU D 1 210 ? 28.902 5.028 46.951 1.00 31.31 190 LEU D N 1
ATOM 9881 C CA . LEU D 1 210 ? 29.126 5.022 45.496 1.00 29.37 190 LEU D CA 1
ATOM 9882 C C . LEU D 1 210 ? 27.848 5.179 44.753 1.00 29.36 190 LEU D C 1
ATOM 9883 O O . LEU D 1 210 ? 26.756 4.918 45.308 1.00 27.34 190 LEU D O 1
ATOM 9888 N N . GLY D 1 211 ? 27.966 5.571 43.477 1.00 25.46 191 GLY D N 1
ATOM 9889 C CA . GLY D 1 211 ? 26.842 5.528 42.571 1.00 25.13 191 GLY D CA 1
ATOM 9890 C C . GLY D 1 211 ? 26.379 4.097 42.314 1.00 25.48 191 GLY D C 1
ATOM 9891 O O . GLY D 1 211 ? 27.190 3.203 42.099 1.00 24.10 191 GLY D O 1
ATOM 9892 N N . TRP D 1 212 ? 25.062 3.911 42.256 1.00 25.46 192 TRP D N 1
ATOM 9893 C CA . TRP D 1 212 ? 24.491 2.639 41.866 1.00 25.65 192 TRP D CA 1
ATOM 9894 C C . TRP D 1 212 ? 24.965 2.312 40.471 1.00 26.39 192 TRP D C 1
ATOM 9895 O O . TRP D 1 212 ? 24.956 3.180 39.588 1.00 28.24 192 TRP D O 1
ATOM 9906 N N . ASN D 1 213 ? 25.275 1.039 40.233 1.00 27.27 193 ASN D N 1
ATOM 9907 C CA . ASN D 1 213 ? 25.482 0.547 38.860 1.00 28.23 193 ASN D CA 1
ATOM 9908 C C . ASN D 1 213 ? 26.666 1.187 38.171 1.00 29.20 193 ASN D C 1
ATOM 9909 O O . ASN D 1 213 ? 26.636 1.475 36.990 1.00 28.67 193 ASN D O 1
ATOM 9914 N N . ASP D 1 214 ? 27.707 1.447 38.946 1.00 31.71 194 ASP D N 1
ATOM 9915 C CA . ASP D 1 214 ? 28.946 1.985 38.408 1.00 29.03 194 ASP D CA 1
ATOM 9916 C C . ASP D 1 214 ? 30.116 1.015 38.716 1.00 25.86 194 ASP D C 1
ATOM 9917 O O . ASP D 1 214 ? 30.774 1.148 39.730 1.00 25.52 194 ASP D O 1
ATOM 9922 N N . PRO D 1 215 ? 30.342 0.013 37.856 1.00 25.77 195 PRO D N 1
ATOM 9923 C CA . PRO D 1 215 ? 31.332 -1.047 38.182 1.00 26.02 195 PRO D CA 1
ATOM 9924 C C . PRO D 1 215 ? 32.755 -0.536 38.273 1.00 28.93 195 PRO D C 1
ATOM 9925 O O . PRO D 1 215 ? 33.530 -1.050 39.099 1.00 29.98 195 PRO D O 1
ATOM 9929 N N . ASP D 1 216 ? 33.070 0.537 37.539 1.00 31.26 196 ASP D N 1
ATOM 9930 C CA . ASP D 1 216 ? 34.416 1.117 37.590 1.00 33.22 196 ASP D CA 1
ATOM 9931 C C . ASP D 1 216 ? 34.701 1.713 38.960 1.00 30.04 196 ASP D C 1
ATOM 9932 O O . ASP D 1 216 ? 35.727 1.412 39.539 1.00 27.71 196 ASP D O 1
ATOM 9937 N N . ALA D 1 217 ? 33.793 2.537 39.481 1.00 28.52 197 ALA D N 1
ATOM 9938 C CA . ALA D 1 217 ? 33.978 3.089 40.807 1.00 29.45 197 ALA D CA 1
ATOM 9939 C C . ALA D 1 217 ? 34.069 1.975 41.868 1.00 31.07 197 ALA D C 1
ATOM 9940 O O . ALA D 1 217 ? 34.856 2.054 42.827 1.00 28.24 197 ALA D O 1
ATOM 9942 N N . LEU D 1 218 ? 33.260 0.921 41.689 1.00 29.95 198 LEU D N 1
ATOM 9943 C CA . LEU D 1 218 ? 33.200 -0.161 42.681 1.00 25.90 198 LEU D CA 1
ATOM 9944 C C . LEU D 1 218 ? 34.498 -0.973 42.684 1.00 22.82 198 LEU D C 1
ATOM 9945 O O . LEU D 1 218 ? 35.050 -1.269 43.737 1.00 19.99 198 LEU D O 1
ATOM 9950 N N . ARG D 1 219 ? 35.016 -1.257 41.514 1.00 21.84 199 ARG D N 1
ATOM 9951 C CA . ARG D 1 219 ? 36.317 -1.893 41.423 1.00 25.25 199 ARG D CA 1
ATOM 9952 C C . ARG D 1 219 ? 37.417 -1.032 42.048 1.00 24.17 199 ARG D C 1
ATOM 9953 O O . ARG D 1 219 ? 38.246 -1.528 42.808 1.00 21.92 199 ARG D O 1
ATOM 9961 N N . GLU D 1 220 ? 37.396 0.253 41.726 1.00 24.10 200 GLU D N 1
ATOM 9962 C CA . GLU D 1 220 ? 38.371 1.183 42.231 1.00 28.54 200 GLU D CA 1
ATOM 9963 C C . GLU D 1 220 ? 38.336 1.210 43.750 1.00 27.46 200 GLU D C 1
ATOM 9964 O O . GLU D 1 220 ? 39.396 1.207 44.388 1.00 27.92 200 GLU D O 1
ATOM 9970 N N . LEU D 1 221 ? 37.139 1.287 44.326 1.00 25.82 201 LEU D N 1
ATOM 9971 C CA . LEU D 1 221 ? 37.019 1.300 45.784 1.00 26.72 201 LEU D CA 1
ATOM 9972 C C . LEU D 1 221 ? 37.614 0.025 46.384 1.00 25.05 201 LEU D C 1
ATOM 9973 O O . LEU D 1 221 ? 38.340 0.096 47.349 1.00 26.42 201 LEU D O 1
ATOM 9978 N N . PHE D 1 222 ? 37.289 -1.153 45.840 1.00 23.78 202 PHE D N 1
ATOM 9979 C CA . PHE D 1 222 ? 37.867 -2.412 46.390 1.00 23.45 202 PHE D CA 1
ATOM 9980 C C . PHE D 1 222 ? 39.345 -2.546 46.134 1.00 25.37 202 PHE D C 1
ATOM 9981 O O . PHE D 1 222 ? 40.066 -3.047 47.009 1.00 26.15 202 PHE D O 1
ATOM 9989 N N . ALA D 1 223 ? 39.838 -2.003 45.010 1.00 26.93 203 ALA D N 1
ATOM 9990 C CA . ALA D 1 223 ? 41.314 -1.952 44.787 1.00 29.59 203 ALA D CA 1
ATOM 9991 C C . ALA D 1 223 ? 42.017 -1.085 45.828 1.00 30.06 203 ALA D C 1
ATOM 9992 O O . ALA D 1 223 ? 43.133 -1.417 46.245 1.00 31.40 203 ALA D O 1
ATOM 9994 N N . ARG D 1 224 ? 41.370 0.018 46.237 1.00 28.00 204 ARG D N 1
ATOM 9995 C CA . ARG D 1 224 ? 41.950 0.964 47.189 1.00 29.14 204 ARG D CA 1
ATOM 9996 C C . ARG D 1 224 ? 41.698 0.606 48.663 1.00 27.26 204 ARG D C 1
ATOM 9997 O O . ARG D 1 224 ? 42.582 0.784 49.478 1.00 26.24 204 ARG D O 1
ATOM 10005 N N . ASP D 1 225 ? 40.524 0.076 48.985 1.00 26.25 205 ASP D N 1
ATOM 10006 C CA . ASP D 1 225 ? 40.080 -0.042 50.380 1.00 27.84 205 ASP D CA 1
ATOM 10007 C C . ASP D 1 225 ? 39.468 -1.429 50.747 1.00 26.35 205 ASP D C 1
ATOM 10008 O O . ASP D 1 225 ? 39.016 -1.613 51.889 1.00 25.50 205 ASP D O 1
ATOM 10013 N N . GLY D 1 226 ? 39.520 -2.404 49.844 1.00 24.13 206 GLY D N 1
ATOM 10014 C CA . GLY D 1 226 ? 38.934 -3.711 50.083 1.00 32.20 206 GLY D CA 1
ATOM 10015 C C . GLY D 1 226 ? 39.286 -4.338 51.439 1.00 34.81 206 GLY D C 1
ATOM 10016 O O . GLY D 1 226 ? 38.439 -5.010 52.045 1.00 36.57 206 GLY D O 1
ATOM 10017 N N . ASP D 1 227 ? 40.505 -4.081 51.913 1.00 33.66 207 ASP D N 1
ATOM 10018 C CA . ASP D 1 227 ? 40.996 -4.653 53.173 1.00 39.40 207 ASP D CA 1
ATOM 10019 C C . ASP D 1 227 ? 40.286 -4.052 54.411 1.00 34.18 207 ASP D C 1
ATOM 10020 O O . ASP D 1 227 ? 40.222 -4.669 55.458 1.00 38.95 207 ASP D O 1
ATOM 10025 N N . ARG D 1 228 ? 39.717 -2.866 54.244 1.00 33.17 208 ARG D N 1
ATOM 10026 C CA . ARG D 1 228 ? 39.069 -2.128 55.316 1.00 30.28 208 ARG D CA 1
ATOM 10027 C C . ARG D 1 228 ? 37.550 -2.306 55.349 1.00 26.80 208 ARG D C 1
ATOM 10028 O O . ARG D 1 228 ? 36.916 -1.897 56.318 1.00 25.09 208 ARG D O 1
ATOM 10036 N N . ILE D 1 229 ? 36.965 -2.942 54.339 1.00 25.54 209 ILE D N 1
ATOM 10037 C CA . ILE D 1 229 ? 35.488 -2.945 54.219 1.00 25.46 209 ILE D CA 1
ATOM 10038 C C . ILE D 1 229 ? 34.854 -4.090 55.001 1.00 25.43 209 ILE D C 1
ATOM 10039 O O . ILE D 1 229 ? 35.149 -5.277 54.748 1.00 27.52 209 ILE D O 1
ATOM 10044 N N . ALA D 1 230 ? 34.036 -3.752 55.987 1.00 24.42 210 ALA D N 1
ATOM 10045 C CA . ALA D 1 230 ? 33.343 -4.770 56.743 1.00 24.38 210 ALA D CA 1
ATOM 10046 C C . ALA D 1 230 ? 32.156 -5.335 55.968 1.00 23.84 210 ALA D C 1
ATOM 10047 O O . ALA D 1 230 ? 31.821 -6.542 56.082 1.00 22.88 210 ALA D O 1
ATOM 10049 N N . ALA D 1 231 ? 31.492 -4.472 55.216 1.00 24.74 211 ALA D N 1
ATOM 10050 C CA . ALA D 1 231 ? 30.254 -4.886 54.512 1.00 21.17 211 ALA D CA 1
ATOM 10051 C C . ALA D 1 231 ? 29.898 -3.945 53.424 1.00 18.84 211 ALA D C 1
ATOM 10052 O O . ALA D 1 231 ? 30.270 -2.774 53.449 1.00 18.88 211 ALA D O 1
ATOM 10054 N N . VAL D 1 232 ? 29.268 -4.497 52.400 1.00 18.74 212 VAL D N 1
ATOM 10055 C CA . VAL D 1 232 ? 28.563 -3.701 51.410 1.00 20.55 212 VAL D CA 1
ATOM 10056 C C . VAL D 1 232 ? 27.084 -4.026 51.622 1.00 20.96 212 VAL D C 1
ATOM 10057 O O . VAL D 1 232 ? 26.687 -5.201 51.605 1.00 17.31 212 VAL D O 1
ATOM 10061 N N . ILE D 1 233 ? 26.297 -2.964 51.796 1.00 20.69 213 ILE D N 1
ATOM 10062 C CA . ILE D 1 233 ? 24.852 -3.085 51.907 1.00 19.31 213 ILE D CA 1
ATOM 10063 C C . ILE D 1 233 ? 24.236 -2.453 50.681 1.00 19.00 213 ILE D C 1
ATOM 10064 O O . ILE D 1 233 ? 24.798 -1.495 50.092 1.00 19.85 213 ILE D O 1
ATOM 10069 N N . VAL D 1 234 ? 23.146 -3.044 50.210 1.00 17.82 214 VAL D N 1
ATOM 10070 C CA . VAL D 1 234 ? 22.604 -2.743 48.871 1.00 18.04 214 VAL D CA 1
ATOM 10071 C C . VAL D 1 234 ? 21.183 -3.212 48.739 1.00 18.87 214 VAL D C 1
ATOM 10072 O O . VAL D 1 234 ? 20.829 -4.282 49.265 1.00 17.78 214 VAL D O 1
ATOM 10076 N N . GLU D 1 235 ? 20.332 -2.350 48.170 1.00 19.33 215 GLU D N 1
ATOM 10077 C CA . GLU D 1 235 ? 19.005 -2.799 47.687 1.00 22.01 215 GLU D CA 1
ATOM 10078 C C . GLU D 1 235 ? 19.330 -3.477 46.367 1.00 22.39 215 GLU D C 1
ATOM 10079 O O . GLU D 1 235 ? 19.687 -2.814 45.415 1.00 19.91 215 GLU D O 1
ATOM 10085 N N . PRO D 1 236 ? 19.131 -4.799 46.278 1.00 21.52 216 PRO D N 1
ATOM 10086 C CA . PRO D 1 236 ? 19.519 -5.461 45.068 1.00 20.37 216 PRO D CA 1
ATOM 10087 C C . PRO D 1 236 ? 18.861 -4.947 43.793 1.00 20.46 216 PRO D C 1
ATOM 10088 O O . PRO D 1 236 ? 19.505 -4.919 42.727 1.00 20.71 216 PRO D O 1
ATOM 10092 N N . VAL D 1 237 ? 17.585 -4.640 43.874 1.00 20.14 217 VAL D N 1
ATOM 10093 C CA . VAL D 1 237 ? 16.925 -3.784 42.954 1.00 22.30 217 VAL D CA 1
ATOM 10094 C C . VAL D 1 237 ? 16.672 -2.478 43.739 1.00 20.73 217 VAL D C 1
ATOM 10095 O O . VAL D 1 237 ? 16.020 -2.514 44.747 1.00 23.56 217 VAL D O 1
ATOM 10099 N N . LEU D 1 238 ? 17.072 -1.334 43.217 1.00 19.39 218 LEU D N 1
ATOM 10100 C CA . LEU D 1 238 ? 16.804 -0.072 43.920 1.00 19.79 218 LEU D CA 1
ATOM 10101 C C . LEU D 1 238 ? 15.285 0.172 43.814 1.00 20.22 218 LEU D C 1
ATOM 10102 O O . LEU D 1 238 ? 14.737 0.341 42.723 1.00 18.98 218 LEU D O 1
ATOM 10107 N N . ALA D 1 239 ? 14.604 0.154 44.949 1.00 18.88 219 ALA D N 1
ATOM 10108 C CA . ALA D 1 239 ? 13.134 0.299 44.937 1.00 21.71 219 ALA D CA 1
ATOM 10109 C C . ALA D 1 239 ? 12.551 1.210 45.889 1.00 18.59 219 ALA D C 1
ATOM 10110 O O . ALA D 1 239 ? 11.366 1.457 45.807 1.00 19.71 219 ALA D O 1
ATOM 10112 N N . ASN D 1 240 ? 13.254 1.591 46.910 1.00 20.03 220 ASN D N 1
ATOM 10113 C CA . ASN D 1 240 ? 12.576 2.555 47.804 1.00 21.97 220 ASN D CA 1
ATOM 10114 C C . ASN D 1 240 ? 12.225 3.748 46.879 1.00 21.47 220 ASN D C 1
ATOM 10115 O O . ASN D 1 240 ? 11.303 4.533 47.105 1.00 25.71 220 ASN D O 1
ATOM 10120 N N . ALA D 1 241 ? 12.997 3.836 45.816 1.00 21.67 221 ALA D N 1
ATOM 10121 C CA . ALA D 1 241 ? 12.739 4.828 44.799 1.00 25.18 221 ALA D CA 1
ATOM 10122 C C . ALA D 1 241 ? 13.124 4.353 43.365 1.00 28.22 221 ALA D C 1
ATOM 10123 O O . ALA D 1 241 ? 13.855 3.360 43.191 1.00 34.83 221 ALA D O 1
ATOM 10125 N N . GLY D 1 242 ? 12.563 5.034 42.373 1.00 25.58 222 GLY D N 1
ATOM 10126 C CA . GLY D 1 242 ? 12.578 4.686 40.926 1.00 25.15 222 GLY D CA 1
ATOM 10127 C C . GLY D 1 242 ? 12.599 3.328 40.298 1.00 27.80 222 GLY D C 1
ATOM 10128 O O . GLY D 1 242 ? 12.501 3.207 39.057 1.00 33.85 222 GLY D O 1
ATOM 10129 N N . VAL D 1 243 ? 12.665 2.303 41.080 1.00 26.73 223 VAL D N 1
ATOM 10130 C CA . VAL D 1 243 ? 12.836 0.982 40.535 1.00 27.24 223 VAL D CA 1
ATOM 10131 C C . VAL D 1 243 ? 13.914 0.790 39.471 1.00 26.40 223 VAL D C 1
ATOM 10132 O O . VAL D 1 243 ? 13.675 0.955 38.278 1.00 31.32 223 VAL D O 1
ATOM 10136 N N . ILE D 1 244 ? 15.132 0.567 39.919 1.00 26.46 224 ILE D N 1
ATOM 10137 C CA . ILE D 1 244 ? 16.289 0.549 39.020 1.00 24.32 224 ILE D CA 1
ATOM 10138 C C . ILE D 1 244 ? 16.999 -0.729 39.282 1.00 23.48 224 ILE D C 1
ATOM 10139 O O . ILE D 1 244 ? 17.720 -0.842 40.281 1.00 23.67 224 ILE D O 1
ATOM 10144 N N . PRO D 1 245 ? 16.822 -1.700 38.376 1.00 25.75 225 PRO D N 1
ATOM 10145 C CA . PRO D 1 245 ? 17.428 -3.011 38.593 1.00 26.55 225 PRO D CA 1
ATOM 10146 C C . PRO D 1 245 ? 18.915 -2.868 38.554 1.00 27.33 225 PRO D C 1
ATOM 10147 O O . PRO D 1 245 ? 19.409 -1.833 38.119 1.00 24.82 225 PRO D O 1
ATOM 10151 N N . PRO D 1 246 ? 19.632 -3.852 39.079 1.00 29.12 226 PRO D N 1
ATOM 10152 C CA . PRO D 1 246 ? 21.068 -3.860 38.919 1.00 29.80 226 PRO D CA 1
ATOM 10153 C C . PRO D 1 246 ? 21.452 -4.033 37.432 1.00 32.01 226 PRO D C 1
ATOM 10154 O O . PRO D 1 246 ? 20.742 -4.700 36.715 1.00 31.56 226 PRO D O 1
ATOM 10158 N N . ALA D 1 247 ? 22.517 -3.377 36.980 1.00 32.03 227 ALA D N 1
ATOM 10159 C CA . ALA D 1 247 ? 23.068 -3.583 35.634 1.00 31.66 227 ALA D CA 1
ATOM 10160 C C . ALA D 1 247 ? 23.542 -5.041 35.485 1.00 31.87 227 ALA D C 1
ATOM 10161 O O . ALA D 1 247 ? 23.854 -5.680 36.475 1.00 26.03 227 ALA D O 1
ATOM 10163 N N . PRO D 1 248 ? 23.620 -5.549 34.230 1.00 31.74 228 PRO D N 1
ATOM 10164 C CA . PRO D 1 248 ? 24.017 -6.958 34.025 1.00 29.46 228 PRO D CA 1
ATOM 10165 C C . PRO D 1 248 ? 25.381 -7.218 34.652 1.00 29.46 228 PRO D C 1
ATOM 10166 O O . PRO D 1 248 ? 26.298 -6.412 34.492 1.00 30.22 228 PRO D O 1
ATOM 10170 N N . GLY D 1 249 ? 25.471 -8.279 35.427 1.00 25.60 229 GLY D N 1
ATOM 10171 C CA . GLY D 1 249 ? 26.692 -8.617 36.084 1.00 26.31 229 GLY D CA 1
ATOM 10172 C C . GLY D 1 249 ? 26.988 -7.858 37.388 1.00 28.59 229 GLY D C 1
ATOM 10173 O O . GLY D 1 249 ? 27.960 -8.196 38.071 1.00 29.60 229 GLY D O 1
ATOM 10174 N N . PHE D 1 250 ? 26.213 -6.816 37.718 1.00 25.71 230 PHE D N 1
ATOM 10175 C CA . PHE D 1 250 ? 26.575 -5.954 38.817 1.00 24.41 230 PHE D CA 1
ATOM 10176 C C . PHE D 1 250 ? 26.515 -6.661 40.154 1.00 22.63 230 PHE D C 1
ATOM 10177 O O . PHE D 1 250 ? 27.452 -6.579 40.922 1.00 23.50 230 PHE D O 1
ATOM 10185 N N . LEU D 1 251 ? 25.436 -7.361 40.427 1.00 22.76 231 LEU D N 1
ATOM 10186 C CA . LEU D 1 251 ? 25.322 -8.119 41.662 1.00 24.21 231 LEU D CA 1
ATOM 10187 C C . LEU D 1 251 ? 26.405 -9.189 41.765 1.00 26.97 231 LEU D C 1
ATOM 10188 O O . LEU D 1 251 ? 26.948 -9.409 42.874 1.00 29.15 231 LEU D O 1
ATOM 10193 N N . GLN D 1 252 ? 26.751 -9.812 40.634 1.00 25.17 232 GLN D N 1
ATOM 10194 C CA . GLN D 1 252 ? 27.794 -10.843 40.612 1.00 29.31 232 GLN D CA 1
ATOM 10195 C C . GLN D 1 252 ? 29.162 -10.246 40.936 1.00 26.09 232 GLN D C 1
ATOM 10196 O O . GLN D 1 252 ? 29.947 -10.821 41.668 1.00 22.03 232 GLN D O 1
ATOM 10202 N N . LEU D 1 253 ? 29.433 -9.081 40.364 1.00 25.21 233 LEU D N 1
ATOM 10203 C CA . LEU D 1 253 ? 30.650 -8.376 40.657 1.00 25.93 233 LEU D CA 1
ATOM 10204 C C . LEU D 1 253 ? 30.742 -8.037 42.174 1.00 24.35 233 LEU D C 1
ATOM 10205 O O . LEU D 1 253 ? 31.763 -8.303 42.807 1.00 25.21 233 LEU D O 1
ATOM 10210 N N . LEU D 1 254 ? 29.687 -7.462 42.747 1.00 24.41 234 LEU D N 1
ATOM 10211 C CA . LEU D 1 254 ? 29.635 -7.219 44.191 1.00 24.69 234 LEU D CA 1
ATOM 10212 C C . LEU D 1 254 ? 29.954 -8.485 44.991 1.00 25.16 234 LEU D C 1
ATOM 10213 O O . LEU D 1 254 ? 30.709 -8.444 45.968 1.00 20.92 234 LEU D O 1
ATOM 10218 N N . ARG D 1 255 ? 29.319 -9.590 44.611 1.00 23.79 235 ARG D N 1
ATOM 10219 C CA . ARG D 1 255 ? 29.547 -10.864 45.285 1.00 24.73 235 ARG D CA 1
ATOM 10220 C C . ARG D 1 255 ? 31.011 -11.283 45.174 1.00 22.47 235 ARG D C 1
ATOM 10221 O O . ARG D 1 255 ? 31.634 -11.692 46.140 1.00 26.79 235 ARG D O 1
ATOM 10229 N N . GLU D 1 256 ? 31.580 -11.153 44.003 1.00 24.59 236 GLU D N 1
ATOM 10230 C CA . GLU D 1 256 ? 32.995 -11.476 43.816 1.00 25.95 236 GLU D CA 1
ATOM 10231 C C . GLU D 1 256 ? 33.955 -10.566 44.599 1.00 24.07 236 GLU D C 1
ATOM 10232 O O . GLU D 1 256 ? 34.915 -11.041 45.225 1.00 24.16 236 GLU D O 1
ATOM 10238 N N . LEU D 1 257 ? 33.737 -9.252 44.536 1.00 23.08 237 LEU D N 1
ATOM 10239 C CA . LEU D 1 257 ? 34.668 -8.332 45.185 1.00 20.94 237 LEU D CA 1
ATOM 10240 C C . LEU D 1 257 ? 34.608 -8.467 46.664 1.00 19.69 237 LEU D C 1
ATOM 10241 O O . LEU D 1 257 ? 35.666 -8.459 47.336 1.00 20.75 237 LEU D O 1
ATOM 10246 N N . THR D 1 258 ? 33.397 -8.620 47.207 1.00 18.43 238 THR D N 1
ATOM 10247 C CA . THR D 1 258 ? 33.262 -8.800 48.641 1.00 20.69 238 THR D CA 1
ATOM 10248 C C . THR D 1 258 ? 33.900 -10.135 49.075 1.00 20.69 238 THR D C 1
ATOM 10249 O O . THR D 1 258 ? 34.623 -10.216 50.079 1.00 22.47 238 THR D O 1
ATOM 10253 N N . GLY D 1 259 ? 33.618 -11.188 48.340 1.00 22.45 239 GLY D N 1
ATOM 10254 C CA . GLY D 1 259 ? 34.166 -12.521 48.706 1.00 25.28 239 GLY D CA 1
ATOM 10255 C C . GLY D 1 259 ? 35.685 -12.451 48.725 1.00 27.22 239 GLY D C 1
ATOM 10256 O O . GLY D 1 259 ? 36.315 -12.940 49.635 1.00 31.89 239 GLY D O 1
ATOM 10257 N N . ARG D 1 260 ? 36.271 -11.803 47.734 1.00 29.44 240 ARG D N 1
ATOM 10258 C CA . ARG D 1 260 ? 37.730 -11.727 47.637 1.00 34.43 240 ARG D CA 1
ATOM 10259 C C . ARG D 1 260 ? 38.347 -10.852 48.724 1.00 37.03 240 ARG D C 1
ATOM 10260 O O . ARG D 1 260 ? 39.439 -11.145 49.179 1.00 36.89 240 ARG D O 1
ATOM 10268 N N . SER D 1 261 ? 37.644 -9.816 49.173 1.00 34.82 241 SER D N 1
ATOM 10269 C CA . SER D 1 261 ? 38.220 -8.925 50.158 1.00 33.56 241 SER D CA 1
ATOM 10270 C C . SER D 1 261 ? 38.004 -9.349 51.594 1.00 30.63 241 SER D C 1
ATOM 10271 O O . SER D 1 261 ? 38.633 -8.789 52.494 1.00 28.22 241 SER D O 1
ATOM 10274 N N . GLY D 1 262 ? 37.144 -10.337 51.828 1.00 27.44 242 GLY D N 1
ATOM 10275 C CA . GLY D 1 262 ? 36.744 -10.669 53.199 1.00 27.25 242 GLY D CA 1
ATOM 10276 C C . GLY D 1 262 ? 35.610 -9.790 53.745 1.00 27.40 242 GLY D C 1
ATOM 10277 O O . GLY D 1 262 ? 35.272 -9.858 54.932 1.00 29.47 242 GLY D O 1
ATOM 10278 N N . ALA D 1 263 ? 34.980 -9.009 52.888 1.00 23.19 243 ALA D N 1
ATOM 10279 C CA . ALA D 1 263 ? 33.838 -8.204 53.301 1.00 24.17 243 ALA D CA 1
ATOM 10280 C C . ALA D 1 263 ? 32.555 -9.031 53.227 1.00 22.54 243 ALA D C 1
ATOM 10281 O O . ALA D 1 263 ? 32.375 -9.782 52.313 1.00 22.10 243 ALA D O 1
ATOM 10283 N N . MET D 1 264 ? 31.612 -8.767 54.112 1.00 24.47 244 MET D N 1
ATOM 10284 C CA . MET D 1 264 ? 30.259 -9.319 53.987 1.00 24.74 244 MET D CA 1
ATOM 10285 C C . MET D 1 264 ? 29.390 -8.593 53.002 1.00 23.44 244 MET D C 1
ATOM 10286 O O . MET D 1 264 ? 29.389 -7.353 52.918 1.00 24.79 244 MET D O 1
ATOM 10291 N N . LEU D 1 265 ? 28.605 -9.349 52.247 1.00 21.11 245 LEU D N 1
ATOM 10292 C CA . LEU D 1 265 ? 27.661 -8.738 51.338 1.00 20.03 245 LEU D CA 1
ATOM 10293 C C . LEU D 1 265 ? 26.304 -8.825 51.948 1.00 21.09 245 LEU D C 1
ATOM 10294 O O . LEU D 1 265 ? 25.811 -9.947 52.261 1.00 19.65 245 LEU D O 1
ATOM 10299 N N . VAL D 1 266 ? 25.642 -7.671 52.067 1.00 20.69 246 VAL D N 1
ATOM 10300 C CA . VAL D 1 266 ? 24.342 -7.628 52.725 1.00 21.03 246 VAL D CA 1
ATOM 10301 C C . VAL D 1 266 ? 23.287 -7.135 51.753 1.00 21.82 246 VAL D C 1
ATOM 10302 O O . VAL D 1 266 ? 23.326 -5.972 51.281 1.00 20.03 246 VAL D O 1
ATOM 10306 N N . PHE D 1 267 ? 22.318 -7.986 51.477 1.00 21.17 247 PHE D N 1
ATOM 10307 C CA . PHE D 1 267 ? 21.193 -7.586 50.631 1.00 22.46 247 PHE D CA 1
ATOM 10308 C C . PHE D 1 267 ? 20.092 -7.062 51.543 1.00 20.93 247 PHE D C 1
ATOM 10309 O O . PHE D 1 267 ? 19.583 -7.808 52.357 1.00 22.37 247 PHE D O 1
ATOM 10317 N N . ASP D 1 268 ? 19.729 -5.798 51.373 1.00 18.78 248 ASP D N 1
ATOM 10318 C CA . ASP D 1 268 ? 18.548 -5.263 52.008 1.00 19.90 248 ASP D CA 1
ATOM 10319 C C . ASP D 1 268 ? 17.340 -5.595 51.125 1.00 19.21 248 ASP D C 1
ATOM 10320 O O . ASP D 1 268 ? 17.122 -4.957 50.115 1.00 17.57 248 ASP D O 1
ATOM 10325 N N . GLU D 1 269 ? 16.578 -6.619 51.531 1.00 20.67 249 GLU D N 1
ATOM 10326 C CA . GLU D 1 269 ? 15.426 -7.125 50.765 1.00 20.84 249 GLU D CA 1
ATOM 10327 C C . GLU D 1 269 ? 14.123 -6.800 51.471 1.00 19.53 249 GLU D C 1
ATOM 10328 O O . GLU D 1 269 ? 13.134 -7.516 51.366 1.00 21.39 249 GLU D O 1
ATOM 10334 N N . VAL D 1 270 ? 14.132 -5.709 52.201 1.00 18.83 250 VAL D N 1
ATOM 10335 C CA . VAL D 1 270 ? 12.951 -5.237 52.869 1.00 18.59 250 VAL D CA 1
ATOM 10336 C C . VAL D 1 270 ? 11.801 -5.067 51.871 1.00 20.11 250 VAL D C 1
ATOM 10337 O O . VAL D 1 270 ? 10.668 -5.342 52.203 1.00 19.27 250 VAL D O 1
ATOM 10341 N N . ILE D 1 271 ? 12.106 -4.581 50.672 1.00 20.00 251 ILE D N 1
ATOM 10342 C CA . ILE D 1 271 ? 11.118 -4.393 49.639 1.00 22.01 251 ILE D CA 1
ATOM 10343 C C . ILE D 1 271 ? 11.085 -5.578 48.674 1.00 21.73 251 ILE D C 1
ATOM 10344 O O . ILE D 1 271 ? 10.036 -6.102 48.404 1.00 25.69 251 ILE D O 1
ATOM 10349 N N . THR D 1 272 ? 12.237 -5.976 48.177 1.00 22.39 252 THR D N 1
ATOM 10350 C CA . THR D 1 272 ? 12.320 -7.030 47.163 1.00 22.67 252 THR D CA 1
ATOM 10351 C C . THR D 1 272 ? 11.972 -8.445 47.684 1.00 21.62 252 THR D C 1
ATOM 10352 O O . THR D 1 272 ? 11.559 -9.288 46.916 1.00 21.42 252 THR D O 1
ATOM 10356 N N . GLY D 1 273 ? 12.098 -8.687 48.984 1.00 20.13 253 GLY D N 1
ATOM 10357 C CA . GLY D 1 273 ? 11.848 -10.011 49.521 1.00 19.15 253 GLY D CA 1
ATOM 10358 C C . GLY D 1 273 ? 10.401 -10.409 49.298 1.00 20.84 253 GLY D C 1
ATOM 10359 O O . GLY D 1 273 ? 9.498 -9.620 49.560 1.00 19.48 253 GLY D O 1
ATOM 10360 N N . PHE D 1 274 ? 10.189 -11.666 48.890 1.00 19.99 254 PHE D N 1
ATOM 10361 C CA . PHE D 1 274 ? 8.878 -12.209 48.653 1.00 20.06 254 PHE D CA 1
ATOM 10362 C C . PHE D 1 274 ? 8.059 -11.383 47.691 1.00 21.08 254 PHE D C 1
ATOM 10363 O O . PHE D 1 274 ? 6.835 -11.473 47.682 1.00 22.85 254 PHE D O 1
ATOM 10371 N N . ARG D 1 275 ? 8.708 -10.546 46.905 1.00 21.89 255 ARG D N 1
ATOM 10372 C CA . ARG D 1 275 ? 8.000 -9.579 46.041 1.00 21.70 255 ARG D CA 1
ATOM 10373 C C . ARG D 1 275 ? 8.378 -9.706 44.576 1.00 20.06 255 ARG D C 1
ATOM 10374 O O . ARG D 1 275 ? 7.523 -9.879 43.712 1.00 18.94 255 ARG D O 1
ATOM 10382 N N . VAL D 1 276 ? 9.677 -9.675 44.294 1.00 21.56 256 VAL D N 1
ATOM 10383 C CA . VAL D 1 276 ? 10.158 -9.803 42.926 1.00 20.60 256 VAL D CA 1
ATOM 10384 C C . VAL D 1 276 ? 10.313 -11.302 42.558 1.00 21.77 256 VAL D C 1
ATOM 10385 O O . VAL D 1 276 ? 10.537 -11.621 41.420 1.00 21.09 256 VAL D O 1
ATOM 10389 N N . ALA D 1 277 ? 10.163 -12.179 43.539 1.00 22.79 257 ALA D N 1
ATOM 10390 C CA . ALA D 1 277 ? 10.189 -13.636 43.392 1.00 22.88 257 ALA D CA 1
ATOM 10391 C C . ALA D 1 277 ? 9.987 -14.157 44.780 1.00 26.62 257 ALA D C 1
ATOM 10392 O O . ALA D 1 277 ? 10.141 -13.406 45.780 1.00 25.24 257 ALA D O 1
ATOM 10394 N N . ARG D 1 278 ? 9.675 -15.454 44.870 1.00 25.47 258 ARG D N 1
ATOM 10395 C CA . ARG D 1 278 ? 9.385 -16.061 46.154 1.00 25.44 258 ARG D CA 1
ATOM 10396 C C . ARG D 1 278 ? 10.576 -15.931 47.098 1.00 24.04 258 ARG D C 1
ATOM 10397 O O . ARG D 1 278 ? 10.424 -15.655 48.264 1.00 28.85 258 ARG D O 1
ATOM 10405 N N . GLY D 1 279 ? 11.750 -16.242 46.602 1.00 25.62 259 GLY D N 1
ATOM 10406 C CA . GLY D 1 279 ? 13.025 -16.058 47.324 1.00 25.92 259 GLY D CA 1
ATOM 10407 C C . GLY D 1 279 ? 13.704 -14.718 47.105 1.00 26.52 259 GLY D C 1
ATOM 10408 O O . GLY D 1 279 ? 14.929 -14.593 47.255 1.00 29.84 259 GLY D O 1
ATOM 10409 N N . GLY D 1 280 ? 12.946 -13.719 46.674 1.00 27.75 260 GLY D N 1
ATOM 10410 C CA . GLY D 1 280 ? 13.491 -12.385 46.547 1.00 24.86 260 GLY D CA 1
ATOM 10411 C C . GLY D 1 280 ? 14.427 -12.169 45.387 1.00 24.28 260 GLY D C 1
ATOM 10412 O O . GLY D 1 280 ? 14.516 -12.986 44.463 1.00 23.16 260 GLY D O 1
ATOM 10413 N N . ALA D 1 281 ? 15.117 -11.031 45.405 1.00 24.00 261 ALA D N 1
ATOM 10414 C CA . ALA D 1 281 ? 16.052 -10.709 44.334 1.00 23.76 261 ALA D CA 1
ATOM 10415 C C . ALA D 1 281 ? 17.140 -11.754 44.285 1.00 24.33 261 ALA D C 1
ATOM 10416 O O . ALA D 1 281 ? 17.667 -12.072 43.211 1.00 27.84 261 ALA D O 1
ATOM 10418 N N . GLN D 1 282 ? 17.575 -12.193 45.453 1.00 22.70 262 GLN D N 1
ATOM 10419 C CA . GLN D 1 282 ? 18.630 -13.168 45.516 1.00 25.56 262 GLN D CA 1
ATOM 10420 C C . GLN D 1 282 ? 18.274 -14.393 44.644 1.00 26.33 262 GLN D C 1
ATOM 10421 O O . GLN D 1 282 ? 19.100 -14.856 43.875 1.00 31.12 262 GLN D O 1
ATOM 10427 N N . GLU D 1 283 ? 17.030 -14.837 44.685 1.00 26.70 263 GLU D N 1
ATOM 10428 C CA . GLU D 1 283 ? 16.607 -15.940 43.812 1.00 29.68 263 GLU D CA 1
ATOM 10429 C C . GLU D 1 283 ? 16.454 -15.457 42.347 1.00 26.71 263 GLU D C 1
ATOM 10430 O O . GLU D 1 283 ? 16.978 -16.054 41.445 1.00 26.94 263 GLU D O 1
ATOM 10436 N N . ARG D 1 284 ? 15.747 -14.364 42.146 1.00 26.50 264 ARG D N 1
ATOM 10437 C CA . ARG D 1 284 ? 15.528 -13.837 40.816 1.00 26.50 264 ARG D CA 1
ATOM 10438 C C . ARG D 1 284 ? 16.814 -13.564 40.048 1.00 27.54 264 ARG D C 1
ATOM 10439 O O . ARG D 1 284 ? 16.880 -13.865 38.872 1.00 28.24 264 ARG D O 1
ATOM 10447 N N . TYR D 1 285 ? 17.848 -13.021 40.689 1.00 26.49 265 TYR D N 1
ATOM 10448 C CA . TYR D 1 285 ? 19.104 -12.782 39.980 1.00 25.10 265 TYR D CA 1
ATOM 10449 C C . TYR D 1 285 ? 20.168 -13.848 40.212 1.00 24.74 265 TYR D C 1
ATOM 10450 O O . TYR D 1 285 ? 21.240 -13.784 39.626 1.00 27.47 265 TYR D O 1
ATOM 10459 N N . GLY D 1 286 ? 19.868 -14.895 40.966 1.00 25.39 266 GLY D N 1
ATOM 10460 C CA . GLY D 1 286 ? 20.810 -15.977 41.136 1.00 24.48 266 GLY D CA 1
ATOM 10461 C C . GLY D 1 286 ? 22.072 -15.560 41.876 1.00 26.71 266 GLY D C 1
ATOM 10462 O O . GLY D 1 286 ? 23.132 -16.098 41.622 1.00 22.61 266 GLY D O 1
ATOM 10463 N N . VAL D 1 287 ? 21.982 -14.598 42.794 1.00 26.65 267 VAL D N 1
ATOM 10464 C CA . VAL D 1 287 ? 23.169 -14.202 43.562 1.00 28.73 267 VAL D CA 1
ATOM 10465 C C . VAL D 1 287 ? 22.782 -14.183 45.014 1.00 28.23 267 VAL D C 1
ATOM 10466 O O . VAL D 1 287 ? 21.866 -13.454 45.400 1.00 26.12 267 VAL D O 1
ATOM 10470 N N . GLU D 1 288 ? 23.503 -14.937 45.818 1.00 26.81 268 GLU D N 1
ATOM 10471 C CA . GLU D 1 288 ? 23.235 -14.976 47.252 1.00 29.40 268 GLU D CA 1
ATOM 10472 C C . GLU D 1 288 ? 24.228 -14.160 48.077 1.00 26.32 268 GLU D C 1
ATOM 10473 O O . GLU D 1 288 ? 25.465 -14.381 48.011 1.00 27.93 268 GLU D O 1
ATOM 10479 N N . PRO D 1 289 ? 23.688 -13.328 48.948 1.00 23.64 269 PRO D N 1
ATOM 10480 C CA . PRO D 1 289 ? 24.483 -12.513 49.833 1.00 24.23 269 PRO D CA 1
ATOM 10481 C C . PRO D 1 289 ? 24.923 -13.299 51.073 1.00 23.53 269 PRO D C 1
ATOM 10482 O O . PRO D 1 289 ? 24.523 -14.437 51.247 1.00 24.35 269 PRO D O 1
ATOM 10486 N N . ASP D 1 290 ? 25.746 -12.695 51.913 1.00 22.53 270 ASP D N 1
ATOM 10487 C CA . ASP D 1 290 ? 26.097 -13.306 53.178 1.00 21.65 270 ASP D CA 1
ATOM 10488 C C . ASP D 1 290 ? 24.995 -13.054 54.196 1.00 21.03 270 ASP D C 1
ATOM 10489 O O . ASP D 1 290 ? 24.736 -13.899 55.010 1.00 20.95 270 ASP D O 1
ATOM 10494 N N . LEU D 1 291 ? 24.412 -11.855 54.208 1.00 21.56 271 LEU D N 1
ATOM 10495 C CA . LEU D 1 291 ? 23.268 -11.584 55.021 1.00 18.28 271 LEU D CA 1
ATOM 10496 C C . LEU D 1 291 ? 22.151 -10.940 54.226 1.00 18.66 271 LEU D C 1
ATOM 10497 O O . LEU D 1 291 ? 22.374 -10.258 53.240 1.00 18.90 271 LEU D O 1
ATOM 10502 N N . THR D 1 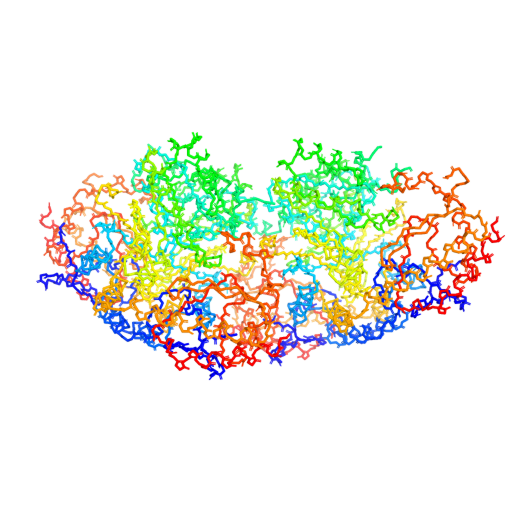292 ? 20.920 -11.248 54.639 1.00 19.45 272 THR D N 1
ATOM 10503 C CA . THR D 1 292 ? 19.721 -10.770 54.033 1.00 19.85 272 THR D CA 1
ATOM 10504 C C . THR D 1 292 ? 18.851 -10.117 55.104 1.00 20.94 272 THR D C 1
ATOM 10505 O O . THR D 1 292 ? 18.633 -10.689 56.157 1.00 23.12 272 THR D O 1
ATOM 10509 N N . VAL D 1 293 ? 18.302 -8.947 54.796 1.00 18.68 273 VAL D N 1
ATOM 10510 C CA . VAL D 1 293 ? 17.324 -8.290 55.621 1.00 18.12 273 VAL D CA 1
ATOM 10511 C C . VAL D 1 293 ? 15.952 -8.408 54.985 1.00 19.53 273 VAL D C 1
ATOM 10512 O O . VAL D 1 293 ? 15.774 -8.138 53.759 1.00 20.40 273 VAL D O 1
ATOM 10516 N N . LEU D 1 294 ? 14.967 -8.748 55.798 1.00 19.92 274 LEU D N 1
ATOM 10517 C CA . LEU D 1 294 ? 13.592 -8.922 55.304 1.00 20.48 274 LEU D CA 1
ATOM 10518 C C . LEU D 1 294 ? 12.605 -8.148 56.165 1.00 21.74 274 LEU D C 1
ATOM 10519 O O . LEU D 1 294 ? 12.838 -7.933 57.343 1.00 22.29 274 LEU D O 1
ATOM 10524 N N . SER D 1 295 ? 11.486 -7.773 55.562 1.00 21.89 275 SER D N 1
ATOM 10525 C CA . SER D 1 295 ? 10.397 -7.126 56.261 1.00 24.18 275 SER D CA 1
ATOM 10526 C C . SER D 1 295 ? 9.179 -7.002 55.282 1.00 26.93 275 SER D C 1
ATOM 10527 O O . SER D 1 295 ? 9.045 -7.750 54.319 1.00 31.21 275 SER D O 1
ATOM 10530 N N . LYS D 1 296 ? 8.327 -6.018 55.516 1.00 28.69 276 LYS D N 1
ATOM 10531 C CA . LYS D 1 296 ? 7.226 -5.679 54.610 1.00 25.23 276 LYS D CA 1
ATOM 10532 C C . LYS D 1 296 ? 6.385 -6.903 54.226 1.00 23.99 276 LYS D C 1
ATOM 10533 O O . LYS D 1 296 ? 5.519 -7.244 54.967 1.00 19.05 276 LYS D O 1
ATOM 10539 N N . VAL D 1 297 ? 6.608 -7.535 53.069 1.00 25.79 277 VAL D N 1
ATOM 10540 C CA . VAL D 1 297 ? 5.711 -8.616 52.619 1.00 24.18 277 VAL D CA 1
ATOM 10541 C C . VAL D 1 297 ? 5.744 -9.778 53.620 1.00 24.48 277 VAL D C 1
ATOM 10542 O O . VAL D 1 297 ? 4.698 -10.381 53.886 1.00 24.20 277 VAL D O 1
ATOM 10546 N N . MET D 1 298 ? 6.903 -9.983 54.235 1.00 22.19 278 MET D N 1
ATOM 10547 C CA . MET D 1 298 ? 7.108 -11.064 55.194 1.00 26.64 278 MET D CA 1
ATOM 10548 C C . MET D 1 298 ? 6.076 -11.166 56.290 1.00 26.12 278 MET D C 1
ATOM 10549 O O . MET D 1 298 ? 5.646 -12.275 56.635 1.00 26.47 278 MET D O 1
ATOM 10554 N N . GLY D 1 299 ? 5.653 -10.017 56.815 1.00 21.59 279 GLY D N 1
ATOM 10555 C CA . GLY D 1 299 ? 4.716 -9.981 57.926 1.00 20.49 279 GLY D CA 1
ATOM 10556 C C . GLY D 1 299 ? 3.364 -9.420 57.530 1.00 19.80 279 GLY D C 1
ATOM 10557 O O . GLY D 1 299 ? 2.535 -9.141 58.383 1.00 20.57 279 GLY D O 1
ATOM 10558 N N . GLY D 1 300 ? 3.153 -9.216 56.247 1.00 20.88 280 GLY D N 1
ATOM 10559 C CA . GLY D 1 300 ? 1.851 -8.717 55.757 1.00 24.62 280 GLY D CA 1
ATOM 10560 C C . GLY D 1 300 ? 1.530 -7.302 56.213 1.00 24.16 280 GLY D C 1
ATOM 10561 O O . GLY D 1 300 ? 0.374 -6.956 56.333 1.00 29.70 280 GLY D O 1
ATOM 10562 N N . GLY D 1 301 ? 2.541 -6.512 56.531 1.00 25.59 281 GLY D N 1
ATOM 10563 C CA . GLY D 1 301 ? 2.314 -5.185 57.107 1.00 26.75 281 GLY D CA 1
ATOM 10564 C C . GLY D 1 301 ? 2.232 -5.123 58.625 1.00 26.32 281 GLY D C 1
ATOM 10565 O O . GLY D 1 301 ? 2.053 -4.021 59.201 1.00 27.62 281 GLY D O 1
ATOM 10566 N N . PHE D 1 302 ? 2.299 -6.280 59.295 1.00 25.42 282 PHE D N 1
ATOM 10567 C CA . PHE D 1 302 ? 2.481 -6.276 60.771 1.00 23.44 282 PHE D CA 1
ATOM 10568 C C . PHE D 1 302 ? 3.921 -5.820 60.995 1.00 26.39 282 PHE D C 1
ATOM 10569 O O . PHE D 1 302 ? 4.784 -6.237 60.262 1.00 23.92 282 PHE D O 1
ATOM 10577 N N . PRO D 1 303 ? 4.167 -4.953 61.998 1.00 27.65 283 PRO D N 1
ATOM 10578 C CA . PRO D 1 303 ? 5.563 -4.551 62.202 1.00 28.69 283 PRO D CA 1
ATOM 10579 C C . PRO D 1 303 ? 6.487 -5.698 62.648 1.00 27.80 283 PRO D C 1
ATOM 10580 O O . PRO D 1 303 ? 6.400 -6.184 63.773 1.00 28.33 283 PRO D O 1
ATOM 10584 N N . VAL D 1 304 ? 7.286 -6.187 61.705 1.00 24.85 284 VAL D N 1
ATOM 10585 C CA . VAL D 1 304 ? 8.188 -7.274 61.976 1.00 22.73 284 VAL D CA 1
ATOM 10586 C C . VAL D 1 304 ? 9.227 -7.284 60.865 1.00 21.81 284 VAL D C 1
ATOM 10587 O O . VAL D 1 304 ? 8.990 -6.822 59.758 1.00 22.66 284 VAL D O 1
ATOM 10591 N N . ALA D 1 305 ? 10.406 -7.755 61.192 1.00 20.75 285 ALA D N 1
ATOM 10592 C CA . ALA D 1 305 ? 11.480 -7.787 60.243 1.00 19.06 285 ALA D CA 1
ATOM 10593 C C . ALA D 1 305 ? 12.380 -8.919 60.633 1.00 18.47 285 ALA D C 1
ATOM 10594 O O . ALA D 1 305 ? 12.233 -9.498 61.700 1.00 21.51 285 ALA D O 1
ATOM 10596 N N . ALA D 1 306 ? 13.404 -9.155 59.855 1.00 19.83 286 ALA D N 1
ATOM 10597 C CA . ALA D 1 306 ? 14.404 -10.145 60.251 1.00 21.18 286 ALA D CA 1
ATOM 10598 C C . ALA D 1 306 ? 15.686 -9.940 59.497 1.00 20.19 286 ALA D C 1
ATOM 10599 O O . ALA D 1 306 ? 15.709 -9.313 58.464 1.00 20.81 286 ALA D O 1
ATOM 10601 N N . PHE D 1 307 ? 16.760 -10.510 60.000 1.00 21.97 287 PHE D N 1
ATOM 10602 C CA . PHE D 1 307 ? 17.927 -10.702 59.169 1.00 21.99 287 PHE D CA 1
ATOM 10603 C C . PHE D 1 307 ? 18.412 -12.095 59.396 1.00 23.20 287 PHE D C 1
ATOM 10604 O O . PHE D 1 307 ? 18.213 -12.668 60.463 1.00 24.19 287 PHE D O 1
ATOM 10612 N N . GLY D 1 308 ? 19.055 -12.635 58.385 1.00 23.35 288 GLY D N 1
ATOM 10613 C CA . GLY D 1 308 ? 19.626 -13.942 58.469 1.00 23.30 288 GLY D CA 1
ATOM 10614 C C . GLY D 1 308 ? 20.600 -14.261 57.349 1.00 25.54 288 GLY D C 1
ATOM 10615 O O . GLY D 1 308 ? 20.907 -13.428 56.458 1.00 22.26 288 GLY D O 1
ATOM 10616 N N . GLY D 1 309 ? 21.033 -15.516 57.366 1.00 25.17 289 GLY D N 1
ATOM 10617 C CA . GLY D 1 309 ? 22.076 -15.976 56.486 1.00 29.28 289 GLY D CA 1
ATOM 10618 C C . GLY D 1 309 ? 22.339 -17.448 56.686 1.00 31.47 289 GLY D C 1
ATOM 10619 O O . GLY D 1 309 ? 21.592 -18.127 57.389 1.00 33.29 289 GLY D O 1
ATOM 10620 N N . ARG D 1 310 ? 23.388 -17.944 56.051 1.00 33.74 290 ARG D N 1
ATOM 10621 C CA . ARG D 1 310 ? 23.840 -19.299 56.301 1.00 37.07 290 ARG D CA 1
ATOM 10622 C C . ARG D 1 310 ? 24.456 -19.337 57.674 1.00 39.88 290 ARG D C 1
ATOM 10623 O O . ARG D 1 310 ? 24.879 -18.304 58.204 1.00 40.95 290 ARG D O 1
ATOM 10631 N N . ARG D 1 311 ? 24.499 -20.534 58.249 1.00 40.88 291 ARG D N 1
ATOM 10632 C CA . ARG D 1 311 ? 25.149 -20.744 59.533 1.00 45.32 291 ARG D CA 1
ATOM 10633 C C . ARG D 1 311 ? 26.538 -20.123 59.671 1.00 40.67 291 ARG D C 1
ATOM 10634 O O . ARG D 1 311 ? 26.815 -19.532 60.690 1.00 40.10 291 ARG D O 1
ATOM 10642 N N . HIS D 1 312 ? 27.397 -20.261 58.670 1.00 43.20 292 HIS D N 1
ATOM 10643 C CA . HIS D 1 312 ? 28.753 -19.652 58.704 1.00 44.94 292 HIS D CA 1
ATOM 10644 C C . HIS D 1 312 ? 28.652 -18.137 58.984 1.00 39.72 292 HIS D C 1
ATOM 10645 O O . HIS D 1 312 ? 29.190 -17.654 59.969 1.00 34.17 292 HIS D O 1
ATOM 10652 N N . ALA D 1 313 ? 27.873 -17.415 58.172 1.00 37.69 293 ALA D N 1
ATOM 10653 C CA . ALA D 1 313 ? 27.663 -15.949 58.379 1.00 36.15 293 ALA D CA 1
ATOM 10654 C C . ALA D 1 313 ? 27.034 -15.538 59.727 1.00 37.57 293 ALA D C 1
ATOM 10655 O O . ALA D 1 313 ? 27.257 -14.437 60.218 1.00 38.35 293 ALA D O 1
ATOM 10657 N N . MET D 1 314 ? 26.261 -16.431 60.343 1.00 41.88 294 MET D N 1
ATOM 10658 C CA . MET D 1 314 ? 25.541 -16.100 61.580 1.00 39.48 294 MET D CA 1
ATOM 10659 C C . MET D 1 314 ? 26.302 -16.443 62.880 1.00 43.16 294 MET D C 1
ATOM 10660 O O . MET D 1 314 ? 25.772 -16.229 63.966 1.00 47.64 294 MET D O 1
ATOM 10665 N N . ARG D 1 315 ? 27.535 -16.949 62.770 1.00 50.03 295 ARG D N 1
ATOM 10666 C CA . ARG D 1 315 ? 28.297 -17.584 63.889 1.00 51.37 295 ARG D CA 1
ATOM 10667 C C . ARG D 1 315 ? 28.473 -16.753 65.149 1.00 51.28 295 ARG D C 1
ATOM 10668 O O . ARG D 1 315 ? 28.516 -17.311 66.245 1.00 51.58 295 ARG D O 1
ATOM 10676 N N . MET D 1 316 ? 28.600 -15.430 65.003 1.00 56.08 296 MET D N 1
ATOM 10677 C CA . MET D 1 316 ? 28.773 -14.539 66.139 1.00 50.29 296 MET D CA 1
ATOM 10678 C C . MET D 1 316 ? 27.377 -14.191 66.654 1.00 51.58 296 MET D C 1
ATOM 10679 O O . MET D 1 316 ? 26.928 -14.715 67.680 1.00 57.28 296 MET D O 1
ATOM 10684 N N . GLY D 1 330 ? 10.410 -10.307 67.898 1.00 43.11 310 GLY D N 1
ATOM 10685 C CA . GLY D 1 330 ? 9.853 -11.676 67.785 1.00 43.62 310 GLY D CA 1
ATOM 10686 C C . GLY D 1 330 ? 8.595 -12.038 68.603 1.00 42.52 310 GLY D C 1
ATOM 10687 O O . GLY D 1 330 ? 8.385 -13.216 68.919 1.00 35.19 310 GLY D O 1
ATOM 10688 N N . ASN D 1 331 ? 7.741 -11.055 68.939 1.00 35.78 311 ASN D N 1
ATOM 10689 C CA . ASN D 1 331 ? 6.510 -11.359 69.673 1.00 33.08 311 ASN D CA 1
ATOM 10690 C C . ASN D 1 331 ? 5.555 -12.236 68.862 1.00 29.22 311 ASN D C 1
ATOM 10691 O O . ASN D 1 331 ? 5.667 -12.315 67.648 1.00 27.44 311 ASN D O 1
ATOM 10696 N N . HIS D 1 332 ? 4.643 -12.901 69.554 1.00 26.04 312 HIS D N 1
ATOM 10697 C CA . HIS D 1 332 ? 3.935 -14.032 68.998 1.00 27.50 312 HIS D CA 1
ATOM 10698 C C . HIS D 1 332 ? 2.965 -13.614 67.868 1.00 29.78 312 HIS D C 1
ATOM 10699 O O . HIS D 1 332 ? 2.828 -14.345 66.909 1.00 26.98 312 HIS D O 1
ATOM 10706 N N . ALA D 1 333 ? 2.285 -12.469 67.980 1.00 26.09 313 ALA D N 1
ATOM 10707 C CA . ALA D 1 333 ? 1.432 -12.019 66.888 1.00 26.20 313 ALA D CA 1
ATOM 10708 C C . ALA D 1 333 ? 2.228 -11.723 65.604 1.00 26.25 313 ALA D C 1
ATOM 10709 O O . ALA D 1 333 ? 1.756 -12.019 64.507 1.00 24.09 313 ALA D O 1
ATOM 10711 N N . ALA D 1 334 ? 3.427 -11.112 65.751 1.00 28.17 314 ALA D N 1
ATOM 10712 C CA . ALA D 1 334 ? 4.345 -10.824 64.602 1.00 24.99 314 ALA D CA 1
ATOM 10713 C C . ALA D 1 334 ? 4.723 -12.129 63.895 1.00 23.71 314 ALA D C 1
ATOM 10714 O O . ALA D 1 334 ? 4.599 -12.238 62.697 1.00 27.75 314 ALA D O 1
ATOM 10716 N N . LEU D 1 335 ? 5.166 -13.104 64.666 1.00 23.67 315 LEU D N 1
ATOM 10717 C CA . LEU D 1 335 ? 5.530 -14.405 64.096 1.00 25.75 315 LEU D CA 1
ATOM 10718 C C . LEU D 1 335 ? 4.350 -15.143 63.529 1.00 23.75 315 LEU D C 1
ATOM 10719 O O . LEU D 1 335 ? 4.475 -15.817 62.499 1.00 26.96 315 LEU D O 1
ATOM 10724 N N . ARG D 1 336 ? 3.178 -14.965 64.110 1.00 22.90 316 ARG D N 1
ATOM 10725 C CA . ARG D 1 336 ? 1.966 -15.538 63.546 1.00 23.96 316 ARG D CA 1
ATOM 10726 C C . ARG D 1 336 ? 1.642 -14.959 62.147 1.00 23.28 316 ARG D C 1
ATOM 10727 O O . ARG D 1 336 ? 1.322 -15.696 61.209 1.00 19.42 316 ARG D O 1
ATOM 10735 N N . ALA D 1 337 ? 1.776 -13.634 62.025 1.00 22.53 317 ALA D N 1
ATOM 10736 C CA . ALA D 1 337 ? 1.610 -12.955 60.776 1.00 22.89 317 ALA D CA 1
ATOM 10737 C C . ALA D 1 337 ? 2.595 -13.488 59.755 1.00 22.37 317 ALA D C 1
ATOM 10738 O O . ALA D 1 337 ? 2.271 -13.662 58.571 1.00 23.24 317 ALA D O 1
ATOM 10740 N N . VAL D 1 338 ? 3.817 -13.732 60.191 1.00 22.49 318 VAL D N 1
ATOM 10741 C CA . VAL D 1 338 ? 4.813 -14.272 59.271 1.00 23.87 318 VAL D CA 1
ATOM 10742 C C . VAL D 1 338 ? 4.392 -15.668 58.816 1.00 25.79 318 VAL D C 1
ATOM 10743 O O . VAL D 1 338 ? 4.420 -15.993 57.619 1.00 21.56 318 VAL D O 1
ATOM 10747 N N . VAL D 1 339 ? 3.994 -16.493 59.776 1.00 26.73 319 VAL D N 1
ATOM 10748 C CA . VAL D 1 339 ? 3.571 -17.864 59.445 1.00 27.36 319 VAL D CA 1
ATOM 10749 C C . VAL D 1 339 ? 2.385 -17.839 58.458 1.00 27.34 319 VAL D C 1
ATOM 10750 O O . VAL D 1 339 ? 2.392 -18.549 57.470 1.00 25.70 319 VAL D O 1
ATOM 10754 N N . ALA D 1 340 ? 1.392 -17.005 58.727 1.00 26.78 320 ALA D N 1
ATOM 10755 C CA . ALA D 1 340 ? 0.219 -16.937 57.885 1.00 25.58 320 ALA D CA 1
ATOM 10756 C C . ALA D 1 340 ? 0.535 -16.391 56.524 1.00 26.07 320 ALA D C 1
ATOM 10757 O O . ALA D 1 340 ? 0.072 -16.918 55.507 1.00 30.83 320 ALA D O 1
ATOM 10759 N N . MET D 1 341 ? 1.377 -15.369 56.462 1.00 28.95 321 MET D N 1
ATOM 10760 C CA . MET D 1 341 ? 1.729 -14.784 55.162 1.00 27.38 321 MET D CA 1
ATOM 10761 C C . MET D 1 341 ? 2.638 -15.689 54.340 1.00 25.26 321 MET D C 1
ATOM 10762 O O . MET D 1 341 ? 2.392 -15.883 53.147 1.00 23.93 321 MET D O 1
ATOM 10767 N N . LEU D 1 342 ? 3.730 -16.168 54.934 1.00 23.94 322 LEU D N 1
ATOM 10768 C CA . LEU D 1 342 ? 4.665 -17.029 54.205 1.00 24.10 322 LEU D CA 1
ATOM 10769 C C . LEU D 1 342 ? 4.040 -18.404 53.903 1.00 25.18 322 LEU D C 1
ATOM 10770 O O . LEU D 1 342 ? 4.306 -18.996 52.855 1.00 25.53 322 LEU D O 1
ATOM 10775 N N . GLY D 1 343 ? 3.184 -18.866 54.790 1.00 25.87 323 GLY D N 1
ATOM 10776 C CA . GLY D 1 343 ? 2.379 -20.058 54.531 1.00 26.91 323 GLY D CA 1
ATOM 10777 C C . GLY D 1 343 ? 1.512 -19.864 53.318 1.00 29.67 323 GLY D C 1
ATOM 10778 O O . GLY D 1 343 ? 1.419 -20.762 52.452 1.00 31.72 323 GLY D O 1
ATOM 10779 N N . LYS D 1 344 ? 0.822 -18.733 53.247 1.00 29.79 324 LYS D N 1
ATOM 10780 C CA . LYS D 1 344 ? -0.081 -18.476 52.123 1.00 28.26 324 LYS D CA 1
ATOM 10781 C C . LYS D 1 344 ? 0.667 -18.431 50.793 1.00 31.27 324 LYS D C 1
ATOM 10782 O O . LYS D 1 344 ? 0.259 -19.089 49.822 1.00 34.19 324 LYS D O 1
ATOM 10788 N N . ILE D 1 345 ? 1.796 -17.729 50.773 1.00 28.00 325 ILE D N 1
ATOM 10789 C CA . ILE D 1 345 ? 2.655 -17.684 49.609 1.00 26.69 325 ILE D CA 1
ATOM 10790 C C . ILE D 1 345 ? 3.182 -19.075 49.226 1.00 27.14 325 ILE D C 1
ATOM 10791 O O . ILE D 1 345 ? 3.293 -19.421 48.055 1.00 30.23 325 ILE D O 1
ATOM 10796 N N . ARG D 1 346 ? 3.621 -19.830 50.208 1.00 31.37 326 ARG D N 1
ATOM 10797 C CA . ARG D 1 346 ? 4.133 -21.177 49.956 1.00 32.29 326 ARG D CA 1
ATOM 10798 C C . ARG D 1 346 ? 3.079 -22.014 49.263 1.00 30.35 326 ARG D C 1
ATOM 10799 O O . ARG D 1 346 ? 3.408 -22.813 48.440 1.00 34.17 326 ARG D O 1
ATOM 10807 N N . SER D 1 347 ? 1.816 -21.815 49.597 1.00 28.95 327 SER D N 1
ATOM 10808 C CA . SER D 1 347 ? 0.760 -22.601 49.030 1.00 29.78 327 SER D CA 1
ATOM 10809 C C . SER D 1 347 ? 0.347 -22.167 47.626 1.00 32.94 327 SER D C 1
ATOM 10810 O O . SER D 1 347 ? -0.538 -22.761 47.055 1.00 33.25 327 SER D O 1
ATOM 10813 N N . LEU D 1 348 ? 0.957 -21.125 47.070 1.00 35.90 328 LEU D N 1
ATOM 10814 C CA . LEU D 1 348 ? 0.536 -20.592 45.760 1.00 31.50 328 LEU D CA 1
ATOM 10815 C C . LEU D 1 348 ? 1.721 -20.646 44.828 1.00 32.71 328 LEU D C 1
ATOM 10816 O O . LEU D 1 348 ? 2.362 -19.646 44.568 1.00 30.35 328 LEU D O 1
ATOM 10821 N N . PRO D 1 349 ? 2.007 -21.836 44.301 1.00 41.62 329 PRO D N 1
ATOM 10822 C CA . PRO D 1 349 ? 3.216 -22.023 43.520 1.00 42.01 329 PRO D CA 1
ATOM 10823 C C . PRO D 1 349 ? 3.288 -21.212 42.240 1.00 37.33 329 PRO D C 1
ATOM 10824 O O . PRO D 1 349 ? 4.370 -21.105 41.682 1.00 33.61 329 PRO D O 1
ATOM 10828 N N . ASP D 1 350 ? 2.176 -20.683 41.764 1.00 30.42 330 ASP D N 1
ATOM 10829 C CA . ASP D 1 350 ? 2.187 -19.886 40.532 1.00 32.35 330 ASP D CA 1
ATOM 10830 C C . ASP D 1 350 ? 1.971 -18.410 40.827 1.00 28.70 330 ASP D C 1
ATOM 10831 O O . ASP D 1 350 ? 1.744 -17.625 39.931 1.00 28.38 330 ASP D O 1
ATOM 10836 N N . LEU D 1 351 ? 1.961 -18.054 42.098 1.00 28.96 331 LEU D N 1
ATOM 10837 C CA . LEU D 1 351 ? 1.718 -16.694 42.520 1.00 27.17 331 LEU D CA 1
ATOM 10838 C C . LEU D 1 351 ? 2.549 -15.671 41.740 1.00 24.69 331 LEU D C 1
ATOM 10839 O O . LEU D 1 351 ? 2.031 -14.626 41.332 1.00 20.34 331 LEU D O 1
ATOM 10844 N N . TYR D 1 352 ? 3.843 -15.936 41.578 1.00 24.80 332 TYR D N 1
ATOM 10845 C CA . TYR D 1 352 ? 4.740 -14.914 40.983 1.00 25.41 332 TYR D CA 1
ATOM 10846 C C . TYR D 1 352 ? 4.539 -14.821 39.471 1.00 30.35 332 TYR D C 1
ATOM 10847 O O . TYR D 1 352 ? 4.775 -13.783 38.898 1.00 30.46 332 TYR D O 1
ATOM 10856 N N . GLU D 1 353 ? 3.993 -15.871 38.861 1.00 35.19 333 GLU D N 1
ATOM 10857 C CA . GLU D 1 353 ? 3.564 -15.826 37.468 1.00 37.01 333 GLU D CA 1
ATOM 10858 C C . GLU D 1 353 ? 2.376 -14.913 37.368 1.00 33.78 333 GLU D C 1
ATOM 10859 O O . GLU D 1 353 ? 2.262 -14.128 36.418 1.00 29.34 333 GLU D O 1
ATOM 10865 N N . ARG D 1 354 ? 1.449 -15.060 38.310 1.00 30.01 334 ARG D N 1
ATOM 10866 C CA . ARG D 1 354 ? 0.219 -14.277 38.255 1.00 34.04 334 ARG D CA 1
ATOM 10867 C C . ARG D 1 354 ? 0.541 -12.800 38.560 1.00 33.93 334 ARG D C 1
ATOM 10868 O O . ARG D 1 354 ? -0.002 -11.903 37.923 1.00 33.52 334 ARG D O 1
ATOM 10876 N N . LEU D 1 355 ? 1.396 -12.556 39.556 1.00 29.35 335 LEU D N 1
ATOM 10877 C CA . LEU D 1 355 ? 1.814 -11.197 39.847 1.00 28.97 335 LEU D CA 1
ATOM 10878 C C . LEU D 1 355 ? 2.510 -10.607 38.621 1.00 25.13 335 LEU D C 1
ATOM 10879 O O . LEU D 1 355 ? 2.227 -9.503 38.258 1.00 23.53 335 LEU D O 1
ATOM 10884 N N . GLU D 1 356 ? 3.343 -11.394 37.945 1.00 26.38 336 GLU D N 1
ATOM 10885 C CA . GLU D 1 356 ? 3.977 -10.921 36.711 1.00 27.33 336 GLU D CA 1
ATOM 10886 C C . GLU D 1 356 ? 2.964 -10.487 35.682 1.00 28.98 336 GLU D C 1
ATOM 10887 O O . GLU D 1 356 ? 3.114 -9.400 35.118 1.00 25.77 336 GLU D O 1
ATOM 10893 N N . ASP D 1 357 ? 1.897 -11.275 35.497 1.00 30.83 337 ASP D N 1
ATOM 10894 C CA . ASP D 1 357 ? 0.804 -10.906 34.552 1.00 32.55 337 ASP D CA 1
ATOM 10895 C C . ASP D 1 357 ? 0.029 -9.634 34.950 1.00 29.70 337 ASP D C 1
ATOM 10896 O O . ASP D 1 357 ? -0.370 -8.863 34.091 1.00 31.51 337 ASP D O 1
ATOM 10901 N N . THR D 1 358 ? -0.250 -9.446 36.240 1.00 25.30 338 THR D N 1
ATOM 10902 C CA . THR D 1 358 ? -0.816 -8.204 36.748 1.00 23.65 338 THR D CA 1
ATOM 10903 C C . THR D 1 358 ? 0.103 -6.990 36.405 1.00 26.72 338 THR D C 1
ATOM 10904 O O . THR D 1 358 ? -0.382 -5.951 35.965 1.00 27.77 338 THR D O 1
ATOM 10908 N N . GLY D 1 359 ? 1.414 -7.157 36.652 1.00 24.77 339 GLY D N 1
ATOM 10909 C CA . GLY D 1 359 ? 2.408 -6.137 36.388 1.00 25.97 339 GLY D CA 1
ATOM 10910 C C . GLY D 1 359 ? 2.453 -5.753 34.941 1.00 24.18 339 GLY D C 1
ATOM 10911 O O . GLY D 1 359 ? 2.319 -4.605 34.607 1.00 28.71 339 GLY D O 1
ATOM 10912 N N . GLN D 1 360 ? 2.534 -6.747 34.086 1.00 29.26 340 GLN D N 1
ATOM 10913 C CA . GLN D 1 360 ? 2.488 -6.586 32.634 1.00 29.86 340 GLN D CA 1
ATOM 10914 C C . GLN D 1 360 ? 1.211 -5.873 32.172 1.00 29.90 340 GLN D C 1
ATOM 10915 O O . GLN D 1 360 ? 1.286 -4.929 31.418 1.00 28.83 340 GLN D O 1
ATOM 10921 N N . TYR D 1 361 ? 0.047 -6.321 32.638 1.00 29.12 341 TYR D N 1
ATOM 10922 C CA . TYR D 1 361 ? -1.190 -5.742 32.199 1.00 27.51 341 TYR D CA 1
ATOM 10923 C C . TYR D 1 361 ? -1.274 -4.276 32.599 1.00 29.19 341 TYR D C 1
ATOM 10924 O O . TYR D 1 361 ? -1.717 -3.421 31.806 1.00 29.82 341 TYR D O 1
ATOM 10933 N N . MET D 1 362 ? -0.815 -3.948 33.808 1.00 28.90 342 MET D N 1
ATOM 10934 C CA . MET D 1 362 ? -0.794 -2.550 34.225 1.00 30.08 342 MET D CA 1
ATOM 10935 C C . MET D 1 362 ? 0.176 -1.736 33.353 1.00 28.59 342 MET D C 1
ATOM 10936 O O . MET D 1 362 ? -0.134 -0.640 32.937 1.00 29.22 342 MET D O 1
ATOM 10941 N N . GLU D 1 363 ? 1.378 -2.256 33.163 1.00 29.51 343 GLU D N 1
ATOM 10942 C CA . GLU D 1 363 ? 2.388 -1.555 32.395 1.00 29.76 343 GLU D CA 1
ATOM 10943 C C . GLU D 1 363 ? 1.841 -1.275 30.967 1.00 30.27 343 GLU D C 1
ATOM 10944 O O . GLU D 1 363 ? 1.985 -0.167 30.457 1.00 27.99 343 GLU D O 1
ATOM 10950 N N . ASP D 1 364 ? 1.276 -2.289 30.324 1.00 28.01 344 ASP D N 1
ATOM 10951 C CA . ASP D 1 364 ? 0.745 -2.117 28.944 1.00 29.90 344 ASP D CA 1
ATOM 10952 C C . ASP D 1 364 ? -0.347 -1.073 28.926 1.00 28.05 344 ASP D C 1
ATOM 10953 O O . ASP D 1 364 ? -0.383 -0.216 28.077 1.00 31.43 344 ASP D O 1
ATOM 10958 N N . THR D 1 365 ? -1.265 -1.183 29.877 1.00 32.23 345 THR D N 1
ATOM 10959 C CA . THR D 1 365 ? -2.389 -0.296 29.988 1.00 32.74 345 THR D CA 1
ATOM 10960 C C . THR D 1 365 ? -1.923 1.156 30.136 1.00 35.17 345 THR D C 1
ATOM 10961 O O . THR D 1 365 ? -2.400 2.069 29.424 1.00 30.63 345 THR D O 1
ATOM 10965 N N . VAL D 1 366 ? -1.020 1.386 31.083 1.00 35.49 346 VAL D N 1
ATOM 10966 C CA . VAL D 1 366 ? -0.569 2.733 31.361 1.00 33.64 346 VAL D CA 1
ATOM 10967 C C . VAL D 1 366 ? 0.152 3.248 30.102 1.00 33.35 346 VAL D C 1
ATOM 10968 O O . VAL D 1 366 ? -0.042 4.384 29.709 1.00 32.81 346 VAL D O 1
ATOM 10972 N N . ARG D 1 367 ? 0.973 2.421 29.481 1.00 29.61 347 ARG D N 1
ATOM 10973 C CA . ARG D 1 367 ? 1.694 2.849 28.299 1.00 33.46 347 ARG D CA 1
ATOM 10974 C C . ARG D 1 367 ? 0.781 3.257 27.139 1.00 37.53 347 ARG D C 1
ATOM 10975 O O . ARG D 1 367 ? 1.020 4.256 26.489 1.00 36.33 347 ARG D O 1
ATOM 10983 N N . GLU D 1 368 ? -0.267 2.484 26.925 1.00 40.28 348 GLU D N 1
ATOM 10984 C CA . GLU D 1 368 ? -1.284 2.806 25.924 1.00 43.85 348 GLU D CA 1
ATOM 10985 C C . GLU D 1 368 ? -2.011 4.128 26.176 1.00 39.81 348 GLU D C 1
ATOM 10986 O O . GLU D 1 368 ? -2.177 4.940 25.268 1.00 38.81 348 GLU D O 1
ATOM 10992 N N . VAL D 1 369 ? -2.396 4.377 27.413 1.00 37.52 349 VAL D N 1
ATOM 10993 C CA . VAL D 1 369 ? -3.067 5.633 27.763 1.00 36.79 349 VAL D CA 1
ATOM 10994 C C . VAL D 1 369 ? -2.168 6.852 27.576 1.00 40.03 349 VAL D C 1
ATOM 10995 O O . VAL D 1 369 ? -2.605 7.883 27.040 1.00 39.63 349 VAL D O 1
ATOM 10999 N N . PHE D 1 370 ? -0.909 6.747 28.018 1.00 41.44 350 PHE D N 1
ATOM 11000 C CA . PHE D 1 370 ? 0.046 7.842 27.825 1.00 40.53 350 PHE D CA 1
ATOM 11001 C C . PHE D 1 370 ? 0.367 8.027 26.351 1.00 38.41 350 PHE D C 1
ATOM 11002 O O . PHE D 1 370 ? 0.388 9.157 25.871 1.00 34.86 350 PHE D O 1
ATOM 11010 N N . ALA D 1 371 ? 0.604 6.948 25.617 1.00 37.16 351 ALA D N 1
ATOM 11011 C CA . ALA D 1 371 ? 0.876 7.109 24.178 1.00 39.90 351 ALA D CA 1
ATOM 11012 C C . ALA D 1 371 ? -0.325 7.756 23.454 1.00 51.51 351 ALA D C 1
ATOM 11013 O O . ALA D 1 371 ? -0.140 8.607 22.567 1.00 47.15 351 ALA D O 1
ATOM 11015 N N . THR D 1 372 ? -1.541 7.381 23.863 1.00 47.12 352 THR D N 1
ATOM 11016 C CA . THR D 1 372 ? -2.758 7.913 23.247 1.00 48.02 352 THR D CA 1
ATOM 11017 C C . THR D 1 372 ? -2.906 9.424 23.478 1.00 48.18 352 THR D C 1
ATOM 11018 O O . THR D 1 372 ? -3.389 10.134 22.610 1.00 52.26 352 THR D O 1
ATOM 11022 N N . GLU D 1 373 ? -2.436 9.925 24.613 1.00 51.07 353 GLU D N 1
ATOM 11023 C CA . GLU D 1 373 ? -2.421 11.367 24.867 1.00 48.14 353 GLU D CA 1
ATOM 11024 C C . GLU D 1 373 ? -1.080 12.009 24.482 1.00 43.64 353 GLU D C 1
ATOM 11025 O O . GLU D 1 373 ? -0.834 13.171 24.782 1.00 47.12 353 GLU D O 1
ATOM 11031 N N . LYS D 1 374 ? -0.256 11.264 23.765 1.00 47.81 354 LYS D N 1
ATOM 11032 C CA . LYS D 1 374 ? 1.058 11.741 23.338 1.00 59.11 354 LYS D CA 1
ATOM 11033 C C . LYS D 1 374 ? 1.860 12.391 24.481 1.00 57.86 354 LYS D C 1
ATOM 11034 O O . LYS D 1 374 ? 2.488 13.434 24.301 1.00 56.16 354 LYS D O 1
ATOM 11040 N N . ARG D 1 375 ? 1.827 11.777 25.664 1.00 51.72 355 ARG D N 1
ATOM 11041 C CA . ARG D 1 375 ? 2.599 12.256 26.811 1.00 47.82 355 ARG D CA 1
ATOM 11042 C C . ARG D 1 375 ? 3.743 11.299 27.102 1.00 42.77 355 ARG D C 1
ATOM 11043 O O . ARG D 1 375 ? 3.514 10.151 27.425 1.00 43.83 355 ARG D O 1
ATOM 11051 N N . PRO D 1 376 ? 4.989 11.763 26.990 1.00 42.92 356 PRO D N 1
ATOM 11052 C CA . PRO D 1 376 ? 6.080 10.804 27.244 1.00 40.22 356 PRO D CA 1
ATOM 11053 C C . PRO D 1 376 ? 6.118 10.370 28.710 1.00 38.08 356 PRO D C 1
ATOM 11054 O O . PRO D 1 376 ? 5.861 11.162 29.602 1.00 30.71 356 PRO D O 1
ATOM 11058 N N . VAL D 1 377 ? 6.468 9.109 28.926 1.00 36.82 357 VAL D N 1
ATOM 11059 C CA . VAL D 1 377 ? 6.422 8.526 30.244 1.00 35.08 357 VAL D CA 1
ATOM 11060 C C . VAL D 1 377 ? 7.561 7.513 30.400 1.00 32.24 357 VAL D C 1
ATOM 11061 O O . VAL D 1 377 ? 8.015 6.934 29.417 1.00 25.41 357 VAL D O 1
ATOM 11065 N N . HIS D 1 378 ? 8.126 7.422 31.602 1.00 27.99 358 HIS D N 1
ATOM 11066 C CA . HIS D 1 378 ? 9.142 6.416 31.865 1.00 27.69 358 HIS D CA 1
ATOM 11067 C C . HIS D 1 378 ? 8.595 5.413 32.854 1.00 26.93 358 HIS D C 1
ATOM 11068 O O . HIS D 1 378 ? 8.031 5.798 33.871 1.00 28.35 358 HIS D O 1
ATOM 11075 N N . ILE D 1 379 ? 8.731 4.149 32.509 1.00 27.67 359 ILE D N 1
ATOM 11076 C CA . ILE D 1 379 ? 8.185 3.067 33.313 1.00 30.69 359 ILE D CA 1
ATOM 11077 C C . ILE D 1 379 ? 9.235 1.990 33.450 1.00 27.76 359 ILE D C 1
ATOM 11078 O O . ILE D 1 379 ? 9.599 1.391 32.452 1.00 27.89 359 ILE D O 1
ATOM 11083 N N . ASN D 1 380 ? 9.676 1.760 34.697 1.00 27.28 360 ASN D N 1
ATOM 11084 C CA . ASN D 1 380 ? 10.480 0.604 35.098 1.00 25.49 360 ASN D CA 1
ATOM 11085 C C . ASN D 1 380 ? 9.692 -0.348 35.953 1.00 24.37 360 ASN D C 1
ATOM 11086 O O . ASN D 1 380 ? 9.052 0.100 36.882 1.00 25.01 360 ASN D O 1
ATOM 11091 N N . ARG D 1 381 ? 9.740 -1.642 35.642 1.00 22.26 361 ARG D N 1
ATOM 11092 C CA . ARG D 1 381 ? 8.976 -2.625 36.329 1.00 21.26 361 ARG D CA 1
ATOM 11093 C C . ARG D 1 381 ? 9.788 -3.869 36.583 1.00 19.39 361 ARG D C 1
ATOM 11094 O O . ARG D 1 381 ? 10.470 -4.340 35.714 1.00 16.88 361 ARG D O 1
ATOM 11102 N N . VAL D 1 382 ? 9.759 -4.349 37.831 1.00 22.23 362 VAL D N 1
ATOM 11103 C CA . VAL D 1 382 ? 10.195 -5.690 38.191 1.00 22.37 362 VAL D CA 1
ATOM 11104 C C . VAL D 1 382 ? 9.020 -6.343 38.884 1.00 23.65 362 VAL D C 1
ATOM 11105 O O . VAL D 1 382 ? 8.722 -6.028 40.040 1.00 25.43 362 VAL D O 1
ATOM 11109 N N . GLY D 1 383 ? 8.333 -7.246 38.191 1.00 25.70 363 GLY D N 1
ATOM 11110 C CA . GLY D 1 383 ? 7.114 -7.884 38.773 1.00 24.90 363 GLY D CA 1
ATOM 11111 C C . GLY D 1 383 ? 6.037 -6.841 39.054 1.00 24.15 363 GLY D C 1
ATOM 11112 O O . GLY D 1 383 ? 5.613 -6.125 38.155 1.00 24.20 363 GLY D O 1
ATOM 11113 N N . THR D 1 384 ? 5.583 -6.757 40.292 1.00 23.23 364 THR D N 1
ATOM 11114 C CA . THR D 1 384 ? 4.560 -5.818 40.680 1.00 22.47 364 THR D CA 1
ATOM 11115 C C . THR D 1 384 ? 5.101 -4.500 41.256 1.00 26.24 364 THR D C 1
ATOM 11116 O O . THR D 1 384 ? 4.338 -3.677 41.730 1.00 24.72 364 THR D O 1
ATOM 11120 N N . LEU D 1 385 ? 6.426 -4.402 41.291 1.00 28.12 365 LEU D N 1
ATOM 11121 C CA . LEU D 1 385 ? 7.168 -3.242 41.685 1.00 34.78 365 LEU D CA 1
ATOM 11122 C C . LEU D 1 385 ? 7.364 -2.421 40.407 1.00 32.84 365 LEU D C 1
ATOM 11123 O O . LEU D 1 385 ? 7.890 -2.945 39.429 1.00 28.36 365 LEU D O 1
ATOM 11128 N N . MET D 1 386 ? 6.943 -1.156 40.413 1.00 29.20 366 MET D N 1
ATOM 11129 C CA . MET D 1 386 ? 6.931 -0.345 39.164 1.00 30.22 366 MET D CA 1
ATOM 11130 C C . MET D 1 386 ? 6.920 1.179 39.383 1.00 27.61 366 MET D C 1
ATOM 11131 O O . MET D 1 386 ? 6.166 1.679 40.167 1.00 30.21 366 MET D O 1
ATOM 11136 N N . SER D 1 387 ? 7.828 1.880 38.720 1.00 25.67 367 SER D N 1
ATOM 11137 C CA . SER D 1 387 ? 7.830 3.352 38.680 1.00 25.63 367 SER D CA 1
ATOM 11138 C C . SER D 1 387 ? 7.173 3.867 37.431 1.00 22.24 367 SER D C 1
ATOM 11139 O O . SER D 1 387 ? 7.493 3.401 36.368 1.00 21.43 367 SER D O 1
ATOM 11142 N N . VAL D 1 388 ? 6.369 4.895 37.575 1.00 23.34 368 VAL D N 1
ATOM 11143 C CA . VAL D 1 388 ? 5.726 5.573 36.469 1.00 25.90 368 VAL D CA 1
ATOM 11144 C C . VAL D 1 388 ? 5.964 7.078 36.617 1.00 25.76 368 VAL D C 1
ATOM 11145 O O . VAL D 1 388 ? 5.590 7.664 37.597 1.00 27.56 368 VAL D O 1
ATOM 11149 N N . ALA D 1 389 ? 6.593 7.679 35.611 1.00 30.08 369 ALA D N 1
ATOM 11150 C CA . ALA D 1 389 ? 7.078 9.044 35.711 1.00 32.06 369 ALA D CA 1
ATOM 11151 C C . ALA D 1 389 ? 6.846 9.769 34.365 1.00 35.88 369 ALA D C 1
ATOM 11152 O O . ALA D 1 389 ? 7.358 9.363 33.321 1.00 36.87 369 ALA D O 1
ATOM 11154 N N . LEU D 1 390 ? 6.134 10.881 34.438 1.00 40.04 370 LEU D N 1
ATOM 11155 C CA . LEU D 1 390 ? 5.923 11.765 33.310 1.00 41.36 370 LEU D CA 1
ATOM 11156 C C . LEU D 1 390 ? 7.257 12.447 32.972 1.00 39.01 370 LEU D C 1
ATOM 11157 O O . LEU D 1 390 ? 7.959 12.922 33.858 1.00 34.46 370 LEU D O 1
ATOM 11162 N N . LEU D 1 391 ? 7.644 12.406 31.703 1.00 37.45 371 LEU D N 1
ATOM 11163 C CA . LEU D 1 391 ? 8.903 13.001 31.262 1.00 39.88 371 LEU D CA 1
ATOM 11164 C C . LEU D 1 391 ? 8.745 14.429 30.721 1.00 38.97 371 LEU D C 1
ATOM 11165 O O . LEU D 1 391 ? 7.672 14.833 30.286 1.00 39.18 371 LEU D O 1
ATOM 11170 N N . LYS D 1 392 ? 9.836 15.188 30.835 1.00 39.61 372 LYS D N 1
ATOM 11171 C CA . LYS D 1 392 ? 9.968 16.537 30.257 1.00 39.35 372 LYS D CA 1
ATOM 11172 C C . LYS D 1 392 ? 9.875 16.501 28.747 1.00 38.59 372 LYS D C 1
ATOM 11173 O O . LYS D 1 392 ? 9.158 17.293 28.146 1.00 44.38 372 LYS D O 1
ATOM 11179 N N . GLY D 1 393 ? 10.625 15.570 28.158 1.00 41.95 373 GLY D N 1
ATOM 11180 C CA . GLY D 1 393 ? 10.754 15.406 26.725 1.00 45.40 373 GLY D CA 1
ATOM 11181 C C . GLY D 1 393 ? 10.502 13.980 26.312 1.00 47.29 373 GLY D C 1
ATOM 11182 O O . GLY D 1 393 ? 10.217 13.176 27.151 1.00 49.49 373 GLY D O 1
ATOM 11183 N N . SER D 1 394 ? 10.608 13.669 25.023 1.00 49.33 374 SER D N 1
ATOM 11184 C CA . SER D 1 394 ? 10.241 12.336 24.529 1.00 50.63 374 SER D CA 1
ATOM 11185 C C . SER D 1 394 ? 11.204 11.281 25.045 1.00 45.29 374 SER D C 1
ATOM 11186 O O . SER D 1 394 ? 12.409 11.517 25.149 1.00 40.41 374 SER D O 1
ATOM 11189 N N . ALA D 1 395 ? 10.645 10.121 25.369 1.00 45.03 375 ALA D N 1
ATOM 11190 C CA . ALA D 1 395 ? 11.411 8.964 25.849 1.00 41.03 375 ALA D CA 1
ATOM 11191 C C . ALA D 1 395 ? 12.503 8.706 24.853 1.00 37.39 375 ALA D C 1
ATOM 11192 O O . ALA D 1 395 ? 12.268 8.740 23.636 1.00 35.68 375 ALA D O 1
ATOM 11194 N N . GLU D 1 396 ? 13.709 8.512 25.359 1.00 38.94 376 GLU D N 1
ATOM 11195 C CA . GLU D 1 396 ? 14.753 7.851 24.595 1.00 37.83 376 GLU D CA 1
ATOM 11196 C C . GLU D 1 396 ? 14.968 6.498 25.319 1.00 35.49 376 GLU D C 1
ATOM 11197 O O . GLU D 1 396 ? 15.800 6.412 26.195 1.00 35.93 376 GLU D O 1
ATOM 11203 N N . PRO D 1 397 ? 14.180 5.439 24.973 1.00 38.55 377 PRO D N 1
ATOM 11204 C CA . PRO D 1 397 ? 14.401 4.110 25.601 1.00 36.67 377 PRO D CA 1
ATOM 11205 C C . PRO D 1 397 ? 15.809 3.490 25.517 1.00 35.69 377 PRO D C 1
ATOM 11206 O O . PRO D 1 397 ? 16.144 2.712 26.409 1.00 35.63 377 PRO D O 1
ATOM 11210 N N . SER D 1 398 ? 16.620 3.788 24.492 1.00 34.93 378 SER D N 1
ATOM 11211 C CA . SER D 1 398 ? 18.011 3.282 24.448 1.00 35.02 378 SER D CA 1
ATOM 11212 C C . SER D 1 398 ? 18.919 3.948 25.505 1.00 40.36 378 SER D C 1
ATOM 11213 O O . SER D 1 398 ? 19.995 3.451 25.784 1.00 39.92 378 SER D O 1
ATOM 11216 N N . ALA D 1 399 ? 18.492 5.083 26.072 1.00 43.44 379 ALA D N 1
ATOM 11217 C CA . ALA D 1 399 ? 19.292 5.811 27.040 1.00 43.08 379 ALA D CA 1
ATOM 11218 C C . ALA D 1 399 ? 18.734 5.531 28.460 1.00 37.51 379 ALA D C 1
ATOM 11219 O O . ALA D 1 399 ? 18.396 6.448 29.185 1.00 36.05 379 ALA D O 1
ATOM 11221 N N . GLU D 1 400 ? 18.702 4.247 28.843 1.00 37.10 380 GLU D N 1
ATOM 11222 C CA . GLU D 1 400 ? 18.132 3.789 30.123 1.00 36.66 380 GLU D CA 1
ATOM 11223 C C . GLU D 1 400 ? 18.894 4.376 31.319 1.00 32.54 380 GLU D C 1
ATOM 11224 O O . GLU D 1 400 ? 20.068 4.122 31.467 1.00 29.88 380 GLU D O 1
ATOM 11230 N N . PRO D 1 401 ? 18.222 5.113 32.187 1.00 30.74 381 PRO D N 1
ATOM 11231 C CA . PRO D 1 401 ? 18.899 5.637 33.400 1.00 29.96 381 PRO D CA 1
ATOM 11232 C C . PRO D 1 401 ? 19.425 4.538 34.300 1.00 33.07 381 PRO D C 1
ATOM 11233 O O . PRO D 1 401 ? 18.691 3.582 34.566 1.00 29.85 381 PRO D O 1
ATOM 11237 N N . ARG D 1 402 ? 20.681 4.623 34.745 1.00 31.09 382 ARG D N 1
ATOM 11238 C CA . ARG D 1 402 ? 21.233 3.539 35.560 1.00 31.80 382 ARG D CA 1
ATOM 11239 C C . ARG D 1 402 ? 21.172 3.863 37.047 1.00 27.50 382 ARG D C 1
ATOM 11240 O O . ARG D 1 402 ? 21.472 2.984 37.897 1.00 26.84 382 ARG D O 1
ATOM 11248 N N . ASP D 1 403 ? 20.831 5.119 37.372 1.00 24.09 383 ASP D N 1
ATOM 11249 C CA . ASP D 1 403 ? 20.774 5.561 38.766 1.00 26.83 383 ASP D CA 1
ATOM 11250 C C . ASP D 1 403 ? 19.726 6.651 38.955 1.00 27.13 383 ASP D C 1
ATOM 11251 O O . ASP D 1 403 ? 19.091 7.059 37.950 1.00 30.56 383 ASP D O 1
ATOM 11256 N N . LEU D 1 404 ? 19.535 7.117 40.204 1.00 24.52 384 LEU D N 1
ATOM 11257 C CA . LEU D 1 404 ? 18.450 8.088 40.544 1.00 24.70 384 LEU D CA 1
ATOM 11258 C C . LEU D 1 404 ? 18.730 9.452 39.888 1.00 28.67 384 LEU D C 1
ATOM 11259 O O . LEU D 1 404 ? 17.799 10.101 39.407 1.00 26.29 384 LEU D O 1
ATOM 11264 N N . ARG D 1 405 ? 20.004 9.867 39.800 1.00 27.85 385 ARG D N 1
ATOM 11265 C CA . ARG D 1 405 ? 20.332 11.144 39.147 1.00 28.92 385 ARG D CA 1
ATOM 11266 C C . ARG D 1 405 ? 19.956 11.144 37.679 1.00 25.71 385 ARG D C 1
ATOM 11267 O O . ARG D 1 405 ? 19.340 12.052 37.196 1.00 28.34 385 ARG D O 1
ATOM 11275 N N . GLN D 1 406 ? 20.337 10.112 36.964 1.00 26.51 386 GLN D N 1
ATOM 11276 C CA . GLN D 1 406 ? 19.963 10.009 35.540 1.00 27.08 386 GLN D CA 1
ATOM 11277 C C . GLN D 1 406 ? 18.462 9.980 35.346 1.00 26.06 386 GLN D C 1
ATOM 11278 O O . GLN D 1 406 ? 17.920 10.616 34.415 1.00 24.82 386 GLN D O 1
ATOM 11284 N N . LEU D 1 407 ? 17.763 9.265 36.224 1.00 25.53 387 LEU D N 1
ATOM 11285 C CA . LEU D 1 407 ? 16.300 9.157 36.090 1.00 23.82 387 LEU D CA 1
ATOM 11286 C C . LEU D 1 407 ? 15.630 10.509 36.432 1.00 24.75 387 LEU D C 1
ATOM 11287 O O . LEU D 1 407 ? 14.825 10.993 35.663 1.00 26.57 387 LEU D O 1
ATOM 11292 N N . ALA D 1 408 ? 15.996 11.102 37.567 1.00 23.86 388 ALA D N 1
ATOM 11293 C CA . ALA D 1 408 ? 15.474 12.390 37.967 1.00 27.12 388 ALA D CA 1
ATOM 11294 C C . ALA D 1 408 ? 15.658 13.459 36.898 1.00 28.30 388 ALA D C 1
ATOM 11295 O O . ALA D 1 408 ? 14.751 14.166 36.610 1.00 30.06 388 ALA D O 1
ATOM 11297 N N . ALA D 1 409 ? 16.834 13.524 36.288 1.00 31.87 389 ALA D N 1
ATOM 11298 C CA . ALA D 1 409 ? 17.092 14.475 35.195 1.00 35.95 389 ALA D CA 1
ATOM 11299 C C . ALA D 1 409 ? 16.056 14.419 34.047 1.00 35.05 389 ALA D C 1
ATOM 11300 O O . ALA D 1 409 ? 15.812 15.423 33.423 1.00 34.38 389 ALA D O 1
ATOM 11302 N N . LEU D 1 410 ? 15.454 13.262 33.780 1.00 33.86 390 LEU D N 1
ATOM 11303 C CA . LEU D 1 410 ? 14.479 13.132 32.691 1.00 35.25 390 LEU D CA 1
ATOM 11304 C C . LEU D 1 410 ? 13.059 13.481 33.077 1.00 34.12 390 LEU D C 1
ATOM 11305 O O . LEU D 1 410 ? 12.217 13.724 32.214 1.00 31.24 390 LEU D O 1
ATOM 11310 N N . VAL D 1 411 ? 12.782 13.461 34.379 1.00 35.09 391 VAL D N 1
ATOM 11311 C CA . VAL D 1 411 ? 11.403 13.513 34.873 1.00 34.00 391 VAL D CA 1
ATOM 11312 C C . VAL D 1 411 ? 10.914 14.964 35.045 1.00 36.72 391 VAL D C 1
ATOM 11313 O O . VAL D 1 411 ? 11.670 15.836 35.453 1.00 37.38 391 VAL D O 1
ATOM 11317 N N . ASP D 1 412 ? 9.639 15.191 34.720 1.00 34.43 392 ASP D N 1
ATOM 11318 C CA . ASP D 1 412 ? 8.975 16.457 34.938 1.00 33.60 392 ASP D CA 1
ATOM 11319 C C . ASP D 1 412 ? 8.237 16.377 36.257 1.00 29.55 392 ASP D C 1
ATOM 11320 O O . ASP D 1 412 ? 7.055 16.049 36.319 1.00 31.78 392 ASP D O 1
ATOM 11325 N N . PHE D 1 413 ? 8.920 16.690 37.334 1.00 30.08 393 PHE D N 1
ATOM 11326 C CA . PHE D 1 413 ? 8.334 16.538 38.649 1.00 28.89 393 PHE D CA 1
ATOM 11327 C C . PHE D 1 413 ? 7.060 17.357 38.888 1.00 29.66 393 PHE D C 1
ATOM 11328 O O . PHE D 1 413 ? 6.059 16.821 39.319 1.00 30.07 393 PHE D O 1
ATOM 11336 N N . PRO D 1 414 ? 7.080 18.655 38.573 1.00 33.63 394 PRO D N 1
ATOM 11337 C CA . PRO D 1 414 ? 5.891 19.489 38.819 1.00 33.50 394 PRO D CA 1
ATOM 11338 C C . PRO D 1 414 ? 4.633 19.022 38.099 1.00 32.08 394 PRO D C 1
ATOM 11339 O O . PRO D 1 414 ? 3.565 18.932 38.707 1.00 29.88 394 PRO D O 1
ATOM 11343 N N . ARG D 1 415 ? 4.768 18.699 36.829 1.00 33.45 395 ARG D N 1
ATOM 11344 C CA . ARG D 1 415 ? 3.638 18.140 36.098 1.00 38.22 395 ARG D CA 1
ATOM 11345 C C . ARG D 1 415 ? 3.182 16.772 36.614 1.00 32.93 395 ARG D C 1
ATOM 11346 O O . ARG D 1 415 ? 1.994 16.457 36.569 1.00 31.34 395 ARG D O 1
ATOM 11354 N N . HIS D 1 416 ? 4.118 15.973 37.094 1.00 31.06 396 HIS D N 1
ATOM 11355 C CA . HIS D 1 416 ? 3.741 14.698 37.652 1.00 30.46 396 HIS D CA 1
ATOM 11356 C C . HIS D 1 416 ? 2.943 14.932 38.915 1.00 30.54 396 HIS D C 1
ATOM 11357 O O . HIS D 1 416 ? 1.959 14.235 39.151 1.00 32.87 396 HIS D O 1
ATOM 11364 N N . ARG D 1 417 ? 3.336 15.894 39.740 1.00 34.04 397 ARG D N 1
ATOM 11365 C CA . ARG D 1 417 ? 2.508 16.245 40.931 1.00 35.20 397 ARG D CA 1
ATOM 11366 C C . ARG D 1 417 ? 1.093 16.705 40.549 1.00 36.05 397 ARG D C 1
ATOM 11367 O O . ARG D 1 417 ? 0.105 16.338 41.193 1.00 32.28 397 ARG D O 1
ATOM 11375 N N . ARG D 1 418 ? 1.022 17.532 39.522 1.00 37.07 398 ARG D N 1
ATOM 11376 C CA . ARG D 1 418 ? -0.268 18.012 39.035 1.00 41.64 398 ARG D CA 1
ATOM 11377 C C . ARG D 1 418 ? -1.105 16.823 38.548 1.00 35.95 398 ARG D C 1
ATOM 11378 O O . ARG D 1 418 ? -2.267 16.695 38.933 1.00 34.02 398 ARG D O 1
ATOM 11386 N N . LEU D 1 419 ? -0.485 15.917 37.794 1.00 32.51 399 LEU D N 1
ATOM 11387 C CA . LEU D 1 419 ? -1.160 14.661 37.414 1.00 35.69 399 LEU D CA 1
ATOM 11388 C C . LEU D 1 419 ? -1.689 13.898 38.639 1.00 35.63 399 LEU D C 1
ATOM 11389 O O . LEU D 1 419 ? -2.806 13.403 38.633 1.00 39.91 399 LEU D O 1
ATOM 11394 N N . GLN D 1 420 ? -0.906 13.833 39.702 1.00 35.55 400 GLN D N 1
ATOM 11395 C CA . GLN D 1 420 ? -1.307 13.066 40.880 1.00 34.71 400 GLN D CA 1
ATOM 11396 C C . GLN D 1 420 ? -2.566 13.664 41.528 1.00 35.77 400 GLN D C 1
ATOM 11397 O O . GLN D 1 420 ? -3.475 12.938 41.951 1.00 34.32 400 GLN D O 1
ATOM 11403 N N . THR D 1 421 ? -2.575 14.991 41.651 1.00 36.66 401 THR D N 1
ATOM 11404 C CA . THR D 1 421 ? -3.738 15.720 42.148 1.00 37.01 401 THR D CA 1
ATOM 11405 C C . THR D 1 421 ? -4.997 15.359 41.334 1.00 37.98 401 THR D C 1
ATOM 11406 O O . THR D 1 421 ? -6.006 14.941 41.896 1.00 38.34 401 THR D O 1
ATOM 11410 N N . LEU D 1 422 ? -4.877 15.440 40.012 1.00 34.89 402 LEU D N 1
ATOM 11411 C CA . LEU D 1 422 ? -5.956 15.132 39.129 1.00 34.86 402 LEU D CA 1
ATOM 11412 C C . LEU D 1 422 ? -6.395 13.661 39.256 1.00 32.90 402 LEU D C 1
ATOM 11413 O O . LEU D 1 422 ? -7.584 13.385 39.309 1.00 36.61 402 LEU D O 1
ATOM 11418 N N . ALA D 1 423 ? -5.453 12.725 39.280 1.00 30.65 403 ALA D N 1
ATOM 11419 C CA . ALA D 1 423 ? -5.778 11.305 39.386 1.00 29.29 403 ALA D CA 1
ATOM 11420 C C . ALA D 1 423 ? -6.496 11.041 40.713 1.00 31.89 403 ALA D C 1
ATOM 11421 O O . ALA D 1 423 ? -7.418 10.223 40.780 1.00 31.86 403 ALA D O 1
ATOM 11423 N N . GLN D 1 424 ? -6.082 11.741 41.772 1.00 29.20 404 GLN D N 1
ATOM 11424 C CA . GLN D 1 424 ? -6.715 11.545 43.043 1.00 33.93 404 GLN D CA 1
ATOM 11425 C C . GLN D 1 424 ? -8.194 11.963 42.979 1.00 35.97 404 GLN D C 1
ATOM 11426 O O . GLN D 1 424 ? -9.044 11.247 43.496 1.00 36.34 404 GLN D O 1
ATOM 11432 N N . LYS D 1 425 ? -8.490 13.103 42.346 1.00 39.28 405 LYS D N 1
ATOM 11433 C CA . LYS D 1 425 ? -9.880 13.554 42.135 1.00 37.78 405 LYS D CA 1
ATOM 11434 C C . LYS D 1 425 ? -10.659 12.552 41.309 1.00 35.65 405 LYS D C 1
ATOM 11435 O O . LYS D 1 425 ? -11.835 12.407 41.501 1.00 39.59 405 LYS D O 1
ATOM 11441 N N . GLU D 1 426 ? -9.999 11.861 40.395 1.00 35.72 406 GLU D N 1
ATOM 11442 C CA . GLU D 1 426 ? -10.616 10.770 39.641 1.00 35.78 406 GLU D CA 1
ATOM 11443 C C . GLU D 1 426 ? -10.672 9.423 40.369 1.00 33.58 406 GLU D C 1
ATOM 11444 O O . GLU D 1 426 ? -11.173 8.462 39.826 1.00 28.91 406 GLU D O 1
ATOM 11450 N N . GLY D 1 427 ? -10.233 9.362 41.624 1.00 31.60 407 GLY D N 1
ATOM 11451 C CA . GLY D 1 427 ? -10.332 8.127 42.388 1.00 30.46 407 GLY D CA 1
ATOM 11452 C C . GLY D 1 427 ? -9.170 7.149 42.199 1.00 31.26 407 GLY D C 1
ATOM 11453 O O . GLY D 1 427 ? -9.329 5.949 42.485 1.00 29.07 407 GLY D O 1
ATOM 11454 N N . VAL D 1 428 ? -7.990 7.651 41.838 1.00 27.73 408 VAL D N 1
ATOM 11455 C CA . VAL D 1 428 ? -6.751 6.854 41.882 1.00 29.52 408 VAL D CA 1
ATOM 11456 C C . VAL D 1 428 ? -5.615 7.562 42.656 1.00 31.98 408 VAL D C 1
ATOM 11457 O O . VAL D 1 428 ? -5.235 8.706 42.336 1.00 28.77 408 VAL D O 1
ATOM 11461 N N . TYR D 1 429 ? -5.078 6.895 43.683 1.00 30.39 409 TYR D N 1
ATOM 11462 C CA . TYR D 1 429 ? -3.974 7.443 44.472 1.00 27.93 409 TYR D CA 1
ATOM 11463 C C . TYR D 1 429 ? -2.644 6.806 44.075 1.00 28.63 409 TYR D C 1
ATOM 11464 O O . TYR D 1 429 ? -2.475 5.576 44.105 1.00 30.65 409 TYR D O 1
ATOM 11473 N N . PHE D 1 430 ? -1.701 7.655 43.670 1.00 27.47 410 PHE D N 1
ATOM 11474 C CA . PHE D 1 430 ? -0.283 7.297 43.683 1.00 27.44 410 PHE D CA 1
ATOM 11475 C C . PHE D 1 430 ? 0.464 8.420 44.360 1.00 28.13 410 PHE D C 1
ATOM 11476 O O . PHE D 1 430 ? -0.068 9.523 44.506 1.00 26.96 410 PHE D O 1
ATOM 11484 N N . HIS D 1 431 ? 1.663 8.132 44.856 1.00 30.34 411 HIS D N 1
ATOM 11485 C CA . HIS D 1 431 ? 2.429 9.164 45.545 1.00 28.55 411 HIS D CA 1
ATOM 11486 C C . HIS D 1 431 ? 2.783 10.281 44.545 1.00 27.22 411 HIS D C 1
ATOM 11487 O O . HIS D 1 431 ? 3.100 9.994 43.404 1.00 27.41 411 HIS D O 1
ATOM 11494 N N . PRO D 1 432 ? 2.716 11.562 44.974 1.00 28.57 412 PRO D N 1
ATOM 11495 C CA . PRO D 1 432 ? 2.958 12.688 44.023 1.00 29.75 412 PRO D CA 1
ATOM 11496 C C . PRO D 1 432 ? 4.360 12.768 43.441 1.00 28.69 412 PRO D C 1
ATOM 11497 O O . PRO D 1 432 ? 4.566 13.361 42.393 1.00 34.60 412 PRO D O 1
ATOM 11501 N N . ASN D 1 433 ? 5.331 12.253 44.167 1.00 30.87 413 ASN D N 1
ATOM 11502 C CA . ASN D 1 433 ? 6.702 12.175 43.716 1.00 26.13 413 ASN D CA 1
ATOM 11503 C C . ASN D 1 433 ? 6.812 11.026 42.767 1.00 27.94 413 ASN D C 1
ATOM 11504 O O . ASN D 1 433 ? 6.676 9.842 43.171 1.00 27.67 413 ASN D O 1
ATOM 11509 N N . ALA D 1 434 ? 7.118 11.356 41.512 1.00 28.22 414 ALA D N 1
ATOM 11510 C CA . ALA D 1 434 ? 7.251 10.355 40.444 1.00 31.58 414 ALA D CA 1
ATOM 11511 C C . ALA D 1 434 ? 8.285 9.236 40.722 1.00 28.79 414 ALA D C 1
ATOM 11512 O O . ALA D 1 434 ? 8.226 8.204 40.085 1.00 26.31 414 ALA D O 1
ATOM 11514 N N . LEU D 1 435 ? 9.237 9.456 41.641 1.00 27.39 415 LEU D N 1
ATOM 11515 C CA . LEU D 1 435 ? 10.225 8.401 42.003 1.00 26.22 415 LEU D CA 1
ATOM 11516 C C . LEU D 1 435 ? 9.691 7.407 43.022 1.00 27.00 415 LEU D C 1
ATOM 11517 O O . LEU D 1 435 ? 10.323 6.369 43.241 1.00 28.83 415 LEU D O 1
ATOM 11522 N N . GLU D 1 436 ? 8.568 7.710 43.677 1.00 27.46 416 GLU D N 1
ATOM 11523 C CA . GLU D 1 436 ? 8.003 6.731 44.579 1.00 28.97 416 GLU D CA 1
ATOM 11524 C C . GLU D 1 436 ? 7.271 5.689 43.765 1.00 24.63 416 GLU D C 1
ATOM 11525 O O . GLU D 1 436 ? 6.351 6.008 43.059 1.00 28.00 416 GLU D O 1
ATOM 11531 N N . PRO D 1 437 ? 7.679 4.413 43.888 1.00 23.45 417 PRO D N 1
ATOM 11532 C CA . PRO D 1 437 ? 7.068 3.393 43.045 1.00 23.56 417 PRO D CA 1
ATOM 11533 C C . PRO D 1 437 ? 5.656 3.008 43.420 1.00 21.46 417 PRO D C 1
ATOM 11534 O O . PRO D 1 437 ? 5.168 3.325 44.491 1.00 20.72 417 PRO D O 1
ATOM 11538 N N . TRP D 1 438 ? 5.000 2.381 42.467 1.00 22.57 418 TRP D N 1
ATOM 11539 C CA . TRP D 1 438 ? 3.731 1.670 42.698 1.00 23.65 418 TRP D CA 1
ATOM 11540 C C . TRP D 1 438 ? 4.004 0.237 43.163 1.00 20.99 418 TRP D C 1
ATOM 11541 O O . TRP D 1 438 ? 4.994 -0.385 42.737 1.00 23.22 418 TRP D O 1
ATOM 11552 N N . PHE D 1 439 ? 3.153 -0.258 44.063 1.00 20.59 419 PHE D N 1
ATOM 11553 C CA . PHE D 1 439 ? 3.241 -1.626 44.556 1.00 23.82 419 PHE D CA 1
ATOM 11554 C C . PHE D 1 439 ? 1.911 -2.340 44.301 1.00 24.06 419 PHE D C 1
ATOM 11555 O O . PHE D 1 439 ? 0.983 -2.223 45.084 1.00 20.72 419 PHE D O 1
ATOM 11563 N N . LEU D 1 440 ? 1.838 -3.079 43.201 1.00 25.37 420 LEU D N 1
ATOM 11564 C CA . LEU D 1 440 ? 0.627 -3.781 42.851 1.00 25.78 420 LEU D CA 1
ATOM 11565 C C . LEU D 1 440 ? 0.440 -5.077 43.658 1.00 27.87 420 LEU D C 1
ATOM 11566 O O . LEU D 1 440 ? 1.381 -5.623 44.253 1.00 24.50 420 LEU D O 1
ATOM 11571 N N . SER D 1 441 ? -0.817 -5.512 43.711 1.00 28.84 421 SER D N 1
ATOM 11572 C CA . SER D 1 441 ? -1.239 -6.653 44.526 1.00 29.56 421 SER D CA 1
ATOM 11573 C C . SER D 1 441 ? -2.140 -7.550 43.710 1.00 28.23 421 SER D C 1
ATOM 11574 O O . SER D 1 441 ? -2.570 -7.179 42.631 1.00 31.67 421 SER D O 1
ATOM 11577 N N . THR D 1 442 ? -2.460 -8.722 44.228 1.00 31.05 422 THR D N 1
ATOM 11578 C CA . THR D 1 442 ? -3.396 -9.609 43.529 1.00 29.96 422 THR D CA 1
ATOM 11579 C C . THR D 1 442 ? -4.795 -8.989 43.531 1.00 30.68 422 THR D C 1
ATOM 11580 O O . THR D 1 442 ? -5.643 -9.417 42.760 1.00 32.49 422 THR D O 1
ATOM 11584 N N . ALA D 1 443 ? -5.037 -7.987 44.377 1.00 27.36 423 ALA D N 1
ATOM 11585 C CA . ALA D 1 443 ? -6.332 -7.295 44.365 1.00 25.39 423 ALA D CA 1
ATOM 11586 C C . ALA D 1 443 ? -6.418 -6.267 43.226 1.00 26.87 423 ALA D C 1
ATOM 11587 O O . ALA D 1 443 ? -7.495 -5.721 42.999 1.00 27.73 423 ALA D O 1
ATOM 11589 N N . HIS D 1 444 ? -5.304 -5.978 42.544 1.00 26.97 424 HIS D N 1
ATOM 11590 C CA . HIS D 1 444 ? -5.328 -5.138 41.376 1.00 26.29 424 HIS D CA 1
ATOM 11591 C C . HIS D 1 444 ? -5.670 -6.003 40.146 1.00 29.41 424 HIS D C 1
ATOM 11592 O O . HIS D 1 444 ? -4.784 -6.371 39.342 1.00 29.18 424 HIS D O 1
ATOM 11599 N N . THR D 1 445 ? -6.951 -6.356 40.030 1.00 29.03 425 THR D N 1
ATOM 11600 C CA . THR D 1 445 ? -7.429 -7.280 38.971 1.00 29.07 425 THR D CA 1
ATOM 11601 C C . THR D 1 445 ? -7.464 -6.541 37.662 1.00 25.94 425 THR D C 1
ATOM 11602 O O . THR D 1 445 ? -7.353 -5.306 37.625 1.00 23.82 425 THR D O 1
ATOM 11606 N N . ARG D 1 446 ? -7.722 -7.284 36.602 1.00 27.92 426 ARG D N 1
ATOM 11607 C CA . ARG D 1 446 ? -7.894 -6.684 35.277 1.00 30.89 426 ARG D CA 1
ATOM 11608 C C . ARG D 1 446 ? -8.968 -5.653 35.248 1.00 27.70 426 ARG D C 1
ATOM 11609 O O . ARG D 1 446 ? -8.777 -4.603 34.625 1.00 30.15 426 ARG D O 1
ATOM 11617 N N . ASP D 1 447 ? -10.060 -5.864 35.977 1.00 28.26 427 ASP D N 1
ATOM 11618 C CA . ASP D 1 447 ? -11.099 -4.840 36.028 1.00 31.51 427 ASP D CA 1
ATOM 11619 C C . ASP D 1 447 ? -10.676 -3.603 36.822 1.00 30.59 427 ASP D C 1
ATOM 11620 O O . ASP D 1 447 ? -11.053 -2.493 36.480 1.00 32.28 427 ASP D O 1
ATOM 11625 N N . VAL D 1 448 ? -9.878 -3.785 37.862 1.00 29.51 428 VAL D N 1
ATOM 11626 C CA . VAL D 1 448 ? -9.389 -2.638 38.613 1.00 29.93 428 VAL D CA 1
ATOM 11627 C C . VAL D 1 448 ? -8.458 -1.830 37.721 1.00 25.50 428 VAL D C 1
ATOM 11628 O O . VAL D 1 448 ? -8.551 -0.615 37.660 1.00 25.79 428 VAL D O 1
ATOM 11632 N N . ILE D 1 449 ? -7.606 -2.525 37.008 1.00 24.35 429 ILE D N 1
ATOM 11633 C CA . ILE D 1 449 ? -6.659 -1.874 36.113 1.00 27.37 429 ILE D CA 1
ATOM 11634 C C . ILE D 1 449 ? -7.349 -1.136 34.968 1.00 29.18 429 ILE D C 1
ATOM 11635 O O . ILE D 1 449 ? -6.941 -0.026 34.621 1.00 31.55 429 ILE D O 1
ATOM 11640 N N . ASP D 1 450 ? -8.406 -1.726 34.401 1.00 33.43 430 ASP D N 1
ATOM 11641 C CA . ASP D 1 450 ? -9.211 -1.038 33.363 1.00 32.19 430 ASP D CA 1
ATOM 11642 C C . ASP D 1 450 ? -9.783 0.224 33.951 1.00 32.46 430 ASP D C 1
ATOM 11643 O O . ASP D 1 450 ? -9.733 1.263 33.320 1.00 34.15 430 ASP D O 1
ATOM 11648 N N . LYS D 1 451 ? -10.297 0.175 35.183 1.00 35.05 431 LYS D N 1
ATOM 11649 C CA . LYS D 1 451 ? -10.756 1.424 35.843 1.00 34.84 431 LYS D CA 1
ATOM 11650 C C . LYS D 1 451 ? -9.624 2.436 36.015 1.00 32.57 431 LYS D C 1
ATOM 11651 O O . LYS D 1 451 ? -9.814 3.644 35.805 1.00 32.20 431 LYS D O 1
ATOM 11657 N N . VAL D 1 452 ? -8.438 1.968 36.378 1.00 30.46 432 VAL D N 1
ATOM 11658 C CA . VAL D 1 452 ? -7.305 2.900 36.591 1.00 31.32 432 VAL D CA 1
ATOM 11659 C C . VAL D 1 452 ? -6.998 3.590 35.282 1.00 27.52 432 VAL D C 1
ATOM 11660 O O . VAL D 1 452 ? -6.727 4.783 35.246 1.00 29.55 432 VAL D O 1
ATOM 11664 N N . ALA D 1 453 ? -7.045 2.822 34.219 1.00 30.19 433 ALA D N 1
ATOM 11665 C CA . ALA D 1 453 ? -6.812 3.349 32.876 1.00 35.44 433 ALA D CA 1
ATOM 11666 C C . ALA D 1 453 ? -7.768 4.504 32.559 1.00 35.58 433 ALA D C 1
ATOM 11667 O O . ALA D 1 453 ? -7.348 5.546 32.103 1.00 32.10 433 ALA D O 1
ATOM 11669 N N . GLY D 1 454 ? -9.062 4.307 32.799 1.00 40.30 434 GLY D N 1
ATOM 11670 C CA . GLY D 1 454 ? -10.040 5.385 32.559 1.00 38.56 434 GLY D CA 1
ATOM 11671 C C . GLY D 1 454 ? -9.699 6.615 33.380 1.00 39.33 434 GLY D C 1
ATOM 11672 O O . GLY D 1 454 ? -9.726 7.750 32.884 1.00 38.65 434 GLY D O 1
ATOM 11673 N N . ALA D 1 455 ? -9.400 6.396 34.652 1.00 37.40 435 ALA D N 1
ATOM 11674 C CA . ALA D 1 455 ? -9.113 7.490 35.531 1.00 36.43 435 ALA D CA 1
ATOM 11675 C C . ALA D 1 455 ? -7.841 8.236 35.111 1.00 37.48 435 ALA D C 1
ATOM 11676 O O . ALA D 1 455 ? -7.787 9.476 35.190 1.00 36.93 435 ALA D O 1
ATOM 11678 N N . LEU D 1 456 ? -6.826 7.501 34.685 1.00 31.67 436 LEU D N 1
ATOM 11679 C CA . LEU D 1 456 ? -5.587 8.147 34.260 1.00 38.50 436 LEU D CA 1
ATOM 11680 C C . LEU D 1 456 ? -5.786 8.932 32.962 1.00 40.76 436 LEU D C 1
ATOM 11681 O O . LEU D 1 456 ? -5.196 10.003 32.784 1.00 36.15 436 LEU D O 1
ATOM 11686 N N . GLN D 1 457 ? -6.581 8.385 32.050 1.00 42.58 437 GLN D N 1
ATOM 11687 C CA . GLN D 1 457 ? -6.916 9.115 30.816 1.00 44.88 437 GLN D CA 1
ATOM 11688 C C . GLN D 1 457 ? -7.692 10.410 31.101 1.00 44.16 437 GLN D C 1
ATOM 11689 O O . GLN D 1 457 ? -7.366 11.477 30.562 1.00 46.65 437 GLN D O 1
ATOM 11695 N N . ARG D 1 458 ? -8.710 10.322 31.951 1.00 44.30 438 ARG D N 1
ATOM 11696 C CA . ARG D 1 458 ? -9.450 11.503 32.372 1.00 46.69 438 ARG D CA 1
ATOM 11697 C C . ARG D 1 458 ? -8.506 12.525 33.014 1.00 50.42 438 ARG D C 1
ATOM 11698 O O . ARG D 1 458 ? -8.681 13.724 32.830 1.00 50.25 438 ARG D O 1
ATOM 11706 N N . SER D 1 459 ? -7.492 12.055 33.737 1.00 49.61 439 SER D N 1
ATOM 11707 C CA . SER D 1 459 ? -6.530 12.954 34.384 1.00 44.09 439 SER D CA 1
ATOM 11708 C C . SER D 1 459 ? -5.625 13.645 33.394 1.00 41.45 439 SER D C 1
ATOM 11709 O O . SER D 1 459 ? -5.351 14.834 33.529 1.00 36.82 439 SER D O 1
ATOM 11712 N N . LEU D 1 460 ? -5.091 12.871 32.449 1.00 42.97 440 LEU D N 1
ATOM 11713 C CA . LEU D 1 460 ? -4.138 13.399 31.467 1.00 45.18 440 LEU D CA 1
ATOM 11714 C C . LEU D 1 460 ? -4.764 14.486 30.613 1.00 49.80 440 LEU D C 1
ATOM 11715 O O . LEU D 1 460 ? -4.150 15.507 30.360 1.00 50.03 440 LEU D O 1
ATOM 11720 N N . VAL D 1 461 ? -5.974 14.221 30.138 1.00 52.40 441 VAL D N 1
ATOM 11721 C CA . VAL D 1 461 ? -6.762 15.194 29.390 1.00 51.15 441 VAL D CA 1
ATOM 11722 C C . VAL D 1 461 ? -6.902 16.483 30.184 1.00 53.98 441 VAL D C 1
ATOM 11723 O O . VAL D 1 461 ? -6.925 17.573 29.600 1.00 49.00 441 VAL D O 1
ATOM 11727 N N . GLY D 1 462 ? -6.965 16.373 31.510 1.00 50.82 442 GLY D N 1
ATOM 11728 C CA . GLY D 1 462 ? -7.049 17.549 32.364 1.00 45.36 442 GLY D CA 1
ATOM 11729 C C . GLY D 1 462 ? -5.732 18.259 32.613 1.00 43.50 442 GLY D C 1
ATOM 11730 O O . GLY D 1 462 ? -5.720 19.325 33.229 1.00 38.71 442 GLY D O 1
ATOM 11731 N N . LEU D 1 463 ? -4.633 17.694 32.129 1.00 41.67 443 LEU D N 1
ATOM 11732 C CA . LEU D 1 463 ? -3.291 18.196 32.428 1.00 46.32 443 LEU D CA 1
ATOM 11733 C C . LEU D 1 463 ? -2.946 19.271 31.420 1.00 42.44 443 LEU D C 1
ATOM 11734 O O . LEU D 1 463 ? -2.167 20.131 31.744 1.00 55.73 443 LEU D O 1
#

InterPro domains:
  IPR005814 Aminotransferase class-III [PF00202] (34-433)
  IPR005814 Aminotransferase class-III [cd00610] (36-440)
  IPR015421 Pyridoxal phosphate-dependent transferase, major domain [G3DSA:3.40.640.10] (74-327)
  IPR015422 Pyridoxal phosphate-dependent transferase, small domain [G3DSA:3.90.1150.10] (18-433)
  IPR015424 Pyridoxal phosphate-dependent transferase [SSF53383] (8-439)
  IPR049704 Aminotransferases class-III pyridoxal-phosphate attachment site [PS00600] (245-281)

Radius of gyration: 35.23 Å; Cα contacts (8 Å, |Δi|>4): 3623; chains: 4; bounding box: 69×101×90 Å